Protein 3A5Z (pdb70)

Foldseek 3Di:
DPPLVAFLADPVLQVVLVVLVVVVVVLVVVVVAAEDDDDQKDLFAALAQPFDWDKDKDADDPRDDIGIITGYQDCPLVVQLVLLVPPAKHKYWDKHATPPWDDQATFRIFTKIKIKHFPAALVNVLQSVQVSLCVLLVADRAAEAELQVLCCVQQVDGLLDDDLVRLLVSCVVLPNNVVRVPDPDSVVSSCVCCLRRRLQVAAERHKYKYAFDALVPQLFFAQDPVDNGTTQKMWMDHNSHTWKIKGFGDLALVVNVVVSVVSQVVCVVVVHHGTDDDVSSSVSSVSPGGGMMMMMTGSLVSSCSSVVPRGSSHSGRHGPVSD/DFFLVVLDFQFWFADPHFIKTWHHWDWDADVPGAIKIWTWIQRLLQRDIDIDIDGRGDGTHGFAKDKDQWWWAQDPVAWTKTADPVVRDIATDGCQQDDPPVVQRDHTDTWIFIATPPHGRHIGGPPPDDDDDD/DDDDLLAFLADVVLQVVLVVLVVLVVVLVVVVVAAEDDDAQKALFAALQQPFDWDKDWADDDDDDDIGIITGYQDCVLVVLLVLLVPPAKHKYFDKHATPPDDDQEDARIATKIKIKHFPAALVNVVVSVQVSLCSQQVADRAAEDELQVLCCVWLNDGLLDDDLVVLVVSCVVVPNNVPRVVDDDSVVSVVVCCLVTRLVPPQERHKYKYFFQALVVQLQFAQDPVPSRTTQKMWIDHNSDTFKIKGFGDLALVVNVVVSVVSQVVCVVVVHHGTDDDVSSSVSSVSTRGGMMMMMGGSLVSSCSSVVNRGSSNSGRHGPVSD/DFFQVRADAQFWFDDPNFIKGWHDWDWDADVVGAIKIWTWIQRLLVSHIDIDIDGRGDGTHGWPKDKAKWFFAADDPAWTKTAHPPVRHIATAGCSQQPPVQLPHDHGWIWIFMDTPRHTRHIGTDQKDKWFFQDDDQCGWTATPSRDIERDHSNDGGGWIFMAGSVVRYTDGTD/DDDLLAFLADPVLLVVLVVLVVLVVVLCVVVVAAEDDDAQKDLFAALAQPFDWDKDWAADPPRHGIGIITGYQDCPLVVQLVLLVPRAKHWYWDKHATPPWDDQATFRIFTKIKIKHFPDALVNVVVSVQVSLCSLQVADRAAEEELQRQCCVFQVDGLLDDDLVRLLVSCVVLVNCVDSVVDDDSVVSSVVCCLSGGLQPPAERHKYKYAFDALVVQLFFDQDPPDNRTTQKMWIHHNSRTWKIKGFGDLALVVNVVVRVVSQVVCVVVVHHRTDDDVSSSVSSVSTRGGIMMMMTGSLVSSCSRVVHRGSSNNGRHGPVSD/DDFLVPLDAADWDDDPHFIKTWHDWDWDADVVGATKIWTWIARVVVRHIDIDMGGSGHD/DDDDDLLAFLADPVLQVVLVVLVVVVVVLCVVVVAAEDDDFQKDLFAALAQPFDWDKDWADDPPRIHIITGYQDCPLVVLLVQLVPDAKYWYFDKHATPPWDDQATFRIATKIKIKHFPDALVNVVVSVQVSLCVLQVADGAAEAEQQVLCCVQQNDGLLDADQVSLVVSCVVLVNCVPRVPDDDSVVSSVVCCLSGRLVPPAERHKYKYFFAALVPQRQADADPPDRRTTQKMWIHHNSDTWKIKGWGDLDLVVVVVVSVVSQVVQVVVVHHHTDDDVSSSVSSVSTRGTIMMMMGGSLVSSCSSVVNPGSSNNGRHGPVSD/DFFQQRQDAQFWFADPNFIKGWHDWDWDADDVGFTWIWTWIQRLLVRHIDIDIGGRGDGTHGWDKDKAKWFWAADDPAWTKTAHPVVRDIATAGCSACPPVQLQHDHGWIWIFIDTPNHGSHIGTDQKGKFFFADFDLCGWTQTPSRDIERDNSNDDGGWIFMAGSVVRYTDGTD

Sequence (1836 aa):
ETASWQPSASIPNLLKRAAIMAEIRRFFADRGVLEVETPCMSQATVTDIHLVPFETRFVGPGHSQGMNLWLMTSPEYHMKRLLVAGCGPVFQLCRSFRNEEMGRYHNPEFTMLEWYRPHYDMYRLMNEVDDLLQQVLDCPAAESLSYQQAFLRYLEIDPLSADKTQLREVAAKLDLSNVADTEEDRDTLLQLLFTFGVEPNIGKEKPTFVYHFPASQASLAQISTEDHRVAERFEVYYKGIELANGFHELTDAREQQQRFEQDNRKRAARGLPQHPIDQNLIEALKVGMPDCSGVALGVDRLVMLALGAETLAEVIAFSVDRATYYSNDFRAGLKIMLDGEPYAVEASEFVKPGKGQAFARVKLRRLLTGTRVEKTFKSTDSAEGADVVDMNLTYLYNDGEFWHFMNNETFEQLSADAKAIGDNAKWLLDQAECIVTLWNGQPISVTPPNFVELEIVSETASWQPSASIPNLLKRAAIMAEIRRFFADRGVLEVETPCMSQATVTDIHLVPFETRFVGPGHSQGMNLWLMTSPEYHMKRLLVAGCGPVFQLCRSFRNEEMGRYHNPEFTMLEWYRPHYDMYRLMNEVDDLLQQVLDCPAAESLSYQQAFLRYLEIDPLSADKTQLREVAAKLDLSNVADTEEDRDTLLQLLFTFGVEPNIGKEKPTFVYHFPASQASLAQISTEDHRVAERFEVYYKGIELANGFHELTDAREQQQRFEQDNRKRAARGLPQHPIDQNLIEALKVGMPDCSGVALGVDRLVMLALGAETLAEVIAFSVDRATYYSNDFRAGLKIMLDGEPYAVEASEFVKPGKGQAFARVKLRRLLTGTRVEKTFKSTDSAEGADVVDMNLTYLYNDGEFWHFMNNETFEQLSADAKAIGDNAKWLLDQAECIVTLWNGQPISVTPPNFVELEIVDTDPGKPATLSTGAVVKVPLFVQIGEVIKVDTRSGEYVSRVETASWQPSASIPNLLKRAAIMAEIRRFFADRGVLEVETPCMSQATVTDIHLVPFETRFVGPGHSQGMNLWLMTSPEYHMKRLLVAGCGPVFQLCRSFRNEEMGRYHNPEFTMLEWYRPHYDMYRLMNEVDDLLQQVLDCPAAESLSYQQAFLRYLEIDPLSADKTQLREVAAKLDLSNVADTEEDRDTLLQLLFTFGVEPNIGKEKPTFVYHFPASQASLAQISTEDHRVAERFEVYYKGIELANGFHELTDAREQQQRFEQDNRKRAARGLPQHPIDQNLIEALKVGMPDCSGVALGVDRLVMLALGAETLAEVIAFSVDRATYYSNDFRAGLKIMLDGEPYAVEASEFVKPGKGQAFARVKLRRLLTGTRVEKTFKSTDSMSETASWQPSASIPNLLKRAAIMAEIRRFFADRGVLEVETPCMSQATVTDIHLVPFETRFVGPGQGMNLWLMTSPEYHMKRLLVAGCGPVFQLCRSFRNEEMGRYHNPEFTMLEWYRPHYDMYRLMNEVDDLLQQVLDCPAAESLSYQQAFLRYLEIDPLSADKTQLREVAAKLDLSNVADTEEDRDTLLQLLFTFGVEPNIGKEKPTFVYHFPASQASLAQISTEDHRVAERFEVYYKGIELANGFHELTDAREQQQRFEQDNRKRAARGLPQHPIDQNLIEALKVGMPDCSGVALGVDRLVMLALGAETLAEVIAFSVDRATYYSNDFRAGLKIMLDGEPYAVEASEFVKPGKGQAFARVKLRRLLTGTRVEKTFKSTDSAEGADVVDMNLTYLYNDGEFWHFMNNETFEQLSADAKAIGDNAKWLLDQAECIVTLWNGQPISVTPPNFVELEIVDTDPGKPATLSTGAVVKVPLFVQIGEVIKVDTRSGEYVSRV

Structure (mmCIF, N/CA/C/O backbone):
data_3A5Z
#
_entry.id   3A5Z
#
_cell.length_a   105.930
_cell.length_b   102.960
_cell.length_c   119.940
_cell.angle_alpha   90.00
_cell.angle_beta   99.40
_cell.angle_gamma   90.00
#
_symmetry.space_group_name_H-M   'P 1 21 1'
#
loop_
_entity.id
_entity.type
_entity.pdbx_description
1 polymer 'Putative lysyl-tRNA synthetase'
2 polymer 'Elongation factor P'
3 non-polymer "5'-O-[(L-LYSYLAMINO)SULFONYL]ADENOSINE"
4 water water
#
loop_
_atom_site.group_PDB
_atom_site.id
_atom_site.type_symbol
_atom_site.label_atom_id
_atom_site.label_alt_id
_atom_site.label_comp_id
_atom_site.label_asym_id
_atom_site.label_entity_id
_atom_site.label_seq_id
_atom_site.pdbx_PDB_ins_code
_atom_site.Cartn_x
_atom_site.Cartn_y
_atom_site.Cartn_z
_atom_site.occupancy
_atom_site.B_iso_or_equiv
_atom_site.auth_seq_id
_atom_site.auth_comp_id
_atom_site.auth_asym_id
_atom_site.auth_atom_id
_atom_site.pdbx_PDB_model_num
ATOM 1 N N . GLU A 1 6 ? 69.068 32.586 -21.107 1.00 88.23 3 GLU A N 1
ATOM 2 C CA . GLU A 1 6 ? 68.955 33.666 -22.131 1.00 88.31 3 GLU A CA 1
ATOM 3 C C . GLU A 1 6 ? 68.937 35.073 -21.510 1.00 86.90 3 GLU A C 1
ATOM 4 O O . GLU A 1 6 ? 69.992 35.657 -21.245 1.00 87.44 3 GLU A O 1
ATOM 10 N N . THR A 1 7 ? 67.746 35.611 -21.254 1.00 84.22 4 THR A N 1
ATOM 11 C CA . THR A 1 7 ? 67.659 36.961 -20.713 1.00 81.16 4 THR A CA 1
ATOM 12 C C . THR A 1 7 ? 66.980 37.237 -19.365 1.00 78.36 4 THR A C 1
ATOM 13 O O . THR A 1 7 ? 66.946 38.392 -18.942 1.00 79.38 4 THR A O 1
ATOM 17 N N . ALA A 1 8 ? 66.435 36.230 -18.684 1.00 73.90 5 ALA A N 1
ATOM 18 C CA . ALA A 1 8 ? 65.825 36.506 -17.376 1.00 69.44 5 ALA A CA 1
ATOM 19 C C . ALA A 1 8 ? 66.895 37.288 -16.598 1.00 67.05 5 ALA A C 1
ATOM 20 O O . ALA A 1 8 ? 68.018 36.812 -16.429 1.00 65.92 5 ALA A O 1
ATOM 22 N N . SER A 1 9 ? 66.551 38.486 -16.134 1.00 64.30 6 SER A N 1
ATOM 23 C CA . SER A 1 9 ? 67.512 39.345 -15.438 1.00 61.74 6 SER A CA 1
ATOM 24 C C . SER A 1 9 ? 68.417 38.738 -14.364 1.00 58.95 6 SER A C 1
ATOM 25 O O . SER A 1 9 ? 69.548 39.186 -14.205 1.00 58.41 6 SER A O 1
ATOM 28 N N . TRP A 1 10 ? 67.946 37.733 -13.630 1.00 56.55 7 TRP A N 1
ATOM 29 C CA . TRP A 1 10 ? 68.781 37.135 -12.586 1.00 54.09 7 TRP A CA 1
ATOM 30 C C . TRP A 1 10 ? 69.996 36.418 -13.172 1.00 52.53 7 TRP A C 1
ATOM 31 O O . TRP A 1 10 ? 71.051 36.336 -12.544 1.00 51.68 7 TRP A O 1
ATOM 42 N N . GLN A 1 11 ? 69.837 35.885 -14.373 1.00 51.80 8 GLN A N 1
ATOM 43 C CA . GLN A 1 11 ? 70.925 35.184 -15.035 1.00 52.53 8 GLN A CA 1
ATOM 44 C C . GLN A 1 11 ? 72.100 36.097 -15.330 1.00 51.03 8 GLN A C 1
ATOM 45 O O . GLN A 1 11 ? 71.931 37.303 -15.537 1.00 52.04 8 GLN A O 1
ATOM 51 N N . PRO A 1 12 ? 73.316 35.533 -15.330 1.00 49.68 9 PRO A N 1
ATOM 52 C CA . PRO A 1 12 ? 74.572 36.248 -15.603 1.00 48.37 9 PRO A CA 1
ATOM 53 C C . PRO A 1 12 ? 74.581 36.679 -17.068 1.00 47.11 9 PRO A C 1
ATOM 54 O O . PRO A 1 12 ? 73.978 36.014 -17.918 1.00 46.03 9 PRO A O 1
ATOM 58 N N . SER A 1 13 ? 75.250 37.779 -17.382 1.00 44.63 10 SER A N 1
ATOM 59 C CA . SER A 1 13 ? 75.303 38.169 -18.774 1.00 43.92 10 SER A CA 1
ATOM 60 C C . SER A 1 13 ? 76.381 37.322 -19.478 1.00 43.60 10 SER A C 1
ATOM 61 O O . SER A 1 13 ? 76.325 37.113 -20.685 1.00 43.19 10 SER A O 1
ATOM 64 N N . ALA A 1 14 ? 77.348 36.816 -18.722 1.00 42.90 11 ALA A N 1
ATOM 65 C CA . ALA A 1 14 ? 78.380 35.972 -19.311 1.00 44.25 11 ALA A CA 1
ATOM 66 C C . ALA A 1 14 ? 78.042 34.496 -19.075 1.00 45.13 11 ALA A C 1
ATOM 67 O O . ALA A 1 14 ? 77.531 34.136 -18.014 1.00 46.43 11 ALA A O 1
ATOM 69 N N . SER A 1 15 ? 78.324 33.653 -20.070 1.00 45.51 12 SER A N 1
ATOM 70 C CA . SER A 1 15 ? 78.060 32.210 -19.990 1.00 44.70 12 SER A CA 1
ATOM 71 C C . SER A 1 15 ? 79.119 31.517 -19.140 1.00 43.52 12 SER A C 1
ATOM 72 O O . SER A 1 15 ? 80.278 31.938 -19.125 1.00 43.60 12 SER A O 1
ATOM 75 N N . ILE A 1 16 ? 78.731 30.447 -18.452 1.00 42.01 13 ILE A N 1
ATOM 76 C CA . ILE A 1 16 ? 79.685 29.719 -17.626 1.00 40.48 13 ILE A CA 1
ATOM 77 C C . ILE A 1 16 ? 80.934 29.392 -18.461 1.00 40.30 13 ILE A C 1
ATOM 78 O O . ILE A 1 16 ? 82.058 29.663 -18.050 1.00 39.83 13 ILE A O 1
ATOM 83 N N . PRO A 1 17 ? 80.747 28.819 -19.654 1.00 40.69 14 PRO A N 1
ATOM 84 C CA . PRO A 1 17 ? 81.899 28.489 -20.506 1.00 41.62 14 PRO A CA 1
ATOM 85 C C . PRO A 1 17 ? 82.801 29.702 -20.693 1.00 42.46 14 PRO A C 1
ATOM 86 O O . PRO A 1 17 ? 84.029 29.590 -20.646 1.00 43.01 14 PRO A O 1
ATOM 90 N N . ASN A 1 18 ? 82.187 30.862 -20.906 1.00 43.51 15 ASN A N 1
ATOM 91 C CA . ASN A 1 18 ? 82.954 32.091 -21.073 1.00 45.38 15 ASN A CA 1
ATOM 92 C C . ASN A 1 18 ? 83.692 32.466 -19.787 1.00 44.90 15 ASN A C 1
ATOM 93 O O . ASN A 1 18 ? 84.842 32.881 -19.849 1.00 44.63 15 ASN A O 1
ATOM 98 N N . LEU A 1 19 ? 83.043 32.310 -18.631 1.00 43.24 16 LEU A N 1
ATOM 99 C CA . LEU A 1 19 ? 83.690 32.642 -17.363 1.00 43.93 16 LEU A CA 1
ATOM 100 C C . LEU A 1 19 ? 84.886 31.722 -17.100 1.00 42.97 16 LEU A C 1
ATOM 101 O O . LEU A 1 19 ? 85.901 32.154 -16.564 1.00 41.79 16 LEU A O 1
ATOM 106 N N . LEU A 1 20 ? 84.761 30.457 -17.491 1.00 43.95 17 LEU A N 1
ATOM 107 C CA . LEU A 1 20 ? 85.822 29.476 -17.307 1.00 44.07 17 LEU A CA 1
ATOM 108 C C . LEU A 1 20 ? 87.063 29.886 -18.090 1.00 44.51 17 LEU A C 1
ATOM 109 O O . LEU A 1 20 ? 88.181 29.845 -17.578 1.00 44.29 17 LEU A O 1
ATOM 114 N N . LYS A 1 21 ? 86.863 30.284 -19.339 1.00 45.58 18 LYS A N 1
ATOM 115 C CA . LYS A 1 21 ? 87.980 30.712 -20.173 1.00 49.01 18 LYS A CA 1
ATOM 116 C C . LYS A 1 21 ? 88.578 32.054 -19.710 1.00 48.45 18 LYS A C 1
ATOM 117 O O . LYS A 1 21 ? 89.788 32.255 -19.777 1.00 49.81 18 LYS A O 1
ATOM 123 N N . ARG A 1 22 ? 87.726 32.959 -19.240 1.00 46.31 19 ARG A N 1
ATOM 124 C CA . ARG A 1 22 ? 88.167 34.260 -18.765 1.00 44.38 19 ARG A CA 1
ATOM 125 C C . ARG A 1 22 ? 89.178 34.077 -17.642 1.00 43.78 19 ARG A C 1
ATOM 126 O O . ARG A 1 22 ? 90.231 34.720 -17.622 1.00 43.26 19 ARG A O 1
ATOM 134 N N . ALA A 1 23 ? 88.844 33.201 -16.702 1.00 41.49 20 ALA A N 1
ATOM 135 C CA . ALA A 1 23 ? 89.717 32.925 -15.573 1.00 40.94 20 ALA A CA 1
ATOM 136 C C . ALA A 1 23 ? 91.059 32.418 -16.082 1.00 41.68 20 ALA A C 1
ATOM 137 O O . ALA A 1 23 ? 92.121 32.841 -15.628 1.00 43.46 20 ALA A O 1
ATOM 139 N N . ALA A 1 24 ? 90.998 31.504 -17.040 1.00 42.38 21 ALA A N 1
ATOM 140 C CA . ALA A 1 24 ? 92.193 30.919 -17.606 1.00 41.22 21 ALA A CA 1
ATOM 141 C C . ALA A 1 24 ? 93.061 32.005 -18.201 1.00 41.72 21 ALA A C 1
ATOM 142 O O . ALA A 1 24 ? 94.276 31.967 -18.080 1.00 44.61 21 ALA A O 1
ATOM 144 N N . ILE A 1 25 ? 92.444 32.979 -18.850 1.00 41.28 22 ILE A N 1
ATOM 145 C CA . ILE A 1 25 ? 93.213 34.077 -19.420 1.00 41.34 22 ILE A CA 1
ATOM 146 C C . ILE A 1 25 ? 93.801 34.970 -18.308 1.00 42.50 22 ILE A C 1
ATOM 147 O O . ILE A 1 25 ? 94.871 35.564 -18.477 1.00 41.81 22 ILE A O 1
ATOM 152 N N . MET A 1 26 ? 93.110 35.061 -17.173 1.00 41.78 23 MET A N 1
ATOM 153 C CA . MET A 1 26 ? 93.622 35.860 -16.079 1.00 42.88 23 MET A CA 1
ATOM 154 C C . MET A 1 26 ? 94.902 35.218 -15.577 1.00 43.05 23 MET A C 1
ATOM 155 O O . MET A 1 26 ? 95.909 35.907 -15.361 1.00 43.13 23 MET A O 1
ATOM 160 N N . ALA A 1 27 ? 94.866 33.896 -15.404 1.00 41.83 24 ALA A N 1
ATOM 161 C CA . ALA A 1 27 ? 96.030 33.160 -14.922 1.00 39.92 24 ALA A CA 1
ATOM 162 C C . ALA A 1 27 ? 97.147 33.258 -15.958 1.00 40.11 24 ALA A C 1
ATOM 163 O O . ALA A 1 27 ? 98.306 33.447 -15.613 1.00 42.08 24 ALA A O 1
ATOM 165 N N . GLU A 1 28 ? 96.794 33.140 -17.226 1.00 40.22 25 GLU A N 1
ATOM 166 C CA . GLU A 1 28 ? 97.772 33.241 -18.295 1.00 44.08 25 GLU A CA 1
ATOM 167 C C . GLU A 1 28 ? 98.466 34.604 -18.146 1.00 44.12 25 GLU A C 1
ATOM 168 O O . GLU A 1 28 ? 99.693 34.714 -18.269 1.00 42.49 25 GLU A O 1
ATOM 174 N N . ILE A 1 29 ? 97.681 35.640 -17.861 1.00 42.92 26 ILE A N 1
ATOM 175 C CA . ILE A 1 29 ? 98.248 36.970 -17.675 1.00 43.29 26 ILE A CA 1
ATOM 176 C C . ILE A 1 29 ? 99.154 37.082 -16.437 1.00 44.71 26 ILE A C 1
ATOM 177 O O . ILE A 1 29 ? 100.236 37.676 -16.519 1.00 45.33 26 ILE A O 1
ATOM 182 N N . ARG A 1 30 ? 98.741 36.518 -15.300 1.00 42.97 27 ARG A N 1
ATOM 183 C CA . ARG A 1 30 ? 99.577 36.600 -14.106 1.00 42.62 27 ARG A CA 1
ATOM 184 C C . ARG A 1 30 ? 100.909 35.903 -14.340 1.00 43.81 27 ARG A C 1
ATOM 185 O O . ARG A 1 30 ? 101.968 36.425 -13.997 1.00 46.04 27 ARG A O 1
ATOM 193 N N . ARG A 1 31 ? 100.841 34.727 -14.945 1.00 45.17 28 ARG A N 1
ATOM 194 C CA . ARG A 1 31 ? 102.014 33.910 -15.253 1.00 46.55 28 ARG A CA 1
ATOM 195 C C . ARG A 1 31 ? 103.007 34.715 -16.088 1.00 45.93 28 ARG A C 1
ATOM 196 O O . ARG A 1 31 ? 104.189 34.830 -15.752 1.00 45.44 28 ARG A O 1
ATOM 204 N N . PHE A 1 32 ? 102.505 35.270 -17.183 1.00 45.11 29 PHE A N 1
ATOM 205 C CA . PHE A 1 32 ? 103.309 36.075 -18.095 1.00 45.07 29 PHE A CA 1
ATOM 206 C C . PHE A 1 32 ? 104.169 37.098 -17.341 1.00 45.95 29 PHE A C 1
ATOM 207 O O . PHE A 1 32 ? 105.367 37.260 -17.637 1.00 45.59 29 PHE A O 1
ATOM 215 N N . PHE A 1 33 ? 103.564 37.774 -16.361 1.00 44.58 30 PHE A N 1
ATOM 216 C CA . PHE A 1 33 ? 104.282 38.768 -15.573 1.00 43.20 30 PHE A CA 1
ATOM 217 C C . PHE A 1 33 ? 105.168 38.109 -14.518 1.00 43.13 30 PHE A C 1
ATOM 218 O O . PHE A 1 33 ? 106.271 38.584 -14.245 1.00 42.32 30 PHE A O 1
ATOM 226 N N . ALA A 1 34 ? 104.696 37.009 -13.935 1.00 43.04 31 ALA A N 1
ATOM 227 C CA . ALA A 1 34 ? 105.488 36.301 -12.936 1.00 44.50 31 ALA A CA 1
ATOM 228 C C . ALA A 1 34 ? 106.803 35.855 -13.581 1.00 45.47 31 ALA A C 1
ATOM 229 O O . ALA A 1 34 ? 107.867 35.908 -12.965 1.00 45.34 31 ALA A O 1
ATOM 231 N N . ASP A 1 35 ? 106.726 35.423 -14.833 1.00 47.39 32 ASP A N 1
ATOM 232 C CA . ASP A 1 35 ? 107.921 34.997 -15.541 1.00 49.23 32 ASP A CA 1
ATOM 233 C C . ASP A 1 35 ? 108.874 36.148 -15.825 1.00 48.84 32 ASP A C 1
ATOM 234 O O . ASP A 1 35 ? 110.059 35.918 -16.055 1.00 49.92 32 ASP A O 1
ATOM 239 N N . ARG A 1 36 ? 108.361 37.376 -15.819 1.00 47.55 33 ARG A N 1
ATOM 240 C CA . ARG A 1 36 ? 109.188 38.549 -16.090 1.00 45.84 33 ARG A CA 1
ATOM 241 C C . ARG A 1 36 ? 109.566 39.299 -14.827 1.00 45.78 33 ARG A C 1
ATOM 242 O O . ARG A 1 36 ? 110.119 40.400 -14.883 1.00 44.96 33 ARG A O 1
ATOM 250 N N . GLY A 1 37 ? 109.262 38.695 -13.682 1.00 46.70 34 GLY A N 1
ATOM 251 C CA . GLY A 1 37 ? 109.568 39.324 -12.410 1.00 45.10 34 GLY A CA 1
ATOM 252 C C . GLY A 1 37 ? 108.874 40.659 -12.200 1.00 43.65 34 GLY A C 1
ATOM 253 O O . GLY A 1 37 ? 109.444 41.564 -11.596 1.00 43.90 34 GLY A O 1
ATOM 254 N N . VAL A 1 38 ? 107.654 40.800 -12.706 1.00 42.37 35 VAL A N 1
ATOM 255 C CA . VAL A 1 38 ? 106.910 42.039 -12.523 1.00 41.96 35 VAL A CA 1
ATOM 256 C C . VAL A 1 38 ? 105.945 41.799 -11.364 1.00 41.68 35 VAL A C 1
ATOM 257 O O . VAL A 1 38 ? 105.033 40.989 -11.463 1.00 42.11 35 VAL A O 1
ATOM 261 N N . LEU A 1 39 ? 106.180 42.498 -10.260 1.00 41.18 36 LEU A N 1
ATOM 262 C CA . LEU A 1 39 ? 105.389 42.371 -9.035 1.00 41.64 36 LEU A CA 1
ATOM 263 C C . LEU A 1 39 ? 103.934 42.803 -9.142 1.00 41.71 36 LEU A C 1
ATOM 264 O O . LEU A 1 39 ? 103.622 43.791 -9.818 1.00 42.21 36 LEU A O 1
ATOM 269 N N . GLU A 1 40 ? 103.042 42.088 -8.457 1.00 40.70 37 GLU A N 1
ATOM 270 C CA . GLU A 1 40 ? 101.629 42.469 -8.487 1.00 41.24 37 GLU A CA 1
ATOM 271 C C . GLU A 1 40 ? 101.278 43.282 -7.245 1.00 39.79 37 GLU A C 1
ATOM 272 O O . GLU A 1 40 ? 101.717 42.977 -6.141 1.00 41.34 37 GLU A O 1
ATOM 278 N N . VAL A 1 41 ? 100.489 44.329 -7.415 1.00 39.04 38 VAL A N 1
ATOM 279 C CA . VAL A 1 41 ? 100.132 45.143 -6.274 1.00 38.56 38 VAL A CA 1
ATOM 280 C C . VAL A 1 41 ? 98.663 45.467 -6.330 1.00 39.48 38 VAL A C 1
ATOM 281 O O . VAL A 1 41 ? 98.040 45.316 -7.374 1.00 40.72 38 VAL A O 1
ATOM 285 N N . GLU A 1 42 ? 98.114 45.915 -5.205 1.00 40.67 39 GLU A N 1
ATOM 286 C CA . GLU A 1 42 ? 96.702 46.262 -5.128 1.00 40.51 39 GLU A CA 1
ATOM 287 C C . GLU A 1 42 ? 96.564 47.655 -4.561 1.00 40.44 39 GLU A C 1
ATOM 288 O O . GLU A 1 42 ? 96.939 47.896 -3.417 1.00 43.03 39 GLU A O 1
ATOM 294 N N . THR A 1 43 ? 96.008 48.570 -5.340 1.00 40.73 40 THR A N 1
ATOM 295 C CA . THR A 1 43 ? 95.833 49.942 -4.869 1.00 40.23 40 THR A CA 1
ATOM 296 C C . THR A 1 43 ? 94.349 50.196 -4.594 1.00 41.52 40 THR A C 1
ATOM 297 O O . THR A 1 43 ? 93.484 49.456 -5.063 1.00 41.59 40 THR A O 1
ATOM 301 N N . PRO A 1 44 ? 94.033 51.246 -3.830 1.00 41.77 41 PRO A N 1
ATOM 302 C CA . PRO A 1 44 ? 92.636 51.559 -3.498 1.00 41.69 41 PRO A CA 1
ATOM 303 C C . PRO A 1 44 ? 91.675 51.849 -4.631 1.00 40.69 41 PRO A C 1
ATOM 304 O O . PRO A 1 44 ? 92.075 52.330 -5.680 1.00 39.44 41 PRO A O 1
ATOM 308 N N . CYS A 1 45 ? 90.399 51.542 -4.393 1.00 41.65 42 CYS A N 1
ATOM 309 C CA . CYS A 1 45 ? 89.310 51.801 -5.339 1.00 40.54 42 CYS A CA 1
ATOM 310 C C . CYS A 1 45 ? 88.747 53.192 -5.020 1.00 41.91 42 CYS A C 1
ATOM 311 O O . CYS A 1 45 ? 88.241 53.885 -5.898 1.00 42.53 42 CYS A O 1
ATOM 314 N N . MET A 1 46 ? 88.829 53.587 -3.747 1.00 42.00 43 MET A N 1
ATOM 315 C CA . MET A 1 46 ? 88.335 54.883 -3.300 1.00 41.78 43 MET A CA 1
ATOM 316 C C . MET A 1 46 ? 89.509 55.786 -2.943 1.00 43.29 43 MET A C 1
ATOM 317 O O . MET A 1 46 ? 90.574 55.305 -2.560 1.00 42.33 43 MET A O 1
ATOM 322 N N . SER A 1 47 ? 89.304 57.095 -3.070 1.00 44.09 44 SER A N 1
ATOM 323 C CA . SER A 1 47 ? 90.346 58.074 -2.786 1.00 44.33 44 SER A CA 1
ATOM 324 C C . SER A 1 47 ? 89.761 59.466 -2.549 1.00 45.42 44 SER A C 1
ATOM 325 O O . SER A 1 47 ? 88.639 59.765 -2.978 1.00 43.08 44 SER A O 1
ATOM 328 N N . GLN A 1 48 ? 90.528 60.308 -1.860 1.00 47.21 45 GLN A N 1
ATOM 329 C CA . GLN A 1 48 ? 90.114 61.681 -1.586 1.00 50.32 45 GLN A CA 1
ATOM 330 C C . GLN A 1 48 ? 90.399 62.515 -2.833 1.00 50.38 45 GLN A C 1
ATOM 331 O O . GLN A 1 48 ? 89.854 63.603 -2.998 1.00 52.18 45 GLN A O 1
ATOM 337 N N . ALA A 1 49 ? 91.258 62.007 -3.709 1.00 48.77 46 ALA A N 1
ATOM 338 C CA . ALA A 1 49 ? 91.595 62.731 -4.926 1.00 48.52 46 ALA A CA 1
ATOM 339 C C . ALA A 1 49 ? 90.971 62.041 -6.129 1.00 49.63 46 ALA A C 1
ATOM 340 O O . ALA A 1 49 ? 90.448 60.935 -6.016 1.00 49.96 46 ALA A O 1
ATOM 342 N N . THR A 1 50 ? 91.021 62.701 -7.279 1.00 49.93 47 THR A N 1
ATOM 343 C CA . THR A 1 50 ? 90.475 62.136 -8.503 1.00 50.71 47 THR A CA 1
ATOM 344 C C . THR A 1 50 ? 91.343 62.630 -9.652 1.00 50.15 47 THR A C 1
ATOM 345 O O . THR A 1 50 ? 92.416 63.176 -9.413 1.00 52.32 47 THR A O 1
ATOM 349 N N . VAL A 1 51 ? 90.904 62.438 -10.889 1.00 49.14 48 VAL A N 1
ATOM 350 C CA . VAL A 1 51 ? 91.695 62.896 -12.032 1.00 48.13 48 VAL A CA 1
ATOM 351 C C . VAL A 1 51 ? 91.085 64.114 -12.707 1.00 48.30 48 VAL A C 1
ATOM 352 O O . VAL A 1 51 ? 89.868 64.308 -12.682 1.00 48.56 48 VAL A O 1
ATOM 356 N N . THR A 1 52 ? 91.934 64.930 -13.319 1.00 48.13 49 THR A N 1
ATOM 357 C CA . THR A 1 52 ? 91.443 66.115 -13.995 1.00 49.16 49 THR A CA 1
ATOM 358 C C . THR A 1 52 ? 91.130 65.876 -15.464 1.00 51.35 49 THR A C 1
ATOM 359 O O . THR A 1 52 ? 90.478 66.711 -16.086 1.00 53.84 49 THR A O 1
ATOM 363 N N . ASP A 1 53 ? 91.570 64.744 -16.012 1.00 53.55 50 ASP A N 1
ATOM 364 C CA . ASP A 1 53 ? 91.319 64.438 -17.419 1.00 55.12 50 ASP A CA 1
ATOM 365 C C . ASP A 1 53 ? 89.932 64.943 -17.814 1.00 54.73 50 ASP A C 1
ATOM 366 O O . ASP A 1 53 ? 88.925 64.626 -17.176 1.00 54.90 50 ASP A O 1
ATOM 371 N N . ILE A 1 54 ? 89.898 65.727 -18.883 1.00 54.26 51 ILE A N 1
ATOM 372 C CA . ILE A 1 54 ? 88.685 66.361 -19.381 1.00 51.65 51 ILE A CA 1
ATOM 373 C C . ILE A 1 54 ? 87.468 65.526 -19.711 1.00 50.59 51 ILE A C 1
ATOM 374 O O . ILE A 1 54 ? 86.361 65.911 -19.362 1.00 52.58 51 ILE A O 1
ATOM 379 N N . HIS A 1 55 ? 87.643 64.396 -20.383 1.00 49.35 52 HIS A N 1
ATOM 380 C CA . HIS A 1 55 ? 86.486 63.600 -20.778 1.00 47.48 52 HIS A CA 1
ATOM 381 C C . HIS A 1 55 ? 86.009 62.525 -19.817 1.00 45.85 52 HIS A C 1
ATOM 382 O O . HIS A 1 55 ? 84.993 61.881 -20.059 1.00 46.44 52 HIS A O 1
ATOM 389 N N . LEU A 1 56 ? 86.725 62.328 -18.723 1.00 43.21 53 LEU A N 1
ATOM 390 C CA . LEU A 1 56 ? 86.303 61.341 -17.758 1.00 41.09 53 LEU A CA 1
ATOM 391 C C . LEU A 1 56 ? 85.429 61.986 -16.708 1.00 41.81 53 LEU A C 1
ATOM 392 O O . LEU A 1 56 ? 85.590 63.162 -16.377 1.00 44.42 53 LEU A O 1
ATOM 397 N N . VAL A 1 57 ? 84.473 61.227 -16.204 1.00 41.52 54 VAL A N 1
ATOM 398 C CA . VAL A 1 57 ? 83.599 61.711 -15.142 1.00 43.19 54 VAL A CA 1
ATOM 399 C C . VAL A 1 57 ? 83.496 60.548 -14.146 1.00 43.52 54 VAL A C 1
ATOM 400 O O . VAL A 1 57 ? 82.920 59.500 -14.429 1.00 43.93 54 VAL A O 1
ATOM 404 N N . PRO A 1 58 ? 84.120 60.711 -12.980 1.00 43.08 55 PRO A N 1
ATOM 405 C CA . PRO A 1 58 ? 84.118 59.679 -11.947 1.00 45.27 55 PRO A CA 1
ATOM 406 C C . PRO A 1 58 ? 82.872 59.539 -11.110 1.00 45.98 55 PRO A C 1
ATOM 407 O O . PRO A 1 58 ? 81.978 60.380 -11.153 1.00 47.69 55 PRO A O 1
ATOM 411 N N . PHE A 1 59 ? 82.822 58.437 -10.369 1.00 45.71 56 PHE A N 1
ATOM 412 C CA . PHE A 1 59 ? 81.713 58.161 -9.468 1.00 45.88 56 PHE A CA 1
ATOM 413 C C . PHE A 1 59 ? 82.113 58.789 -8.156 1.00 45.64 56 PHE A C 1
ATOM 414 O O . PHE A 1 59 ? 83.298 58.869 -7.837 1.00 46.53 56 PHE A O 1
ATOM 422 N N . GLU A 1 60 ? 81.123 59.226 -7.397 1.00 45.96 57 GLU A N 1
ATOM 423 C CA . GLU A 1 60 ? 81.382 59.809 -6.101 1.00 47.25 57 GLU A CA 1
ATOM 424 C C . GLU A 1 60 ? 80.577 59.024 -5.108 1.00 46.49 57 GLU A C 1
ATOM 425 O O . GLU A 1 60 ? 79.527 58.478 -5.439 1.00 45.21 57 GLU A O 1
ATOM 431 N N . THR A 1 61 ? 81.085 58.959 -3.888 1.00 47.48 58 THR A N 1
ATOM 432 C CA . THR A 1 61 ? 80.389 58.288 -2.807 1.00 48.61 58 THR A CA 1
ATOM 433 C C . THR A 1 61 ? 80.879 58.990 -1.546 1.00 50.05 58 THR A C 1
ATOM 434 O O . THR A 1 61 ? 81.877 59.723 -1.589 1.00 48.74 58 THR A O 1
ATOM 438 N N . ARG A 1 62 ? 80.168 58.811 -0.437 1.00 51.67 59 ARG A N 1
ATOM 439 C CA . ARG A 1 62 ? 80.590 59.448 0.794 1.00 52.91 59 ARG A CA 1
ATOM 440 C C . ARG A 1 62 ? 80.823 58.480 1.930 1.00 52.56 59 ARG A C 1
ATOM 441 O O . ARG A 1 62 ? 80.016 57.586 2.181 1.00 53.06 59 ARG A O 1
ATOM 449 N N . PHE A 1 63 ? 81.942 58.678 2.616 1.00 53.12 60 PHE A N 1
ATOM 450 C CA . PHE A 1 63 ? 82.304 57.869 3.762 1.00 53.14 60 PHE A CA 1
ATOM 451 C C . PHE A 1 63 ? 81.877 58.575 5.034 1.00 53.54 60 PHE A C 1
ATOM 452 O O . PHE A 1 63 ? 82.171 59.748 5.243 1.00 52.59 60 PHE A O 1
ATOM 460 N N . VAL A 1 64 ? 81.155 57.867 5.878 1.00 55.32 61 VAL A N 1
ATOM 461 C CA . VAL A 1 64 ? 80.755 58.439 7.142 1.00 59.48 61 VAL A CA 1
ATOM 462 C C . VAL A 1 64 ? 81.333 57.497 8.188 1.00 61.28 61 VAL A C 1
ATOM 463 O O . VAL A 1 64 ? 81.117 56.285 8.131 1.00 59.93 61 VAL A O 1
ATOM 467 N N . GLY A 1 65 ? 82.102 58.063 9.115 1.00 64.73 62 GLY A N 1
ATOM 468 C CA . GLY A 1 65 ? 82.746 57.279 10.159 1.00 69.58 62 GLY A CA 1
ATOM 469 C C . GLY A 1 65 ? 81.867 56.569 11.182 1.00 73.19 62 GLY A C 1
ATOM 470 O O . GLY A 1 65 ? 80.648 56.779 11.245 1.00 72.94 62 GLY A O 1
ATOM 471 N N . PRO A 1 66 ? 82.474 55.702 12.007 1.00 75.88 63 PRO A N 1
ATOM 472 C CA . PRO A 1 66 ? 81.742 54.957 13.035 1.00 78.85 63 PRO A CA 1
ATOM 473 C C . PRO A 1 66 ? 80.920 55.869 13.948 1.00 81.74 63 PRO A C 1
ATOM 474 O O . PRO A 1 66 ? 81.416 56.889 14.439 1.00 80.89 63 PRO A O 1
ATOM 478 N N . GLY A 1 67 ? 79.658 55.495 14.153 1.00 85.30 64 GLY A N 1
ATOM 479 C CA . GLY A 1 67 ? 78.775 56.262 15.013 1.00 89.65 64 GLY A CA 1
ATOM 480 C C . GLY A 1 67 ? 78.274 57.573 14.438 1.00 93.17 64 GLY A C 1
ATOM 481 O O . GLY A 1 67 ? 77.898 58.474 15.188 1.00 92.68 64 GLY A O 1
ATOM 482 N N . HIS A 1 68 ? 78.271 57.691 13.112 1.00 96.58 65 HIS A N 1
ATOM 483 C CA . HIS A 1 68 ? 77.793 58.910 12.465 1.00 99.74 65 HIS A CA 1
ATOM 484 C C . HIS A 1 68 ? 78.551 60.159 12.926 1.00 100.54 65 HIS A C 1
ATOM 485 O O . HIS A 1 68 ? 77.975 61.248 12.998 1.00 100.59 65 HIS A O 1
ATOM 492 N N . SER A 1 69 ? 79.839 60.004 13.224 1.00 101.12 66 SER A N 1
ATOM 493 C CA . SER A 1 69 ? 80.662 61.123 13.686 1.00 101.67 66 SER A CA 1
ATOM 494 C C . SER A 1 69 ? 81.009 62.133 12.590 1.00 101.07 66 SER A C 1
ATOM 495 O O . SER A 1 69 ? 80.387 63.195 12.492 1.00 101.50 66 SER A O 1
ATOM 498 N N . GLN A 1 70 ? 82.012 61.805 11.778 1.00 99.41 67 GLN A N 1
ATOM 499 C CA . GLN A 1 70 ? 82.444 62.685 10.693 1.00 97.61 67 GLN A CA 1
ATOM 500 C C . GLN A 1 70 ? 81.850 62.311 9.337 1.00 94.83 67 GLN A C 1
ATOM 501 O O . GLN A 1 70 ? 80.913 61.512 9.236 1.00 94.89 67 GLN A O 1
ATOM 507 N N . GLY A 1 71 ? 82.422 62.913 8.301 1.00 90.86 68 GLY A N 1
ATOM 508 C CA . GLY A 1 71 ? 82.001 62.668 6.937 1.00 85.80 68 GLY A CA 1
ATOM 509 C C . GLY A 1 71 ? 83.193 62.898 6.025 1.00 81.61 68 GLY A C 1
ATOM 510 O O . GLY A 1 71 ? 84.132 63.603 6.392 1.00 82.40 68 GLY A O 1
ATOM 511 N N . MET A 1 72 ? 83.170 62.310 4.836 1.00 76.78 69 MET A N 1
ATOM 512 C CA . MET A 1 72 ? 84.278 62.478 3.906 1.00 71.24 69 MET A CA 1
ATOM 513 C C . MET A 1 72 ? 83.891 61.991 2.519 1.00 67.83 69 MET A C 1
ATOM 514 O O . MET A 1 72 ? 83.489 60.847 2.355 1.00 67.40 69 MET A O 1
ATOM 519 N N . ASN A 1 73 ? 84.007 62.863 1.525 1.00 64.48 70 ASN A N 1
ATOM 520 C CA . ASN A 1 73 ? 83.667 62.492 0.159 1.00 61.80 70 ASN A CA 1
ATOM 521 C C . ASN A 1 73 ? 84.813 61.757 -0.507 1.00 57.71 70 ASN A C 1
ATOM 522 O O . ASN A 1 73 ? 85.975 62.102 -0.320 1.00 57.02 70 ASN A O 1
ATOM 527 N N . LEU A 1 74 ? 84.482 60.743 -1.292 1.00 53.75 71 LEU A N 1
ATOM 528 C CA . LEU A 1 74 ? 85.502 59.981 -1.992 1.00 51.25 71 LEU A CA 1
ATOM 529 C C . LEU A 1 74 ? 85.154 59.832 -3.465 1.00 48.20 71 LEU A C 1
ATOM 530 O O . LEU A 1 74 ? 84.005 60.011 -3.863 1.00 45.87 71 LEU A O 1
ATOM 535 N N . TRP A 1 75 ? 86.160 59.502 -4.268 1.00 47.48 72 TRP A N 1
ATOM 536 C CA . TRP A 1 75 ? 85.969 59.286 -5.705 1.00 46.39 72 TRP A CA 1
ATOM 537 C C . TRP A 1 75 ? 86.415 57.869 -6.039 1.00 42.26 72 TRP A C 1
ATOM 538 O O . TRP A 1 75 ? 87.362 57.371 -5.443 1.00 43.39 72 TRP A O 1
ATOM 549 N N . LEU A 1 76 ? 85.744 57.206 -6.969 1.00 39.82 73 LEU A N 1
ATOM 550 C CA . LEU A 1 76 ? 86.173 55.853 -7.336 1.00 38.56 73 LEU A CA 1
ATOM 551 C C . LEU A 1 76 ? 87.236 56.020 -8.417 1.00 38.12 73 LEU A C 1
ATOM 552 O O . LEU A 1 76 ? 87.084 56.819 -9.338 1.00 39.67 73 LEU A O 1
ATOM 557 N N . MET A 1 77 ? 88.324 55.279 -8.308 1.00 37.06 74 MET A N 1
ATOM 558 C CA . MET A 1 77 ? 89.398 55.407 -9.273 1.00 35.90 74 MET A CA 1
ATOM 559 C C . MET A 1 77 ? 88.998 55.107 -10.696 1.00 35.54 74 MET A C 1
ATOM 560 O O . MET A 1 77 ? 88.372 54.090 -10.985 1.00 35.52 74 MET A O 1
ATOM 565 N N . THR A 1 78 ? 89.356 56.015 -11.592 1.00 34.87 75 THR A N 1
ATOM 566 C CA . THR A 1 78 ? 89.058 55.825 -12.997 1.00 34.50 75 THR A CA 1
ATOM 567 C C . THR A 1 78 ? 90.132 54.897 -13.541 1.00 33.57 75 THR A C 1
ATOM 568 O O . THR A 1 78 ? 89.967 54.295 -14.592 1.00 33.18 75 THR A O 1
ATOM 572 N N . SER A 1 79 ? 91.227 54.787 -12.794 1.00 34.38 76 SER A N 1
ATOM 573 C CA . SER A 1 79 ? 92.364 53.955 -13.162 1.00 36.40 76 SER A CA 1
ATOM 574 C C . SER A 1 79 ? 93.311 53.888 -11.960 1.00 38.24 76 SER A C 1
ATOM 575 O O . SER A 1 79 ? 93.252 54.724 -11.074 1.00 39.73 76 SER A O 1
ATOM 578 N N . PRO A 1 80 ? 94.188 52.878 -11.901 1.00 39.94 77 PRO A N 1
ATOM 579 C CA . PRO A 1 80 ? 95.094 52.815 -10.743 1.00 39.15 77 PRO A CA 1
ATOM 580 C C . PRO A 1 80 ? 96.378 53.633 -10.873 1.00 39.54 77 PRO A C 1
ATOM 581 O O . PRO A 1 80 ? 97.193 53.658 -9.944 1.00 38.80 77 PRO A O 1
ATOM 585 N N . GLU A 1 81 ? 96.548 54.297 -12.016 1.00 38.76 78 GLU A N 1
ATOM 586 C CA . GLU A 1 81 ? 97.749 55.091 -12.312 1.00 38.84 78 GLU A CA 1
ATOM 587 C C . GLU A 1 81 ? 98.385 56.014 -11.255 1.00 39.50 78 GLU A C 1
ATOM 588 O O . GLU A 1 81 ? 99.603 55.948 -11.036 1.00 39.78 78 GLU A O 1
ATOM 594 N N . TYR A 1 82 ? 97.610 56.882 -10.606 1.00 36.93 79 TYR A N 1
ATOM 595 C CA . TYR A 1 82 ? 98.232 57.764 -9.623 1.00 35.68 79 TYR A CA 1
ATOM 596 C C . TYR A 1 82 ? 98.822 57.002 -8.462 1.00 36.84 79 TYR A C 1
ATOM 597 O O . TYR A 1 82 ? 99.942 57.281 -8.032 1.00 37.20 79 TYR A O 1
ATOM 606 N N . HIS A 1 83 ? 98.082 56.024 -7.953 1.00 37.48 80 HIS A N 1
ATOM 607 C CA . HIS A 1 83 ? 98.596 55.250 -6.837 1.00 37.29 80 HIS A CA 1
ATOM 608 C C . HIS A 1 83 ? 99.810 54.435 -7.215 1.00 35.43 80 HIS A C 1
ATOM 609 O O . HIS A 1 83 ? 100.748 54.308 -6.441 1.00 35.22 80 HIS A O 1
ATOM 616 N N . MET A 1 84 ? 99.811 53.898 -8.422 1.00 37.96 81 MET A N 1
ATOM 617 C CA . MET A 1 84 ? 100.948 53.096 -8.847 1.00 39.07 81 MET A CA 1
ATOM 618 C C . MET A 1 84 ? 102.171 53.957 -9.092 1.00 38.61 81 MET A C 1
ATOM 619 O O . MET A 1 84 ? 103.294 53.486 -8.918 1.00 37.66 81 MET A O 1
ATOM 624 N N . LYS A 1 85 ? 101.968 55.220 -9.471 1.00 38.65 82 LYS A N 1
ATOM 625 C CA . LYS A 1 85 ? 103.116 56.099 -9.664 1.00 39.03 82 LYS A CA 1
ATOM 626 C C . LYS A 1 85 ? 103.684 56.443 -8.293 1.00 38.72 82 LYS A C 1
ATOM 627 O O . LYS A 1 85 ? 104.902 56.559 -8.122 1.00 39.64 82 LYS A O 1
ATOM 633 N N . ARG A 1 86 ? 102.810 56.574 -7.303 1.00 36.30 83 ARG A N 1
ATOM 634 C CA . ARG A 1 86 ? 103.284 56.846 -5.960 1.00 34.76 83 ARG A CA 1
ATOM 635 C C . ARG A 1 86 ? 104.148 55.651 -5.556 1.00 36.87 83 ARG A C 1
ATOM 636 O O . ARG A 1 86 ? 105.225 55.820 -4.967 1.00 37.65 83 ARG A O 1
ATOM 644 N N . LEU A 1 87 ? 103.704 54.443 -5.903 1.00 35.25 84 LEU A N 1
ATOM 645 C CA . LEU A 1 87 ? 104.474 53.246 -5.572 1.00 34.51 84 LEU A CA 1
ATOM 646 C C . LEU A 1 87 ? 105.806 53.175 -6.308 1.00 35.38 84 LEU A C 1
ATOM 647 O O . LEU A 1 87 ? 106.813 52.797 -5.723 1.00 37.57 84 LEU A O 1
ATOM 652 N N . LEU A 1 88 ? 105.835 53.517 -7.591 1.00 36.47 85 LEU A N 1
ATOM 653 C CA . LEU A 1 88 ? 107.114 53.483 -8.290 1.00 37.74 85 LEU A CA 1
ATOM 654 C C . LEU A 1 88 ? 108.107 54.382 -7.540 1.00 38.39 85 LEU A C 1
ATOM 655 O O . LEU A 1 88 ? 109.273 54.026 -7.390 1.00 37.50 85 LEU A O 1
ATOM 660 N N . VAL A 1 89 ? 107.642 55.545 -7.074 1.00 37.82 86 VAL A N 1
ATOM 661 C CA . VAL A 1 89 ? 108.513 56.460 -6.343 1.00 40.23 86 VAL A CA 1
ATOM 662 C C . VAL A 1 89 ? 108.933 55.848 -5.016 1.00 43.45 86 VAL A C 1
ATOM 663 O O . VAL A 1 89 ? 110.056 56.064 -4.556 1.00 44.71 86 VAL A O 1
ATOM 667 N N . ALA A 1 90 ? 108.034 55.082 -4.403 1.00 45.10 87 ALA A N 1
ATOM 668 C CA . ALA A 1 90 ? 108.346 54.434 -3.147 1.00 46.17 87 ALA A CA 1
ATOM 669 C C . ALA A 1 90 ? 109.460 53.434 -3.395 1.00 48.41 87 ALA A C 1
ATOM 670 O O . ALA A 1 90 ? 110.171 53.058 -2.465 1.00 53.95 87 ALA A O 1
ATOM 672 N N . GLY A 1 91 ? 109.625 53.000 -4.640 1.00 47.09 88 GLY A N 1
ATOM 673 C CA . GLY A 1 91 ? 110.694 52.058 -4.945 1.00 46.46 88 GLY A CA 1
ATOM 674 C C . GLY A 1 91 ? 110.271 50.603 -5.074 1.00 47.38 88 GLY A C 1
ATOM 675 O O . GLY A 1 91 ? 110.987 49.699 -4.629 1.00 47.75 88 GLY A O 1
ATOM 676 N N . CYS A 1 92 ? 109.114 50.383 -5.697 1.00 45.67 89 CYS A N 1
ATOM 677 C CA . CYS A 1 92 ? 108.558 49.049 -5.893 1.00 46.10 89 CYS A CA 1
ATOM 678 C C . CYS A 1 92 ? 109.074 48.262 -7.084 1.00 43.60 89 CYS A C 1
ATOM 679 O O . CYS A 1 92 ? 108.815 47.064 -7.178 1.00 41.98 89 CYS A O 1
ATOM 682 N N . GLY A 1 93 ? 109.788 48.928 -7.988 1.00 42.92 90 GLY A N 1
ATOM 683 C CA . GLY A 1 93 ? 110.301 48.260 -9.169 1.00 41.08 90 GLY A CA 1
ATOM 684 C C . GLY A 1 93 ? 109.175 48.002 -10.154 1.00 42.86 90 GLY A C 1
ATOM 685 O O . GLY A 1 93 ? 108.059 48.506 -9.962 1.00 43.46 90 GLY A O 1
ATOM 686 N N . PRO A 1 94 ? 109.418 47.227 -11.227 1.00 42.16 91 PRO A N 1
ATOM 687 C CA . PRO A 1 94 ? 108.330 46.970 -12.181 1.00 41.38 91 PRO A CA 1
ATOM 688 C C . PRO A 1 94 ? 107.151 46.273 -11.487 1.00 40.22 91 PRO A C 1
ATOM 689 O O . PRO A 1 94 ? 107.328 45.281 -10.778 1.00 39.38 91 PRO A O 1
ATOM 693 N N . VAL A 1 95 ? 105.952 46.806 -11.691 1.00 39.26 92 VAL A N 1
ATOM 694 C CA . VAL A 1 95 ? 104.752 46.260 -11.069 1.00 37.65 92 VAL A CA 1
ATOM 695 C C . VAL A 1 95 ? 103.569 46.306 -12.025 1.00 36.61 92 VAL A C 1
ATOM 696 O O . VAL A 1 95 ? 103.545 47.122 -12.946 1.00 37.31 92 VAL A O 1
ATOM 700 N N . PHE A 1 96 ? 102.593 45.428 -11.805 1.00 35.96 93 PHE A N 1
ATOM 701 C CA . PHE A 1 96 ? 101.379 45.401 -12.622 1.00 36.12 93 PHE A CA 1
ATOM 702 C C . PHE A 1 96 ? 100.175 45.268 -11.694 1.00 35.92 93 PHE A C 1
ATOM 703 O O . PHE A 1 96 ? 100.326 45.064 -10.487 1.00 35.61 93 PHE A O 1
ATOM 711 N N . GLN A 1 97 ? 98.981 45.394 -12.252 1.00 34.25 94 GLN A N 1
ATOM 712 C CA . GLN A 1 97 ? 97.785 45.268 -11.447 1.00 35.73 94 GLN A CA 1
ATOM 713 C C . GLN A 1 97 ? 96.537 44.941 -12.242 1.00 36.85 94 GLN A C 1
ATOM 714 O O . GLN A 1 97 ? 96.286 45.506 -13.312 1.00 38.24 94 GLN A O 1
ATOM 720 N N . LEU A 1 98 ? 95.762 44.008 -11.706 1.00 36.63 95 LEU A N 1
ATOM 721 C CA . LEU A 1 98 ? 94.509 43.607 -12.314 1.00 39.19 95 LEU A CA 1
ATOM 722 C C . LEU A 1 98 ? 93.445 44.068 -11.325 1.00 41.19 95 LEU A C 1
ATOM 723 O O . LEU A 1 98 ? 93.151 43.379 -10.337 1.00 42.89 95 LEU A O 1
ATOM 728 N N . CYS A 1 99 ? 92.875 45.237 -11.586 1.00 40.26 96 CYS A N 1
ATOM 729 C CA . CYS A 1 99 ? 91.876 45.799 -10.691 1.00 40.30 96 CYS A CA 1
ATOM 730 C C . CYS A 1 99 ? 90.599 46.171 -11.404 1.00 39.31 96 CYS A C 1
ATOM 731 O O . CYS A 1 99 ? 90.505 46.104 -12.631 1.00 37.15 96 CYS A O 1
ATOM 734 N N . ARG A 1 100 ? 89.628 46.591 -10.602 1.00 39.11 97 ARG A N 1
ATOM 735 C CA . ARG A 1 100 ? 88.345 47.041 -11.098 1.00 39.33 97 ARG A CA 1
ATOM 736 C C . ARG A 1 100 ? 88.398 48.570 -11.098 1.00 40.16 97 ARG A C 1
ATOM 737 O O . ARG A 1 100 ? 88.769 49.193 -10.100 1.00 40.63 97 ARG A O 1
ATOM 745 N N . SER A 1 101 ? 88.044 49.165 -12.228 1.00 39.94 98 SER A N 1
ATOM 746 C CA . SER A 1 101 ? 88.035 50.608 -12.373 1.00 39.93 98 SER A CA 1
ATOM 747 C C . SER A 1 101 ? 86.626 51.071 -12.700 1.00 40.87 98 SER A C 1
ATOM 748 O O . SER A 1 101 ? 85.799 50.303 -13.199 1.00 41.03 98 SER A O 1
ATOM 751 N N . PHE A 1 102 ? 86.362 52.344 -12.449 1.00 38.96 99 PHE A N 1
ATOM 752 C CA . PHE A 1 102 ? 85.037 52.856 -12.673 1.00 37.62 99 PHE A CA 1
ATOM 753 C C . PHE A 1 102 ? 85.037 54.152 -13.456 1.00 38.01 99 PHE A C 1
ATOM 754 O O . PHE A 1 102 ? 85.879 55.031 -13.245 1.00 38.05 99 PHE A O 1
ATOM 762 N N . ARG A 1 103 ? 84.086 54.253 -14.371 1.00 36.00 100 ARG A N 1
ATOM 763 C CA . ARG A 1 103 ? 83.937 55.433 -15.179 1.00 36.67 100 ARG A CA 1
ATOM 764 C C . ARG A 1 103 ? 82.464 55.692 -15.396 1.00 36.41 100 ARG A C 1
ATOM 765 O O . ARG A 1 103 ? 81.776 54.886 -15.994 1.00 36.93 100 ARG A O 1
ATOM 773 N N . ASN A 1 104 ? 81.975 56.819 -14.891 1.00 38.29 101 ASN A N 1
ATOM 774 C CA . ASN A 1 104 ? 80.569 57.145 -15.052 1.00 40.83 101 ASN A CA 1
ATOM 775 C C . ASN A 1 104 ? 80.262 57.600 -16.485 1.00 41.99 101 ASN A C 1
ATOM 776 O O . ASN A 1 104 ? 81.174 57.887 -17.263 1.00 42.85 101 ASN A O 1
ATOM 781 N N . GLU A 1 105 ? 78.980 57.638 -16.836 1.00 44.64 102 GLU A N 1
ATOM 782 C CA . GLU A 1 105 ? 78.550 58.036 -18.173 1.00 46.47 102 GLU A CA 1
ATOM 783 C C . GLU A 1 105 ? 79.120 57.146 -19.252 1.00 48.53 102 GLU A C 1
ATOM 784 O O . GLU A 1 105 ? 79.086 57.491 -20.434 1.00 51.48 102 GLU A O 1
ATOM 790 N N . GLU A 1 106 ? 79.641 55.993 -18.858 1.00 50.16 103 GLU A N 1
ATOM 791 C CA . GLU A 1 106 ? 80.216 55.079 -19.833 1.00 49.80 103 GLU A CA 1
ATOM 792 C C . GLU A 1 106 ? 79.574 53.698 -19.837 1.00 49.38 103 GLU A C 1
ATOM 793 O O . GLU A 1 106 ? 79.787 52.897 -18.928 1.00 49.47 103 GLU A O 1
ATOM 799 N N . MET A 1 107 ? 78.774 53.444 -20.869 1.00 49.24 104 MET A N 1
ATOM 800 C CA . MET A 1 107 ? 78.092 52.165 -21.056 1.00 49.38 104 MET A CA 1
ATOM 801 C C . MET A 1 107 ? 77.739 51.966 -22.513 1.00 48.25 104 MET A C 1
ATOM 802 O O . MET A 1 107 ? 77.275 52.890 -23.181 1.00 48.31 104 MET A O 1
ATOM 807 N N . GLY A 1 108 ? 77.942 50.749 -22.995 1.00 46.41 105 GLY A N 1
ATOM 808 C CA . GLY A 1 108 ? 77.644 50.449 -24.378 1.00 42.66 105 GLY A CA 1
ATOM 809 C C . GLY A 1 108 ? 78.137 49.063 -24.724 1.00 43.22 105 GLY A C 1
ATOM 810 O O . GLY A 1 108 ? 78.500 48.279 -23.848 1.00 42.87 105 GLY A O 1
ATOM 811 N N . ARG A 1 109 ? 78.160 48.755 -26.010 1.00 43.16 106 ARG A N 1
ATOM 812 C CA . ARG A 1 109 ? 78.602 47.451 -26.453 1.00 43.22 106 ARG A CA 1
ATOM 813 C C . ARG A 1 109 ? 80.002 47.113 -25.941 1.00 42.09 106 ARG A C 1
ATOM 814 O O . ARG A 1 109 ? 80.266 45.975 -25.570 1.00 41.58 106 ARG A O 1
ATOM 822 N N . TYR A 1 110 ? 80.888 48.101 -25.898 1.00 41.53 107 TYR A N 1
ATOM 823 C CA . TYR A 1 110 ? 82.256 47.862 -25.449 1.00 42.85 107 TYR A CA 1
ATOM 824 C C . TYR A 1 110 ? 82.680 48.631 -24.195 1.00 41.90 107 TYR A C 1
ATOM 825 O O . TYR A 1 110 ? 83.875 48.697 -23.880 1.00 42.70 107 TYR A O 1
ATOM 834 N N . HIS A 1 111 ? 81.711 49.197 -23.483 1.00 40.28 108 HIS A N 1
ATOM 835 C CA . HIS A 1 111 ? 81.987 49.954 -22.265 1.00 40.83 108 HIS A CA 1
ATOM 836 C C . HIS A 1 111 ? 81.009 49.557 -21.181 1.00 40.50 108 HIS A C 1
ATOM 837 O O . HIS A 1 111 ? 79.852 49.306 -21.462 1.00 43.28 108 HIS A O 1
ATOM 844 N N . ASN A 1 112 ? 81.478 49.535 -19.941 1.00 40.67 109 ASN A N 1
ATOM 845 C CA . ASN A 1 112 ? 80.656 49.221 -18.780 1.00 39.33 109 ASN A CA 1
ATOM 846 C C . ASN A 1 112 ? 81.193 50.203 -17.734 1.00 38.67 109 ASN A C 1
ATOM 847 O O . ASN A 1 112 ? 82.391 50.485 -17.715 1.00 36.88 109 ASN A O 1
ATOM 852 N N . PRO A 1 113 ? 80.319 50.743 -16.865 1.00 38.37 110 PRO A N 1
ATOM 853 C CA . PRO A 1 113 ? 80.703 51.702 -15.821 1.00 36.58 110 PRO A CA 1
ATOM 854 C C . PRO A 1 113 ? 81.823 51.159 -14.977 1.00 39.04 110 PRO A C 1
ATOM 855 O O . PRO A 1 113 ? 82.592 51.917 -14.379 1.00 40.64 110 PRO A O 1
ATOM 859 N N . GLU A 1 114 ? 81.895 49.836 -14.886 1.00 38.79 111 GLU A N 1
ATOM 860 C CA . GLU A 1 114 ? 82.967 49.217 -14.135 1.00 39.71 111 GLU A CA 1
ATOM 861 C C . GLU A 1 114 ? 83.552 48.130 -15.003 1.00 40.89 111 GLU A C 1
ATOM 862 O O . GLU A 1 114 ? 82.829 47.310 -15.573 1.00 43.18 111 GLU A O 1
ATOM 868 N N . PHE A 1 115 ? 84.869 48.161 -15.142 1.00 41.22 112 PHE A N 1
ATOM 869 C CA . PHE A 1 115 ? 85.575 47.201 -15.973 1.00 40.56 112 PHE A CA 1
ATOM 870 C C . PHE A 1 115 ? 86.894 46.792 -15.320 1.00 41.70 112 PHE A C 1
ATOM 871 O O . PHE A 1 115 ? 87.360 47.416 -14.369 1.00 41.65 112 PHE A O 1
ATOM 879 N N . THR A 1 116 ? 87.494 45.733 -15.834 1.00 40.49 113 THR A N 1
ATOM 880 C CA . THR A 1 116 ? 88.738 45.251 -15.282 1.00 39.96 113 THR A CA 1
ATOM 881 C C . THR A 1 116 ? 89.882 45.805 -16.099 1.00 41.55 113 THR A C 1
ATOM 882 O O . THR A 1 116 ? 89.899 45.694 -17.322 1.00 41.96 113 THR A O 1
ATOM 886 N N . MET A 1 117 ? 90.833 46.417 -15.405 1.00 42.67 114 MET A N 1
ATOM 887 C CA . MET A 1 117 ? 91.981 47.023 -16.052 1.00 42.51 114 MET A CA 1
ATOM 888 C C . MET A 1 117 ? 93.246 46.276 -15.687 1.00 41.59 114 MET A C 1
ATOM 889 O O . MET A 1 117 ? 93.394 45.782 -14.567 1.00 42.33 114 MET A O 1
ATOM 894 N N . LEU A 1 118 ? 94.146 46.190 -16.658 1.00 40.00 115 LEU A N 1
ATOM 895 C CA . LEU A 1 118 ? 95.434 45.543 -16.489 1.00 39.85 115 LEU A CA 1
ATOM 896 C C . LEU A 1 118 ? 96.374 46.702 -16.751 1.00 39.60 115 LEU A C 1
ATOM 897 O O . LEU A 1 118 ? 96.412 47.230 -17.857 1.00 39.40 115 LEU A O 1
ATOM 902 N N . GLU A 1 119 ? 97.126 47.104 -15.738 1.00 37.93 116 GLU A N 1
ATOM 903 C CA . GLU A 1 119 ? 98.017 48.237 -15.892 1.00 37.81 116 GLU A CA 1
ATOM 904 C C . GLU A 1 119 ? 99.376 47.922 -15.285 1.00 37.83 116 GLU A C 1
ATOM 905 O O . GLU A 1 119 ? 99.460 47.391 -14.183 1.00 37.68 116 GLU A O 1
ATOM 911 N N . TRP A 1 120 ? 100.451 48.225 -16.000 1.00 38.29 117 TRP A N 1
ATOM 912 C CA . TRP A 1 120 ? 101.760 47.950 -15.430 1.00 38.97 117 TRP A CA 1
ATOM 913 C C . TRP A 1 120 ? 102.788 48.984 -15.823 1.00 37.35 117 TRP A C 1
ATOM 914 O O . TRP A 1 120 ? 102.638 49.685 -16.819 1.00 36.04 117 TRP A O 1
ATOM 925 N N . TYR A 1 121 ? 103.818 49.099 -14.999 1.00 37.08 118 TYR A N 1
ATOM 926 C CA . TYR A 1 121 ? 104.862 50.069 -15.239 1.00 38.04 118 TYR A CA 1
ATOM 927 C C . TYR A 1 121 ? 106.209 49.404 -15.313 1.00 38.78 118 TYR A C 1
ATOM 928 O O . TYR A 1 121 ? 106.492 48.461 -14.583 1.00 38.93 118 TYR A O 1
ATOM 937 N N . ARG A 1 122 ? 107.039 49.908 -16.210 1.00 41.17 119 ARG A N 1
ATOM 938 C CA . ARG A 1 122 ? 108.357 49.347 -16.422 1.00 44.66 119 ARG A CA 1
ATOM 939 C C . ARG A 1 122 ? 109.470 50.380 -16.310 1.00 46.11 119 ARG A C 1
ATOM 940 O O . ARG A 1 122 ? 109.724 51.147 -17.253 1.00 47.20 119 ARG A O 1
ATOM 948 N N . PRO A 1 123 ? 110.149 50.427 -15.153 1.00 45.70 120 PRO A N 1
ATOM 949 C CA . PRO A 1 123 ? 111.229 51.406 -15.037 1.00 45.72 120 PRO A CA 1
ATOM 950 C C . PRO A 1 123 ? 112.278 51.104 -16.101 1.00 46.89 120 PRO A C 1
ATOM 951 O O . PRO A 1 123 ? 112.545 49.939 -16.398 1.00 46.94 120 PRO A O 1
ATOM 955 N N . HIS A 1 124 ? 112.829 52.152 -16.703 1.00 48.19 121 HIS A N 1
ATOM 956 C CA . HIS A 1 124 ? 113.887 52.012 -17.702 1.00 50.40 121 HIS A CA 1
ATOM 957 C C . HIS A 1 124 ? 113.508 51.429 -19.060 1.00 48.32 121 HIS A C 1
ATOM 958 O O . HIS A 1 124 ? 114.383 51.049 -19.828 1.00 48.03 121 HIS A O 1
ATOM 965 N N . TYR A 1 125 ? 112.212 51.347 -19.352 1.00 47.19 122 TYR A N 1
ATOM 966 C CA . TYR A 1 125 ? 111.740 50.842 -20.649 1.00 44.90 122 TYR A CA 1
ATOM 967 C C . TYR A 1 125 ? 111.216 52.042 -21.407 1.00 45.94 122 TYR A C 1
ATOM 968 O O . TYR A 1 125 ? 110.385 52.783 -20.889 1.00 46.89 122 TYR A O 1
ATOM 977 N N . ASP A 1 126 ? 111.703 52.272 -22.616 1.00 46.06 123 ASP A N 1
ATOM 978 C CA . ASP A 1 126 ? 111.172 53.395 -23.350 1.00 46.26 123 ASP A CA 1
ATOM 979 C C . ASP A 1 126 ? 109.867 52.900 -23.958 1.00 46.69 123 ASP A C 1
ATOM 980 O O . ASP A 1 126 ? 109.510 51.728 -23.807 1.00 45.15 123 ASP A O 1
ATOM 985 N N . MET A 1 127 ? 109.147 53.804 -24.614 1.00 48.40 124 MET A N 1
ATOM 986 C CA . MET A 1 127 ? 107.867 53.489 -25.236 1.00 49.60 124 MET A CA 1
ATOM 987 C C . MET A 1 127 ? 107.957 52.240 -26.122 1.00 50.34 124 MET A C 1
ATOM 988 O O . MET A 1 127 ? 107.055 51.406 -26.110 1.00 53.15 124 MET A O 1
ATOM 993 N N . TYR A 1 128 ? 109.050 52.100 -26.870 1.00 49.20 125 TYR A N 1
ATOM 994 C CA . TYR A 1 128 ? 109.226 50.956 -27.756 1.00 48.95 125 TYR A CA 1
ATOM 995 C C . TYR A 1 128 ? 109.448 49.627 -27.045 1.00 49.25 125 TYR A C 1
ATOM 996 O O . TYR A 1 128 ? 108.869 48.610 -27.433 1.00 49.86 125 TYR A O 1
ATOM 1005 N N . ARG A 1 129 ? 110.287 49.604 -26.013 1.00 48.84 126 ARG A N 1
ATOM 1006 C CA . ARG A 1 129 ? 110.507 48.342 -25.323 1.00 47.01 126 ARG A CA 1
ATOM 1007 C C . ARG A 1 129 ? 109.219 47.899 -24.620 1.00 45.87 126 ARG A C 1
ATOM 1008 O O . ARG A 1 129 ? 108.938 46.705 -24.518 1.00 46.02 126 ARG A O 1
ATOM 1016 N N . LEU A 1 130 ? 108.433 48.859 -24.147 1.00 45.04 127 LEU A N 1
ATOM 1017 C CA . LEU A 1 130 ? 107.173 48.526 -23.503 1.00 45.58 127 LEU A CA 1
ATOM 1018 C C . LEU A 1 130 ? 106.226 47.955 -24.567 1.00 47.70 127 LEU A C 1
ATOM 1019 O O . LEU A 1 130 ? 105.675 46.857 -24.404 1.00 48.79 127 LEU A O 1
ATOM 1024 N N . MET A 1 131 ? 106.047 48.692 -25.662 1.00 48.56 128 MET A N 1
ATOM 1025 C CA . MET A 1 131 ? 105.180 48.229 -26.739 1.00 50.42 128 MET A CA 1
ATOM 1026 C C . MET A 1 131 ? 105.501 46.792 -27.123 1.00 50.71 128 MET A C 1
ATOM 1027 O O . MET A 1 131 ? 104.592 46.002 -27.353 1.00 52.85 128 MET A O 1
ATOM 1032 N N . ASN A 1 132 ? 106.786 46.452 -27.190 1.00 51.61 129 ASN A N 1
ATOM 1033 C CA . ASN A 1 132 ? 107.184 45.090 -27.540 1.00 53.24 129 ASN A CA 1
ATOM 1034 C C . ASN A 1 132 ? 106.695 44.084 -26.512 1.00 52.50 129 ASN A C 1
ATOM 1035 O O . ASN A 1 132 ? 106.392 42.940 -26.854 1.00 52.69 129 ASN A O 1
ATOM 1040 N N . GLU A 1 133 ? 106.615 44.507 -25.252 1.00 50.49 130 GLU A N 1
ATOM 1041 C CA . GLU A 1 133 ? 106.158 43.614 -24.202 1.00 49.45 130 GLU A CA 1
ATOM 1042 C C . GLU A 1 133 ? 104.669 43.383 -24.378 1.00 48.63 130 GLU A C 1
ATOM 1043 O O . GLU A 1 133 ? 104.173 42.271 -24.224 1.00 46.66 130 GLU A O 1
ATOM 1049 N N . VAL A 1 134 ? 103.959 44.450 -24.710 1.00 49.03 131 VAL A N 1
ATOM 1050 C CA . VAL A 1 134 ? 102.530 44.359 -24.914 1.00 49.97 131 VAL A CA 1
ATOM 1051 C C . VAL A 1 134 ? 102.297 43.383 -26.060 1.00 51.79 131 VAL A C 1
ATOM 1052 O O . VAL A 1 134 ? 101.529 42.430 -25.926 1.00 53.22 131 VAL A O 1
ATOM 1056 N N . ASP A 1 135 ? 102.983 43.606 -27.179 1.00 52.28 132 ASP A N 1
ATOM 1057 C CA . ASP A 1 135 ? 102.830 42.746 -28.348 1.00 54.07 132 ASP A CA 1
ATOM 1058 C C . ASP A 1 135 ? 103.001 41.280 -27.984 1.00 53.03 132 ASP A C 1
ATOM 1059 O O . ASP A 1 135 ? 102.260 40.424 -28.465 1.00 52.36 132 ASP A O 1
ATOM 1064 N N . ASP A 1 136 ? 103.991 40.995 -27.142 1.00 52.01 133 ASP A N 1
ATOM 1065 C CA . ASP A 1 136 ? 104.239 39.630 -26.711 1.00 50.96 133 ASP A CA 1
ATOM 1066 C C . ASP A 1 136 ? 103.057 39.120 -25.912 1.00 48.89 133 ASP A C 1
ATOM 1067 O O . ASP A 1 136 ? 102.773 37.937 -25.916 1.00 49.69 133 ASP A O 1
ATOM 1072 N N . LEU A 1 137 ? 102.367 40.011 -25.216 1.00 46.76 134 LEU A N 1
ATOM 1073 C CA . LEU A 1 137 ? 101.237 39.577 -24.429 1.00 45.81 134 LEU A CA 1
ATOM 1074 C C . LEU A 1 137 ? 100.036 39.321 -25.323 1.00 46.62 134 LEU A C 1
ATOM 1075 O O . LEU A 1 137 ? 99.276 38.384 -25.092 1.00 45.90 134 LEU A O 1
ATOM 1080 N N . LEU A 1 138 ? 99.859 40.153 -26.344 1.00 47.18 135 LEU A N 1
ATOM 1081 C CA . LEU A 1 138 ? 98.730 39.986 -27.248 1.00 47.54 135 LEU A CA 1
ATOM 1082 C C . LEU A 1 138 ? 98.952 38.741 -28.072 1.00 49.85 135 LEU A C 1
ATOM 1083 O O . LEU A 1 138 ? 98.004 38.055 -28.441 1.00 53.02 135 LEU A O 1
ATOM 1088 N N . GLN A 1 139 ? 100.211 38.438 -28.359 1.00 51.44 136 GLN A N 1
ATOM 1089 C CA . GLN A 1 139 ? 100.517 37.256 -29.144 1.00 51.07 136 GLN A CA 1
ATOM 1090 C C . GLN A 1 139 ? 100.182 36.001 -28.379 1.00 51.06 136 GLN A C 1
ATOM 1091 O O . GLN A 1 139 ? 99.613 35.068 -28.932 1.00 52.18 136 GLN A O 1
ATOM 1097 N N . GLN A 1 140 ? 100.512 35.978 -27.100 1.00 51.21 137 GLN A N 1
ATOM 1098 C CA . GLN A 1 140 ? 100.231 34.800 -26.311 1.00 53.04 137 GLN A CA 1
ATOM 1099 C C . GLN A 1 140 ? 98.759 34.598 -25.995 1.00 53.98 137 GLN A C 1
ATOM 1100 O O . GLN A 1 140 ? 98.275 33.469 -26.002 1.00 54.53 137 GLN A O 1
ATOM 1106 N N . VAL A 1 141 ? 98.046 35.684 -25.713 1.00 54.08 138 VAL A N 1
ATOM 1107 C CA . VAL A 1 141 ? 96.634 35.580 -25.384 1.00 53.38 138 VAL A CA 1
ATOM 1108 C C . VAL A 1 141 ? 95.745 35.500 -26.622 1.00 53.18 138 VAL A C 1
ATOM 1109 O O . VAL A 1 141 ? 94.842 34.667 -26.683 1.00 53.00 138 VAL A O 1
ATOM 1113 N N . LEU A 1 142 ? 95.991 36.360 -27.605 1.00 52.93 139 LEU A N 1
ATOM 1114 C CA . LEU A 1 142 ? 95.188 36.346 -28.829 1.00 52.25 139 LEU A CA 1
ATOM 1115 C C . LEU A 1 142 ? 95.688 35.281 -29.794 1.00 52.55 139 LEU A C 1
ATOM 1116 O O . LEU A 1 142 ? 94.994 34.895 -30.732 1.00 51.62 139 LEU A O 1
ATOM 1121 N N . ASP A 1 143 ? 96.902 34.808 -29.557 1.00 54.61 140 ASP A N 1
ATOM 1122 C CA . ASP A 1 143 ? 97.484 33.788 -30.402 1.00 56.43 140 ASP A CA 1
ATOM 1123 C C . ASP A 1 143 ? 97.538 34.323 -31.818 1.00 55.54 140 ASP A C 1
ATOM 1124 O O . ASP A 1 143 ? 97.185 33.631 -32.768 1.00 57.38 140 ASP A O 1
ATOM 1129 N N . CYS A 1 144 ? 97.979 35.561 -31.952 1.00 54.60 141 CYS A N 1
ATOM 1130 C CA . CYS A 1 144 ? 98.050 36.199 -33.252 1.00 56.15 141 CYS A CA 1
ATOM 1131 C C . CYS A 1 144 ? 99.486 36.549 -33.626 1.00 55.53 141 CYS A C 1
ATOM 1132 O O . CYS A 1 144 ? 100.407 36.348 -32.848 1.00 55.97 141 CYS A O 1
ATOM 1135 N N . PRO A 1 145 ? 99.693 37.065 -34.841 1.00 55.10 142 PRO A N 1
ATOM 1136 C CA . PRO A 1 145 ? 101.052 37.426 -35.256 1.00 56.22 142 PRO A CA 1
ATOM 1137 C C . PRO A 1 145 ? 101.542 38.715 -34.598 1.00 55.83 142 PRO A C 1
ATOM 1138 O O . PRO A 1 145 ? 100.761 39.444 -33.992 1.00 56.49 142 PRO A O 1
ATOM 1142 N N . ALA A 1 146 ? 102.838 38.987 -34.714 1.00 55.36 143 ALA A N 1
ATOM 1143 C CA . ALA A 1 146 ? 103.409 40.198 -34.140 1.00 54.92 143 ALA A CA 1
ATOM 1144 C C . ALA A 1 146 ? 102.671 41.386 -34.733 1.00 55.17 143 ALA A C 1
ATOM 1145 O O . ALA A 1 146 ? 102.531 41.493 -35.944 1.00 55.97 143 ALA A O 1
ATOM 1147 N N . ALA A 1 147 ? 102.193 42.276 -33.876 1.00 56.69 144 ALA A N 1
ATOM 1148 C CA . ALA A 1 147 ? 101.453 43.445 -34.335 1.00 57.83 144 ALA A CA 1
ATOM 1149 C C . ALA A 1 147 ? 102.278 44.308 -35.265 1.00 58.33 144 ALA A C 1
ATOM 1150 O O . ALA A 1 147 ? 103.490 44.143 -35.369 1.00 59.49 144 ALA A O 1
ATOM 1152 N N . GLU A 1 148 ? 101.608 45.227 -35.951 1.00 58.04 145 GLU A N 1
ATOM 1153 C CA . GLU A 1 148 ? 102.295 46.148 -36.837 1.00 57.40 145 GLU A CA 1
ATOM 1154 C C . GLU A 1 148 ? 102.404 47.456 -36.058 1.00 56.67 145 GLU A C 1
ATOM 1155 O O . GLU A 1 148 ? 101.653 47.686 -35.112 1.00 55.90 145 GLU A O 1
ATOM 1161 N N . SER A 1 149 ? 103.336 48.310 -36.452 1.00 56.26 146 SER A N 1
ATOM 1162 C CA . SER A 1 149 ? 103.521 49.570 -35.7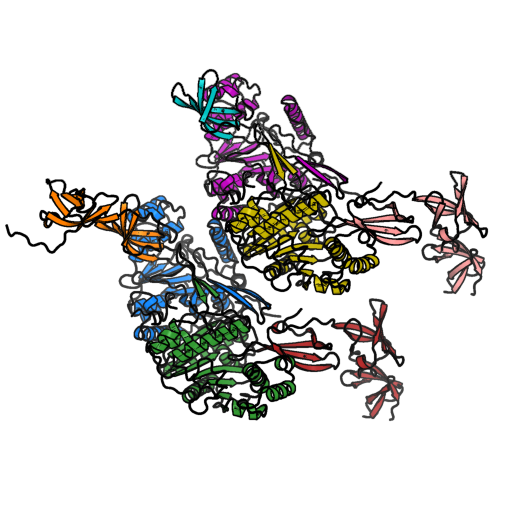63 1.00 56.08 146 SER A CA 1
ATOM 1163 C C . SER A 1 149 ? 103.485 50.712 -36.749 1.00 55.39 146 SER A C 1
ATOM 1164 O O . SER A 1 149 ? 104.252 50.754 -37.703 1.00 55.62 146 SER A O 1
ATOM 1167 N N . LEU A 1 150 ? 102.581 51.644 -36.500 1.00 54.66 147 LEU A N 1
ATOM 1168 C CA . LEU A 1 150 ? 102.399 52.803 -37.347 1.00 53.50 147 LEU A CA 1
ATOM 1169 C C . LEU A 1 150 ? 102.466 54.050 -36.474 1.00 54.46 147 LEU A C 1
ATOM 1170 O O . LEU A 1 150 ? 102.103 54.017 -35.294 1.00 55.72 147 LEU A O 1
ATOM 1175 N N . SER A 1 151 ? 102.942 55.147 -37.039 1.00 52.48 148 SER A N 1
ATOM 1176 C CA . SER A 1 151 ? 102.995 56.375 -36.281 1.00 51.23 148 SER A CA 1
ATOM 1177 C C . SER A 1 151 ? 101.654 57.039 -36.542 1.00 50.92 148 SER A C 1
ATOM 1178 O O . SER A 1 151 ? 101.014 56.781 -37.563 1.00 49.97 148 SER A O 1
ATOM 1181 N N . TYR A 1 152 ? 101.222 57.873 -35.608 1.00 50.26 149 TYR A N 1
ATOM 1182 C CA . TYR A 1 152 ? 99.962 58.571 -35.738 1.00 50.92 149 TYR A CA 1
ATOM 1183 C C . TYR A 1 152 ? 99.981 59.311 -37.074 1.00 52.39 149 TYR A C 1
ATOM 1184 O O . TYR A 1 152 ? 98.991 59.332 -37.813 1.00 52.09 149 TYR A O 1
ATOM 1193 N N . GLN A 1 153 ? 101.134 59.898 -37.377 1.00 54.07 150 GLN A N 1
ATOM 1194 C CA . GLN A 1 153 ? 101.342 60.661 -38.605 1.00 54.87 150 GLN A CA 1
ATOM 1195 C C . GLN A 1 153 ? 101.133 59.819 -39.860 1.00 54.56 150 GLN A C 1
ATOM 1196 O O . GLN A 1 153 ? 100.392 60.209 -40.757 1.00 52.76 150 GLN A O 1
ATOM 1202 N N . GLN A 1 154 ? 101.790 58.666 -39.923 1.00 55.26 151 GLN A N 1
ATOM 1203 C CA . GLN A 1 154 ? 101.665 57.810 -41.092 1.00 56.79 151 GLN A CA 1
ATOM 1204 C C . GLN A 1 154 ? 100.329 57.095 -41.185 1.00 56.41 151 GLN A C 1
ATOM 1205 O O . GLN A 1 154 ? 99.929 56.653 -42.259 1.00 56.84 151 GLN A O 1
ATOM 1211 N N . ALA A 1 155 ? 99.622 57.004 -40.066 1.00 56.33 152 ALA A N 1
ATOM 1212 C CA . ALA A 1 155 ? 98.318 56.358 -40.063 1.00 54.45 152 ALA A CA 1
ATOM 1213 C C . ALA A 1 155 ? 97.323 57.266 -40.781 1.00 53.51 152 ALA A C 1
ATOM 1214 O O . ALA A 1 155 ? 96.471 56.799 -41.525 1.00 53.64 152 ALA A O 1
ATOM 1216 N N . PHE A 1 156 ? 97.438 58.567 -40.546 1.00 52.77 153 PHE A N 1
ATOM 1217 C CA . PHE A 1 156 ? 96.560 59.537 -41.175 1.00 53.93 153 PHE A CA 1
ATOM 1218 C C . PHE A 1 156 ? 96.844 59.624 -42.675 1.00 55.90 153 PHE A C 1
ATOM 1219 O O . PHE A 1 156 ? 95.920 59.597 -43.498 1.00 55.08 153 PHE A O 1
ATOM 1227 N N . LEU A 1 157 ? 98.125 59.738 -43.024 1.00 56.77 154 LEU A N 1
ATOM 1228 C CA . LEU A 1 157 ? 98.523 59.830 -44.423 1.00 57.27 154 LEU A CA 1
ATOM 1229 C C . LEU A 1 157 ? 98.061 58.591 -45.178 1.00 57.77 154 LEU A C 1
ATOM 1230 O O . LEU A 1 157 ? 97.471 58.692 -46.258 1.00 56.79 154 LEU A O 1
ATOM 1235 N N . ARG A 1 158 ? 98.314 57.420 -44.605 1.00 57.28 155 ARG A N 1
ATOM 1236 C CA . ARG A 1 158 ? 97.918 56.201 -45.271 1.00 57.83 155 ARG A CA 1
ATOM 1237 C C . ARG A 1 158 ? 96.432 56.126 -45.545 1.00 59.24 155 ARG A C 1
ATOM 1238 O O . ARG A 1 158 ? 96.017 56.040 -46.699 1.00 60.86 155 ARG A O 1
ATOM 1246 N N . TYR A 1 159 ? 95.629 56.164 -44.485 1.00 58.98 156 TYR A N 1
ATOM 1247 C CA . TYR A 1 159 ? 94.186 56.030 -44.624 1.00 57.76 156 TYR A CA 1
ATOM 1248 C C . TYR A 1 159 ? 93.401 57.274 -44.961 1.00 57.90 156 TYR A C 1
ATOM 1249 O O . TYR A 1 159 ? 92.276 57.161 -45.437 1.00 58.60 156 TYR A O 1
ATOM 1258 N N . LEU A 1 160 ? 93.978 58.452 -44.735 1.00 57.66 157 LEU A N 1
ATOM 1259 C CA . LEU A 1 160 ? 93.272 59.696 -45.024 1.00 57.99 157 LEU A CA 1
ATOM 1260 C C . LEU A 1 160 ? 94.060 60.711 -45.843 1.00 59.92 157 LEU A C 1
ATOM 1261 O O . LEU A 1 160 ? 93.594 61.828 -46.057 1.00 59.41 157 LEU A O 1
ATOM 1266 N N . GLU A 1 161 ? 95.254 60.329 -46.287 1.00 62.14 158 GLU A N 1
ATOM 1267 C CA . GLU A 1 161 ? 96.095 61.196 -47.109 1.00 63.20 158 GLU A CA 1
ATOM 1268 C C . GLU A 1 161 ? 96.128 62.629 -46.614 1.00 63.21 158 GLU A C 1
ATOM 1269 O O . GLU A 1 161 ? 95.940 63.567 -47.376 1.00 62.75 158 GLU A O 1
ATOM 1275 N N . ILE A 1 162 ? 96.394 62.774 -45.323 1.00 65.22 159 ILE A N 1
ATOM 1276 C CA . ILE A 1 162 ? 96.452 64.066 -44.648 1.00 65.77 159 ILE A CA 1
ATOM 1277 C C . ILE A 1 162 ? 97.543 63.975 -43.577 1.00 65.43 159 ILE A C 1
ATOM 1278 O O . ILE A 1 162 ? 97.790 62.896 -43.034 1.00 64.31 159 ILE A O 1
ATOM 1283 N N . ASP A 1 163 ? 98.196 65.100 -43.285 1.00 65.07 160 ASP A N 1
ATOM 1284 C CA . ASP A 1 163 ? 99.246 65.135 -42.266 1.00 64.23 160 ASP A CA 1
ATOM 1285 C C . ASP A 1 163 ? 98.722 65.856 -41.033 1.00 62.83 160 ASP A C 1
ATOM 1286 O O . ASP A 1 163 ? 98.622 67.084 -41.002 1.00 59.90 160 ASP A O 1
ATOM 1291 N N . PRO A 1 164 ? 98.390 65.086 -39.988 1.00 62.83 161 PRO A N 1
ATOM 1292 C CA . PRO A 1 164 ? 97.865 65.591 -38.717 1.00 62.33 161 PRO A CA 1
ATOM 1293 C C . PRO A 1 164 ? 98.823 66.528 -37.987 1.00 61.99 161 PRO A C 1
ATOM 1294 O O . PRO A 1 164 ? 98.420 67.245 -37.077 1.00 62.41 161 PRO A O 1
ATOM 1298 N N . LEU A 1 165 ? 100.087 66.523 -38.396 1.00 62.86 162 LEU A N 1
ATOM 1299 C CA . LEU A 1 165 ? 101.104 67.374 -37.781 1.00 63.45 162 LEU A CA 1
ATOM 1300 C C . LEU A 1 165 ? 101.226 68.770 -38.394 1.00 64.85 162 LEU A C 1
ATOM 1301 O O . LEU A 1 165 ? 101.812 69.659 -37.779 1.00 65.52 162 LEU A O 1
ATOM 1306 N N . SER A 1 166 ? 100.676 68.967 -39.595 1.00 67.49 163 SER A N 1
ATOM 1307 C CA . SER A 1 166 ? 100.755 70.264 -40.284 1.00 67.62 163 SER A CA 1
ATOM 1308 C C . SER A 1 166 ? 99.436 70.768 -40.869 1.00 68.22 163 SER A C 1
ATOM 1309 O O . SER A 1 166 ? 99.139 71.956 -40.783 1.00 68.70 163 SER A O 1
ATOM 1312 N N . ALA A 1 167 ? 98.659 69.875 -41.476 1.00 69.12 164 ALA A N 1
ATOM 1313 C CA . ALA A 1 167 ? 97.378 70.251 -42.069 1.00 69.84 164 ALA A CA 1
ATOM 1314 C C . ALA A 1 167 ? 96.659 71.181 -41.107 1.00 71.24 164 ALA A C 1
ATOM 1315 O O . ALA A 1 167 ? 96.934 71.153 -39.909 1.00 72.24 164 ALA A O 1
ATOM 1317 N N . ASP A 1 168 ? 95.749 72.008 -41.614 1.00 71.54 165 ASP A N 1
ATOM 1318 C CA . ASP A 1 168 ? 95.029 72.921 -40.739 1.00 72.24 165 ASP A CA 1
ATOM 1319 C C . ASP A 1 168 ? 93.520 72.737 -40.817 1.00 71.66 165 ASP A C 1
ATOM 1320 O O . ASP A 1 168 ? 93.003 72.122 -41.749 1.00 71.11 165 ASP A O 1
ATOM 1325 N N . LYS A 1 169 ? 92.831 73.285 -39.821 1.00 70.88 166 LYS A N 1
ATOM 1326 C CA . LYS A 1 169 ? 91.385 73.188 -39.698 1.00 70.61 166 LYS A CA 1
ATOM 1327 C C . LYS A 1 169 ? 90.587 73.142 -40.994 1.00 70.81 166 LYS A C 1
ATOM 1328 O O . LYS A 1 169 ? 89.633 72.373 -41.111 1.00 70.08 166 LYS A O 1
ATOM 1334 N N . THR A 1 170 ? 90.966 73.951 -41.973 1.00 71.51 167 THR A N 1
ATOM 1335 C CA . THR A 1 170 ? 90.237 73.959 -43.231 1.00 71.00 167 THR A CA 1
ATOM 1336 C C . THR A 1 170 ? 90.505 72.683 -44.011 1.00 71.47 167 THR A C 1
ATOM 1337 O O . THR A 1 170 ? 89.572 71.987 -44.418 1.00 71.55 167 THR A O 1
ATOM 1341 N N . GLN A 1 171 ? 91.782 72.374 -44.211 1.00 71.80 168 GLN A N 1
ATOM 1342 C CA . GLN A 1 171 ? 92.164 71.184 -44.965 1.00 72.67 168 GLN A CA 1
ATOM 1343 C C . GLN A 1 171 ? 91.616 69.888 -44.377 1.00 72.46 168 GLN A C 1
ATOM 1344 O O . GLN A 1 171 ? 91.180 69.000 -45.116 1.00 72.02 168 GLN A O 1
ATOM 1350 N N . LEU A 1 172 ? 91.630 69.773 -43.053 1.00 71.80 169 LEU A N 1
ATOM 1351 C CA . LEU A 1 172 ? 91.144 68.548 -42.446 1.00 72.15 169 LEU A CA 1
ATOM 1352 C C . LEU A 1 172 ? 89.642 68.570 -42.159 1.00 71.54 169 LEU A C 1
ATOM 1353 O O . LEU A 1 172 ? 89.052 67.533 -41.877 1.00 71.58 169 LEU A O 1
ATOM 1358 N N . ARG A 1 173 ? 89.010 69.735 -42.246 1.00 71.63 170 ARG A N 1
ATOM 1359 C CA . ARG A 1 173 ? 87.563 69.777 -42.045 1.00 72.16 170 ARG A CA 1
ATOM 1360 C C . ARG A 1 173 ? 86.875 69.172 -43.271 1.00 72.26 170 ARG A C 1
ATOM 1361 O O . ARG A 1 173 ? 85.763 68.647 -43.171 1.00 73.03 170 ARG A O 1
ATOM 1369 N N . GLU A 1 174 ? 87.529 69.237 -44.429 1.00 71.78 171 GLU A N 1
ATOM 1370 C CA . GLU A 1 174 ? 86.922 68.681 -45.633 1.00 71.73 171 GLU A CA 1
ATOM 1371 C C . GLU A 1 174 ? 87.186 67.189 -45.770 1.00 69.98 171 GLU A C 1
ATOM 1372 O O . GLU A 1 174 ? 86.556 66.508 -46.582 1.00 69.91 171 GLU A O 1
ATOM 1378 N N . VAL A 1 175 ? 88.133 66.686 -44.985 1.00 67.83 172 VAL A N 1
ATOM 1379 C CA . VAL A 1 175 ? 88.418 65.266 -44.992 1.00 65.98 172 VAL A CA 1
ATOM 1380 C C . VAL A 1 175 ? 87.251 64.698 -44.184 1.00 65.99 172 VAL A C 1
ATOM 1381 O O . VAL A 1 175 ? 86.784 63.591 -44.424 1.00 65.53 172 VAL A O 1
ATOM 1385 N N . ALA A 1 176 ? 86.771 65.496 -43.234 1.00 66.35 173 ALA A N 1
ATOM 1386 C CA . ALA A 1 176 ? 85.648 65.114 -42.386 1.00 66.53 173 ALA A CA 1
ATOM 1387 C C . ALA A 1 176 ? 84.381 65.060 -43.222 1.00 66.94 173 ALA A C 1
ATOM 1388 O O . ALA A 1 176 ? 83.499 64.237 -42.982 1.00 67.83 173 ALA A O 1
ATOM 1390 N N . ALA A 1 177 ? 84.286 65.948 -44.203 1.00 66.80 174 ALA A N 1
ATOM 1391 C CA . ALA A 1 177 ? 83.119 65.967 -45.069 1.00 66.43 174 ALA A CA 1
ATOM 1392 C C . ALA A 1 177 ? 83.139 64.728 -45.956 1.00 66.84 174 ALA A C 1
ATOM 1393 O O . ALA A 1 177 ? 82.094 64.168 -46.264 1.00 67.93 174 ALA A O 1
ATOM 1395 N N . LYS A 1 178 ? 84.332 64.300 -46.361 1.00 66.64 175 LYS A N 1
ATOM 1396 C CA . LYS A 1 178 ? 84.471 63.120 -47.210 1.00 66.38 175 LYS A CA 1
ATOM 1397 C C . LYS A 1 178 ? 84.145 61.869 -46.400 1.00 64.48 175 LYS A C 1
ATOM 1398 O O . LYS A 1 178 ? 83.781 60.839 -46.941 1.00 62.40 175 LYS A O 1
ATOM 1404 N N . LEU A 1 179 ? 84.292 61.967 -45.089 1.00 65.78 176 LEU A N 1
ATOM 1405 C CA . LEU A 1 179 ? 83.997 60.847 -44.203 1.00 65.56 176 LEU A CA 1
ATOM 1406 C C . LEU A 1 179 ? 82.566 61.023 -43.713 1.00 66.39 176 LEU A C 1
ATOM 1407 O O . LEU A 1 179 ? 82.034 60.188 -42.981 1.00 66.50 176 LEU A O 1
ATOM 1412 N N . ASP A 1 180 ? 81.955 62.123 -44.145 1.00 67.08 177 ASP A N 1
ATOM 1413 C CA . ASP A 1 180 ? 80.587 62.472 -43.786 1.00 67.27 177 ASP A CA 1
ATOM 1414 C C . ASP A 1 180 ? 80.453 62.627 -42.283 1.00 66.20 177 ASP A C 1
ATOM 1415 O O . ASP A 1 180 ? 79.749 61.856 -41.625 1.00 65.92 177 ASP A O 1
ATOM 1420 N N . LEU A 1 181 ? 81.137 63.636 -41.752 1.00 64.42 178 LEU A N 1
ATOM 1421 C CA . LEU A 1 181 ? 81.128 63.931 -40.327 1.00 62.49 178 LEU A CA 1
ATOM 1422 C C . LEU A 1 181 ? 80.952 65.431 -40.143 1.00 63.08 178 LEU A C 1
ATOM 1423 O O . LEU A 1 181 ? 81.055 65.950 -39.029 1.00 64.19 178 LEU A O 1
ATOM 1428 N N . SER A 1 182 ? 80.683 66.122 -41.245 1.00 62.31 179 SER A N 1
ATOM 1429 C CA . SER A 1 182 ? 80.517 67.570 -41.227 1.00 61.82 179 SER A CA 1
ATOM 1430 C C . SER A 1 182 ? 79.665 68.053 -40.071 1.00 61.97 179 SER A C 1
ATOM 1431 O O . SER A 1 182 ? 80.010 69.030 -39.409 1.00 61.86 179 SER A O 1
ATOM 1434 N N . ASN A 1 183 ? 78.555 67.369 -39.823 1.00 62.91 180 ASN A N 1
ATOM 1435 C CA . ASN A 1 183 ? 77.656 67.762 -38.749 1.00 63.88 180 ASN A CA 1
ATOM 1436 C C . ASN A 1 183 ? 78.380 67.963 -37.413 1.00 65.30 180 ASN A C 1
ATOM 1437 O O . ASN A 1 183 ? 78.009 68.825 -36.616 1.00 65.02 180 ASN A O 1
ATOM 1442 N N . VAL A 1 184 ? 79.427 67.185 -37.174 1.00 66.50 181 VAL A N 1
ATOM 1443 C CA . VAL A 1 184 ? 80.168 67.308 -35.928 1.00 67.30 181 VAL A CA 1
ATOM 1444 C C . VAL A 1 184 ? 81.524 67.998 -36.106 1.00 68.92 181 VAL A C 1
ATOM 1445 O O . VAL A 1 184 ? 82.230 68.239 -35.132 1.00 70.10 181 VAL A O 1
ATOM 1449 N N . ALA A 1 185 ? 81.875 68.344 -37.342 1.00 70.05 182 ALA A N 1
ATOM 1450 C CA . ALA A 1 185 ? 83.160 68.991 -37.611 1.00 71.34 182 ALA A CA 1
ATOM 1451 C C . ALA A 1 185 ? 83.095 70.481 -37.988 1.00 72.45 182 ALA A C 1
ATOM 1452 O O . ALA A 1 185 ? 83.813 71.302 -37.410 1.00 71.83 182 ALA A O 1
ATOM 1454 N N . ASP A 1 186 ? 82.247 70.822 -38.957 1.00 73.46 183 ASP A N 1
ATOM 1455 C CA . ASP A 1 186 ? 82.088 72.203 -39.434 1.00 75.03 183 ASP A CA 1
ATOM 1456 C C . ASP A 1 186 ? 81.919 73.214 -38.313 1.00 75.81 183 ASP A C 1
ATOM 1457 O O . ASP A 1 186 ? 82.252 74.387 -38.469 1.00 75.64 183 ASP A O 1
ATOM 1462 N N . THR A 1 187 ? 81.391 72.740 -37.189 1.00 76.82 184 THR A N 1
ATOM 1463 C CA . THR A 1 187 ? 81.116 73.570 -36.018 1.00 78.43 184 THR A CA 1
ATOM 1464 C C . THR A 1 187 ? 82.147 73.394 -34.902 1.00 78.30 184 THR A C 1
ATOM 1465 O O . THR A 1 187 ? 81.991 73.939 -33.806 1.00 79.13 184 THR A O 1
ATOM 1469 N N . GLU A 1 188 ? 83.207 72.642 -35.183 1.00 76.73 185 GLU A N 1
ATOM 1470 C CA . GLU A 1 188 ? 84.237 72.368 -34.151 1.00 75.08 185 GLU A CA 1
ATOM 1471 C C . GLU A 1 188 ? 85.449 73.239 -34.446 1.00 74.85 185 GLU A C 1
ATOM 1472 O O . GLU A 1 188 ? 86.016 73.209 -35.552 1.00 75.35 185 GLU A O 1
ATOM 1478 N N . GLU A 1 189 ? 85.848 74.017 -33.439 1.00 73.93 186 GLU A N 1
ATOM 1479 C CA . GLU A 1 189 ? 86.974 74.946 -33.628 1.00 74.49 186 GLU A CA 1
ATOM 1480 C C . GLU A 1 189 ? 88.227 74.446 -32.859 1.00 73.81 186 GLU A C 1
ATOM 1481 O O . GLU A 1 189 ? 89.227 75.167 -32.751 1.00 74.34 186 GLU A O 1
ATOM 1487 N N . ASP A 1 190 ? 88.165 73.216 -32.338 1.00 73.79 187 ASP A N 1
ATOM 1488 C CA . ASP A 1 190 ? 89.295 72.642 -31.602 1.00 73.69 187 ASP A CA 1
ATOM 1489 C C . ASP A 1 190 ? 90.058 71.664 -32.504 1.00 72.34 187 ASP A C 1
ATOM 1490 O O . ASP A 1 190 ? 89.586 70.555 -32.792 1.00 72.16 187 ASP A O 1
ATOM 1495 N N . ARG A 1 191 ? 91.241 72.078 -32.944 1.00 70.77 188 ARG A N 1
ATOM 1496 C CA . ARG A 1 191 ? 92.061 71.253 -33.824 1.00 69.78 188 ARG A CA 1
ATOM 1497 C C . ARG A 1 191 ? 92.250 69.822 -33.324 1.00 69.18 188 ARG A C 1
ATOM 1498 O O . ARG A 1 191 ? 92.207 68.864 -34.097 1.00 70.10 188 ARG A O 1
ATOM 1506 N N . ASP A 1 192 ? 92.477 69.684 -32.028 1.00 69.08 189 ASP A N 1
ATOM 1507 C CA . ASP A 1 192 ? 92.683 68.381 -31.430 1.00 67.25 189 ASP A CA 1
ATOM 1508 C C . ASP A 1 192 ? 91.409 67.561 -31.530 1.00 65.70 189 ASP A C 1
ATOM 1509 O O . ASP A 1 192 ? 91.448 66.391 -31.899 1.00 67.12 189 ASP A O 1
ATOM 1514 N N . THR A 1 193 ? 90.276 68.173 -31.202 1.00 62.68 190 THR A N 1
ATOM 1515 C CA . THR A 1 193 ? 89.011 67.463 -31.279 1.00 59.97 190 THR A CA 1
ATOM 1516 C C . THR A 1 193 ? 88.745 67.045 -32.725 1.00 58.86 190 THR A C 1
ATOM 1517 O O . THR A 1 193 ? 88.134 66.008 -32.970 1.00 59.17 190 THR A O 1
ATOM 1521 N N . LEU A 1 194 ? 89.213 67.839 -33.683 1.00 57.82 191 LEU A N 1
ATOM 1522 C CA . LEU A 1 194 ? 89.035 67.489 -35.090 1.00 58.53 191 LEU A CA 1
ATOM 1523 C C . LEU A 1 194 ? 89.852 66.241 -35.406 1.00 57.56 191 LEU A C 1
ATOM 1524 O O . LEU A 1 194 ? 89.350 65.293 -36.016 1.00 57.61 191 LEU A O 1
ATOM 1529 N N . LEU A 1 195 ? 91.114 66.247 -34.987 1.00 55.99 192 LEU A N 1
ATOM 1530 C CA . LEU A 1 195 ? 91.998 65.113 -35.208 1.00 55.56 192 LEU A CA 1
ATOM 1531 C C . LEU A 1 195 ? 91.416 63.836 -34.610 1.00 55.95 192 LEU A C 1
ATOM 1532 O O . LEU A 1 195 ? 91.385 62.783 -35.265 1.00 55.36 192 LEU A O 1
ATOM 1537 N N . GLN A 1 196 ? 90.950 63.927 -33.367 1.00 55.56 193 GLN A N 1
ATOM 1538 C CA . GLN A 1 196 ? 90.374 62.768 -32.704 1.00 55.16 193 GLN A CA 1
ATOM 1539 C C . GLN A 1 196 ? 89.184 62.275 -33.503 1.00 54.55 193 GLN A C 1
ATOM 1540 O O . GLN A 1 196 ? 89.036 61.070 -33.730 1.00 53.97 193 GLN A O 1
ATOM 1546 N N . LEU A 1 197 ? 88.351 63.213 -33.950 1.00 53.50 194 LEU A N 1
ATOM 1547 C CA . LEU A 1 197 ? 87.172 62.877 -34.741 1.00 52.72 194 LEU A CA 1
ATOM 1548 C C . LEU A 1 197 ? 87.594 62.126 -36.004 1.00 52.62 194 LEU A C 1
ATOM 1549 O O . LEU A 1 197 ? 86.999 61.110 -36.360 1.00 53.39 194 LEU A O 1
ATOM 1554 N N . LEU A 1 198 ? 88.626 62.627 -36.676 1.00 50.84 195 LEU A N 1
ATOM 1555 C CA . LEU A 1 198 ? 89.104 61.991 -37.891 1.00 49.16 195 LEU A CA 1
ATOM 1556 C C . LEU A 1 198 ? 89.778 60.680 -37.603 1.00 48.58 195 LEU A C 1
ATOM 1557 O O . LEU A 1 198 ? 89.596 59.727 -38.344 1.00 48.63 195 LEU A O 1
ATOM 1562 N N . PHE A 1 199 ? 90.556 60.621 -36.524 1.00 50.08 196 PHE A N 1
ATOM 1563 C CA . PHE A 1 199 ? 91.264 59.385 -36.176 1.00 49.81 196 PHE A CA 1
ATOM 1564 C C . PHE A 1 199 ? 90.320 58.259 -35.778 1.00 51.04 196 PHE A C 1
ATOM 1565 O O . PHE A 1 199 ? 90.379 57.161 -36.333 1.00 50.65 196 PHE A O 1
ATOM 1573 N N . THR A 1 200 ? 89.453 58.532 -34.809 1.00 52.19 197 THR A N 1
ATOM 1574 C CA . THR A 1 200 ? 88.521 57.521 -34.343 1.00 52.74 197 THR A CA 1
ATOM 1575 C C . THR A 1 200 ? 87.562 57.064 -35.430 1.00 53.38 197 THR A C 1
ATOM 1576 O O . THR A 1 200 ? 87.093 55.928 -35.407 1.00 53.32 197 THR A O 1
ATOM 1580 N N . PHE A 1 201 ? 87.284 57.923 -36.401 1.00 54.33 198 PHE A N 1
ATOM 1581 C CA . PHE A 1 201 ? 86.365 57.519 -37.459 1.00 55.81 198 PHE A CA 1
ATOM 1582 C C . PHE A 1 201 ? 86.953 57.340 -38.855 1.00 56.50 198 PHE A C 1
ATOM 1583 O O . PHE A 1 201 ? 86.306 56.768 -39.737 1.00 56.56 198 PHE A O 1
ATOM 1591 N N . GLY A 1 202 ? 88.185 57.801 -39.049 1.00 56.04 199 GLY A N 1
ATOM 1592 C CA . GLY A 1 202 ? 88.823 57.649 -40.340 1.00 54.85 199 GLY A CA 1
ATOM 1593 C C . GLY A 1 202 ? 89.885 56.567 -40.331 1.00 54.78 199 GLY A C 1
ATOM 1594 O O . GLY A 1 202 ? 90.022 55.827 -41.297 1.00 55.56 199 GLY A O 1
A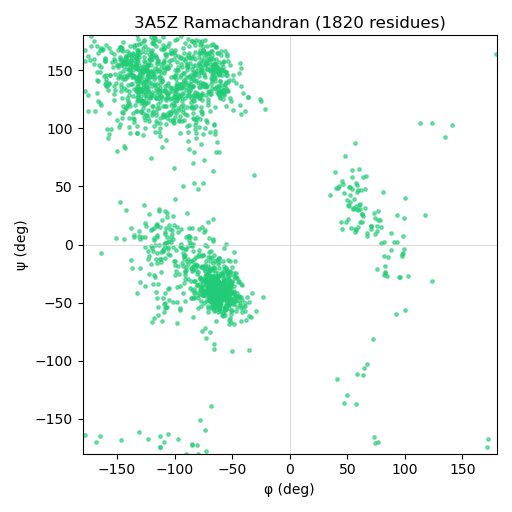TOM 1595 N N . VAL A 1 203 ? 90.630 56.463 -39.233 1.00 55.05 200 VAL A N 1
ATOM 1596 C CA . VAL A 1 203 ? 91.706 55.481 -39.111 1.00 55.14 200 VAL A CA 1
ATOM 1597 C C . VAL A 1 203 ? 91.387 54.224 -38.290 1.00 55.99 200 VAL A C 1
ATOM 1598 O O . VAL A 1 203 ? 91.634 53.108 -38.744 1.00 57.83 200 VAL A O 1
ATOM 1602 N N . GLU A 1 204 ? 90.848 54.398 -37.089 1.00 55.30 201 GLU A N 1
ATOM 1603 C CA . GLU A 1 204 ? 90.535 53.262 -36.226 1.00 55.77 201 GLU A CA 1
ATOM 1604 C C . GLU A 1 204 ? 89.766 52.111 -36.869 1.00 56.39 201 GLU A C 1
ATOM 1605 O O . GLU A 1 204 ? 90.129 50.950 -36.699 1.00 56.19 201 GLU A O 1
ATOM 1611 N N . PRO A 1 205 ? 88.685 52.408 -37.606 1.00 56.84 202 PRO A N 1
ATOM 1612 C CA . PRO A 1 205 ? 87.951 51.292 -38.209 1.00 58.03 202 PRO A CA 1
ATOM 1613 C C . PRO A 1 205 ? 88.632 50.524 -39.341 1.00 58.40 202 PRO A C 1
ATOM 1614 O O . PRO A 1 205 ? 88.195 49.431 -39.684 1.00 58.69 202 PRO A O 1
ATOM 1618 N N . ASN A 1 206 ? 89.704 51.076 -39.908 1.00 58.95 203 ASN A N 1
ATOM 1619 C CA . ASN A 1 206 ? 90.429 50.403 -40.989 1.00 58.02 203 ASN A CA 1
ATOM 1620 C C . ASN A 1 206 ? 91.741 49.810 -40.485 1.00 57.89 203 ASN A C 1
ATOM 1621 O O . ASN A 1 206 ? 92.515 49.231 -41.249 1.00 57.75 203 ASN A O 1
ATOM 1626 N N . ILE A 1 207 ? 91.975 49.947 -39.184 1.00 57.13 204 ILE A N 1
ATOM 1627 C CA . ILE A 1 207 ? 93.193 49.463 -38.550 1.00 55.15 204 ILE A CA 1
ATOM 1628 C C . ILE A 1 207 ? 93.069 48.076 -37.936 1.00 53.59 204 ILE A C 1
ATOM 1629 O O . ILE A 1 207 ? 91.977 47.622 -37.604 1.00 53.13 204 ILE A O 1
ATOM 1634 N N . GLY A 1 208 ? 94.211 47.409 -37.814 1.00 53.17 205 GLY A N 1
ATOM 1635 C CA . GLY A 1 208 ? 94.284 46.085 -37.226 1.00 53.41 205 GLY A CA 1
ATOM 1636 C C . GLY A 1 208 ? 93.250 45.070 -37.654 1.00 54.72 205 GLY A C 1
ATOM 1637 O O . GLY A 1 208 ? 92.573 44.471 -36.818 1.00 56.13 205 GLY A O 1
ATOM 1638 N N . LYS A 1 209 ? 93.134 44.842 -38.952 1.00 55.32 206 LYS A N 1
ATOM 1639 C CA . LYS A 1 209 ? 92.156 43.884 -39.431 1.00 56.79 206 LYS A CA 1
ATOM 1640 C C . LYS A 1 209 ? 92.630 42.441 -39.306 1.00 56.90 206 LYS A C 1
ATOM 1641 O O . LYS A 1 209 ? 91.897 41.570 -38.833 1.00 57.32 206 LYS A O 1
ATOM 1647 N N . GLU A 1 210 ? 93.866 42.191 -39.713 1.00 58.17 207 GLU A N 1
ATOM 1648 C CA . GLU A 1 210 ? 94.414 40.847 -39.657 1.00 59.92 207 GLU A CA 1
ATOM 1649 C C . GLU A 1 210 ? 95.165 40.558 -38.367 1.00 59.33 207 GLU A C 1
ATOM 1650 O O . GLU A 1 210 ? 95.031 39.482 -37.786 1.00 60.62 207 GLU A O 1
ATOM 1656 N N . LYS A 1 211 ? 95.953 41.527 -37.924 1.00 57.22 208 LYS A N 1
ATOM 1657 C CA . LYS A 1 211 ? 96.737 41.399 -36.711 1.00 55.15 208 LYS A CA 1
ATOM 1658 C C . LYS A 1 211 ? 96.581 42.711 -35.961 1.00 55.33 208 LYS A C 1
ATOM 1659 O O . LYS A 1 211 ? 96.135 43.698 -36.534 1.00 54.45 208 LYS A O 1
ATOM 1665 N N . PRO A 1 212 ? 96.953 42.749 -34.669 1.00 54.86 209 PRO A N 1
ATOM 1666 C CA . PRO A 1 212 ? 96.801 44.006 -33.934 1.00 53.52 209 PRO A CA 1
ATOM 1667 C C . PRO A 1 212 ? 97.706 45.112 -34.479 1.00 54.05 209 PRO A C 1
ATOM 1668 O O . PRO A 1 212 ? 98.734 44.824 -35.106 1.00 54.58 209 PRO A O 1
ATOM 1672 N N . THR A 1 213 ? 97.316 46.369 -34.251 1.00 51.27 210 THR A N 1
ATOM 1673 C CA . THR A 1 213 ? 98.099 47.498 -34.738 1.00 50.71 210 THR A CA 1
ATOM 1674 C C . THR A 1 213 ? 98.425 48.573 -33.697 1.00 50.74 210 THR A C 1
ATOM 1675 O O . THR A 1 213 ? 97.540 49.152 -33.062 1.00 48.96 210 THR A O 1
ATOM 1679 N N . PHE A 1 214 ? 99.719 48.836 -33.551 1.00 49.49 211 PHE A N 1
ATOM 1680 C CA . PHE A 1 214 ? 100.222 49.844 -32.632 1.00 47.77 211 PHE A CA 1
ATOM 1681 C C . PHE A 1 214 ? 100.315 51.196 -33.345 1.00 48.45 211 PHE A C 1
ATOM 1682 O O . PHE A 1 214 ? 100.785 51.276 -34.477 1.00 48.14 211 PHE A O 1
ATOM 1690 N N . VAL A 1 215 ? 99.867 52.257 -32.684 1.00 48.67 212 VAL A N 1
ATOM 1691 C CA . VAL A 1 215 ? 99.945 53.600 -33.258 1.00 49.04 212 VAL A CA 1
ATOM 1692 C C . VAL A 1 215 ? 100.594 54.488 -32.198 1.00 49.31 212 VAL A C 1
ATOM 1693 O O . VAL A 1 215 ? 100.023 54.699 -31.128 1.00 49.44 212 VAL A O 1
ATOM 1697 N N . TYR A 1 216 ? 101.791 54.989 -32.486 1.00 49.01 213 TYR A N 1
ATOM 1698 C CA . TYR A 1 216 ? 102.503 55.831 -31.537 1.00 49.25 213 TYR A CA 1
ATOM 1699 C C . TYR A 1 216 ? 102.665 57.286 -31.972 1.00 49.31 213 TYR A C 1
ATOM 1700 O O . TYR A 1 216 ? 102.143 57.709 -32.991 1.00 49.12 213 TYR A O 1
ATOM 1709 N N . HIS A 1 217 ? 103.403 58.050 -31.183 1.00 50.23 214 HIS A N 1
ATOM 1710 C CA . HIS A 1 217 ? 103.621 59.458 -31.464 1.00 50.87 214 HIS A CA 1
ATOM 1711 C C . HIS A 1 217 ? 102.339 60.254 -31.692 1.00 50.27 214 HIS A C 1
ATOM 1712 O O . HIS A 1 217 ? 102.234 60.986 -32.672 1.00 50.93 214 HIS A O 1
ATOM 1719 N N . PHE A 1 218 ? 101.363 60.119 -30.799 1.00 48.37 215 PHE A N 1
ATOM 1720 C CA . PHE A 1 218 ? 100.136 60.889 -30.945 1.00 47.91 215 PHE A CA 1
ATOM 1721 C C . PHE A 1 218 ? 100.530 62.346 -30.844 1.00 48.45 215 PHE A C 1
ATOM 1722 O O . PHE A 1 218 ? 101.625 62.671 -30.395 1.00 48.18 215 PHE A O 1
ATOM 1730 N N . PRO A 1 219 ? 99.646 63.250 -31.259 1.00 48.72 216 PRO A N 1
ATOM 1731 C CA . PRO A 1 219 ? 100.036 64.656 -31.157 1.00 50.59 216 PRO A CA 1
ATOM 1732 C C . PRO A 1 219 ? 100.327 65.076 -29.717 1.00 52.87 216 PRO A C 1
ATOM 1733 O O . PRO A 1 219 ? 99.732 64.561 -28.764 1.00 52.77 216 PRO A O 1
ATOM 1737 N N . ALA A 1 220 ? 101.255 66.017 -29.575 1.00 54.99 217 ALA A N 1
ATOM 1738 C CA . ALA A 1 220 ? 101.664 66.531 -28.269 1.00 55.36 217 ALA A CA 1
ATOM 1739 C C . ALA A 1 220 ? 100.476 67.007 -27.446 1.00 54.52 217 ALA A C 1
ATOM 1740 O O . ALA A 1 220 ? 100.458 66.888 -26.225 1.00 54.41 217 ALA A O 1
ATOM 1742 N N . SER A 1 221 ? 99.484 67.550 -28.131 1.00 54.66 218 SER A N 1
ATOM 1743 C CA . SER A 1 221 ? 98.302 68.067 -27.478 1.00 55.29 218 SER A CA 1
ATOM 1744 C C . SER A 1 221 ? 97.518 66.938 -26.815 1.00 55.41 218 SER A C 1
ATOM 1745 O O . SER A 1 221 ? 96.718 67.165 -25.901 1.00 55.18 218 SER A O 1
ATOM 1748 N N . GLN A 1 222 ? 97.764 65.717 -27.271 1.00 54.85 219 GLN A N 1
ATOM 1749 C CA . GLN A 1 222 ? 97.071 64.551 -26.740 1.00 54.73 219 GLN A CA 1
ATOM 1750 C C . GLN A 1 222 ? 97.989 63.714 -25.859 1.00 53.56 219 GLN A C 1
ATOM 1751 O O . GLN A 1 222 ? 97.761 62.525 -25.666 1.00 53.76 219 GLN A O 1
ATOM 1757 N N . ALA A 1 223 ? 99.024 64.342 -25.317 1.00 52.58 220 ALA A N 1
ATOM 1758 C CA . ALA A 1 223 ? 99.989 63.649 -24.478 1.00 49.95 220 ALA A CA 1
ATOM 1759 C C . ALA A 1 223 ? 99.409 63.051 -23.200 1.00 50.25 220 ALA A C 1
ATOM 1760 O O . ALA A 1 223 ? 99.815 61.963 -22.783 1.00 50.56 220 ALA A O 1
ATOM 1762 N N . SER A 1 224 ? 98.461 63.752 -22.582 1.00 48.84 221 SER A N 1
ATOM 1763 C CA . SER A 1 224 ? 97.855 63.284 -21.336 1.00 47.77 221 SER A CA 1
ATOM 1764 C C . SER A 1 224 ? 98.936 63.316 -20.251 1.00 47.31 221 SER A C 1
ATOM 1765 O O . SER A 1 224 ? 99.257 64.388 -19.738 1.00 49.85 221 SER A O 1
ATOM 1768 N N . LEU A 1 225 ? 99.498 62.168 -19.884 1.00 44.56 222 LEU A N 1
ATOM 1769 C CA . LEU A 1 225 ? 100.561 62.175 -18.880 1.00 42.84 222 LEU A CA 1
ATOM 1770 C C . LEU A 1 225 ? 101.888 61.702 -19.452 1.00 42.76 222 LEU A C 1
ATOM 1771 O O . LEU A 1 225 ? 102.817 61.385 -18.715 1.00 42.47 222 LEU A O 1
ATOM 1776 N N . ALA A 1 226 ? 101.983 61.674 -20.773 1.00 43.77 223 ALA A N 1
ATOM 1777 C CA . ALA A 1 226 ? 103.207 61.243 -21.422 1.00 44.39 223 ALA A CA 1
ATOM 1778 C C . ALA A 1 226 ? 104.188 62.390 -21.640 1.00 45.67 223 ALA A C 1
ATOM 1779 O O . ALA A 1 226 ? 103.842 63.573 -21.574 1.00 44.09 223 ALA A O 1
ATOM 1781 N N . GLN A 1 227 ? 105.429 62.023 -21.903 1.00 47.87 224 GLN A N 1
ATOM 1782 C CA . GLN A 1 227 ? 106.458 63.007 -22.173 1.00 50.77 224 GLN A CA 1
ATOM 1783 C C . GLN A 1 227 ? 106.286 63.469 -23.601 1.00 51.81 224 GLN A C 1
ATOM 1784 O O . GLN A 1 227 ? 105.747 62.742 -24.434 1.00 52.35 224 GLN A O 1
ATOM 1790 N N . ILE A 1 228 ? 106.761 64.672 -23.884 1.00 54.25 225 ILE A N 1
ATOM 1791 C CA . ILE A 1 228 ? 106.729 65.201 -25.236 1.00 55.41 225 ILE A CA 1
ATOM 1792 C C . ILE A 1 228 ? 108.040 64.703 -25.838 1.00 56.91 225 ILE A C 1
ATOM 1793 O O . ILE A 1 228 ? 109.053 64.617 -25.139 1.00 55.90 225 ILE A O 1
ATOM 1798 N N . SER A 1 229 ? 108.034 64.357 -27.117 1.00 59.41 226 SER A N 1
ATOM 1799 C CA . SER A 1 229 ? 109.264 63.892 -27.729 1.00 62.52 226 SER A CA 1
ATOM 1800 C C . SER A 1 229 ? 110.301 65.001 -27.726 1.00 64.31 226 SER A C 1
ATOM 1801 O O . SER A 1 229 ? 109.969 66.191 -27.793 1.00 63.99 226 SER A O 1
ATOM 1804 N N . THR A 1 230 ? 111.563 64.604 -27.639 1.00 66.82 227 THR A N 1
ATOM 1805 C CA . THR A 1 230 ? 112.660 65.562 -27.652 1.00 68.73 227 THR A CA 1
ATOM 1806 C C . THR A 1 230 ? 113.035 65.866 -29.100 1.00 69.53 227 THR A C 1
ATOM 1807 O O . THR A 1 230 ? 113.460 66.978 -29.415 1.00 69.60 227 THR A O 1
ATOM 1811 N N . GLU A 1 231 ? 112.861 64.874 -29.973 1.00 70.07 228 GLU A N 1
ATOM 1812 C CA . GLU A 1 231 ? 113.161 65.030 -31.395 1.00 71.76 228 GLU A CA 1
ATOM 1813 C C . GLU A 1 231 ? 112.143 65.987 -31.986 1.00 70.91 228 GLU A C 1
ATOM 1814 O O . GLU A 1 231 ? 112.434 67.153 -32.265 1.00 71.21 228 GLU A O 1
ATOM 1820 N N . ASP A 1 232 ? 110.936 65.467 -32.165 1.00 70.02 229 ASP A N 1
ATOM 1821 C CA . ASP A 1 232 ? 109.835 66.228 -32.727 1.00 68.68 229 ASP A CA 1
ATOM 1822 C C . ASP A 1 232 ? 108.895 66.712 -31.626 1.00 67.34 229 ASP A C 1
ATOM 1823 O O . ASP A 1 232 ? 108.106 65.936 -31.092 1.00 66.62 229 ASP A O 1
ATOM 1828 N N . HIS A 1 233 ? 108.972 67.996 -31.299 1.00 66.95 230 HIS A N 1
ATOM 1829 C CA . HIS A 1 233 ? 108.122 68.563 -30.258 1.00 66.98 230 HIS A CA 1
ATOM 1830 C C . HIS A 1 233 ? 106.648 68.568 -30.653 1.00 65.09 230 HIS A C 1
ATOM 1831 O O . HIS A 1 233 ? 105.809 69.066 -29.907 1.00 64.80 230 HIS A O 1
ATOM 1838 N N . ARG A 1 234 ? 106.336 68.010 -31.820 1.00 62.49 231 ARG A N 1
ATOM 1839 C CA . ARG A 1 234 ? 104.957 67.955 -32.303 1.00 60.37 231 ARG A CA 1
ATOM 1840 C C . ARG A 1 234 ? 104.244 66.676 -31.846 1.00 59.03 231 ARG A C 1
ATOM 1841 O O . ARG A 1 234 ? 103.013 66.618 -31.804 1.00 58.19 231 ARG A O 1
ATOM 1849 N N . VAL A 1 235 ? 105.017 65.652 -31.504 1.00 57.06 232 VAL A N 1
ATOM 1850 C CA . VAL A 1 235 ? 104.430 64.395 -31.060 1.00 56.20 232 VAL A CA 1
ATOM 1851 C C . VAL A 1 235 ? 104.777 64.055 -29.609 1.00 56.17 232 VAL A C 1
ATOM 1852 O O . VAL A 1 235 ? 105.728 64.602 -29.040 1.00 56.99 232 VAL A O 1
ATOM 1856 N N . ALA A 1 236 ? 103.992 63.157 -29.014 1.00 55.21 233 ALA A N 1
ATOM 1857 C CA . ALA A 1 236 ? 104.201 62.735 -27.633 1.00 53.06 233 ALA A CA 1
ATOM 1858 C C . ALA A 1 236 ? 104.589 61.274 -27.601 1.00 53.45 233 ALA A C 1
ATOM 1859 O O . ALA A 1 236 ? 104.325 60.535 -28.550 1.00 52.36 233 ALA A O 1
ATOM 1861 N N . GLU A 1 237 ? 105.225 60.864 -26.506 1.00 53.65 234 GLU A N 1
ATOM 1862 C CA . GLU A 1 237 ? 105.650 59.480 -26.341 1.00 53.79 234 GLU A CA 1
ATOM 1863 C C . GLU A 1 237 ? 104.454 58.619 -25.900 1.00 53.46 234 GLU A C 1
ATOM 1864 O O . GLU A 1 237 ? 104.552 57.832 -24.952 1.00 52.33 234 GLU A O 1
ATOM 1870 N N . ARG A 1 238 ? 103.332 58.777 -26.602 1.00 51.51 235 ARG A N 1
ATOM 1871 C CA . ARG A 1 238 ? 102.115 58.039 -26.295 1.00 49.48 235 ARG A CA 1
ATOM 1872 C C . ARG A 1 238 ? 101.762 57.048 -27.396 1.00 50.62 235 ARG A C 1
ATOM 1873 O O . ARG A 1 238 ? 101.978 57.322 -28.577 1.00 49.95 235 ARG A O 1
ATOM 1881 N N . PHE A 1 239 ? 101.205 55.906 -26.995 1.00 49.36 236 PHE A N 1
ATOM 1882 C CA . PHE A 1 239 ? 100.800 54.878 -27.934 1.00 47.31 236 PHE A CA 1
ATOM 1883 C C . PHE A 1 239 ? 99.540 54.154 -27.472 1.00 48.39 236 PHE A C 1
ATOM 1884 O O . PHE A 1 239 ? 99.204 54.138 -26.278 1.00 47.70 236 PHE A O 1
ATOM 1892 N N . GLU A 1 240 ? 98.837 53.581 -28.445 1.00 48.05 237 GLU A N 1
ATOM 1893 C CA . GLU A 1 240 ? 97.631 52.799 -28.207 1.00 47.23 237 GLU A CA 1
ATOM 1894 C C . GLU A 1 240 ? 97.747 51.633 -29.176 1.00 47.62 237 GLU A C 1
ATOM 1895 O O . GLU A 1 240 ? 98.493 51.719 -30.161 1.00 47.63 237 GLU A O 1
ATOM 1901 N N . VAL A 1 241 ? 97.037 50.546 -28.892 1.00 46.87 238 VAL A N 1
ATOM 1902 C CA . VAL A 1 241 ? 97.056 49.368 -29.751 1.00 47.14 238 VAL A CA 1
ATOM 1903 C C . VAL A 1 241 ? 95.617 48.946 -30.031 1.00 46.00 238 VAL A C 1
ATOM 1904 O O . VAL A 1 241 ? 94.786 48.886 -29.124 1.00 47.07 238 VAL A O 1
ATOM 1908 N N . TYR A 1 242 ? 95.318 48.666 -31.291 1.00 44.92 239 TYR A N 1
ATOM 1909 C CA . TYR A 1 242 ? 93.967 48.276 -31.672 1.00 43.67 239 TYR A CA 1
ATOM 1910 C C . TYR A 1 242 ? 93.955 46.932 -32.383 1.00 44.44 239 TYR A C 1
ATOM 1911 O O . TYR A 1 242 ? 94.945 46.527 -32.988 1.00 45.42 239 TYR A O 1
ATOM 1920 N N . TYR A 1 243 ? 92.828 46.237 -32.291 1.00 46.80 240 TYR A N 1
ATOM 1921 C CA . TYR A 1 243 ? 92.661 44.944 -32.941 1.00 48.97 240 TYR A CA 1
ATOM 1922 C C . TYR A 1 243 ? 91.189 44.712 -33.270 1.00 49.93 240 TYR A C 1
ATOM 1923 O O . TYR A 1 243 ? 90.313 44.927 -32.431 1.00 49.56 240 TYR A O 1
ATOM 1932 N N . LYS A 1 244 ? 90.932 44.285 -34.503 1.00 52.01 241 LYS A N 1
ATOM 1933 C CA . LYS A 1 244 ? 89.582 44.016 -34.978 1.00 52.90 241 LYS A CA 1
ATOM 1934 C C . LYS A 1 244 ? 88.651 45.171 -34.678 1.00 52.56 241 LYS A C 1
ATOM 1935 O O . LYS A 1 244 ? 87.491 44.963 -34.329 1.00 53.18 241 LYS A O 1
ATOM 1941 N N . GLY A 1 245 ? 89.161 46.391 -34.808 1.00 51.46 242 GLY A N 1
ATOM 1942 C CA . GLY A 1 245 ? 88.339 47.562 -34.556 1.00 51.12 242 GLY A CA 1
ATOM 1943 C C . GLY A 1 245 ? 88.069 47.866 -33.090 1.00 50.54 242 GLY A C 1
ATOM 1944 O O . GLY A 1 245 ? 87.224 48.701 -32.769 1.00 48.32 242 GLY A O 1
ATOM 1945 N N . ILE A 1 246 ? 88.793 47.189 -32.203 1.00 50.73 243 ILE A N 1
ATOM 1946 C CA . ILE A 1 246 ? 88.636 47.386 -30.772 1.00 49.56 243 ILE A CA 1
ATOM 1947 C C . ILE A 1 246 ? 89.900 48.010 -30.170 1.00 50.40 243 ILE A C 1
ATOM 1948 O O . ILE A 1 246 ? 91.020 47.549 -30.405 1.00 50.25 243 ILE A O 1
ATOM 1953 N N . GLU A 1 247 ? 89.707 49.071 -29.397 1.00 50.21 244 GLU A N 1
ATOM 1954 C CA . GLU A 1 247 ? 90.803 49.765 -28.735 1.00 49.91 244 GLU A CA 1
ATOM 1955 C C . GLU A 1 247 ? 91.197 48.905 -27.521 1.00 48.40 244 GLU A C 1
ATOM 1956 O O . GLU A 1 247 ? 90.384 48.696 -26.615 1.00 49.56 244 GLU A O 1
ATOM 1962 N N . LEU A 1 248 ? 92.433 48.410 -27.495 1.00 45.47 245 LEU A N 1
ATOM 1963 C CA . LEU A 1 248 ? 92.866 47.539 -26.402 1.00 44.83 245 LEU A CA 1
ATOM 1964 C C . LEU A 1 248 ? 93.663 48.128 -25.241 1.00 45.07 245 LEU A C 1
ATOM 1965 O O . LEU A 1 248 ? 93.504 47.705 -24.106 1.00 44.36 245 LEU A O 1
ATOM 1970 N N . ALA A 1 249 ? 94.537 49.084 -25.515 1.00 47.02 246 ALA A N 1
ATOM 1971 C CA . ALA A 1 249 ? 95.330 49.664 -24.449 1.00 46.72 246 ALA A CA 1
ATOM 1972 C C . ALA A 1 249 ? 95.914 51.016 -24.830 1.00 46.58 246 ALA A C 1
ATOM 1973 O O . ALA A 1 249 ? 96.062 51.339 -26.009 1.00 45.25 246 ALA A O 1
ATOM 1975 N N . ASN A 1 250 ? 96.250 51.791 -23.805 1.00 45.66 247 ASN A N 1
ATOM 1976 C CA . ASN A 1 250 ? 96.817 53.120 -23.959 1.00 45.09 247 ASN A CA 1
ATOM 1977 C C . ASN A 1 250 ? 98.033 53.197 -23.047 1.00 46.29 247 ASN A C 1
ATOM 1978 O O . ASN A 1 250 ? 97.943 52.885 -21.859 1.00 47.25 247 ASN A O 1
ATOM 1983 N N . GLY A 1 251 ? 99.176 53.584 -23.591 1.00 45.10 248 GLY A N 1
ATOM 1984 C CA . GLY A 1 251 ? 100.350 53.673 -22.751 1.00 44.71 248 GLY A CA 1
ATOM 1985 C C . GLY A 1 251 ? 101.308 54.769 -23.161 1.00 46.56 248 GLY A C 1
ATOM 1986 O O . GLY A 1 251 ? 101.162 55.390 -24.218 1.00 45.18 248 GLY A O 1
ATOM 1987 N N . PHE A 1 252 ? 102.288 55.035 -22.306 1.00 48.07 249 PHE A N 1
ATOM 1988 C CA . PHE A 1 252 ? 103.280 56.039 -22.629 1.00 48.80 249 PHE A CA 1
ATOM 1989 C C . PHE A 1 252 ? 104.525 56.088 -21.789 1.00 49.17 249 PHE A C 1
ATOM 1990 O O . PHE A 1 252 ? 104.614 55.457 -20.733 1.00 49.88 249 PHE A O 1
ATOM 1998 N N . HIS A 1 253 ? 105.514 56.806 -22.317 1.00 49.27 250 HIS A N 1
ATOM 1999 C CA . HIS A 1 253 ? 106.764 57.017 -21.614 1.00 48.91 250 HIS A CA 1
ATOM 2000 C C . HIS A 1 253 ? 106.303 58.074 -20.653 1.00 46.76 250 HIS A C 1
ATOM 2001 O O . HIS A 1 253 ? 106.028 59.197 -21.060 1.00 47.21 250 HIS A O 1
ATOM 2008 N N . GLU A 1 254 ? 106.182 57.697 -19.389 1.00 45.42 251 GLU A N 1
ATOM 2009 C CA . GLU A 1 254 ? 105.693 58.593 -18.354 1.00 45.26 251 GLU A CA 1
ATOM 2010 C C . GLU A 1 254 ? 106.415 59.924 -18.174 1.00 44.87 251 GLU A C 1
ATOM 2011 O O . GLU A 1 254 ? 107.645 60.001 -18.242 1.00 45.19 251 GLU A O 1
ATOM 2017 N N . LEU A 1 255 ? 105.632 60.975 -17.946 1.00 43.22 252 LEU A N 1
ATOM 2018 C CA . LEU A 1 255 ? 106.184 62.294 -17.698 1.00 43.90 252 LEU A CA 1
ATOM 2019 C C . LEU A 1 255 ? 106.674 62.277 -16.250 1.00 45.20 252 LEU A C 1
ATOM 2020 O O . LEU A 1 255 ? 105.929 61.896 -15.348 1.00 45.77 252 LEU A O 1
ATOM 2025 N N . THR A 1 256 ? 107.917 62.679 -16.017 1.00 45.85 253 THR A N 1
ATOM 2026 C CA . THR A 1 256 ? 108.432 62.686 -14.657 1.00 46.31 253 THR A CA 1
ATOM 2027 C C . THR A 1 256 ? 108.759 64.072 -14.112 1.00 47.13 253 THR A C 1
ATOM 2028 O O . THR A 1 256 ? 109.331 64.192 -13.031 1.00 49.35 253 THR A O 1
ATOM 2032 N N . ASP A 1 257 ? 108.392 65.119 -14.841 1.00 47.41 254 ASP A N 1
ATOM 2033 C CA . ASP A 1 257 ? 108.647 66.482 -14.370 1.00 48.14 254 ASP A CA 1
ATOM 2034 C C . ASP A 1 257 ? 107.438 66.992 -13.586 1.00 46.98 254 ASP A C 1
ATOM 2035 O O . ASP A 1 257 ? 106.408 67.303 -14.165 1.00 44.85 254 ASP A O 1
ATOM 2040 N N . ALA A 1 258 ? 107.573 67.083 -12.267 1.00 47.58 255 ALA A N 1
ATOM 2041 C CA . ALA A 1 258 ? 106.475 67.538 -11.423 1.00 48.19 255 ALA A CA 1
ATOM 2042 C C . ALA A 1 258 ? 105.874 68.846 -11.901 1.00 49.61 255 ALA A C 1
ATOM 2043 O O . ALA A 1 258 ? 104.663 68.998 -11.974 1.00 49.46 255 ALA A O 1
ATOM 2045 N N . ARG A 1 259 ? 106.748 69.789 -12.220 1.00 52.27 256 ARG A N 1
ATOM 2046 C CA . ARG A 1 259 ? 106.363 71.115 -12.678 1.00 54.59 256 ARG A CA 1
ATOM 2047 C C . ARG A 1 259 ? 105.375 71.039 -13.843 1.00 53.93 256 ARG A C 1
ATOM 2048 O O . ARG A 1 259 ? 104.223 71.484 -13.739 1.00 53.43 256 ARG A O 1
ATOM 2056 N N . GLU A 1 260 ? 105.835 70.468 -14.951 1.00 52.45 257 GLU A N 1
ATOM 2057 C CA . GLU A 1 260 ? 105.017 70.319 -16.151 1.00 51.91 257 GLU A CA 1
ATOM 2058 C C . GLU A 1 260 ? 103.742 69.518 -15.901 1.00 50.91 257 GLU A C 1
ATOM 2059 O O . GLU A 1 260 ? 102.684 69.845 -16.439 1.00 51.96 257 GLU A O 1
ATOM 2065 N N . GLN A 1 261 ? 103.840 68.468 -15.089 1.00 48.71 258 GLN A N 1
ATOM 2066 C CA . GLN A 1 261 ? 102.680 67.652 -14.806 1.00 46.10 258 GLN A CA 1
ATOM 2067 C C . GLN A 1 261 ? 101.644 68.470 -14.068 1.00 46.85 258 GLN A C 1
ATOM 2068 O O . GLN A 1 261 ? 100.446 68.341 -14.307 1.00 46.32 258 GLN A O 1
ATOM 2074 N N . GLN A 1 262 ? 102.094 69.319 -13.161 1.00 48.07 259 GLN A N 1
ATOM 2075 C CA . GLN A 1 262 ? 101.139 70.134 -12.437 1.00 49.85 259 GLN A CA 1
ATOM 2076 C C . GLN A 1 262 ? 100.481 71.159 -13.361 1.00 48.72 259 GLN A C 1
ATOM 2077 O O . GLN A 1 262 ? 99.297 71.442 -13.217 1.00 47.49 259 GLN A O 1
ATOM 2083 N N . GLN A 1 263 ? 101.231 71.705 -14.317 1.00 48.76 260 GLN A N 1
ATOM 2084 C CA . GLN A 1 263 ? 100.647 72.682 -15.242 1.00 49.44 260 GLN A CA 1
ATOM 2085 C C . GLN A 1 263 ? 99.522 72.076 -16.076 1.00 47.62 260 GLN A C 1
ATOM 2086 O O . GLN A 1 263 ? 98.456 72.690 -16.221 1.00 46.43 260 GLN A O 1
ATOM 2092 N N . ARG A 1 264 ? 99.753 70.875 -16.618 1.00 44.26 261 ARG A N 1
ATOM 2093 C CA . ARG A 1 264 ? 98.727 70.192 -17.401 1.00 42.05 261 ARG A CA 1
ATOM 2094 C C . ARG A 1 264 ? 97.446 69.980 -16.586 1.00 41.29 261 ARG A C 1
ATOM 2095 O O . ARG A 1 264 ? 96.343 70.175 -17.096 1.00 39.28 261 ARG A O 1
ATOM 2103 N N . PHE A 1 265 ? 97.580 69.570 -15.331 1.00 40.95 262 PHE A N 1
ATOM 2104 C CA . PHE A 1 265 ? 96.393 69.354 -14.516 1.00 45.15 262 PHE A CA 1
ATOM 2105 C C . PHE A 1 265 ? 95.659 70.670 -14.360 1.00 46.76 262 PHE A C 1
ATOM 2106 O O . PHE A 1 265 ? 94.422 70.705 -14.371 1.00 46.82 262 PHE A O 1
ATOM 2114 N N . GLU A 1 266 ? 96.426 71.755 -14.223 1.00 47.94 263 GLU A N 1
ATOM 2115 C CA . GLU A 1 266 ? 95.844 73.084 -14.082 1.00 47.41 263 GLU A CA 1
ATOM 2116 C C . GLU A 1 266 ? 95.124 73.442 -15.375 1.00 45.64 263 GLU A C 1
ATOM 2117 O O . GLU A 1 266 ? 94.038 74.015 -15.353 1.00 45.65 263 GLU A O 1
ATOM 2123 N N . GLN A 1 267 ? 95.712 73.087 -16.505 1.00 45.27 264 GLN A N 1
ATOM 2124 C CA . GLN A 1 267 ? 95.053 73.367 -17.766 1.00 48.23 264 GLN A CA 1
ATOM 2125 C C . GLN A 1 267 ? 93.756 72.560 -17.891 1.00 47.77 264 GLN A C 1
ATOM 2126 O O . GLN A 1 267 ? 92.742 73.089 -18.359 1.00 47.95 264 GLN A O 1
ATOM 2132 N N . ASP A 1 268 ? 93.786 71.288 -17.482 1.00 46.97 265 ASP A N 1
ATOM 2133 C CA . ASP A 1 268 ? 92.591 70.439 -17.539 1.00 46.90 265 ASP A CA 1
ATOM 2134 C C . ASP A 1 268 ? 91.450 71.111 -16.795 1.00 45.29 265 ASP A C 1
ATOM 2135 O O . ASP A 1 268 ? 90.302 71.041 -17.206 1.00 44.27 265 ASP A O 1
ATOM 2140 N N . ASN A 1 269 ? 91.760 71.732 -15.669 1.00 43.96 266 ASN A N 1
ATOM 2141 C CA . ASN A 1 269 ? 90.710 72.367 -14.908 1.00 45.10 266 ASN A CA 1
ATOM 2142 C C . ASN A 1 269 ? 90.185 73.627 -15.572 1.00 44.59 266 ASN A C 1
ATOM 2143 O O . ASN A 1 269 ? 89.005 73.952 -15.456 1.00 42.14 266 ASN A O 1
ATOM 2148 N N . ARG A 1 270 ? 91.056 74.328 -16.285 1.00 44.66 267 ARG A N 1
ATOM 2149 C CA . ARG A 1 270 ? 90.632 75.538 -16.965 1.00 45.90 267 ARG A CA 1
ATOM 2150 C C . ARG A 1 270 ? 89.719 75.145 -18.127 1.00 46.84 267 ARG A C 1
ATOM 2151 O O . ARG A 1 270 ? 88.701 75.799 -18.382 1.00 44.98 267 ARG A O 1
ATOM 2159 N N . LYS A 1 271 ? 90.075 74.064 -18.822 1.00 48.45 268 LYS A N 1
ATOM 2160 C CA . LYS A 1 271 ? 89.255 73.601 -19.940 1.00 48.23 268 LYS A CA 1
ATOM 2161 C C . LYS A 1 271 ? 87.899 73.106 -19.454 1.00 47.23 268 LYS A C 1
ATOM 2162 O O . LYS A 1 271 ? 86.877 73.402 -20.059 1.00 47.23 268 LYS A O 1
ATOM 2168 N N . ARG A 1 272 ? 87.878 72.377 -18.348 1.00 47.96 269 ARG A N 1
ATOM 2169 C CA . ARG A 1 272 ? 86.612 71.874 -17.823 1.00 51.08 269 ARG A CA 1
ATOM 2170 C C . ARG A 1 272 ? 85.642 73.012 -17.472 1.00 51.27 269 ARG A C 1
ATOM 2171 O O . ARG A 1 272 ? 84.493 73.014 -17.920 1.00 51.80 269 ARG A O 1
ATOM 2179 N N . ALA A 1 273 ? 86.112 73.978 -16.686 1.00 51.92 270 ALA A N 1
ATOM 2180 C CA . ALA A 1 273 ? 85.296 75.131 -16.289 1.00 52.06 270 ALA A CA 1
ATOM 2181 C C . ALA A 1 273 ? 84.780 75.877 -17.516 1.00 52.43 270 ALA A C 1
ATOM 2182 O O . ALA A 1 273 ? 83.601 76.228 -17.596 1.00 52.51 270 ALA A O 1
ATOM 2184 N N . ALA A 1 274 ? 85.667 76.121 -18.474 1.00 52.60 271 ALA A N 1
ATOM 2185 C CA . ALA A 1 274 ? 85.273 76.818 -19.692 1.00 54.16 271 ALA A CA 1
ATOM 2186 C C . ALA A 1 274 ? 84.143 76.080 -20.412 1.00 55.40 271 ALA A C 1
ATOM 2187 O O . ALA A 1 274 ? 83.496 76.646 -21.305 1.00 54.58 271 ALA A O 1
ATOM 2189 N N . ARG A 1 275 ? 83.902 74.828 -20.016 1.00 56.22 272 ARG A N 1
ATOM 2190 C CA . ARG A 1 275 ? 82.856 74.019 -20.646 1.00 58.38 272 ARG A CA 1
ATOM 2191 C C . ARG A 1 275 ? 81.660 73.745 -19.753 1.00 57.60 272 ARG A C 1
ATOM 2192 O O . ARG A 1 275 ? 80.672 73.159 -20.199 1.00 58.61 272 ARG A O 1
ATOM 2200 N N . GLY A 1 276 ? 81.747 74.158 -18.497 1.00 56.12 273 GLY A N 1
ATOM 2201 C CA . GLY A 1 276 ? 80.640 73.933 -17.589 1.00 56.73 273 GLY A CA 1
ATOM 2202 C C . GLY A 1 276 ? 80.780 72.648 -16.795 1.00 57.38 273 GLY A C 1
ATOM 2203 O O . GLY A 1 276 ? 79.892 72.292 -16.009 1.00 58.18 273 GLY A O 1
ATOM 2204 N N . LEU A 1 277 ? 81.887 71.940 -17.006 1.00 56.27 274 LEU A N 1
ATOM 2205 C CA . LEU A 1 277 ? 82.144 70.698 -16.281 1.00 53.97 274 LEU A CA 1
ATOM 2206 C C . LEU A 1 277 ? 82.729 71.055 -14.932 1.00 53.86 274 LEU A C 1
ATOM 2207 O O . LEU A 1 277 ? 83.426 72.057 -14.793 1.00 55.03 274 LEU A O 1
ATOM 2212 N N . PRO A 1 278 ? 82.436 70.254 -13.906 1.00 54.36 275 PRO A N 1
ATOM 2213 C CA . PRO A 1 278 ? 83.003 70.585 -12.600 1.00 54.08 275 PRO A CA 1
ATOM 2214 C C . PRO A 1 278 ? 84.527 70.419 -12.607 1.00 55.20 275 PRO A C 1
ATOM 2215 O O . PRO A 1 278 ? 85.078 69.635 -13.391 1.00 55.24 275 PRO A O 1
ATOM 2219 N N . GLN A 1 279 ? 85.197 71.174 -11.744 1.00 54.97 276 GLN A N 1
ATOM 2220 C CA . GLN A 1 279 ? 86.647 71.112 -11.618 1.00 54.53 276 GLN A CA 1
ATOM 2221 C C . GLN A 1 279 ? 87.001 70.156 -10.490 1.00 53.25 276 GLN A C 1
ATOM 2222 O O . GLN A 1 279 ? 86.299 70.090 -9.489 1.00 53.94 276 GLN A O 1
ATOM 2228 N N . HIS A 1 280 ? 88.087 69.411 -10.657 1.00 53.01 277 HIS A N 1
ATOM 2229 C CA . HIS A 1 280 ? 88.510 68.454 -9.645 1.00 52.43 277 HIS A CA 1
ATOM 2230 C C . HIS A 1 280 ? 89.861 68.825 -9.053 1.00 51.97 277 HIS A C 1
ATOM 2231 O O . HIS A 1 280 ? 90.809 69.128 -9.776 1.00 52.91 277 HIS A O 1
ATOM 2238 N N . PRO A 1 281 ? 89.964 68.808 -7.719 1.00 51.36 278 PRO A N 1
ATOM 2239 C CA . PRO A 1 281 ? 91.204 69.140 -7.018 1.00 49.59 278 PRO A CA 1
ATOM 2240 C C . PRO A 1 281 ? 92.360 68.285 -7.485 1.00 49.75 278 PRO A C 1
ATOM 2241 O O . PRO A 1 281 ? 92.228 67.072 -7.626 1.00 51.00 278 PRO A O 1
ATOM 2245 N N . ILE A 1 282 ? 93.496 68.921 -7.725 1.00 49.12 279 ILE A N 1
ATOM 2246 C CA . ILE A 1 282 ? 94.675 68.207 -8.171 1.00 49.45 279 ILE A CA 1
ATOM 2247 C C . ILE A 1 282 ? 95.210 67.313 -7.063 1.00 49.92 279 ILE A C 1
ATOM 2248 O O . ILE A 1 282 ? 95.395 67.778 -5.945 1.00 50.36 279 ILE A O 1
ATOM 2253 N N . ASP A 1 283 ? 95.455 66.041 -7.382 1.00 49.06 280 ASP A N 1
ATOM 2254 C CA . ASP A 1 283 ? 96.002 65.077 -6.428 1.00 47.38 280 ASP A CA 1
ATOM 2255 C C . ASP A 1 283 ? 97.428 65.487 -6.039 1.00 47.08 280 ASP A C 1
ATOM 2256 O O . ASP A 1 283 ? 98.385 65.270 -6.797 1.00 45.40 280 ASP A O 1
ATOM 2261 N N . GLN A 1 284 ? 97.550 66.052 -4.840 1.00 46.08 281 GLN A N 1
ATOM 2262 C CA . GLN A 1 284 ? 98.814 66.540 -4.290 1.00 46.28 281 GLN A CA 1
ATOM 2263 C C . GLN A 1 284 ? 99.800 65.418 -3.990 1.00 44.52 281 GLN A C 1
ATOM 2264 O O . GLN A 1 284 ? 101.020 65.621 -4.048 1.00 42.54 281 GLN A O 1
ATOM 2270 N N . ASN A 1 285 ? 99.269 64.240 -3.660 1.00 42.39 282 ASN A N 1
ATOM 2271 C CA . ASN A 1 285 ? 100.107 63.090 -3.372 1.00 40.67 282 ASN A CA 1
ATOM 2272 C C . ASN A 1 285 ? 100.922 62.690 -4.595 1.00 39.83 282 ASN A C 1
ATOM 2273 O O . ASN A 1 285 ? 102.131 62.447 -4.496 1.00 39.18 282 ASN A O 1
ATOM 2278 N N . LEU A 1 286 ? 100.265 62.633 -5.747 1.00 37.32 283 LEU A N 1
ATOM 2279 C CA . LEU A 1 286 ? 100.951 62.290 -6.975 1.00 38.31 283 LEU A CA 1
ATOM 2280 C C . LEU A 1 286 ? 102.016 63.348 -7.269 1.00 40.77 283 LEU A C 1
ATOM 2281 O O . LEU A 1 286 ? 103.148 63.011 -7.644 1.00 39.20 283 LEU A O 1
ATOM 2286 N N . ILE A 1 287 ? 101.639 64.621 -7.102 1.00 41.03 284 ILE A N 1
ATOM 2287 C CA . ILE A 1 287 ? 102.546 65.734 -7.346 1.00 41.88 284 ILE A CA 1
ATOM 2288 C C . ILE A 1 287 ? 103.740 65.629 -6.405 1.00 44.10 284 ILE A C 1
ATOM 2289 O O . ILE A 1 287 ? 104.906 65.614 -6.823 1.00 43.83 284 ILE A O 1
ATOM 2294 N N . GLU A 1 288 ? 103.434 65.564 -5.120 1.00 44.81 285 GLU A N 1
ATOM 2295 C CA . GLU A 1 288 ? 104.454 65.451 -4.101 1.00 46.43 285 GLU A CA 1
ATOM 2296 C C . GLU A 1 288 ? 105.409 64.282 -4.421 1.00 45.51 285 GLU A C 1
ATOM 2297 O O . GLU A 1 288 ? 106.633 64.424 -4.335 1.00 44.94 285 GLU A O 1
ATOM 2303 N N . ALA A 1 289 ? 104.859 63.128 -4.795 1.00 43.95 286 ALA A N 1
ATOM 2304 C CA . ALA A 1 289 ? 105.709 61.980 -5.121 1.00 43.37 286 ALA A CA 1
ATOM 2305 C C . ALA A 1 289 ? 106.583 62.293 -6.340 1.00 42.66 286 ALA A C 1
ATOM 2306 O O . ALA A 1 289 ? 107.751 61.906 -6.394 1.00 41.59 286 ALA A O 1
ATOM 2308 N N . LEU A 1 290 ? 106.020 62.989 -7.322 1.00 41.68 287 LEU A N 1
ATOM 2309 C CA . LEU A 1 290 ? 106.791 63.353 -8.507 1.00 42.92 287 LEU A CA 1
ATOM 2310 C C . LEU A 1 290 ? 107.956 64.283 -8.114 1.00 43.50 287 LEU A C 1
ATOM 2311 O O . LEU A 1 290 ? 109.045 64.211 -8.693 1.00 43.36 287 LEU A O 1
ATOM 2316 N N . LYS A 1 291 ? 107.720 65.157 -7.137 1.00 43.15 288 LYS A N 1
ATOM 2317 C CA . LYS A 1 291 ? 108.763 66.062 -6.667 1.00 43.53 288 LYS A CA 1
ATOM 2318 C C . LYS A 1 291 ? 109.914 65.251 -6.063 1.00 44.14 288 LYS A C 1
ATOM 2319 O O . LYS A 1 291 ? 111.074 65.603 -6.239 1.00 46.97 288 LYS A O 1
ATOM 2325 N N . VAL A 1 292 ? 109.602 64.164 -5.362 1.00 43.24 289 VAL A N 1
ATOM 2326 C CA . VAL A 1 292 ? 110.650 63.320 -4.783 1.00 41.92 289 VAL A CA 1
ATOM 2327 C C . VAL A 1 292 ? 111.464 62.679 -5.920 1.00 42.97 289 VAL A C 1
ATOM 2328 O O . VAL A 1 292 ? 112.672 62.466 -5.779 1.00 42.80 289 VAL A O 1
ATOM 2332 N N . GLY A 1 293 ? 110.800 62.371 -7.037 1.00 43.77 290 GLY A N 1
ATOM 2333 C CA . GLY A 1 293 ? 111.489 61.790 -8.185 1.00 45.11 290 GLY A CA 1
ATOM 2334 C C . GLY A 1 293 ? 111.152 60.356 -8.580 1.00 47.28 290 GLY A C 1
ATOM 2335 O O . GLY A 1 293 ? 111.604 59.402 -7.936 1.00 49.23 290 GLY A O 1
ATOM 2336 N N . MET A 1 294 ? 110.387 60.197 -9.658 1.00 46.50 291 MET A N 1
ATOM 2337 C CA . MET A 1 294 ? 109.987 58.880 -10.147 1.00 46.85 291 MET A CA 1
ATOM 2338 C C . MET A 1 294 ? 111.014 58.341 -11.150 1.00 47.02 291 MET A C 1
ATOM 2339 O O . MET A 1 294 ? 111.584 59.102 -11.921 1.00 49.29 291 MET A O 1
ATOM 2344 N N . PRO A 1 295 ? 111.269 57.021 -11.149 1.00 47.18 292 PRO A N 1
ATOM 2345 C CA . PRO A 1 295 ? 112.233 56.405 -12.071 1.00 47.53 292 PRO A CA 1
ATOM 2346 C C . PRO A 1 295 ? 111.797 56.623 -13.513 1.00 48.65 292 PRO A C 1
ATOM 2347 O O . PRO A 1 295 ? 110.609 56.667 -13.784 1.00 49.64 292 PRO A O 1
ATOM 2351 N N . ASP A 1 296 ? 112.739 56.761 -14.441 1.00 50.45 293 ASP A N 1
ATOM 2352 C CA . ASP A 1 296 ? 112.357 56.939 -15.838 1.00 50.34 293 ASP A CA 1
ATOM 2353 C C . ASP A 1 296 ? 111.593 55.676 -16.177 1.00 50.49 293 ASP A C 1
ATOM 2354 O O . ASP A 1 296 ? 112.104 54.575 -15.960 1.00 50.59 293 ASP A O 1
ATOM 2359 N N . CYS A 1 297 ? 110.380 55.805 -16.702 1.00 48.26 294 CYS A N 1
ATOM 2360 C CA . CYS A 1 297 ? 109.636 54.596 -17.018 1.00 48.41 294 CYS A CA 1
ATOM 2361 C C . CYS A 1 297 ? 108.498 54.744 -18.021 1.00 46.74 294 CYS A C 1
ATOM 2362 O O . CYS A 1 297 ? 108.122 55.843 -18.422 1.00 44.97 294 CYS A O 1
ATOM 2365 N N . SER A 1 298 ? 107.956 53.604 -18.425 1.00 45.94 295 SER A N 1
ATOM 2366 C CA . SER A 1 298 ? 106.856 53.583 -19.366 1.00 45.94 295 SER A CA 1
ATOM 2367 C C . SER A 1 298 ? 105.766 52.700 -18.806 1.00 45.00 295 SER A C 1
ATOM 2368 O O . SER A 1 298 ? 106.047 51.656 -18.231 1.00 46.10 295 SER A O 1
ATOM 2371 N N . GLY A 1 299 ? 104.523 53.125 -18.970 1.00 44.96 296 GLY A N 1
ATOM 2372 C CA . GLY A 1 299 ? 103.415 52.343 -18.459 1.00 46.39 296 GLY A CA 1
ATOM 2373 C C . GLY A 1 299 ? 102.338 52.141 -19.503 1.00 47.14 296 GLY A C 1
ATOM 2374 O O . GLY A 1 299 ? 102.372 52.729 -20.583 1.00 49.53 296 GLY A O 1
ATOM 2375 N N . VAL A 1 300 ? 101.364 51.309 -19.183 1.00 44.98 297 VAL A N 1
ATOM 2376 C CA . VAL A 1 300 ? 100.304 51.042 -20.121 1.00 43.19 297 VAL A CA 1
ATOM 2377 C C . VAL A 1 300 ? 99.104 50.450 -19.397 1.00 43.35 297 VAL A C 1
ATOM 2378 O O . VAL A 1 300 ? 99.252 49.709 -18.424 1.00 42.09 297 VAL A O 1
ATOM 2382 N N . ALA A 1 301 ? 97.918 50.803 -19.876 1.00 43.75 298 ALA A N 1
ATOM 2383 C CA . ALA A 1 301 ? 96.671 50.311 -19.314 1.00 44.67 298 ALA A CA 1
ATOM 2384 C C . ALA A 1 301 ? 95.918 49.595 -20.440 1.00 45.37 298 ALA A C 1
ATOM 2385 O O . ALA A 1 301 ? 95.709 50.158 -21.523 1.00 45.81 298 ALA A O 1
ATOM 2387 N N . LEU A 1 302 ? 95.534 48.348 -20.178 1.00 44.43 299 LEU A N 1
ATOM 2388 C CA . LEU A 1 302 ? 94.823 47.524 -21.148 1.00 41.82 299 LEU A CA 1
ATOM 2389 C C . LEU A 1 302 ? 93.468 47.085 -20.614 1.00 40.64 299 LEU A C 1
ATOM 2390 O O . LEU A 1 302 ? 93.340 46.740 -19.438 1.00 41.08 299 LEU A O 1
ATOM 2395 N N . GLY A 1 303 ? 92.460 47.115 -21.484 1.00 39.69 300 GLY A N 1
ATOM 2396 C CA . GLY A 1 303 ? 91.126 46.691 -21.101 1.00 39.15 300 GLY A CA 1
ATOM 2397 C C . GLY A 1 303 ? 90.988 45.176 -21.152 1.00 39.37 300 GLY A C 1
ATOM 2398 O O . GLY A 1 303 ? 90.734 44.594 -22.204 1.00 38.44 300 GLY A O 1
ATOM 2399 N N . VAL A 1 304 ? 91.160 44.534 -20.009 1.00 38.74 301 VAL A N 1
ATOM 2400 C CA . VAL A 1 304 ? 91.063 43.091 -19.928 1.00 40.93 301 VAL A CA 1
ATOM 2401 C C . VAL A 1 304 ? 89.753 42.564 -20.529 1.00 42.43 301 VAL A C 1
ATOM 2402 O O . VAL A 1 304 ? 89.767 41.684 -21.389 1.00 43.92 301 VAL A O 1
ATOM 2406 N N . ASP A 1 305 ? 88.625 43.103 -20.095 1.00 42.18 302 ASP A N 1
ATOM 2407 C CA . ASP A 1 305 ? 87.353 42.648 -20.626 1.00 42.89 302 ASP A CA 1
ATOM 2408 C C . ASP A 1 305 ? 87.424 42.591 -22.142 1.00 41.49 302 ASP A C 1
ATOM 2409 O O . ASP A 1 305 ? 86.996 41.614 -22.747 1.00 42.35 302 ASP A O 1
ATOM 2414 N N . ARG A 1 306 ? 87.990 43.617 -22.764 1.00 42.01 303 ARG A N 1
ATOM 2415 C CA . ARG A 1 306 ? 88.102 43.609 -24.221 1.00 42.95 303 ARG A CA 1
ATOM 2416 C C . ARG A 1 306 ? 89.071 42.552 -24.769 1.00 44.38 303 ARG A C 1
ATOM 2417 O O . ARG A 1 306 ? 88.838 42.003 -25.845 1.00 46.74 303 ARG A O 1
ATOM 2425 N N . LEU A 1 307 ? 90.147 42.261 -24.040 1.00 44.13 304 LEU A N 1
ATOM 2426 C CA . LEU A 1 307 ? 91.087 41.233 -24.470 1.00 44.29 304 LEU A CA 1
ATOM 2427 C C . LEU A 1 307 ? 90.346 39.887 -24.461 1.00 47.53 304 LEU A C 1
ATOM 2428 O O . LEU A 1 307 ? 90.349 39.151 -25.461 1.00 48.57 304 LEU A O 1
ATOM 2433 N N . VAL A 1 308 ? 89.710 39.570 -23.332 1.00 47.01 305 VAL A N 1
ATOM 2434 C CA . VAL A 1 308 ? 88.961 38.323 -23.203 1.00 45.64 305 VAL A CA 1
ATOM 2435 C C . VAL A 1 308 ? 87.905 38.210 -24.315 1.00 47.92 305 VAL A C 1
ATOM 2436 O O . VAL A 1 308 ? 87.751 37.156 -24.951 1.00 47.13 305 VAL A O 1
ATOM 2440 N N . MET A 1 309 ? 87.185 39.305 -24.543 1.00 48.69 306 MET A N 1
ATOM 2441 C CA . MET A 1 309 ? 86.149 39.350 -25.565 1.00 49.78 306 MET A CA 1
ATOM 2442 C C . MET A 1 309 ? 86.724 38.887 -26.902 1.00 50.93 306 MET A C 1
ATOM 2443 O O . MET A 1 309 ? 86.205 37.955 -27.512 1.00 51.09 306 MET A O 1
ATOM 2448 N N . LEU A 1 310 ? 87.807 39.518 -27.349 1.00 50.80 307 LEU A N 1
ATOM 2449 C CA . LEU A 1 310 ? 88.412 39.145 -28.620 1.00 52.37 307 LEU A CA 1
ATOM 2450 C C . LEU A 1 310 ? 88.983 37.732 -28.643 1.00 51.86 307 LEU A C 1
ATOM 2451 O O . LEU A 1 310 ? 88.989 37.075 -29.686 1.00 53.68 307 LEU A O 1
ATOM 2456 N N . ALA A 1 311 ? 89.451 37.260 -27.497 1.00 50.25 308 ALA A N 1
ATOM 2457 C CA . ALA A 1 311 ? 90.039 35.928 -27.412 1.00 48.67 308 ALA A CA 1
ATOM 2458 C C . ALA A 1 311 ? 89.005 34.813 -27.513 1.00 49.27 308 ALA A C 1
ATOM 2459 O O . ALA A 1 311 ? 89.315 33.717 -27.981 1.00 46.96 308 ALA A O 1
ATOM 2461 N N . LEU A 1 312 ? 87.782 35.096 -27.069 1.00 50.84 309 LEU A N 1
ATOM 2462 C CA . LEU A 1 312 ? 86.704 34.106 -27.111 1.00 51.03 309 LEU A CA 1
ATOM 2463 C C . LEU A 1 312 ? 85.755 34.414 -28.259 1.00 50.78 309 LEU A C 1
ATOM 2464 O O . LEU A 1 312 ? 84.745 33.742 -28.446 1.00 50.66 309 LEU A O 1
ATOM 2469 N N . GLY A 1 313 ? 86.080 35.450 -29.018 1.00 51.49 310 GLY A N 1
ATOM 2470 C CA . GLY A 1 313 ? 85.238 35.822 -30.132 1.00 50.57 310 GLY A CA 1
ATOM 2471 C C . GLY A 1 313 ? 83.821 36.190 -29.740 1.00 50.25 310 GLY A C 1
ATOM 2472 O O . GLY A 1 313 ? 82.882 35.915 -30.491 1.00 50.84 310 GLY A O 1
ATOM 2473 N N . ALA A 1 314 ? 83.649 36.800 -28.571 1.00 48.82 311 ALA A N 1
ATOM 2474 C CA . ALA A 1 314 ? 82.316 37.205 -28.147 1.00 48.30 311 ALA A CA 1
ATOM 2475 C C . ALA A 1 314 ? 81.997 38.451 -28.957 1.00 49.48 311 ALA A C 1
ATOM 2476 O O . ALA A 1 314 ? 82.896 39.054 -29.549 1.00 49.99 311 ALA A O 1
ATOM 2478 N N . GLU A 1 315 ? 80.729 38.842 -28.991 1.00 50.30 312 GLU A N 1
ATOM 2479 C CA . GLU A 1 315 ? 80.346 40.011 -29.768 1.00 50.61 312 GLU A CA 1
ATOM 2480 C C . GLU A 1 315 ? 80.207 41.276 -28.927 1.00 49.73 312 GLU A C 1
ATOM 2481 O O . GLU A 1 315 ? 80.313 42.386 -29.450 1.00 48.60 312 GLU A O 1
ATOM 2487 N N . THR A 1 316 ? 79.975 41.109 -27.627 1.00 48.36 313 THR A N 1
ATOM 2488 C CA . THR A 1 316 ? 79.808 42.251 -26.736 1.00 45.83 313 THR A CA 1
ATOM 2489 C C . THR A 1 316 ? 80.581 42.076 -25.432 1.00 47.48 313 THR A C 1
ATOM 2490 O O . THR A 1 316 ? 80.910 40.953 -25.033 1.00 46.36 313 THR A O 1
ATOM 2494 N N . LEU A 1 317 ? 80.853 43.192 -24.760 1.00 47.03 314 LEU A N 1
ATOM 2495 C CA . LEU A 1 317 ? 81.586 43.159 -23.504 1.00 46.68 314 LEU A CA 1
ATOM 2496 C C . LEU A 1 317 ? 80.743 42.475 -22.430 1.00 47.13 314 LEU A C 1
ATOM 2497 O O . LEU A 1 317 ? 81.265 41.752 -21.581 1.00 46.10 314 LEU A O 1
ATOM 2502 N N . ALA A 1 318 ? 79.435 42.694 -22.475 1.00 47.29 315 ALA A N 1
ATOM 2503 C CA . ALA A 1 318 ? 78.538 42.101 -21.490 1.00 48.32 315 ALA A CA 1
ATOM 2504 C C . ALA A 1 318 ? 78.610 40.569 -21.476 1.00 49.78 315 ALA A C 1
ATOM 2505 O O . ALA A 1 318 ? 78.280 39.936 -20.471 1.00 50.00 315 ALA A O 1
ATOM 2507 N N . GLU A 1 319 ? 79.048 39.982 -22.591 1.00 49.50 316 GLU A N 1
ATOM 2508 C CA . GLU A 1 319 ? 79.151 38.535 -22.707 1.00 48.87 316 GLU A CA 1
ATOM 2509 C C . GLU A 1 319 ? 80.306 37.929 -21.923 1.00 49.88 316 GLU A C 1
ATOM 2510 O O . GLU A 1 319 ? 80.255 36.745 -21.599 1.00 52.17 316 GLU A O 1
ATOM 2516 N N . VAL A 1 320 ? 81.343 38.716 -21.624 1.00 47.61 317 VAL A N 1
ATOM 2517 C CA . VAL A 1 320 ? 82.494 38.203 -20.872 1.00 44.72 317 VAL A CA 1
ATOM 2518 C C . VAL A 1 320 ? 82.560 38.748 -19.444 1.00 43.11 317 VAL A C 1
ATOM 2519 O O . VAL A 1 320 ? 83.549 38.580 -18.735 1.00 42.61 317 VAL A O 1
ATOM 2523 N N . ILE A 1 321 ? 81.489 39.405 -19.024 1.00 42.26 318 ILE A N 1
ATOM 2524 C CA . ILE A 1 321 ? 81.400 39.952 -17.672 1.00 40.21 318 ILE A CA 1
ATOM 2525 C C . ILE A 1 321 ? 80.270 39.244 -16.949 1.00 36.53 318 ILE A C 1
ATOM 2526 O O . ILE A 1 321 ? 79.160 39.211 -17.453 1.00 36.83 318 ILE A O 1
ATOM 2531 N N . ALA A 1 322 ? 80.552 38.674 -15.787 1.00 33.92 319 ALA A N 1
ATOM 2532 C CA . ALA A 1 322 ? 79.523 37.977 -15.019 1.00 35.18 319 ALA A CA 1
ATOM 2533 C C . ALA A 1 322 ? 78.206 38.745 -15.044 1.00 35.47 319 ALA A C 1
ATOM 2534 O O . ALA A 1 322 ? 77.190 38.213 -15.478 1.00 35.29 319 ALA A O 1
ATOM 2536 N N . PHE A 1 323 ? 78.214 39.996 -14.586 1.00 36.94 320 PHE A N 1
ATOM 2537 C CA . PHE A 1 323 ? 76.992 40.810 -14.603 1.00 37.78 320 PHE A CA 1
ATOM 2538 C C . PHE A 1 323 ? 77.265 42.247 -15.010 1.00 39.60 320 PHE A C 1
ATOM 2539 O O . PHE A 1 323 ? 77.853 42.997 -14.235 1.00 40.59 320 PHE A O 1
ATOM 2547 N N . SER A 1 324 ? 76.845 42.642 -16.211 1.00 41.03 321 SER A N 1
ATOM 2548 C CA . SER A 1 324 ? 77.055 44.022 -16.661 1.00 42.49 321 SER A CA 1
ATOM 2549 C C . SER A 1 324 ? 76.056 44.876 -15.887 1.00 43.03 321 SER A C 1
ATOM 2550 O O . SER A 1 324 ? 75.092 44.327 -15.354 1.00 41.47 321 SER A O 1
ATOM 2553 N N . VAL A 1 325 ? 76.270 46.194 -15.819 1.00 44.50 322 VAL A N 1
ATOM 2554 C CA . VAL A 1 325 ? 75.368 47.066 -15.049 1.00 47.92 322 VAL A CA 1
ATOM 2555 C C . VAL A 1 325 ? 73.898 46.788 -15.250 1.00 48.75 322 VAL A C 1
ATOM 2556 O O . VAL A 1 325 ? 73.131 46.771 -14.286 1.00 49.79 322 VAL A O 1
ATOM 2560 N N . ASP A 1 326 ? 73.519 46.608 -16.510 1.00 49.11 323 ASP A N 1
ATOM 2561 C CA . ASP A 1 326 ? 72.143 46.335 -16.901 1.00 51.73 323 ASP A CA 1
ATOM 2562 C C . ASP A 1 326 ? 71.473 45.421 -15.868 1.00 51.17 323 ASP A C 1
ATOM 2563 O O . ASP A 1 326 ? 70.342 45.675 -15.450 1.00 51.62 323 ASP A O 1
ATOM 2568 N N . ARG A 1 327 ? 72.179 44.367 -15.452 1.00 49.45 324 ARG A N 1
ATOM 2569 C CA . ARG A 1 327 ? 71.631 43.415 -14.488 1.00 48.15 324 ARG A CA 1
ATOM 2570 C C . ARG A 1 327 ? 72.473 43.174 -13.233 1.00 47.04 324 ARG A C 1
ATOM 2571 O O . ARG A 1 327 ? 72.246 42.200 -12.511 1.00 46.80 324 ARG A O 1
ATOM 2579 N N . ALA A 1 328 ? 73.425 44.060 -12.960 1.00 46.31 325 ALA A N 1
ATOM 2580 C CA . ALA A 1 328 ? 74.274 43.914 -11.783 1.00 46.78 325 ALA A CA 1
ATOM 2581 C C . ALA A 1 328 ? 73.480 44.189 -10.505 1.00 47.27 325 ALA A C 1
ATOM 2582 O O . ALA A 1 328 ? 72.426 44.848 -10.610 1.00 48.74 325 ALA A O 1
ATOM 2585 N N . THR B 2 6 ? 62.157 65.805 -30.392 1.00 104.28 3 THR B N 1
ATOM 2586 C CA . THR B 2 6 ? 63.642 65.621 -30.432 1.00 104.35 3 THR B CA 1
ATOM 2587 C C . THR B 2 6 ? 64.120 64.439 -29.580 1.00 103.66 3 THR B C 1
ATOM 2588 O O . THR B 2 6 ? 63.595 64.185 -28.496 1.00 103.02 3 THR B O 1
ATOM 2592 N N . TYR B 2 7 ? 65.111 63.711 -30.090 1.00 103.16 4 TYR B N 1
ATOM 2593 C CA . TYR B 2 7 ? 65.663 62.564 -29.381 1.00 102.76 4 TYR B CA 1
ATOM 2594 C C . TYR B 2 7 ? 67.151 62.770 -29.123 1.00 102.85 4 TYR B C 1
ATOM 2595 O O . TYR B 2 7 ? 67.821 63.497 -29.853 1.00 102.10 4 TYR B O 1
ATOM 2604 N N . TYR B 2 8 ? 67.664 62.122 -28.082 1.00 103.68 5 TYR B N 1
ATOM 2605 C CA . TYR B 2 8 ? 69.072 62.245 -27.721 1.00 104.62 5 TYR B CA 1
ATOM 2606 C C . TYR B 2 8 ? 69.926 61.080 -28.209 1.00 103.47 5 TYR B C 1
ATOM 2607 O O . TYR B 2 8 ? 69.578 59.917 -28.011 1.00 102.71 5 TYR B O 1
ATOM 2616 N N . SER B 2 9 ? 71.045 61.422 -28.846 1.00 102.86 6 SER B N 1
ATOM 2617 C CA . SER B 2 9 ? 71.989 60.456 -29.406 1.00 102.26 6 SER B CA 1
ATOM 2618 C C . SER B 2 9 ? 71.930 59.087 -28.765 1.00 101.41 6 SER B C 1
ATOM 2619 O O . SER B 2 9 ? 71.940 58.069 -29.450 1.00 101.35 6 SER B O 1
ATOM 2622 N N . ASN B 2 10 ? 71.871 59.056 -27.445 1.00 100.56 7 ASN B N 1
ATOM 2623 C CA . ASN B 2 10 ? 71.814 57.783 -26.765 1.00 100.59 7 ASN B CA 1
ATOM 2624 C C . ASN B 2 10 ? 70.390 57.447 -26.345 1.00 99.22 7 ASN B C 1
ATOM 2625 O O . ASN B 2 10 ? 70.049 57.394 -25.165 1.00 99.36 7 ASN B O 1
ATOM 2630 N N . ASP B 2 11 ? 69.574 57.241 -27.372 1.00 97.95 8 ASP B N 1
ATOM 2631 C CA . ASP B 2 11 ? 68.163 56.883 -27.285 1.00 96.61 8 ASP B CA 1
ATOM 2632 C C . ASP B 2 11 ? 67.839 56.377 -28.684 1.00 94.72 8 ASP B C 1
ATOM 2633 O O . ASP B 2 11 ? 66.755 55.856 -28.951 1.00 94.44 8 ASP B O 1
ATOM 2638 N N . PHE B 2 12 ? 68.812 56.549 -29.573 1.00 92.05 9 PHE B N 1
ATOM 2639 C CA . PHE B 2 12 ? 68.700 56.121 -30.952 1.00 89.43 9 PHE B CA 1
ATOM 2640 C C . PHE B 2 12 ? 68.570 54.610 -31.041 1.00 89.30 9 PHE B C 1
ATOM 2641 O O . PHE B 2 12 ? 69.540 53.905 -31.303 1.00 89.04 9 PHE B O 1
ATOM 2649 N N . ARG B 2 13 ? 67.366 54.114 -30.797 1.00 89.88 10 ARG B N 1
ATOM 2650 C CA . ARG B 2 13 ? 67.097 52.689 -30.890 1.00 90.18 10 ARG B CA 1
ATOM 2651 C C . ARG B 2 13 ? 66.645 52.495 -32.327 1.00 88.57 10 ARG B C 1
ATOM 2652 O O . ARG B 2 13 ? 66.208 53.449 -32.970 1.00 87.40 10 ARG B O 1
ATOM 2660 N N . ALA B 2 14 ? 66.761 51.278 -32.842 1.00 87.29 11 ALA B N 1
ATOM 2661 C CA . ALA B 2 14 ? 66.340 51.020 -34.214 1.00 86.26 11 ALA B CA 1
ATOM 2662 C C . ALA B 2 14 ? 64.864 51.393 -34.379 1.00 85.46 11 ALA B C 1
ATOM 2663 O O . ALA B 2 14 ? 64.098 51.380 -33.408 1.00 85.13 11 ALA B O 1
ATOM 2665 N N . GLY B 2 15 ? 64.478 51.745 -35.604 1.00 83.45 12 GLY B N 1
ATOM 2666 C CA . GLY B 2 15 ? 63.098 52.106 -35.876 1.00 80.71 12 GLY B CA 1
ATOM 2667 C C . GLY B 2 15 ? 62.762 53.569 -35.656 1.00 79.21 12 GLY B C 1
ATOM 2668 O O . GLY B 2 15 ? 61.647 53.999 -35.935 1.00 79.91 12 GLY B O 1
ATOM 2669 N N . LEU B 2 16 ? 63.715 54.345 -35.161 1.00 77.31 13 LEU B N 1
ATOM 2670 C CA . LEU B 2 16 ? 63.459 55.757 -34.917 1.00 76.96 13 LEU B CA 1
ATOM 2671 C C . LEU B 2 16 ? 63.581 56.555 -36.208 1.00 76.61 13 LEU B C 1
ATOM 2672 O O . LEU B 2 16 ? 64.563 56.421 -36.932 1.00 78.28 13 LEU B O 1
ATOM 2677 N N . LYS B 2 17 ? 62.584 57.383 -36.502 1.00 75.28 14 LYS B N 1
ATOM 2678 C CA . LYS B 2 17 ? 62.626 58.196 -37.711 1.00 74.14 14 LYS B CA 1
ATOM 2679 C C . LYS B 2 17 ? 63.063 59.587 -37.279 1.00 74.22 14 LYS B C 1
ATOM 2680 O O . LYS B 2 17 ? 62.452 60.181 -36.393 1.00 74.77 14 LYS B O 1
ATOM 2686 N N . ILE B 2 18 ? 64.119 60.111 -37.889 1.00 74.21 15 ILE B N 1
ATOM 2687 C CA . ILE B 2 18 ? 64.589 61.434 -37.512 1.00 75.42 15 ILE B CA 1
ATOM 2688 C C . ILE B 2 18 ? 64.946 62.294 -38.714 1.00 77.02 15 ILE B C 1
ATOM 2689 O O . ILE B 2 18 ? 65.312 61.784 -39.772 1.00 76.33 15 ILE B O 1
ATOM 2694 N N . MET B 2 19 ? 64.846 63.606 -38.527 1.00 79.29 16 MET B N 1
ATOM 2695 C CA . MET B 2 19 ? 65.141 64.585 -39.569 1.00 81.61 16 MET B CA 1
ATOM 2696 C C . MET B 2 19 ? 66.618 64.964 -39.522 1.00 81.77 16 MET B C 1
ATOM 2697 O O . MET B 2 19 ? 67.131 65.325 -38.466 1.00 82.22 16 MET B O 1
ATOM 2702 N N . LEU B 2 20 ? 67.301 64.886 -40.657 1.00 82.30 17 LEU B N 1
ATOM 2703 C CA . LEU B 2 20 ? 68.717 65.232 -40.699 1.00 84.28 17 LEU B CA 1
ATOM 2704 C C . LEU B 2 20 ? 69.107 66.026 -41.937 1.00 86.48 17 LEU B C 1
ATOM 2705 O O . LEU B 2 20 ? 68.979 65.544 -43.067 1.00 87.20 17 LEU B O 1
ATOM 2710 N N . ASP B 2 21 ? 69.598 67.242 -41.711 1.00 88.10 18 ASP B N 1
ATOM 2711 C CA . ASP B 2 21 ? 70.025 68.123 -42.790 1.00 88.60 18 ASP B CA 1
ATOM 2712 C C . ASP B 2 21 ? 68.939 68.244 -43.860 1.00 88.21 18 ASP B C 1
ATOM 2713 O O . ASP B 2 21 ? 69.231 68.365 -45.050 1.00 88.11 18 ASP B O 1
ATOM 2718 N N . GLY B 2 22 ? 67.684 68.196 -43.425 1.00 87.21 19 GLY B N 1
ATOM 2719 C CA . GLY B 2 22 ? 66.579 68.324 -44.354 1.00 85.90 19 GLY B CA 1
ATOM 2720 C C . GLY B 2 22 ? 65.911 67.049 -44.836 1.00 85.04 19 GLY B C 1
ATOM 2721 O O . GLY B 2 22 ? 64.891 67.117 -45.518 1.00 85.63 19 GLY B O 1
ATOM 2722 N N . GLU B 2 23 ? 66.455 65.886 -44.500 1.00 83.63 20 GLU B N 1
ATOM 2723 C CA . GLU B 2 23 ? 65.844 64.640 -44.957 1.00 81.54 20 GLU B CA 1
ATOM 2724 C C . GLU B 2 23 ? 65.405 63.726 -43.822 1.00 79.53 20 GLU B C 1
ATOM 2725 O O . GLU B 2 23 ? 65.820 63.900 -42.676 1.00 80.32 20 GLU B O 1
ATOM 2731 N N . PRO B 2 24 ? 64.538 62.744 -44.131 1.00 77.19 21 PRO B N 1
ATOM 2732 C CA . PRO B 2 24 ? 64.033 61.784 -43.146 1.00 74.32 21 PRO B CA 1
ATOM 2733 C C . PRO B 2 24 ? 64.889 60.523 -43.127 1.00 71.01 21 PRO B C 1
ATOM 2734 O O . PRO B 2 24 ? 65.255 60.005 -44.184 1.00 71.01 21 PRO B O 1
ATOM 2738 N N . TYR B 2 25 ? 65.212 60.038 -41.931 1.00 67.85 22 TYR B N 1
ATOM 2739 C CA . TYR B 2 25 ? 66.017 58.823 -41.790 1.00 63.96 22 TYR B CA 1
ATOM 2740 C C . TYR B 2 25 ? 65.404 57.852 -40.803 1.00 62.10 22 TYR B C 1
ATOM 2741 O O . TYR B 2 25 ? 64.618 58.228 -39.935 1.00 61.07 22 TYR B O 1
ATOM 2750 N N . ALA B 2 26 ? 65.775 56.591 -40.949 1.00 60.94 23 ALA B N 1
ATOM 2751 C CA . ALA B 2 26 ? 65.313 55.563 -40.037 1.00 62.02 23 ALA B CA 1
ATOM 2752 C C . ALA B 2 26 ? 66.584 55.054 -39.371 1.00 62.50 23 ALA B C 1
ATOM 2753 O O . ALA B 2 26 ? 67.604 54.882 -40.041 1.00 63.40 23 ALA B O 1
ATOM 2755 N N . VAL B 2 27 ? 66.537 54.836 -38.061 1.00 61.22 24 VAL B N 1
ATOM 2756 C CA . VAL B 2 27 ? 67.703 54.342 -37.350 1.00 61.51 24 VAL B CA 1
ATOM 2757 C C . VAL B 2 27 ? 67.767 52.827 -37.478 1.00 62.76 24 VAL B C 1
ATOM 2758 O O . VAL B 2 27 ? 66.806 52.129 -37.141 1.00 62.62 24 VAL B O 1
ATOM 2762 N N . GLU B 2 28 ? 68.891 52.321 -37.979 1.00 62.97 25 GLU B N 1
ATOM 2763 C CA . GLU B 2 28 ? 69.067 50.881 -38.126 1.00 64.19 25 GLU B CA 1
ATOM 2764 C C . GLU B 2 28 ? 69.715 50.324 -36.865 1.00 62.07 25 GLU B C 1
ATOM 2765 O O . GLU B 2 28 ? 69.264 49.332 -36.302 1.00 61.87 25 GLU B O 1
ATOM 2771 N N . ALA B 2 29 ? 70.782 50.979 -36.428 1.00 60.33 26 ALA B N 1
ATOM 2772 C CA . ALA B 2 29 ? 71.507 50.549 -35.241 1.00 58.48 26 ALA B CA 1
ATOM 2773 C C . ALA B 2 29 ? 72.359 51.692 -34.687 1.00 57.14 26 ALA B C 1
ATOM 2774 O O . ALA B 2 29 ? 72.672 52.651 -35.395 1.00 57.65 26 ALA B O 1
ATOM 2776 N N . SER B 2 30 ? 72.734 51.589 -33.419 1.00 55.38 27 SER B N 1
ATOM 2777 C CA . SER B 2 30 ? 73.553 52.622 -32.804 1.00 54.96 27 SER B CA 1
ATOM 2778 C C . SER B 2 30 ? 74.636 52.019 -31.915 1.00 53.59 27 SER B C 1
ATOM 2779 O O . SER B 2 30 ? 74.435 50.969 -31.304 1.00 54.45 27 SER B O 1
ATOM 2782 N N . GLU B 2 31 ? 75.786 52.680 -31.846 1.00 51.93 28 GLU B N 1
ATOM 2783 C CA . GLU B 2 31 ? 76.884 52.176 -31.029 1.00 50.70 28 GLU B CA 1
ATOM 2784 C C . GLU B 2 31 ? 77.556 53.296 -30.246 1.00 49.79 28 GLU B C 1
ATOM 2785 O O . GLU B 2 31 ? 77.664 54.430 -30.718 1.00 51.50 28 GLU B O 1
ATOM 2791 N N . PHE B 2 32 ? 78.010 52.970 -29.045 1.00 46.24 29 PHE B N 1
ATOM 2792 C CA . PHE B 2 32 ? 78.653 53.946 -28.186 1.00 42.69 29 PHE B CA 1
ATOM 2793 C C . PHE B 2 32 ? 80.159 53.931 -28.437 1.00 40.62 29 PHE B C 1
ATOM 2794 O O . PHE B 2 32 ? 80.791 52.893 -28.369 1.00 41.46 29 PHE B O 1
ATOM 2802 N N . VAL B 2 33 ? 80.725 55.092 -28.731 1.00 39.98 30 VAL B N 1
ATOM 2803 C CA . VAL B 2 33 ? 82.142 55.201 -29.018 1.00 38.95 30 VAL B CA 1
ATOM 2804 C C . VAL B 2 33 ? 82.740 56.292 -28.163 1.00 41.13 30 VAL B C 1
ATOM 2805 O O . VAL B 2 33 ? 82.209 57.393 -28.096 1.00 43.04 30 VAL B O 1
ATOM 2809 N N . LYS B 2 34 ? 83.856 55.985 -27.518 1.00 42.66 31 LYS B N 1
ATOM 2810 C CA . LYS B 2 34 ? 84.547 56.934 -26.662 1.00 44.24 31 LYS B CA 1
ATOM 2811 C C . LYS B 2 34 ? 85.975 56.421 -26.597 1.00 45.60 31 LYS B C 1
ATOM 2812 O O . LYS B 2 34 ? 86.308 55.581 -25.762 1.00 48.23 31 LYS B O 1
ATOM 2818 N N . PRO B 2 35 ? 86.835 56.904 -27.501 1.00 45.92 32 PRO B N 1
ATOM 2819 C CA . PRO B 2 35 ? 88.235 56.504 -27.578 1.00 46.86 32 PRO B CA 1
ATOM 2820 C C . PRO B 2 35 ? 89.069 57.071 -26.446 1.00 48.98 32 PRO B C 1
ATOM 2821 O O . PRO B 2 35 ? 88.651 58.007 -25.759 1.00 49.89 32 PRO B O 1
ATOM 2825 N N . GLY B 2 36 ? 90.257 56.505 -26.268 1.00 49.25 33 GLY B N 1
ATOM 2826 C CA . GLY B 2 36 ? 91.140 56.966 -25.221 1.00 50.38 33 GLY B CA 1
ATOM 2827 C C . GLY B 2 36 ? 91.348 58.465 -25.274 1.00 51.98 33 GLY B C 1
ATOM 2828 O O . GLY B 2 36 ? 91.705 59.019 -26.313 1.00 53.23 33 GLY B O 1
ATOM 2829 N N . LYS B 2 37 ? 91.101 59.122 -24.149 1.00 52.16 34 LYS B N 1
ATOM 2830 C CA . LYS B 2 37 ? 91.286 60.561 -24.041 1.00 51.90 34 LYS B CA 1
ATOM 2831 C C . LYS B 2 37 ? 90.379 61.380 -24.949 1.00 50.97 34 LYS B C 1
ATOM 2832 O O . LYS B 2 37 ? 90.711 62.511 -25.292 1.00 51.10 34 LYS B O 1
ATOM 2838 N N . GLY B 2 38 ? 89.237 60.822 -25.335 1.00 50.72 35 GLY B N 1
ATOM 2839 C CA . GLY B 2 38 ? 88.332 61.557 -26.204 1.00 50.18 35 GLY B CA 1
ATOM 2840 C C . GLY B 2 38 ? 86.915 61.636 -25.672 1.00 50.04 35 GLY B C 1
ATOM 2841 O O . GLY B 2 38 ? 86.568 60.954 -24.712 1.00 50.38 35 GLY B O 1
ATOM 2842 N N . GLN B 2 39 ? 86.084 62.465 -26.292 1.00 51.65 36 GLN B N 1
ATOM 2843 C CA . GLN B 2 39 ? 84.706 62.593 -25.841 1.00 52.84 36 GLN B CA 1
ATOM 2844 C C . GLN B 2 39 ? 83.864 61.404 -26.271 1.00 51.39 36 GLN B C 1
ATOM 2845 O O . GLN B 2 39 ? 84.334 60.523 -26.986 1.00 49.78 36 GLN B O 1
ATOM 2851 N N . ALA B 2 40 ? 82.617 61.384 -25.820 1.00 50.34 37 ALA B N 1
ATOM 2852 C CA . ALA B 2 40 ? 81.709 60.295 -26.130 1.00 49.30 37 ALA B CA 1
ATOM 2853 C C . ALA B 2 40 ? 80.882 60.548 -27.386 1.00 48.97 37 ALA B C 1
ATOM 2854 O O . ALA B 2 40 ? 80.442 61.672 -27.649 1.00 50.48 37 ALA B O 1
ATOM 2856 N N . PHE B 2 41 ? 80.672 59.492 -28.162 1.00 47.60 38 PHE B N 1
ATOM 2857 C CA . PHE B 2 41 ? 79.899 59.596 -29.384 1.00 47.36 38 PHE B CA 1
ATOM 2858 C C . PHE B 2 41 ? 78.847 58.521 -29.523 1.00 47.71 38 PHE B C 1
ATOM 2859 O O . PHE B 2 41 ? 78.720 57.597 -28.716 1.00 49.30 38 PHE B O 1
ATOM 2867 N N . ALA B 2 42 ? 78.106 58.656 -30.604 1.00 47.03 39 ALA B N 1
ATOM 2868 C CA . ALA B 2 42 ? 77.094 57.704 -30.986 1.00 46.14 39 ALA B CA 1
ATOM 2869 C C . ALA B 2 42 ? 77.432 57.486 -32.462 1.00 47.02 39 ALA B C 1
ATOM 2870 O O . ALA B 2 42 ? 77.557 58.444 -33.227 1.00 46.31 39 ALA B O 1
ATOM 2872 N N . ARG B 2 43 ? 77.644 56.235 -32.842 1.00 48.50 40 ARG B N 1
ATOM 2873 C CA . ARG B 2 43 ? 77.936 55.907 -34.224 1.00 50.90 40 ARG B CA 1
ATOM 2874 C C . ARG B 2 43 ? 76.642 55.262 -34.699 1.00 53.64 40 ARG B C 1
ATOM 2875 O O . ARG B 2 43 ? 76.308 54.145 -34.287 1.00 53.99 40 ARG B O 1
ATOM 2883 N N . VAL B 2 44 ? 75.908 55.967 -35.555 1.00 55.33 41 VAL B N 1
ATOM 2884 C CA . VAL B 2 44 ? 74.613 55.473 -36.017 1.00 56.41 41 VAL B CA 1
ATOM 2885 C C . VAL B 2 44 ? 74.499 55.061 -37.482 1.00 57.95 41 VAL B C 1
ATOM 2886 O O . VAL B 2 44 ? 74.853 55.821 -38.392 1.00 57.21 41 VAL B O 1
ATOM 2890 N N . LYS B 2 45 ? 73.998 53.848 -37.693 1.00 58.73 42 LYS B N 1
ATOM 2891 C CA . LYS B 2 45 ? 73.769 53.331 -39.031 1.00 60.56 42 LYS B CA 1
ATOM 2892 C C . LYS B 2 45 ? 72.327 53.719 -39.307 1.00 62.87 42 LYS B C 1
ATOM 2893 O O . LYS B 2 45 ? 71.417 53.316 -38.572 1.00 63.62 42 LYS B O 1
ATOM 2899 N N . LEU B 2 46 ? 72.120 54.510 -40.356 1.00 65.13 43 LEU B N 1
ATOM 2900 C CA . LEU B 2 46 ? 70.783 54.984 -40.708 1.00 67.53 43 LEU B CA 1
ATOM 2901 C C . LEU B 2 46 ? 70.298 54.588 -42.107 1.00 69.19 43 LEU B C 1
ATOM 2902 O O . LEU B 2 46 ? 71.081 54.194 -42.979 1.00 68.35 43 LEU B O 1
ATOM 2907 N N . ARG B 2 47 ? 68.989 54.687 -42.309 1.00 71.87 44 ARG B N 1
ATOM 2908 C CA . ARG B 2 47 ? 68.406 54.380 -43.606 1.00 74.52 44 ARG B CA 1
ATOM 2909 C C . ARG B 2 47 ? 67.952 55.680 -44.239 1.00 73.53 44 ARG B C 1
ATOM 2910 O O . ARG B 2 47 ? 67.002 56.300 -43.765 1.00 73.76 44 ARG B O 1
ATOM 2918 N N . ARG B 2 48 ? 68.644 56.101 -45.295 1.00 73.42 45 ARG B N 1
ATOM 2919 C CA . ARG B 2 48 ? 68.286 57.330 -45.991 1.00 72.99 45 ARG B CA 1
ATOM 2920 C C . ARG B 2 48 ? 67.052 57.000 -46.816 1.00 72.78 45 ARG B C 1
ATOM 2921 O O . ARG B 2 48 ? 67.152 56.489 -47.931 1.00 72.07 45 ARG B O 1
ATOM 2929 N N . LEU B 2 49 ? 65.888 57.287 -46.243 1.00 72.31 46 LEU B N 1
ATOM 2930 C CA . LEU B 2 49 ? 64.607 57.006 -46.874 1.00 72.34 46 LEU B CA 1
ATOM 2931 C C . LEU B 2 49 ? 64.439 57.513 -48.313 1.00 72.22 46 LEU B C 1
ATOM 2932 O O . LEU B 2 49 ? 64.173 56.725 -49.218 1.00 70.53 46 LEU B O 1
ATOM 2937 N N . LEU B 2 50 ? 64.610 58.813 -48.531 1.00 73.73 47 LEU B N 1
ATOM 2938 C CA . LEU B 2 50 ? 64.452 59.387 -49.868 1.00 75.78 47 LEU B CA 1
ATOM 2939 C C . LEU B 2 50 ? 65.305 58.771 -50.975 1.00 77.62 47 LEU B C 1
ATOM 2940 O O . LEU B 2 50 ? 65.234 59.219 -52.121 1.00 79.12 47 LEU B O 1
ATOM 2945 N N . THR B 2 51 ? 66.119 57.766 -50.645 1.00 78.26 48 THR B N 1
ATOM 2946 C CA . THR B 2 51 ? 66.955 57.101 -51.650 1.00 78.39 48 THR B CA 1
ATOM 2947 C C . THR B 2 51 ? 67.236 55.645 -51.282 1.00 78.90 48 THR B C 1
ATOM 2948 O O . THR B 2 51 ? 68.009 54.964 -51.956 1.00 79.49 48 THR B O 1
ATOM 2952 N N . GLY B 2 52 ? 66.613 55.176 -50.206 1.00 79.11 49 GLY B N 1
ATOM 2953 C CA . GLY B 2 52 ? 66.790 53.800 -49.773 1.00 78.59 49 GLY B CA 1
ATOM 2954 C C . GLY B 2 52 ? 68.201 53.302 -49.488 1.00 78.74 49 GLY B C 1
ATOM 2955 O O . GLY B 2 52 ? 68.393 52.099 -49.313 1.00 78.86 49 GLY B O 1
ATOM 2956 N N . THR B 2 53 ? 69.191 54.189 -49.431 1.00 78.46 50 THR B N 1
ATOM 2957 C CA . THR B 2 53 ? 70.560 53.750 -49.155 1.00 78.95 50 THR B CA 1
ATOM 2958 C C . THR B 2 53 ? 70.899 53.780 -47.669 1.00 78.81 50 THR B C 1
ATOM 2959 O O . THR B 2 53 ? 70.189 54.389 -46.867 1.00 78.65 50 THR B O 1
ATOM 2963 N N . ARG B 2 54 ? 71.986 53.110 -47.303 1.00 79.22 51 ARG B N 1
ATOM 2964 C CA . ARG B 2 54 ? 72.424 53.088 -45.911 1.00 79.62 51 ARG B CA 1
ATOM 2965 C C . ARG B 2 54 ? 73.601 54.029 -45.727 1.00 77.42 51 ARG B C 1
ATOM 2966 O O . ARG B 2 54 ? 74.529 54.051 -46.536 1.00 76.80 51 ARG B O 1
ATOM 2974 N N . VAL B 2 55 ? 73.543 54.816 -44.659 1.00 75.52 52 VAL B N 1
ATOM 2975 C CA . VAL B 2 55 ? 74.606 55.756 -44.340 1.00 73.48 52 VAL B CA 1
ATOM 2976 C C . VAL B 2 55 ? 74.958 55.608 -42.869 1.00 71.88 52 VAL B C 1
ATOM 2977 O O . VAL B 2 55 ? 74.204 55.025 -42.093 1.00 70.15 52 VAL B O 1
ATOM 2981 N N . GLU B 2 56 ? 76.117 56.131 -42.497 1.00 71.00 53 GLU B N 1
ATOM 2982 C CA . GLU B 2 56 ? 76.573 56.071 -41.121 1.00 69.47 53 GLU B CA 1
ATOM 2983 C C . GLU B 2 56 ? 76.849 57.481 -40.663 1.00 67.34 53 GLU B C 1
ATOM 2984 O O . GLU B 2 56 ? 77.460 58.266 -41.379 1.00 66.63 53 GLU B O 1
ATOM 2990 N N . LYS B 2 57 ? 76.397 57.811 -39.467 1.00 65.54 54 LYS B N 1
ATOM 2991 C CA . LYS B 2 57 ? 76.641 59.142 -38.956 1.00 64.22 54 LYS B CA 1
ATOM 2992 C C . LYS B 2 57 ? 77.169 59.144 -37.527 1.00 62.47 54 LYS B C 1
ATOM 2993 O O . LYS B 2 57 ? 76.910 58.225 -36.747 1.00 62.84 54 LYS B O 1
ATOM 2999 N N . THR B 2 58 ? 77.945 60.169 -37.203 1.00 60.09 55 THR B N 1
ATOM 3000 C CA . THR B 2 58 ? 78.512 60.311 -35.871 1.00 56.79 55 THR B CA 1
ATOM 3001 C C . THR B 2 58 ? 77.860 61.482 -35.154 1.00 54.96 55 THR B C 1
ATOM 3002 O O . THR B 2 58 ? 77.572 62.500 -35.762 1.00 54.15 55 THR B O 1
ATOM 3006 N N . PHE B 2 59 ? 77.608 61.322 -33.862 1.00 54.16 56 PHE B N 1
ATOM 3007 C CA . PHE B 2 59 ? 77.013 62.388 -33.073 1.00 53.53 56 PHE B CA 1
ATOM 3008 C C . PHE B 2 59 ? 77.696 62.453 -31.705 1.00 54.80 56 PHE B C 1
ATOM 3009 O O . PHE B 2 59 ? 78.215 61.448 -31.223 1.00 54.96 56 PHE B O 1
ATOM 3017 N N . LYS B 2 60 ? 77.713 63.634 -31.090 1.00 56.27 57 LYS B N 1
ATOM 3018 C CA . LYS B 2 60 ? 78.264 63.772 -29.747 1.00 57.53 57 LYS B CA 1
ATOM 3019 C C . LYS B 2 60 ? 77.198 63.090 -28.901 1.00 58.91 57 LYS B C 1
ATOM 3020 O O . LYS B 2 60 ? 76.031 63.036 -29.302 1.00 58.57 57 LYS B O 1
ATOM 3026 N N . SER B 2 61 ? 77.564 62.565 -27.741 1.00 59.37 58 SER B N 1
ATOM 3027 C CA . SER B 2 61 ? 76.551 61.923 -26.922 1.00 60.29 58 SER B CA 1
ATOM 3028 C C . SER B 2 61 ? 75.539 62.948 -26.449 1.00 60.48 58 SER B C 1
ATOM 3029 O O . SER B 2 61 ? 74.426 62.607 -26.069 1.00 60.19 58 SER B O 1
ATOM 3032 N N . THR B 2 62 ? 75.925 64.214 -26.500 1.00 62.28 59 THR B N 1
ATOM 3033 C CA . THR B 2 62 ? 75.047 65.285 -26.066 1.00 64.22 59 THR B CA 1
ATOM 3034 C C . THR B 2 62 ? 74.256 65.904 -27.208 1.00 65.72 59 THR B C 1
ATOM 3035 O O . THR B 2 62 ? 73.483 66.837 -26.998 1.00 66.41 59 THR B O 1
ATOM 3039 N N . ASP B 2 63 ? 74.457 65.403 -28.422 1.00 67.70 60 ASP B N 1
ATOM 3040 C CA . ASP B 2 63 ? 73.714 65.919 -29.565 1.00 69.10 60 ASP B CA 1
ATOM 3041 C C . ASP B 2 63 ? 72.320 65.318 -29.551 1.00 70.48 60 ASP B C 1
ATOM 3042 O O . ASP B 2 63 ? 72.053 64.351 -28.838 1.00 70.12 60 ASP B O 1
ATOM 3047 N N . SER B 2 64 ? 71.424 65.906 -30.330 1.00 72.76 61 SER B N 1
ATOM 3048 C CA . SER B 2 64 ? 70.059 65.410 -30.415 1.00 74.67 61 SER B CA 1
ATOM 3049 C C . SER B 2 64 ? 69.562 65.611 -31.837 1.00 75.77 61 SER B C 1
ATOM 3050 O O . SER B 2 64 ? 70.252 66.210 -32.662 1.00 75.23 61 SER B O 1
ATOM 3053 N N . ALA B 2 65 ? 68.373 65.103 -32.126 1.00 77.47 62 ALA B N 1
ATOM 3054 C CA . ALA B 2 65 ? 67.812 65.242 -33.457 1.00 80.20 62 ALA B CA 1
ATOM 3055 C C . ALA B 2 65 ? 66.304 65.429 -33.403 1.00 82.61 62 ALA B C 1
ATOM 3056 O O . ALA B 2 65 ? 65.658 65.081 -32.410 1.00 81.61 62 ALA B O 1
ATOM 3058 N N . GLU B 2 66 ? 65.759 65.975 -34.489 1.00 84.95 63 GLU B N 1
ATOM 3059 C CA . GLU B 2 66 ? 64.330 66.241 -34.616 1.00 86.48 63 GLU B CA 1
ATOM 3060 C C . GLU B 2 66 ? 63.585 65.013 -35.116 1.00 87.23 63 GLU B C 1
ATOM 3061 O O . GLU B 2 66 ? 63.940 64.447 -36.151 1.00 86.80 63 GLU B O 1
ATOM 3067 N N . GLY B 2 67 ? 62.552 64.600 -34.388 1.00 88.58 64 GLY B N 1
ATOM 3068 C CA . GLY B 2 67 ? 61.780 63.457 -34.834 1.00 90.04 64 GLY B CA 1
ATOM 3069 C C . GLY B 2 67 ? 61.188 63.854 -36.173 1.00 91.56 64 GLY B C 1
ATOM 3070 O O . GLY B 2 67 ? 60.875 65.025 -36.384 1.00 91.78 64 GLY B O 1
ATOM 3071 N N . ALA B 2 68 ? 61.048 62.905 -37.090 1.00 92.21 65 ALA B N 1
ATOM 3072 C CA . ALA B 2 68 ? 60.486 63.224 -38.393 1.00 93.38 65 ALA B CA 1
ATOM 3073 C C . ALA B 2 68 ? 59.126 62.561 -38.556 1.00 94.80 65 ALA B C 1
ATOM 3074 O O . ALA B 2 68 ? 58.833 61.563 -37.895 1.00 94.53 65 ALA B O 1
ATOM 3076 N N . ASP B 2 69 ? 58.289 63.131 -39.421 1.00 96.32 66 ASP B N 1
ATOM 3077 C CA . ASP B 2 69 ? 56.970 62.564 -39.674 1.00 97.63 66 ASP B CA 1
ATOM 3078 C C . ASP B 2 69 ? 57.096 61.532 -40.783 1.00 98.10 66 ASP B C 1
ATOM 3079 O O . ASP B 2 69 ? 57.205 61.880 -41.958 1.00 98.38 66 ASP B O 1
ATOM 3084 N N . VAL B 2 70 ? 57.086 60.262 -40.404 1.00 98.45 67 VAL B N 1
ATOM 3085 C CA . VAL B 2 70 ? 57.201 59.178 -41.364 1.00 98.96 67 VAL B CA 1
ATOM 3086 C C . VAL B 2 70 ? 56.396 57.993 -40.854 1.00 99.92 67 VAL B C 1
ATOM 3087 O O . VAL B 2 70 ? 56.820 57.292 -39.934 1.00 100.55 67 VAL B O 1
ATOM 3091 N N . VAL B 2 71 ? 55.227 57.777 -41.443 1.00 100.01 68 VAL B N 1
ATOM 3092 C CA . VAL B 2 71 ? 54.385 56.668 -41.028 1.00 100.29 68 VAL B CA 1
ATOM 3093 C C . VAL B 2 71 ? 54.067 55.752 -42.201 1.00 100.23 68 VAL B C 1
ATOM 3094 O O . VAL B 2 71 ? 54.326 56.089 -43.360 1.00 99.88 68 VAL B O 1
ATOM 3098 N N . ASP B 2 72 ? 53.520 54.583 -41.889 1.00 100.32 69 ASP B N 1
ATOM 3099 C CA . ASP B 2 72 ? 53.168 53.610 -42.910 1.00 100.55 69 ASP B CA 1
ATOM 3100 C C . ASP B 2 72 ? 51.667 53.357 -42.990 1.00 100.84 69 ASP B C 1
ATOM 3101 O O . ASP B 2 72 ? 51.088 52.683 -42.133 1.00 101.10 69 ASP B O 1
ATOM 3106 N N . MET B 2 73 ? 51.047 53.913 -44.027 1.00 100.45 70 MET B N 1
ATOM 3107 C CA . MET B 2 73 ? 49.621 53.745 -44.275 1.00 99.39 70 MET B CA 1
ATOM 3108 C C . MET B 2 73 ? 49.483 52.562 -45.231 1.00 98.30 70 MET B C 1
ATOM 3109 O O . MET B 2 73 ? 50.233 52.454 -46.200 1.00 97.81 70 MET B O 1
ATOM 3114 N N . ASN B 2 74 ? 48.546 51.664 -44.956 1.00 97.03 71 ASN B N 1
ATOM 3115 C CA . ASN B 2 74 ? 48.354 50.512 -45.829 1.00 96.28 71 ASN B CA 1
ATOM 3116 C C . ASN B 2 74 ? 47.296 50.801 -46.896 1.00 94.89 71 ASN B C 1
ATOM 3117 O O . ASN B 2 74 ? 46.365 50.017 -47.104 1.00 94.50 71 ASN B O 1
ATOM 3122 N N . LEU B 2 75 ? 47.475 51.935 -47.574 1.00 92.94 72 LEU B N 1
ATOM 3123 C CA . LEU B 2 75 ? 46.582 52.405 -48.634 1.00 90.82 72 LEU B CA 1
ATOM 3124 C C . LEU B 2 75 ? 46.461 51.415 -49.794 1.00 89.71 72 LEU B C 1
ATOM 3125 O O . LEU B 2 75 ? 47.357 50.604 -50.033 1.00 90.01 72 LEU B O 1
ATOM 3130 N N . THR B 2 76 ? 45.353 51.493 -50.524 1.00 88.02 73 THR B N 1
ATOM 3131 C CA . THR B 2 76 ? 45.134 50.595 -51.649 1.00 86.38 73 THR B CA 1
ATOM 3132 C C . THR B 2 76 ? 45.480 51.240 -52.993 1.00 84.32 73 THR B C 1
ATOM 3133 O O . THR B 2 76 ? 45.099 52.376 -53.274 1.00 83.14 73 THR B O 1
ATOM 3137 N N . TYR B 2 77 ? 46.219 50.496 -53.809 1.00 82.92 74 TYR B N 1
ATOM 3138 C CA . TYR B 2 77 ? 46.653 50.951 -55.125 1.00 82.33 74 TYR B CA 1
ATOM 3139 C C . TYR B 2 77 ? 45.497 51.023 -56.124 1.00 82.00 74 TYR B C 1
ATOM 3140 O O . TYR B 2 77 ? 44.717 50.076 -56.265 1.00 82.03 74 TYR B O 1
ATOM 3149 N N . LEU B 2 78 ? 45.399 52.155 -56.818 1.00 80.58 75 LEU B N 1
ATOM 3150 C CA . LEU B 2 78 ? 44.344 52.375 -57.797 1.00 78.59 75 LEU B CA 1
ATOM 3151 C C . LEU B 2 78 ? 44.808 52.093 -59.220 1.00 78.50 75 LEU B C 1
ATOM 3152 O O . LEU B 2 78 ? 44.352 51.139 -59.849 1.00 78.79 75 LEU B O 1
ATOM 3157 N N . TYR B 2 79 ? 45.722 52.922 -59.717 1.00 78.28 76 TYR B N 1
ATOM 3158 C CA . TYR B 2 79 ? 46.238 52.790 -61.079 1.00 77.73 76 TYR B CA 1
ATOM 3159 C C . TYR B 2 79 ? 47.303 53.859 -61.289 1.00 78.87 76 TYR B C 1
ATOM 3160 O O . TYR B 2 79 ? 47.411 54.800 -60.499 1.00 79.20 76 TYR B O 1
ATOM 3169 N N . ASN B 2 80 ? 48.071 53.737 -62.365 1.00 80.05 77 ASN B N 1
ATOM 3170 C CA . ASN B 2 80 ? 49.078 54.747 -62.659 1.00 81.47 77 ASN B CA 1
ATOM 3171 C C . ASN B 2 80 ? 48.917 55.215 -64.100 1.00 81.53 77 ASN B C 1
ATOM 3172 O O . ASN B 2 80 ? 48.521 54.437 -64.968 1.00 80.22 77 ASN B O 1
ATOM 3177 N N . ASP B 2 81 ? 49.198 56.492 -64.341 1.00 82.70 78 ASP B N 1
ATOM 3178 C CA . ASP B 2 81 ? 49.103 57.056 -65.683 1.00 84.27 78 ASP B CA 1
ATOM 3179 C C . ASP B 2 81 ? 50.497 57.125 -66.301 1.00 85.69 78 ASP B C 1
ATOM 3180 O O . ASP B 2 81 ? 50.842 58.091 -66.985 1.00 85.93 78 ASP B O 1
ATOM 3185 N N . GLY B 2 82 ? 51.291 56.088 -66.043 1.00 86.52 79 GLY B N 1
ATOM 3186 C CA . GLY B 2 82 ? 52.639 56.028 -66.569 1.00 87.44 79 GLY B CA 1
ATOM 3187 C C . GLY B 2 82 ? 53.600 56.937 -65.829 1.00 88.34 79 GLY B C 1
ATOM 3188 O O . GLY B 2 82 ? 54.814 56.731 -65.871 1.00 89.27 79 GLY B O 1
ATOM 3189 N N . GLU B 2 83 ? 53.064 57.943 -65.146 1.00 88.00 80 GLU B N 1
ATOM 3190 C CA . GLU B 2 83 ? 53.903 58.877 -64.409 1.00 88.33 80 GLU B CA 1
ATOM 3191 C C . GLU B 2 83 ? 53.668 58.801 -62.899 1.00 87.62 80 GLU B C 1
ATOM 3192 O O . GLU B 2 83 ? 54.621 58.760 -62.121 1.00 87.68 80 GLU B O 1
ATOM 3198 N N . PHE B 2 84 ? 52.401 58.786 -62.489 1.00 86.66 81 PHE B N 1
ATOM 3199 C CA . PHE B 2 84 ? 52.052 58.710 -61.069 1.00 84.18 81 PHE B CA 1
ATOM 3200 C C . PHE B 2 84 ? 51.267 57.449 -60.717 1.00 82.26 81 PHE B C 1
ATOM 3201 O O . PHE B 2 84 ? 50.479 56.954 -61.518 1.00 81.53 81 PHE B O 1
ATOM 3209 N N . TRP B 2 85 ? 51.495 56.941 -59.509 1.00 80.96 82 TRP B N 1
ATOM 3210 C CA . TRP B 2 85 ? 50.801 55.758 -59.006 1.00 79.20 82 TRP B CA 1
ATOM 3211 C C . TRP B 2 85 ? 49.819 56.237 -57.938 1.00 77.90 82 TRP B C 1
ATOM 3212 O O . TRP B 2 85 ? 50.202 56.893 -56.968 1.00 77.69 82 TRP B O 1
ATOM 3223 N N . HIS B 2 86 ? 48.549 55.905 -58.125 1.00 76.81 83 HIS B N 1
ATOM 3224 C CA . HIS B 2 86 ? 47.502 56.349 -57.216 1.00 76.91 83 HIS B CA 1
ATOM 3225 C C . HIS B 2 86 ? 47.090 55.368 -56.130 1.00 77.07 83 HIS B C 1
ATOM 3226 O O . HIS B 2 86 ? 46.934 54.174 -56.378 1.00 77.06 83 HIS B O 1
ATOM 3233 N N . PHE B 2 87 ? 46.915 55.895 -54.922 1.00 77.40 84 PHE B N 1
ATOM 3234 C CA . PHE B 2 87 ? 46.510 55.100 -53.771 1.00 78.08 84 PHE B CA 1
ATOM 3235 C C . PHE B 2 87 ? 45.387 55.817 -53.041 1.00 79.66 84 PHE B C 1
ATOM 3236 O O . PHE B 2 87 ? 45.264 57.039 -53.129 1.00 79.78 84 PHE B O 1
ATOM 3244 N N . MET B 2 88 ? 44.574 55.058 -52.315 1.00 82.29 85 MET B N 1
ATOM 3245 C CA . MET B 2 88 ? 43.461 55.644 -51.576 1.00 85.16 85 MET B CA 1
ATOM 3246 C C . MET B 2 88 ? 43.298 55.056 -50.179 1.00 86.00 85 MET B C 1
ATOM 3247 O O . MET B 2 88 ? 43.827 53.987 -49.871 1.00 85.06 85 MET B O 1
ATOM 3252 N N . ASN B 2 89 ? 42.559 55.774 -49.342 1.00 88.19 86 ASN B N 1
ATOM 3253 C CA . ASN B 2 89 ? 42.296 55.354 -47.973 1.00 90.73 86 ASN B CA 1
ATOM 3254 C C . ASN B 2 89 ? 40.821 54.963 -47.865 1.00 92.28 86 ASN B C 1
ATOM 3255 O O . ASN B 2 89 ? 39.943 55.822 -47.949 1.00 91.52 86 ASN B O 1
ATOM 3260 N N . ASN B 2 90 ? 40.552 53.673 -47.681 1.00 94.64 87 ASN B N 1
ATOM 3261 C CA . ASN B 2 90 ? 39.175 53.187 -47.570 1.00 97.52 87 ASN B CA 1
ATOM 3262 C C . ASN B 2 90 ? 38.432 53.792 -46.382 1.00 99.45 87 ASN B C 1
ATOM 3263 O O . ASN B 2 90 ? 37.214 53.651 -46.267 1.00 99.36 87 ASN B O 1
ATOM 3268 N N . GLU B 2 91 ? 39.166 54.460 -45.499 1.00 101.92 88 GLU B N 1
ATOM 3269 C CA . GLU B 2 91 ? 38.561 55.072 -44.325 1.00 104.39 88 GLU B CA 1
ATOM 3270 C C . GLU B 2 91 ? 38.512 56.586 -44.496 1.00 105.59 88 GLU B C 1
ATOM 3271 O O . GLU B 2 91 ? 37.452 57.203 -44.374 1.00 105.52 88 GLU B O 1
ATOM 3277 N N . THR B 2 92 ? 39.670 57.176 -44.782 1.00 106.68 89 THR B N 1
ATOM 3278 C CA . THR B 2 92 ? 39.774 58.620 -44.967 1.00 108.18 89 THR B CA 1
ATOM 3279 C C . THR B 2 92 ? 39.098 59.055 -46.261 1.00 108.37 89 THR B C 1
ATOM 3280 O O . THR B 2 92 ? 38.516 60.140 -46.329 1.00 108.29 89 THR B O 1
ATOM 3284 N N . PHE B 2 93 ? 39.182 58.197 -47.277 1.00 108.21 90 PHE B N 1
ATOM 3285 C CA . PHE B 2 93 ? 38.616 58.472 -48.597 1.00 107.88 90 PHE B CA 1
ATOM 3286 C C . PHE B 2 93 ? 39.594 59.340 -49.390 1.00 106.65 90 PHE B C 1
ATOM 3287 O O . PHE B 2 93 ? 39.321 59.725 -50.530 1.00 106.32 90 PHE B O 1
ATOM 3295 N N . GLU B 2 94 ? 40.740 59.635 -48.778 1.00 104.96 91 GLU B N 1
ATOM 3296 C CA . GLU B 2 94 ? 41.763 60.461 -49.411 1.00 103.01 91 GLU B CA 1
ATOM 3297 C C . GLU B 2 94 ? 42.648 59.669 -50.355 1.00 100.55 91 GLU B C 1
ATOM 3298 O O . GLU B 2 94 ? 42.815 58.456 -50.207 1.00 99.95 91 GLU B O 1
ATOM 3304 N N . GLN B 2 95 ? 43.215 60.372 -51.329 1.00 97.63 92 GLN B N 1
ATOM 3305 C CA . GLN B 2 95 ? 44.083 59.752 -52.317 1.00 94.57 92 GLN B CA 1
ATOM 3306 C C . GLN B 2 95 ? 45.445 60.436 -52.310 1.00 93.40 92 GLN B C 1
ATOM 3307 O O . GLN B 2 95 ? 45.568 61.604 -51.936 1.00 92.48 92 GLN B O 1
ATOM 3313 N N . LEU B 2 96 ? 46.466 59.699 -52.724 1.00 91.94 93 LEU B N 1
ATOM 3314 C CA . LEU B 2 96 ? 47.815 60.228 -52.769 1.00 90.68 93 LEU B CA 1
ATOM 3315 C C . LEU B 2 96 ? 48.498 59.712 -54.016 1.00 90.00 93 LEU B C 1
ATOM 3316 O O . LEU B 2 96 ? 48.183 58.631 -54.509 1.00 89.26 93 LEU B O 1
ATOM 3321 N N . SER B 2 97 ? 49.438 60.496 -54.521 1.00 90.18 94 SER B N 1
ATOM 3322 C CA . SER B 2 97 ? 50.167 60.134 -55.723 1.00 90.54 94 SER B CA 1
ATOM 3323 C C . SER B 2 97 ? 51.627 59.849 -55.412 1.00 90.35 94 SER B C 1
ATOM 3324 O O . SER B 2 97 ? 52.268 60.596 -54.678 1.00 90.63 94 SER B O 1
ATOM 3327 N N . ALA B 2 98 ? 52.149 58.765 -55.969 1.00 89.91 95 ALA B N 1
ATOM 3328 C CA . ALA B 2 98 ? 53.543 58.415 -55.759 1.00 90.20 95 ALA B CA 1
ATOM 3329 C C . ALA B 2 98 ? 54.231 58.511 -57.110 1.00 90.57 95 ALA B C 1
ATOM 3330 O O . ALA B 2 98 ? 53.756 57.944 -58.090 1.00 89.68 95 ALA B O 1
ATOM 3332 N N . ASP B 2 99 ? 55.336 59.244 -57.166 1.00 91.83 96 ASP B N 1
ATOM 3333 C CA . ASP B 2 99 ? 56.069 59.398 -58.413 1.00 93.31 96 ASP B CA 1
ATOM 3334 C C . ASP B 2 99 ? 56.908 58.151 -58.666 1.00 93.83 96 ASP B C 1
ATOM 3335 O O . ASP B 2 99 ? 56.967 57.253 -57.824 1.00 93.56 96 ASP B O 1
ATOM 3340 N N . ALA B 2 100 ? 57.558 58.102 -59.824 1.00 94.41 97 ALA B N 1
ATOM 3341 C CA . ALA B 2 100 ? 58.377 56.955 -60.204 1.00 95.06 97 ALA B CA 1
ATOM 3342 C C . ALA B 2 100 ? 59.503 56.633 -59.225 1.00 95.43 97 ALA B C 1
ATOM 3343 O O . ALA B 2 100 ? 59.877 55.472 -59.072 1.00 95.43 97 ALA B O 1
ATOM 3345 N N . LYS B 2 101 ? 60.047 57.649 -58.564 1.00 96.17 98 LYS B N 1
ATOM 3346 C CA . LYS B 2 101 ? 61.131 57.414 -57.617 1.00 97.42 98 LYS B CA 1
ATOM 3347 C C . LYS B 2 101 ? 60.606 56.860 -56.292 1.00 98.09 98 LYS B C 1
ATOM 3348 O O . LYS B 2 101 ? 61.312 56.132 -55.590 1.00 97.76 98 LYS B O 1
ATOM 3354 N N . ALA B 2 102 ? 59.365 57.203 -55.959 1.00 98.56 99 ALA B N 1
ATOM 3355 C CA . ALA B 2 102 ? 58.748 56.734 -54.724 1.00 99.02 99 ALA B CA 1
ATOM 3356 C C . ALA B 2 102 ? 58.352 55.262 -54.830 1.00 99.73 99 ALA B C 1
ATOM 3357 O O . ALA B 2 102 ? 58.680 54.462 -53.955 1.00 99.49 99 ALA B O 1
ATOM 3359 N N . ILE B 2 103 ? 57.639 54.904 -55.895 1.00 100.95 100 ILE B N 1
ATOM 3360 C CA . ILE B 2 103 ? 57.227 53.516 -56.088 1.00 102.41 100 ILE B CA 1
ATOM 3361 C C . ILE B 2 103 ? 58.450 52.699 -56.470 1.00 103.18 100 ILE B C 1
ATOM 3362 O O . ILE B 2 103 ? 58.503 51.488 -56.247 1.00 102.96 100 ILE B O 1
ATOM 3367 N N . GLY B 2 104 ? 59.432 53.388 -57.044 1.00 104.47 101 GLY B N 1
ATOM 3368 C CA . GLY B 2 104 ? 60.674 52.757 -57.452 1.00 106.21 101 GLY B CA 1
ATOM 3369 C C . GLY B 2 104 ? 60.573 51.455 -58.222 1.00 107.42 101 GLY B C 1
ATOM 3370 O O . GLY B 2 104 ? 59.761 51.311 -59.137 1.00 107.65 101 GLY B O 1
ATOM 3371 N N . ASP B 2 105 ? 61.417 50.502 -57.843 1.00 108.73 102 ASP B N 1
ATOM 3372 C CA . ASP B 2 105 ? 61.461 49.199 -58.491 1.00 110.27 102 ASP B CA 1
ATOM 3373 C C . ASP B 2 105 ? 60.397 48.258 -57.932 1.00 110.79 102 ASP B C 1
ATOM 3374 O O . ASP B 2 105 ? 60.700 47.136 -57.522 1.00 110.82 102 ASP B O 1
ATOM 3379 N N . ASN B 2 106 ? 59.150 48.718 -57.921 1.00 111.42 103 ASN B N 1
ATOM 3380 C CA . ASN B 2 106 ? 58.044 47.917 -57.406 1.00 111.79 103 ASN B CA 1
ATOM 3381 C C . ASN B 2 106 ? 56.854 47.858 -58.358 1.00 112.08 103 ASN B C 1
ATOM 3382 O O . ASN B 2 106 ? 56.023 46.955 -58.257 1.00 112.29 103 ASN B O 1
ATOM 3387 N N . ALA B 2 107 ? 56.769 48.818 -59.276 1.00 112.03 104 ALA B N 1
ATOM 3388 C CA . ALA B 2 107 ? 55.671 48.855 -60.238 1.00 112.43 104 ALA B CA 1
ATOM 3389 C C . ALA B 2 107 ? 55.473 47.484 -60.882 1.00 112.87 104 ALA B C 1
ATOM 3390 O O . ALA B 2 107 ? 54.380 47.158 -61.349 1.00 113.02 104 ALA B O 1
ATOM 3392 N N . LYS B 2 108 ? 56.540 46.689 -60.899 1.00 113.14 105 LYS B N 1
ATOM 3393 C CA . LYS B 2 108 ? 56.514 45.347 -61.473 1.00 113.39 105 LYS B CA 1
ATOM 3394 C C . LYS B 2 108 ? 55.448 44.463 -60.815 1.00 113.81 105 LYS B C 1
ATOM 3395 O O . LYS B 2 108 ? 54.830 43.625 -61.477 1.00 114.14 105 LYS B O 1
ATOM 3401 N N . TRP B 2 109 ? 55.235 44.652 -59.515 1.00 113.82 106 TRP B N 1
ATOM 3402 C CA . TRP B 2 109 ? 54.264 43.853 -58.775 1.00 113.51 106 TRP B CA 1
ATOM 3403 C C . TRP B 2 109 ? 52.996 44.592 -58.362 1.00 112.75 106 TRP B C 1
ATOM 3404 O O . TRP B 2 109 ? 52.099 43.999 -57.765 1.00 112.55 106 TRP B O 1
ATOM 3415 N N . LEU B 2 110 ? 52.920 45.882 -58.671 1.00 111.99 107 LEU B N 1
ATOM 3416 C CA . LEU B 2 110 ? 51.738 46.666 -58.324 1.00 111.37 107 LEU B CA 1
ATOM 3417 C C . LEU B 2 110 ? 50.588 46.370 -59.274 1.00 110.89 107 LEU B C 1
ATOM 3418 O O . LEU B 2 110 ? 50.396 47.070 -60.271 1.00 110.77 107 LEU B O 1
ATOM 3423 N N . LEU B 2 111 ? 49.823 45.331 -58.960 1.00 109.92 108 LEU B N 1
ATOM 3424 C CA . LEU B 2 111 ? 48.691 44.953 -59.789 1.00 108.81 108 LEU B CA 1
ATOM 3425 C C . LEU B 2 111 ? 47.477 45.793 -59.410 1.00 107.91 108 LEU B C 1
ATOM 3426 O O . LEU B 2 111 ? 47.195 46.002 -58.231 1.00 106.79 108 LEU B O 1
ATOM 3431 N N . ASP B 2 112 ? 46.766 46.276 -60.421 1.00 107.44 109 ASP B N 1
ATOM 3432 C CA . ASP B 2 112 ? 45.582 47.096 -60.204 1.00 106.77 109 ASP B CA 1
ATOM 3433 C C . ASP B 2 112 ? 44.706 46.545 -59.080 1.00 106.04 10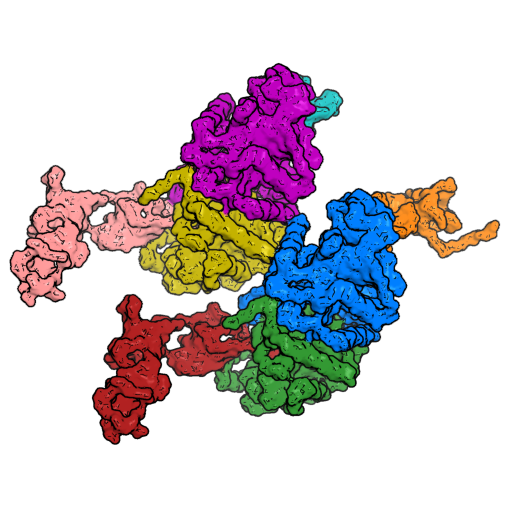9 ASP B C 1
ATOM 3434 O O . ASP B 2 112 ? 44.476 45.338 -58.984 1.00 104.99 109 ASP B O 1
ATOM 3439 N N . GLN B 2 113 ? 44.230 47.451 -58.231 1.00 105.73 110 GLN B N 1
ATOM 3440 C CA . GLN B 2 113 ? 43.368 47.108 -57.104 1.00 105.35 110 GLN B CA 1
ATOM 3441 C C . GLN B 2 113 ? 44.008 46.076 -56.179 1.00 105.23 110 GLN B C 1
ATOM 3442 O O . GLN B 2 113 ? 43.798 44.871 -56.333 1.00 105.64 110 GLN B O 1
ATOM 3448 N N . ALA B 2 114 ? 44.789 46.561 -55.219 1.00 104.25 111 ALA B N 1
ATOM 3449 C CA . ALA B 2 114 ? 45.466 45.705 -54.251 1.00 103.24 111 ALA B CA 1
ATOM 3450 C C . ALA B 2 114 ? 45.977 46.582 -53.119 1.00 102.53 111 ALA B C 1
ATOM 3451 O O . ALA B 2 114 ? 46.451 47.693 -53.355 1.00 102.84 111 ALA B O 1
ATOM 3453 N N . GLU B 2 115 ? 45.873 46.096 -51.888 1.00 101.37 112 GLU B N 1
ATOM 3454 C CA . GLU B 2 115 ? 46.340 46.873 -50.748 1.00 100.30 112 GLU B CA 1
ATOM 3455 C C . GLU B 2 115 ? 47.859 46.863 -50.673 1.00 98.35 112 GLU B C 1
ATOM 3456 O O . GLU B 2 115 ? 48.504 45.835 -50.888 1.00 97.55 112 GLU B O 1
ATOM 3462 N N . CYS B 2 116 ? 48.425 48.024 -50.373 1.00 96.21 113 CYS B N 1
ATOM 3463 C CA . CYS B 2 116 ? 49.866 48.161 -50.265 1.00 94.32 113 CYS B CA 1
ATOM 3464 C C . CYS B 2 116 ? 50.204 48.919 -49.001 1.00 93.01 113 CYS B C 1
ATOM 3465 O O . CYS B 2 116 ? 49.354 49.598 -48.429 1.00 92.76 113 CYS B O 1
ATOM 3468 N N . ILE B 2 117 ? 51.445 48.786 -48.555 1.00 91.80 114 ILE B N 1
ATOM 3469 C CA . ILE B 2 117 ? 51.892 49.502 -47.376 1.00 89.48 114 ILE B CA 1
ATOM 3470 C C . ILE B 2 117 ? 52.728 50.633 -47.952 1.00 88.51 114 ILE B C 1
ATOM 3471 O O . ILE B 2 117 ? 53.759 50.400 -48.584 1.00 88.02 114 ILE B O 1
ATOM 3476 N N . VAL B 2 118 ? 52.247 51.857 -47.764 1.00 87.43 115 VAL B N 1
ATOM 3477 C CA . VAL B 2 118 ? 52.917 53.046 -48.279 1.00 85.42 115 VAL B CA 1
ATOM 3478 C C . VAL B 2 118 ? 53.600 53.843 -47.169 1.00 84.38 115 VAL B C 1
ATOM 3479 O O . VAL B 2 118 ? 53.002 54.133 -46.133 1.00 83.80 115 VAL B O 1
ATOM 3483 N N . THR B 2 119 ? 54.863 54.186 -47.382 1.00 83.02 116 THR B N 1
ATOM 3484 C CA . THR B 2 119 ? 55.592 54.973 -46.402 1.00 82.18 116 THR B CA 1
ATOM 3485 C C . THR B 2 119 ? 55.490 56.411 -46.871 1.00 82.57 116 THR B C 1
ATOM 3486 O O . THR B 2 119 ? 55.984 56.756 -47.943 1.00 82.57 116 THR B O 1
ATOM 3490 N N . LEU B 2 120 ? 54.827 57.248 -46.087 1.00 83.06 117 LEU B N 1
ATOM 3491 C CA . LEU B 2 120 ? 54.706 58.642 -46.469 1.00 84.52 117 LEU B CA 1
ATOM 3492 C C . LEU B 2 120 ? 55.434 59.541 -45.494 1.00 84.54 117 LEU B C 1
ATOM 3493 O O . LEU B 2 120 ? 55.332 59.370 -44.281 1.00 84.88 117 LEU B O 1
ATOM 3498 N N . TRP B 2 121 ? 56.195 60.482 -46.040 1.00 84.82 118 TRP B N 1
ATOM 3499 C CA . TRP B 2 121 ? 56.927 61.445 -45.233 1.00 85.31 118 TRP B CA 1
ATOM 3500 C C . TRP B 2 121 ? 56.154 62.754 -45.314 1.00 86.24 118 TRP B C 1
ATOM 3501 O O . TRP B 2 121 ? 56.054 63.364 -46.381 1.00 85.93 118 TRP B O 1
ATOM 3512 N N . ASN B 2 122 ? 55.595 63.169 -44.183 1.00 87.50 119 ASN B N 1
ATOM 3513 C CA . ASN B 2 122 ? 54.810 64.392 -44.125 1.00 89.15 119 ASN B CA 1
ATOM 3514 C C . ASN B 2 122 ? 53.617 64.312 -45.075 1.00 90.16 119 ASN B C 1
ATOM 3515 O O . ASN B 2 122 ? 53.354 65.249 -45.830 1.00 90.06 119 ASN B O 1
ATOM 3520 N N . GLY B 2 123 ? 52.905 63.187 -45.036 1.00 91.16 120 GLY B N 1
ATOM 3521 C CA . GLY B 2 123 ? 51.744 63.009 -45.894 1.00 91.71 120 GLY B CA 1
ATOM 3522 C C . GLY B 2 123 ? 52.016 62.331 -47.227 1.00 92.38 120 GLY B C 1
ATOM 3523 O O . GLY B 2 123 ? 51.442 61.281 -47.520 1.00 92.33 120 GLY B O 1
ATOM 3524 N N . GLN B 2 124 ? 52.884 62.931 -48.041 1.00 92.65 121 GLN B N 1
ATOM 3525 C CA . GLN B 2 124 ? 53.220 62.382 -49.354 1.00 92.86 121 GLN B CA 1
ATOM 3526 C C . GLN B 2 124 ? 54.109 61.140 -49.306 1.00 91.53 121 GLN B C 1
ATOM 3527 O O . GLN B 2 124 ? 55.055 61.066 -48.523 1.00 92.91 121 GLN B O 1
ATOM 3533 N N . PRO B 2 125 ? 53.810 60.145 -50.152 1.00 89.81 122 PRO B N 1
ATOM 3534 C CA . PRO B 2 125 ? 54.575 58.897 -50.219 1.00 88.58 122 PRO B CA 1
ATOM 3535 C C . PRO B 2 125 ? 56.009 59.043 -50.739 1.00 87.01 122 PRO B C 1
ATOM 3536 O O . PRO B 2 125 ? 56.302 59.893 -51.583 1.00 86.18 122 PRO B O 1
ATOM 3540 N N . ILE B 2 126 ? 56.894 58.199 -50.217 1.00 85.46 123 ILE B N 1
ATOM 3541 C CA . ILE B 2 126 ? 58.306 58.197 -50.591 1.00 83.43 123 ILE B CA 1
ATOM 3542 C C . ILE B 2 126 ? 58.757 56.754 -50.741 1.00 82.41 123 ILE B C 1
ATOM 3543 O O . ILE B 2 126 ? 59.828 56.478 -51.270 1.00 81.92 123 ILE B O 1
ATOM 3548 N N . SER B 2 127 ? 57.923 55.840 -50.262 1.00 81.85 124 SER B N 1
ATOM 3549 C CA . SER B 2 127 ? 58.215 54.416 -50.313 1.00 82.19 124 SER B CA 1
ATOM 3550 C C . SER B 2 127 ? 56.941 53.596 -50.487 1.00 82.44 124 SER B C 1
ATOM 3551 O O . SER B 2 127 ? 55.920 53.875 -49.862 1.00 82.07 124 SER B O 1
ATOM 3554 N N . VAL B 2 128 ? 57.006 52.579 -51.337 1.00 83.70 125 VAL B N 1
ATOM 3555 C CA . VAL B 2 128 ? 55.854 51.724 -51.578 1.00 86.18 125 VAL B CA 1
ATOM 3556 C C . VAL B 2 128 ? 56.224 50.271 -51.318 1.00 88.33 125 VAL B C 1
ATOM 3557 O O . VAL B 2 128 ? 57.147 49.742 -51.935 1.00 88.66 125 VAL B O 1
ATOM 3561 N N . THR B 2 129 ? 55.504 49.627 -50.406 1.00 91.28 126 THR B N 1
ATOM 3562 C CA . THR B 2 129 ? 55.769 48.231 -50.082 1.00 95.46 126 THR B CA 1
ATOM 3563 C C . THR B 2 129 ? 54.624 47.326 -50.528 1.00 98.64 126 THR B C 1
ATOM 3564 O O . THR B 2 129 ? 53.598 47.228 -49.854 1.00 98.97 126 THR B O 1
ATOM 3568 N N . PRO B 2 130 ? 54.791 46.648 -51.675 1.00 101.58 127 PRO B N 1
ATOM 3569 C CA . PRO B 2 130 ? 53.778 45.746 -52.225 1.00 104.63 127 PRO B CA 1
ATOM 3570 C C . PRO B 2 130 ? 53.756 44.396 -51.518 1.00 108.18 127 PRO B C 1
ATOM 3571 O O . PRO B 2 130 ? 54.807 43.806 -51.268 1.00 109.17 127 PRO B O 1
ATOM 3575 N N . PRO B 2 131 ? 52.557 43.886 -51.188 1.00 111.31 128 PRO B N 1
ATOM 3576 C CA . PRO B 2 131 ? 52.482 42.588 -50.510 1.00 114.07 128 PRO B CA 1
ATOM 3577 C C . PRO B 2 131 ? 53.002 41.515 -51.462 1.00 116.76 128 PRO B C 1
ATOM 3578 O O . PRO B 2 131 ? 52.264 41.043 -52.326 1.00 117.71 128 PRO B O 1
ATOM 3582 N N . ASN B 2 132 ? 54.271 41.143 -51.311 1.00 119.45 129 ASN B N 1
ATOM 3583 C CA . ASN B 2 132 ? 54.882 40.144 -52.186 1.00 122.20 129 ASN B CA 1
ATOM 3584 C C . ASN B 2 132 ? 54.321 38.733 -52.052 1.00 123.60 129 ASN B C 1
ATOM 3585 O O . ASN B 2 132 ? 55.020 37.796 -51.661 1.00 123.62 129 ASN B O 1
ATOM 3590 N N . PHE B 2 133 ? 53.040 38.612 -52.387 1.00 125.35 130 PHE B N 1
ATOM 3591 C CA . PHE B 2 133 ? 52.301 37.355 -52.371 1.00 126.71 130 PHE B CA 1
ATOM 3592 C C . PHE B 2 133 ? 51.296 37.471 -53.511 1.00 127.55 130 PHE B C 1
ATOM 3593 O O . PHE B 2 133 ? 50.162 37.000 -53.412 1.00 128.01 130 PHE B O 1
ATOM 3601 N N . VAL B 2 134 ? 51.728 38.117 -54.592 1.00 128.11 131 VAL B N 1
ATOM 3602 C CA . VAL B 2 134 ? 50.881 38.331 -55.758 1.00 128.70 131 VAL B CA 1
ATOM 3603 C C . VAL B 2 134 ? 50.905 37.178 -56.749 1.00 129.41 131 VAL B C 1
ATOM 3604 O O . VAL B 2 134 ? 51.927 36.514 -56.935 1.00 129.40 131 VAL B O 1
ATOM 3608 N N . GLU B 2 135 ? 49.755 36.954 -57.375 1.00 130.00 132 GLU B N 1
ATOM 3609 C CA . GLU B 2 135 ? 49.591 35.918 -58.384 1.00 130.66 132 GLU B CA 1
ATOM 3610 C C . GLU B 2 135 ? 49.511 36.685 -59.698 1.00 130.66 132 GLU B C 1
ATOM 3611 O O . GLU B 2 135 ? 48.549 37.415 -59.936 1.00 130.67 132 GLU B O 1
ATOM 3617 N N . LEU B 2 136 ? 50.526 36.529 -60.542 1.00 130.62 133 LEU B N 1
ATOM 3618 C CA . LEU B 2 136 ? 50.570 37.253 -61.806 1.00 130.61 133 LEU B CA 1
ATOM 3619 C C . LEU B 2 136 ? 50.467 36.421 -63.081 1.00 130.79 133 LEU B C 1
ATOM 3620 O O . LEU B 2 136 ? 50.451 35.188 -63.052 1.00 130.83 133 LEU B O 1
ATOM 3625 N N . GLU B 2 137 ? 50.401 37.133 -64.200 1.00 130.91 134 GLU B N 1
ATOM 3626 C CA . GLU B 2 137 ? 50.292 36.543 -65.527 1.00 130.95 134 GLU B CA 1
ATOM 3627 C C . GLU B 2 137 ? 51.642 36.132 -66.108 1.00 131.35 134 GLU B C 1
ATOM 3628 O O . GLU B 2 137 ? 52.692 36.576 -65.644 1.00 131.30 134 GLU B O 1
ATOM 3634 N N . ILE B 2 138 ? 51.606 35.273 -67.122 1.00 131.90 135 ILE B N 1
ATOM 3635 C CA . ILE B 2 138 ? 52.825 34.819 -67.784 1.00 132.60 135 ILE B CA 1
ATOM 3636 C C . ILE B 2 138 ? 52.745 35.192 -69.262 1.00 133.35 135 ILE B C 1
ATOM 3637 O O . ILE B 2 138 ? 52.522 34.337 -70.119 1.00 133.81 135 ILE B O 1
ATOM 3642 N N . VAL B 2 139 ? 52.919 36.478 -69.552 1.00 133.92 136 VAL B N 1
ATOM 3643 C CA . VAL B 2 139 ? 52.860 36.960 -70.927 1.00 134.34 136 VAL B CA 1
ATOM 3644 C C . VAL B 2 139 ? 54.088 36.524 -71.718 1.00 134.27 136 VAL B C 1
ATOM 3645 O O . VAL B 2 139 ? 54.368 37.151 -72.764 1.00 134.40 136 VAL B O 1
ATOM 3649 N N . SER C 1 5 ? 105.888 61.067 14.845 1.00 64.44 2 SER C N 1
ATOM 3650 C CA . SER C 1 5 ? 106.163 61.422 13.421 1.00 65.08 2 SER C CA 1
ATOM 3651 C C . SER C 1 5 ? 105.684 60.337 12.454 1.00 64.64 2 SER C C 1
ATOM 3652 O O . SER C 1 5 ? 105.505 59.178 12.834 1.00 64.26 2 SER C O 1
ATOM 3655 N N . GLU C 1 6 ? 105.477 60.735 11.202 1.00 63.47 3 GLU C N 1
ATOM 3656 C CA . GLU C 1 6 ? 104.983 59.844 10.163 1.00 61.56 3 GLU C CA 1
ATOM 3657 C C . GLU C 1 6 ? 105.619 60.171 8.814 1.00 58.62 3 GLU C C 1
ATOM 3658 O O . GLU C 1 6 ? 106.014 61.308 8.570 1.00 58.54 3 GLU C O 1
ATOM 3664 N N . THR C 1 7 ? 105.727 59.170 7.944 1.00 55.20 4 THR C N 1
ATOM 3665 C CA . THR C 1 7 ? 106.308 59.381 6.627 1.00 51.34 4 THR C CA 1
ATOM 3666 C C . THR C 1 7 ? 105.348 60.263 5.837 1.00 50.28 4 THR C C 1
ATOM 3667 O O . THR C 1 7 ? 104.163 60.362 6.174 1.00 49.39 4 THR C O 1
ATOM 3671 N N . ALA C 1 8 ? 105.861 60.898 4.788 1.00 46.95 5 ALA C N 1
ATOM 3672 C CA . ALA C 1 8 ? 105.038 61.761 3.959 1.00 46.47 5 ALA C CA 1
ATOM 3673 C C . ALA C 1 8 ? 103.842 60.966 3.459 1.00 45.84 5 ALA C C 1
ATOM 3674 O O . ALA C 1 8 ? 103.934 59.754 3.231 1.00 45.58 5 ALA C O 1
ATOM 3676 N N . SER C 1 9 ? 102.726 61.661 3.281 1.00 43.75 6 SER C N 1
ATOM 3677 C CA . SER C 1 9 ? 101.492 61.049 2.834 1.00 42.83 6 SER C CA 1
ATOM 3678 C C . SER C 1 9 ? 101.526 60.391 1.449 1.00 41.96 6 SER C C 1
ATOM 3679 O O . SER C 1 9 ? 100.832 59.398 1.231 1.00 40.73 6 SER C O 1
ATOM 3682 N N . TRP C 1 10 ? 102.320 60.921 0.518 1.00 40.62 7 TRP C N 1
ATOM 3683 C CA . TRP C 1 10 ? 102.373 60.323 -0.815 1.00 39.08 7 TRP C CA 1
ATOM 3684 C C . TRP C 1 10 ? 102.770 58.854 -0.764 1.00 38.90 7 TRP C C 1
ATOM 3685 O O . TRP C 1 10 ? 102.343 58.067 -1.618 1.00 36.52 7 TRP C O 1
ATOM 3696 N N . GLN C 1 11 ? 103.568 58.503 0.245 1.00 36.65 8 GLN C N 1
ATOM 3697 C CA . GLN C 1 11 ? 104.050 57.137 0.458 1.00 38.34 8 GLN C CA 1
ATOM 3698 C C . GLN C 1 11 ? 102.970 56.096 0.833 1.00 38.15 8 GLN C C 1
ATOM 3699 O O . GLN C 1 11 ? 101.953 56.420 1.464 1.00 36.99 8 GLN C O 1
ATOM 3705 N N . PRO C 1 12 ? 103.199 54.821 0.468 1.00 38.13 9 PRO C N 1
ATOM 3706 C CA . PRO C 1 12 ? 102.249 53.746 0.781 1.00 38.71 9 PRO C CA 1
ATOM 3707 C C . PRO C 1 12 ? 102.284 53.533 2.289 1.00 38.98 9 PRO C C 1
ATOM 3708 O O . PRO C 1 12 ? 103.295 53.840 2.921 1.00 41.43 9 PRO C O 1
ATOM 3712 N N . SER C 1 13 ? 101.213 53.012 2.881 1.00 39.60 10 SER C N 1
ATOM 3713 C CA . SER C 1 13 ? 101.218 52.806 4.331 1.00 38.96 10 SER C CA 1
ATOM 3714 C C . SER C 1 13 ? 101.942 51.543 4.798 1.00 40.46 10 SER C C 1
ATOM 3715 O O . SER C 1 13 ? 102.432 51.486 5.926 1.00 43.25 10 SER C O 1
ATOM 3718 N N . ALA C 1 14 ? 102.022 50.535 3.939 1.00 41.44 11 ALA C N 1
ATOM 3719 C CA . ALA C 1 14 ? 102.722 49.300 4.291 1.00 40.71 11 ALA C CA 1
ATOM 3720 C C . ALA C 1 14 ? 104.117 49.314 3.671 1.00 39.36 11 ALA C C 1
ATOM 3721 O O . ALA C 1 14 ? 104.327 49.921 2.631 1.00 37.48 11 ALA C O 1
ATOM 3723 N N . SER C 1 15 ? 105.074 48.657 4.314 1.00 38.80 12 SER C N 1
ATOM 3724 C CA . SER C 1 15 ? 106.421 48.603 3.766 1.00 38.80 12 SER C CA 1
ATOM 3725 C C . SER C 1 15 ? 106.348 47.824 2.461 1.00 39.59 12 SER C C 1
ATOM 3726 O O . SER C 1 15 ? 105.453 47.007 2.269 1.00 40.24 12 SER C O 1
ATOM 3729 N N . ILE C 1 16 ? 107.300 48.068 1.570 1.00 40.66 13 ILE C N 1
ATOM 3730 C CA . ILE C 1 16 ? 107.333 47.381 0.288 1.00 40.11 13 ILE C CA 1
ATOM 3731 C C . ILE C 1 16 ? 107.528 45.890 0.521 1.00 38.72 13 ILE C C 1
ATOM 3732 O O . ILE C 1 16 ? 106.958 45.061 -0.190 1.00 39.83 13 ILE C O 1
ATOM 3737 N N . PRO C 1 17 ? 108.338 45.521 1.519 1.00 37.44 14 PRO C N 1
ATOM 3738 C CA . PRO C 1 17 ? 108.489 44.080 1.734 1.00 38.66 14 PRO C CA 1
ATOM 3739 C C . PRO C 1 17 ? 107.121 43.454 2.044 1.00 39.48 14 PRO C C 1
ATOM 3740 O O . PRO C 1 17 ? 106.796 42.378 1.531 1.00 41.69 14 PRO C O 1
ATOM 3744 N N . ASN C 1 18 ? 106.314 44.118 2.870 1.00 37.69 15 ASN C N 1
ATOM 3745 C CA . ASN C 1 18 ? 105.000 43.568 3.175 1.00 38.28 15 ASN C CA 1
ATOM 3746 C C . ASN C 1 18 ? 104.128 43.454 1.907 1.00 38.92 15 ASN C C 1
ATOM 3747 O O . ASN C 1 18 ? 103.352 42.504 1.746 1.00 36.91 15 ASN C O 1
ATOM 3752 N N . LEU C 1 19 ? 104.262 44.411 0.998 1.00 37.33 16 LEU C N 1
ATOM 3753 C CA . LEU C 1 19 ? 103.471 44.355 -0.212 1.00 39.24 16 LEU C CA 1
ATOM 3754 C C . LEU C 1 19 ? 103.881 43.157 -1.049 1.00 39.46 16 LEU C C 1
ATOM 3755 O O . LEU C 1 19 ? 103.041 42.509 -1.661 1.00 41.21 16 LEU C O 1
ATOM 3760 N N . LEU C 1 20 ? 105.174 42.862 -1.073 1.00 40.15 17 LEU C N 1
ATOM 3761 C CA . LEU C 1 20 ? 105.668 41.729 -1.838 1.00 40.91 17 LEU C CA 1
ATOM 3762 C C . LEU C 1 20 ? 105.137 40.442 -1.182 1.00 41.44 17 LEU C C 1
ATOM 3763 O O . LEU C 1 20 ? 104.595 39.563 -1.852 1.00 42.64 17 LEU C O 1
ATOM 3768 N N . LYS C 1 21 ? 105.271 40.338 0.130 1.00 41.68 18 LYS C N 1
ATOM 3769 C CA . LYS C 1 21 ? 104.764 39.166 0.819 1.00 42.44 18 LYS C CA 1
ATOM 3770 C C . LYS C 1 21 ? 103.247 39.042 0.665 1.00 42.53 18 LYS C C 1
ATOM 3771 O O . LYS C 1 21 ? 102.710 37.933 0.715 1.00 45.16 18 LYS C O 1
ATOM 3777 N N . ARG C 1 22 ? 102.547 40.157 0.479 1.00 40.11 19 ARG C N 1
ATOM 3778 C CA . ARG C 1 22 ? 101.099 40.074 0.318 1.00 40.14 19 ARG C CA 1
ATOM 3779 C C . ARG C 1 22 ? 100.837 39.405 -1.014 1.00 37.85 19 ARG C C 1
ATOM 3780 O O . ARG C 1 22 ? 100.042 38.486 -1.112 1.00 40.06 19 ARG C O 1
ATOM 3788 N N . ALA C 1 23 ? 101.526 39.869 -2.043 1.00 36.51 20 ALA C N 1
ATOM 3789 C CA . ALA C 1 23 ? 101.413 39.281 -3.377 1.00 35.22 20 ALA C CA 1
ATOM 3790 C C . ALA C 1 23 ? 101.730 37.761 -3.329 1.00 34.55 20 ALA C C 1
ATOM 3791 O O . ALA C 1 23 ? 101.037 36.955 -3.951 1.00 32.92 20 ALA C O 1
ATOM 3793 N N . ALA C 1 24 ? 102.775 37.368 -2.605 1.00 32.52 21 ALA C N 1
ATOM 3794 C CA . ALA C 1 24 ? 103.091 35.948 -2.516 1.00 33.91 21 ALA C CA 1
ATOM 3795 C C . ALA C 1 24 ? 101.935 35.213 -1.859 1.00 35.36 21 ALA C C 1
ATOM 3796 O O . ALA C 1 24 ? 101.600 34.096 -2.277 1.00 37.31 21 ALA C O 1
ATOM 3798 N N . ILE C 1 25 ? 101.329 35.825 -0.836 1.00 34.45 22 ILE C N 1
ATOM 3799 C CA . ILE C 1 25 ? 100.210 35.192 -0.143 1.00 35.62 22 ILE C CA 1
ATOM 3800 C C . ILE C 1 25 ? 99.016 35.095 -1.083 1.00 38.63 22 ILE C C 1
ATOM 3801 O O . ILE C 1 25 ? 98.318 34.083 -1.124 1.00 40.26 22 ILE C O 1
ATOM 3806 N N . MET C 1 26 ? 98.804 36.149 -1.859 1.00 39.16 23 MET C N 1
ATOM 3807 C CA . MET C 1 26 ? 97.711 36.199 -2.811 1.00 40.26 23 MET C CA 1
ATOM 3808 C C . MET C 1 26 ? 97.864 35.051 -3.828 1.00 41.62 23 MET C C 1
ATOM 3809 O O . MET C 1 26 ? 96.903 34.355 -4.153 1.00 42.36 23 MET C O 1
ATOM 3814 N N . ALA C 1 27 ? 99.084 34.846 -4.318 1.00 42.49 24 ALA C N 1
ATOM 3815 C CA . ALA C 1 27 ? 99.344 33.806 -5.301 1.00 41.41 24 ALA C CA 1
ATOM 3816 C C . ALA C 1 27 ? 99.170 32.460 -4.642 1.00 42.66 24 ALA C C 1
ATOM 3817 O O . ALA C 1 27 ? 98.717 31.509 -5.271 1.00 41.99 24 ALA C O 1
ATOM 3819 N N . GLU C 1 28 ? 99.528 32.390 -3.366 1.00 44.88 25 GLU C N 1
ATOM 3820 C CA . GLU C 1 28 ? 99.419 31.152 -2.612 1.00 47.46 25 GLU C CA 1
ATOM 3821 C C . GLU C 1 28 ? 97.956 30.728 -2.476 1.00 48.84 25 GLU C C 1
ATOM 3822 O O . GLU C 1 28 ? 97.631 29.543 -2.585 1.00 51.83 25 GLU C O 1
ATOM 3828 N N . ILE C 1 29 ? 97.069 31.688 -2.242 1.00 48.86 26 ILE C N 1
ATOM 3829 C CA . ILE C 1 29 ? 95.650 31.372 -2.127 1.00 48.92 26 ILE C CA 1
ATOM 3830 C C . ILE C 1 29 ? 95.090 30.913 -3.486 1.00 49.29 26 ILE C C 1
ATOM 3831 O O . ILE C 1 29 ? 94.410 29.888 -3.573 1.00 48.86 26 ILE C O 1
ATOM 3836 N N . ARG C 1 30 ? 95.381 31.656 -4.551 1.00 49.22 27 ARG C N 1
ATOM 3837 C CA . ARG C 1 30 ? 94.885 31.273 -5.875 1.00 47.70 27 ARG C CA 1
ATOM 3838 C C . ARG C 1 30 ? 95.334 29.876 -6.279 1.00 47.90 27 ARG C C 1
ATOM 3839 O O . ARG C 1 30 ? 94.560 29.128 -6.872 1.00 47.79 27 ARG C O 1
ATOM 3847 N N . ARG C 1 31 ? 96.581 29.537 -5.951 1.00 48.63 28 ARG C N 1
ATOM 3848 C CA . ARG C 1 31 ? 97.168 28.231 -6.264 1.00 49.78 28 ARG C CA 1
ATOM 3849 C C . ARG C 1 31 ? 96.347 27.159 -5.556 1.00 49.38 28 ARG C C 1
ATOM 3850 O O . ARG C 1 31 ? 95.963 26.151 -6.151 1.00 48.03 28 ARG C O 1
ATOM 3858 N N . PHE C 1 32 ? 96.084 27.408 -4.275 1.00 47.36 29 PHE C N 1
ATOM 3859 C CA . PHE C 1 32 ? 95.311 26.518 -3.430 1.00 44.46 29 PHE C CA 1
ATOM 3860 C C . PHE C 1 32 ? 93.976 26.126 -4.052 1.00 46.01 29 PHE C C 1
ATOM 3861 O O . PHE C 1 32 ? 93.612 24.951 -4.058 1.00 47.81 29 PHE C O 1
ATOM 3869 N N . PHE C 1 33 ? 93.238 27.100 -4.570 1.00 45.72 30 PHE C N 1
ATOM 3870 C CA . PHE C 1 33 ? 91.948 26.798 -5.169 1.00 46.42 30 PHE C CA 1
ATOM 3871 C C . PHE C 1 33 ? 92.122 26.280 -6.586 1.00 49.46 30 PHE C C 1
ATOM 3872 O O . PHE C 1 33 ? 91.363 25.419 -7.026 1.00 50.78 30 PHE C O 1
ATOM 3880 N N . ALA C 1 34 ? 93.120 26.793 -7.303 1.00 51.17 31 ALA C N 1
ATOM 3881 C CA . ALA C 1 34 ? 93.365 26.345 -8.676 1.00 52.74 31 ALA C CA 1
ATOM 3882 C C . ALA C 1 34 ? 93.688 24.850 -8.668 1.00 54.37 31 ALA C C 1
ATOM 3883 O O . ALA C 1 34 ? 93.359 24.118 -9.608 1.00 55.37 31 ALA C O 1
ATOM 3885 N N . ASP C 1 35 ? 94.325 24.404 -7.589 1.00 55.75 32 ASP C N 1
ATOM 3886 C CA . ASP C 1 35 ? 94.688 23.003 -7.437 1.00 56.17 32 ASP C CA 1
ATOM 3887 C C . ASP C 1 35 ? 93.472 22.127 -7.140 1.00 55.81 32 ASP C C 1
ATOM 3888 O O . ASP C 1 35 ? 93.478 20.933 -7.441 1.00 57.60 32 ASP C O 1
ATOM 3893 N N . ARG C 1 36 ? 92.428 22.717 -6.561 1.00 53.42 33 ARG C N 1
ATOM 3894 C CA . ARG C 1 36 ? 91.214 21.970 -6.247 1.00 50.15 33 ARG C CA 1
ATOM 3895 C C . ARG C 1 36 ? 90.144 22.229 -7.297 1.00 49.51 33 ARG C C 1
ATOM 3896 O O . ARG C 1 36 ? 88.961 21.964 -7.080 1.00 51.36 33 ARG C O 1
ATOM 3904 N N . GLY C 1 37 ? 90.563 22.758 -8.438 1.00 47.68 34 GLY C N 1
ATOM 3905 C CA . GLY C 1 37 ? 89.622 23.021 -9.508 1.00 45.46 34 GLY C CA 1
ATOM 3906 C C . GLY C 1 37 ? 88.509 24.002 -9.194 1.00 45.46 34 GLY C C 1
ATOM 3907 O O . GLY C 1 37 ? 87.484 24.008 -9.878 1.00 46.27 34 GLY C O 1
ATOM 3908 N N . VAL C 1 38 ? 88.676 24.832 -8.172 1.00 44.00 35 VAL C N 1
ATOM 3909 C CA . VAL C 1 38 ? 87.638 25.805 -7.878 1.00 43.35 35 VAL C CA 1
ATOM 3910 C C . VAL C 1 38 ? 87.852 26.997 -8.816 1.00 43.10 35 VAL C C 1
ATOM 3911 O O . VAL C 1 38 ? 88.952 27.549 -8.899 1.00 43.37 35 VAL C O 1
ATOM 3915 N N . LEU C 1 39 ? 86.793 27.365 -9.534 1.00 41.49 36 LEU C N 1
ATOM 3916 C CA . LEU C 1 39 ? 86.815 28.454 -10.507 1.00 42.01 36 LEU C CA 1
ATOM 3917 C C . LEU C 1 39 ? 86.834 29.871 -9.911 1.00 42.77 36 LEU C C 1
ATOM 3918 O O . LEU C 1 39 ? 86.123 30.158 -8.947 1.00 43.62 36 LEU C O 1
ATOM 3923 N N . GLU C 1 40 ? 87.657 30.750 -10.477 1.00 42.93 37 GLU C N 1
ATOM 3924 C CA . GLU C 1 40 ? 87.712 32.134 -10.001 1.00 43.49 37 GLU C CA 1
ATOM 3925 C C . GLU C 1 40 ? 86.757 33.006 -10.841 1.00 43.34 37 GLU C C 1
ATOM 3926 O O . GLU C 1 40 ? 86.753 32.969 -12.074 1.00 41.20 37 GLU C O 1
ATOM 3932 N N . VAL C 1 41 ? 85.922 33.767 -10.152 1.00 43.60 38 VAL C N 1
ATOM 3933 C CA . VAL C 1 41 ? 84.983 34.645 -10.811 1.00 44.11 38 VAL C CA 1
ATOM 3934 C C . VAL C 1 41 ? 85.107 36.056 -10.257 1.00 44.46 38 VAL C C 1
ATOM 3935 O O . VAL C 1 41 ? 85.440 36.259 -9.087 1.00 43.45 38 VAL C O 1
ATOM 3939 N N . GLU C 1 42 ? 84.844 37.031 -11.114 1.00 45.12 39 GLU C N 1
ATOM 3940 C CA . GLU C 1 42 ? 84.895 38.420 -10.711 1.00 44.53 39 GLU C CA 1
ATOM 3941 C C . GLU C 1 42 ? 83.477 38.928 -10.870 1.00 44.88 39 GLU C C 1
ATOM 3942 O O . GLU C 1 42 ? 82.961 39.030 -11.997 1.00 44.92 39 GLU C O 1
ATOM 3948 N N . THR C 1 43 ? 82.826 39.218 -9.751 1.00 42.93 40 THR C N 1
ATOM 3949 C CA . THR C 1 43 ? 81.472 39.732 -9.823 1.00 43.26 40 THR C CA 1
ATOM 3950 C C . THR C 1 43 ? 81.522 41.250 -9.636 1.00 43.05 40 THR C C 1
ATOM 3951 O O . THR C 1 43 ? 82.538 41.790 -9.209 1.00 43.00 40 THR C O 1
ATOM 3955 N N . PRO C 1 44 ? 80.432 41.961 -9.961 1.00 43.46 41 PRO C N 1
ATOM 3956 C CA . PRO C 1 44 ? 80.398 43.427 -9.824 1.00 44.63 41 PRO C CA 1
ATOM 3957 C C . PRO C 1 44 ? 80.581 44.066 -8.449 1.00 45.37 41 PRO C C 1
ATOM 3958 O O . PRO C 1 44 ? 80.214 43.487 -7.418 1.00 46.10 41 PRO C O 1
ATOM 3962 N N . CYS C 1 45 ? 81.158 45.271 -8.461 1.00 45.54 42 CYS C N 1
ATOM 3963 C CA . CYS C 1 45 ? 81.387 46.062 -7.248 1.00 46.42 42 CYS C CA 1
ATOM 3964 C C . CYS C 1 45 ? 80.182 46.961 -7.021 1.00 47.35 42 CYS C C 1
ATOM 3965 O O . CYS C 1 45 ? 79.907 47.365 -5.892 1.00 47.05 42 CYS C O 1
ATOM 3968 N N . MET C 1 46 ? 79.487 47.286 -8.108 1.00 47.71 43 MET C N 1
ATOM 3969 C CA . MET C 1 46 ? 78.316 48.153 -8.050 1.00 48.75 43 MET C CA 1
ATOM 3970 C C . MET C 1 46 ? 77.054 47.381 -8.355 1.00 49.19 43 MET C C 1
ATOM 3971 O O . MET C 1 46 ? 77.047 46.503 -9.210 1.00 48.59 43 MET C O 1
ATOM 3976 N N . SER C 1 47 ? 75.976 47.712 -7.663 1.00 49.78 44 SER C N 1
ATOM 3977 C CA . SER C 1 47 ? 74.730 47.001 -7.886 1.00 50.85 44 SER C CA 1
ATOM 3978 C C . SER C 1 47 ? 73.502 47.862 -7.662 1.00 51.14 44 SER C C 1
ATOM 3979 O O . SER C 1 47 ? 73.522 48.813 -6.879 1.00 51.01 44 SER C O 1
ATOM 3982 N N . GLN C 1 48 ? 72.430 47.496 -8.354 1.00 51.10 45 GLN C N 1
ATOM 3983 C CA . GLN C 1 48 ? 71.163 48.187 -8.254 1.00 52.01 45 GLN C CA 1
ATOM 3984 C C . GLN C 1 48 ? 70.526 47.936 -6.884 1.00 50.67 45 GLN C C 1
ATOM 3985 O O . GLN C 1 48 ? 69.698 48.720 -6.432 1.00 51.87 45 GLN C O 1
ATOM 3991 N N . ALA C 1 49 ? 70.912 46.850 -6.222 1.00 50.28 46 ALA C N 1
ATOM 3992 C CA . ALA C 1 49 ? 70.361 46.529 -4.904 1.00 50.18 46 ALA C CA 1
ATOM 3993 C C . ALA C 1 49 ? 71.462 46.306 -3.869 1.00 51.26 46 ALA C C 1
ATOM 3994 O O . ALA C 1 49 ? 72.618 46.059 -4.224 1.00 51.80 46 ALA C O 1
ATOM 3996 N N . THR C 1 50 ? 71.096 46.398 -2.593 1.00 50.70 47 THR C N 1
ATOM 3997 C CA . THR C 1 50 ? 72.040 46.208 -1.498 1.00 51.15 47 THR C CA 1
ATOM 3998 C C . THR C 1 50 ? 71.555 45.091 -0.571 1.00 50.79 47 THR C C 1
ATOM 3999 O O . THR C 1 50 ? 70.657 44.340 -0.925 1.00 50.52 47 THR C O 1
ATOM 4003 N N . VAL C 1 51 ? 72.154 44.971 0.607 1.00 50.94 48 VAL C N 1
ATOM 4004 C CA . VAL C 1 51 ? 71.739 43.936 1.550 1.00 51.32 48 VAL C CA 1
ATOM 4005 C C . VAL C 1 51 ? 70.834 44.553 2.593 1.00 51.86 48 VAL C C 1
ATOM 4006 O O . VAL C 1 51 ? 70.811 45.771 2.744 1.00 52.20 48 VAL C O 1
ATOM 4010 N N . THR C 1 52 ? 70.091 43.709 3.305 1.00 53.50 49 THR C N 1
ATOM 4011 C CA . THR C 1 52 ? 69.180 44.167 4.359 1.00 54.30 49 THR C CA 1
ATOM 4012 C C . THR C 1 52 ? 69.782 43.890 5.730 1.00 55.61 49 THR C C 1
ATOM 4013 O O . THR C 1 52 ? 69.255 44.341 6.752 1.00 54.65 49 THR C O 1
ATOM 4017 N N . ASP C 1 53 ? 70.889 43.150 5.741 1.00 57.44 50 ASP C N 1
ATOM 4018 C CA . ASP C 1 53 ? 71.579 42.827 6.983 1.00 59.54 50 ASP C CA 1
ATOM 4019 C C . ASP C 1 53 ? 71.592 44.100 7.833 1.00 59.45 50 ASP C C 1
ATOM 4020 O O . ASP C 1 53 ? 72.234 45.093 7.497 1.00 59.29 50 ASP C O 1
ATOM 4025 N N . ILE C 1 54 ? 70.857 44.049 8.933 1.00 59.49 51 ILE C N 1
ATOM 4026 C CA . ILE C 1 54 ? 70.684 45.169 9.848 1.00 58.36 51 ILE C CA 1
ATOM 4027 C C . ILE C 1 54 ? 71.870 46.082 10.170 1.00 57.20 51 ILE C C 1
ATOM 4028 O O . ILE C 1 54 ? 71.767 47.298 10.024 1.00 56.63 51 ILE C O 1
ATOM 4033 N N . HIS C 1 55 ? 72.995 45.518 10.592 1.00 56.60 52 HIS C N 1
ATOM 4034 C CA . HIS C 1 55 ? 74.137 46.354 10.979 1.00 56.01 52 HIS C CA 1
ATOM 4035 C C . HIS C 1 55 ? 75.153 46.792 9.927 1.00 53.92 52 HIS C C 1
ATOM 4036 O O . HIS C 1 55 ? 76.233 47.274 10.256 1.00 52.81 52 HIS C O 1
ATOM 4043 N N . LEU C 1 56 ? 74.794 46.643 8.660 1.00 52.29 53 LEU C N 1
ATOM 4044 C CA . LEU C 1 56 ? 75.662 47.052 7.573 1.00 50.02 53 LEU C CA 1
ATOM 4045 C C . LEU C 1 56 ? 75.155 48.352 6.959 1.00 48.62 53 LEU C C 1
ATOM 4046 O O . LEU C 1 56 ? 73.954 48.539 6.752 1.00 48.45 53 LEU C O 1
ATOM 4051 N N . VAL C 1 57 ? 76.068 49.272 6.705 1.00 46.05 54 VAL C N 1
ATOM 4052 C CA . VAL C 1 57 ? 75.691 50.516 6.070 1.00 45.22 54 VAL C CA 1
ATOM 4053 C C . VAL C 1 57 ? 76.595 50.575 4.846 1.00 44.95 54 VAL C C 1
ATOM 4054 O O . VAL C 1 57 ? 77.813 50.693 4.953 1.00 44.68 54 VAL C O 1
ATOM 4058 N N . PRO C 1 58 ? 75.993 50.447 3.658 1.00 44.78 55 PRO C N 1
ATOM 4059 C CA . PRO C 1 58 ? 76.666 50.458 2.362 1.00 45.72 55 PRO C CA 1
ATOM 4060 C C . PRO C 1 58 ? 76.956 51.815 1.749 1.00 46.83 55 PRO C C 1
ATOM 4061 O O . PRO C 1 58 ? 76.275 52.792 2.026 1.00 49.02 55 PRO C O 1
ATOM 4065 N N . PHE C 1 59 ? 77.986 51.867 0.914 1.00 47.58 56 PHE C N 1
ATOM 4066 C CA . PHE C 1 59 ? 78.315 53.096 0.222 1.00 46.80 56 PHE C CA 1
ATOM 4067 C C . PHE C 1 59 ? 77.315 53.201 -0.901 1.00 47.41 56 PHE C C 1
ATOM 4068 O O . PHE C 1 59 ? 76.790 52.188 -1.380 1.00 47.66 56 PHE C O 1
ATOM 4076 N N . GLU C 1 60 ? 77.057 54.427 -1.326 1.00 49.00 57 GLU C N 1
ATOM 4077 C CA . GLU C 1 60 ? 76.111 54.665 -2.396 1.00 49.81 57 GLU C CA 1
ATOM 4078 C C . GLU C 1 60 ? 76.714 55.568 -3.456 1.00 48.20 57 GLU C C 1
ATOM 4079 O O . GLU C 1 60 ? 77.525 56.436 -3.158 1.00 49.66 57 GLU C O 1
ATOM 4085 N N . THR C 1 61 ? 76.335 55.355 -4.703 1.00 46.35 58 THR C N 1
ATOM 4086 C CA . THR C 1 61 ? 76.840 56.188 -5.772 1.00 45.42 58 THR C CA 1
ATOM 4087 C C . THR C 1 61 ? 75.739 56.347 -6.804 1.00 45.81 58 THR C C 1
ATOM 4088 O O . THR C 1 61 ? 74.720 55.667 -6.745 1.00 47.72 58 THR C O 1
ATOM 4092 N N . ARG C 1 62 ? 75.946 57.252 -7.743 1.00 46.88 59 ARG C N 1
ATOM 4093 C CA . ARG C 1 62 ? 74.969 57.544 -8.775 1.00 46.42 59 ARG C CA 1
ATOM 4094 C C . ARG C 1 62 ? 75.555 57.298 -10.159 1.00 46.77 59 ARG C C 1
ATOM 4095 O O . ARG C 1 62 ? 76.635 57.792 -10.495 1.00 42.63 59 ARG C O 1
ATOM 4103 N N . PHE C 1 63 ? 74.829 56.530 -10.961 1.00 47.79 60 PHE C N 1
ATOM 4104 C CA . PHE C 1 63 ? 75.255 56.228 -12.315 1.00 49.07 60 PHE C CA 1
ATOM 4105 C C . PHE C 1 63 ? 74.457 57.062 -13.310 1.00 50.74 60 PHE C C 1
ATOM 4106 O O . PHE C 1 63 ? 73.230 56.988 -13.355 1.00 50.75 60 PHE C O 1
ATOM 4114 N N . VAL C 1 64 ? 75.152 57.872 -14.093 1.00 52.76 61 VAL C N 1
ATOM 4115 C CA . VAL C 1 64 ? 74.489 58.677 -15.108 1.00 54.98 61 VAL C CA 1
ATOM 4116 C C . VAL C 1 64 ? 74.935 58.130 -16.460 1.00 55.08 61 VAL C C 1
ATOM 4117 O O . VAL C 1 64 ? 76.133 57.981 -16.710 1.00 54.04 61 VAL C O 1
ATOM 4121 N N . GLY C 1 65 ? 73.969 57.816 -17.318 1.00 56.22 62 GLY C N 1
ATOM 4122 C CA . GLY C 1 65 ? 74.288 57.261 -18.621 1.00 58.63 62 GLY C CA 1
ATOM 4123 C C . GLY C 1 65 ? 74.819 58.254 -19.635 1.00 61.04 62 GLY C C 1
ATOM 4124 O O . GLY C 1 65 ? 74.804 59.458 -19.404 1.00 59.91 62 GLY C O 1
ATOM 4125 N N . PRO C 1 66 ? 75.300 57.767 -20.782 1.00 64.48 63 PRO C N 1
ATOM 4126 C CA . PRO C 1 66 ? 75.832 58.635 -21.832 1.00 68.56 63 PRO C CA 1
ATOM 4127 C C . PRO C 1 66 ? 74.763 59.653 -22.223 1.00 73.56 63 PRO C C 1
ATOM 4128 O O . PRO C 1 66 ? 73.580 59.298 -22.340 1.00 74.27 63 PRO C O 1
ATOM 4132 N N . GLY C 1 67 ? 75.177 60.907 -22.413 1.00 77.60 64 GLY C N 1
ATOM 4133 C CA . GLY C 1 67 ? 74.251 61.966 -22.790 1.00 83.14 64 GLY C CA 1
ATOM 4134 C C . GLY C 1 67 ? 73.087 62.204 -21.836 1.00 87.23 64 GLY C C 1
ATOM 4135 O O . GLY C 1 67 ? 73.255 62.219 -20.609 1.00 88.38 64 GLY C O 1
ATOM 4136 N N . HIS C 1 68 ? 71.900 62.408 -22.403 1.00 90.48 65 HIS C N 1
ATOM 4137 C CA . HIS C 1 68 ? 70.704 62.640 -21.601 1.00 94.14 65 HIS C CA 1
ATOM 4138 C C . HIS C 1 68 ? 70.146 61.284 -21.197 1.00 95.05 65 HIS C C 1
ATOM 4139 O O . HIS C 1 68 ? 69.692 60.509 -22.045 1.00 96.06 65 HIS C O 1
ATOM 4146 N N . SER C 1 69 ? 70.193 60.993 -19.902 1.00 95.26 66 SER C N 1
ATOM 4147 C CA . SER C 1 69 ? 69.689 59.723 -19.406 1.00 95.55 66 SER C CA 1
ATOM 4148 C C . SER C 1 69 ? 69.373 59.818 -17.925 1.00 95.24 66 SER C C 1
ATOM 4149 O O . SER C 1 69 ? 70.146 60.384 -17.151 1.00 95.44 66 SER C O 1
ATOM 4152 N N . GLN C 1 70 ? 68.229 59.261 -17.541 1.00 94.45 67 GLN C N 1
ATOM 4153 C CA . GLN C 1 70 ? 67.806 59.275 -16.150 1.00 93.26 67 GLN C CA 1
ATOM 4154 C C . GLN C 1 70 ? 68.862 58.600 -15.282 1.00 90.92 67 GLN C C 1
ATOM 4155 O O . GLN C 1 70 ? 69.350 57.511 -15.600 1.00 90.66 67 GLN C O 1
ATOM 4161 N N . GLY C 1 71 ? 69.218 59.256 -14.185 1.00 87.50 68 GLY C N 1
ATOM 4162 C CA . GLY C 1 71 ? 70.207 58.685 -13.296 1.00 82.79 68 GLY C CA 1
ATOM 4163 C C . GLY C 1 71 ? 69.671 57.424 -12.649 1.00 78.76 68 GLY C C 1
ATOM 4164 O O . GLY C 1 71 ? 68.458 57.204 -12.589 1.00 79.04 68 GLY C O 1
ATOM 4165 N N . MET C 1 72 ? 70.583 56.592 -12.166 1.00 74.15 69 MET C N 1
ATOM 4166 C CA . MET C 1 72 ? 70.220 55.346 -11.509 1.00 68.05 69 MET C CA 1
ATOM 4167 C C . MET C 1 72 ? 71.172 55.156 -10.333 1.00 63.99 69 MET C C 1
ATOM 4168 O O . MET C 1 72 ? 72.388 55.091 -10.514 1.00 61.67 69 MET C O 1
ATOM 4173 N N . ASN C 1 73 ? 70.619 55.107 -9.126 1.00 60.17 70 ASN C N 1
ATOM 4174 C CA . ASN C 1 73 ? 71.439 54.907 -7.942 1.00 56.81 70 ASN C CA 1
ATOM 4175 C C . ASN C 1 73 ? 72.009 53.490 -7.921 1.00 54.40 70 ASN C C 1
ATOM 4176 O O . ASN C 1 73 ? 71.391 52.542 -8.424 1.00 52.71 70 ASN C O 1
ATOM 4181 N N . LEU C 1 74 ? 73.195 53.356 -7.338 1.00 50.70 71 LEU C N 1
ATOM 4182 C CA . LEU C 1 74 ? 73.853 52.060 -7.224 1.00 48.83 71 LEU C CA 1
ATOM 4183 C C . LEU C 1 74 ? 74.500 51.953 -5.848 1.00 47.50 71 LEU C C 1
ATOM 4184 O O . LEU C 1 74 ? 74.881 52.963 -5.263 1.00 48.40 71 LEU C O 1
ATOM 4189 N N . TRP C 1 75 ? 74.621 50.737 -5.331 1.00 46.35 72 TRP C N 1
ATOM 4190 C CA . TRP C 1 75 ? 75.275 50.529 -4.042 1.00 47.18 72 TRP C CA 1
ATOM 4191 C C . TRP C 1 75 ? 76.559 49.747 -4.279 1.00 45.29 72 TRP C C 1
ATOM 4192 O O . TRP C 1 75 ? 76.645 48.948 -5.212 1.00 47.32 72 TRP C O 1
ATOM 4203 N N . LEU C 1 76 ? 77.565 49.970 -3.449 1.00 41.99 73 LEU C N 1
ATOM 4204 C CA . LEU C 1 76 ? 78.796 49.227 -3.618 1.00 40.93 73 LEU C CA 1
ATOM 4205 C C . LEU C 1 76 ? 78.614 47.942 -2.808 1.00 41.14 73 LEU C C 1
ATOM 4206 O O . LEU C 1 76 ? 78.088 47.961 -1.690 1.00 39.93 73 LEU C O 1
ATOM 4211 N N . MET C 1 77 ? 79.032 46.821 -3.378 1.00 42.13 74 MET C N 1
ATOM 4212 C CA . MET C 1 77 ? 78.874 45.527 -2.723 1.00 42.76 74 MET C CA 1
ATOM 4213 C C . MET C 1 77 ? 79.603 45.377 -1.404 1.00 41.98 74 MET C C 1
ATOM 4214 O O . MET C 1 77 ? 80.789 45.658 -1.309 1.00 43.20 74 MET C O 1
ATOM 4219 N N . THR C 1 78 ? 78.882 44.927 -0.383 1.00 39.66 75 THR C N 1
ATOM 4220 C CA . THR C 1 78 ? 79.484 44.716 0.918 1.00 39.03 75 THR C CA 1
ATOM 4221 C C . THR C 1 78 ? 80.113 43.329 0.923 1.00 39.30 75 THR C C 1
ATOM 4222 O O . THR C 1 78 ? 80.985 43.046 1.727 1.00 40.09 75 THR C O 1
ATOM 4226 N N . SER C 1 79 ? 79.654 42.480 0.008 1.00 40.18 76 SER C N 1
ATOM 4227 C CA . SER C 1 79 ? 80.125 41.103 -0.149 1.00 41.90 76 SER C CA 1
ATOM 4228 C C . SER C 1 79 ? 79.608 40.642 -1.500 1.00 42.91 76 SER C C 1
ATOM 4229 O O . SER C 1 79 ? 78.605 41.164 -1.962 1.00 45.82 76 SER C O 1
ATOM 4232 N N . PRO C 1 80 ? 80.274 39.670 -2.157 1.00 44.30 77 PRO C N 1
ATOM 4233 C CA . PRO C 1 80 ? 79.772 39.221 -3.471 1.00 43.91 77 PRO C CA 1
ATOM 4234 C C . PRO C 1 80 ? 78.739 38.091 -3.437 1.00 44.43 77 PRO C C 1
ATOM 4235 O O . PRO C 1 80 ? 78.353 37.583 -4.485 1.00 45.06 77 PRO C O 1
ATOM 4239 N N . GLU C 1 81 ? 78.284 37.716 -2.244 1.00 45.26 78 GLU C N 1
ATOM 4240 C CA . GLU C 1 81 ? 77.320 36.624 -2.071 1.00 46.58 78 GLU C CA 1
ATOM 4241 C C . GLU C 1 81 ? 76.101 36.582 -3.005 1.00 47.04 78 GLU C C 1
ATOM 4242 O O . GLU C 1 81 ? 75.831 35.564 -3.653 1.00 48.26 78 GLU C O 1
ATOM 4248 N N . TYR C 1 82 ? 75.349 37.671 -3.074 1.00 46.29 79 TYR C N 1
ATOM 4249 C CA . TYR C 1 82 ? 74.171 37.681 -3.930 1.00 44.51 79 TYR C CA 1
ATOM 4250 C C . TYR C 1 82 ? 74.480 37.382 -5.382 1.00 42.92 79 TYR C C 1
ATOM 4251 O O . TYR C 1 82 ? 73.685 36.734 -6.062 1.00 43.74 79 TYR C O 1
ATOM 4260 N N . HIS C 1 83 ? 75.631 37.838 -5.866 1.00 41.98 80 HIS C N 1
ATOM 4261 C CA . HIS C 1 83 ? 76.002 37.577 -7.259 1.00 41.07 80 HIS C CA 1
ATOM 4262 C C . HIS C 1 83 ? 76.511 36.154 -7.459 1.00 41.07 80 HIS C C 1
ATOM 4263 O O . HIS C 1 83 ? 76.205 35.508 -8.456 1.00 40.73 80 HIS C O 1
ATOM 4270 N N . MET C 1 84 ? 77.279 35.658 -6.500 1.00 41.14 81 MET C N 1
ATOM 4271 C CA . MET C 1 84 ? 77.802 34.312 -6.599 1.00 41.06 81 MET C CA 1
ATOM 4272 C C . MET C 1 84 ? 76.675 33.296 -6.467 1.00 41.32 81 MET C C 1
ATOM 4273 O O . MET C 1 84 ? 76.695 32.254 -7.121 1.00 42.19 81 MET C O 1
ATOM 4278 N N . LYS C 1 85 ? 75.673 33.597 -5.646 1.00 41.72 82 LYS C N 1
ATOM 4279 C CA . LYS C 1 85 ? 74.545 32.685 -5.528 1.00 41.67 82 LYS C CA 1
ATOM 4280 C C . LYS C 1 85 ? 73.787 32.645 -6.869 1.00 43.05 82 LYS C C 1
ATOM 4281 O O . LYS C 1 85 ? 73.358 31.578 -7.314 1.00 45.24 82 LYS C O 1
ATOM 4287 N N . ARG C 1 86 ? 73.638 33.796 -7.524 1.00 42.03 83 ARG C N 1
ATOM 4288 C CA . ARG C 1 86 ? 72.976 33.839 -8.833 1.00 41.86 83 ARG C CA 1
ATOM 4289 C C . ARG C 1 86 ? 73.823 33.036 -9.832 1.00 42.35 83 ARG C C 1
ATOM 4290 O O . ARG C 1 86 ? 73.300 32.395 -10.744 1.00 42.31 83 ARG C O 1
ATOM 4298 N N . LEU C 1 87 ? 75.139 33.070 -9.636 1.00 41.30 84 LEU C N 1
ATOM 4299 C CA . LEU C 1 87 ? 76.079 32.375 -10.500 1.00 40.27 84 LEU C CA 1
ATOM 4300 C C . LEU C 1 87 ? 75.972 30.870 -10.247 1.00 42.82 84 LEU C C 1
ATOM 4301 O O . LEU C 1 87 ? 76.081 30.056 -11.175 1.00 42.27 84 LEU C O 1
ATOM 4306 N N . LEU C 1 88 ? 75.759 30.509 -8.980 1.00 43.31 85 LEU C N 1
ATOM 4307 C CA . LEU C 1 88 ? 75.614 29.113 -8.574 1.00 42.68 85 LEU C CA 1
ATOM 4308 C C . LEU C 1 88 ? 74.400 28.528 -9.291 1.00 44.14 85 LEU C C 1
ATOM 4309 O O . LEU C 1 88 ? 74.456 27.443 -9.875 1.00 45.11 85 LEU C O 1
ATOM 4314 N N . VAL C 1 89 ? 73.298 29.270 -9.259 1.00 44.31 86 VAL C N 1
ATOM 4315 C CA . VAL C 1 89 ? 72.068 28.840 -9.910 1.00 42.56 86 VAL C CA 1
ATOM 4316 C C . VAL C 1 89 ? 72.274 28.692 -11.412 1.00 42.11 86 VAL C C 1
ATOM 4317 O O . VAL C 1 89 ? 71.686 27.824 -12.042 1.00 43.02 86 VAL C O 1
ATOM 4321 N N . ALA C 1 90 ? 73.100 29.554 -11.989 1.00 42.67 87 ALA C N 1
ATOM 4322 C CA . ALA C 1 90 ? 73.375 29.495 -13.417 1.00 42.18 87 ALA C CA 1
ATOM 4323 C C . ALA C 1 90 ? 74.276 28.310 -13.725 1.00 42.54 87 ALA C C 1
ATOM 4324 O O . ALA C 1 90 ? 74.640 28.095 -14.876 1.00 43.08 87 ALA C O 1
ATOM 4326 N N . GLY C 1 91 ? 74.656 27.564 -12.689 1.00 43.32 88 GLY C N 1
ATOM 4327 C CA . GLY C 1 91 ? 75.488 26.384 -12.872 1.00 43.41 88 GLY C CA 1
ATOM 4328 C C . GLY C 1 91 ? 76.989 26.546 -13.041 1.00 44.81 88 GLY C C 1
ATOM 4329 O O . GLY C 1 91 ? 77.596 25.901 -13.892 1.00 46.22 88 GLY C O 1
ATOM 4330 N N . CYS C 1 92 ? 77.608 27.376 -12.219 1.00 45.16 89 CYS C N 1
ATOM 4331 C CA . CYS C 1 92 ? 79.048 27.595 -12.317 1.00 44.80 89 CYS C CA 1
ATOM 4332 C C . CYS C 1 92 ? 79.864 26.540 -11.563 1.00 44.75 89 CYS C C 1
ATOM 4333 O O . CYS C 1 92 ? 81.064 26.381 -11.804 1.00 44.92 89 CYS C O 1
ATOM 4336 N N . GLY C 1 93 ? 79.225 25.830 -10.641 1.00 44.14 90 GLY C N 1
ATOM 4337 C CA . GLY C 1 93 ? 79.963 24.850 -9.865 1.00 44.72 90 GLY C CA 1
ATOM 4338 C C . GLY C 1 93 ? 80.807 25.542 -8.801 1.00 45.15 90 GLY C C 1
ATOM 4339 O O . GLY C 1 93 ? 80.648 26.736 -8.582 1.00 45.55 90 GLY C O 1
ATOM 4340 N N . PRO C 1 94 ? 81.712 24.828 -8.116 1.00 45.42 91 PRO C N 1
ATOM 4341 C CA . PRO C 1 94 ? 82.550 25.438 -7.080 1.00 45.47 91 PRO C CA 1
ATOM 4342 C C . PRO C 1 94 ? 83.342 26.638 -7.583 1.00 45.50 91 PRO C C 1
ATOM 4343 O O . PRO C 1 94 ? 84.164 26.514 -8.487 1.00 46.74 91 PRO C O 1
ATOM 4347 N N . VAL C 1 95 ? 83.096 27.795 -6.976 1.00 45.44 92 VAL C N 1
ATOM 4348 C CA . VAL C 1 95 ? 83.764 29.030 -7.363 1.00 42.08 92 VAL C CA 1
ATOM 4349 C C . VAL C 1 95 ? 84.275 29.819 -6.181 1.00 41.62 92 VAL C C 1
ATOM 4350 O O . VAL C 1 95 ? 83.790 29.673 -5.056 1.00 41.45 92 VAL C O 1
ATOM 4354 N N . PHE C 1 96 ? 85.280 30.646 -6.446 1.00 41.37 93 PHE C N 1
ATOM 4355 C CA . PHE C 1 96 ? 85.838 31.534 -5.427 1.00 40.97 93 PHE C CA 1
ATOM 4356 C C . PHE C 1 96 ? 86.145 32.905 -6.053 1.00 40.17 93 PHE C C 1
ATOM 4357 O O . PHE C 1 96 ? 86.211 33.056 -7.289 1.00 36.86 93 PHE C O 1
ATOM 4365 N N . GLN C 1 97 ? 86.318 33.905 -5.196 1.00 40.38 94 GLN C N 1
ATOM 4366 C CA . GLN C 1 97 ? 86.624 35.251 -5.674 1.00 41.07 94 GLN C CA 1
ATOM 4367 C C . GLN C 1 97 ? 87.449 36.038 -4.684 1.00 41.45 94 GLN C C 1
ATOM 4368 O O . GLN C 1 97 ? 87.219 35.969 -3.475 1.00 43.21 94 GLN C O 1
ATOM 4374 N N . LEU C 1 98 ? 88.424 36.769 -5.212 1.00 41.49 95 LEU C N 1
ATOM 4375 C CA . LEU C 1 98 ? 89.293 37.624 -4.415 1.00 43.13 95 LEU C CA 1
ATOM 4376 C C . LEU C 1 98 ? 88.907 39.028 -4.811 1.00 44.57 95 LEU C C 1
ATOM 4377 O O . LEU C 1 98 ? 89.541 39.632 -5.677 1.00 48.04 95 LEU C O 1
ATOM 4382 N N . CYS C 1 99 ? 87.865 39.550 -4.179 1.00 45.11 96 CYS C N 1
ATOM 4383 C CA . CYS C 1 99 ? 87.369 40.865 -4.533 1.00 45.74 96 CYS C CA 1
ATOM 4384 C C . CYS C 1 99 ? 87.595 41.966 -3.527 1.00 45.62 96 CYS C C 1
ATOM 4385 O O . CYS C 1 99 ? 88.016 41.737 -2.394 1.00 46.93 96 CYS C O 1
ATOM 4388 N N . ARG C 1 100 ? 87.289 43.176 -3.965 1.00 43.64 97 ARG C N 1
ATOM 4389 C CA . ARG C 1 100 ? 87.390 44.332 -3.110 1.00 43.87 97 ARG C CA 1
ATOM 4390 C C . ARG C 1 100 ? 85.960 44.571 -2.607 1.00 42.47 97 ARG C C 1
ATOM 4391 O O . ARG C 1 100 ? 85.020 44.639 -3.402 1.00 42.75 97 ARG C O 1
ATOM 4399 N N . SER C 1 101 ? 85.787 44.651 -1.294 1.00 41.57 98 SER C N 1
ATOM 4400 C CA . SER C 1 101 ? 84.460 44.882 -0.716 1.00 42.86 98 SER C CA 1
ATOM 4401 C C . SER C 1 101 ? 84.409 46.234 0.001 1.00 43.70 98 SER C C 1
ATOM 4402 O O . SER C 1 101 ? 85.441 46.748 0.458 1.00 43.97 98 SER C O 1
ATOM 4405 N N . PHE C 1 102 ? 83.205 46.795 0.113 1.00 41.45 99 PHE C N 1
ATOM 4406 C CA . PHE C 1 102 ? 83.037 48.097 0.726 1.00 40.62 99 PHE C CA 1
ATOM 4407 C C . PHE C 1 102 ? 81.973 48.164 1.811 1.00 41.83 99 PHE C C 1
ATOM 4408 O O . PHE C 1 102 ? 80.851 47.698 1.618 1.00 44.16 99 PHE C O 1
ATOM 4416 N N . ARG C 1 103 ? 82.323 48.765 2.943 1.00 40.91 100 ARG C N 1
ATOM 4417 C CA . ARG C 1 103 ? 81.390 48.920 4.060 1.00 42.10 100 ARG C CA 1
ATOM 4418 C C . ARG C 1 103 ? 81.572 50.268 4.762 1.00 42.26 100 ARG C C 1
ATOM 4419 O O . ARG C 1 103 ? 82.629 50.563 5.317 1.00 42.74 100 ARG C O 1
ATOM 4427 N N . ASN C 1 104 ? 80.529 51.086 4.729 1.00 43.59 101 ASN C N 1
ATOM 4428 C CA . ASN C 1 104 ? 80.572 52.398 5.353 1.00 45.09 101 ASN C CA 1
ATOM 4429 C C . ASN C 1 104 ? 80.532 52.294 6.872 1.00 46.55 101 ASN C C 1
ATOM 4430 O O . ASN C 1 104 ? 80.179 51.258 7.419 1.00 46.62 101 ASN C O 1
ATOM 4435 N N . GLU C 1 105 ? 80.897 53.380 7.544 1.00 47.74 102 GLU C N 1
ATOM 4436 C CA . GLU C 1 105 ? 80.885 53.443 9.002 1.00 49.48 102 GLU C CA 1
ATOM 4437 C C . GLU C 1 105 ? 81.722 52.394 9.727 1.00 49.38 102 GLU C C 1
ATOM 4438 O O . GLU C 1 105 ? 81.392 51.996 10.843 1.00 47.00 102 GLU C O 1
ATOM 4444 N N . GLU C 1 106 ? 82.807 51.960 9.093 1.00 50.17 103 GLU C N 1
ATOM 4445 C CA . GLU C 1 106 ? 83.700 50.971 9.685 1.00 51.77 103 GLU C CA 1
ATOM 4446 C C . GLU C 1 106 ? 85.155 51.403 9.486 1.00 54.59 103 GLU C C 1
ATOM 4447 O O . GLU C 1 106 ? 85.703 51.305 8.370 1.00 53.48 103 GLU C O 1
ATOM 4453 N N . MET C 1 107 ? 85.769 51.873 10.574 1.00 55.37 104 MET C N 1
ATOM 4454 C CA . MET C 1 107 ? 87.151 52.338 10.565 1.00 57.04 104 MET C CA 1
ATOM 4455 C C . MET C 1 107 ? 87.870 51.878 11.826 1.00 57.18 104 MET C C 1
ATOM 4456 O O . MET C 1 107 ? 87.382 52.087 12.943 1.00 57.65 104 MET C O 1
ATOM 4461 N N . GLY C 1 108 ? 89.033 51.256 11.655 1.00 55.39 105 GLY C N 1
ATOM 4462 C CA . GLY C 1 108 ? 89.770 50.801 12.816 1.00 53.56 105 GLY C CA 1
ATOM 4463 C C . GLY C 1 108 ? 90.980 49.933 12.543 1.00 53.44 105 GLY C C 1
ATOM 4464 O O . GLY C 1 108 ? 91.383 49.718 11.402 1.00 53.85 105 GLY C O 1
ATOM 4465 N N . ARG C 1 109 ? 91.557 49.431 13.625 1.00 52.35 106 ARG C N 1
ATOM 4466 C CA . ARG C 1 109 ? 92.729 48.580 13.586 1.00 52.35 106 ARG C CA 1
ATOM 4467 C C . ARG C 1 109 ? 92.481 47.376 12.674 1.00 52.35 106 ARG C C 1
ATOM 4468 O O . ARG C 1 109 ? 93.384 46.914 11.971 1.00 51.61 106 ARG C O 1
ATOM 4476 N N . TYR C 1 110 ? 91.249 46.875 12.682 1.00 51.73 107 TYR C N 1
ATOM 4477 C CA . TYR C 1 110 ? 90.901 45.702 11.887 1.00 51.02 107 TYR C CA 1
ATOM 4478 C C . TYR C 1 110 ? 89.816 45.921 10.839 1.00 49.57 107 TYR C C 1
ATOM 4479 O O . TYR C 1 110 ? 89.267 44.962 10.300 1.00 50.48 107 TYR C O 1
ATOM 4488 N N . HIS C 1 111 ? 89.484 47.170 10.553 1.00 46.72 108 HIS C N 1
ATOM 4489 C CA . HIS C 1 111 ? 88.473 47.426 9.535 1.00 45.72 108 HIS C CA 1
ATOM 4490 C C . HIS C 1 111 ? 88.900 48.552 8.616 1.00 43.51 108 HIS C C 1
ATOM 4491 O O . HIS C 1 111 ? 89.566 49.492 9.033 1.00 42.51 108 HIS C O 1
ATOM 4498 N N . ASN C 1 112 ? 88.515 48.445 7.354 1.00 43.21 109 ASN C N 1
ATOM 4499 C CA . ASN C 1 112 ? 88.821 49.484 6.393 1.00 42.71 109 ASN C CA 1
ATOM 4500 C C . ASN C 1 112 ? 87.583 49.640 5.532 1.00 42.91 109 ASN C C 1
ATOM 4501 O O . ASN C 1 112 ? 87.025 48.650 5.069 1.00 42.16 109 ASN C O 1
ATOM 4506 N N . PRO C 1 113 ? 87.121 50.885 5.321 1.00 43.26 110 PRO C N 1
ATOM 4507 C CA . PRO C 1 113 ? 85.924 51.052 4.495 1.00 42.74 110 PRO C CA 1
ATOM 4508 C C . PRO C 1 113 ? 85.951 50.139 3.279 1.00 43.08 110 PRO C C 1
ATOM 4509 O O . PRO C 1 113 ? 84.911 49.652 2.834 1.00 43.80 110 PRO C O 1
ATOM 4513 N N . GLU C 1 114 ? 87.142 49.910 2.735 1.00 42.57 111 GLU C N 1
ATOM 4514 C CA . GLU C 1 114 ? 87.270 49.010 1.601 1.00 41.47 111 GLU C CA 1
ATOM 4515 C C . GLU C 1 114 ? 88.305 47.969 1.991 1.00 40.29 111 GLU C C 1
ATOM 4516 O O . GLU C 1 114 ? 89.351 48.302 2.562 1.00 38.80 111 GLU C O 1
ATOM 4522 N N . PHE C 1 115 ? 88.002 46.705 1.716 1.00 38.75 112 PHE C N 1
ATOM 4523 C CA . PHE C 1 115 ? 88.922 45.628 2.060 1.00 38.78 112 PHE C CA 1
ATOM 4524 C C . PHE C 1 115 ? 88.800 44.474 1.074 1.00 39.17 112 PHE C C 1
ATOM 4525 O O . PHE C 1 115 ? 87.861 44.428 0.271 1.00 38.99 112 PHE C O 1
ATOM 4533 N N . THR C 1 116 ? 89.760 43.554 1.130 1.00 38.13 113 THR C N 1
ATOM 4534 C CA . THR C 1 116 ? 89.771 42.421 0.230 1.00 37.87 113 THR C CA 1
ATOM 4535 C C . THR C 1 116 ? 89.169 41.169 0.838 1.00 39.48 113 THR C C 1
ATOM 4536 O O . THR C 1 116 ? 89.524 40.750 1.944 1.00 39.75 113 THR C O 1
ATOM 4540 N N . MET C 1 117 ? 88.246 40.571 0.101 1.00 39.43 114 MET C N 1
ATOM 4541 C CA . MET C 1 117 ? 87.612 39.361 0.569 1.00 43.74 114 MET C CA 1
ATOM 4542 C C . MET C 1 117 ? 87.838 38.140 -0.273 1.00 43.80 114 MET C C 1
ATOM 4543 O O . MET C 1 117 ? 87.913 38.207 -1.505 1.00 43.72 114 MET C O 1
ATOM 4548 N N . LEU C 1 118 ? 87.943 37.018 0.424 1.00 43.40 115 LEU C N 1
ATOM 4549 C CA . LEU C 1 118 ? 88.091 35.735 -0.215 1.00 42.87 115 LEU C CA 1
ATOM 4550 C C . LEU C 1 118 ? 86.755 35.083 0.079 1.00 43.72 115 LEU C C 1
ATOM 4551 O O . LEU C 1 118 ? 86.443 34.804 1.239 1.00 44.65 115 LEU C O 1
ATOM 4556 N N . GLU C 1 119 ? 85.946 34.877 -0.950 1.00 43.45 116 GLU C N 1
ATOM 4557 C CA . GLU C 1 119 ? 84.669 34.221 -0.736 1.00 44.55 116 GLU C CA 1
ATOM 4558 C C . GLU C 1 119 ? 84.482 33.073 -1.714 1.00 44.28 116 GLU C C 1
ATOM 4559 O O . GLU C 1 119 ? 84.644 33.238 -2.928 1.00 42.98 116 GLU C O 1
ATOM 4565 N N . TRP C 1 120 ? 84.161 31.898 -1.184 1.00 43.82 117 TRP C N 1
ATOM 4566 C CA . TRP C 1 120 ? 83.941 30.759 -2.055 1.00 43.35 117 TRP C CA 1
ATOM 4567 C C . TRP C 1 120 ? 82.763 29.906 -1.628 1.00 43.43 117 TRP C C 1
ATOM 4568 O O . TRP C 1 120 ? 82.353 29.915 -0.455 1.00 40.88 117 TRP C O 1
ATOM 4579 N N . TYR C 1 121 ? 82.219 29.189 -2.613 1.00 43.60 118 TYR C N 1
ATOM 4580 C CA . TYR C 1 121 ? 81.059 28.341 -2.430 1.00 43.72 118 TYR C CA 1
ATOM 4581 C C . TYR C 1 121 ? 81.264 26.924 -2.906 1.00 45.44 118 TYR C C 1
ATOM 4582 O O . TYR C 1 121 ? 81.804 26.671 -3.997 1.00 47.48 118 TYR C O 1
ATOM 4591 N N . ARG C 1 122 ? 80.809 25.990 -2.083 1.00 45.84 119 ARG C N 1
ATOM 4592 C CA . ARG C 1 122 ? 80.951 24.583 -2.403 1.00 46.61 119 ARG C CA 1
ATOM 4593 C C . ARG C 1 122 ? 79.636 23.837 -2.551 1.00 46.46 119 ARG C C 1
ATOM 4594 O O . ARG C 1 122 ? 78.992 23.484 -1.567 1.00 47.14 119 ARG C O 1
ATOM 4602 N N . PRO C 1 123 ? 79.217 23.596 -3.798 1.00 47.14 120 PRO C N 1
ATOM 4603 C CA . PRO C 1 123 ? 77.966 22.872 -4.033 1.00 48.00 120 PRO C CA 1
ATOM 4604 C C . PRO C 1 123 ? 78.054 21.467 -3.422 1.00 49.68 120 PRO C C 1
ATOM 4605 O O . PRO C 1 123 ? 78.998 20.723 -3.711 1.00 51.81 120 PRO C O 1
ATOM 4609 N N . HIS C 1 124 ? 77.087 21.121 -2.571 1.00 50.50 121 HIS C N 1
ATOM 4610 C CA . HIS C 1 124 ? 77.003 19.797 -1.943 1.00 49.65 121 HIS C CA 1
ATOM 4611 C C . HIS C 1 124 ? 77.963 19.510 -0.799 1.00 48.43 121 HIS C C 1
ATOM 4612 O O . HIS C 1 124 ? 78.157 18.361 -0.411 1.00 46.62 121 HIS C O 1
ATOM 4619 N N . TYR C 1 125 ? 78.560 20.563 -0.263 1.00 49.09 122 TYR C N 1
ATOM 4620 C CA . TYR C 1 125 ? 79.445 20.435 0.881 1.00 50.56 122 TYR C CA 1
ATOM 4621 C C . TYR C 1 125 ? 78.564 20.831 2.054 1.00 51.42 122 TYR C C 1
ATOM 4622 O O . TYR C 1 125 ? 77.693 21.680 1.911 1.00 52.25 122 TYR C O 1
ATOM 4631 N N . ASP C 1 126 ? 78.748 20.207 3.204 1.00 52.22 123 ASP C N 1
ATOM 4632 C CA . ASP C 1 126 ? 77.960 20.610 4.354 1.00 53.26 123 ASP C CA 1
ATOM 4633 C C . ASP C 1 126 ? 78.868 21.551 5.153 1.00 51.94 123 ASP C C 1
ATOM 4634 O O . ASP C 1 126 ? 80.028 21.768 4.793 1.00 51.41 123 ASP C O 1
ATOM 4639 N N . MET C 1 127 ? 78.333 22.111 6.226 1.00 51.17 124 MET C N 1
ATOM 4640 C CA . MET C 1 127 ? 79.072 23.033 7.071 1.00 50.40 124 MET C CA 1
ATOM 4641 C C . MET C 1 127 ? 80.452 22.515 7.460 1.00 49.86 124 MET C C 1
ATOM 4642 O O . MET C 1 127 ? 81.456 23.202 7.300 1.00 47.98 124 MET C O 1
ATOM 4647 N N . TYR C 1 128 ? 80.495 21.292 7.969 1.00 51.40 125 TYR C N 1
ATOM 4648 C CA . TYR C 1 128 ? 81.748 20.694 8.408 1.00 52.28 125 TYR C CA 1
ATOM 4649 C C . TYR C 1 128 ? 82.764 20.464 7.309 1.00 52.46 125 TYR C C 1
ATOM 4650 O O . TYR C 1 128 ? 83.940 20.765 7.486 1.00 53.42 125 TYR C O 1
ATOM 4659 N N . ARG C 1 129 ? 82.323 19.948 6.169 1.00 52.75 126 ARG C N 1
ATOM 4660 C CA . ARG C 1 129 ? 83.260 19.710 5.089 1.00 52.58 126 ARG C CA 1
ATOM 4661 C C . ARG C 1 129 ? 83.869 21.031 4.597 1.00 53.63 126 ARG C C 1
ATOM 4662 O O . ARG C 1 129 ? 85.013 21.050 4.123 1.00 55.57 126 ARG C O 1
ATOM 4670 N N . LEU C 1 130 ? 83.125 22.134 4.712 1.00 51.70 127 LEU C N 1
ATOM 4671 C CA . LEU C 1 130 ? 83.657 23.430 4.285 1.00 49.02 127 LEU C CA 1
ATOM 4672 C C . LEU C 1 130 ? 84.670 23.937 5.305 1.00 48.23 127 LEU C C 1
ATOM 4673 O O . LEU C 1 130 ? 85.736 24.428 4.941 1.00 47.23 127 LEU C O 1
ATOM 4678 N N . MET C 1 131 ? 84.342 23.816 6.587 1.00 49.13 128 MET C N 1
ATOM 4679 C CA . MET C 1 131 ? 85.264 24.255 7.630 1.00 49.66 128 MET C CA 1
ATOM 4680 C C . MET C 1 131 ? 86.610 23.557 7.453 1.00 50.29 128 MET C C 1
ATOM 4681 O O . MET C 1 131 ? 87.655 24.179 7.579 1.00 52.33 128 MET C O 1
ATOM 4686 N N . ASN C 1 132 ? 86.584 22.265 7.149 1.00 51.44 129 ASN C N 1
ATOM 4687 C CA . ASN C 1 132 ? 87.819 21.516 6.963 1.00 52.01 129 ASN C CA 1
ATOM 4688 C C . ASN C 1 132 ? 88.666 22.136 5.863 1.00 50.85 129 ASN C C 1
ATOM 4689 O O . ASN C 1 132 ? 89.893 22.202 5.974 1.00 49.02 129 ASN C O 1
ATOM 4694 N N . GLU C 1 133 ? 88.008 22.598 4.805 1.00 49.67 130 GLU C N 1
ATOM 4695 C CA . GLU C 1 133 ? 88.717 23.229 3.705 1.00 49.80 130 GLU C CA 1
ATOM 4696 C C . GLU C 1 133 ? 89.297 24.561 4.186 1.00 51.02 130 GLU C C 1
ATOM 4697 O O . GLU C 1 133 ? 90.374 24.970 3.746 1.00 52.66 130 GLU C O 1
ATOM 4703 N N . VAL C 1 134 ? 88.592 25.232 5.095 1.00 50.06 131 VAL C N 1
ATOM 4704 C CA . VAL C 1 134 ? 89.068 26.506 5.630 1.00 49.13 131 VAL C CA 1
ATOM 4705 C C . VAL C 1 134 ? 90.299 26.220 6.471 1.00 51.30 131 VAL C C 1
ATOM 4706 O O . VAL C 1 134 ? 91.252 27.003 6.503 1.00 51.47 131 VAL C O 1
ATOM 4710 N N . ASP C 1 135 ? 90.269 25.076 7.143 1.00 53.62 132 ASP C N 1
ATOM 4711 C CA . ASP C 1 135 ? 91.366 24.648 8.002 1.00 55.81 132 ASP C CA 1
ATOM 4712 C C . ASP C 1 135 ? 92.601 24.422 7.131 1.00 54.56 132 ASP C C 1
ATOM 4713 O O . ASP C 1 135 ? 93.698 24.858 7.465 1.00 52.95 132 ASP C O 1
ATOM 4718 N N . ASP C 1 136 ? 92.414 23.745 6.006 1.00 54.21 133 ASP C N 1
ATOM 4719 C CA . ASP C 1 136 ? 93.524 23.482 5.103 1.00 55.01 133 ASP C CA 1
ATOM 4720 C C . ASP C 1 136 ? 94.159 24.781 4.642 1.00 54.51 133 ASP C C 1
ATOM 4721 O O . ASP C 1 136 ? 95.383 24.898 4.583 1.00 53.84 133 ASP C O 1
ATOM 4726 N N . LEU C 1 137 ? 93.319 25.759 4.313 1.00 53.87 134 LEU C N 1
ATOM 4727 C CA . LEU C 1 137 ? 93.807 27.049 3.855 1.00 51.52 134 LEU C CA 1
ATOM 4728 C C . LEU C 1 137 ? 94.618 27.733 4.943 1.00 50.63 134 LEU C C 1
ATOM 4729 O O . LEU C 1 137 ? 95.764 28.118 4.708 1.00 49.36 134 LEU C O 1
ATOM 4734 N N . LEU C 1 138 ? 94.037 27.874 6.134 1.00 50.03 135 LEU C N 1
ATOM 4735 C CA . LEU C 1 138 ? 94.735 28.536 7.230 1.00 51.04 135 LEU C CA 1
ATOM 4736 C C . LEU C 1 138 ? 96.090 27.900 7.520 1.00 53.87 135 LEU C C 1
ATOM 4737 O O . LEU C 1 138 ? 97.101 28.595 7.556 1.00 54.70 135 LEU C O 1
ATOM 4742 N N . GLN C 1 139 ? 96.117 26.582 7.713 1.00 55.87 136 GLN C N 1
ATOM 4743 C CA . GLN C 1 139 ? 97.366 25.875 7.989 1.00 57.85 136 GLN C CA 1
ATOM 4744 C C . GLN C 1 139 ? 98.362 26.185 6.882 1.00 57.50 136 GLN C C 1
ATOM 4745 O O . GLN C 1 139 ? 99.515 26.522 7.135 1.00 57.10 136 GLN C O 1
ATOM 4751 N N . GLN C 1 140 ? 97.882 26.066 5.653 1.00 57.02 137 GLN C N 1
ATOM 4752 C CA . GLN C 1 140 ? 98.654 26.330 4.452 1.00 58.00 137 GLN C CA 1
ATOM 4753 C C . GLN C 1 140 ? 99.369 27.684 4.503 1.00 59.41 137 GLN C C 1
ATOM 4754 O O . GLN C 1 140 ? 100.586 27.763 4.360 1.00 60.57 137 GLN C O 1
ATOM 4760 N N . VAL C 1 141 ? 98.597 28.746 4.715 1.00 58.54 138 VAL C N 1
ATOM 4761 C CA . VAL C 1 141 ? 99.121 30.105 4.722 1.00 58.47 138 VAL C CA 1
ATOM 4762 C C . VAL C 1 141 ? 99.766 30.594 6.019 1.00 59.52 138 VAL C C 1
ATOM 4763 O O . VAL C 1 141 ? 100.788 31.280 5.985 1.00 60.72 138 VAL C O 1
ATOM 4767 N N . LEU C 1 142 ? 99.171 30.253 7.155 1.00 58.26 139 LEU C N 1
ATOM 4768 C CA . LEU C 1 142 ? 99.690 30.670 8.452 1.00 56.77 139 LEU C CA 1
ATOM 4769 C C . LEU C 1 142 ? 100.693 29.685 9.030 1.00 57.65 139 LEU C C 1
ATOM 4770 O O . LEU C 1 142 ? 101.399 30.006 9.984 1.00 58.30 139 LEU C O 1
ATOM 4775 N N . ASP C 1 143 ? 100.742 28.481 8.466 1.00 58.17 140 ASP C N 1
ATOM 4776 C CA . ASP C 1 143 ? 101.644 27.447 8.956 1.00 57.65 140 ASP C CA 1
ATOM 4777 C C . ASP C 1 143 ? 101.425 27.233 10.459 1.00 57.27 140 ASP C C 1
ATOM 4778 O O . ASP C 1 143 ? 102.362 27.195 11.256 1.00 56.10 140 ASP C O 1
ATOM 4783 N N . CYS C 1 144 ? 100.162 27.101 10.830 1.00 56.07 141 CYS C N 1
ATOM 4784 C CA . CYS C 1 144 ? 99.777 26.877 12.207 1.00 56.88 141 CYS C CA 1
ATOM 4785 C C . CYS C 1 144 ? 99.266 25.430 12.290 1.00 57.69 141 CYS C C 1
ATOM 4786 O O . CYS C 1 144 ? 99.239 24.712 11.287 1.00 57.11 141 CYS C O 1
ATOM 4789 N N . PRO C 1 145 ? 98.868 24.973 13.482 1.00 58.05 142 PRO C N 1
ATOM 4790 C CA . PRO C 1 145 ? 98.379 23.592 13.542 1.00 59.54 142 PRO C CA 1
ATOM 4791 C C . PRO C 1 145 ? 96.895 23.541 13.160 1.00 60.33 142 PRO C C 1
ATOM 4792 O O . PRO C 1 145 ? 96.278 24.592 12.939 1.00 61.04 142 PRO C O 1
ATOM 4796 N N . ALA C 1 146 ? 96.332 22.333 13.078 1.00 58.17 143 ALA C N 1
ATOM 4797 C CA . ALA C 1 146 ? 94.914 22.162 12.749 1.00 56.95 143 ALA C CA 1
ATOM 4798 C C . ALA C 1 146 ? 94.044 22.836 13.822 1.00 56.72 143 ALA C C 1
ATOM 4799 O O . ALA C 1 146 ? 94.231 22.644 15.023 1.00 55.67 143 ALA C O 1
ATOM 4801 N N . ALA C 1 147 ? 93.085 23.626 13.373 1.00 57.68 144 ALA C N 1
ATOM 4802 C CA . ALA C 1 147 ? 92.219 24.356 14.278 1.00 59.29 144 ALA C CA 1
ATOM 4803 C C . ALA C 1 147 ? 91.419 23.483 15.227 1.00 60.02 144 ALA C C 1
ATOM 4804 O O . ALA C 1 147 ? 91.291 22.278 15.026 1.00 59.43 144 ALA C O 1
ATOM 4806 N N . GLU C 1 148 ? 90.899 24.110 16.278 1.00 60.24 145 GLU C N 1
ATOM 4807 C CA . GLU C 1 148 ? 90.045 23.417 17.221 1.00 61.84 145 GLU C CA 1
ATOM 4808 C C . GLU C 1 148 ? 88.670 23.906 16.820 1.00 62.19 145 GLU C C 1
ATOM 4809 O O . GLU C 1 148 ? 88.551 24.855 16.053 1.00 61.96 145 GLU C O 1
ATOM 4815 N N . SER C 1 149 ? 87.633 23.255 17.321 1.00 63.20 146 SER C N 1
ATOM 4816 C CA . SER C 1 149 ? 86.284 23.662 16.991 1.00 62.79 146 SER C CA 1
ATOM 4817 C C . SER C 1 149 ? 85.304 23.294 18.087 1.00 62.79 146 SER C C 1
ATOM 4818 O O . SER C 1 149 ? 85.265 22.162 18.573 1.00 62.86 146 SER C O 1
ATOM 4821 N N . LEU C 1 150 ? 84.523 24.282 18.485 1.00 62.03 147 LEU C N 1
ATOM 4822 C CA . LEU C 1 150 ? 83.526 24.090 19.503 1.00 62.53 147 LEU C CA 1
ATOM 4823 C C . LEU C 1 150 ? 82.246 24.723 19.016 1.00 62.80 147 LEU C C 1
ATOM 4824 O O . LEU C 1 150 ? 82.255 25.557 18.114 1.00 63.28 147 LEU C O 1
ATOM 4829 N N . SER C 1 151 ? 81.139 24.308 19.609 1.00 63.11 148 SER C N 1
ATOM 4830 C CA . SER C 1 151 ? 79.840 24.841 19.256 1.00 62.29 148 SER C CA 1
ATOM 4831 C C . SER C 1 151 ? 79.678 26.156 20.008 1.00 61.24 148 SER C C 1
ATOM 4832 O O . SER C 1 151 ? 80.370 26.394 21.000 1.00 59.27 148 SER C O 1
ATOM 4835 N N . TYR C 1 152 ? 78.779 27.007 19.523 1.00 60.84 149 TYR C N 1
ATOM 4836 C CA . TYR C 1 152 ? 78.509 28.297 20.150 1.00 61.79 149 TYR C CA 1
ATOM 4837 C C . TYR C 1 152 ? 78.157 28.057 21.615 1.00 62.94 149 TYR C C 1
ATOM 4838 O O . TYR C 1 152 ? 78.465 28.864 22.497 1.00 61.25 149 TYR C O 1
ATOM 4847 N N . GLN C 1 153 ? 77.509 26.922 21.853 1.00 64.34 150 GLN C N 1
ATOM 4848 C CA . GLN C 1 153 ? 77.060 26.545 23.181 1.00 65.67 150 GLN C CA 1
ATOM 4849 C C . GLN C 1 153 ? 78.170 26.152 24.126 1.00 66.00 150 GLN C C 1
ATOM 4850 O O . GLN C 1 153 ? 78.323 26.743 25.194 1.00 66.16 150 GLN C O 1
ATOM 4856 N N . GLN C 1 154 ? 78.938 25.140 23.742 1.00 66.88 151 GLN C N 1
ATOM 4857 C CA . GLN C 1 154 ? 80.010 24.678 24.601 1.00 68.01 151 GLN C CA 1
ATOM 4858 C C . GLN C 1 154 ? 81.109 25.710 24.719 1.00 68.46 151 GLN C C 1
ATOM 4859 O O . GLN C 1 154 ? 81.990 25.584 25.561 1.00 69.79 151 GLN C O 1
ATOM 4865 N N . ALA C 1 155 ? 81.053 26.731 23.871 1.00 69.25 152 ALA C N 1
ATOM 4866 C CA . ALA C 1 155 ? 82.038 27.806 23.908 1.00 68.92 152 ALA C CA 1
ATOM 4867 C C . ALA C 1 155 ? 81.592 28.793 24.979 1.00 68.20 152 ALA C C 1
ATOM 4868 O O . ALA C 1 155 ? 82.410 29.433 25.635 1.00 67.63 152 ALA C O 1
ATOM 4870 N N . PHE C 1 156 ? 80.281 28.903 25.153 1.00 68.65 153 PHE C N 1
ATOM 4871 C CA . PHE C 1 156 ? 79.713 29.804 26.144 1.00 70.81 153 PHE C CA 1
ATOM 4872 C C . PHE C 1 156 ? 79.865 29.222 27.552 1.00 72.23 153 PHE C C 1
ATOM 4873 O O . PHE C 1 156 ? 80.142 29.957 28.508 1.00 72.49 153 PHE C O 1
ATOM 4881 N N . LEU C 1 157 ? 79.688 27.909 27.691 1.00 72.49 154 LEU C N 1
ATOM 4882 C CA . LEU C 1 157 ? 79.841 27.299 29.009 1.00 72.62 154 LEU C CA 1
ATOM 4883 C C . LEU C 1 157 ? 81.296 27.440 29.448 1.00 72.82 154 LEU C C 1
ATOM 4884 O O . LEU C 1 157 ? 81.595 28.019 30.498 1.00 73.38 154 LEU C O 1
ATOM 4889 N N . ARG C 1 158 ? 82.195 26.925 28.616 1.00 71.98 155 ARG C N 1
ATOM 4890 C CA . ARG C 1 158 ? 83.622 26.941 28.898 1.00 70.98 155 ARG C CA 1
ATOM 4891 C C . ARG C 1 158 ? 84.237 28.286 29.264 1.00 71.04 155 ARG C C 1
ATOM 4892 O O . ARG C 1 158 ? 85.357 28.322 29.763 1.00 72.33 155 ARG C O 1
ATOM 4900 N N . TYR C 1 159 ? 83.535 29.391 29.030 1.00 70.36 156 TYR C N 1
ATOM 4901 C CA . TYR C 1 159 ? 84.105 30.693 29.367 1.00 69.56 156 TYR C CA 1
ATOM 4902 C C . TYR C 1 159 ? 83.209 31.614 30.190 1.00 70.76 156 TYR C C 1
ATOM 4903 O O . TYR C 1 159 ? 83.703 32.402 30.995 1.00 71.10 156 TYR C O 1
ATOM 4912 N N . LEU C 1 160 ? 81.900 31.531 29.989 1.00 71.25 157 LEU C N 1
ATOM 4913 C CA . LEU C 1 160 ? 80.976 32.375 30.732 1.00 72.10 157 LEU C CA 1
ATOM 4914 C C . LEU C 1 160 ? 80.044 31.521 31.572 1.00 74.02 157 LEU C C 1
ATOM 4915 O O . LEU C 1 160 ? 79.118 32.026 32.205 1.00 73.26 157 LEU C O 1
ATOM 4920 N N . GLU C 1 161 ? 80.307 30.217 31.565 1.00 76.48 158 GLU C N 1
ATOM 4921 C CA . GLU C 1 161 ? 79.522 29.251 32.322 1.00 78.13 158 GLU C CA 1
ATOM 4922 C C . GLU C 1 161 ? 78.037 29.576 32.283 1.00 78.88 158 GLU C C 1
ATOM 4923 O O . GLU C 1 161 ? 77.421 29.859 33.309 1.00 79.89 158 GLU C O 1
ATOM 4929 N N . ILE C 1 162 ? 77.477 29.542 31.080 1.00 79.55 159 ILE C N 1
ATOM 4930 C CA . ILE C 1 162 ? 76.060 29.807 30.856 1.00 80.54 159 ILE C CA 1
ATOM 4931 C C . ILE C 1 162 ? 75.670 29.113 29.552 1.00 80.94 159 ILE C C 1
ATOM 4932 O O . ILE C 1 162 ? 76.482 29.008 28.626 1.00 80.83 159 ILE C O 1
ATOM 4937 N N . ASP C 1 163 ? 74.438 28.621 29.487 1.00 80.67 160 ASP C N 1
ATOM 4938 C CA . ASP C 1 163 ? 73.959 27.955 28.287 1.00 80.75 160 ASP C CA 1
ATOM 4939 C C . ASP C 1 163 ? 73.199 28.994 27.475 1.00 81.00 160 ASP C C 1
ATOM 4940 O O . ASP C 1 163 ? 72.086 29.371 27.831 1.00 81.81 160 ASP C O 1
ATOM 4945 N N . PRO C 1 164 ? 73.797 29.470 26.369 1.00 80.98 161 PRO C N 1
ATOM 4946 C CA . PRO C 1 164 ? 73.176 30.477 25.502 1.00 79.98 161 PRO C CA 1
ATOM 4947 C C . PRO C 1 164 ? 71.796 30.094 24.966 1.00 79.27 161 PRO C C 1
ATOM 4948 O O . PRO C 1 164 ? 70.910 30.941 24.858 1.00 78.32 161 PRO C O 1
ATOM 4952 N N . LEU C 1 165 ? 71.621 28.816 24.646 1.00 79.04 162 LEU C N 1
ATOM 4953 C CA . LEU C 1 165 ? 70.361 28.312 24.105 1.00 79.11 162 LEU C CA 1
ATOM 4954 C C . LEU C 1 165 ? 69.191 28.339 25.085 1.00 79.52 162 LEU C C 1
ATOM 4955 O O . LEU C 1 165 ? 68.030 28.307 24.670 1.00 78.63 162 LEU C O 1
ATOM 4960 N N . SER C 1 166 ? 69.492 28.402 26.380 1.00 80.72 163 SER C N 1
ATOM 4961 C CA . SER C 1 166 ? 68.453 28.411 27.409 1.00 80.47 163 SER C CA 1
ATOM 4962 C C . SER C 1 166 ? 68.426 29.676 28.265 1.00 80.85 163 SER C C 1
ATOM 4963 O O . SER C 1 166 ? 67.438 30.409 28.246 1.00 81.91 163 SER C O 1
ATOM 4966 N N . ALA C 1 167 ? 69.506 29.917 29.010 1.00 80.79 164 ALA C N 1
ATOM 4967 C CA . ALA C 1 167 ? 69.634 31.082 29.892 1.00 80.34 164 ALA C CA 1
ATOM 4968 C C . ALA C 1 167 ? 68.709 32.231 29.510 1.00 80.83 164 ALA C C 1
ATOM 4969 O O . ALA C 1 167 ? 68.828 32.807 28.429 1.00 81.03 164 ALA C O 1
ATOM 4971 N N . ASP C 1 168 ? 67.785 32.567 30.401 1.00 81.36 165 ASP C N 1
ATOM 4972 C CA . ASP C 1 168 ? 66.848 33.642 30.126 1.00 81.64 165 ASP C CA 1
ATOM 4973 C C . ASP C 1 168 ? 67.561 34.982 30.048 1.00 80.80 165 ASP C C 1
ATOM 4974 O O . ASP C 1 168 ? 68.748 35.091 30.346 1.00 80.06 165 ASP C O 1
ATOM 4979 N N . LYS C 1 169 ? 66.810 36.001 29.653 1.00 80.78 166 LYS C N 1
ATOM 4980 C CA . LYS C 1 169 ? 67.324 37.350 29.484 1.00 81.12 166 LYS C CA 1
ATOM 4981 C C . LYS C 1 169 ? 67.889 37.990 30.751 1.00 80.96 166 LYS C C 1
ATOM 4982 O O . LYS C 1 169 ? 68.670 38.937 30.678 1.00 81.64 166 LYS C O 1
ATOM 4988 N N . THR C 1 170 ? 67.504 37.473 31.910 1.00 80.64 167 THR C N 1
ATOM 4989 C CA . THR C 1 170 ? 67.977 38.025 33.176 1.00 79.81 167 THR C CA 1
ATOM 4990 C C . THR C 1 170 ? 69.354 37.492 33.574 1.00 80.13 167 THR C C 1
ATOM 4991 O O . THR C 1 170 ? 70.231 38.253 33.988 1.00 79.95 167 THR C O 1
ATOM 4995 N N . GLN C 1 171 ? 69.533 36.182 33.451 1.00 80.63 168 GLN C N 1
ATOM 4996 C CA . GLN C 1 171 ? 70.798 35.541 33.788 1.00 81.80 168 GLN C CA 1
ATOM 4997 C C . GLN C 1 171 ? 71.844 36.106 32.840 1.00 81.59 168 GLN C C 1
ATOM 4998 O O . GLN C 1 171 ? 73.028 36.203 33.171 1.00 80.73 168 GLN C O 1
ATOM 5004 N N . LEU C 1 172 ? 71.378 36.474 31.650 1.00 81.33 169 LEU C N 1
ATOM 5005 C CA . LEU C 1 172 ? 72.232 37.033 30.613 1.00 80.44 169 LEU C CA 1
ATOM 5006 C C . LEU C 1 172 ? 72.881 38.338 31.066 1.00 79.51 169 LEU C C 1
ATOM 5007 O O . LEU C 1 172 ? 74.073 38.554 30.841 1.00 79.72 169 LEU C O 1
ATOM 5012 N N . ARG C 1 173 ? 72.107 39.205 31.710 1.00 78.01 170 ARG C N 1
ATOM 5013 C CA . ARG C 1 173 ? 72.652 40.472 32.167 1.00 77.67 170 ARG C CA 1
ATOM 5014 C C . ARG C 1 173 ? 73.556 40.334 33.384 1.00 78.09 170 ARG C C 1
ATOM 5015 O O . ARG C 1 173 ? 74.372 41.219 33.655 1.00 78.10 170 ARG C O 1
ATOM 5023 N N . GLU C 1 174 ? 73.419 39.240 34.124 1.00 78.43 171 GLU C N 1
ATOM 5024 C CA . GLU C 1 174 ? 74.267 39.045 35.291 1.00 79.73 171 GLU C CA 1
ATOM 5025 C C . GLU C 1 174 ? 75.686 38.764 34.827 1.00 78.60 171 GLU C C 1
ATOM 5026 O O . GLU C 1 174 ? 76.641 39.338 35.353 1.00 79.12 171 GLU C O 1
ATOM 5032 N N . VAL C 1 175 ? 75.829 37.889 33.837 1.00 77.68 172 VAL C N 1
ATOM 5033 C CA . VAL C 1 175 ? 77.151 37.577 33.314 1.00 76.87 172 VAL C CA 1
ATOM 5034 C C . VAL C 1 175 ? 77.724 38.838 32.668 1.00 76.54 172 VAL C C 1
ATOM 5035 O O . VAL C 1 175 ? 78.940 38.998 32.572 1.00 76.80 172 VAL C O 1
ATOM 5039 N N . ALA C 1 176 ? 76.835 39.734 32.243 1.00 76.32 173 ALA C N 1
ATOM 5040 C CA . ALA C 1 176 ? 77.230 40.995 31.620 1.00 76.94 173 ALA C CA 1
ATOM 5041 C C . ALA C 1 176 ? 77.838 41.910 32.678 1.00 77.98 173 ALA C C 1
ATOM 5042 O O . ALA C 1 176 ? 78.906 42.502 32.475 1.00 77.41 173 ALA C O 1
ATOM 5044 N N . ALA C 1 177 ? 77.143 42.019 33.808 1.00 79.57 174 ALA C N 1
ATOM 5045 C CA . ALA C 1 177 ? 77.603 42.837 34.922 1.00 80.33 174 ALA C CA 1
ATOM 5046 C C . ALA C 1 177 ? 78.930 42.275 35.436 1.00 80.72 174 ALA C C 1
ATOM 5047 O O . ALA C 1 177 ? 79.786 43.019 35.909 1.00 80.48 174 ALA C O 1
ATOM 5049 N N . LYS C 1 178 ? 79.098 40.960 35.326 1.00 81.68 175 LYS C N 1
ATOM 5050 C CA . LYS C 1 178 ? 80.320 40.299 35.773 1.00 83.26 175 LYS C CA 1
ATOM 5051 C C . LYS C 1 178 ? 81.576 40.833 35.093 1.00 83.12 175 LYS C C 1
ATOM 5052 O O . LYS C 1 178 ? 82.625 40.957 35.723 1.00 83.38 175 LYS C O 1
ATOM 5058 N N . LEU C 1 179 ? 81.482 41.130 33.803 1.00 83.16 176 LEU C N 1
ATOM 5059 C CA . LEU C 1 179 ? 82.640 41.637 33.089 1.00 82.55 176 LEU C CA 1
ATOM 5060 C C . LEU C 1 179 ? 82.520 43.118 32.789 1.00 81.86 176 LEU C C 1
ATOM 5061 O O . LEU C 1 179 ? 83.100 43.617 31.831 1.00 82.11 176 LEU C O 1
ATOM 5066 N N . ASP C 1 180 ? 81.770 43.817 33.632 1.00 81.60 177 ASP C N 1
ATOM 5067 C CA . ASP C 1 180 ? 81.577 45.257 33.503 1.00 81.97 177 ASP C CA 1
ATOM 5068 C C . ASP C 1 180 ? 81.208 45.682 32.085 1.00 81.42 177 ASP C C 1
ATOM 5069 O O . ASP C 1 180 ? 82.037 46.219 31.340 1.00 81.55 177 ASP C O 1
ATOM 5074 N N . LEU C 1 181 ? 79.952 45.431 31.728 1.00 79.57 178 LEU C N 1
ATOM 5075 C CA . LEU C 1 181 ? 79.411 45.775 30.419 1.00 77.79 178 LEU C CA 1
ATOM 5076 C C . LEU C 1 181 ? 77.968 46.213 30.589 1.00 77.39 178 LEU C C 1
ATOM 5077 O O . LEU C 1 181 ? 77.268 46.465 29.609 1.00 78.05 178 LEU C O 1
ATOM 5082 N N . SER C 1 182 ? 77.529 46.295 31.842 1.00 77.19 179 SER C N 1
ATOM 5083 C CA . SER C 1 182 ? 76.158 46.675 32.160 1.00 75.64 179 SER C CA 1
ATOM 5084 C C . SER C 1 182 ? 75.736 47.987 31.525 1.00 74.26 179 SER C C 1
ATOM 5085 O O . SER C 1 182 ? 74.551 48.199 31.291 1.00 74.30 179 SER C O 1
ATOM 5088 N N . ASN C 1 183 ? 76.695 48.858 31.227 1.00 73.32 180 ASN C N 1
ATOM 5089 C CA . ASN C 1 183 ? 76.360 50.139 30.618 1.00 73.69 180 ASN C CA 1
ATOM 5090 C C . ASN C 1 183 ? 75.625 49.985 29.284 1.00 74.24 180 ASN C C 1
ATOM 5091 O O . ASN C 1 183 ? 74.888 50.883 28.877 1.00 75.29 180 ASN C O 1
ATOM 5096 N N . VAL C 1 184 ? 75.814 48.854 28.608 1.00 74.24 181 VAL C N 1
ATOM 5097 C CA . VAL C 1 184 ? 75.128 48.614 27.340 1.00 75.02 181 VAL C CA 1
ATOM 5098 C C . VAL C 1 184 ? 74.096 47.490 27.469 1.00 76.42 181 VAL C C 1
ATOM 5099 O O . VAL C 1 184 ? 73.137 47.433 26.695 1.00 77.23 181 VAL C O 1
ATOM 5103 N N . ALA C 1 185 ? 74.280 46.612 28.454 1.00 77.28 182 ALA C N 1
ATOM 5104 C CA . ALA C 1 185 ? 73.375 45.479 28.657 1.00 79.27 182 ALA C CA 1
ATOM 5105 C C . ALA C 1 185 ? 72.057 45.778 29.380 1.00 80.66 182 ALA C C 1
ATOM 5106 O O . ALA C 1 185 ? 70.980 45.472 28.868 1.00 80.76 182 ALA C O 1
ATOM 5108 N N . ASP C 1 186 ? 72.142 46.368 30.567 1.00 82.27 183 ASP C N 1
ATOM 5109 C CA . ASP C 1 186 ? 70.960 46.686 31.371 1.00 84.01 183 ASP C CA 1
ATOM 5110 C C . ASP C 1 186 ? 69.738 47.263 30.624 1.00 84.76 183 ASP C C 1
ATOM 5111 O O . ASP C 1 186 ? 68.615 46.802 30.829 1.00 84.76 183 ASP C O 1
ATOM 5116 N N . THR C 1 187 ? 69.956 48.259 29.765 1.00 85.33 184 THR C N 1
ATOM 5117 C CA . THR C 1 187 ? 68.873 48.908 29.005 1.00 86.04 184 THR C CA 1
ATOM 5118 C C . THR C 1 187 ? 68.535 48.137 27.739 1.00 85.38 184 THR C C 1
ATOM 5119 O O . THR C 1 187 ? 67.577 48.441 27.019 1.00 86.15 184 THR C O 1
ATOM 5123 N N . GLU C 1 188 ? 69.334 47.109 27.504 1.00 82.99 185 GLU C N 1
ATOM 5124 C CA . GLU C 1 188 ? 69.212 46.268 26.301 1.00 80.80 185 GLU C CA 1
ATOM 5125 C C . GLU C 1 188 ? 68.069 45.251 26.385 1.00 79.79 185 GLU C C 1
ATOM 5126 O O . GLU C 1 188 ? 68.002 44.426 27.309 1.00 79.82 185 GLU C O 1
ATOM 5132 N N . GLU C 1 189 ? 67.203 45.289 25.379 1.00 78.75 186 GLU C N 1
ATOM 5133 C CA . GLU C 1 189 ? 66.046 44.387 25.414 1.00 79.98 186 GLU C CA 1
ATOM 5134 C C . GLU C 1 189 ? 66.010 43.231 24.407 1.00 79.70 186 GLU C C 1
ATOM 5135 O O . GLU C 1 189 ? 65.101 42.383 24.458 1.00 79.25 186 GLU C O 1
ATOM 5141 N N . ASP C 1 190 ? 66.983 43.206 23.496 1.00 80.15 187 ASP C N 1
ATOM 5142 C CA . ASP C 1 190 ? 67.061 42.167 22.481 1.00 79.17 187 ASP C CA 1
ATOM 5143 C C . ASP C 1 190 ? 67.971 41.032 22.925 1.00 77.06 187 ASP C C 1
ATOM 5144 O O . ASP C 1 190 ? 69.159 41.237 23.146 1.00 75.59 187 A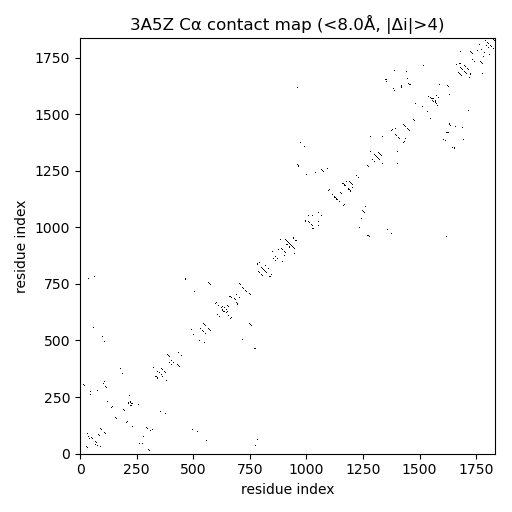SP C O 1
ATOM 5149 N N . ARG C 1 191 ? 67.403 39.834 23.030 1.00 76.34 188 ARG C N 1
ATOM 5150 C CA . ARG C 1 191 ? 68.137 38.647 23.461 1.00 76.00 188 ARG C CA 1
ATOM 5151 C C . ARG C 1 191 ? 69.373 38.302 22.637 1.00 75.74 188 ARG C C 1
ATOM 5152 O O . ARG C 1 191 ? 70.392 37.893 23.197 1.00 76.23 188 ARG C O 1
ATOM 5160 N N . ASP C 1 192 ? 69.287 38.435 21.317 1.00 74.91 189 ASP C N 1
ATOM 5161 C CA . ASP C 1 192 ? 70.437 38.133 20.472 1.00 74.00 189 ASP C CA 1
ATOM 5162 C C . ASP C 1 192 ? 71.484 39.234 20.598 1.00 72.75 189 ASP C C 1
ATOM 5163 O O . ASP C 1 192 ? 72.683 38.983 20.457 1.00 72.59 189 ASP C O 1
ATOM 5168 N N . THR C 1 193 ? 71.025 40.450 20.870 1.00 70.07 190 THR C N 1
ATOM 5169 C CA . THR C 1 193 ? 71.916 41.587 21.044 1.00 68.89 190 THR C CA 1
ATOM 5170 C C . THR C 1 193 ? 72.801 41.355 22.274 1.00 69.00 190 THR C C 1
ATOM 5171 O O . THR C 1 193 ? 74.020 41.553 22.220 1.00 69.00 190 THR C O 1
ATOM 5175 N N . LEU C 1 194 ? 72.187 40.934 23.381 1.00 68.37 191 LEU C N 1
ATOM 5176 C CA . LEU C 1 194 ? 72.934 40.656 24.611 1.00 67.34 191 LEU C CA 1
ATOM 5177 C C . LEU C 1 194 ? 73.867 39.476 24.342 1.00 65.74 191 LEU C C 1
ATOM 5178 O O . LEU C 1 194 ? 75.045 39.513 24.687 1.00 65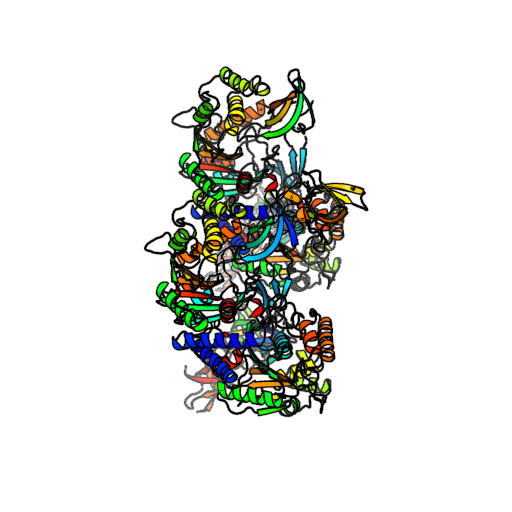.04 191 LEU C O 1
ATOM 5183 N N . LEU C 1 195 ? 73.323 38.440 23.709 1.00 64.65 192 LEU C N 1
ATOM 5184 C CA . LEU C 1 195 ? 74.076 37.244 23.352 1.00 64.38 192 LEU C CA 1
ATOM 5185 C C . LEU C 1 195 ? 75.305 37.599 22.510 1.00 64.34 192 LEU C C 1
ATOM 5186 O O . LEU C 1 195 ? 76.369 36.995 22.654 1.00 64.24 192 LEU C O 1
ATOM 5191 N N . GLN C 1 196 ? 75.162 38.571 21.620 1.00 62.84 193 GLN C N 1
ATOM 5192 C CA . GLN C 1 196 ? 76.295 38.972 20.808 1.00 63.36 193 GLN C CA 1
ATOM 5193 C C . GLN C 1 196 ? 77.255 39.789 21.675 1.00 63.99 193 GLN C C 1
ATOM 5194 O O . GLN C 1 196 ? 78.472 39.655 21.565 1.00 64.86 193 GLN C O 1
ATOM 5200 N N . LEU C 1 197 ? 76.701 40.628 22.545 1.00 64.30 194 LEU C N 1
ATOM 5201 C CA . LEU C 1 197 ? 77.515 41.454 23.425 1.00 63.91 194 LEU C CA 1
ATOM 5202 C C . LEU C 1 197 ? 78.419 40.557 24.250 1.00 64.74 194 LEU C C 1
ATOM 5203 O O . LEU C 1 197 ? 79.617 40.819 24.400 1.00 65.05 194 LEU C O 1
ATOM 5208 N N . LEU C 1 198 ? 77.827 39.494 24.784 1.00 64.74 195 LEU C N 1
ATOM 5209 C CA . LEU C 1 198 ? 78.550 38.537 25.607 1.00 65.19 195 LEU C CA 1
ATOM 5210 C C . LEU C 1 198 ? 79.579 37.767 24.798 1.00 64.32 195 LEU C C 1
ATOM 5211 O O . LEU C 1 198 ? 80.744 37.690 25.180 1.00 64.25 195 LEU C O 1
ATOM 5216 N N . PHE C 1 199 ? 79.147 37.202 23.677 1.00 62.86 196 PHE C N 1
ATOM 5217 C CA . PHE C 1 199 ? 80.042 36.431 22.831 1.00 61.45 196 PHE C CA 1
ATOM 5218 C C . PHE C 1 199 ? 81.315 37.155 22.395 1.00 61.54 196 PHE C C 1
ATOM 5219 O O . PHE C 1 199 ? 82.413 36.622 22.547 1.00 60.44 196 PHE C O 1
ATOM 5227 N N . THR C 1 200 ? 81.183 38.362 21.854 1.00 61.89 197 THR C N 1
ATOM 5228 C CA . THR C 1 200 ? 82.368 39.066 21.378 1.00 63.27 197 THR C CA 1
ATOM 5229 C C . THR C 1 200 ? 83.246 39.710 22.455 1.00 63.61 197 THR C C 1
ATOM 5230 O O . THR C 1 200 ? 84.422 39.993 22.215 1.00 64.22 197 THR C O 1
ATOM 5234 N N . PHE C 1 201 ? 82.698 39.931 23.644 1.00 63.87 198 PHE C N 1
ATOM 5235 C CA . PHE C 1 201 ? 83.497 40.508 24.721 1.00 63.34 198 PHE C CA 1
ATOM 5236 C C . PHE C 1 201 ? 83.692 39.510 25.851 1.00 63.27 198 PHE C C 1
ATOM 5237 O O . PHE C 1 201 ? 84.365 39.806 26.838 1.00 64.71 198 PHE C O 1
ATOM 5245 N N . GLY C 1 202 ? 83.113 38.322 25.687 1.00 62.31 199 GLY C N 1
ATOM 5246 C CA . GLY C 1 202 ? 83.221 37.288 26.695 1.00 60.99 199 GLY C CA 1
ATOM 5247 C C . GLY C 1 202 ? 83.820 35.985 26.205 1.00 60.58 199 GLY C C 1
ATOM 5248 O O . GLY C 1 202 ? 84.383 35.236 26.990 1.00 62.17 199 GLY C O 1
ATOM 5249 N N . VAL C 1 203 ? 83.715 35.698 24.917 1.00 60.67 200 VAL C N 1
ATOM 5250 C CA . VAL C 1 203 ? 84.267 34.452 24.393 1.00 60.30 200 VAL C CA 1
ATOM 5251 C C . VAL C 1 203 ? 85.399 34.661 23.392 1.00 60.68 200 VAL C C 1
ATOM 5252 O O . VAL C 1 203 ? 86.404 33.938 23.409 1.00 59.75 200 VAL C O 1
ATOM 5256 N N . GLU C 1 204 ? 85.224 35.648 22.519 1.00 60.31 201 GLU C N 1
ATOM 5257 C CA . GLU C 1 204 ? 86.217 35.951 21.498 1.00 61.23 201 GLU C CA 1
ATOM 5258 C C . GLU C 1 204 ? 87.580 36.308 22.069 1.00 59.97 201 GLU C C 1
ATOM 5259 O O . GLU C 1 204 ? 88.610 35.917 21.527 1.00 60.42 201 GLU C O 1
ATOM 5265 N N . PRO C 1 205 ? 87.610 37.066 23.168 1.00 59.32 202 PRO C N 1
ATOM 5266 C CA . PRO C 1 205 ? 88.924 37.411 23.714 1.00 58.59 202 PRO C CA 1
ATOM 5267 C C . PRO C 1 205 ? 89.655 36.242 24.376 1.00 58.09 202 PRO C C 1
ATOM 5268 O O . PRO C 1 205 ? 90.776 36.404 24.845 1.00 58.61 202 PRO C O 1
ATOM 5272 N N . ASN C 1 206 ? 89.039 35.066 24.415 1.00 58.29 203 ASN C N 1
ATOM 5273 C CA . ASN C 1 206 ? 89.690 33.922 25.057 1.00 59.29 203 ASN C CA 1
ATOM 5274 C C . ASN C 1 206 ? 89.947 32.722 24.160 1.00 59.55 203 ASN C C 1
ATOM 5275 O O . ASN C 1 206 ? 90.536 31.737 24.599 1.00 59.51 203 ASN C O 1
ATOM 5280 N N . ILE C 1 207 ? 89.512 32.807 22.909 1.00 59.20 204 ILE C N 1
ATOM 5281 C CA . ILE C 1 207 ? 89.673 31.706 21.984 1.00 57.05 204 ILE C CA 1
ATOM 5282 C C . ILE C 1 207 ? 90.778 31.924 20.959 1.00 56.69 204 ILE C C 1
ATOM 5283 O O . ILE C 1 207 ? 91.376 32.990 20.903 1.00 55.27 204 ILE C O 1
ATOM 5288 N N . GLY C 1 208 ? 91.061 30.887 20.174 1.00 57.35 205 GLY C N 1
ATOM 5289 C CA . GLY C 1 208 ? 92.086 30.961 19.142 1.00 59.30 205 GLY C CA 1
ATOM 5290 C C . GLY C 1 208 ? 93.454 31.483 19.543 1.00 60.83 205 GLY C C 1
ATOM 5291 O O . GLY C 1 208 ? 94.226 31.935 18.695 1.00 60.96 205 GLY C O 1
ATOM 5292 N N . LYS C 1 209 ? 93.762 31.407 20.830 1.00 61.93 206 LYS C N 1
ATOM 5293 C CA . LYS C 1 209 ? 95.038 31.881 21.365 1.00 63.90 206 LYS C CA 1
ATOM 5294 C C . LYS C 1 209 ? 96.259 31.134 20.817 1.00 64.53 206 LYS C C 1
ATOM 5295 O O . LYS C 1 209 ? 97.217 31.756 20.357 1.00 64.72 206 LYS C O 1
ATOM 5301 N N . GLU C 1 210 ? 96.226 29.806 20.860 1.00 66.16 207 GLU C N 1
ATOM 5302 C CA . GLU C 1 210 ? 97.355 29.005 20.381 1.00 67.61 207 GLU C CA 1
ATOM 5303 C C . GLU C 1 210 ? 97.224 28.506 18.940 1.00 66.03 207 GLU C C 1
ATOM 5304 O O . GLU C 1 210 ? 98.219 28.237 18.271 1.00 66.08 207 GLU C O 1
ATOM 5310 N N . LYS C 1 211 ? 95.990 28.383 18.470 1.00 64.18 208 LYS C N 1
ATOM 5311 C CA . LYS C 1 211 ? 95.723 27.929 17.116 1.00 61.90 208 LYS C CA 1
ATOM 5312 C C . LYS C 1 211 ? 94.308 28.351 16.743 1.00 59.64 208 LYS C C 1
ATOM 5313 O O . LYS C 1 211 ? 93.496 28.651 17.616 1.00 57.93 208 LYS C O 1
ATOM 5319 N N . PRO C 1 212 ? 93.996 28.391 15.437 1.00 58.03 209 PRO C N 1
ATOM 5320 C CA . PRO C 1 212 ? 92.656 28.792 15.002 1.00 57.28 209 PRO C CA 1
ATOM 5321 C C . PRO C 1 212 ? 91.532 28.065 15.742 1.00 56.68 209 PRO C C 1
ATOM 5322 O O . PRO C 1 212 ? 91.631 26.880 16.037 1.00 56.82 209 PRO C O 1
ATOM 5326 N N . THR C 1 213 ? 90.464 28.792 16.044 1.00 56.84 210 THR C N 1
ATOM 5327 C CA . THR C 1 213 ? 89.322 28.218 16.738 1.00 56.69 210 THR C CA 1
ATOM 5328 C C . THR C 1 213 ? 88.009 28.471 16.007 1.00 56.07 210 THR C C 1
ATOM 5329 O O . THR C 1 213 ? 87.549 29.609 15.899 1.00 57.46 210 THR C O 1
ATOM 5333 N N . PHE C 1 214 ? 87.413 27.403 15.501 1.00 53.93 211 PHE C N 1
ATOM 5334 C CA . PHE C 1 214 ? 86.137 27.502 14.809 1.00 53.60 211 PHE C CA 1
ATOM 5335 C C . PHE C 1 214 ? 85.021 27.498 15.859 1.00 54.67 211 PHE C C 1
ATOM 5336 O O . PHE C 1 214 ? 85.151 26.869 16.913 1.00 55.22 211 PHE C O 1
ATOM 5344 N N . VAL C 1 215 ? 83.940 28.220 15.581 1.00 55.05 212 VAL C N 1
ATOM 5345 C CA . VAL C 1 215 ? 82.784 28.239 16.472 1.00 54.75 212 VAL C CA 1
ATOM 5346 C C . VAL C 1 215 ? 81.572 28.098 15.567 1.00 55.77 212 VAL C C 1
ATOM 5347 O O . VAL C 1 215 ? 81.230 29.019 14.823 1.00 56.15 212 VAL C O 1
ATOM 5351 N N . TYR C 1 216 ? 80.945 26.925 15.614 1.00 56.83 213 TYR C N 1
ATOM 5352 C CA . TYR C 1 216 ? 79.777 26.647 14.790 1.00 57.70 213 TYR C CA 1
ATOM 5353 C C . TYR C 1 216 ? 78.469 26.537 15.584 1.00 57.53 213 TYR C C 1
ATOM 5354 O O . TYR C 1 216 ? 78.466 26.475 16.815 1.00 56.37 213 TYR C O 1
ATOM 5363 N N . HIS C 1 217 ? 77.361 26.520 14.850 1.00 57.75 214 HIS C N 1
ATOM 5364 C CA . HIS C 1 217 ? 76.024 26.414 15.422 1.00 57.22 214 HIS C CA 1
ATOM 5365 C C . HIS C 1 217 ? 75.601 27.617 16.253 1.00 57.02 214 HIS C C 1
ATOM 5366 O O . HIS C 1 217 ? 75.290 27.499 17.434 1.00 56.63 214 HIS C O 1
ATOM 5373 N N . PHE C 1 218 ? 75.595 28.785 15.622 1.00 57.46 215 PHE C N 1
ATOM 5374 C CA . PHE C 1 218 ? 75.170 30.003 16.292 1.00 56.30 215 PHE C CA 1
ATOM 5375 C C . PHE C 1 218 ? 73.669 29.882 16.494 1.00 56.51 215 PHE C C 1
ATOM 5376 O O . PHE C 1 218 ? 73.003 29.098 15.822 1.00 56.28 215 PHE C O 1
ATOM 5384 N N . PRO C 1 219 ? 73.112 30.651 17.429 1.00 57.23 216 PRO C N 1
ATOM 5385 C CA . PRO C 1 219 ? 71.666 30.577 17.652 1.00 57.68 216 PRO C CA 1
ATOM 5386 C C . PRO C 1 219 ? 70.928 30.699 16.321 1.00 57.97 216 PRO C C 1
ATOM 5387 O O . PRO C 1 219 ? 71.375 31.410 15.428 1.00 58.48 216 PRO C O 1
ATOM 5391 N N . ALA C 1 220 ? 69.805 30.007 16.186 1.00 58.44 217 ALA C N 1
ATOM 5392 C CA . ALA C 1 220 ? 69.023 30.076 14.957 1.00 58.80 217 ALA C CA 1
ATOM 5393 C C . ALA C 1 220 ? 68.686 31.530 14.598 1.00 59.21 217 ALA C C 1
ATOM 5394 O O . ALA C 1 220 ? 68.429 31.856 13.437 1.00 60.40 217 ALA C O 1
ATOM 5396 N N . SER C 1 221 ? 68.698 32.408 15.591 1.00 58.85 218 SER C N 1
ATOM 5397 C CA . SER C 1 221 ? 68.384 33.804 15.351 1.00 58.30 218 SER C CA 1
ATOM 5398 C C . SER C 1 221 ? 69.500 34.604 14.697 1.00 58.00 218 SER C C 1
ATOM 5399 O O . SER C 1 221 ? 69.263 35.671 14.148 1.00 58.44 218 SER C O 1
ATOM 5402 N N . GLN C 1 222 ? 70.721 34.106 14.764 1.00 58.12 219 GLN C N 1
ATOM 5403 C CA . GLN C 1 222 ? 71.827 34.819 14.144 1.00 59.53 219 GLN C CA 1
ATOM 5404 C C . GLN C 1 222 ? 72.261 34.048 12.899 1.00 58.95 219 GLN C C 1
ATOM 5405 O O . GLN C 1 222 ? 73.425 34.101 12.498 1.00 59.31 219 GLN C O 1
ATOM 5411 N N . ALA C 1 223 ? 71.307 33.342 12.296 1.00 56.96 220 ALA C N 1
ATOM 5412 C CA . ALA C 1 223 ? 71.553 32.520 11.121 1.00 56.16 220 ALA C CA 1
ATOM 5413 C C . ALA C 1 223 ? 71.923 33.304 9.868 1.00 55.79 220 ALA C C 1
ATOM 5414 O O . ALA C 1 223 ? 72.637 32.796 9.000 1.00 55.34 220 ALA C O 1
ATOM 5416 N N . SER C 1 224 ? 71.434 34.534 9.768 1.00 55.42 221 SER C N 1
ATOM 5417 C CA . SER C 1 224 ? 71.720 35.355 8.601 1.00 55.34 221 SER C CA 1
ATOM 5418 C C . SER C 1 224 ? 71.089 34.663 7.385 1.00 54.08 221 SER C C 1
ATOM 5419 O O . SER C 1 224 ? 69.865 34.603 7.285 1.00 53.33 221 SER C O 1
ATOM 5422 N N . LEU C 1 225 ? 71.908 34.153 6.465 1.00 53.58 222 LEU C N 1
ATOM 5423 C CA . LEU C 1 225 ? 71.385 33.442 5.291 1.00 54.07 222 LEU C CA 1
ATOM 5424 C C . LEU C 1 225 ? 71.764 31.965 5.329 1.00 55.21 222 LEU C C 1
ATOM 5425 O O . LEU C 1 225 ? 71.949 31.336 4.281 1.00 56.13 222 LEU C O 1
ATOM 5430 N N . ALA C 1 226 ? 71.882 31.422 6.538 1.00 55.22 223 ALA C N 1
ATOM 5431 C CA . ALA C 1 226 ? 72.244 30.025 6.742 1.00 54.89 223 ALA C CA 1
ATOM 5432 C C . ALA C 1 226 ? 71.028 29.211 7.149 1.00 56.16 223 ALA C C 1
ATOM 5433 O O . ALA C 1 226 ? 70.049 29.749 7.673 1.00 56.75 223 ALA C O 1
ATOM 5435 N N . GLN C 1 227 ? 71.099 27.906 6.924 1.00 57.08 224 GLN C N 1
ATOM 5436 C CA . GLN C 1 227 ? 70.000 27.023 7.287 1.00 58.30 224 GLN C CA 1
ATOM 5437 C C . GLN C 1 227 ? 69.886 26.840 8.788 1.00 57.55 224 GLN C C 1
ATOM 5438 O O . GLN C 1 227 ? 70.873 26.939 9.512 1.00 55.85 224 GLN C O 1
ATOM 5444 N N . ILE C 1 228 ? 68.669 26.587 9.250 1.00 58.55 225 ILE C N 1
ATOM 5445 C CA . ILE C 1 228 ? 68.446 26.327 10.660 1.00 60.34 225 ILE C CA 1
ATOM 5446 C C . ILE C 1 228 ? 68.667 24.828 10.747 1.00 61.55 225 ILE C C 1
ATOM 5447 O O . ILE C 1 228 ? 68.208 24.091 9.882 1.00 60.88 225 ILE C O 1
ATOM 5452 N N . SER C 1 229 ? 69.382 24.375 11.768 1.00 65.14 226 SER C N 1
ATOM 5453 C CA . SER C 1 229 ? 69.653 22.949 11.916 1.00 68.95 226 SER C CA 1
ATOM 5454 C C . SER C 1 229 ? 68.361 22.125 11.886 1.00 70.58 226 SER C C 1
ATOM 5455 O O . SER C 1 229 ? 67.332 22.530 12.443 1.00 70.92 226 SER C O 1
ATOM 5458 N N . THR C 1 230 ? 68.419 20.974 11.223 1.00 71.73 227 THR C N 1
ATOM 5459 C CA . THR C 1 230 ? 67.263 20.093 11.126 1.00 73.93 227 THR C CA 1
ATOM 5460 C C . THR C 1 230 ? 67.076 19.415 12.473 1.00 75.19 227 THR C C 1
ATOM 5461 O O . THR C 1 230 ? 65.959 19.291 12.969 1.00 75.44 227 THR C O 1
ATOM 5465 N N . GLU C 1 231 ? 68.188 18.975 13.052 1.00 76.21 228 GLU C N 1
ATOM 5466 C CA . GLU C 1 231 ? 68.186 18.313 14.348 1.00 77.49 228 GLU C CA 1
ATOM 5467 C C . GLU C 1 231 ? 67.753 19.334 15.400 1.00 77.30 228 GLU C C 1
ATOM 5468 O O . GLU C 1 231 ? 66.574 19.428 15.733 1.00 78.88 228 GLU C O 1
ATOM 5474 N N . ASP C 1 232 ? 68.702 20.110 15.912 1.00 76.56 229 ASP C N 1
ATOM 5475 C CA . ASP C 1 232 ? 68.391 21.122 16.912 1.00 75.42 229 ASP C CA 1
ATOM 5476 C C . ASP C 1 232 ? 68.030 22.430 16.207 1.00 75.93 229 ASP C C 1
ATOM 5477 O O . ASP C 1 232 ? 68.909 23.203 15.825 1.00 75.76 229 ASP C O 1
ATOM 5482 N N . HIS C 1 233 ? 66.735 22.676 16.035 1.00 76.37 230 HIS C N 1
ATOM 5483 C CA . HIS C 1 233 ? 66.282 23.895 15.375 1.00 76.79 230 HIS C CA 1
ATOM 5484 C C . HIS C 1 233 ? 66.486 25.164 16.210 1.00 73.97 230 HIS C C 1
ATOM 5485 O O . HIS C 1 233 ? 65.863 26.196 15.950 1.00 74.38 230 HIS C O 1
ATOM 5492 N N . ARG C 1 234 ? 67.368 25.088 17.203 1.00 70.33 231 ARG C N 1
ATOM 5493 C CA . ARG C 1 234 ? 67.669 26.236 18.053 1.00 67.40 231 ARG C CA 1
ATOM 5494 C C . ARG C 1 234 ? 68.959 26.889 17.575 1.00 65.88 231 ARG C C 1
ATOM 5495 O O . ARG C 1 234 ? 69.260 28.035 17.919 1.00 65.32 231 ARG C O 1
ATOM 5503 N N . VAL C 1 235 ? 69.727 26.136 16.794 1.00 63.46 232 VAL C N 1
ATOM 5504 C CA . VAL C 1 235 ? 70.978 26.625 16.245 1.00 60.62 232 VAL C CA 1
ATOM 5505 C C . VAL C 1 235 ? 70.869 26.684 14.734 1.00 60.54 232 VAL C C 1
ATOM 5506 O O . VAL C 1 235 ? 69.993 26.056 14.133 1.00 61.14 232 VAL C O 1
ATOM 5510 N N . ALA C 1 236 ? 71.761 27.454 14.123 1.00 59.66 233 ALA C N 1
ATOM 5511 C CA . ALA C 1 236 ? 71.783 27.599 12.681 1.00 56.20 233 ALA C CA 1
ATOM 5512 C C . ALA C 1 236 ? 73.081 27.007 12.156 1.00 54.62 233 ALA C C 1
ATOM 5513 O O . ALA C 1 236 ? 74.090 26.984 12.860 1.00 52.43 233 ALA C O 1
ATOM 5515 N N . GLU C 1 237 ? 73.045 26.513 10.923 1.00 54.76 234 GLU C N 1
ATOM 5516 C CA . GLU C 1 237 ? 74.227 25.932 10.300 1.00 55.38 234 GLU C CA 1
ATOM 5517 C C . GLU C 1 237 ? 75.178 27.054 9.890 1.00 54.23 234 GLU C C 1
ATOM 5518 O O . GLU C 1 237 ? 75.314 27.357 8.706 1.00 54.26 234 GLU C O 1
ATOM 5524 N N . ARG C 1 238 ? 75.829 27.663 10.876 1.00 52.70 235 ARG C N 1
ATOM 5525 C CA . ARG C 1 238 ? 76.765 28.752 10.632 1.00 52.03 235 ARG C CA 1
ATOM 5526 C C . ARG C 1 238 ? 77.966 28.689 11.574 1.00 53.02 235 ARG C C 1
ATOM 5527 O O . ARG C 1 238 ? 77.825 28.373 12.763 1.00 52.89 235 ARG C O 1
ATOM 5535 N N . PHE C 1 239 ? 79.140 29.024 11.038 1.00 53.39 236 PHE C N 1
ATOM 5536 C CA . PHE C 1 239 ? 80.382 29.011 11.806 1.00 53.23 236 PHE C CA 1
ATOM 5537 C C . PHE C 1 239 ? 81.252 30.234 11.495 1.00 54.09 236 PHE C C 1
ATOM 5538 O O . PHE C 1 239 ? 81.115 30.862 10.440 1.00 53.57 236 PHE C O 1
ATOM 5546 N N . GLU C 1 240 ? 82.149 30.550 12.427 1.00 53.90 237 GLU C N 1
ATOM 5547 C CA . GLU C 1 240 ? 83.099 31.654 12.293 1.00 54.13 237 GLU C CA 1
ATOM 5548 C C . GLU C 1 240 ? 84.429 31.122 12.824 1.00 54.56 237 GLU C C 1
ATOM 5549 O O . GLU C 1 240 ? 84.444 30.307 13.753 1.00 56.23 237 GLU C O 1
ATOM 5555 N N . VAL C 1 241 ? 85.545 31.563 12.253 1.00 52.03 238 VAL C N 1
ATOM 5556 C CA . VAL C 1 241 ? 86.830 31.079 12.732 1.00 50.16 238 VAL C CA 1
ATOM 5557 C C . VAL C 1 241 ? 87.650 32.243 13.228 1.00 48.96 238 VAL C C 1
ATOM 5558 O O . VAL C 1 241 ? 87.682 33.288 12.601 1.00 47.34 238 VAL C O 1
ATOM 5562 N N . TYR C 1 242 ? 88.300 32.055 14.372 1.00 50.32 239 TYR C N 1
ATOM 5563 C CA . TYR C 1 242 ? 89.099 33.106 14.999 1.00 50.90 239 TYR C CA 1
ATOM 5564 C C . TYR C 1 242 ? 90.530 32.667 15.286 1.00 52.48 239 TYR C C 1
ATOM 5565 O O . TYR C 1 242 ? 90.794 31.480 15.495 1.00 53.27 239 TYR C O 1
ATOM 5574 N N . TYR C 1 243 ? 91.451 33.626 15.302 1.00 52.79 240 TYR C N 1
ATOM 5575 C CA . TYR C 1 243 ? 92.844 33.325 15.610 1.00 53.69 240 TYR C CA 1
ATOM 5576 C C . TYR C 1 243 ? 93.579 34.568 16.093 1.00 53.65 240 TYR C C 1
ATOM 5577 O O . TYR C 1 243 ? 93.475 35.636 15.496 1.00 54.10 240 TYR C O 1
ATOM 5586 N N . LYS C 1 244 ? 94.315 34.419 17.188 1.00 53.95 241 LYS C N 1
ATOM 5587 C CA . LYS C 1 244 ? 95.076 35.516 17.766 1.00 54.98 241 LYS C CA 1
ATOM 5588 C C . LYS C 1 244 ? 94.181 36.721 18.055 1.00 53.99 241 LYS C C 1
ATOM 5589 O O . LYS C 1 244 ? 94.621 37.869 17.980 1.00 53.56 241 LYS C O 1
ATOM 5595 N N . GLY C 1 245 ? 92.921 36.448 18.381 1.00 52.76 242 GLY C N 1
ATOM 5596 C CA . GLY C 1 245 ? 91.986 37.513 18.694 1.00 52.37 242 GLY C CA 1
ATOM 5597 C C . GLY C 1 245 ? 91.399 38.228 17.491 1.00 53.14 242 GLY C C 1
ATOM 5598 O O . GLY C 1 245 ? 90.816 39.303 17.632 1.00 53.19 242 GLY C O 1
ATOM 5599 N N . ILE C 1 246 ? 91.543 37.632 16.312 1.00 52.78 243 ILE C N 1
ATOM 5600 C CA . ILE C 1 246 ? 91.028 38.218 15.077 1.00 52.52 243 ILE C CA 1
ATOM 5601 C C . ILE C 1 246 ? 89.980 37.321 14.411 1.00 52.34 243 ILE C C 1
ATOM 5602 O O . ILE C 1 246 ? 90.216 36.131 14.195 1.00 53.14 243 ILE C O 1
ATOM 5607 N N . GLU C 1 247 ? 88.829 37.898 14.084 1.00 50.56 244 GLU C N 1
ATOM 5608 C CA . GLU C 1 247 ? 87.774 37.171 13.389 1.00 48.52 244 GLU C CA 1
ATOM 5609 C C . GLU C 1 247 ? 88.236 37.102 11.923 1.00 48.41 244 GLU C C 1
ATOM 5610 O O . GLU C 1 247 ? 88.339 38.138 11.259 1.00 50.39 244 GLU C O 1
ATOM 5616 N N . LEU C 1 248 ? 88.509 35.897 11.422 1.00 47.09 245 LEU C N 1
ATOM 5617 C CA . LEU C 1 248 ? 88.989 35.705 10.048 1.00 45.90 245 LEU C CA 1
ATOM 5618 C C . LEU C 1 248 ? 87.969 35.382 8.968 1.00 45.50 245 LEU C C 1
ATOM 5619 O O . LEU C 1 248 ? 88.109 35.808 7.810 1.00 43.27 245 LEU C O 1
ATOM 5624 N N . ALA C 1 249 ? 86.955 34.610 9.331 1.00 45.27 246 ALA C N 1
ATOM 5625 C CA . ALA C 1 249 ? 85.963 34.225 8.347 1.00 44.27 246 ALA C CA 1
ATOM 5626 C C . ALA C 1 249 ? 84.601 33.936 8.937 1.00 43.87 246 ALA C C 1
ATOM 5627 O O . ALA C 1 249 ? 84.465 33.669 10.127 1.00 43.87 246 ALA C O 1
ATOM 5629 N N . ASN C 1 250 ? 83.599 33.996 8.070 1.00 42.91 247 ASN C N 1
ATOM 5630 C CA . ASN C 1 250 ? 82.222 33.739 8.428 1.00 43.87 247 ASN C CA 1
ATOM 5631 C C . ASN C 1 250 ? 81.626 32.934 7.272 1.00 45.75 247 ASN C C 1
ATOM 5632 O O . ASN C 1 250 ? 81.642 33.374 6.116 1.00 45.88 247 ASN C O 1
ATOM 5637 N N . GLY C 1 251 ? 81.124 31.743 7.579 1.00 46.01 248 GLY C N 1
ATOM 5638 C CA . GLY C 1 251 ? 80.545 30.922 6.536 1.00 48.68 248 GLY C CA 1
ATOM 5639 C C . GLY C 1 251 ? 79.351 30.121 7.003 1.00 49.42 248 GLY C C 1
ATOM 5640 O O . GLY C 1 251 ? 79.086 30.024 8.200 1.00 50.15 248 GLY C O 1
ATOM 5641 N N . PHE C 1 252 ? 78.601 29.561 6.065 1.00 49.25 249 PHE C N 1
ATOM 5642 C CA . PHE C 1 252 ? 77.474 28.748 6.463 1.00 51.15 249 PHE C CA 1
ATOM 5643 C C . PHE C 1 252 ? 76.873 27.845 5.410 1.00 52.13 249 PHE C C 1
ATOM 5644 O O . PHE C 1 252 ? 77.240 27.906 4.235 1.00 52.24 249 PHE C O 1
ATOM 5652 N N . HIS C 1 253 ? 75.997 26.953 5.870 1.00 52.72 250 HIS C N 1
ATOM 5653 C CA . HIS C 1 253 ? 75.295 26.039 4.991 1.00 52.97 250 HIS C CA 1
ATOM 5654 C C . HIS C 1 253 ? 74.173 26.930 4.470 1.00 51.98 250 HIS C C 1
ATOM 5655 O O . HIS C 1 253 ? 73.255 27.281 5.200 1.00 52.03 250 HIS C O 1
ATOM 5662 N N . GLU C 1 254 ? 74.277 27.307 3.202 1.00 51.78 251 GLU C N 1
ATOM 5663 C CA . GLU C 1 254 ? 73.338 28.221 2.554 1.00 53.10 251 GLU C CA 1
ATOM 5664 C C . GLU C 1 254 ? 71.838 27.894 2.510 1.00 52.85 251 GLU C C 1
ATOM 5665 O O . GLU C 1 254 ? 71.435 26.788 2.144 1.00 53.59 251 GLU C O 1
ATOM 5671 N N . LEU C 1 255 ? 71.020 28.882 2.871 1.00 51.77 252 LEU C N 1
ATOM 5672 C CA . LEU C 1 255 ? 69.571 28.733 2.856 1.00 52.95 252 LEU C CA 1
ATOM 5673 C C . LEU C 1 255 ? 69.145 28.692 1.401 1.00 55.02 252 LEU C C 1
ATOM 5674 O O . LEU C 1 255 ? 69.368 29.643 0.657 1.00 55.52 252 LEU C O 1
ATOM 5679 N N . THR C 1 256 ? 68.514 27.593 1.005 1.00 57.09 253 THR C N 1
ATOM 5680 C CA . THR C 1 256 ? 68.103 27.405 -0.375 1.00 57.41 253 THR C CA 1
ATOM 5681 C C . THR C 1 256 ? 66.647 27.762 -0.684 1.00 57.84 253 THR C C 1
ATOM 5682 O O . THR C 1 256 ? 66.287 27.981 -1.845 1.00 56.88 253 THR C O 1
ATOM 5686 N N . ASP C 1 257 ? 65.819 27.838 0.353 1.00 57.85 254 ASP C N 1
ATOM 5687 C CA . ASP C 1 257 ? 64.409 28.155 0.181 1.00 59.29 254 ASP C CA 1
ATOM 5688 C C . ASP C 1 257 ? 64.166 29.643 -0.087 1.00 58.83 254 ASP C C 1
ATOM 5689 O O . ASP C 1 257 ? 64.374 30.480 0.789 1.00 59.40 254 ASP C O 1
ATOM 5694 N N . ALA C 1 258 ? 63.712 29.959 -1.298 1.00 57.76 255 ALA C N 1
ATOM 5695 C CA . ALA C 1 258 ? 63.437 31.338 -1.693 1.00 58.45 255 ALA C CA 1
ATOM 5696 C C . ALA C 1 258 ? 62.335 31.971 -0.849 1.00 58.82 255 ALA C C 1
ATOM 5697 O O . ALA C 1 258 ? 62.416 33.134 -0.469 1.00 56.71 255 ALA C O 1
ATOM 5699 N N . ARG C 1 259 ? 61.298 31.194 -0.568 1.00 61.24 256 ARG C N 1
ATOM 5700 C CA . ARG C 1 259 ? 60.168 31.666 0.220 1.00 62.95 256 ARG C CA 1
ATOM 5701 C C . ARG C 1 259 ? 60.651 32.075 1.610 1.00 62.67 256 ARG C C 1
ATOM 5702 O O . ARG C 1 259 ? 60.317 33.149 2.109 1.00 62.10 256 ARG C O 1
ATOM 5710 N N . GLU C 1 260 ? 61.459 31.216 2.220 1.00 62.09 257 GLU C N 1
ATOM 5711 C CA . GLU C 1 260 ? 61.990 31.475 3.546 1.00 61.36 257 GLU C CA 1
ATOM 5712 C C . GLU C 1 260 ? 62.940 32.664 3.511 1.00 60.76 257 GLU C C 1
ATOM 5713 O O . GLU C 1 260 ? 62.860 33.557 4.351 1.00 60.36 257 GLU C O 1
ATOM 5719 N N . GLN C 1 261 ? 63.836 32.674 2.528 1.00 60.40 258 GLN C N 1
ATOM 5720 C CA . GLN C 1 261 ? 64.820 33.747 2.394 1.00 60.72 258 GLN C CA 1
ATOM 5721 C C . GLN C 1 261 ? 64.187 35.135 2.293 1.00 60.73 258 GLN C C 1
ATOM 5722 O O . GLN C 1 261 ? 64.661 36.086 2.912 1.00 60.31 258 GLN C O 1
ATOM 5728 N N . GLN C 1 262 ? 63.120 35.242 1.507 1.00 61.49 259 GLN C N 1
ATOM 5729 C CA . GLN C 1 262 ? 62.409 36.503 1.313 1.00 62.04 259 GLN C CA 1
ATOM 5730 C C . GLN C 1 262 ? 61.900 37.038 2.647 1.00 61.38 259 GLN C C 1
ATOM 5731 O O . GLN C 1 262 ? 62.185 38.179 3.028 1.00 61.47 259 GLN C O 1
ATOM 5737 N N . GLN C 1 263 ? 61.147 36.208 3.359 1.00 59.94 260 GLN C N 1
ATOM 5738 C CA . GLN C 1 263 ? 60.629 36.603 4.656 1.00 59.07 260 GLN C CA 1
ATOM 5739 C C . GLN C 1 263 ? 61.761 37.112 5.547 1.00 57.80 260 GLN C C 1
ATOM 5740 O O . GLN C 1 263 ? 61.628 38.158 6.185 1.00 58.14 260 GLN C O 1
ATOM 5746 N N . ARG C 1 264 ? 62.872 36.379 5.588 1.00 55.47 261 ARG C N 1
ATOM 5747 C CA . ARG C 1 264 ? 64.005 36.799 6.401 1.00 53.50 261 ARG C CA 1
ATOM 5748 C C . ARG C 1 264 ? 64.427 38.229 6.093 1.00 53.72 261 ARG C C 1
ATOM 5749 O O . ARG C 1 264 ? 64.789 38.974 7.000 1.00 53.78 261 ARG C O 1
ATOM 5757 N N . PHE C 1 265 ? 64.393 38.619 4.823 1.00 52.59 262 PHE C N 1
ATOM 5758 C CA . PHE C 1 265 ? 64.793 39.971 4.472 1.00 52.10 262 PHE C CA 1
ATOM 5759 C C . PHE C 1 265 ? 63.753 40.958 4.958 1.00 52.95 262 PHE C C 1
ATOM 5760 O O . PHE C 1 265 ? 64.086 42.033 5.475 1.00 52.63 262 PHE C O 1
ATOM 5768 N N . GLU C 1 266 ? 62.487 40.590 4.783 1.00 54.43 263 GLU C N 1
ATOM 5769 C CA . GLU C 1 266 ? 61.383 41.437 5.209 1.00 54.40 263 GLU C CA 1
ATOM 5770 C C . GLU C 1 266 ? 61.551 41.718 6.692 1.00 55.62 263 GLU C C 1
ATOM 5771 O O . GLU C 1 266 ? 61.327 42.843 7.159 1.00 55.08 263 GLU C O 1
ATOM 5777 N N . GLN C 1 267 ? 61.985 40.701 7.427 1.00 55.23 264 GLN C N 1
ATOM 5778 C CA . GLN C 1 267 ? 62.201 40.860 8.844 1.00 58.33 264 GLN C CA 1
ATOM 5779 C C . GLN C 1 267 ? 63.381 41.788 9.137 1.00 60.02 264 GLN C C 1
ATOM 5780 O O . GLN C 1 267 ? 63.417 42.435 10.182 1.00 61.78 264 GLN C O 1
ATOM 5786 N N . ASP C 1 268 ? 64.351 41.859 8.230 1.00 61.36 265 ASP C N 1
ATOM 5787 C CA . ASP C 1 268 ? 65.496 42.745 8.443 1.00 61.50 265 ASP C CA 1
ATOM 5788 C C . ASP C 1 268 ? 65.001 44.178 8.395 1.00 61.13 265 ASP C C 1
ATOM 5789 O O . ASP C 1 268 ? 65.287 44.975 9.284 1.00 58.19 265 ASP C O 1
ATOM 5794 N N . ASN C 1 269 ? 64.256 44.492 7.337 1.00 62.55 266 ASN C N 1
ATOM 5795 C CA . ASN C 1 269 ? 63.700 45.828 7.155 1.00 63.34 266 ASN C CA 1
ATOM 5796 C C . ASN C 1 269 ? 62.840 46.279 8.335 1.00 63.77 266 ASN C C 1
ATOM 5797 O O . ASN C 1 269 ? 62.909 47.439 8.748 1.00 63.88 266 ASN C O 1
ATOM 5802 N N . ARG C 1 270 ? 62.024 45.377 8.874 1.00 63.94 267 ARG C N 1
ATOM 5803 C CA . ARG C 1 270 ? 61.195 45.746 10.009 1.00 63.69 267 ARG C CA 1
ATOM 5804 C C . ARG C 1 270 ? 62.104 46.038 11.192 1.00 64.06 267 ARG C C 1
ATOM 5805 O O . ARG C 1 270 ? 61.987 47.091 11.827 1.00 65.27 267 ARG C O 1
ATOM 5813 N N . LYS C 1 271 ? 63.023 45.125 11.487 1.00 62.61 268 LYS C N 1
ATOM 5814 C CA . LYS C 1 271 ? 63.940 45.362 12.592 1.00 63.49 268 LYS C CA 1
ATOM 5815 C C . LYS C 1 271 ? 64.678 46.675 12.336 1.00 64.91 268 LYS C C 1
ATOM 5816 O O . LYS C 1 271 ? 65.044 47.390 13.274 1.00 65.96 268 LYS C O 1
ATOM 5822 N N . ARG C 1 272 ? 64.893 46.997 11.063 1.00 65.02 269 ARG C N 1
ATOM 5823 C CA . ARG C 1 272 ? 65.581 48.234 10.726 1.00 66.14 269 ARG C CA 1
ATOM 5824 C C . ARG C 1 272 ? 64.679 49.422 11.021 1.00 66.06 269 ARG C C 1
ATOM 5825 O O . ARG C 1 272 ? 65.064 50.341 11.752 1.00 65.34 269 ARG C O 1
ATOM 5833 N N . ALA C 1 273 ? 63.477 49.394 10.450 1.00 66.08 270 ALA C N 1
ATOM 5834 C CA . ALA C 1 273 ? 62.513 50.468 10.645 1.00 66.32 270 ALA C CA 1
ATOM 5835 C C . ALA C 1 273 ? 62.420 50.788 12.136 1.00 66.22 270 ALA C C 1
ATOM 5836 O O . ALA C 1 273 ? 62.480 51.953 12.535 1.00 66.06 270 ALA C O 1
ATOM 5838 N N . ALA C 1 274 ? 62.291 49.742 12.949 1.00 65.85 271 ALA C N 1
ATOM 5839 C CA . ALA C 1 274 ? 62.212 49.893 14.393 1.00 65.74 271 ALA C CA 1
ATOM 5840 C C . ALA C 1 274 ? 63.398 50.714 14.858 1.00 66.32 271 ALA C C 1
ATOM 5841 O O . ALA C 1 274 ? 63.231 51.820 15.361 1.00 68.15 271 ALA C O 1
ATOM 5843 N N . ARG C 1 275 ? 64.597 50.163 14.680 1.00 66.75 272 ARG C N 1
ATOM 5844 C CA . ARG C 1 275 ? 65.837 50.833 15.074 1.00 66.88 272 ARG C CA 1
ATOM 5845 C C . ARG C 1 275 ? 66.010 52.198 14.422 1.00 65.95 272 ARG C C 1
ATOM 5846 O O . ARG C 1 275 ? 66.987 52.897 14.694 1.00 66.32 272 ARG C O 1
ATOM 5854 N N . GLY C 1 276 ? 65.083 52.576 13.552 1.00 64.11 273 GLY C N 1
ATOM 5855 C CA . GLY C 1 276 ? 65.207 53.866 12.906 1.00 63.04 273 GLY C CA 1
ATOM 5856 C C . GLY C 1 276 ? 66.307 53.882 11.859 1.00 62.38 273 GLY C C 1
ATOM 5857 O O . GLY C 1 276 ? 66.901 54.926 11.567 1.00 61.03 273 GLY C O 1
ATOM 5858 N N . LEU C 1 277 ? 66.587 52.711 11.298 1.00 61.53 274 LEU C N 1
ATOM 5859 C CA . LEU C 1 277 ? 67.594 52.588 10.255 1.00 59.75 274 LEU C CA 1
ATOM 5860 C C . LEU C 1 277 ? 66.835 52.591 8.942 1.00 59.15 274 LEU C C 1
ATOM 5861 O O . LEU C 1 277 ? 65.682 52.166 8.887 1.00 60.69 274 LEU C O 1
ATOM 5866 N N . PRO C 1 278 ? 67.456 53.087 7.868 1.00 58.63 275 PRO C N 1
ATOM 5867 C CA . PRO C 1 278 ? 66.742 53.100 6.587 1.00 58.53 275 PRO C CA 1
ATOM 5868 C C . PRO C 1 278 ? 66.483 51.683 6.069 1.00 59.61 275 PRO C C 1
ATOM 5869 O O . PRO C 1 278 ? 67.288 50.774 6.299 1.00 61.57 275 PRO C O 1
ATOM 5873 N N . GLN C 1 279 ? 65.355 51.491 5.389 1.00 59.00 276 GLN C N 1
ATOM 5874 C CA . GLN C 1 279 ? 65.026 50.186 4.828 1.00 58.34 276 GLN C CA 1
ATOM 5875 C C . GLN C 1 279 ? 65.607 50.088 3.420 1.00 59.11 276 GLN C C 1
ATOM 5876 O O . GLN C 1 279 ? 65.839 51.102 2.756 1.00 60.28 276 GLN C O 1
ATOM 5882 N N . HIS C 1 280 ? 65.850 48.867 2.962 1.00 59.21 277 HIS C N 1
ATOM 5883 C CA . HIS C 1 280 ? 66.402 48.667 1.630 1.00 58.34 277 HIS C CA 1
ATOM 5884 C C . HIS C 1 280 ? 65.550 47.686 0.823 1.00 56.74 277 HIS C C 1
ATOM 5885 O O . HIS C 1 280 ? 65.051 46.692 1.353 1.00 57.60 277 HIS C O 1
ATOM 5892 N N . PRO C 1 281 ? 65.352 47.966 -0.469 1.00 54.62 278 PRO C N 1
ATOM 5893 C CA . PRO C 1 281 ? 64.551 47.050 -1.284 1.00 53.35 278 PRO C CA 1
ATOM 5894 C C . PRO C 1 281 ? 65.234 45.687 -1.418 1.00 53.24 278 PRO C C 1
ATOM 5895 O O . PRO C 1 281 ? 66.442 45.601 -1.655 1.00 53.43 278 PRO C O 1
ATOM 5899 N N . ILE C 1 282 ? 64.450 44.628 -1.252 1.00 52.93 279 ILE C N 1
ATOM 5900 C CA . ILE C 1 282 ? 64.936 43.260 -1.371 1.00 51.77 279 ILE C CA 1
ATOM 5901 C C . ILE C 1 282 ? 65.431 42.981 -2.793 1.00 51.37 279 ILE C C 1
ATOM 5902 O O . ILE C 1 282 ? 64.723 43.263 -3.758 1.00 51.47 279 ILE C O 1
ATOM 5907 N N . ASP C 1 283 ? 66.630 42.416 -2.923 1.00 50.85 280 ASP C N 1
ATOM 5908 C CA . ASP C 1 283 ? 67.187 42.100 -4.241 1.00 51.97 280 ASP C CA 1
ATOM 5909 C C . ASP C 1 283 ? 66.367 41.001 -4.947 1.00 51.27 280 ASP C C 1
ATOM 5910 O O . ASP C 1 283 ? 66.506 39.816 -4.643 1.00 51.21 280 ASP C O 1
ATOM 5915 N N . GLN C 1 284 ? 65.533 41.396 -5.901 1.00 51.11 281 GLN C N 1
ATOM 5916 C CA . GLN C 1 284 ? 64.698 40.444 -6.619 1.00 53.22 281 GLN C CA 1
ATOM 5917 C C . GLN C 1 284 ? 65.511 39.473 -7.469 1.00 54.47 281 GLN C C 1
ATOM 5918 O O . GLN C 1 284 ? 65.059 38.356 -7.746 1.00 52.67 281 GLN C O 1
ATOM 5924 N N . ASN C 1 285 ? 66.699 39.894 -7.901 1.00 54.13 282 ASN C N 1
ATOM 5925 C CA . ASN C 1 285 ? 67.534 39.007 -8.698 1.00 53.75 282 ASN C CA 1
ATOM 5926 C C . ASN C 1 285 ? 68.008 37.812 -7.879 1.00 53.62 282 ASN C C 1
ATOM 5927 O O . ASN C 1 285 ? 68.160 36.713 -8.412 1.00 53.76 282 ASN C O 1
ATOM 5932 N N . LEU C 1 286 ? 68.233 38.019 -6.586 1.00 52.27 283 LEU C N 1
ATOM 5933 C CA . LEU C 1 286 ? 68.643 36.917 -5.733 1.00 53.29 283 LEU C CA 1
ATOM 5934 C C . LEU C 1 286 ? 67.442 36.004 -5.516 1.00 53.06 283 LEU C C 1
ATOM 5935 O O . LEU C 1 286 ? 67.559 34.781 -5.585 1.00 52.02 283 LEU C O 1
ATOM 5940 N N . ILE C 1 287 ? 66.287 36.612 -5.250 1.00 52.48 284 ILE C N 1
ATOM 5941 C CA . ILE C 1 287 ? 65.074 35.845 -4.996 1.00 51.70 284 ILE C CA 1
ATOM 5942 C C . ILE C 1 287 ? 64.659 35.035 -6.212 1.00 51.87 284 ILE C C 1
ATOM 5943 O O . ILE C 1 287 ? 64.379 33.843 -6.098 1.00 52.78 284 ILE C O 1
ATOM 5948 N N . GLU C 1 288 ? 64.632 35.668 -7.378 1.00 52.83 285 GLU C N 1
ATOM 5949 C CA . GLU C 1 288 ? 64.263 34.948 -8.589 1.00 54.47 285 GLU C CA 1
ATOM 5950 C C . GLU C 1 288 ? 65.185 33.749 -8.807 1.00 53.72 285 GLU C C 1
ATOM 5951 O O . GLU C 1 288 ? 64.718 32.669 -9.167 1.00 54.57 285 GLU C O 1
ATOM 5957 N N . ALA C 1 289 ? 66.485 33.935 -8.581 1.00 52.08 286 ALA C N 1
ATOM 5958 C CA . ALA C 1 289 ? 67.450 32.847 -8.746 1.00 50.61 286 ALA C CA 1
ATOM 5959 C C . ALA C 1 289 ? 67.145 31.722 -7.763 1.00 49.91 286 ALA C C 1
ATOM 5960 O O . ALA C 1 289 ? 67.161 30.545 -8.129 1.00 48.66 286 ALA C O 1
ATOM 5962 N N . LEU C 1 290 ? 66.872 32.085 -6.515 1.00 48.80 287 LEU C N 1
ATOM 5963 C CA . LEU C 1 290 ? 66.537 31.089 -5.512 1.00 48.22 287 LEU C CA 1
ATOM 5964 C C . LEU C 1 290 ? 65.287 30.304 -5.954 1.00 48.41 287 LEU C C 1
ATOM 5965 O O . LEU C 1 290 ? 65.207 29.089 -5.752 1.00 49.03 287 LEU C O 1
ATOM 5970 N N . LYS C 1 291 ? 64.325 30.981 -6.579 1.00 47.54 288 LYS C N 1
ATOM 5971 C CA . LYS C 1 291 ? 63.109 30.301 -7.035 1.00 48.37 288 LYS C CA 1
ATOM 5972 C C . LYS C 1 291 ? 63.417 29.242 -8.090 1.00 47.97 288 LYS C C 1
ATOM 5973 O O . LYS C 1 291 ? 62.847 28.155 -8.069 1.00 47.00 288 LYS C O 1
ATOM 5979 N N . VAL C 1 292 ? 64.302 29.572 -9.028 1.00 48.03 289 VAL C N 1
ATOM 5980 C CA . VAL C 1 292 ? 64.676 28.640 -10.085 1.00 45.12 289 VAL C CA 1
ATOM 5981 C C . VAL C 1 292 ? 65.341 27.407 -9.494 1.00 46.60 289 VAL C C 1
ATOM 5982 O O . VAL C 1 292 ? 65.012 26.281 -9.868 1.00 47.33 289 VAL C O 1
ATOM 5986 N N . GLY C 1 293 ? 66.283 27.615 -8.579 1.00 45.50 290 GLY C N 1
ATOM 5987 C CA . GLY C 1 293 ? 66.930 26.477 -7.956 1.00 46.39 290 GLY C CA 1
ATOM 5988 C C . GLY C 1 293 ? 68.417 26.560 -7.691 1.00 46.74 290 GLY C C 1
ATOM 5989 O O . GLY C 1 293 ? 69.229 26.420 -8.605 1.00 46.24 290 GLY C O 1
ATOM 5990 N N . MET C 1 294 ? 68.775 26.794 -6.433 1.00 48.55 291 MET C N 1
ATOM 5991 C CA . MET C 1 294 ? 70.177 26.856 -6.045 1.00 50.54 291 MET C CA 1
ATOM 5992 C C . MET C 1 294 ? 70.516 25.507 -5.413 1.00 51.70 291 MET C C 1
ATOM 5993 O O . MET C 1 294 ? 69.898 25.104 -4.424 1.00 52.63 291 MET C O 1
ATOM 5998 N N . PRO C 1 295 ? 71.486 24.781 -5.989 1.00 51.63 292 PRO C N 1
ATOM 5999 C CA . PRO C 1 295 ? 71.850 23.481 -5.426 1.00 51.99 292 PRO C CA 1
ATOM 6000 C C . PRO C 1 295 ? 72.250 23.667 -3.981 1.00 52.58 292 PRO C C 1
ATOM 6001 O O . PRO C 1 295 ? 72.608 24.765 -3.576 1.00 52.46 292 PRO C O 1
ATOM 6005 N N . ASP C 1 296 ? 72.175 22.605 -3.194 1.00 53.86 293 ASP C N 1
ATOM 6006 C CA . ASP C 1 296 ? 72.558 22.717 -1.797 1.00 55.72 293 ASP C CA 1
ATOM 6007 C C . ASP C 1 296 ? 74.046 23.020 -1.765 1.00 54.66 293 ASP C C 1
ATOM 6008 O O . ASP C 1 296 ? 74.806 22.473 -2.564 1.00 55.48 293 ASP C O 1
ATOM 6013 N N . CYS C 1 297 ? 74.470 23.892 -0.862 1.00 51.84 294 CYS C N 1
ATOM 6014 C CA . CYS C 1 297 ? 75.889 24.209 -0.794 1.00 51.22 294 CYS C CA 1
ATOM 6015 C C . CYS C 1 297 ? 76.244 25.017 0.434 1.00 47.92 294 CYS C C 1
ATOM 6016 O O . CYS C 1 297 ? 75.380 25.433 1.200 1.00 47.78 294 CYS C O 1
ATOM 6019 N N . SER C 1 298 ? 77.535 25.243 0.604 1.00 45.17 295 SER C N 1
ATOM 6020 C CA . SER C 1 298 ? 78.016 26.021 1.722 1.00 44.46 295 SER C CA 1
ATOM 6021 C C . SER C 1 298 ? 79.025 27.034 1.213 1.00 44.67 295 SER C C 1
ATOM 6022 O O . SER C 1 298 ? 79.796 26.751 0.291 1.00 44.19 295 SER C O 1
ATOM 6025 N N . GLY C 1 299 ? 78.998 28.222 1.806 1.00 44.23 296 GLY C N 1
ATOM 6026 C CA . GLY C 1 299 ? 79.913 29.273 1.401 1.00 44.77 296 GLY C CA 1
ATOM 6027 C C . GLY C 1 299 ? 80.584 29.926 2.595 1.00 43.42 296 GLY C C 1
ATOM 6028 O O . GLY C 1 299 ? 80.096 29.824 3.717 1.00 43.83 296 GLY C O 1
ATOM 6029 N N . VAL C 1 300 ? 81.706 30.592 2.355 1.00 42.69 297 VAL C N 1
ATOM 6030 C CA . VAL C 1 300 ? 82.439 31.250 3.431 1.00 42.73 297 VAL C CA 1
ATOM 6031 C C . VAL C 1 300 ? 83.105 32.531 2.906 1.00 44.93 297 VAL C C 1
ATOM 6032 O O . VAL C 1 300 ? 83.543 32.585 1.743 1.00 45.93 297 VAL C O 1
ATOM 6036 N N . ALA C 1 301 ? 83.153 33.557 3.761 1.00 44.53 298 ALA C N 1
ATOM 6037 C CA . ALA C 1 301 ? 83.744 34.852 3.420 1.00 44.48 298 ALA C CA 1
ATOM 6038 C C . ALA C 1 301 ? 84.889 35.130 4.376 1.00 46.18 298 ALA C C 1
ATOM 6039 O O . ALA C 1 301 ? 84.668 35.362 5.565 1.00 46.60 298 ALA C O 1
ATOM 6041 N N . LEU C 1 302 ? 86.112 35.117 3.852 1.00 46.92 299 LEU C N 1
ATOM 6042 C CA . LEU C 1 302 ? 87.300 35.334 4.673 1.00 47.10 299 LEU C CA 1
ATOM 6043 C C . LEU C 1 302 ? 87.961 36.694 4.434 1.00 47.11 299 LEU C C 1
ATOM 6044 O O . LEU C 1 302 ? 88.160 37.103 3.287 1.00 49.10 299 LEU C O 1
ATOM 6049 N N . GLY C 1 303 ? 88.288 37.398 5.516 1.00 45.99 300 GLY C N 1
ATOM 6050 C CA . GLY C 1 303 ? 88.936 38.701 5.391 1.00 44.23 300 GLY C CA 1
ATOM 6051 C C . GLY C 1 303 ? 90.423 38.560 5.098 1.00 42.84 300 GLY C C 1
ATOM 6052 O O . GLY C 1 303 ? 91.214 38.316 6.008 1.00 41.49 300 GLY C O 1
ATOM 6053 N N . VAL C 1 304 ? 90.808 38.730 3.831 1.00 41.56 301 VAL C N 1
ATOM 6054 C CA . VAL C 1 304 ? 92.201 38.574 3.420 1.00 39.88 301 VAL C CA 1
ATOM 6055 C C . VAL C 1 304 ? 93.193 39.478 4.124 1.00 40.83 301 VAL C C 1
ATOM 6056 O O . VAL C 1 304 ? 94.270 39.039 4.517 1.00 41.32 301 VAL C O 1
ATOM 6060 N N . ASP C 1 305 ? 92.839 40.739 4.294 1.00 41.38 302 ASP C N 1
ATOM 6061 C CA . ASP C 1 305 ? 93.728 41.659 4.974 1.00 43.97 302 ASP C CA 1
ATOM 6062 C C . ASP C 1 305 ? 94.096 41.134 6.354 1.00 43.65 302 ASP C C 1
ATOM 6063 O O . ASP C 1 305 ? 95.267 41.097 6.728 1.00 43.87 302 ASP C O 1
ATOM 6068 N N . ARG C 1 306 ? 93.095 40.709 7.108 1.00 44.09 303 ARG C N 1
ATOM 6069 C CA . ARG C 1 306 ? 93.348 40.182 8.439 1.00 44.09 303 ARG C CA 1
ATOM 6070 C C . ARG C 1 306 ? 94.189 38.914 8.385 1.00 43.54 303 ARG C C 1
ATOM 6071 O O . ARG C 1 306 ? 94.989 38.662 9.272 1.00 45.01 303 ARG C O 1
ATOM 6079 N N . LEU C 1 307 ? 94.014 38.119 7.336 1.00 44.49 304 LEU C N 1
ATOM 6080 C CA . LEU C 1 307 ? 94.790 36.892 7.183 1.00 43.55 304 LEU C CA 1
ATOM 6081 C C . LEU C 1 307 ? 96.248 37.254 6.893 1.00 43.41 304 LEU C C 1
ATOM 6082 O O . LEU C 1 307 ? 97.168 36.672 7.466 1.00 43.63 304 LEU C O 1
ATOM 6087 N N . VAL C 1 308 ? 96.452 38.225 6.005 1.00 42.58 305 VAL C N 1
ATOM 6088 C CA . VAL C 1 308 ? 97.796 38.672 5.644 1.00 42.18 305 VAL C CA 1
ATOM 6089 C C . VAL C 1 308 ? 98.476 39.339 6.834 1.00 42.62 305 VAL C C 1
ATOM 6090 O O . VAL C 1 308 ? 99.688 39.227 7.026 1.00 41.16 305 VAL C O 1
ATOM 6094 N N . MET C 1 309 ? 97.676 40.042 7.620 1.00 43.15 306 MET C N 1
ATOM 6095 C CA . MET C 1 309 ? 98.157 40.723 8.799 1.00 46.13 306 MET C CA 1
ATOM 6096 C C . MET C 1 309 ? 98.742 39.683 9.754 1.00 45.99 306 MET C C 1
ATOM 6097 O O . MET C 1 309 ? 99.910 39.763 10.124 1.00 45.23 306 MET C O 1
ATOM 6102 N N . LEU C 1 310 ? 97.935 38.696 10.136 1.00 45.28 307 LEU C N 1
ATOM 6103 C CA . LEU C 1 310 ? 98.394 37.648 11.045 1.00 45.32 307 LEU C CA 1
ATOM 6104 C C . LEU C 1 310 ? 99.652 36.972 10.523 1.00 43.55 307 LEU C C 1
ATOM 6105 O O . LEU C 1 310 ? 100.618 36.788 11.251 1.00 41.82 307 LEU C O 1
ATOM 6110 N N . ALA C 1 311 ? 99.630 36.602 9.251 1.00 43.44 308 ALA C N 1
ATOM 6111 C CA . ALA C 1 311 ? 100.763 35.936 8.620 1.00 42.90 308 ALA C CA 1
ATOM 6112 C C . ALA C 1 311 ? 102.051 36.750 8.701 1.00 43.50 308 ALA C C 1
ATOM 6113 O O . ALA C 1 311 ? 103.130 36.201 8.926 1.00 43.42 308 ALA C O 1
ATOM 6115 N N . LEU C 1 312 ? 101.937 38.063 8.528 1.00 43.27 309 LEU C N 1
ATOM 6116 C CA . LEU C 1 312 ? 103.100 38.933 8.570 1.00 43.34 309 LEU C CA 1
ATOM 6117 C C . LEU C 1 312 ? 103.467 39.517 9.939 1.00 44.71 309 LEU C C 1
ATOM 6118 O O . LEU C 1 312 ? 104.530 40.126 10.096 1.00 44.13 309 LEU C O 1
ATOM 6123 N N . GLY C 1 313 ? 102.594 39.340 10.927 1.00 45.84 310 GLY C N 1
ATOM 6124 C CA . GLY C 1 313 ? 102.869 39.882 12.247 1.00 44.95 310 GLY C CA 1
ATOM 6125 C C . GLY C 1 313 ? 102.639 41.382 12.331 1.00 45.25 310 GLY C C 1
ATOM 6126 O O . GLY C 1 313 ? 103.179 42.063 13.205 1.00 45.77 310 GLY C O 1
ATOM 6127 N N . ALA C 1 314 ? 101.837 41.900 11.410 1.00 45.75 311 ALA C N 1
ATOM 6128 C CA . ALA C 1 314 ? 101.517 43.316 11.381 1.00 46.72 311 ALA C CA 1
ATOM 6129 C C . ALA C 1 314 ? 100.525 43.546 12.505 1.00 48.06 311 ALA C C 1
ATOM 6130 O O . ALA C 1 314 ? 99.854 42.608 12.935 1.00 49.19 311 ALA C O 1
ATOM 6132 N N . GLU C 1 315 ? 100.415 44.784 12.972 1.00 48.59 312 GLU C N 1
ATOM 6133 C CA . GLU C 1 315 ? 99.505 45.083 14.070 1.00 49.39 312 GLU C CA 1
ATOM 6134 C C . GLU C 1 315 ? 98.228 45.825 13.684 1.00 49.51 312 GLU C C 1
ATOM 6135 O O . GLU C 1 315 ? 97.335 45.987 14.512 1.00 50.19 312 GLU C O 1
ATOM 6141 N N . THR C 1 316 ? 98.138 46.272 12.434 1.00 48.96 313 THR C N 1
ATOM 6142 C CA . THR C 1 316 ? 96.955 46.983 11.955 1.00 48.45 313 THR C CA 1
ATOM 6143 C C . THR C 1 316 ? 96.750 46.708 10.474 1.00 48.66 313 THR C C 1
ATOM 6144 O O . THR C 1 316 ? 97.700 46.419 9.749 1.00 49.26 313 THR C O 1
ATOM 6148 N N . LEU C 1 317 ? 95.506 46.825 10.030 1.00 46.97 314 LEU C N 1
ATOM 6149 C CA . LEU C 1 317 ? 95.160 46.590 8.642 1.00 46.30 314 LEU C CA 1
ATOM 6150 C C . LEU C 1 317 ? 96.011 47.472 7.729 1.00 46.08 314 LEU C C 1
ATOM 6151 O O . LEU C 1 317 ? 96.493 47.036 6.681 1.00 46.07 314 LEU C O 1
ATOM 6156 N N . ALA C 1 318 ? 96.209 48.713 8.154 1.00 44.96 315 ALA C N 1
ATOM 6157 C CA . ALA C 1 318 ? 96.974 49.690 7.387 1.00 45.17 315 ALA C CA 1
ATOM 6158 C C . ALA C 1 318 ? 98.397 49.273 7.005 1.00 45.40 315 ALA C C 1
ATOM 6159 O O . ALA C 1 318 ? 98.967 49.803 6.053 1.00 43.26 315 ALA C O 1
ATOM 6161 N N . GLU C 1 319 ? 98.972 48.330 7.741 1.00 45.85 316 GLU C N 1
ATOM 6162 C CA . GLU C 1 319 ? 100.325 47.896 7.454 1.00 46.17 316 GLU C CA 1
ATOM 6163 C C . GLU C 1 319 ? 100.423 46.795 6.404 1.00 46.13 316 GLU C C 1
ATOM 6164 O O . GLU C 1 319 ? 101.520 46.338 6.088 1.00 46.58 316 GLU C O 1
ATOM 6170 N N . VAL C 1 320 ? 99.285 46.371 5.859 1.00 45.70 317 VAL C N 1
ATOM 6171 C CA . VAL C 1 320 ? 99.283 45.324 4.835 1.00 44.81 317 VAL C CA 1
ATOM 6172 C C . VAL C 1 320 ? 98.486 45.798 3.628 1.00 47.13 317 VAL C C 1
ATOM 6173 O O . VAL C 1 320 ? 98.233 45.033 2.685 1.00 48.74 317 VAL C O 1
ATOM 6177 N N . ILE C 1 321 ? 98.083 47.067 3.689 1.00 46.68 318 ILE C N 1
ATOM 6178 C CA . ILE C 1 321 ? 97.336 47.731 2.623 1.00 46.06 318 ILE C CA 1
ATOM 6179 C C . ILE C 1 321 ? 98.273 48.732 1.953 1.00 44.89 318 ILE C C 1
ATOM 6180 O O . ILE C 1 321 ? 99.013 49.436 2.634 1.00 46.76 318 ILE C O 1
ATOM 6185 N N . ALA C 1 322 ? 98.260 48.798 0.628 1.00 43.76 319 ALA C N 1
ATOM 6186 C CA . ALA C 1 322 ? 99.144 49.729 -0.066 1.00 43.34 319 ALA C CA 1
ATOM 6187 C C . ALA C 1 322 ? 98.894 51.141 0.443 1.00 42.67 319 ALA C C 1
ATOM 6188 O O . ALA C 1 322 ? 99.818 51.824 0.886 1.00 42.98 319 ALA C O 1
ATOM 6190 N N . PHE C 1 323 ? 97.646 51.584 0.393 1.00 41.35 320 PHE C N 1
ATOM 6191 C CA . PHE C 1 323 ? 97.334 52.923 0.869 1.00 41.68 320 PHE C CA 1
ATOM 6192 C C . PHE C 1 323 ? 96.107 52.921 1.758 1.00 43.60 320 PHE C C 1
ATOM 6193 O O . PHE C 1 323 ? 95.004 52.624 1.307 1.00 43.43 320 PHE C O 1
ATOM 6201 N N . SER C 1 324 ? 96.299 53.248 3.026 1.00 46.50 321 SER C N 1
ATOM 6202 C CA . SER C 1 324 ? 95.170 53.322 3.950 1.00 50.23 321 SER C CA 1
ATOM 6203 C C . SER C 1 324 ? 94.323 54.546 3.562 1.00 52.11 321 SER C C 1
ATOM 6204 O O . SER C 1 324 ? 94.777 55.403 2.805 1.00 51.54 321 SER C O 1
ATOM 6207 N N . VAL C 1 325 ? 93.100 54.621 4.075 1.00 53.80 322 VAL C N 1
ATOM 6208 C CA . VAL C 1 325 ? 92.193 55.724 3.756 1.00 53.99 322 VAL C CA 1
ATOM 6209 C C . VAL C 1 325 ? 92.794 57.124 3.845 1.00 53.95 322 VAL C C 1
ATOM 6210 O O . VAL C 1 325 ? 92.579 57.960 2.963 1.00 55.63 322 VAL C O 1
ATOM 6214 N N . ASP C 1 326 ? 93.550 57.388 4.896 1.00 52.85 323 ASP C N 1
ATOM 6215 C CA . ASP C 1 326 ? 94.141 58.703 5.058 1.00 52.66 323 ASP C CA 1
ATOM 6216 C C . ASP C 1 326 ? 95.170 59.058 3.991 1.00 50.19 323 ASP C C 1
ATOM 6217 O O . ASP C 1 326 ? 95.537 60.222 3.852 1.00 50.10 323 ASP C O 1
ATOM 6222 N N . ARG C 1 327 ? 95.628 58.065 3.227 1.00 47.63 324 ARG C N 1
ATOM 6223 C CA . ARG C 1 327 ? 96.620 58.295 2.169 1.00 43.55 324 ARG C CA 1
ATOM 6224 C C . ARG C 1 327 ? 96.032 58.004 0.796 1.00 42.40 324 ARG C C 1
ATOM 6225 O O . ARG C 1 327 ? 96.587 58.407 -0.233 1.00 39.92 324 ARG C O 1
ATOM 6233 N N . ALA C 1 328 ? 94.905 57.300 0.791 1.00 42.39 325 ALA C N 1
ATOM 6234 C CA . ALA C 1 328 ? 94.224 56.916 -0.444 1.00 43.44 325 ALA C CA 1
ATOM 6235 C C . ALA C 1 328 ? 93.870 58.116 -1.318 1.00 44.72 325 ALA C C 1
ATOM 6236 O O . ALA C 1 328 ? 94.491 58.243 -2.404 1.00 43.83 325 ALA C O 1
ATOM 6239 N N . THR D 2 6 ? 79.518 65.479 24.481 1.00 91.80 3 THR D N 1
ATOM 6240 C CA . THR D 2 6 ? 80.209 66.272 23.426 1.00 92.87 3 THR D CA 1
ATOM 6241 C C . THR D 2 6 ? 81.295 65.477 22.692 1.00 92.58 3 THR D C 1
ATOM 6242 O O . THR D 2 6 ? 82.050 66.043 21.895 1.00 92.05 3 THR D O 1
ATOM 6246 N N . TYR D 2 7 ? 81.372 64.173 22.967 1.00 92.04 4 TYR D N 1
ATOM 6247 C CA . TYR D 2 7 ? 82.346 63.291 22.315 1.00 91.50 4 TYR D CA 1
ATOM 6248 C C . TYR D 2 7 ? 81.731 61.929 22.013 1.00 91.24 4 TYR D C 1
ATOM 6249 O O . TYR D 2 7 ? 80.899 61.435 22.772 1.00 90.70 4 TYR D O 1
ATOM 6258 N N . TYR D 2 8 ? 82.152 61.325 20.904 1.00 91.99 5 TYR D N 1
ATOM 6259 C CA . TYR D 2 8 ? 81.644 60.017 20.496 1.00 92.68 5 TYR D CA 1
ATOM 6260 C C . TYR D 2 8 ? 82.617 58.881 20.772 1.00 91.62 5 TYR D C 1
ATOM 6261 O O . TYR D 2 8 ? 83.829 59.035 20.634 1.00 90.72 5 TYR D O 1
ATOM 6270 N N . SER D 2 9 ? 82.056 57.735 21.141 1.00 91.06 6 SER D N 1
ATOM 6271 C CA . SER D 2 9 ? 82.815 56.531 21.462 1.00 90.48 6 SER D CA 1
ATOM 6272 C C . SER D 2 9 ? 84.033 56.291 20.591 1.00 89.56 6 SER D C 1
ATOM 6273 O O . SER D 2 9 ? 85.167 56.310 21.069 1.00 89.25 6 SER D O 1
ATOM 6276 N N . ASN D 2 10 ? 83.797 56.051 19.309 1.00 88.71 7 ASN D N 1
ATOM 6277 C CA . ASN D 2 10 ? 84.897 55.784 18.400 1.00 88.17 7 ASN D CA 1
ATOM 6278 C C . ASN D 2 10 ? 85.750 57.017 18.121 1.00 87.49 7 ASN D C 1
ATOM 6279 O O . ASN D 2 10 ? 86.666 56.983 17.298 1.00 87.61 7 ASN D O 1
ATOM 6284 N N . ASP D 2 11 ? 85.448 58.106 18.817 1.00 86.27 8 ASP D N 1
ATOM 6285 C CA . ASP D 2 11 ? 86.223 59.323 18.664 1.00 85.67 8 ASP D CA 1
ATOM 6286 C C . ASP D 2 11 ? 87.069 59.542 19.921 1.00 84.85 8 ASP D C 1
ATOM 6287 O O . ASP D 2 11 ? 87.803 60.532 20.023 1.00 85.56 8 ASP D O 1
ATOM 6292 N N . PHE D 2 12 ? 86.965 58.607 20.872 1.00 82.19 9 PHE D N 1
ATOM 6293 C CA . PHE D 2 12 ? 87.738 58.672 22.111 1.00 78.68 9 PHE D CA 1
ATOM 6294 C C . PHE D 2 12 ? 89.202 58.514 21.746 1.00 77.57 9 PHE D C 1
ATOM 6295 O O . PHE D 2 12 ? 89.532 57.859 20.764 1.00 77.83 9 PHE D O 1
ATOM 6303 N N . ARG D 2 13 ? 90.082 59.105 22.537 1.00 76.49 10 ARG D N 1
ATOM 6304 C CA . ARG D 2 13 ? 91.507 59.014 22.261 1.00 76.40 10 ARG D CA 1
ATOM 6305 C C . ARG D 2 13 ? 92.324 59.316 23.508 1.00 74.60 10 ARG D C 1
ATOM 6306 O O . ARG D 2 13 ? 91.984 60.210 24.275 1.00 76.06 10 ARG D O 1
ATOM 6314 N N . ALA D 2 14 ? 93.400 58.562 23.703 1.00 71.65 11 ALA D N 1
ATOM 6315 C CA . ALA D 2 14 ? 94.260 58.726 24.865 1.00 70.23 11 ALA D CA 1
ATOM 6316 C C . ALA D 2 14 ? 94.393 60.182 25.283 1.00 69.86 11 ALA D C 1
ATOM 6317 O O . ALA D 2 14 ? 94.728 61.038 24.470 1.00 68.93 11 ALA D O 1
ATOM 6319 N N . GLY D 2 15 ? 94.116 60.461 26.554 1.00 68.84 12 GLY D N 1
ATOM 6320 C CA . GLY D 2 15 ? 94.228 61.823 27.041 1.00 68.30 12 GLY D CA 1
ATOM 6321 C C . GLY D 2 15 ? 92.899 62.528 27.202 1.00 68.18 12 GLY D C 1
ATOM 6322 O O . GLY D 2 15 ? 92.762 63.441 28.018 1.00 69.38 12 GLY D O 1
ATOM 6323 N N . LEU D 2 16 ? 91.911 62.109 26.423 1.00 66.91 13 LEU D N 1
ATOM 6324 C CA . LEU D 2 16 ? 90.588 62.713 26.496 1.00 65.73 13 LEU D CA 1
ATOM 6325 C C . LEU D 2 16 ? 90.009 62.519 27.897 1.00 64.84 13 LEU D C 1
ATOM 6326 O O . LEU D 2 16 ? 89.978 61.405 28.419 1.00 64.12 13 LEU D O 1
ATOM 6331 N N . LYS D 2 17 ? 89.556 63.609 28.500 1.00 64.19 14 LYS D N 1
ATOM 6332 C CA . LYS D 2 17 ? 88.985 63.556 29.837 1.00 64.48 14 LYS D CA 1
ATOM 6333 C C . LYS D 2 17 ? 87.472 63.543 29.745 1.00 63.75 14 LYS D C 1
ATOM 6334 O O . LYS D 2 17 ? 86.864 64.544 29.401 1.00 63.50 14 LYS D O 1
ATOM 6340 N N . ILE D 2 18 ? 86.869 62.406 30.070 1.00 65.02 15 ILE D N 1
ATOM 6341 C CA . ILE D 2 18 ? 85.418 62.254 29.992 1.00 66.44 15 ILE D CA 1
ATOM 6342 C C . ILE D 2 18 ? 84.753 61.926 31.333 1.00 67.57 15 ILE D C 1
ATOM 6343 O O . ILE D 2 18 ? 85.420 61.562 32.297 1.00 67.46 15 ILE D O 1
ATOM 6348 N N . MET D 2 19 ? 83.427 62.041 31.368 1.00 69.63 16 MET D N 1
ATOM 6349 C CA . MET D 2 19 ? 82.629 61.764 32.564 1.00 70.96 16 MET D CA 1
ATOM 6350 C C . MET D 2 19 ? 81.838 60.462 32.404 1.00 71.27 16 MET D C 1
ATOM 6351 O O . MET D 2 19 ? 81.197 60.246 31.376 1.00 70.59 16 MET D O 1
ATOM 6356 N N . LEU D 2 20 ? 81.875 59.608 33.423 1.00 71.39 17 LEU D N 1
ATOM 6357 C CA . LEU D 2 20 ? 81.132 58.348 33.401 1.00 73.88 17 LEU D CA 1
ATOM 6358 C C . LEU D 2 20 ? 80.512 58.075 34.768 1.00 75.88 17 LEU D C 1
ATOM 6359 O O . LEU D 2 20 ? 81.194 57.623 35.693 1.00 76.50 17 LEU D O 1
ATOM 6364 N N . ASP D 2 21 ? 79.212 58.344 34.883 1.00 77.68 18 ASP D N 1
ATOM 6365 C CA . ASP D 2 21 ? 78.481 58.163 36.136 1.00 79.14 18 ASP D CA 1
ATOM 6366 C C . ASP D 2 21 ? 79.030 59.057 37.243 1.00 79.35 18 ASP D C 1
ATOM 6367 O O . ASP D 2 21 ? 79.268 58.596 38.362 1.00 79.30 18 ASP D O 1
ATOM 6372 N N . GLY D 2 22 ? 79.243 60.331 36.924 1.00 79.24 19 GLY D N 1
ATOM 6373 C CA . GLY D 2 22 ? 79.739 61.270 37.915 1.00 79.43 19 GLY D CA 1
ATOM 6374 C C . GLY D 2 22 ? 81.238 61.296 38.157 1.00 79.74 19 GLY D C 1
ATOM 6375 O O . GLY D 2 22 ? 81.766 62.316 38.605 1.00 80.77 19 GLY D O 1
ATOM 6376 N N . GLU D 2 23 ? 81.928 60.193 37.873 1.00 78.89 20 GLU D N 1
ATOM 6377 C CA . GLU D 2 23 ? 83.373 60.134 38.086 1.00 77.71 20 GLU D CA 1
ATOM 6378 C C . GLU D 2 23 ? 84.143 60.484 36.816 1.00 75.88 20 GLU D C 1
ATOM 6379 O O . GLU D 2 23 ? 83.702 60.183 35.705 1.00 76.70 20 GLU D O 1
ATOM 6385 N N . PRO D 2 24 ? 85.304 61.140 36.964 1.00 73.35 21 PRO D N 1
ATOM 6386 C CA . PRO D 2 24 ? 86.130 61.521 35.814 1.00 71.70 21 PRO D CA 1
ATOM 6387 C C . PRO D 2 24 ? 87.065 60.386 35.380 1.00 69.93 21 PRO D C 1
ATOM 6388 O O . PRO D 2 24 ? 87.616 59.677 36.221 1.00 70.10 21 PRO D O 1
ATOM 6392 N N . TYR D 2 25 ? 87.235 60.212 34.072 1.00 67.06 22 TYR D N 1
ATOM 6393 C CA . TYR D 2 25 ? 88.122 59.173 33.552 1.00 64.85 22 TYR D CA 1
ATOM 6394 C C . TYR D 2 25 ? 89.013 59.739 32.463 1.00 63.54 22 TYR D C 1
ATOM 6395 O O . TYR D 2 25 ? 88.664 60.705 31.801 1.00 63.99 22 TYR D O 1
ATOM 6404 N N . ALA D 2 26 ? 90.166 59.121 32.272 1.00 63.21 23 ALA D N 1
ATOM 6405 C CA . ALA D 2 26 ? 91.089 59.554 31.240 1.00 62.53 23 ALA D CA 1
ATOM 6406 C C . ALA D 2 26 ? 91.289 58.365 30.309 1.00 63.01 23 ALA D C 1
ATOM 6407 O O . ALA D 2 26 ? 91.604 57.259 30.756 1.00 62.70 23 ALA D O 1
ATOM 6409 N N . VAL D 2 27 ? 91.078 58.592 29.018 1.00 63.90 24 VAL D N 1
ATOM 6410 C CA . VAL D 2 27 ? 91.221 57.536 28.024 1.00 64.25 24 VAL D CA 1
ATOM 6411 C C . VAL D 2 27 ? 92.679 57.190 27.765 1.00 64.53 24 VAL D C 1
ATOM 6412 O O . VAL D 2 27 ? 93.535 58.070 27.631 1.00 63.08 24 VAL D O 1
ATOM 6416 N N . GLU D 2 28 ? 92.942 55.892 27.693 1.00 65.71 25 GLU D N 1
ATOM 6417 C CA . GLU D 2 28 ? 94.283 55.388 27.454 1.00 68.21 25 GLU D CA 1
ATOM 6418 C C . GLU D 2 28 ? 94.349 54.814 26.044 1.00 68.49 25 GLU D C 1
ATOM 6419 O O . GLU D 2 28 ? 95.321 55.030 25.326 1.00 69.17 25 GLU D O 1
ATOM 6425 N N . ALA D 2 29 ? 93.300 54.089 25.660 1.00 68.39 26 ALA D N 1
ATOM 6426 C CA . ALA D 2 29 ? 93.211 53.462 24.344 1.00 66.93 26 ALA D CA 1
ATOM 6427 C C . ALA D 2 29 ? 91.762 53.141 23.971 1.00 66.53 26 ALA D C 1
ATOM 6428 O O . ALA D 2 29 ? 90.942 52.798 24.829 1.00 67.06 26 ALA D O 1
ATOM 6430 N N . SER D 2 30 ? 91.457 53.245 22.681 1.00 64.78 27 SER D N 1
ATOM 6431 C CA . SER D 2 30 ? 90.116 52.978 22.175 1.00 62.39 27 SER D CA 1
ATOM 6432 C C . SER D 2 30 ? 90.238 52.089 20.938 1.00 61.69 27 SER D C 1
ATOM 6433 O O . SER D 2 30 ? 91.057 52.357 20.059 1.00 62.16 27 SER D O 1
ATOM 6436 N N . GLU D 2 31 ? 89.426 51.037 20.861 1.00 60.16 28 GLU D N 1
ATOM 6437 C CA . GLU D 2 31 ? 89.495 50.104 19.737 1.00 58.29 28 GLU D CA 1
ATOM 6438 C C . GLU D 2 31 ? 88.138 49.821 19.086 1.00 56.39 28 GLU D C 1
ATOM 6439 O O . GLU D 2 31 ? 87.202 49.394 19.756 1.00 57.22 28 GLU D O 1
ATOM 6445 N N . PHE D 2 32 ? 88.030 50.039 17.781 1.00 52.61 29 PHE D N 1
ATOM 6446 C CA . PHE D 2 32 ? 86.776 49.789 17.085 1.00 49.89 29 PHE D CA 1
ATOM 6447 C C . PHE D 2 32 ? 86.509 48.288 16.986 1.00 50.00 29 PHE D C 1
ATOM 6448 O O . PHE D 2 32 ? 87.345 47.541 16.482 1.00 50.08 29 PHE D O 1
ATOM 6456 N N . VAL D 2 33 ? 85.349 47.842 17.463 1.00 49.78 30 VAL D N 1
ATOM 6457 C CA . VAL D 2 33 ? 85.007 46.421 17.391 1.00 48.34 30 VAL D CA 1
ATOM 6458 C C . VAL D 2 33 ? 83.631 46.245 16.761 1.00 50.24 30 VAL D C 1
ATOM 6459 O O . VAL D 2 33 ? 82.682 46.952 17.107 1.00 51.39 30 VAL D O 1
ATOM 6463 N N . LYS D 2 34 ? 83.527 45.306 15.825 1.00 49.91 31 LYS D N 1
ATOM 6464 C CA . LYS D 2 34 ? 82.264 45.029 15.153 1.00 49.91 31 LYS D CA 1
ATOM 6465 C C . LYS D 2 34 ? 82.353 43.631 14.578 1.00 51.06 31 LYS D C 1
ATOM 6466 O O . LYS D 2 34 ? 82.947 43.425 13.525 1.00 53.82 31 LYS D O 1
ATOM 6472 N N . PRO D 2 35 ? 81.765 42.649 15.272 1.00 51.57 32 PRO D N 1
ATOM 6473 C CA . PRO D 2 35 ? 81.764 41.242 14.866 1.00 52.23 32 PRO D CA 1
ATOM 6474 C C . PRO D 2 35 ? 80.766 40.935 13.760 1.00 53.60 32 PRO D C 1
ATOM 6475 O O . PRO D 2 35 ? 79.947 41.779 13.403 1.00 53.37 32 PRO D O 1
ATOM 6479 N N . GLY D 2 36 ? 80.840 39.717 13.232 1.00 55.28 33 GLY D N 1
ATOM 6480 C CA . GLY D 2 36 ? 79.929 39.302 12.180 1.00 57.25 33 GLY D CA 1
ATOM 6481 C C . GLY D 2 36 ? 78.482 39.432 12.620 1.00 58.81 33 GLY D C 1
ATOM 6482 O O . GLY D 2 36 ? 78.105 38.978 13.705 1.00 58.73 33 GLY D O 1
ATOM 6483 N N . LYS D 2 37 ? 77.678 40.068 11.774 1.00 59.06 34 LYS D N 1
ATOM 6484 C CA . LYS D 2 37 ? 76.263 40.290 12.041 1.00 60.04 34 LYS D CA 1
ATOM 6485 C C . LYS D 2 37 ? 76.002 41.040 13.357 1.00 60.31 34 LYS D C 1
ATOM 6486 O O . LYS D 2 37 ? 74.864 41.110 13.826 1.00 60.86 34 LYS D O 1
ATOM 6492 N N . GLY D 2 38 ? 77.044 41.620 13.943 1.00 59.53 35 GLY D N 1
ATOM 6493 C CA . GLY D 2 38 ? 76.857 42.342 15.191 1.00 59.11 35 GLY D CA 1
ATOM 6494 C C . GLY D 2 38 ? 76.978 43.836 15.000 1.00 59.15 35 GLY D C 1
ATOM 6495 O O . GLY D 2 38 ? 77.485 44.288 13.980 1.00 60.29 35 GLY D O 1
ATOM 6496 N N . GLN D 2 39 ? 76.511 44.615 15.969 1.00 59.78 36 GLN D N 1
ATOM 6497 C CA . GLN D 2 39 ? 76.601 46.066 15.855 1.00 58.77 36 GLN D CA 1
ATOM 6498 C C . GLN D 2 39 ? 78.021 46.558 16.155 1.00 56.99 36 GLN D C 1
ATOM 6499 O O . GLN D 2 39 ? 78.890 45.780 16.563 1.00 57.32 36 GLN D O 1
ATOM 6505 N N . ALA D 2 40 ? 78.259 47.847 15.948 1.00 53.92 37 ALA D N 1
ATOM 6506 C CA . ALA D 2 40 ? 79.578 48.409 16.182 1.00 52.40 37 ALA D CA 1
ATOM 6507 C C . ALA D 2 40 ? 79.772 48.934 17.602 1.00 52.63 37 ALA D C 1
ATOM 6508 O O . ALA D 2 40 ? 78.878 49.552 18.184 1.00 52.60 37 ALA D O 1
ATOM 6510 N N . PHE D 2 41 ? 80.960 48.687 18.141 1.00 52.41 38 PHE D N 1
ATOM 6511 C CA . PHE D 2 41 ? 81.307 49.116 19.482 1.00 52.40 38 PHE D CA 1
ATOM 6512 C C . PHE D 2 41 ? 82.636 49.861 19.509 1.00 52.88 38 PHE D C 1
ATOM 6513 O O . PHE D 2 41 ? 83.365 49.927 18.516 1.00 51.39 38 PHE D O 1
ATOM 6521 N N . ALA D 2 42 ? 82.937 50.390 20.692 1.00 54.41 39 ALA D N 1
ATOM 6522 C CA . ALA D 2 42 ? 84.172 51.109 20.984 1.00 54.91 39 ALA D CA 1
ATOM 6523 C C . ALA D 2 42 ? 84.687 50.536 22.304 1.00 55.55 39 ALA D C 1
ATOM 6524 O O . ALA D 2 42 ? 84.247 50.948 23.367 1.00 58.46 39 ALA D O 1
ATOM 6526 N N . ARG D 2 43 ? 85.597 49.572 22.231 1.00 55.90 40 ARG D N 1
ATOM 6527 C CA . ARG D 2 43 ? 86.167 48.939 23.419 1.00 56.55 40 ARG D CA 1
ATOM 6528 C C . ARG D 2 43 ? 87.299 49.831 23.890 1.00 56.84 40 ARG D C 1
ATOM 6529 O O . ARG D 2 43 ? 88.344 49.890 23.250 1.00 58.52 40 ARG D O 1
ATOM 6537 N N . VAL D 2 44 ? 87.115 50.519 25.009 1.00 55.86 41 VAL D N 1
ATOM 6538 C CA . VAL D 2 44 ? 88.158 51.432 25.457 1.00 55.32 41 VAL D CA 1
ATOM 6539 C C . VAL D 2 44 ? 88.731 51.249 26.876 1.00 57.11 41 VAL D C 1
ATOM 6540 O O . VAL D 2 44 ? 88.051 50.791 27.797 1.00 56.14 41 VAL D O 1
ATOM 6544 N N . LYS D 2 45 ? 90.008 51.598 27.018 1.00 58.18 42 LYS D N 1
ATOM 6545 C CA . LYS D 2 45 ? 90.728 51.500 28.284 1.00 58.74 42 LYS D CA 1
ATOM 6546 C C . LYS D 2 45 ? 90.797 52.880 28.925 1.00 59.54 42 LYS D C 1
ATOM 6547 O O . LYS D 2 45 ? 91.221 53.857 28.294 1.00 58.58 42 LYS D O 1
ATOM 6553 N N . LEU D 2 46 ? 90.383 52.954 30.185 1.00 60.31 43 LEU D N 1
ATOM 6554 C CA . LEU D 2 46 ? 90.376 54.221 30.898 1.00 60.45 43 LEU D CA 1
ATOM 6555 C C . LEU D 2 46 ? 91.030 54.132 32.265 1.00 61.62 43 LEU D C 1
ATOM 6556 O O . LEU D 2 46 ? 91.239 53.049 32.815 1.00 59.85 43 LEU D O 1
ATOM 6561 N N . ARG D 2 47 ? 91.356 55.293 32.811 1.00 63.66 44 ARG D N 1
ATOM 6562 C CA . ARG D 2 47 ? 91.931 55.346 34.136 1.00 65.99 44 ARG D CA 1
ATOM 6563 C C . ARG D 2 47 ? 90.920 56.038 35.032 1.00 65.12 44 ARG D C 1
ATOM 6564 O O . ARG D 2 47 ? 90.569 57.197 34.796 1.00 64.70 44 ARG D O 1
ATOM 6572 N N . ARG D 2 48 ? 90.431 55.317 36.037 1.00 64.99 45 ARG D N 1
ATOM 6573 C CA . ARG D 2 48 ? 89.473 55.882 36.983 1.00 65.93 45 ARG D CA 1
ATOM 6574 C C . ARG D 2 48 ? 90.286 56.899 37.783 1.00 64.52 45 ARG D C 1
ATOM 6575 O O . ARG D 2 48 ? 90.984 56.546 38.731 1.00 64.73 45 ARG D O 1
ATOM 6583 N N . LEU D 2 49 ? 90.195 58.160 37.376 1.00 63.26 46 LEU D N 1
ATOM 6584 C CA . LEU D 2 49 ? 90.963 59.226 37.988 1.00 62.62 46 LEU D CA 1
ATOM 6585 C C . LEU D 2 49 ? 90.799 59.427 39.481 1.00 64.49 46 LEU D C 1
ATOM 6586 O O . LEU D 2 49 ? 91.654 60.047 40.106 1.00 65.55 46 LEU D O 1
ATOM 6591 N N . LEU D 2 50 ? 89.725 58.910 40.069 1.00 65.77 47 LEU D N 1
ATOM 6592 C CA . LEU D 2 50 ? 89.551 59.060 41.516 1.00 66.79 47 LEU D CA 1
ATOM 6593 C C . LEU D 2 50 ? 90.267 57.963 42.309 1.00 67.85 47 LEU D C 1
ATOM 6594 O O . LEU D 2 50 ? 90.567 58.139 43.488 1.00 68.94 47 LEU D O 1
ATOM 6599 N N . THR D 2 51 ? 90.563 56.847 41.654 1.00 68.47 48 THR D N 1
ATOM 6600 C CA . THR D 2 51 ? 91.210 55.724 42.316 1.00 68.37 48 THR D CA 1
ATOM 6601 C C . THR D 2 51 ? 92.495 55.245 41.637 1.00 69.06 48 THR D C 1
ATOM 6602 O O . THR D 2 51 ? 92.936 54.124 41.881 1.00 68.31 48 THR D O 1
ATOM 6606 N N . GLY D 2 52 ? 93.093 56.083 40.790 1.00 70.00 49 GLY D N 1
ATOM 6607 C CA . GLY D 2 52 ? 94.316 55.696 40.098 1.00 69.54 49 GLY D CA 1
ATOM 6608 C C . GLY D 2 52 ? 94.273 54.290 39.519 1.00 70.50 49 GLY D C 1
ATOM 6609 O O . GLY D 2 52 ? 95.305 53.697 39.211 1.00 70.39 49 GLY D O 1
ATOM 6610 N N . THR D 2 53 ? 93.062 53.768 39.357 1.00 71.56 50 THR D N 1
ATOM 6611 C CA . THR D 2 53 ? 92.825 52.421 38.839 1.00 72.49 50 THR D CA 1
ATOM 6612 C C . THR D 2 53 ? 92.679 52.351 37.314 1.00 73.36 50 THR D C 1
ATOM 6613 O O . THR D 2 53 ? 92.421 53.361 36.656 1.00 73.40 50 THR D O 1
ATOM 6617 N N . ARG D 2 54 ? 92.867 51.150 36.767 1.00 73.85 51 ARG D N 1
ATOM 6618 C CA . ARG D 2 54 ? 92.718 50.897 35.337 1.00 74.10 51 ARG D CA 1
ATOM 6619 C C . ARG D 2 54 ? 91.315 50.322 35.180 1.00 73.60 51 ARG D C 1
ATOM 6620 O O . ARG D 2 54 ? 90.757 49.770 36.129 1.00 74.27 51 ARG D O 1
ATOM 6628 N N . VAL D 2 55 ? 90.741 50.441 33.990 1.00 72.50 52 VAL D N 1
ATOM 6629 C CA . VAL D 2 55 ? 89.403 49.918 33.771 1.00 69.97 52 VAL D CA 1
ATOM 6630 C C . VAL D 2 55 ? 89.104 49.827 32.283 1.00 69.52 52 VAL D C 1
ATOM 6631 O O . VAL D 2 55 ? 89.598 50.623 31.490 1.00 67.57 52 VAL D O 1
ATOM 6635 N N . GLU D 2 56 ? 88.294 48.841 31.918 1.00 70.42 53 GLU D N 1
ATOM 6636 C CA . GLU D 2 56 ? 87.920 48.611 30.531 1.00 71.65 53 GLU D CA 1
ATOM 6637 C C . GLU D 2 56 ? 86.413 48.458 30.353 1.00 71.88 53 GLU D C 1
ATOM 6638 O O . GLU D 2 56 ? 85.762 47.703 31.080 1.00 73.02 53 GLU D O 1
ATOM 6644 N N . LYS D 2 57 ? 85.858 49.166 29.377 1.00 70.74 54 LYS D N 1
ATOM 6645 C CA . LYS D 2 57 ? 84.432 49.067 29.113 1.00 70.16 54 LYS D CA 1
ATOM 6646 C C . LYS D 2 57 ? 84.062 49.216 27.638 1.00 68.54 54 LYS D C 1
ATOM 6647 O O . LYS D 2 57 ? 84.819 49.766 26.835 1.00 68.41 54 LYS D O 1
ATOM 6653 N N . THR D 2 58 ? 82.886 48.703 27.294 1.00 66.87 55 THR D N 1
ATOM 6654 C CA . THR D 2 58 ? 82.389 48.736 25.930 1.00 64.66 55 THR D CA 1
ATOM 6655 C C . THR D 2 58 ? 81.262 49.749 25.755 1.00 65.26 55 THR D C 1
ATOM 6656 O O . THR D 2 58 ? 80.373 49.852 26.601 1.00 64.81 55 THR D O 1
ATOM 6660 N N . PHE D 2 59 ? 81.314 50.496 24.654 1.00 65.34 56 PHE D N 1
ATOM 6661 C CA . PHE D 2 59 ? 80.287 51.481 24.320 1.00 65.50 56 PHE D CA 1
ATOM 6662 C C . PHE D 2 59 ? 79.734 51.151 22.936 1.00 65.46 56 PHE D C 1
ATOM 6663 O O . PHE D 2 59 ? 80.420 50.525 22.130 1.00 66.73 56 PHE D O 1
ATOM 6671 N N . LYS D 2 60 ? 78.497 51.550 22.657 1.00 65.18 57 LYS D N 1
ATOM 6672 C CA . LYS D 2 60 ? 77.942 51.326 21.327 1.00 63.94 57 LYS D CA 1
ATOM 6673 C C . LYS D 2 60 ? 78.640 52.424 20.543 1.00 63.97 57 LYS D C 1
ATOM 6674 O O . LYS D 2 60 ? 78.970 53.457 21.113 1.00 63.69 57 LYS D O 1
ATOM 6680 N N . SER D 2 61 ? 78.881 52.215 19.254 1.00 64.06 58 SER D N 1
ATOM 6681 C CA . SER D 2 61 ? 79.540 53.237 18.453 1.00 63.29 58 SER D CA 1
ATOM 6682 C C . SER D 2 61 ? 78.777 54.550 18.515 1.00 62.69 58 SER D C 1
ATOM 6683 O O . SER D 2 61 ? 79.353 55.626 18.359 1.00 61.47 58 SER D O 1
ATOM 6686 N N . THR D 2 62 ? 77.476 54.446 18.758 1.00 63.28 59 THR D N 1
ATOM 6687 C CA . THR D 2 62 ? 76.598 55.607 18.838 1.00 63.94 59 THR D CA 1
ATOM 6688 C C . THR D 2 62 ? 76.698 56.352 20.163 1.00 65.40 59 THR D C 1
ATOM 6689 O O . THR D 2 62 ? 76.469 57.563 20.211 1.00 66.40 59 THR D O 1
ATOM 6693 N N . ASP D 2 63 ? 77.040 55.627 21.229 1.00 66.13 60 ASP D N 1
ATOM 6694 C CA . ASP D 2 63 ? 77.166 56.207 22.568 1.00 66.90 60 ASP D CA 1
ATOM 6695 C C . ASP D 2 63 ? 78.131 57.370 22.627 1.00 66.70 60 ASP D C 1
ATOM 6696 O O . ASP D 2 63 ? 79.140 57.391 21.931 1.00 65.90 60 ASP D O 1
ATOM 6701 N N . SER D 2 64 ? 77.810 58.335 23.480 1.00 68.26 61 SER D N 1
ATOM 6702 C CA . SER D 2 64 ? 78.640 59.515 23.661 1.00 69.86 61 SER D CA 1
ATOM 6703 C C . SER D 2 64 ? 78.996 59.708 25.132 1.00 70.27 61 SER D C 1
ATOM 6704 O O . SER D 2 64 ? 78.410 59.087 26.022 1.00 69.40 61 SER D O 1
ATOM 6707 N N . ALA D 2 65 ? 79.970 60.570 25.379 1.00 71.82 62 ALA D N 1
ATOM 6708 C CA . ALA D 2 65 ? 80.406 60.845 26.736 1.00 74.21 62 ALA D CA 1
ATOM 6709 C C . ALA D 2 65 ? 80.624 62.338 26.870 1.00 76.00 62 ALA D C 1
ATOM 6710 O O . ALA D 2 65 ? 81.167 62.972 25.961 1.00 75.69 62 ALA D O 1
ATOM 6712 N N . GLU D 2 66 ? 80.196 62.900 27.996 1.00 78.45 63 GLU D N 1
ATOM 6713 C CA . GLU D 2 66 ? 80.361 64.331 28.224 1.00 81.18 63 GLU D CA 1
ATOM 6714 C C . GLU D 2 66 ? 81.780 64.633 28.679 1.00 80.56 63 GLU D C 1
ATOM 6715 O O . GLU D 2 66 ? 82.355 63.893 29.479 1.00 80.83 63 GLU D O 1
ATOM 6721 N N . GLY D 2 67 ? 82.347 65.716 28.159 1.00 79.78 64 GLY D N 1
ATOM 6722 C CA . GLY D 2 67 ? 83.695 66.080 28.546 1.00 78.86 64 GLY D CA 1
ATOM 6723 C C . GLY D 2 67 ? 83.815 66.190 30.056 1.00 78.76 64 GLY D C 1
ATOM 6724 O O . GLY D 2 67 ? 82.814 66.265 30.777 1.00 78.62 64 GLY D O 1
ATOM 6725 N N . ALA D 2 68 ? 85.047 66.185 30.544 1.00 77.56 65 ALA D N 1
ATOM 6726 C CA . ALA D 2 68 ? 85.294 66.303 31.969 1.00 76.13 65 ALA D CA 1
ATOM 6727 C C . ALA D 2 68 ? 86.388 67.340 32.163 1.00 75.63 65 ALA D C 1
ATOM 6728 O O . ALA D 2 68 ? 87.396 67.335 31.457 1.00 75.29 65 ALA D O 1
ATOM 6730 N N . ASP D 2 69 ? 86.178 68.244 33.110 1.00 75.72 66 ASP D N 1
ATOM 6731 C CA . ASP D 2 69 ? 87.163 69.278 33.383 1.00 74.97 66 ASP D CA 1
ATOM 6732 C C . ASP D 2 69 ? 88.251 68.709 34.276 1.00 73.31 66 ASP D C 1
ATOM 6733 O O . ASP D 2 69 ? 88.134 68.726 35.499 1.00 73.04 66 ASP D O 1
ATOM 6738 N N . VAL D 2 70 ? 89.300 68.192 33.644 1.00 71.79 67 VAL D N 1
ATOM 6739 C CA . VAL D 2 70 ? 90.434 67.596 34.339 1.00 70.37 67 VAL D CA 1
ATOM 6740 C C . VAL D 2 70 ? 91.724 68.148 33.734 1.00 71.89 67 VAL D C 1
ATOM 6741 O O . VAL D 2 70 ? 91.943 68.040 32.523 1.00 72.10 67 VAL D O 1
ATOM 6745 N N . VAL D 2 71 ? 92.571 68.747 34.568 1.00 71.75 68 VAL D N 1
ATOM 6746 C CA . VAL D 2 71 ? 93.834 69.306 34.093 1.00 72.87 68 VAL D CA 1
ATOM 6747 C C . VAL D 2 71 ? 94.916 69.219 35.170 1.00 73.82 68 VAL D C 1
ATOM 6748 O O . VAL D 2 71 ? 94.625 69.328 36.363 1.00 75.01 68 VAL D O 1
ATOM 6752 N N . ASP D 2 72 ? 96.160 69.000 34.761 1.00 73.78 69 ASP D N 1
ATOM 6753 C CA . ASP D 2 72 ? 97.245 68.946 35.727 1.00 74.93 69 ASP D CA 1
ATOM 6754 C C . ASP D 2 72 ? 97.687 70.382 35.966 1.00 75.90 69 ASP D C 1
ATOM 6755 O O . ASP D 2 72 ? 97.195 71.302 35.309 1.00 75.98 69 ASP D O 1
ATOM 6760 N N . MET D 2 73 ? 98.607 70.580 36.904 1.00 77.11 70 MET D N 1
ATOM 6761 C CA . MET D 2 73 ? 99.071 71.925 37.232 1.00 77.32 70 MET D CA 1
ATOM 6762 C C . MET D 2 73 ? 100.168 71.905 38.299 1.00 76.92 70 MET D C 1
ATOM 6763 O O . MET D 2 73 ? 100.038 71.230 39.324 1.00 77.86 70 MET D O 1
ATOM 6768 N N . ASN D 2 74 ? 101.251 72.638 38.049 1.00 75.96 71 ASN D N 1
ATOM 6769 C CA . ASN D 2 74 ? 102.357 72.704 38.998 1.00 74.23 71 ASN D CA 1
ATOM 6770 C C . ASN D 2 74 ? 102.024 73.650 40.143 1.00 73.18 71 ASN D C 1
ATOM 6771 O O . ASN D 2 74 ? 101.659 74.809 39.930 1.00 71.78 71 ASN D O 1
ATOM 6776 N N . LEU D 2 75 ? 102.150 73.138 41.361 1.00 72.28 72 LEU D N 1
ATOM 6777 C CA . LEU D 2 75 ? 101.883 73.906 42.569 1.00 70.73 72 LEU D CA 1
ATOM 6778 C C . LEU D 2 75 ? 102.984 73.563 43.562 1.00 70.36 72 LEU D C 1
ATOM 6779 O O . LEU D 2 75 ? 103.600 72.501 43.468 1.00 69.50 72 LEU D O 1
ATOM 6784 N N . THR D 2 76 ? 103.251 74.457 44.504 1.00 70.25 73 THR D N 1
ATOM 6785 C CA . THR D 2 76 ? 104.280 74.177 45.497 1.00 71.04 73 THR D CA 1
ATOM 6786 C C . THR D 2 76 ? 103.650 73.905 46.854 1.00 69.94 73 THR D C 1
ATOM 6787 O O . THR D 2 76 ? 102.953 74.758 47.399 1.00 70.92 73 THR D O 1
ATOM 6791 N N . TYR D 2 77 ? 103.881 72.709 47.387 1.00 68.58 74 TYR D N 1
ATOM 6792 C CA . TYR D 2 77 ? 103.339 72.341 48.693 1.00 67.84 74 TYR D CA 1
ATOM 6793 C C . TYR D 2 77 ? 103.888 73.262 49.780 1.00 66.65 74 TYR D C 1
ATOM 6794 O O . TYR D 2 77 ? 105.091 73.508 49.859 1.00 66.02 74 TYR D O 1
ATOM 6803 N N . LEU D 2 78 ? 103.000 73.771 50.621 1.00 65.90 75 LEU D N 1
ATOM 6804 C CA . LEU D 2 78 ? 103.421 74.659 51.685 1.00 65.46 75 LEU D CA 1
ATOM 6805 C C . LEU D 2 78 ? 103.327 74.001 53.051 1.00 66.28 75 LEU D C 1
ATOM 6806 O O . LEU D 2 78 ? 104.314 73.953 53.779 1.00 66.92 75 LEU D O 1
ATOM 6811 N N . TYR D 2 79 ? 102.155 73.481 53.404 1.00 66.53 76 TYR D N 1
ATOM 6812 C CA . TYR D 2 79 ? 102.009 72.846 54.708 1.00 66.95 76 TYR D CA 1
ATOM 6813 C C . TYR D 2 79 ? 100.724 72.043 54.867 1.00 67.18 76 TYR D C 1
ATOM 6814 O O . TYR D 2 79 ? 99.829 72.100 54.029 1.00 68.20 76 TYR D O 1
ATOM 6823 N N . ASN D 2 80 ? 100.650 71.307 55.971 1.00 67.17 77 ASN D N 1
ATOM 6824 C CA . ASN D 2 80 ? 99.509 70.461 56.312 1.00 66.42 77 ASN D CA 1
ATOM 6825 C C . ASN D 2 80 ? 98.998 70.908 57.684 1.00 64.96 77 ASN D C 1
ATOM 6826 O O . ASN D 2 80 ? 99.782 71.344 58.516 1.00 65.66 77 ASN D O 1
ATOM 6831 N N . ASP D 2 81 ? 97.698 70.807 57.934 1.00 63.98 78 ASP D N 1
ATOM 6832 C CA . ASP D 2 81 ? 97.176 71.219 59.234 1.00 63.87 78 ASP D CA 1
ATOM 6833 C C . ASP D 2 81 ? 96.054 70.340 59.780 1.00 63.47 78 ASP D C 1
ATOM 6834 O O . ASP D 2 81 ? 95.189 70.813 60.507 1.00 62.56 78 ASP D O 1
ATOM 6839 N N . GLY D 2 82 ? 96.073 69.060 59.424 1.00 64.70 79 GLY D N 1
ATOM 6840 C CA . GLY D 2 82 ? 95.058 68.142 59.913 1.00 66.42 79 GLY D CA 1
ATOM 6841 C C . GLY D 2 82 ? 93.748 68.142 59.147 1.00 66.94 79 GLY D C 1
ATOM 6842 O O . GLY D 2 82 ? 92.958 67.200 59.239 1.00 66.02 79 GLY D O 1
ATOM 6843 N N . GLU D 2 83 ? 93.514 69.201 58.388 1.00 67.70 80 GLU D N 1
ATOM 6844 C CA . GLU D 2 83 ? 92.291 69.312 57.612 1.00 69.55 80 GLU D CA 1
ATOM 6845 C C . GLU D 2 83 ? 92.603 69.296 56.110 1.00 68.72 80 GLU D C 1
ATOM 6846 O O . GLU D 2 83 ? 92.068 68.478 55.365 1.00 67.84 80 GLU D O 1
ATOM 6852 N N . PHE D 2 84 ? 93.494 70.185 55.682 1.00 68.78 81 PHE D N 1
ATOM 6853 C CA . PHE D 2 84 ? 93.872 70.286 54.277 1.00 69.12 81 PHE D CA 1
ATOM 6854 C C . PHE D 2 84 ? 95.389 70.373 54.078 1.00 67.88 81 PHE D C 1
ATOM 6855 O O . PHE D 2 84 ? 96.117 70.847 54.945 1.00 67.32 81 PHE D O 1
ATOM 6863 N N . TRP D 2 85 ? 95.856 69.901 52.928 1.00 66.99 82 TRP D N 1
ATOM 6864 C CA . TRP D 2 85 ? 97.266 70.004 52.569 1.00 65.68 82 TRP D CA 1
ATOM 6865 C C . TRP D 2 85 ? 97.262 71.250 51.698 1.00 67.33 82 TRP D C 1
ATOM 6866 O O . TRP D 2 85 ? 96.502 71.342 50.736 1.00 68.53 82 TRP D O 1
ATOM 6877 N N . HIS D 2 86 ? 98.102 72.215 52.027 1.00 68.20 83 HIS D N 1
ATOM 6878 C CA . HIS D 2 86 ? 98.104 73.460 51.283 1.00 69.26 83 HIS D CA 1
ATOM 6879 C C . HIS D 2 86 ? 99.178 73.650 50.218 1.00 70.09 83 HIS D C 1
ATOM 6880 O O . HIS D 2 86 ? 100.372 73.499 50.474 1.00 70.18 83 HIS D O 1
ATOM 6887 N N . PHE D 2 87 ? 98.726 73.976 49.010 1.00 70.94 84 PHE D N 1
ATOM 6888 C CA . PHE D 2 87 ? 99.619 74.217 47.884 1.00 71.48 84 PHE D CA 1
ATOM 6889 C C . PHE D 2 87 ? 99.394 75.635 47.387 1.00 74.52 84 PHE D C 1
ATOM 6890 O O . PHE D 2 87 ? 98.394 76.272 47.728 1.00 73.97 84 PHE D O 1
ATOM 6898 N N . MET D 2 88 ? 100.317 76.124 46.570 1.00 78.36 85 MET D N 1
ATOM 6899 C CA . MET D 2 88 ? 100.192 77.472 46.049 1.00 82.29 85 MET D CA 1
ATOM 6900 C C . MET D 2 88 ? 100.527 77.612 44.568 1.00 84.73 85 MET D C 1
ATOM 6901 O O . MET D 2 88 ? 101.483 77.014 44.067 1.00 83.73 85 MET D O 1
ATOM 6906 N N . ASN D 2 89 ? 99.703 78.404 43.885 1.00 88.53 86 ASN D N 1
ATOM 6907 C CA . ASN D 2 89 ? 99.854 78.704 42.466 1.00 92.10 86 ASN D CA 1
ATOM 6908 C C . ASN D 2 89 ? 100.991 79.712 42.357 1.00 93.11 86 ASN D C 1
ATOM 6909 O O . ASN D 2 89 ? 100.870 80.836 42.841 1.00 92.50 86 ASN D O 1
ATOM 6914 N N . ASN D 2 90 ? 102.094 79.321 41.734 1.00 95.30 87 ASN D N 1
ATOM 6915 C CA . ASN D 2 90 ? 103.217 80.238 41.585 1.00 97.95 87 ASN D CA 1
ATOM 6916 C C . ASN D 2 90 ? 102.889 81.377 40.621 1.00 100.10 87 ASN D C 1
ATOM 6917 O O . ASN D 2 90 ? 103.450 82.471 40.720 1.00 100.39 87 ASN D O 1
ATOM 6922 N N . GLU D 2 91 ? 101.976 81.121 39.692 1.00 101.93 88 GLU D N 1
ATOM 6923 C CA . GLU D 2 91 ? 101.590 82.130 38.715 1.00 103.72 88 GLU D CA 1
ATOM 6924 C C . GLU D 2 91 ? 100.509 83.083 39.249 1.00 103.78 88 GLU D C 1
ATOM 6925 O O . GLU D 2 91 ? 100.742 84.285 39.387 1.00 104.05 88 GLU D O 1
ATOM 6931 N N . THR D 2 92 ? 99.342 82.529 39.568 1.00 103.10 89 THR D N 1
ATOM 6932 C CA . THR D 2 92 ? 98.201 83.296 40.048 1.00 102.74 89 THR D CA 1
ATOM 6933 C C . THR D 2 92 ? 98.371 83.863 41.447 1.00 102.56 89 THR D C 1
ATOM 6934 O O . THR D 2 92 ? 97.700 84.827 41.802 1.00 102.71 89 THR D O 1
ATOM 6938 N N . PHE D 2 93 ? 99.257 83.265 42.238 1.00 102.31 90 PHE D N 1
ATOM 6939 C CA . PHE D 2 93 ? 99.476 83.704 43.615 1.00 102.34 90 PHE D CA 1
ATOM 6940 C C . PHE D 2 93 ? 98.368 83.171 44.537 1.00 101.24 90 PHE D C 1
ATOM 6941 O O . PHE D 2 93 ? 98.355 83.458 45.737 1.00 100.41 90 PHE D O 1
ATOM 6949 N N . GLU D 2 94 ? 97.442 82.400 43.967 1.00 99.77 91 GLU D N 1
ATOM 6950 C CA . GLU D 2 94 ? 96.335 81.812 44.725 1.00 98.58 91 GLU D CA 1
ATOM 6951 C C . GLU D 2 94 ? 96.691 80.409 45.213 1.00 96.32 91 GLU D C 1
ATOM 6952 O O . GLU D 2 94 ? 97.593 79.772 44.675 1.00 95.97 91 GLU D O 1
ATOM 6958 N N . GLN D 2 95 ? 95.982 79.928 46.230 1.00 93.00 92 GLN D N 1
ATOM 6959 C CA . GLN D 2 95 ? 96.248 78.594 46.756 1.00 89.27 92 GLN D CA 1
ATOM 6960 C C . GLN D 2 95 ? 95.064 77.647 46.680 1.00 85.78 92 GLN D C 1
ATOM 6961 O O . GLN D 2 95 ? 93.909 78.062 46.571 1.00 84.83 92 GLN D O 1
ATOM 6967 N N . LEU D 2 96 ? 95.376 76.361 46.731 1.00 81.88 93 LEU D N 1
ATOM 6968 C CA . LEU D 2 96 ? 94.368 75.323 46.690 1.00 78.62 93 LEU D CA 1
ATOM 6969 C C . LEU D 2 96 ? 94.605 74.434 47.894 1.00 75.65 93 LEU D C 1
ATOM 6970 O O . LEU D 2 96 ? 95.706 74.394 48.443 1.00 75.05 93 LEU D O 1
ATOM 6975 N N . SER D 2 97 ? 93.566 73.724 48.301 1.00 72.39 94 SER D N 1
ATOM 6976 C CA . SER D 2 97 ? 93.658 72.827 49.433 1.00 69.32 94 SER D CA 1
ATOM 6977 C C . SER D 2 97 ? 93.198 71.458 48.976 1.00 68.12 94 SER D C 1
ATOM 6978 O O . SER D 2 97 ? 92.157 71.335 48.338 1.00 69.18 94 SER D O 1
ATOM 6981 N N . ALA D 2 98 ? 93.981 70.433 49.288 1.00 65.81 95 ALA D N 1
ATOM 6982 C CA . ALA D 2 98 ? 93.635 69.072 48.915 1.00 64.22 95 ALA D CA 1
ATOM 6983 C C . ALA D 2 98 ? 93.409 68.265 50.187 1.00 63.71 95 ALA D C 1
ATOM 6984 O O . ALA D 2 98 ? 94.189 68.355 51.131 1.00 64.19 95 ALA D O 1
ATOM 6986 N N . ASP D 2 99 ? 92.335 67.489 50.222 1.00 63.14 96 ASP D N 1
ATOM 6987 C CA . ASP D 2 99 ? 92.047 66.677 51.389 1.00 63.53 96 ASP D CA 1
ATOM 6988 C C . ASP D 2 99 ? 92.905 65.419 51.347 1.00 63.16 96 ASP D C 1
ATOM 6989 O O . ASP D 2 99 ? 93.678 65.216 50.412 1.00 62.60 96 ASP D O 1
ATOM 6994 N N . ALA D 2 100 ? 92.752 64.570 52.354 1.00 62.65 97 ALA D N 1
ATOM 6995 C CA . ALA D 2 100 ? 93.551 63.357 52.458 1.00 63.14 97 ALA D CA 1
ATOM 6996 C C . ALA D 2 100 ? 93.300 62.321 51.378 1.00 63.25 97 ALA D C 1
ATOM 6997 O O . ALA D 2 100 ? 94.103 61.405 51.204 1.00 63.35 97 ALA D O 1
ATOM 6999 N N . LYS D 2 101 ? 92.186 62.452 50.666 1.00 63.94 98 LYS D N 1
ATOM 7000 C CA . LYS D 2 101 ? 91.855 61.514 49.596 1.00 64.38 98 LYS D CA 1
ATOM 7001 C C . LYS D 2 101 ? 92.729 61.840 48.390 1.00 64.01 98 LYS D C 1
ATOM 7002 O O . LYS D 2 101 ? 93.285 60.944 47.746 1.00 63.57 98 LYS D O 1
ATOM 7008 N N . ALA D 2 102 ? 92.852 63.136 48.113 1.00 62.65 99 ALA D N 1
ATOM 7009 C CA . ALA D 2 102 ? 93.654 63.634 47.006 1.00 63.13 99 ALA D CA 1
ATOM 7010 C C . ALA D 2 102 ? 95.140 63.360 47.240 1.00 63.91 99 ALA D C 1
ATOM 7011 O O . ALA D 2 102 ? 95.857 62.921 46.334 1.00 64.22 99 ALA D O 1
ATOM 7013 N N . ILE D 2 103 ? 95.602 63.636 48.455 1.00 63.20 100 ILE D N 1
ATOM 7014 C CA . ILE D 2 103 ? 96.993 63.408 48.809 1.00 62.18 100 ILE D CA 1
ATOM 7015 C C . ILE D 2 103 ? 97.282 61.924 48.678 1.00 62.31 100 ILE D C 1
ATOM 7016 O O . ILE D 2 103 ? 98.424 61.504 48.468 1.00 60.97 100 ILE D O 1
ATOM 7021 N N . GLY D 2 104 ? 96.226 61.130 48.789 1.00 62.86 101 GLY D N 1
ATOM 7022 C CA . GLY D 2 104 ? 96.380 59.696 48.681 1.00 64.52 101 GLY D CA 1
ATOM 7023 C C . GLY D 2 104 ? 97.501 59.198 49.567 1.00 65.35 101 GLY D C 1
ATOM 7024 O O . GLY D 2 104 ? 97.559 59.532 50.746 1.00 65.47 101 GLY D O 1
ATOM 7025 N N . ASP D 2 105 ? 98.409 58.418 48.992 1.00 67.15 102 ASP D N 1
ATOM 7026 C CA . ASP D 2 105 ? 99.519 57.856 49.746 1.00 67.06 102 ASP D CA 1
ATOM 7027 C C . ASP D 2 105 ? 100.851 58.591 49.547 1.00 65.13 102 ASP D C 1
ATOM 7028 O O . ASP D 2 105 ? 101.915 58.012 49.748 1.00 64.72 102 ASP D O 1
ATOM 7033 N N . ASN D 2 106 ? 100.798 59.862 49.166 1.00 63.06 103 ASN D N 1
ATOM 7034 C CA . ASN D 2 106 ? 102.023 60.628 48.965 1.00 61.82 103 ASN D CA 1
ATOM 7035 C C . ASN D 2 106 ? 102.288 61.654 50.064 1.00 60.83 103 ASN D C 1
ATOM 7036 O O . ASN D 2 106 ? 103.222 62.451 49.958 1.00 61.79 103 ASN D O 1
ATOM 7041 N N . ALA D 2 107 ? 101.476 61.641 51.116 1.00 59.44 104 ALA D N 1
ATOM 7042 C CA . ALA D 2 107 ? 101.646 62.592 52.216 1.00 57.04 104 ALA D CA 1
ATOM 7043 C C . ALA D 2 107 ? 103.043 62.513 52.798 1.00 55.60 104 ALA D C 1
ATOM 7044 O O . ALA D 2 107 ? 103.656 63.524 53.138 1.00 54.19 104 ALA D O 1
ATOM 7046 N N . LYS D 2 108 ? 103.545 61.294 52.903 1.00 55.56 105 LYS D N 1
ATOM 7047 C CA . LYS D 2 108 ? 104.859 61.076 53.466 1.00 55.84 105 LYS D CA 1
ATOM 7048 C C . LYS D 2 108 ? 106.026 61.481 52.580 1.00 56.03 105 LYS D C 1
ATOM 7049 O O . LYS D 2 108 ? 107.155 61.120 52.879 1.00 57.47 105 LYS D O 1
ATOM 7055 N N . TRP D 2 109 ? 105.777 62.218 51.499 1.00 55.29 106 TRP D N 1
ATOM 7056 C CA . TRP D 2 109 ? 106.865 62.641 50.611 1.00 53.98 106 TRP D CA 1
ATOM 7057 C C . TRP D 2 109 ? 106.860 64.153 50.407 1.00 55.77 106 TRP D C 1
ATOM 7058 O O . TRP D 2 109 ? 107.721 64.697 49.714 1.00 56.00 106 TRP D O 1
ATOM 7069 N N . LEU D 2 110 ? 105.885 64.827 51.007 1.00 56.86 107 LEU D N 1
ATOM 7070 C CA . LEU D 2 110 ? 105.754 66.273 50.875 1.00 58.45 107 LEU D CA 1
ATOM 7071 C C . LEU D 2 110 ? 106.605 67.066 51.854 1.00 60.67 107 LEU D C 1
ATOM 7072 O O . LEU D 2 110 ? 106.436 66.958 53.071 1.00 61.04 107 LEU D O 1
ATOM 7077 N N . LEU D 2 111 ? 107.512 67.872 51.310 1.00 62.57 108 LEU D N 1
ATOM 7078 C CA . LEU D 2 111 ? 108.390 68.713 52.115 1.00 63.30 108 LEU D CA 1
ATOM 7079 C C . LEU D 2 111 ? 108.214 70.165 51.712 1.00 64.13 108 LEU D C 1
ATOM 7080 O O . LEU D 2 111 ? 108.388 70.507 50.550 1.00 65.16 108 LEU D O 1
ATOM 7085 N N . ASP D 2 112 ? 107.864 71.011 52.672 1.00 65.46 109 ASP D N 1
ATOM 7086 C CA . ASP D 2 112 ? 107.689 72.438 52.428 1.00 66.03 109 ASP D CA 1
ATOM 7087 C C . ASP D 2 112 ? 108.525 72.915 51.238 1.00 65.88 109 ASP D C 1
ATOM 7088 O O . ASP D 2 112 ? 109.736 72.698 51.203 1.00 66.30 109 ASP D O 1
ATOM 7093 N N . GLN D 2 113 ? 107.868 73.538 50.261 1.00 65.24 110 GLN D N 1
ATOM 7094 C CA . GLN D 2 113 ? 108.529 74.077 49.067 1.00 64.99 110 GLN D CA 1
ATOM 7095 C C . GLN D 2 113 ? 108.667 73.157 47.845 1.00 65.36 110 GLN D C 1
ATOM 7096 O O . GLN D 2 113 ? 109.239 73.563 46.833 1.00 66.22 110 GLN D O 1
ATOM 7102 N N . ALA D 2 114 ? 108.140 71.938 47.917 1.00 64.78 111 ALA D N 1
ATOM 7103 C CA . ALA D 2 114 ? 108.256 71.003 46.799 1.00 65.02 111 ALA D CA 1
ATOM 7104 C C . ALA D 2 114 ? 107.319 71.311 45.640 1.00 66.74 111 ALA D C 1
ATOM 7105 O O . ALA D 2 114 ? 106.156 71.653 45.839 1.00 66.50 111 ALA D O 1
ATOM 7107 N N . GLU D 2 115 ? 107.837 71.185 44.423 1.00 68.72 112 GLU D N 1
ATOM 7108 C CA . GLU D 2 115 ? 107.040 71.426 43.230 1.00 70.23 112 GLU D CA 1
ATOM 7109 C C . GLU D 2 115 ? 106.244 70.144 43.057 1.00 68.91 112 GLU D C 1
ATOM 7110 O O . GLU D 2 115 ? 106.813 69.054 43.079 1.00 67.88 112 GLU D O 1
ATOM 7116 N N . CYS D 2 116 ? 104.930 70.266 42.902 1.00 68.62 113 CYS D N 1
ATOM 7117 C CA . CYS D 2 116 ? 104.078 69.087 42.759 1.00 68.81 113 CYS D CA 1
ATOM 7118 C C . CYS D 2 116 ? 103.106 69.163 41.595 1.00 67.96 113 CYS D C 1
ATOM 7119 O O . CYS D 2 116 ? 102.608 70.236 41.260 1.00 68.80 113 CYS D O 1
ATOM 7122 N N . ILE D 2 117 ? 102.838 68.017 40.978 1.00 66.91 114 ILE D N 1
ATOM 7123 C CA . ILE D 2 117 ? 101.891 67.974 39.876 1.00 65.93 114 ILE D CA 1
ATOM 7124 C C . ILE D 2 117 ? 100.540 67.628 40.481 1.00 64.43 114 ILE D C 1
ATOM 7125 O O . ILE D 2 117 ? 100.286 66.489 40.888 1.00 63.17 114 ILE D O 1
ATOM 7130 N N . VAL D 2 118 ? 99.682 68.636 40.541 1.00 63.36 115 VAL D N 1
ATOM 7131 C CA . VAL D 2 118 ? 98.358 68.483 41.107 1.00 62.93 115 VAL D CA 1
ATOM 7132 C C . VAL D 2 118 ? 97.279 68.342 40.028 1.00 62.47 115 VAL D C 1
ATOM 7133 O O . VAL D 2 118 ? 97.061 69.259 39.238 1.00 62.24 115 VAL D O 1
ATOM 7137 N N . THR D 2 119 ? 96.615 67.188 39.996 1.00 62.28 116 THR D N 1
ATOM 7138 C CA . THR D 2 119 ? 95.538 66.938 39.038 1.00 62.66 116 THR D CA 1
ATOM 7139 C C . THR D 2 119 ? 94.251 67.542 39.592 1.00 63.26 116 THR D C 1
ATOM 7140 O O . THR D 2 119 ? 93.757 67.124 40.645 1.00 61.91 116 THR D O 1
ATOM 7144 N N . LEU D 2 120 ? 93.707 68.516 38.870 1.00 64.54 117 LEU D N 1
ATOM 7145 C CA . LEU D 2 120 ? 92.490 69.195 39.301 1.00 66.37 117 LEU D CA 1
ATOM 7146 C C . LEU D 2 120 ? 91.241 68.787 38.512 1.00 66.82 117 LEU D C 1
ATOM 7147 O O . LEU D 2 120 ? 91.288 68.613 37.291 1.00 66.70 117 LEU D O 1
ATOM 7152 N N . TRP D 2 121 ? 90.130 68.627 39.226 1.00 66.97 118 TRP D N 1
ATOM 7153 C CA . TRP D 2 121 ? 88.856 68.277 38.611 1.00 67.47 118 TRP D CA 1
ATOM 7154 C C . TRP D 2 121 ? 87.820 69.296 39.060 1.00 69.59 118 TRP D C 1
ATOM 7155 O O . TRP D 2 121 ? 87.407 69.310 40.222 1.00 70.06 118 TRP D O 1
ATOM 7166 N N . ASN D 2 122 ? 87.399 70.143 38.127 1.00 71.49 119 ASN D N 1
ATOM 7167 C CA . ASN D 2 122 ? 86.431 71.195 38.418 1.00 72.48 119 ASN D CA 1
ATOM 7168 C C . ASN D 2 122 ? 87.065 72.181 39.397 1.00 73.07 119 ASN D C 1
ATOM 7169 O O . ASN D 2 122 ? 86.381 72.786 40.220 1.00 73.38 119 ASN D O 1
ATOM 7174 N N . GLY D 2 123 ? 88.383 72.331 39.296 1.00 74.35 120 GLY D N 1
ATOM 7175 C CA . GLY D 2 123 ? 89.104 73.247 40.168 1.00 76.19 120 GLY D CA 1
ATOM 7176 C C . GLY D 2 123 ? 89.787 72.544 41.329 1.00 76.91 120 GLY D C 1
ATOM 7177 O O . GLY D 2 123 ? 91.001 72.660 41.526 1.00 76.22 120 GLY D O 1
ATOM 7178 N N . GLN D 2 124 ? 88.995 71.811 42.103 1.00 77.07 121 GLN D N 1
ATOM 7179 C CA . GLN D 2 124 ? 89.503 71.073 43.246 1.00 76.75 121 GLN D CA 1
ATOM 7180 C C . GLN D 2 124 ? 90.511 70.003 42.808 1.00 75.08 121 GLN D C 1
ATOM 7181 O O . GLN D 2 124 ? 90.467 69.522 41.675 1.00 76.11 121 GLN D O 1
ATOM 7187 N N . PRO D 2 125 ? 91.449 69.638 43.699 1.00 72.40 122 PRO D N 1
ATOM 7188 C CA . PRO D 2 125 ? 92.460 68.620 43.401 1.00 69.56 122 PRO D CA 1
ATOM 7189 C C . PRO D 2 125 ? 91.951 67.213 43.716 1.00 66.61 122 PRO D C 1
ATOM 7190 O O . PRO D 2 125 ? 91.223 67.013 44.684 1.00 65.64 122 PRO D O 1
ATOM 7194 N N . ILE D 2 126 ? 92.342 66.244 42.895 1.00 63.90 123 ILE D N 1
ATOM 7195 C CA . ILE D 2 126 ? 91.912 64.864 43.085 1.00 60.94 123 ILE D CA 1
ATOM 7196 C C . ILE D 2 126 ? 93.082 63.901 43.245 1.00 59.24 123 ILE D C 1
ATOM 7197 O O . ILE D 2 126 ? 92.890 62.736 43.585 1.00 57.89 123 ILE D O 1
ATOM 7202 N N . SER D 2 127 ? 94.291 64.388 42.985 1.00 58.26 124 SER D N 1
ATOM 7203 C CA . SER D 2 127 ? 95.493 63.574 43.127 1.00 58.09 124 SER D CA 1
ATOM 7204 C C . SER D 2 127 ? 96.717 64.473 43.151 1.00 57.29 124 SER D C 1
ATOM 7205 O O . SER D 2 127 ? 96.705 65.572 42.604 1.00 56.88 124 SER D O 1
ATOM 7208 N N . VAL D 2 128 ? 97.770 64.009 43.807 1.00 57.47 125 VAL D N 1
ATOM 7209 C CA . VAL D 2 128 ? 98.990 64.791 43.902 1.00 58.44 125 VAL D CA 1
ATOM 7210 C C . VAL D 2 128 ? 100.206 63.948 43.576 1.00 59.97 125 VAL D C 1
ATOM 7211 O O . VAL D 2 128 ? 100.316 62.806 44.014 1.00 60.82 125 VAL D O 1
ATOM 7215 N N . THR D 2 129 ? 101.115 64.516 42.797 1.00 60.55 126 THR D N 1
ATOM 7216 C CA . THR D 2 129 ? 102.336 63.818 42.432 1.00 61.02 126 THR D CA 1
ATOM 7217 C C . THR D 2 129 ? 103.504 64.631 42.967 1.00 60.97 126 THR D C 1
ATOM 7218 O O . THR D 2 129 ? 103.678 65.800 42.615 1.00 61.67 126 THR D O 1
ATOM 7222 N N . PRO D 2 130 ? 104.309 64.030 43.851 1.00 60.49 127 PRO D N 1
ATOM 7223 C CA . PRO D 2 130 ? 105.461 64.727 44.424 1.00 60.29 127 PRO D CA 1
ATOM 7224 C C . PRO D 2 130 ? 106.646 64.633 43.467 1.00 60.11 127 PRO D C 1
ATOM 7225 O O . PRO D 2 130 ? 106.574 63.957 42.441 1.00 60.15 127 PRO D O 1
ATOM 7229 N N . PRO D 2 131 ? 107.749 65.319 43.785 1.00 59.83 128 PRO D N 1
ATOM 7230 C CA . PRO D 2 131 ? 108.912 65.249 42.900 1.00 59.58 128 PRO D CA 1
ATOM 7231 C C . PRO D 2 131 ? 109.425 63.807 42.836 1.00 59.89 128 PRO D C 1
ATOM 7232 O O . PRO D 2 131 ? 109.281 63.048 43.791 1.00 60.81 128 PRO D O 1
ATOM 7236 N N . ASN D 2 132 ? 110.015 63.429 41.709 1.00 60.17 129 ASN D N 1
ATOM 7237 C CA . ASN D 2 132 ? 110.529 62.075 41.542 1.00 60.62 129 ASN D CA 1
ATOM 7238 C C . ASN D 2 132 ? 111.532 61.707 42.618 1.00 59.23 129 ASN D C 1
ATOM 7239 O O . ASN D 2 132 ? 111.606 60.553 43.044 1.00 59.60 129 ASN D O 1
ATOM 7244 N N . PHE D 2 133 ? 112.308 62.698 43.041 1.00 58.53 130 PHE D N 1
ATOM 7245 C CA . PHE D 2 133 ? 113.317 62.517 44.074 1.00 57.00 130 PHE D CA 1
ATOM 7246 C C . PHE D 2 133 ? 113.200 63.608 45.129 1.00 56.90 130 PHE D C 1
ATOM 7247 O O . PHE D 2 133 ? 113.120 64.794 44.805 1.00 56.79 130 PHE D O 1
ATOM 7255 N N . VAL D 2 134 ? 113.181 63.209 46.394 1.00 56.56 131 VAL D N 1
ATOM 7256 C CA . VAL D 2 134 ? 113.118 64.181 47.477 1.00 55.81 131 VAL D CA 1
ATOM 7257 C C . VAL D 2 134 ? 114.329 63.967 48.372 1.00 56.53 131 VAL D C 1
ATOM 7258 O O . VAL D 2 134 ? 114.907 62.877 48.393 1.00 54.67 131 VAL D O 1
ATOM 7262 N N . GLU D 2 135 ? 114.713 65.021 49.089 1.00 58.85 132 GLU D N 1
ATOM 7263 C CA . GLU D 2 135 ? 115.853 64.990 50.004 1.00 60.36 132 GLU D CA 1
ATOM 7264 C C . GLU D 2 135 ? 115.321 65.227 51.416 1.00 59.93 132 GLU D C 1
ATOM 7265 O O . GLU D 2 135 ? 114.952 66.349 51.775 1.00 59.62 132 GLU D O 1
ATOM 7271 N N . LEU D 2 136 ? 115.285 64.156 52.204 1.00 59.65 133 LEU D N 1
ATOM 7272 C CA . LEU D 2 136 ? 114.762 64.194 53.568 1.00 57.63 133 LEU D CA 1
ATOM 7273 C C . LEU D 2 136 ? 115.762 63.743 54.613 1.00 56.41 133 LEU D C 1
ATOM 7274 O O . LEU D 2 136 ? 116.581 62.859 54.372 1.00 54.32 133 LEU D O 1
ATOM 7279 N N . GLU D 2 137 ? 115.666 64.340 55.791 1.00 57.66 134 GLU D N 1
ATOM 7280 C CA . GLU D 2 137 ? 116.569 63.995 56.879 1.00 59.14 134 GLU D CA 1
ATOM 7281 C C . GLU D 2 137 ? 116.084 62.779 57.660 1.00 57.43 134 GLU D C 1
ATOM 7282 O O . GLU D 2 137 ? 114.885 62.520 57.739 1.00 56.09 134 GLU D O 1
ATOM 7288 N N . ILE D 2 138 ? 117.025 62.029 58.224 1.00 57.34 135 ILE D N 1
ATOM 7289 C CA . ILE D 2 138 ? 116.686 60.859 59.026 1.00 58.63 135 ILE D CA 1
ATOM 7290 C C . ILE D 2 138 ? 116.544 61.298 60.477 1.00 60.49 135 ILE D C 1
ATOM 7291 O O . ILE D 2 138 ? 117.528 61.679 61.101 1.00 61.30 135 ILE D O 1
ATOM 7296 N N . VAL D 2 139 ? 115.327 61.255 61.013 1.00 63.19 136 VAL D N 1
ATOM 7297 C CA . VAL D 2 139 ? 115.102 61.673 62.398 1.00 65.47 136 VAL D CA 1
ATOM 7298 C C . VAL D 2 139 ? 115.151 60.525 63.404 1.00 67.64 136 VAL D C 1
ATOM 7299 O O . VAL D 2 139 ? 115.020 60.753 64.606 1.00 69.26 136 VAL D O 1
ATOM 7303 N N . ASP D 2 140 ? 115.324 59.295 62.921 1.00 68.91 137 ASP D N 1
ATOM 7304 C CA . ASP D 2 140 ? 115.424 58.148 63.818 1.00 69.94 137 ASP D CA 1
ATOM 7305 C C . ASP D 2 140 ? 115.726 56.833 63.130 1.00 70.77 137 ASP D C 1
ATOM 7306 O O . ASP D 2 140 ? 115.056 56.438 62.190 1.00 71.34 137 ASP D O 1
ATOM 7311 N N . THR D 2 141 ? 116.752 56.154 63.632 1.00 72.81 138 THR D N 1
ATOM 7312 C CA . THR D 2 141 ? 117.201 54.871 63.123 1.00 74.12 138 THR D CA 1
ATOM 7313 C C . THR D 2 141 ? 118.351 54.415 64.009 1.00 75.67 138 THR D C 1
ATOM 7314 O O . THR D 2 141 ? 118.985 55.227 64.681 1.00 75.57 138 THR D O 1
ATOM 7318 N N . ASP D 2 142 ? 118.628 53.119 64.031 1.00 77.77 139 ASP D N 1
ATOM 7319 C CA . ASP D 2 142 ? 119.677 52.584 64.880 1.00 80.51 139 ASP D CA 1
ATOM 7320 C C . ASP D 2 142 ? 120.804 51.997 64.036 1.00 81.26 139 ASP D C 1
ATOM 7321 O O . ASP D 2 142 ? 120.581 51.621 62.890 1.00 82.50 139 ASP D O 1
ATOM 7326 N N . PRO D 2 143 ? 122.020 51.904 64.610 1.00 81.67 140 PRO D N 1
ATOM 7327 C CA . PRO D 2 143 ? 123.235 51.373 63.954 1.00 80.97 140 PRO D CA 1
ATOM 7328 C C . PRO D 2 143 ? 122.982 50.288 62.910 1.00 80.73 140 PRO D C 1
ATOM 7329 O O . PRO D 2 143 ? 122.884 49.087 63.238 1.00 80.10 140 PRO D O 1
ATOM 7333 N N . GLY D 2 154 ? 119.355 46.127 54.651 1.00 68.13 151 GLY D N 1
ATOM 7334 C CA . GLY D 2 154 ? 119.730 47.223 55.529 1.00 67.42 151 GLY D CA 1
ATOM 7335 C C . GLY D 2 154 ? 118.882 47.348 56.781 1.00 66.79 151 GLY D C 1
ATOM 7336 O O . GLY D 2 154 ? 118.539 46.343 57.416 1.00 65.86 151 GLY D O 1
ATOM 7337 N N . LYS D 2 155 ? 118.539 48.578 57.146 1.00 65.44 152 LYS D N 1
ATOM 7338 C CA . LYS D 2 155 ? 117.734 48.823 58.331 1.00 62.44 152 LYS D CA 1
ATOM 7339 C C . LYS D 2 155 ? 116.679 49.894 58.125 1.00 61.22 152 LYS D C 1
ATOM 7340 O O . LYS D 2 155 ? 116.838 50.813 57.314 1.00 61.30 152 LYS D O 1
ATOM 7346 N N . PRO D 2 156 ? 115.558 49.780 58.841 1.00 60.02 153 PRO D N 1
ATOM 7347 C CA . PRO D 2 156 ? 114.472 50.755 58.730 1.00 57.85 153 PRO D CA 1
ATOM 7348 C C . PRO D 2 156 ? 114.925 52.105 59.281 1.00 56.98 153 PRO D C 1
ATOM 7349 O O . PRO D 2 156 ? 115.644 52.180 60.277 1.00 57.39 153 PRO D O 1
ATOM 7353 N N . ALA D 2 157 ? 114.488 53.164 58.619 1.00 56.25 154 ALA D N 1
ATOM 7354 C CA . ALA D 2 157 ? 114.846 54.516 59.016 1.00 54.63 154 ALA D CA 1
ATOM 7355 C C . ALA D 2 157 ? 113.611 55.396 58.934 1.00 54.20 154 ALA D C 1
ATOM 7356 O O . ALA D 2 157 ? 112.774 55.233 58.042 1.00 55.34 154 ALA D O 1
ATOM 7358 N N . THR D 2 158 ? 113.496 56.338 59.858 1.00 52.03 155 THR D N 1
ATOM 7359 C CA . THR D 2 158 ? 112.345 57.214 59.863 1.00 51.18 155 THR D CA 1
ATOM 7360 C C . THR D 2 158 ? 112.741 58.600 59.377 1.00 51.02 155 THR D C 1
ATOM 7361 O O . THR D 2 158 ? 113.713 59.178 59.849 1.00 51.89 155 THR D O 1
ATOM 7365 N N . LEU D 2 159 ? 111.987 59.129 58.422 1.00 51.48 156 LEU D N 1
ATOM 7366 C CA . LEU D 2 159 ? 112.303 60.437 57.852 1.00 53.74 156 LEU D CA 1
ATOM 7367 C C . LEU D 2 159 ? 111.590 61.592 58.551 1.00 53.69 156 LEU D C 1
ATOM 7368 O O . LEU D 2 159 ? 110.691 61.374 59.347 1.00 55.26 156 LEU D O 1
ATOM 7373 N N . SER D 2 160 ? 111.981 62.824 58.256 1.00 53.31 157 SER D N 1
ATOM 7374 C CA . SER D 2 160 ? 111.349 63.951 58.919 1.00 54.96 157 SER D CA 1
ATOM 7375 C C . SER D 2 160 ? 109.869 64.025 58.614 1.00 55.74 157 SER D C 1
ATOM 7376 O O . SER D 2 160 ? 109.123 64.704 59.317 1.00 57.87 157 SER D O 1
ATOM 7379 N N . THR D 2 161 ? 109.453 63.312 57.574 1.00 55.93 158 THR D N 1
ATOM 7380 C CA . THR D 2 161 ? 108.059 63.296 57.129 1.00 55.50 158 THR D CA 1
ATOM 7381 C C . THR D 2 161 ? 107.274 62.165 57.758 1.00 55.63 158 THR D C 1
ATOM 7382 O O . THR D 2 161 ? 106.065 62.067 57.579 1.00 57.23 158 THR D O 1
ATOM 7386 N N . GLY D 2 162 ? 107.962 61.289 58.469 1.00 55.57 159 GLY D N 1
ATOM 7387 C CA . GLY D 2 162 ? 107.276 60.174 59.091 1.00 55.69 159 GLY D CA 1
ATOM 7388 C C . GLY D 2 162 ? 107.401 58.934 58.235 1.00 55.99 159 GLY D C 1
ATOM 7389 O O . GLY D 2 162 ? 107.052 57.833 58.653 1.00 54.97 159 GLY D O 1
ATOM 7390 N N . ALA D 2 163 ? 107.910 59.118 57.023 1.00 56.34 160 ALA D N 1
ATOM 7391 C CA . ALA D 2 163 ? 108.087 58.003 56.110 1.00 56.65 160 ALA D CA 1
ATOM 7392 C C . ALA D 2 163 ? 109.180 57.064 56.603 1.00 56.18 160 ALA D C 1
ATOM 7393 O O . ALA D 2 163 ? 110.222 57.507 57.077 1.00 57.44 160 ALA D O 1
ATOM 7395 N N . VAL D 2 164 ? 108.929 55.766 56.491 1.00 55.13 161 VAL D N 1
ATOM 7396 C CA . VAL D 2 164 ? 109.894 54.764 56.905 1.00 55.21 161 VAL D CA 1
ATOM 7397 C C . VAL D 2 164 ? 110.499 54.115 55.662 1.00 56.25 161 VAL D C 1
ATOM 7398 O O . VAL D 2 164 ? 109.802 53.498 54.852 1.00 55.23 161 VAL D O 1
ATOM 7402 N N . VAL D 2 165 ? 111.812 54.250 55.535 1.00 56.94 162 VAL D N 1
ATOM 7403 C CA . VAL D 2 165 ? 112.533 53.733 54.390 1.00 57.99 162 VAL D CA 1
ATOM 7404 C C . VAL D 2 165 ? 113.703 52.862 54.809 1.00 58.56 162 VAL D C 1
ATOM 7405 O O . VAL D 2 165 ? 114.243 53.030 55.895 1.00 58.91 162 VAL D O 1
ATOM 7409 N N . LYS D 2 166 ? 114.090 51.926 53.951 1.00 59.05 163 LYS D N 1
ATOM 7410 C CA . LYS D 2 166 ? 115.228 51.074 54.247 1.00 61.48 163 LYS D CA 1
ATOM 7411 C C . LYS D 2 166 ? 116.488 51.765 53.752 1.00 61.55 163 LYS D C 1
ATOM 7412 O O . LYS D 2 166 ? 116.561 52.213 52.607 1.00 61.96 163 LYS D O 1
ATOM 7418 N N . VAL D 2 167 ? 117.478 51.860 54.625 1.00 61.27 164 VAL D N 1
ATOM 7419 C CA . VAL D 2 167 ? 118.737 52.490 54.268 1.00 61.33 164 VAL D CA 1
ATOM 7420 C C . VAL D 2 167 ? 119.889 51.599 54.694 1.00 61.15 164 VAL D C 1
ATOM 7421 O O . VAL D 2 167 ? 119.702 50.631 55.436 1.00 61.60 164 VAL D O 1
ATOM 7425 N N . PRO D 2 168 ? 121.100 51.901 54.210 1.00 61.20 165 PRO D N 1
ATOM 7426 C CA . PRO D 2 168 ? 122.275 51.101 54.571 1.00 60.68 165 PRO D CA 1
ATOM 7427 C C . PRO D 2 168 ? 122.545 51.191 56.082 1.00 59.75 165 PRO D C 1
ATOM 7428 O O . PRO D 2 168 ? 122.193 52.180 56.724 1.00 58.91 165 PRO D O 1
ATOM 7432 N N . LEU D 2 169 ? 123.166 50.162 56.648 1.00 59.35 166 LEU D N 1
ATOM 7433 C CA . LEU D 2 169 ? 123.450 50.148 58.080 1.00 59.89 166 LEU D CA 1
ATOM 7434 C C . LEU D 2 169 ? 124.353 51.282 58.554 1.00 60.14 166 LEU D C 1
ATOM 7435 O O . LEU D 2 169 ? 124.268 51.691 59.709 1.00 62.10 166 LEU D O 1
ATOM 7440 N N . PHE D 2 170 ? 125.200 51.804 57.673 1.00 59.82 167 PHE D N 1
ATOM 7441 C CA . PHE D 2 170 ? 126.112 52.876 58.063 1.00 61.07 167 PHE D CA 1
ATOM 7442 C C . PHE D 2 170 ? 125.522 54.282 57.987 1.00 62.56 167 PHE D C 1
ATOM 7443 O O . PHE D 2 170 ? 126.260 55.270 58.034 1.00 65.44 167 PHE D O 1
ATOM 7451 N N . VAL D 2 171 ? 124.204 54.386 57.863 1.00 62.78 168 VAL D N 1
ATOM 7452 C CA . VAL D 2 171 ? 123.566 55.697 57.804 1.00 63.08 168 VAL D CA 1
ATOM 7453 C C . VAL D 2 171 ? 122.963 55.973 59.170 1.00 62.94 168 VAL D C 1
ATOM 7454 O O . VAL D 2 171 ? 122.285 55.117 59.736 1.00 63.69 168 VAL D O 1
ATOM 7458 N N . GLN D 2 172 ? 123.208 57.164 59.703 1.00 62.56 169 GLN D N 1
ATOM 7459 C CA . GLN D 2 172 ? 122.704 57.501 61.028 1.00 63.12 169 GLN D CA 1
ATOM 7460 C C . GLN D 2 172 ? 121.760 58.680 61.021 1.00 63.65 169 GLN D C 1
ATOM 7461 O O . GLN D 2 172 ? 121.573 59.337 59.996 1.00 64.21 169 GLN D O 1
ATOM 7467 N N . ILE D 2 173 ? 121.172 58.945 62.184 1.00 63.34 170 ILE D N 1
ATOM 7468 C CA . ILE D 2 173 ? 120.252 60.060 62.344 1.00 62.90 170 ILE D CA 1
ATOM 7469 C C . ILE D 2 173 ? 120.986 61.333 61.965 1.00 62.84 170 ILE D C 1
ATOM 7470 O O . ILE D 2 173 ? 122.214 61.365 61.991 1.00 63.78 170 ILE D O 1
ATOM 7475 N N . GLY D 2 174 ? 120.239 62.370 61.599 1.00 62.20 171 GLY D N 1
ATOM 7476 C CA . GLY D 2 174 ? 120.858 63.631 61.235 1.00 61.88 171 GLY D CA 1
ATOM 7477 C C . GLY D 2 174 ? 121.310 63.706 59.790 1.00 62.33 171 GLY D C 1
ATOM 7478 O O . GLY D 2 174 ? 121.393 64.801 59.221 1.00 62.18 171 GLY D O 1
ATOM 7479 N N . GLU D 2 175 ? 121.618 62.555 59.193 1.00 61.51 172 GLU D N 1
ATOM 7480 C CA . GLU D 2 175 ? 122.040 62.522 57.796 1.00 62.47 172 GLU D CA 1
ATOM 7481 C C . GLU D 2 175 ? 120.840 62.653 56.860 1.00 62.15 172 GLU D C 1
ATOM 7482 O O . GLU D 2 175 ? 119.773 62.091 57.115 1.00 63.36 172 GLU D O 1
ATOM 7488 N N . VAL D 2 176 ? 121.019 63.409 55.784 1.00 60.20 173 VAL D N 1
ATOM 7489 C CA . VAL D 2 176 ? 119.965 63.612 54.800 1.00 58.12 173 VAL D CA 1
ATOM 7490 C C . VAL D 2 176 ? 120.197 62.667 53.622 1.00 58.05 173 VAL D C 1
ATOM 7491 O O . VAL D 2 176 ? 121.332 62.475 53.181 1.00 58.19 173 VAL D O 1
ATOM 7495 N N . ILE D 2 177 ? 119.121 62.059 53.136 1.00 57.06 174 ILE D N 1
ATOM 7496 C CA . ILE D 2 177 ? 119.210 61.135 52.016 1.00 55.56 174 ILE D CA 1
ATOM 7497 C C . ILE D 2 177 ? 118.196 61.499 50.946 1.00 56.60 174 ILE D C 1
ATOM 7498 O O . ILE D 2 177 ? 117.270 62.284 51.173 1.00 56.34 174 ILE D O 1
ATOM 7503 N N . LYS D 2 178 ? 118.383 60.915 49.771 1.00 56.81 175 LYS D N 1
ATOM 7504 C CA . LYS D 2 178 ? 117.492 61.158 48.658 1.00 55.69 175 LYS D CA 1
ATOM 7505 C C . LYS D 2 178 ? 116.740 59.862 48.422 1.00 54.68 175 LYS D C 1
ATOM 7506 O O . LYS D 2 178 ? 117.334 58.783 48.405 1.00 52.77 175 LYS D O 1
ATOM 7512 N N . VAL D 2 179 ? 115.425 59.960 48.282 1.00 54.87 176 VAL D N 1
ATOM 7513 C CA . VAL D 2 179 ? 114.625 58.775 48.029 1.00 54.61 176 VAL D CA 1
ATOM 7514 C C . VAL D 2 179 ? 113.834 58.976 46.743 1.00 54.65 176 VAL D C 1
ATOM 7515 O O . VAL D 2 179 ? 113.562 60.100 46.320 1.00 53.57 176 VAL D O 1
ATOM 7519 N N . ASP D 2 180 ? 113.488 57.864 46.116 1.00 55.90 177 ASP D N 1
ATOM 7520 C CA . ASP D 2 180 ? 112.713 57.878 44.892 1.00 56.15 177 ASP D CA 1
ATOM 7521 C C . ASP D 2 180 ? 111.277 57.692 45.358 1.00 55.90 177 ASP D C 1
ATOM 7522 O O . ASP D 2 180 ? 110.909 56.624 45.851 1.00 54.83 177 ASP D O 1
ATOM 7527 N N . THR D 2 181 ? 110.477 58.746 45.223 1.00 55.77 178 THR D N 1
ATOM 7528 C CA . THR D 2 181 ? 109.084 58.707 45.653 1.00 56.75 178 THR D CA 1
ATOM 7529 C C . THR D 2 181 ? 108.197 57.746 44.869 1.00 57.05 178 THR D C 1
ATOM 7530 O O . THR D 2 181 ? 107.053 57.511 45.257 1.00 58.00 178 THR D O 1
ATOM 7534 N N . ARG D 2 182 ? 108.710 57.189 43.775 1.00 57.21 179 ARG D N 1
ATOM 7535 C CA . ARG D 2 182 ? 107.921 56.250 42.976 1.00 58.54 179 ARG D CA 1
ATOM 7536 C C . ARG D 2 182 ? 108.027 54.825 43.534 1.00 59.08 179 ARG D C 1
ATOM 7537 O O . ARG D 2 182 ? 107.045 54.078 43.562 1.00 58.71 179 ARG D O 1
ATOM 7545 N N . SER D 2 183 ? 109.224 54.453 43.978 1.00 59.00 180 SER D N 1
ATOM 7546 C CA . SER D 2 183 ? 109.446 53.126 44.538 1.00 58.34 180 SER D CA 1
ATOM 7547 C C . SER D 2 183 ? 109.684 53.199 46.046 1.00 56.96 180 SER D C 1
ATOM 7548 O O . SER D 2 183 ? 109.821 52.174 46.702 1.00 56.53 180 SER D O 1
ATOM 7551 N N . GLY D 2 184 ? 109.730 54.417 46.582 1.00 56.43 181 GLY D N 1
ATOM 7552 C CA . GLY D 2 184 ? 109.955 54.611 48.003 1.00 57.09 181 GLY D CA 1
ATOM 7553 C C . GLY D 2 184 ? 111.266 54.032 48.507 1.00 58.70 181 GLY D C 1
ATOM 7554 O O . GLY D 2 184 ? 111.379 53.638 49.667 1.00 58.32 181 GLY D O 1
ATOM 7555 N N . GLU D 2 185 ? 112.268 53.993 47.638 1.00 60.39 182 GLU D N 1
ATOM 7556 C CA . GLU D 2 185 ? 113.562 53.445 48.007 1.00 61.56 182 GLU D CA 1
ATOM 7557 C C . GLU D 2 185 ? 114.637 54.503 48.215 1.00 60.92 182 GLU D C 1
ATOM 7558 O O . GLU D 2 185 ? 114.591 55.585 47.636 1.00 59.43 182 GLU D O 1
ATOM 7564 N N . TYR D 2 186 ? 115.600 54.168 49.065 1.00 61.19 183 TYR D N 1
ATOM 7565 C CA . TYR D 2 186 ? 116.736 55.032 49.355 1.00 61.20 183 TYR D CA 1
ATOM 7566 C C . TYR D 2 186 ? 117.554 55.076 48.075 1.00 60.92 183 TYR D C 1
ATOM 7567 O O . TYR D 2 186 ? 117.826 54.037 47.484 1.00 61.04 183 TYR D O 1
ATOM 7576 N N . VAL D 2 187 ? 117.947 56.262 47.636 1.00 61.04 184 VAL D N 1
ATOM 7577 C CA . VAL D 2 187 ? 118.741 56.357 46.416 1.00 61.40 184 VAL D CA 1
ATOM 7578 C C . VAL D 2 187 ? 120.202 56.642 46.714 1.00 61.94 184 VAL D C 1
ATOM 7579 O O . VAL D 2 187 ? 121.089 55.984 46.170 1.00 61.11 184 VAL D O 1
ATOM 7583 N N . SER D 2 188 ? 120.443 57.621 47.582 1.00 62.74 185 SER D N 1
ATOM 7584 C CA . SER D 2 188 ? 121.799 57.992 47.967 1.00 62.30 185 SER D CA 1
ATOM 7585 C C . SER D 2 188 ? 121.787 59.019 49.102 1.00 63.09 185 SER D C 1
ATOM 7586 O O . SER D 2 188 ? 120.725 59.442 49.569 1.00 62.33 185 SER D O 1
ATOM 7589 N N . ARG D 2 189 ? 122.978 59.417 49.541 1.00 63.51 186 ARG D N 1
ATOM 7590 C CA . ARG D 2 189 ? 123.106 60.408 50.601 1.00 64.06 186 ARG D CA 1
ATOM 7591 C C . ARG D 2 189 ? 123.289 61.784 49.970 1.00 64.00 186 ARG D C 1
ATOM 7592 O O . ARG D 2 189 ? 123.667 61.893 48.799 1.00 63.75 186 ARG D O 1
ATOM 7600 N N . VAL D 2 190 ? 123.025 62.826 50.753 1.00 64.11 187 VAL D N 1
ATOM 7601 C CA . VAL D 2 190 ? 123.126 64.204 50.282 1.00 64.61 187 VAL D CA 1
ATOM 7602 C C . VAL D 2 190 ? 124.105 65.046 51.107 1.00 66.35 187 VAL D C 1
ATOM 7603 O O . VAL D 2 190 ? 123.649 65.692 52.080 1.00 67.41 187 VAL D O 1
ATOM 7607 N N . GLU E 1 6 ? 58.249 85.740 -22.300 1.00 105.06 3 GLU E N 1
ATOM 7608 C CA . GLU E 1 6 ? 59.314 85.707 -21.258 1.00 105.62 3 GLU E CA 1
ATOM 7609 C C . GLU E 1 6 ? 59.037 84.657 -20.185 1.00 104.74 3 GLU E C 1
ATOM 7610 O O . GLU E 1 6 ? 57.918 84.157 -20.062 1.00 105.41 3 GLU E O 1
ATOM 7616 N N . THR E 1 7 ? 60.068 84.321 -19.415 1.00 103.09 4 THR E N 1
ATOM 7617 C CA . THR E 1 7 ? 59.948 83.337 -18.346 1.00 101.39 4 THR E CA 1
ATOM 7618 C C . THR E 1 7 ? 59.520 84.006 -17.038 1.00 99.76 4 THR E C 1
ATOM 7619 O O . THR E 1 7 ? 59.797 85.185 -16.822 1.00 99.47 4 THR E O 1
ATOM 7623 N N . ALA E 1 8 ? 58.846 83.247 -16.176 1.00 97.41 5 ALA E N 1
ATOM 7624 C CA . ALA E 1 8 ? 58.367 83.751 -14.888 1.00 94.90 5 ALA E CA 1
ATOM 7625 C C . ALA E 1 8 ? 59.391 84.659 -14.211 1.00 93.15 5 ALA E C 1
ATOM 7626 O O . ALA E 1 8 ? 60.560 84.298 -14.077 1.00 93.52 5 ALA E O 1
ATOM 7628 N N . SER E 1 9 ? 58.939 85.829 -13.769 1.00 90.48 6 SER E N 1
ATOM 7629 C CA . SER E 1 9 ? 59.813 86.813 -13.133 1.00 87.53 6 SER E CA 1
ATOM 7630 C C . SER E 1 9 ? 60.740 86.292 -12.034 1.00 85.20 6 SER E C 1
ATOM 7631 O O . SER E 1 9 ? 61.896 86.705 -11.962 1.00 86.09 6 SER E O 1
ATOM 7634 N N . TRP E 1 10 ? 60.256 85.394 -11.180 1.00 81.45 7 TRP E N 1
ATOM 7635 C CA . TRP E 1 10 ? 61.103 84.892 -10.105 1.00 77.53 7 TRP E CA 1
ATOM 7636 C C . TRP E 1 10 ? 62.367 84.248 -10.647 1.00 76.30 7 TRP E C 1
ATOM 7637 O O . TRP E 1 10 ? 63.402 84.250 -9.984 1.00 77.74 7 TRP E O 1
ATOM 7648 N N . GLN E 1 11 ? 62.285 83.695 -11.850 1.00 73.45 8 GLN E N 1
ATOM 7649 C CA . GLN E 1 11 ? 63.438 83.042 -12.450 1.00 70.75 8 GLN E CA 1
ATOM 7650 C C . GLN E 1 11 ? 64.565 84.001 -12.735 1.00 67.36 8 GLN E C 1
ATOM 7651 O O . GLN E 1 11 ? 64.351 85.200 -12.885 1.00 66.82 8 GLN E O 1
ATOM 7657 N N . PRO E 1 12 ? 65.793 83.478 -12.811 1.00 64.81 9 PRO E N 1
ATOM 7658 C CA . PRO E 1 12 ? 66.951 84.324 -13.104 1.00 63.40 9 PRO E CA 1
ATOM 7659 C C . PRO E 1 12 ? 66.946 84.591 -14.604 1.00 61.32 9 PRO E C 1
ATOM 7660 O O . PRO E 1 12 ? 66.497 83.748 -15.380 1.00 60.31 9 PRO E O 1
ATOM 7664 N N . SER E 1 13 ? 67.429 85.763 -15.007 1.00 60.30 10 SER E N 1
ATOM 7665 C CA . SER E 1 13 ? 67.464 86.125 -16.415 1.00 59.36 10 SER E CA 1
ATOM 7666 C C . SER E 1 13 ? 68.622 85.464 -17.152 1.00 58.04 10 SER E C 1
ATOM 7667 O O . SER E 1 13 ? 68.708 85.533 -18.377 1.00 57.68 10 SER E O 1
ATOM 7670 N N . ALA E 1 14 ? 69.508 84.813 -16.413 1.00 56.95 11 ALA E N 1
ATOM 7671 C CA . ALA E 1 14 ? 70.632 84.143 -17.045 1.00 58.51 11 ALA E CA 1
ATOM 7672 C C . ALA E 1 14 ? 70.512 82.628 -16.893 1.00 59.27 11 ALA E C 1
ATOM 7673 O O . ALA E 1 14 ? 70.081 82.132 -15.850 1.00 59.88 11 ALA E O 1
ATOM 7675 N N . SER E 1 15 ? 70.883 81.898 -17.942 1.00 59.62 12 SER E N 1
ATOM 7676 C CA . SER E 1 15 ? 70.827 80.443 -17.906 1.00 59.70 12 SER E CA 1
ATOM 7677 C C . SER E 1 15 ? 71.889 79.956 -16.934 1.00 60.47 12 SER E C 1
ATOM 7678 O O . SER E 1 15 ? 72.906 80.616 -16.739 1.00 60.79 12 SER E O 1
ATOM 7681 N N . ILE E 1 16 ? 71.653 78.801 -16.325 1.00 61.26 13 ILE E N 1
ATOM 7682 C CA . ILE E 1 16 ? 72.609 78.235 -15.386 1.00 61.24 13 ILE E CA 1
ATOM 7683 C C . ILE E 1 16 ? 73.922 77.983 -16.123 1.00 60.90 13 ILE E C 1
ATOM 7684 O O . ILE E 1 16 ? 75.006 78.226 -15.595 1.00 60.43 13 ILE E O 1
ATOM 7689 N N . PRO E 1 17 ? 73.840 77.487 -17.361 1.00 61.52 14 PRO E N 1
ATOM 7690 C CA . PRO E 1 17 ? 75.076 77.235 -18.108 1.00 62.07 14 PRO E CA 1
ATOM 7691 C C . PRO E 1 17 ? 75.914 78.496 -18.282 1.00 61.33 14 PRO E C 1
ATOM 7692 O O . PRO E 1 17 ? 77.140 78.433 -18.308 1.00 62.27 14 PRO E O 1
ATOM 7696 N N . ASN E 1 18 ? 75.248 79.641 -18.396 1.00 60.52 15 ASN E N 1
ATOM 7697 C CA . ASN E 1 18 ? 75.948 80.907 -18.561 1.00 58.88 15 ASN E CA 1
ATOM 7698 C C . ASN E 1 18 ? 76.606 81.414 -17.281 1.00 58.34 15 ASN E C 1
ATOM 7699 O O . ASN E 1 18 ? 77.729 81.911 -17.326 1.00 59.18 15 ASN E O 1
ATOM 7704 N N . LEU E 1 19 ? 75.921 81.290 -16.144 1.00 57.45 16 LEU E N 1
ATOM 7705 C CA . LEU E 1 19 ? 76.485 81.729 -14.867 1.00 56.89 16 LEU E CA 1
ATOM 7706 C C . LEU E 1 19 ? 77.733 80.910 -14.581 1.00 56.67 16 LEU E C 1
ATOM 7707 O O . LEU E 1 19 ? 78.712 81.399 -14.016 1.00 56.67 16 LEU E O 1
ATOM 7712 N N . LEU E 1 20 ? 77.660 79.648 -14.982 1.00 56.33 17 LEU E N 1
ATOM 7713 C CA . LEU E 1 20 ? 78.720 78.669 -14.825 1.00 55.86 17 LEU E CA 1
ATOM 7714 C C . LEU E 1 20 ? 79.962 79.101 -15.609 1.00 54.75 17 LEU E C 1
ATOM 7715 O O . LEU E 1 20 ? 81.072 79.117 -15.084 1.00 53.71 17 LEU E O 1
ATOM 7720 N N . LYS E 1 21 ? 79.769 79.445 -16.874 1.00 54.57 18 LYS E N 1
ATOM 7721 C CA . LYS E 1 21 ? 80.878 79.886 -17.706 1.00 55.82 18 LYS E CA 1
ATOM 7722 C C . LYS E 1 21 ? 81.328 81.291 -17.286 1.00 55.22 18 LYS E C 1
ATOM 7723 O O . LYS E 1 21 ? 82.507 81.646 -17.399 1.00 54.04 18 LYS E O 1
ATOM 7729 N N . ARG E 1 22 ? 80.385 82.089 -16.794 1.00 53.33 19 ARG E N 1
ATOM 7730 C CA . ARG E 1 22 ? 80.713 83.434 -16.356 1.00 51.04 19 ARG E CA 1
ATOM 7731 C C . ARG E 1 22 ? 81.784 83.288 -15.284 1.00 50.56 19 ARG E C 1
ATOM 7732 O O . ARG E 1 22 ? 82.912 83.768 -15.439 1.00 50.56 19 ARG E O 1
ATOM 7740 N N . ALA E 1 23 ? 81.429 82.604 -14.203 1.00 48.40 20 ALA E N 1
ATOM 7741 C CA . ALA E 1 23 ? 82.365 82.380 -13.114 1.00 47.49 20 ALA E CA 1
ATOM 7742 C C . ALA E 1 23 ? 83.717 81.893 -13.664 1.00 46.40 20 ALA E C 1
ATOM 7743 O O . ALA E 1 23 ? 84.770 82.148 -13.073 1.00 45.52 20 ALA E O 1
ATOM 7745 N N . ALA E 1 24 ? 83.683 81.209 -14.804 1.00 45.37 21 ALA E N 1
ATOM 7746 C CA . ALA E 1 24 ? 84.904 80.695 -15.406 1.00 45.97 21 ALA E CA 1
ATOM 7747 C C . ALA E 1 24 ? 85.741 81.851 -15.935 1.00 46.47 21 ALA E C 1
ATOM 7748 O O . ALA E 1 24 ? 86.958 81.905 -15.723 1.00 46.46 21 ALA E O 1
ATOM 7750 N N . ILE E 1 25 ? 85.082 82.774 -16.623 1.00 45.77 22 ILE E N 1
ATOM 7751 C CA . ILE E 1 25 ? 85.753 83.945 -17.171 1.00 45.27 22 ILE E CA 1
ATOM 7752 C C . ILE E 1 25 ? 86.279 84.837 -16.040 1.00 45.71 22 ILE E C 1
ATOM 7753 O O . ILE E 1 25 ? 87.394 85.343 -16.115 1.00 46.28 22 ILE E O 1
ATOM 7758 N N . MET E 1 26 ? 85.479 85.018 -14.992 1.00 45.94 23 MET E N 1
ATOM 7759 C CA . MET E 1 26 ? 85.890 85.822 -13.847 1.00 46.24 23 MET E CA 1
ATOM 7760 C C . MET E 1 26 ? 87.197 85.286 -13.267 1.00 46.51 23 MET E C 1
ATOM 7761 O O . MET E 1 26 ? 88.103 86.055 -12.949 1.00 47.06 23 MET E O 1
ATOM 7766 N N . ALA E 1 27 ? 87.297 83.969 -13.122 1.00 45.25 24 ALA E N 1
ATOM 7767 C CA . ALA E 1 27 ? 88.516 83.385 -12.584 1.00 44.90 24 ALA E CA 1
ATOM 7768 C C . ALA E 1 27 ? 89.642 83.542 -13.611 1.00 44.38 24 ALA E C 1
ATOM 7769 O O . ALA E 1 27 ? 90.804 83.748 -13.258 1.00 44.97 24 ALA E O 1
ATOM 7771 N N . GLU E 1 28 ? 89.291 83.453 -14.881 1.00 42.83 25 GLU E N 1
ATOM 7772 C CA . GLU E 1 28 ? 90.269 83.596 -15.942 1.00 44.42 25 GLU E CA 1
ATOM 7773 C C . GLU E 1 28 ? 90.908 84.987 -15.809 1.00 45.71 25 GLU E C 1
ATOM 7774 O O . GLU E 1 28 ? 92.127 85.153 -16.000 1.00 45.10 25 GLU E O 1
ATOM 7780 N N . ILE E 1 29 ? 90.082 85.980 -15.465 1.00 43.44 26 ILE E N 1
ATOM 7781 C CA . ILE E 1 29 ? 90.553 87.352 -15.299 1.00 41.66 26 ILE E CA 1
ATOM 7782 C C . ILE E 1 29 ? 91.453 87.498 -14.067 1.00 42.39 26 ILE E C 1
ATOM 7783 O O . ILE E 1 29 ? 92.534 88.095 -14.144 1.00 41.22 26 ILE E O 1
ATOM 7788 N N . ARG E 1 30 ? 91.002 86.972 -12.931 1.00 40.75 27 ARG E N 1
ATOM 7789 C CA . ARG E 1 30 ? 91.804 87.038 -11.720 1.00 40.94 27 ARG E CA 1
ATOM 7790 C C . ARG E 1 30 ? 93.172 86.389 -11.977 1.00 42.74 27 ARG E C 1
ATOM 7791 O O . ARG E 1 30 ? 94.213 86.939 -11.617 1.00 43.73 27 ARG E O 1
ATOM 7799 N N . ARG E 1 31 ? 93.174 85.225 -12.615 1.00 44.25 28 ARG E N 1
ATOM 7800 C CA . ARG E 1 31 ? 94.428 84.542 -12.900 1.00 44.69 28 ARG E CA 1
ATOM 7801 C C . ARG E 1 31 ? 95.342 85.436 -13.739 1.00 43.56 28 ARG E C 1
ATOM 7802 O O . ARG E 1 31 ? 96.538 85.508 -13.508 1.00 45.01 28 ARG E O 1
ATOM 7810 N N . PHE E 1 32 ? 94.764 86.118 -14.715 1.00 44.44 29 PHE E N 1
ATOM 7811 C CA . PHE E 1 32 ? 95.513 87.012 -15.597 1.00 43.81 29 PHE E CA 1
ATOM 7812 C C . PHE E 1 32 ? 96.299 88.067 -14.820 1.00 44.80 29 PHE E C 1
ATOM 7813 O O . PHE E 1 32 ? 97.458 88.348 -15.148 1.00 45.75 29 PHE E O 1
ATOM 7821 N N . PHE E 1 33 ? 95.677 88.644 -13.789 1.00 43.60 30 PHE E N 1
ATOM 7822 C CA . PHE E 1 33 ? 96.344 89.663 -12.989 1.00 42.68 30 PHE E CA 1
ATOM 7823 C C . PHE E 1 33 ? 97.287 89.062 -11.950 1.00 43.80 30 PHE E C 1
ATOM 7824 O O . PHE E 1 33 ? 98.349 89.619 -11.666 1.00 45.35 30 PHE E O 1
ATOM 7832 N N . ALA E 1 34 ? 96.914 87.916 -11.395 1.00 44.67 31 ALA E N 1
ATOM 7833 C CA . ALA E 1 34 ? 97.760 87.245 -10.414 1.00 44.92 31 ALA E CA 1
ATOM 7834 C C . ALA E 1 34 ? 99.121 86.974 -11.043 1.00 45.72 31 ALA E C 1
ATOM 7835 O O . ALA E 1 34 ? 100.160 87.146 -10.403 1.00 44.97 31 ALA E O 1
ATOM 7837 N N . ASP E 1 35 ? 99.099 86.547 -12.302 1.00 45.85 32 ASP E N 1
ATOM 7838 C CA . ASP E 1 35 ? 100.316 86.250 -13.046 1.00 48.01 32 ASP E CA 1
ATOM 7839 C C . ASP E 1 35 ? 101.141 87.507 -13.344 1.00 48.14 32 ASP E C 1
ATOM 7840 O O . ASP E 1 35 ? 102.365 87.434 -13.474 1.00 48.21 32 ASP E O 1
ATOM 7845 N N . ARG E 1 36 ? 100.471 88.652 -13.458 1.00 45.74 33 ARG E N 1
ATOM 7846 C CA . ARG E 1 36 ? 101.152 89.902 -13.764 1.00 42.65 33 ARG E CA 1
ATOM 7847 C C . ARG E 1 36 ? 101.455 90.740 -12.531 1.00 41.67 33 ARG E C 1
ATOM 7848 O O . ARG E 1 36 ? 101.840 91.907 -12.636 1.00 40.89 33 ARG E O 1
ATOM 7856 N N . GLY E 1 37 ? 101.276 90.137 -11.361 1.00 41.88 34 GLY E N 1
ATOM 7857 C CA . GLY E 1 37 ? 101.560 90.819 -10.108 1.00 41.19 34 GLY E CA 1
ATOM 7858 C C . GLY E 1 37 ? 100.724 92.049 -9.801 1.00 41.77 34 GLY E C 1
ATOM 7859 O O . GLY E 1 37 ? 101.168 92.939 -9.075 1.00 44.46 34 GLY E O 1
ATOM 7860 N N . VAL E 1 38 ? 99.521 92.110 -10.354 1.00 38.96 35 VAL E N 1
ATOM 7861 C CA . VAL E 1 38 ? 98.625 93.227 -10.118 1.00 38.18 35 VAL E CA 1
ATOM 7862 C C . VAL E 1 38 ? 97.715 92.819 -8.948 1.00 38.43 35 VAL E C 1
ATOM 7863 O O . VAL E 1 38 ? 97.037 91.797 -9.005 1.00 40.62 35 VAL E O 1
ATOM 7867 N N . LEU E 1 39 ? 97.711 93.627 -7.898 1.00 36.73 36 LEU E N 1
ATOM 7868 C CA . LEU E 1 39 ? 96.950 93.381 -6.677 1.00 37.88 36 LEU E CA 1
ATOM 7869 C C . LEU E 1 39 ? 95.437 93.650 -6.723 1.00 38.42 36 LEU E C 1
ATOM 7870 O O . LEU E 1 39 ? 95.000 94.716 -7.151 1.00 38.99 36 LEU E O 1
ATOM 7875 N N . GLU E 1 40 ? 94.634 92.689 -6.276 1.00 38.77 37 GLU E N 1
ATOM 7876 C CA . GLU E 1 40 ? 93.188 92.899 -6.243 1.00 40.93 37 GLU E CA 1
ATOM 7877 C C . GLU E 1 40 ? 92.862 93.741 -5.022 1.00 39.95 37 GLU E C 1
ATOM 7878 O O . GLU E 1 40 ? 93.347 93.497 -3.925 1.00 42.12 37 GLU E O 1
ATOM 7884 N N . VAL E 1 41 ? 92.011 94.725 -5.224 1.00 40.11 38 VAL E N 1
ATOM 7885 C CA . VAL E 1 41 ? 91.646 95.645 -4.173 1.00 39.93 38 VAL E CA 1
ATOM 7886 C C . VAL E 1 41 ? 90.128 95.758 -4.159 1.00 39.45 38 VAL E C 1
ATOM 7887 O O . VAL E 1 41 ? 89.501 95.586 -5.188 1.00 41.69 38 VAL E O 1
ATOM 7891 N N . GLU E 1 42 ? 89.536 96.031 -3.003 1.00 40.14 39 GLU E N 1
ATOM 7892 C CA . GLU E 1 42 ? 88.085 96.199 -2.917 1.00 39.79 39 GLU E CA 1
ATOM 7893 C C . GLU E 1 42 ? 87.793 97.579 -2.334 1.00 41.35 39 GLU E C 1
ATOM 7894 O O . GLU E 1 42 ? 88.142 97.850 -1.176 1.00 41.04 39 GLU E O 1
ATOM 7900 N N . THR E 1 43 ? 87.163 98.455 -3.110 1.00 38.75 40 THR E N 1
ATOM 7901 C CA . THR E 1 43 ? 86.835 99.765 -2.572 1.00 38.29 40 THR E CA 1
ATOM 7902 C C . THR E 1 43 ? 85.322 99.897 -2.361 1.00 38.93 40 THR E C 1
ATOM 7903 O O . THR E 1 43 ? 84.553 99.055 -2.824 1.00 40.01 40 THR E O 1
ATOM 7907 N N . PRO E 1 44 ? 84.878 100.945 -1.647 1.00 38.31 41 PRO E N 1
ATOM 7908 C CA . PRO E 1 44 ? 83.465 101.188 -1.345 1.00 40.27 41 PRO E CA 1
ATOM 7909 C C . PRO E 1 44 ? 82.478 101.434 -2.476 1.00 41.61 41 PRO E C 1
ATOM 7910 O O . PRO E 1 44 ? 82.826 101.984 -3.512 1.00 43.43 41 PRO E O 1
ATOM 7914 N N . CYS E 1 45 ? 81.236 101.012 -2.262 1.00 41.15 42 CYS E N 1
ATOM 7915 C CA . CYS E 1 45 ? 80.178 101.199 -3.244 1.00 42.45 42 CYS E CA 1
ATOM 7916 C C . CYS E 1 45 ? 79.441 102.482 -2.933 1.00 43.76 42 CYS E C 1
ATOM 7917 O O . CYS E 1 45 ? 78.693 102.991 -3.766 1.00 45.04 42 CYS E O 1
ATOM 7920 N N . MET E 1 46 ? 79.645 102.990 -1.720 1.00 44.13 43 MET E N 1
ATOM 7921 C CA . MET E 1 46 ? 78.995 104.209 -1.268 1.00 45.90 43 MET E CA 1
ATOM 7922 C C . MET E 1 46 ? 80.038 105.242 -0.852 1.00 47.29 43 MET E C 1
ATOM 7923 O O . MET E 1 46 ? 81.028 104.908 -0.195 1.00 48.32 43 MET E O 1
ATOM 7928 N N . SER E 1 47 ? 79.797 106.498 -1.213 1.00 47.61 44 SER E N 1
ATOM 7929 C CA . SER E 1 47 ? 80.710 107.581 -0.889 1.00 46.68 44 SER E CA 1
ATOM 7930 C C . SER E 1 47 ? 79.993 108.883 -0.534 1.00 46.27 44 SER E C 1
ATOM 7931 O O . SER E 1 47 ? 78.830 109.093 -0.889 1.00 44.43 44 SER E O 1
ATOM 7934 N N . GLN E 1 48 ? 80.701 109.751 0.177 1.00 47.68 45 GLN E N 1
ATOM 7935 C CA . GLN E 1 48 ? 80.156 111.043 0.583 1.00 50.51 45 GLN E CA 1
ATOM 7936 C C . GLN E 1 48 ? 80.168 111.979 -0.622 1.00 49.41 45 GLN E C 1
ATOM 7937 O O . GLN E 1 48 ? 79.489 113.001 -0.633 1.00 51.02 45 GLN E O 1
ATOM 7943 N N . ALA E 1 49 ? 80.972 111.632 -1.623 1.00 47.49 46 ALA E N 1
ATOM 7944 C CA . ALA E 1 49 ? 81.102 112.440 -2.823 1.00 45.05 46 ALA E CA 1
ATOM 7945 C C . ALA E 1 49 ? 80.717 111.623 -4.036 1.00 45.28 46 ALA E C 1
ATOM 7946 O O . ALA E 1 49 ? 80.719 110.395 -3.988 1.00 44.11 46 ALA E O 1
ATOM 7948 N N . THR E 1 50 ? 80.387 112.308 -5.124 1.00 45.21 47 THR E N 1
ATOM 7949 C CA . THR E 1 50 ? 80.008 111.640 -6.356 1.00 46.02 47 THR E CA 1
ATOM 7950 C C . THR E 1 50 ? 80.799 112.249 -7.515 1.00 45.55 47 THR E C 1
ATOM 7951 O O . THR E 1 50 ? 81.822 112.876 -7.281 1.00 46.82 47 THR E O 1
ATOM 7955 N N . VAL E 1 51 ? 80.373 112.075 -8.760 1.00 45.32 48 VAL E N 1
ATOM 7956 C CA . VAL E 1 51 ? 81.166 112.648 -9.850 1.00 44.85 48 VAL E CA 1
ATOM 7957 C C . VAL E 1 51 ? 80.528 113.852 -10.504 1.00 47.23 48 VAL E C 1
ATOM 7958 O O . VAL E 1 51 ? 79.334 114.111 -10.323 1.00 48.32 48 VAL E O 1
ATOM 7962 N N . THR E 1 52 ? 81.331 114.600 -11.255 1.00 47.08 49 THR E N 1
ATOM 7963 C CA . THR E 1 52 ? 80.824 115.777 -11.943 1.00 47.55 49 THR E CA 1
ATOM 7964 C C . THR E 1 52 ? 80.550 115.493 -13.420 1.00 48.59 49 THR E C 1
ATOM 7965 O O . THR E 1 52 ? 79.865 116.272 -14.082 1.00 48.71 49 THR E O 1
ATOM 7969 N N . ASP E 1 53 ? 81.068 114.375 -13.928 1.00 49.26 50 ASP E N 1
ATOM 7970 C CA . ASP E 1 53 ? 80.878 114.007 -15.333 1.00 49.31 50 ASP E CA 1
ATOM 7971 C C . ASP E 1 53 ? 79.479 114.344 -15.790 1.00 48.08 50 ASP E C 1
ATOM 7972 O O . ASP E 1 53 ? 78.500 113.762 -15.335 1.00 49.79 50 ASP E O 1
ATOM 7977 N N . ILE E 1 54 ? 79.400 115.276 -16.719 1.00 47.80 51 ILE E N 1
ATOM 7978 C CA . ILE E 1 54 ? 78.130 115.754 -17.229 1.00 48.62 51 ILE E CA 1
ATOM 7979 C C . ILE E 1 54 ? 77.046 114.720 -17.530 1.00 48.65 51 ILE E C 1
ATOM 7980 O O . ILE E 1 54 ? 75.935 114.833 -17.037 1.00 50.69 51 ILE E O 1
ATOM 7985 N N . HIS E 1 55 ? 77.359 113.695 -18.307 1.00 49.60 52 HIS E N 1
ATOM 7986 C CA . HIS E 1 55 ? 76.333 112.740 -18.695 1.00 48.42 52 HIS E CA 1
ATOM 7987 C C . HIS E 1 55 ? 76.056 111.573 -17.782 1.00 46.14 52 HIS E C 1
ATOM 7988 O O . HIS E 1 55 ? 75.293 110.675 -18.121 1.00 46.18 52 HIS E O 1
ATOM 7995 N N . LEU E 1 56 ? 76.669 111.584 -16.615 1.00 43.83 53 LEU E N 1
ATOM 7996 C CA . LEU E 1 56 ? 76.433 110.520 -15.669 1.00 42.11 53 LEU E CA 1
ATOM 7997 C C . LEU E 1 56 ? 75.451 111.010 -14.613 1.00 42.24 53 LEU E C 1
ATOM 7998 O O . LEU E 1 56 ? 75.444 112.187 -14.247 1.00 42.95 53 LEU E O 1
ATOM 8003 N N . VAL E 1 57 ? 74.590 110.117 -14.151 1.00 41.87 54 VAL E N 1
ATOM 8004 C CA . VAL E 1 57 ? 73.645 110.465 -13.103 1.00 42.03 54 VAL E CA 1
ATOM 8005 C C . VAL E 1 57 ? 73.735 109.336 -12.084 1.00 42.45 54 VAL E C 1
ATOM 8006 O O . VAL E 1 57 ? 73.430 108.185 -12.375 1.00 44.44 54 VAL E O 1
ATOM 8010 N N . PRO E 1 58 ? 74.203 109.652 -10.874 1.00 42.38 55 PRO E N 1
ATOM 8011 C CA . PRO E 1 58 ? 74.354 108.662 -9.810 1.00 43.40 55 PRO E CA 1
ATOM 8012 C C . PRO E 1 58 ? 73.140 108.410 -8.945 1.00 43.79 55 PRO E C 1
ATOM 8013 O O . PRO E 1 58 ? 72.226 109.226 -8.880 1.00 44.93 55 PRO E O 1
ATOM 8017 N N . PHE E 1 59 ? 73.152 107.259 -8.282 1.00 43.23 56 PHE E N 1
ATOM 8018 C CA . PHE E 1 59 ? 72.092 106.901 -7.372 1.00 44.18 56 PHE E CA 1
ATOM 8019 C C . PHE E 1 59 ? 72.412 107.620 -6.081 1.00 46.89 56 PHE E C 1
ATOM 8020 O O . PHE E 1 59 ? 73.572 107.858 -5.751 1.00 46.29 56 PHE E O 1
ATOM 8028 N N . GLU E 1 60 ? 71.369 107.970 -5.350 1.00 50.40 57 GLU E N 1
ATOM 8029 C CA . GLU E 1 60 ? 71.538 108.647 -4.087 1.00 51.83 57 GLU E CA 1
ATOM 8030 C C . GLU E 1 60 ? 70.820 107.814 -3.044 1.00 51.29 57 GLU E C 1
ATOM 8031 O O . GLU E 1 60 ? 69.804 107.187 -3.331 1.00 51.16 57 GLU E O 1
ATOM 8037 N N . THR E 1 61 ? 71.368 107.777 -1.840 1.00 52.15 58 THR E N 1
ATOM 8038 C CA . THR E 1 61 ? 70.746 107.036 -0.762 1.00 53.50 58 THR E CA 1
ATOM 8039 C C . THR E 1 61 ? 71.081 107.837 0.473 1.00 54.62 58 THR E C 1
ATOM 8040 O O . THR E 1 61 ? 71.888 108.765 0.405 1.00 54.38 58 THR E O 1
ATOM 8044 N N . ARG E 1 62 ? 70.463 107.499 1.596 1.00 56.56 59 ARG E N 1
ATOM 8045 C CA . ARG E 1 62 ? 70.715 108.242 2.812 1.00 58.37 59 ARG E CA 1
ATOM 8046 C C . ARG E 1 62 ? 71.084 107.350 3.972 1.00 58.90 59 ARG E C 1
ATOM 8047 O O . ARG E 1 62 ? 70.343 106.441 4.331 1.00 59.80 59 ARG E O 1
ATOM 8055 N N . PHE E 1 63 ? 72.241 107.621 4.557 1.00 60.06 60 PHE E N 1
ATOM 8056 C CA . PHE E 1 63 ? 72.731 106.859 5.693 1.00 60.61 60 PHE E CA 1
ATOM 8057 C C . PHE E 1 63 ? 72.361 107.564 6.983 1.00 61.37 60 PHE E C 1
ATOM 8058 O O . PHE E 1 63 ? 72.623 108.754 7.153 1.00 60.83 60 PHE E O 1
ATOM 8066 N N . VAL E 1 64 ? 71.735 106.836 7.891 1.00 62.85 61 VAL E N 1
ATOM 8067 C CA . VAL E 1 64 ? 71.378 107.432 9.155 1.00 65.89 61 VAL E CA 1
ATOM 8068 C C . VAL E 1 64 ? 72.131 106.647 10.216 1.00 68.00 61 VAL E C 1
ATOM 8069 O O . VAL E 1 64 ? 72.237 105.422 10.137 1.00 66.48 61 VAL E O 1
ATOM 8073 N N . GLY E 1 65 ? 72.680 107.370 11.188 1.00 71.25 62 GLY E N 1
ATOM 8074 C CA . GLY E 1 65 ? 73.429 106.736 12.255 1.00 74.64 62 GLY E CA 1
ATOM 8075 C C . GLY E 1 65 ? 72.569 105.911 13.188 1.00 77.75 62 GLY E C 1
ATOM 8076 O O . GLY E 1 65 ? 71.336 105.948 13.112 1.00 77.30 62 GLY E O 1
ATOM 8077 N N . PRO E 1 66 ? 73.198 105.156 14.098 1.00 80.43 63 PRO E N 1
ATOM 8078 C CA . PRO E 1 66 ? 72.474 104.312 15.054 1.00 82.44 63 PRO E CA 1
ATOM 8079 C C . PRO E 1 66 ? 71.512 105.124 15.912 1.00 84.69 63 PRO E C 1
ATOM 8080 O O . PRO E 1 66 ? 71.746 106.305 16.179 1.00 85.18 63 PRO E O 1
ATOM 8084 N N . GLY E 1 67 ? 70.426 104.494 16.340 1.00 86.98 64 GLY E N 1
ATOM 8085 C CA . GLY E 1 67 ? 69.467 105.189 17.179 1.00 90.76 64 GLY E CA 1
ATOM 8086 C C . GLY E 1 67 ? 68.656 106.256 16.470 1.00 93.48 64 GLY E C 1
ATOM 8087 O O . GLY E 1 67 ? 68.039 107.106 17.120 1.00 92.68 64 GLY E O 1
ATOM 8088 N N . HIS E 1 68 ? 68.666 106.219 15.139 1.00 96.42 65 HIS E N 1
ATOM 8089 C CA . HIS E 1 68 ? 67.908 107.171 14.331 1.00 98.36 65 HIS E CA 1
ATOM 8090 C C . HIS E 1 68 ? 68.384 108.611 14.545 1.00 98.47 65 HIS E C 1
ATOM 8091 O O . HIS E 1 68 ? 67.616 109.554 14.355 1.00 98.49 65 HIS E O 1
ATOM 8098 N N . SER E 1 69 ? 69.649 108.772 14.929 1.00 98.62 66 SER E N 1
ATOM 8099 C CA . SER E 1 69 ? 70.237 110.091 15.185 1.00 99.04 66 SER E CA 1
ATOM 8100 C C . SER E 1 69 ? 70.020 111.110 14.050 1.00 98.96 66 SER E C 1
ATOM 8101 O O . SER E 1 69 ? 69.022 111.837 14.048 1.00 98.96 66 SER E O 1
ATOM 8104 N N . GLN E 1 70 ? 70.958 111.181 13.106 1.00 98.09 67 GLN E N 1
ATOM 8105 C CA . GLN E 1 70 ? 70.836 112.097 11.965 1.00 96.76 67 GLN E CA 1
ATOM 8106 C C . GLN E 1 70 ? 71.403 111.439 10.707 1.00 94.87 67 GLN E C 1
ATOM 8107 O O . GLN E 1 70 ? 72.235 110.523 10.788 1.00 95.11 67 GLN E O 1
ATOM 8113 N N . GLY E 1 71 ? 70.956 111.917 9.548 1.00 91.26 68 GLY E N 1
ATOM 8114 C CA . GLY E 1 71 ? 71.403 111.352 8.286 1.00 86.44 68 GLY E CA 1
ATOM 8115 C C . GLY E 1 71 ? 72.699 111.871 7.689 1.00 82.32 68 GLY E C 1
ATOM 8116 O O . GLY E 1 71 ? 73.451 112.622 8.315 1.00 82.18 68 GLY E O 1
ATOM 8117 N N . MET E 1 72 ? 72.946 111.443 6.456 1.00 78.19 69 MET E N 1
ATOM 8118 C CA . MET E 1 72 ? 74.130 111.812 5.689 1.00 74.10 69 MET E CA 1
ATOM 8119 C C . MET E 1 72 ? 73.923 111.202 4.309 1.00 70.49 69 MET E C 1
ATOM 8120 O O . MET E 1 72 ? 73.866 109.986 4.175 1.00 70.45 69 MET E O 1
ATOM 8125 N N . ASN E 1 73 ? 73.792 112.035 3.285 1.00 66.25 70 ASN E N 1
ATOM 8126 C CA . ASN E 1 73 ? 73.585 111.527 1.933 1.00 60.62 70 ASN E CA 1
ATOM 8127 C C . ASN E 1 73 ? 74.801 110.790 1.390 1.00 56.93 70 ASN E C 1
ATOM 8128 O O . ASN E 1 73 ? 75.940 111.197 1.609 1.00 55.10 70 ASN E O 1
ATOM 8133 N N . LEU E 1 74 ? 74.548 109.702 0.676 1.00 53.49 71 LEU E N 1
ATOM 8134 C CA . LEU E 1 74 ? 75.611 108.918 0.073 1.00 49.86 71 LEU E CA 1
ATOM 8135 C C . LEU E 1 74 ? 75.222 108.690 -1.377 1.00 48.53 71 LEU E C 1
ATOM 8136 O O . LEU E 1 74 ? 74.047 108.743 -1.731 1.00 45.28 71 LEU E O 1
ATOM 8141 N N . TRP E 1 75 ? 76.220 108.475 -2.223 1.00 47.89 72 TRP E N 1
ATOM 8142 C CA . TRP E 1 75 ? 75.962 108.216 -3.630 1.00 46.56 72 TRP E CA 1
ATOM 8143 C C . TRP E 1 75 ? 76.599 106.884 -3.945 1.00 45.03 72 TRP E C 1
ATOM 8144 O O . TRP E 1 75 ? 77.626 106.523 -3.367 1.00 45.29 72 TRP E O 1
ATOM 8155 N N . LEU E 1 76 ? 75.991 106.128 -4.836 1.00 43.24 73 LEU E N 1
ATOM 8156 C CA . LEU E 1 76 ? 76.597 104.871 -5.174 1.00 43.87 73 LEU E CA 1
ATOM 8157 C C . LEU E 1 76 ? 77.659 105.224 -6.203 1.00 44.49 73 LEU E C 1
ATOM 8158 O O . LEU E 1 76 ? 77.500 106.167 -6.981 1.00 42.14 73 LEU E O 1
ATOM 8163 N N . MET E 1 77 ? 78.767 104.496 -6.173 1.00 45.03 74 MET E N 1
ATOM 8164 C CA . MET E 1 77 ? 79.858 104.752 -7.092 1.00 44.67 74 MET E CA 1
ATOM 8165 C C . MET E 1 77 ? 79.514 104.361 -8.519 1.00 42.78 74 MET E C 1
ATOM 8166 O O . MET E 1 77 ? 79.000 103.281 -8.780 1.00 43.17 74 MET E O 1
ATOM 8171 N N . THR E 1 78 ? 79.792 105.274 -9.436 1.00 41.50 75 THR E N 1
ATOM 8172 C CA . THR E 1 78 ? 79.549 105.063 -10.851 1.00 40.95 75 THR E CA 1
ATOM 8173 C C . THR E 1 78 ? 80.765 104.341 -11.434 1.00 38.85 75 THR E C 1
ATOM 8174 O O . THR E 1 78 ? 80.728 103.836 -12.544 1.00 38.50 75 THR E O 1
ATOM 8178 N N . SER E 1 79 ? 81.847 104.322 -10.662 1.00 39.18 76 SER E N 1
ATOM 8179 C CA . SER E 1 79 ? 83.105 103.678 -11.038 1.00 38.43 76 SER E CA 1
ATOM 8180 C C . SER E 1 79 ? 83.986 103.671 -9.799 1.00 36.40 76 SER E C 1
ATOM 8181 O O . SER E 1 79 ? 83.782 104.463 -8.897 1.00 36.65 76 SER E O 1
ATOM 8184 N N . PRO E 1 80 ? 84.946 102.743 -9.713 1.00 36.01 77 PRO E N 1
ATOM 8185 C CA . PRO E 1 80 ? 85.811 102.729 -8.526 1.00 35.13 77 PRO E CA 1
ATOM 8186 C C . PRO E 1 80 ? 87.000 103.673 -8.622 1.00 33.49 77 PRO E C 1
ATOM 8187 O O . PRO E 1 80 ? 87.771 103.787 -7.682 1.00 33.73 77 PRO E O 1
ATOM 8191 N N . GLU E 1 81 ? 87.138 104.361 -9.748 1.00 34.39 78 GLU E N 1
ATOM 8192 C CA . GLU E 1 81 ? 88.273 105.261 -9.971 1.00 37.28 78 GLU E CA 1
ATOM 8193 C C . GLU E 1 81 ? 88.823 106.146 -8.834 1.00 39.33 78 GLU E C 1
ATOM 8194 O O . GLU E 1 81 ? 90.012 106.054 -8.510 1.00 39.78 78 GLU E O 1
ATOM 8200 N N . TYR E 1 82 ? 88.004 106.998 -8.223 1.00 38.35 79 TYR E N 1
ATOM 8201 C CA . TYR E 1 82 ? 88.540 107.875 -7.171 1.00 39.23 79 TYR E CA 1
ATOM 8202 C C . TYR E 1 82 ? 89.234 107.165 -6.016 1.00 39.35 79 TYR E C 1
ATOM 8203 O O . TYR E 1 82 ? 90.313 107.582 -5.580 1.00 38.14 79 TYR E O 1
ATOM 8212 N N . HIS E 1 83 ? 88.618 106.099 -5.513 1.00 38.25 80 HIS E N 1
ATOM 8213 C CA . HIS E 1 83 ? 89.218 105.359 -4.425 1.00 37.96 80 HIS E CA 1
ATOM 8214 C C . HIS E 1 83 ? 90.480 104.643 -4.900 1.00 37.96 80 HIS E C 1
ATOM 8215 O O . HIS E 1 83 ? 91.478 104.570 -4.178 1.00 40.57 80 HIS E O 1
ATOM 8222 N N . MET E 1 84 ? 90.463 104.121 -6.117 1.00 34.89 81 MET E N 1
ATOM 8223 C CA . MET E 1 84 ? 91.653 103.451 -6.585 1.00 34.25 81 MET E CA 1
ATOM 8224 C C . MET E 1 84 ? 92.807 104.424 -6.751 1.00 32.79 81 MET E C 1
ATOM 8225 O O . MET E 1 84 ? 93.965 104.051 -6.537 1.00 31.97 81 MET E O 1
ATOM 8230 N N . LYS E 1 85 ? 92.499 105.675 -7.094 1.00 32.02 82 LYS E N 1
ATOM 8231 C CA . LYS E 1 85 ? 93.544 106.691 -7.231 1.00 32.49 82 LYS E CA 1
ATOM 8232 C C . LYS E 1 85 ? 94.071 107.092 -5.856 1.00 32.20 82 LYS E C 1
ATOM 8233 O O . LYS E 1 85 ? 95.258 107.370 -5.693 1.00 32.33 82 LYS E O 1
ATOM 8239 N N . ARG E 1 86 ? 93.201 107.109 -4.855 1.00 32.61 83 ARG E N 1
ATOM 8240 C CA . ARG E 1 86 ? 93.670 107.423 -3.519 1.00 31.79 83 ARG E CA 1
ATOM 8241 C C . ARG E 1 86 ? 94.631 106.300 -3.119 1.00 33.85 83 ARG E C 1
ATOM 8242 O O . ARG E 1 86 ? 95.651 106.543 -2.454 1.00 34.97 83 ARG E O 1
ATOM 8250 N N . LEU E 1 87 ? 94.324 105.072 -3.541 1.00 31.61 84 LEU E N 1
ATOM 8251 C CA . LEU E 1 87 ? 95.198 103.958 -3.221 1.00 31.45 84 LEU E CA 1
ATOM 8252 C C . LEU E 1 87 ? 96.547 104.057 -3.948 1.00 33.41 84 LEU E C 1
ATOM 8253 O O . LEU E 1 87 ? 97.581 103.748 -3.350 1.00 33.55 84 LEU E O 1
ATOM 8258 N N . LEU E 1 88 ? 96.559 104.476 -5.218 1.00 34.35 85 LEU E N 1
ATOM 8259 C CA . LEU E 1 88 ? 97.837 104.603 -5.941 1.00 35.71 85 LEU E CA 1
ATOM 8260 C C . LEU E 1 88 ? 98.752 105.592 -5.209 1.00 35.85 85 LEU E C 1
ATOM 8261 O O . LEU E 1 88 ? 99.959 105.395 -5.103 1.00 36.35 85 LEU E O 1
ATOM 8266 N N . VAL E 1 89 ? 98.171 106.669 -4.710 1.00 36.36 86 VAL E N 1
ATOM 8267 C CA . VAL E 1 89 ? 98.966 107.647 -4.003 1.00 39.76 86 VAL E CA 1
ATOM 8268 C C . VAL E 1 89 ? 99.434 107.067 -2.676 1.00 42.04 86 VAL E C 1
ATOM 8269 O O . VAL E 1 89 ? 100.521 107.391 -2.202 1.00 43.55 86 VAL E O 1
ATOM 8273 N N . ALA E 1 90 ? 98.620 106.208 -2.077 1.00 43.09 87 ALA E N 1
ATOM 8274 C CA . ALA E 1 90 ? 99.005 105.606 -0.815 1.00 44.14 87 ALA E CA 1
ATOM 8275 C C . ALA E 1 90 ? 100.276 104.775 -1.018 1.00 45.96 87 ALA E C 1
ATOM 8276 O O . ALA E 1 90 ? 101.129 104.715 -0.128 1.00 49.78 87 ALA E O 1
ATOM 8278 N N . GLY E 1 91 ? 100.410 104.151 -2.188 1.00 44.63 88 GLY E N 1
ATOM 8279 C CA . GLY E 1 91 ? 101.584 103.338 -2.478 1.00 42.83 88 GLY E CA 1
ATOM 8280 C C . GLY E 1 91 ? 101.284 101.866 -2.720 1.00 42.77 88 GLY E C 1
ATOM 8281 O O . GLY E 1 91 ? 102.143 100.998 -2.543 1.00 42.77 88 GLY E O 1
ATOM 8282 N N . CYS E 1 92 ? 100.062 101.577 -3.152 1.00 41.62 89 CYS E N 1
ATOM 8283 C CA . CYS E 1 92 ? 99.658 100.205 -3.383 1.00 41.13 89 CYS E CA 1
ATOM 8284 C C . CYS E 1 92 ? 100.228 99.573 -4.666 1.00 37.89 89 CYS E C 1
ATOM 8285 O O . CYS E 1 92 ? 100.105 98.366 -4.867 1.00 37.40 89 CYS E O 1
ATOM 8288 N N . GLY E 1 93 ? 100.866 100.360 -5.522 1.00 35.10 90 GLY E N 1
ATOM 8289 C CA . GLY E 1 93 ? 101.413 99.797 -6.749 1.00 35.52 90 GLY E CA 1
ATOM 8290 C C . GLY E 1 93 ? 100.309 99.459 -7.739 1.00 35.77 90 GLY E C 1
ATOM 8291 O O . GLY E 1 93 ? 99.185 99.915 -7.562 1.00 37.93 90 GLY E O 1
ATOM 8292 N N . PRO E 1 94 ? 100.582 98.677 -8.795 1.00 33.90 91 PRO E N 1
ATOM 8293 C CA . PRO E 1 94 ? 99.530 98.333 -9.762 1.00 33.40 91 PRO E CA 1
ATOM 8294 C C . PRO E 1 94 ? 98.391 97.567 -9.099 1.00 33.41 91 PRO E C 1
ATOM 8295 O O . PRO E 1 94 ? 98.640 96.661 -8.322 1.00 36.06 91 PRO E O 1
ATOM 8299 N N . VAL E 1 95 ? 97.147 97.911 -9.413 1.00 32.73 92 VAL E N 1
ATOM 8300 C CA . VAL E 1 95 ? 95.994 97.231 -8.808 1.00 30.96 92 VAL E CA 1
ATOM 8301 C C . VAL E 1 95 ? 94.794 97.126 -9.751 1.00 30.69 92 VAL E C 1
ATOM 8302 O O . VAL E 1 95 ? 94.645 97.921 -10.669 1.00 31.55 92 VAL E O 1
ATOM 8306 N N . PHE E 1 96 ? 93.948 96.129 -9.529 1.00 30.17 93 PHE E N 1
ATOM 8307 C CA . PHE E 1 96 ? 92.744 95.969 -10.330 1.00 32.54 93 PHE E CA 1
ATOM 8308 C C . PHE E 1 96 ? 91.606 95.668 -9.366 1.00 34.71 93 PHE E C 1
ATOM 8309 O O . PHE E 1 96 ? 91.833 95.427 -8.168 1.00 32.86 93 PHE E O 1
ATOM 8317 N N . GLN E 1 97 ? 90.384 95.685 -9.886 1.00 36.29 94 GLN E N 1
ATOM 8318 C CA . GLN E 1 97 ? 89.213 95.427 -9.067 1.00 37.11 94 GLN E CA 1
ATOM 8319 C C . GLN E 1 97 ? 88.031 95.026 -9.919 1.00 38.74 94 GLN E C 1
ATOM 8320 O O . GLN E 1 97 ? 87.778 95.602 -10.989 1.00 39.43 94 GLN E O 1
ATOM 8326 N N . LEU E 1 98 ? 87.311 94.030 -9.425 1.00 38.80 95 LEU E N 1
ATOM 8327 C CA . LEU E 1 98 ? 86.126 93.524 -10.078 1.00 40.36 95 LEU E CA 1
ATOM 8328 C C . LEU E 1 98 ? 85.020 93.911 -9.126 1.00 41.21 95 LEU E C 1
ATOM 8329 O O . LEU E 1 98 ? 84.717 93.182 -8.181 1.00 42.70 95 LEU E O 1
ATOM 8334 N N . CYS E 1 99 ? 84.420 95.067 -9.369 1.00 42.29 96 CYS E N 1
ATOM 8335 C CA . CYS E 1 99 ? 83.364 95.562 -8.492 1.00 42.64 96 CYS E CA 1
ATOM 8336 C C . CYS E 1 99 ? 82.023 95.757 -9.169 1.00 42.35 96 CYS E C 1
ATOM 8337 O O . CYS E 1 99 ? 81.883 95.642 -10.385 1.00 42.60 96 CYS E O 1
ATOM 8340 N N . ARG E 1 100 ? 81.033 96.073 -8.350 1.00 40.86 97 ARG E N 1
ATOM 8341 C CA . ARG E 1 100 ? 79.708 96.333 -8.846 1.00 41.10 97 ARG E CA 1
ATOM 8342 C C . ARG E 1 100 ? 79.608 97.871 -8.909 1.00 40.94 97 ARG E C 1
ATOM 8343 O O . ARG E 1 100 ? 79.847 98.552 -7.917 1.00 40.32 97 ARG E O 1
ATOM 8351 N N . SER E 1 101 ? 79.296 98.406 -10.083 1.00 41.05 98 SER E N 1
ATOM 8352 C CA . SER E 1 101 ? 79.170 99.849 -10.265 1.00 41.85 98 SER E CA 1
ATOM 8353 C C . SER E 1 101 ? 77.702 100.181 -10.455 1.00 41.31 98 SER E C 1
ATOM 8354 O O . SER E 1 101 ? 76.931 99.326 -10.868 1.00 41.28 98 SER E O 1
ATOM 8357 N N . PHE E 1 102 ? 77.326 101.427 -10.178 1.00 40.51 99 PHE E N 1
ATOM 8358 C CA . PHE E 1 102 ? 75.939 101.851 -10.301 1.00 39.72 99 PHE E CA 1
ATOM 8359 C C . PHE E 1 102 ? 75.778 103.160 -11.074 1.00 40.92 99 PHE E C 1
ATOM 8360 O O . PHE E 1 102 ? 76.468 104.147 -10.795 1.00 40.99 99 PHE E O 1
ATOM 8368 N N . ARG E 1 103 ? 74.857 103.158 -12.038 1.00 39.44 100 ARG E N 1
ATOM 8369 C CA . ARG E 1 103 ? 74.572 104.338 -12.846 1.00 40.34 100 ARG E CA 1
ATOM 8370 C C . ARG E 1 103 ? 73.074 104.462 -13.095 1.00 43.09 100 ARG E C 1
ATOM 8371 O O . ARG E 1 103 ? 72.435 103.540 -13.600 1.00 45.06 100 ARG E O 1
ATOM 8379 N N . ASN E 1 104 ? 72.508 105.599 -12.720 1.00 44.01 101 ASN E N 1
ATOM 8380 C CA . ASN E 1 104 ? 71.088 105.803 -12.908 1.00 47.55 101 ASN E CA 1
ATOM 8381 C C . ASN E 1 104 ? 70.762 106.150 -14.359 1.00 49.29 101 ASN E C 1
ATOM 8382 O O . ASN E 1 104 ? 71.647 106.492 -15.141 1.00 50.55 101 ASN E O 1
ATOM 8387 N N . GLU E 1 105 ? 69.486 106.054 -14.710 1.00 50.97 102 GLU E N 1
ATOM 8388 C CA . GLU E 1 105 ? 69.012 106.378 -16.055 1.00 52.06 102 GLU E CA 1
ATOM 8389 C C . GLU E 1 105 ? 69.732 105.625 -17.167 1.00 52.46 102 GLU E C 1
ATOM 8390 O O . GLU E 1 105 ? 69.872 106.135 -18.280 1.00 54.43 102 GLU E O 1
ATOM 8396 N N . GLU E 1 106 ? 70.193 104.415 -16.875 1.00 52.80 103 GLU E N 1
ATOM 8397 C CA . GLU E 1 106 ? 70.878 103.624 -17.886 1.00 53.69 103 GLU E CA 1
ATOM 8398 C C . GLU E 1 106 ? 70.369 102.182 -17.944 1.00 55.77 103 GLU E C 1
ATOM 8399 O O . GLU E 1 106 ? 70.801 101.319 -17.172 1.00 57.33 103 GLU E O 1
ATOM 8405 N N . MET E 1 107 ? 69.441 101.930 -18.865 1.00 57.15 104 MET E N 1
ATOM 8406 C CA . MET E 1 107 ? 68.866 100.599 -19.046 1.00 58.09 104 MET E CA 1
ATOM 8407 C C . MET E 1 107 ? 68.572 100.308 -20.513 1.00 57.75 104 MET E C 1
ATOM 8408 O O . MET E 1 107 ? 67.783 101.006 -21.151 1.00 58.22 104 MET E O 1
ATOM 8413 N N . GLY E 1 108 ? 69.213 99.268 -21.039 1.00 56.01 105 GLY E N 1
ATOM 8414 C CA . GLY E 1 108 ? 69.023 98.904 -22.427 1.00 54.80 105 GLY E CA 1
ATOM 8415 C C . GLY E 1 108 ? 69.535 97.509 -22.723 1.00 54.98 105 GLY E C 1
ATOM 8416 O O . GLY E 1 108 ? 69.781 96.712 -21.823 1.00 55.11 105 GLY E O 1
ATOM 8417 N N . ARG E 1 109 ? 69.688 97.199 -23.999 1.00 54.91 106 ARG E N 1
ATOM 8418 C CA . ARG E 1 109 ? 70.179 95.891 -24.381 1.00 55.23 106 ARG E CA 1
ATOM 8419 C C . ARG E 1 109 ? 71.583 95.664 -23.824 1.00 53.28 106 ARG E C 1
ATOM 8420 O O . ARG E 1 109 ? 71.933 94.538 -23.457 1.00 52.01 106 ARG E O 1
ATOM 8428 N N . TYR E 1 110 ? 72.373 96.735 -23.750 1.00 51.20 107 TYR E N 1
ATOM 8429 C CA . TYR E 1 110 ? 73.754 96.640 -23.271 1.00 50.85 107 TYR E CA 1
ATOM 8430 C C . TYR E 1 110 ? 74.039 97.381 -21.967 1.00 50.32 107 TYR E C 1
ATOM 8431 O O . TYR E 1 110 ? 75.193 97.470 -21.535 1.00 50.03 107 TYR E O 1
ATOM 8440 N N . HIS E 1 111 ? 72.996 97.914 -21.344 1.00 47.96 108 HIS E N 1
ATOM 8441 C CA . HIS E 1 111 ? 73.163 98.643 -20.098 1.00 47.97 108 HIS E CA 1
ATOM 8442 C C . HIS E 1 111 ? 72.266 98.091 -19.009 1.00 47.99 108 HIS E C 1
ATOM 8443 O O . HIS E 1 111 ? 71.186 97.589 -19.277 1.00 48.82 108 HIS E O 1
ATOM 8450 N N . ASN E 1 112 ? 72.738 98.190 -17.776 1.00 48.63 109 ASN E N 1
ATOM 8451 C CA . ASN E 1 112 ? 71.989 97.759 -16.612 1.00 46.87 109 ASN E CA 1
ATOM 8452 C C . ASN E 1 112 ? 72.372 98.787 -15.554 1.00 46.86 109 ASN E C 1
ATOM 8453 O O . ASN E 1 112 ? 73.495 99.270 -15.548 1.00 44.45 109 ASN E O 1
ATOM 8458 N N . PRO E 1 113 ? 71.430 99.152 -14.668 1.00 48.17 110 PRO E N 1
ATOM 8459 C CA . PRO E 1 113 ? 71.597 100.121 -13.578 1.00 47.90 110 PRO E CA 1
ATOM 8460 C C . PRO E 1 113 ? 72.813 99.833 -12.711 1.00 47.80 110 PRO E C 1
ATOM 8461 O O . PRO E 1 113 ? 73.441 100.760 -12.175 1.00 48.36 110 PRO E O 1
ATOM 8465 N N . GLU E 1 114 ? 73.111 98.543 -12.556 1.00 46.42 111 GLU E N 1
ATOM 8466 C CA . GLU E 1 114 ? 74.266 98.080 -11.794 1.00 45.78 111 GLU E CA 1
ATOM 8467 C C . GLU E 1 114 ? 74.984 97.028 -12.635 1.00 45.87 111 GLU E C 1
ATOM 8468 O O . GLU E 1 114 ? 74.371 96.076 -13.118 1.00 48.36 111 GLU E O 1
ATOM 8474 N N . PHE E 1 115 ? 76.281 97.210 -12.838 1.00 44.38 112 PHE E N 1
ATOM 8475 C CA . PHE E 1 115 ? 77.047 96.265 -13.637 1.00 42.12 112 PHE E CA 1
ATOM 8476 C C . PHE E 1 115 ? 78.401 95.998 -13.009 1.00 42.47 112 PHE E C 1
ATOM 8477 O O . PHE E 1 115 ? 78.809 96.665 -12.061 1.00 44.51 112 PHE E O 1
ATOM 8485 N N . THR E 1 116 ? 79.095 95.016 -13.557 1.00 40.86 113 THR E N 1
ATOM 8486 C CA . THR E 1 116 ? 80.399 94.630 -13.075 1.00 40.66 113 THR E CA 1
ATOM 8487 C C . THR E 1 116 ? 81.490 95.355 -13.861 1.00 40.32 113 THR E C 1
ATOM 8488 O O . THR E 1 116 ? 81.531 95.320 -15.095 1.00 39.06 113 THR E O 1
ATOM 8492 N N . MET E 1 117 ? 82.373 96.024 -13.134 1.00 39.87 114 MET E N 1
ATOM 8493 C CA . MET E 1 117 ? 83.450 96.755 -13.766 1.00 40.36 114 MET E CA 1
ATOM 8494 C C . MET E 1 117 ? 84.792 96.120 -13.451 1.00 39.30 114 MET E C 1
ATOM 8495 O O . MET E 1 117 ? 85.037 95.693 -12.318 1.00 39.01 114 MET E O 1
ATOM 8500 N N . LEU E 1 118 ? 85.639 96.035 -14.475 1.00 37.74 115 LEU E N 1
ATOM 8501 C CA . LEU E 1 118 ? 86.991 95.513 -14.328 1.00 37.61 115 LEU E CA 1
ATOM 8502 C C . LEU E 1 118 ? 87.758 96.799 -14.536 1.00 38.73 115 LEU E C 1
ATOM 8503 O O . LEU E 1 118 ? 87.656 97.426 -15.585 1.00 40.71 115 LEU E O 1
ATOM 8508 N N . GLU E 1 119 ? 88.516 97.221 -13.543 1.00 38.52 116 GLU E N 1
ATOM 8509 C CA . GLU E 1 119 ? 89.230 98.469 -13.694 1.00 36.42 116 GLU E CA 1
ATOM 8510 C C . GLU E 1 119 ? 90.585 98.304 -13.070 1.00 36.28 116 GLU E C 1
ATOM 8511 O O . GLU E 1 119 ? 90.675 97.885 -11.923 1.00 37.70 116 GLU E O 1
ATOM 8517 N N . TRP E 1 120 ? 91.648 98.583 -13.819 1.00 34.79 117 TRP E N 1
ATOM 8518 C CA . TRP E 1 120 ? 92.965 98.472 -13.221 1.00 33.73 117 TRP E CA 1
ATOM 8519 C C . TRP E 1 120 ? 93.861 99.656 -13.553 1.00 34.84 117 TRP E C 1
ATOM 8520 O O . TRP E 1 120 ? 93.570 100.432 -14.461 1.00 33.74 117 TRP E O 1
ATOM 8531 N N . TYR E 1 121 ? 94.928 99.814 -12.776 1.00 35.30 118 TYR E N 1
ATOM 8532 C CA . TYR E 1 121 ? 95.865 100.907 -12.964 1.00 36.20 118 TYR E CA 1
ATOM 8533 C C . TYR E 1 121 ? 97.275 100.396 -13.003 1.00 37.03 118 TYR E C 1
ATOM 8534 O O . TYR E 1 121 ? 97.629 99.475 -12.278 1.00 37.89 118 TYR E O 1
ATOM 8543 N N . ARG E 1 122 ? 98.085 101.019 -13.848 1.00 37.99 119 ARG E N 1
ATOM 8544 C CA . ARG E 1 122 ? 99.465 100.604 -14.034 1.00 39.33 119 ARG E CA 1
ATOM 8545 C C . ARG E 1 122 ? 100.511 101.698 -13.888 1.00 41.10 119 ARG E C 1
ATOM 8546 O O . ARG E 1 122 ? 100.806 102.425 -14.845 1.00 42.32 119 ARG E O 1
ATOM 8554 N N . PRO E 1 123 ? 101.077 101.849 -12.689 1.00 40.47 120 PRO E N 1
ATOM 8555 C CA . PRO E 1 123 ? 102.095 102.891 -12.564 1.00 40.44 120 PRO E CA 1
ATOM 8556 C C . PRO E 1 123 ? 103.146 102.693 -13.659 1.00 41.37 120 PRO E C 1
ATOM 8557 O O . PRO E 1 123 ? 103.472 101.564 -14.007 1.00 40.81 120 PRO E O 1
ATOM 8561 N N . HIS E 1 124 ? 103.631 103.802 -14.212 1.00 42.99 121 HIS E N 1
ATOM 8562 C CA . HIS E 1 124 ? 104.670 103.840 -15.251 1.00 45.03 121 HIS E CA 1
ATOM 8563 C C . HIS E 1 124 ? 104.427 103.207 -16.623 1.00 43.29 121 HIS E C 1
ATOM 8564 O O . HIS E 1 124 ? 105.375 102.926 -17.352 1.00 44.51 121 HIS E O 1
ATOM 8571 N N . TYR E 1 125 ? 103.165 102.997 -16.973 1.00 38.92 122 TYR E N 1
ATOM 8572 C CA . TYR E 1 125 ? 102.791 102.471 -18.277 1.00 37.65 122 TYR E CA 1
ATOM 8573 C C . TYR E 1 125 ? 102.219 103.660 -19.033 1.00 39.79 122 TYR E C 1
ATOM 8574 O O . TYR E 1 125 ? 101.362 104.370 -18.511 1.00 40.37 122 TYR E O 1
ATOM 8583 N N . ASP E 1 126 ? 102.672 103.921 -20.247 1.00 40.11 123 ASP E N 1
ATOM 8584 C CA . ASP E 1 126 ? 102.042 105.018 -20.937 1.00 40.59 123 ASP E CA 1
ATOM 8585 C C . ASP E 1 126 ? 100.736 104.456 -21.506 1.00 41.25 123 ASP E C 1
ATOM 8586 O O . ASP E 1 126 ? 100.359 103.324 -21.226 1.00 39.66 123 ASP E O 1
ATOM 8591 N N . MET E 1 127 ? 100.048 105.247 -22.310 1.00 43.29 124 MET E N 1
ATOM 8592 C CA . MET E 1 127 ? 98.784 104.826 -22.894 1.00 44.68 124 MET E CA 1
ATOM 8593 C C . MET E 1 127 ? 98.934 103.562 -23.743 1.00 44.39 124 MET E C 1
ATOM 8594 O O . MET E 1 127 ? 98.049 102.706 -23.745 1.00 45.81 124 MET E O 1
ATOM 8599 N N . TYR E 1 128 ? 100.058 103.432 -24.444 1.00 44.36 125 TYR E N 1
ATOM 8600 C CA . TYR E 1 128 ? 100.283 102.277 -25.321 1.00 43.47 125 TYR E CA 1
ATOM 8601 C C . TYR E 1 128 ? 100.589 100.960 -24.622 1.00 42.95 125 TYR E C 1
ATOM 8602 O O . TYR E 1 128 ? 100.120 99.910 -25.053 1.00 45.27 125 TYR E O 1
ATOM 8611 N N . ARG E 1 129 ? 101.381 100.996 -23.560 1.00 42.85 126 ARG E N 1
ATOM 8612 C CA . ARG E 1 129 ? 101.674 99.767 -22.834 1.00 42.67 126 ARG E CA 1
ATOM 8613 C C . ARG E 1 129 ? 100.354 99.235 -22.281 1.00 42.68 126 ARG E C 1
ATOM 8614 O O . ARG E 1 129 ? 100.046 98.057 -22.411 1.00 44.47 126 ARG E O 1
ATOM 8622 N N . LEU E 1 130 ? 99.567 100.110 -21.670 1.00 40.37 127 LEU E N 1
ATOM 8623 C CA . LEU E 1 130 ? 98.300 99.673 -21.128 1.00 40.85 127 LEU E CA 1
ATOM 8624 C C . LEU E 1 130 ? 97.451 98.993 -22.194 1.00 41.51 127 LEU E C 1
ATOM 8625 O O . LEU E 1 130 ? 97.043 97.855 -22.006 1.00 42.87 127 LEU E O 1
ATOM 8630 N N . MET E 1 131 ? 97.194 99.685 -23.308 1.00 42.10 128 MET E N 1
ATOM 8631 C CA . MET E 1 131 ? 96.378 99.126 -24.394 1.00 43.66 128 MET E CA 1
ATOM 8632 C C . MET E 1 131 ? 96.822 97.716 -24.770 1.00 44.28 128 MET E C 1
ATOM 8633 O O . MET E 1 131 ? 95.994 96.862 -25.092 1.00 43.65 128 MET E O 1
ATOM 8638 N N . ASN E 1 132 ? 98.126 97.470 -24.716 1.00 45.03 129 ASN E N 1
ATOM 8639 C CA . ASN E 1 132 ? 98.642 96.153 -25.047 1.00 46.37 129 ASN E CA 1
ATOM 8640 C C . ASN E 1 132 ? 98.207 95.145 -24.038 1.00 44.68 129 ASN E C 1
ATOM 8641 O O . ASN E 1 132 ? 97.815 94.037 -24.385 1.00 44.39 129 ASN E O 1
ATOM 8646 N N . GLU E 1 133 ? 98.300 95.531 -22.774 1.00 44.52 130 GLU E N 1
ATOM 8647 C CA . GLU E 1 133 ? 97.904 94.651 -21.691 1.00 44.49 130 GLU E CA 1
ATOM 8648 C C . GLU E 1 133 ? 96.441 94.305 -21.925 1.00 44.39 130 GLU E C 1
ATOM 8649 O O . GLU E 1 133 ? 96.050 93.133 -21.843 1.00 45.06 130 GLU E O 1
ATOM 8655 N N . VAL E 1 134 ? 95.649 95.328 -22.242 1.00 41.83 131 VAL E N 1
ATOM 8656 C CA . VAL E 1 134 ? 94.229 95.155 -22.524 1.00 41.71 131 VAL E CA 1
ATOM 8657 C C . VAL E 1 134 ? 93.997 94.219 -23.718 1.00 43.89 131 VAL E C 1
ATOM 8658 O O . VAL E 1 134 ? 93.058 93.422 -23.720 1.00 41.95 131 VAL E O 1
ATOM 8662 N N . ASP E 1 135 ? 94.852 94.337 -24.735 1.00 46.14 132 ASP E N 1
ATOM 8663 C CA . ASP E 1 135 ? 94.777 93.505 -25.932 1.00 46.72 132 ASP E CA 1
ATOM 8664 C C . ASP E 1 135 ? 94.964 92.048 -25.506 1.00 46.94 132 ASP E C 1
ATOM 8665 O O . ASP E 1 135 ? 94.203 91.171 -25.899 1.00 46.02 132 ASP E O 1
ATOM 8670 N N . ASP E 1 136 ? 95.985 91.807 -24.688 1.00 46.45 133 ASP E N 1
ATOM 8671 C CA . ASP E 1 136 ? 96.282 90.477 -24.197 1.00 46.08 133 ASP E CA 1
ATOM 8672 C C . ASP E 1 136 ? 95.099 89.861 -23.481 1.00 48.21 133 ASP E C 1
ATOM 8673 O O . ASP E 1 136 ? 94.763 88.699 -23.721 1.00 51.74 133 ASP E O 1
ATOM 8678 N N . LEU E 1 137 ? 94.469 90.621 -22.594 1.00 47.05 134 LEU E N 1
ATOM 8679 C CA . LEU E 1 137 ? 93.336 90.089 -21.863 1.00 45.50 134 LEU E CA 1
ATOM 8680 C C . LEU E 1 137 ? 92.233 89.724 -22.834 1.00 44.64 134 LEU E C 1
ATOM 8681 O O . LEU E 1 137 ? 91.647 88.660 -22.726 1.00 45.28 134 LEU E O 1
ATOM 8686 N N . LEU E 1 138 ? 91.937 90.600 -23.782 1.00 43.83 135 LEU E N 1
ATOM 8687 C CA . LEU E 1 138 ? 90.886 90.279 -24.741 1.00 46.79 135 LEU E CA 1
ATOM 8688 C C . LEU E 1 138 ? 91.218 88.952 -25.442 1.00 49.61 135 LEU E C 1
ATOM 8689 O O . LEU E 1 138 ? 90.411 88.013 -25.416 1.00 49.02 135 LEU E O 1
ATOM 8694 N N . GLN E 1 139 ? 92.411 88.870 -26.035 1.00 51.81 136 GLN E N 1
ATOM 8695 C CA . GLN E 1 139 ? 92.867 87.655 -26.713 1.00 52.43 136 GLN E CA 1
ATOM 8696 C C . GLN E 1 139 ? 92.701 86.450 -25.796 1.00 53.64 136 GLN E C 1
ATOM 8697 O O . GLN E 1 139 ? 92.175 85.411 -26.188 1.00 54.05 136 GLN E O 1
ATOM 8703 N N . GLN E 1 140 ? 93.154 86.600 -24.564 1.00 55.77 137 GLN E N 1
ATOM 8704 C CA . GLN E 1 140 ? 93.055 85.540 -23.579 1.00 57.47 137 GLN E CA 1
ATOM 8705 C C . GLN E 1 140 ? 91.626 85.067 -23.376 1.00 58.62 137 GLN E C 1
ATOM 8706 O O . GLN E 1 140 ? 91.328 83.884 -23.529 1.00 60.86 137 GLN E O 1
ATOM 8712 N N . VAL E 1 141 ? 90.743 85.999 -23.029 1.00 58.55 138 VAL E N 1
ATOM 8713 C CA . VAL E 1 141 ? 89.344 85.681 -22.765 1.00 57.48 138 VAL E CA 1
ATOM 8714 C C . VAL E 1 141 ? 88.505 85.406 -24.005 1.00 58.06 138 VAL E C 1
ATOM 8715 O O . VAL E 1 141 ? 87.707 84.473 -24.010 1.00 58.31 138 VAL E O 1
ATOM 8719 N N . LEU E 1 142 ? 88.692 86.203 -25.053 1.00 58.27 139 LEU E N 1
ATOM 8720 C CA . LEU E 1 142 ? 87.917 86.048 -26.286 1.00 58.17 139 LEU E CA 1
ATOM 8721 C C . LEU E 1 142 ? 88.493 85.161 -27.385 1.00 59.65 139 LEU E C 1
ATOM 8722 O O . LEU E 1 142 ? 87.798 84.866 -28.361 1.00 60.27 139 LEU E O 1
ATOM 8727 N N . ASP E 1 143 ? 89.747 84.744 -27.253 1.00 60.59 140 ASP E N 1
ATOM 8728 C CA . ASP E 1 143 ? 90.361 83.900 -28.277 1.00 62.24 140 ASP E CA 1
ATOM 8729 C C . ASP E 1 143 ? 90.211 84.530 -29.663 1.00 61.73 140 ASP E C 1
ATOM 8730 O O . ASP E 1 143 ? 90.007 83.840 -30.667 1.00 61.75 140 ASP E O 1
ATOM 8735 N N . CYS E 1 144 ? 90.314 85.852 -29.700 1.00 60.03 141 CYS E N 1
ATOM 8736 C CA . CYS E 1 144 ? 90.209 86.610 -30.937 1.00 58.89 141 CYS E CA 1
ATOM 8737 C C . CYS E 1 144 ? 91.615 87.005 -31.367 1.00 57.36 141 CYS E C 1
ATOM 8738 O O . CYS E 1 144 ? 92.557 86.901 -30.589 1.00 56.77 141 CYS E O 1
ATOM 8741 N N . PRO E 1 145 ? 91.783 87.440 -32.621 1.00 56.69 142 PRO E N 1
ATOM 8742 C CA . PRO E 1 145 ? 93.131 87.833 -33.045 1.00 56.44 142 PRO E CA 1
ATOM 8743 C C . PRO E 1 145 ? 93.539 89.157 -32.378 1.00 56.67 142 PRO E C 1
ATOM 8744 O O . PRO E 1 145 ? 92.718 89.812 -31.726 1.00 55.88 142 PRO E O 1
ATOM 8748 N N . ALA E 1 146 ? 94.802 89.544 -32.527 1.00 55.30 143 ALA E N 1
ATOM 8749 C CA . ALA E 1 146 ? 95.266 90.785 -31.923 1.00 54.29 143 ALA E CA 1
ATOM 8750 C C . ALA E 1 146 ? 94.458 91.920 -32.516 1.00 53.56 143 ALA E C 1
ATOM 8751 O O . ALA E 1 146 ? 94.169 91.923 -33.706 1.00 53.49 143 ALA E O 1
ATOM 8753 N N . ALA E 1 147 ? 94.106 92.887 -31.678 1.00 54.40 144 ALA E N 1
ATOM 8754 C CA . ALA E 1 147 ? 93.296 94.024 -32.096 1.00 54.68 144 ALA E CA 1
ATOM 8755 C C . ALA E 1 147 ? 93.992 95.028 -32.989 1.00 54.01 144 ALA E C 1
ATOM 8756 O O . ALA E 1 147 ? 95.217 95.146 -32.977 1.00 55.16 144 ALA E O 1
ATOM 8758 N N . GLU E 1 148 ? 93.189 95.757 -33.759 1.00 51.97 145 GLU E N 1
ATOM 8759 C CA . GLU E 1 148 ? 93.698 96.794 -34.635 1.00 51.23 145 GLU E CA 1
ATOM 8760 C C . GLU E 1 148 ? 93.574 98.073 -33.816 1.00 51.45 145 GLU E C 1
ATOM 8761 O O . GLU E 1 148 ? 92.827 98.122 -32.841 1.00 52.48 145 GLU E O 1
ATOM 8767 N N . SER E 1 149 ? 94.293 99.113 -34.203 1.00 50.83 146 SER E N 1
ATOM 8768 C CA . SER E 1 149 ? 94.202 100.367 -33.478 1.00 49.16 146 SER E CA 1
ATOM 8769 C C . SER E 1 149 ? 94.265 101.544 -34.443 1.00 48.54 146 SER E C 1
ATOM 8770 O O . SER E 1 149 ? 95.106 101.586 -35.337 1.00 48.38 146 SER E O 1
ATOM 8773 N N . LEU E 1 150 ? 93.349 102.488 -34.263 1.00 48.68 147 LEU E N 1
ATOM 8774 C CA . LEU E 1 150 ? 93.263 103.670 -35.108 1.00 48.02 147 LEU E CA 1
ATOM 8775 C C . LEU E 1 150 ? 93.205 104.907 -34.249 1.00 47.68 147 LEU E C 1
ATOM 8776 O O . LEU E 1 150 ? 92.698 104.874 -33.127 1.00 48.40 147 LEU E O 1
ATOM 8781 N N . SER E 1 151 ? 93.723 106.009 -34.765 1.00 46.65 148 SER E N 1
ATOM 8782 C CA . SER E 1 151 ? 93.634 107.231 -34.007 1.00 45.07 148 SER E CA 1
ATOM 8783 C C . SER E 1 151 ? 92.203 107.655 -34.279 1.00 44.69 148 SER E C 1
ATOM 8784 O O . SER E 1 151 ? 91.577 107.180 -35.226 1.00 45.06 148 SER E O 1
ATOM 8787 N N . TYR E 1 152 ? 91.681 108.526 -33.432 1.00 43.98 149 TYR E N 1
ATOM 8788 C CA . TYR E 1 152 ? 90.329 109.035 -33.572 1.00 42.87 149 TYR E CA 1
ATOM 8789 C C . TYR E 1 152 ? 90.273 109.699 -34.952 1.00 43.81 149 TYR E C 1
ATOM 8790 O O . TYR E 1 152 ? 89.348 109.466 -35.735 1.00 42.69 149 TYR E O 1
ATOM 8799 N N . GLN E 1 153 ? 91.289 110.510 -35.247 1.00 45.50 150 GLN E N 1
ATOM 8800 C CA . GLN E 1 153 ? 91.390 111.208 -36.531 1.00 46.60 150 GLN E CA 1
ATOM 8801 C C . GLN E 1 153 ? 91.443 110.233 -37.721 1.00 47.24 150 GLN E C 1
ATOM 8802 O O . GLN E 1 153 ? 90.851 110.491 -38.763 1.00 46.49 150 GLN E O 1
ATOM 8808 N N . GLN E 1 154 ? 92.145 109.115 -37.558 1.00 47.77 151 GLN E N 1
ATOM 8809 C CA . GLN E 1 154 ? 92.233 108.100 -38.606 1.00 48.50 151 GLN E CA 1
ATOM 8810 C C . GLN E 1 154 ? 90.857 107.497 -38.886 1.00 47.66 151 GLN E C 1
ATOM 8811 O O . GLN E 1 154 ? 90.470 107.312 -40.038 1.00 46.86 151 GLN E O 1
ATOM 8817 N N . ALA E 1 155 ? 90.127 107.182 -37.819 1.00 48.56 152 ALA E N 1
ATOM 8818 C CA . ALA E 1 155 ? 88.804 106.569 -37.935 1.00 49.91 152 ALA E CA 1
ATOM 8819 C C . ALA E 1 155 ? 87.788 107.449 -38.662 1.00 50.33 152 ALA E C 1
ATOM 8820 O O . ALA E 1 155 ? 87.083 106.983 -39.550 1.00 51.06 152 ALA E O 1
ATOM 8822 N N . PHE E 1 156 ? 87.704 108.713 -38.270 1.00 51.16 153 PHE E N 1
ATOM 8823 C CA . PHE E 1 156 ? 86.789 109.644 -38.905 1.00 52.71 153 PHE E CA 1
ATOM 8824 C C . PHE E 1 156 ? 87.139 109.734 -40.383 1.00 55.17 153 PHE E C 1
ATOM 8825 O O . PHE E 1 156 ? 86.274 109.616 -41.262 1.00 57.22 153 PHE E O 1
ATOM 8833 N N . LEU E 1 157 ? 88.422 109.950 -40.643 1.00 55.19 154 LEU E N 1
ATOM 8834 C CA . LEU E 1 157 ? 88.928 110.065 -41.995 1.00 54.40 154 LEU E CA 1
ATOM 8835 C C . LEU E 1 157 ? 88.594 108.811 -42.789 1.00 54.78 154 LEU E C 1
ATOM 8836 O O . LEU E 1 157 ? 88.143 108.890 -43.929 1.00 54.41 154 LEU E O 1
ATOM 8841 N N . ARG E 1 158 ? 88.788 107.647 -42.185 1.00 54.73 155 ARG E N 1
ATOM 8842 C CA . ARG E 1 158 ? 88.505 106.427 -42.909 1.00 55.07 155 ARG E CA 1
ATOM 8843 C C . ARG E 1 158 ? 87.042 106.259 -43.221 1.00 56.09 155 ARG E C 1
ATOM 8844 O O . ARG E 1 158 ? 86.682 106.010 -44.366 1.00 56.84 155 ARG E O 1
ATOM 8852 N N . TYR E 1 159 ? 86.191 106.412 -42.214 1.00 56.14 156 TYR E N 1
ATOM 8853 C CA . TYR E 1 159 ? 84.768 106.196 -42.418 1.00 55.92 156 TYR E CA 1
ATOM 8854 C C . TYR E 1 159 ? 83.863 107.364 -42.783 1.00 56.22 156 TYR E C 1
ATOM 8855 O O . TYR E 1 159 ? 82.767 107.147 -43.286 1.00 57.10 156 TYR E O 1
ATOM 8864 N N . LEU E 1 160 ? 84.293 108.596 -42.553 1.00 55.94 157 LEU E N 1
ATOM 8865 C CA . LEU E 1 160 ? 83.437 109.722 -42.892 1.00 56.35 157 LEU E CA 1
ATOM 8866 C C . LEU E 1 160 ? 84.194 110.772 -43.689 1.00 57.27 157 LEU E C 1
ATOM 8867 O O . LEU E 1 160 ? 83.720 111.887 -43.886 1.00 57.82 157 LEU E O 1
ATOM 8872 N N . GLU E 1 161 ? 85.385 110.403 -44.136 1.00 57.75 158 GLU E N 1
ATOM 8873 C CA . GLU E 1 161 ? 86.221 111.283 -44.937 1.00 57.84 158 GLU E CA 1
ATOM 8874 C C . GLU E 1 161 ? 86.257 112.733 -44.468 1.00 57.92 158 GLU E C 1
ATOM 8875 O O . GLU E 1 161 ? 86.087 113.654 -45.270 1.00 58.77 158 GLU E O 1
ATOM 8881 N N . ILE E 1 162 ? 86.488 112.938 -43.177 1.00 57.57 159 ILE E N 1
ATOM 8882 C CA . ILE E 1 162 ? 86.569 114.288 -42.629 1.00 57.13 159 ILE E CA 1
ATOM 8883 C C . ILE E 1 162 ? 87.469 114.277 -41.384 1.00 56.67 159 ILE E C 1
ATOM 8884 O O . ILE E 1 162 ? 87.381 113.370 -40.561 1.00 57.01 159 ILE E O 1
ATOM 8889 N N . ASP E 1 163 ? 88.355 115.264 -41.269 1.00 56.81 160 ASP E N 1
ATOM 8890 C CA . ASP E 1 163 ? 89.275 115.356 -40.132 1.00 57.90 160 ASP E CA 1
ATOM 8891 C C . ASP E 1 163 ? 88.599 115.991 -38.913 1.00 58.68 160 ASP E C 1
ATOM 8892 O O . ASP E 1 163 ? 88.395 117.205 -38.863 1.00 58.60 160 ASP E O 1
ATOM 8897 N N . PRO E 1 164 ? 88.264 115.170 -37.899 1.00 60.01 161 PRO E N 1
ATOM 8898 C CA . PRO E 1 164 ? 87.600 115.625 -36.668 1.00 60.94 161 PRO E CA 1
ATOM 8899 C C . PRO E 1 164 ? 88.401 116.632 -35.851 1.00 62.38 161 PRO E C 1
ATOM 8900 O O . PRO E 1 164 ? 87.870 117.255 -34.927 1.00 62.32 161 PRO E O 1
ATOM 8904 N N . LEU E 1 165 ? 89.675 116.799 -36.199 1.00 62.74 162 LEU E N 1
ATOM 8905 C CA . LEU E 1 165 ? 90.534 117.721 -35.475 1.00 63.02 162 LEU E CA 1
ATOM 8906 C C . LEU E 1 165 ? 90.546 119.132 -36.063 1.00 63.63 162 LEU E C 1
ATOM 8907 O O . LEU E 1 165 ? 90.856 120.104 -35.369 1.00 62.13 162 LEU E O 1
ATOM 8912 N N . SER E 1 166 ? 90.204 119.234 -37.343 1.00 65.30 163 SER E N 1
ATOM 8913 C CA . SER E 1 166 ? 90.177 120.516 -38.043 1.00 66.65 163 SER E CA 1
ATOM 8914 C C . SER E 1 166 ? 89.008 120.529 -39.017 1.00 68.18 163 SER E C 1
ATOM 8915 O O . SER E 1 166 ? 89.169 120.241 -40.210 1.00 70.06 163 SER E O 1
ATOM 8918 N N . ALA E 1 167 ? 87.829 120.854 -38.509 1.00 67.49 164 ALA E N 1
ATOM 8919 C CA . ALA E 1 167 ? 86.649 120.888 -39.349 1.00 67.88 164 ALA E CA 1
ATOM 8920 C C . ALA E 1 167 ? 85.559 121.641 -38.612 1.00 69.63 164 ALA E C 1
ATOM 8921 O O . ALA E 1 167 ? 85.181 121.260 -37.502 1.00 69.85 164 ALA E O 1
ATOM 8923 N N . ASP E 1 168 ? 85.066 122.714 -39.227 1.00 70.90 165 ASP E N 1
ATOM 8924 C CA . ASP E 1 168 ? 84.014 123.532 -38.627 1.00 71.68 165 ASP E CA 1
ATOM 8925 C C . ASP E 1 168 ? 82.703 122.768 -38.439 1.00 70.71 165 ASP E C 1
ATOM 8926 O O . ASP E 1 168 ? 82.531 121.656 -38.941 1.00 70.04 165 ASP E O 1
ATOM 8931 N N . LYS E 1 169 ? 81.776 123.385 -37.718 1.00 70.34 166 LYS E N 1
ATOM 8932 C CA . LYS E 1 169 ? 80.487 122.772 -37.449 1.00 70.70 166 LYS E CA 1
ATOM 8933 C C . LYS E 1 169 ? 79.645 122.629 -38.717 1.00 71.29 166 LYS E C 1
ATOM 8934 O O . LYS E 1 169 ? 78.739 121.793 -38.783 1.00 71.31 166 LYS E O 1
ATOM 8940 N N . THR E 1 170 ? 79.945 123.438 -39.728 1.00 71.31 167 THR E N 1
ATOM 8941 C CA . THR E 1 170 ? 79.207 123.368 -40.985 1.00 70.86 167 THR E CA 1
ATOM 8942 C C . THR E 1 170 ? 79.583 122.107 -41.770 1.00 69.37 167 THR E C 1
ATOM 8943 O O . THR E 1 170 ? 78.712 121.437 -42.316 1.00 69.08 167 THR E O 1
ATOM 8947 N N . GLN E 1 171 ? 80.873 121.778 -41.821 1.00 69.26 168 GLN E N 1
ATOM 8948 C CA . GLN E 1 171 ? 81.335 120.583 -42.538 1.00 69.32 168 GLN E CA 1
ATOM 8949 C C . GLN E 1 171 ? 80.912 119.352 -41.756 1.00 68.29 168 GLN E C 1
ATOM 8950 O O . GLN E 1 171 ? 80.640 118.292 -42.324 1.00 68.44 168 GLN E O 1
ATOM 8956 N N . LEU E 1 172 ? 80.869 119.502 -40.438 1.00 66.25 169 LEU E N 1
ATOM 8957 C CA . LEU E 1 172 ? 80.475 118.414 -39.561 1.00 63.88 169 LEU E CA 1
ATOM 8958 C C . LEU E 1 172 ? 78.975 118.156 -39.660 1.00 63.62 169 LEU E C 1
ATOM 8959 O O . LEU E 1 172 ? 78.541 117.004 -39.676 1.00 64.09 169 LEU E O 1
ATOM 8964 N N . ARG E 1 173 ? 78.178 119.218 -39.735 1.00 64.09 170 ARG E N 1
ATOM 8965 C CA . ARG E 1 173 ? 76.734 119.046 -39.845 1.00 65.37 170 ARG E CA 1
ATOM 8966 C C . ARG E 1 173 ? 76.313 118.481 -41.203 1.00 65.54 170 ARG E C 1
ATOM 8967 O O . ARG E 1 173 ? 75.276 117.828 -41.317 1.00 64.81 170 ARG E O 1
ATOM 8975 N N . GLU E 1 174 ? 77.126 118.713 -42.230 1.00 67.26 171 GLU E N 1
ATOM 8976 C CA . GLU E 1 174 ? 76.829 118.183 -43.558 1.00 68.23 171 GLU E CA 1
ATOM 8977 C C . GLU E 1 174 ? 76.918 116.679 -43.435 1.00 67.21 171 GLU E C 1
ATOM 8978 O O . GLU E 1 174 ? 75.994 115.949 -43.800 1.00 67.94 171 GLU E O 1
ATOM 8984 N N . VAL E 1 175 ? 78.057 116.229 -42.917 1.00 65.26 172 VAL E N 1
ATOM 8985 C CA . VAL E 1 175 ? 78.304 114.815 -42.725 1.00 64.18 172 VAL E CA 1
ATOM 8986 C C . VAL E 1 175 ? 77.136 114.228 -41.944 1.00 64.70 172 VAL E C 1
ATOM 8987 O O . VAL E 1 175 ? 76.644 113.142 -42.253 1.00 64.28 172 VAL E O 1
ATOM 8991 N N . ALA E 1 176 ? 76.688 114.960 -40.933 1.00 64.44 173 ALA E N 1
ATOM 8992 C CA . ALA E 1 176 ? 75.574 114.501 -40.124 1.00 65.81 173 ALA E CA 1
ATOM 8993 C C . ALA E 1 176 ? 74.361 114.261 -41.021 1.00 66.36 173 ALA E C 1
ATOM 8994 O O . ALA E 1 176 ? 73.674 113.232 -40.913 1.00 66.39 173 ALA E O 1
ATOM 8996 N N . ALA E 1 177 ? 74.111 115.217 -41.911 1.00 65.71 174 ALA E N 1
ATOM 8997 C CA . ALA E 1 177 ? 72.988 115.134 -42.832 1.00 65.12 174 ALA E CA 1
ATOM 8998 C C . ALA E 1 177 ? 73.025 113.843 -43.629 1.00 64.79 174 ALA E C 1
ATOM 8999 O O . ALA E 1 177 ? 72.003 113.183 -43.793 1.00 64.36 174 ALA E O 1
ATOM 9001 N N . LYS E 1 178 ? 74.205 113.478 -44.121 1.00 64.59 175 LYS E N 1
ATOM 9002 C CA . LYS E 1 178 ? 74.325 112.262 -44.910 1.00 64.99 175 LYS E CA 1
ATOM 9003 C C . LYS E 1 178 ? 74.067 111.015 -44.090 1.00 63.38 175 LYS E C 1
ATOM 9004 O O . LYS E 1 178 ? 73.623 109.997 -44.621 1.00 62.20 175 LYS E O 1
ATOM 9010 N N . LEU E 1 179 ? 74.345 111.091 -42.793 1.00 62.84 176 LEU E N 1
ATOM 9011 C CA . LEU E 1 179 ? 74.107 109.956 -41.909 1.00 61.94 176 LEU E CA 1
ATOM 9012 C C . LEU E 1 179 ? 72.673 110.062 -41.429 1.00 62.38 176 LEU E C 1
ATOM 9013 O O . LEU E 1 179 ? 72.216 109.262 -40.614 1.00 62.09 176 LEU E O 1
ATOM 9018 N N . ASP E 1 180 ? 71.973 111.065 -41.958 1.00 62.70 177 ASP E N 1
ATOM 9019 C CA . ASP E 1 180 ? 70.580 111.328 -41.621 1.00 62.92 177 ASP E CA 1
ATOM 9020 C C . ASP E 1 180 ? 70.428 111.565 -40.124 1.00 62.87 177 ASP E C 1
ATOM 9021 O O . ASP E 1 180 ? 69.595 110.952 -39.462 1.00 63.78 177 ASP E O 1
ATOM 9026 N N . LEU E 1 181 ? 71.243 112.466 -39.592 1.00 62.00 178 LEU E N 1
ATOM 9027 C CA . LEU E 1 181 ? 71.208 112.763 -38.172 1.00 61.80 178 LEU E CA 1
ATOM 9028 C C . LEU E 1 181 ? 70.930 114.240 -37.952 1.00 62.43 178 LEU E C 1
ATOM 9029 O O . LEU E 1 181 ? 71.305 114.802 -36.924 1.00 63.39 178 LEU E O 1
ATOM 9034 N N . SER E 1 182 ? 70.262 114.864 -38.915 1.00 62.97 179 SER E N 1
ATOM 9035 C CA . SER E 1 182 ? 69.961 116.287 -38.832 1.00 63.70 179 SER E CA 1
ATOM 9036 C C . SER E 1 182 ? 69.073 116.719 -37.667 1.00 64.13 179 SER E C 1
ATOM 9037 O O . SER E 1 182 ? 69.259 117.808 -37.109 1.00 62.01 179 SER E O 1
ATOM 9040 N N . ASN E 1 183 ? 68.115 115.879 -37.289 1.00 65.21 180 ASN E N 1
ATOM 9041 C CA . ASN E 1 183 ? 67.223 116.248 -36.203 1.00 67.78 180 ASN E CA 1
ATOM 9042 C C . ASN E 1 183 ? 67.996 116.565 -34.933 1.00 68.53 180 ASN E C 1
ATOM 9043 O O . ASN E 1 183 ? 67.497 117.264 -34.054 1.00 69.04 180 ASN E O 1
ATOM 9048 N N . VAL E 1 184 ? 69.222 116.064 -34.842 1.00 69.19 181 VAL E N 1
ATOM 9049 C CA . VAL E 1 184 ? 70.045 116.337 -33.677 1.00 69.87 181 VAL E CA 1
ATOM 9050 C C . VAL E 1 184 ? 71.181 117.308 -34.015 1.00 70.77 181 VAL E C 1
ATOM 9051 O O . VAL E 1 184 ? 71.331 118.351 -33.372 1.00 71.90 181 VAL E O 1
ATOM 9055 N N . ALA E 1 185 ? 71.962 116.977 -35.038 1.00 70.87 182 ALA E N 1
ATOM 9056 C CA . ALA E 1 185 ? 73.089 117.808 -35.450 1.00 72.15 182 ALA E CA 1
ATOM 9057 C C . ALA E 1 185 ? 72.729 119.278 -35.654 1.00 74.22 182 ALA E C 1
ATOM 9058 O O . ALA E 1 185 ? 73.203 120.161 -34.928 1.00 73.38 182 ALA E O 1
ATOM 9060 N N . ASP E 1 186 ? 71.901 119.528 -36.663 1.00 76.90 183 ASP E N 1
ATOM 9061 C CA . ASP E 1 186 ? 71.452 120.873 -37.025 1.00 79.68 183 ASP E CA 1
ATOM 9062 C C . ASP E 1 186 ? 71.286 121.842 -35.841 1.00 80.72 183 ASP E C 1
ATOM 9063 O O . ASP E 1 186 ? 71.966 122.868 -35.762 1.00 81.11 183 ASP E O 1
ATOM 9068 N N . THR E 1 187 ? 70.375 121.521 -34.928 1.00 80.89 184 THR E N 1
ATOM 9069 C CA . THR E 1 187 ? 70.135 122.362 -33.762 1.00 81.33 184 THR E CA 1
ATOM 9070 C C . THR E 1 187 ? 71.396 122.457 -32.919 1.00 80.99 184 THR E C 1
ATOM 9071 O O . THR E 1 187 ? 71.808 123.534 -32.490 1.00 81.30 184 THR E O 1
ATOM 9075 N N . GLU E 1 188 ? 71.996 121.295 -32.691 1.00 79.02 185 GLU E N 1
ATOM 9076 C CA . GLU E 1 188 ? 73.219 121.151 -31.879 1.00 76.78 185 GLU E CA 1
ATOM 9077 C C . GLU E 1 188 ? 74.254 122.207 -32.281 1.00 76.05 185 GLU E C 1
ATOM 9078 O O . GLU E 1 188 ? 74.440 122.493 -33.469 1.00 76.07 185 GLU E O 1
ATOM 9084 N N . GLU E 1 189 ? 74.921 122.785 -31.271 1.00 75.57 186 GLU E N 1
ATOM 9085 C CA . GLU E 1 189 ? 75.885 123.881 -31.526 1.00 75.71 186 GLU E CA 1
ATOM 9086 C C . GLU E 1 189 ? 77.210 123.730 -30.755 1.00 74.95 186 GLU E C 1
ATOM 9087 O O . GLU E 1 189 ? 78.086 124.609 -30.790 1.00 74.59 186 GLU E O 1
ATOM 9093 N N . ASP E 1 190 ? 77.335 122.583 -30.087 1.00 75.05 187 ASP E N 1
ATOM 9094 C CA . ASP E 1 190 ? 78.516 122.231 -29.318 1.00 74.10 187 ASP E CA 1
ATOM 9095 C C . ASP E 1 190 ? 79.370 121.279 -30.178 1.00 72.80 187 ASP E C 1
ATOM 9096 O O . ASP E 1 190 ? 78.949 120.157 -30.487 1.00 73.59 187 ASP E O 1
ATOM 9101 N N . ARG E 1 191 ? 80.560 121.727 -30.566 1.00 70.49 188 ARG E N 1
ATOM 9102 C CA . ARG E 1 191 ? 81.459 120.925 -31.394 1.00 69.44 188 ARG E CA 1
ATOM 9103 C C . ARG E 1 191 ? 81.638 119.472 -30.941 1.00 67.83 188 ARG E C 1
ATOM 9104 O O . ARG E 1 191 ? 81.413 118.540 -31.706 1.00 68.57 188 ARG E O 1
ATOM 9112 N N . ASP E 1 192 ? 82.070 119.277 -29.705 1.00 65.84 189 ASP E N 1
ATOM 9113 C CA . ASP E 1 192 ? 82.271 117.931 -29.189 1.00 65.06 189 ASP E CA 1
ATOM 9114 C C . ASP E 1 192 ? 81.009 117.081 -29.257 1.00 63.87 189 ASP E C 1
ATOM 9115 O O . ASP E 1 192 ? 81.082 115.880 -29.536 1.00 64.44 189 ASP E O 1
ATOM 9120 N N . THR E 1 193 ? 79.857 117.694 -28.983 1.00 60.81 190 THR E N 1
ATOM 9121 C CA . THR E 1 193 ? 78.591 116.966 -29.016 1.00 57.46 190 THR E CA 1
ATOM 9122 C C . THR E 1 193 ? 78.351 116.482 -30.443 1.00 55.99 190 THR E C 1
ATOM 9123 O O . THR E 1 193 ? 77.845 115.382 -30.673 1.00 56.74 190 THR E O 1
ATOM 9127 N N . LEU E 1 194 ? 78.739 117.315 -31.397 1.00 53.82 191 LEU E N 1
ATOM 9128 C CA . LEU E 1 194 ? 78.598 117.007 -32.804 1.00 52.77 191 LEU E CA 1
ATOM 9129 C C . LEU E 1 194 ? 79.528 115.844 -33.168 1.00 52.24 191 LEU E C 1
ATOM 9130 O O . LEU E 1 194 ? 79.111 114.864 -33.800 1.00 51.24 191 LEU E O 1
ATOM 9135 N N . LEU E 1 195 ? 80.790 115.948 -32.759 1.00 51.28 192 LEU E N 1
ATOM 9136 C CA . LEU E 1 195 ? 81.763 114.902 -33.043 1.00 50.82 192 LEU E CA 1
ATOM 9137 C C . LEU E 1 195 ? 81.376 113.565 -32.413 1.00 51.31 192 LEU E C 1
ATOM 9138 O O . LEU E 1 195 ? 81.534 112.510 -33.038 1.00 51.27 192 LEU E O 1
ATOM 9143 N N . GLN E 1 196 ? 80.871 113.605 -31.182 1.00 50.57 193 GLN E N 1
ATOM 9144 C CA . GLN E 1 196 ? 80.471 112.379 -30.493 1.00 49.51 193 GLN E CA 1
ATOM 9145 C C . GLN E 1 196 ? 79.308 111.761 -31.234 1.00 47.50 193 GLN E C 1
ATOM 9146 O O . GLN E 1 196 ? 79.199 110.540 -31.343 1.00 46.35 193 GLN E O 1
ATOM 9152 N N . LEU E 1 197 ? 78.442 112.624 -31.751 1.00 46.29 194 LEU E N 1
ATOM 9153 C CA . LEU E 1 197 ? 77.280 112.182 -32.496 1.00 46.66 194 LEU E CA 1
ATOM 9154 C C . LEU E 1 197 ? 77.770 111.448 -33.732 1.00 46.55 194 LEU E C 1
ATOM 9155 O O . LEU E 1 197 ? 77.354 110.319 -34.013 1.00 47.40 194 LEU E O 1
ATOM 9160 N N . LEU E 1 198 ? 78.665 112.092 -34.472 1.00 45.95 195 LEU E N 1
ATOM 9161 C CA . LEU E 1 198 ? 79.207 111.481 -35.674 1.00 45.79 195 LEU E CA 1
ATOM 9162 C C . LEU E 1 198 ? 79.946 110.204 -35.335 1.00 47.01 195 LEU E C 1
ATOM 9163 O O . LEU E 1 198 ? 79.789 109.192 -36.013 1.00 47.20 195 LEU E O 1
ATOM 9168 N N . PHE E 1 199 ? 80.743 110.246 -34.270 1.00 47.98 196 PHE E N 1
ATOM 9169 C CA . PHE E 1 199 ? 81.502 109.073 -33.876 1.00 48.04 196 PHE E CA 1
ATOM 9170 C C . PHE E 1 199 ? 80.632 107.857 -33.546 1.00 48.22 196 PHE E C 1
ATOM 9171 O O . PHE E 1 199 ? 80.887 106.767 -34.046 1.00 48.42 196 PHE E O 1
ATOM 9179 N N . THR E 1 200 ? 79.602 108.044 -32.724 1.00 48.16 197 THR E N 1
ATOM 9180 C CA . THR E 1 200 ? 78.726 106.937 -32.317 1.00 49.10 197 THR E CA 1
ATOM 9181 C C . THR E 1 200 ? 77.819 106.314 -33.385 1.00 48.83 197 THR E C 1
ATOM 9182 O O . THR E 1 200 ? 77.484 105.136 -33.294 1.00 47.49 197 THR E O 1
ATOM 9186 N N . PHE E 1 201 ? 77.414 107.083 -34.392 1.00 50.29 198 PHE E N 1
ATOM 9187 C CA . PHE E 1 201 ? 76.560 106.524 -35.438 1.00 51.52 198 PHE E CA 1
ATOM 9188 C C . PHE E 1 201 ? 77.215 106.531 -36.823 1.00 52.42 198 PHE E C 1
ATOM 9189 O O . PHE E 1 201 ? 76.622 106.076 -37.816 1.00 54.33 198 PHE E O 1
ATOM 9197 N N . GLY E 1 202 ? 78.441 107.034 -36.891 1.00 51.08 199 GLY E N 1
ATOM 9198 C CA . GLY E 1 202 ? 79.137 107.074 -38.158 1.00 50.41 199 GLY E CA 1
ATOM 9199 C C . GLY E 1 202 ? 80.341 106.165 -38.140 1.00 51.20 199 GLY E C 1
ATOM 9200 O O . GLY E 1 202 ? 80.676 105.554 -39.150 1.00 52.02 199 GLY E O 1
ATOM 9201 N N . VAL E 1 203 ? 80.979 106.052 -36.979 1.00 52.09 200 VAL E N 1
ATOM 9202 C CA . VAL E 1 203 ? 82.180 105.231 -36.840 1.00 51.44 200 VAL E CA 1
ATOM 9203 C C . VAL E 1 203 ? 82.024 103.930 -36.040 1.00 52.40 200 VAL E C 1
ATOM 9204 O O . VAL E 1 203 ? 82.303 102.849 -36.558 1.00 55.13 200 VAL E O 1
ATOM 9208 N N . GLU E 1 204 ? 81.593 104.017 -34.786 1.00 53.16 201 GLU E N 1
ATOM 9209 C CA . GLU E 1 204 ? 81.444 102.813 -33.966 1.00 53.83 201 GLU E CA 1
ATOM 9210 C C . GLU E 1 204 ? 80.814 101.667 -34.748 1.00 53.92 201 GLU E C 1
ATOM 9211 O O . GLU E 1 204 ? 81.385 100.588 -34.849 1.00 53.71 201 GLU E O 1
ATOM 9217 N N . PRO E 1 205 ? 79.644 101.904 -35.349 1.00 54.11 202 PRO E N 1
ATOM 9218 C CA . PRO E 1 205 ? 78.932 100.885 -36.127 1.00 54.34 202 PRO E CA 1
ATOM 9219 C C . PRO E 1 205 ? 79.770 100.100 -37.129 1.00 54.42 202 PRO E C 1
ATOM 9220 O O . PRO E 1 205 ? 79.458 98.952 -37.424 1.00 55.72 202 PRO E O 1
ATOM 9224 N N . ASN E 1 206 ? 80.834 100.702 -37.646 1.00 54.37 203 ASN E N 1
ATOM 9225 C CA . ASN E 1 206 ? 81.663 100.025 -38.642 1.00 54.43 203 ASN E CA 1
ATOM 9226 C C . ASN E 1 206 ? 83.035 99.507 -38.201 1.00 53.91 203 ASN E C 1
ATOM 9227 O O . ASN E 1 206 ? 83.771 98.962 -39.017 1.00 55.46 203 ASN E O 1
ATOM 9232 N N . ILE E 1 207 ? 83.394 99.661 -36.929 1.00 52.25 204 ILE E N 1
ATOM 9233 C CA . ILE E 1 207 ? 84.702 99.189 -36.482 1.00 49.37 204 ILE E CA 1
ATOM 9234 C C . ILE E 1 207 ? 84.637 97.891 -35.707 1.00 48.63 204 ILE E C 1
ATOM 9235 O O . ILE E 1 207 ? 83.572 97.470 -35.278 1.00 48.85 204 ILE E O 1
ATOM 9240 N N . GLY E 1 208 ? 85.792 97.254 -35.557 1.00 49.32 205 GLY E N 1
ATOM 9241 C CA . GLY E 1 208 ? 85.895 95.996 -34.833 1.00 51.21 205 GLY E CA 1
ATOM 9242 C C . GLY E 1 208 ? 84.967 94.845 -35.201 1.00 52.50 205 GLY E C 1
ATOM 9243 O O . GLY E 1 208 ? 84.365 94.237 -34.310 1.00 52.58 205 GLY E O 1
ATOM 9244 N N . LYS E 1 209 ? 84.862 94.518 -36.487 1.00 52.75 206 LYS E N 1
ATOM 9245 C CA . LYS E 1 209 ? 83.982 93.430 -36.909 1.00 54.70 206 LYS E CA 1
ATOM 9246 C C . LYS E 1 209 ? 84.644 92.052 -36.874 1.00 55.32 206 LYS E C 1
ATOM 9247 O O . LYS E 1 209 ? 84.010 91.060 -36.529 1.00 56.51 206 LYS E O 1
ATOM 9253 N N . GLU E 1 210 ? 85.920 91.992 -37.232 1.00 57.32 207 GLU E N 1
ATOM 9254 C CA . GLU E 1 210 ? 86.654 90.728 -37.244 1.00 59.08 207 GLU E CA 1
ATOM 9255 C C . GLU E 1 210 ? 87.522 90.563 -36.004 1.00 57.16 207 GLU E C 1
ATOM 9256 O O . GLU E 1 210 ? 87.824 89.447 -35.578 1.00 58.38 207 GLU E O 1
ATOM 9262 N N . LYS E 1 211 ? 87.921 91.692 -35.433 1.00 54.42 208 LYS E N 1
ATOM 9263 C CA . LYS E 1 211 ? 88.794 91.715 -34.271 1.00 51.28 208 LYS E CA 1
ATOM 9264 C C . LYS E 1 211 ? 88.570 93.013 -33.502 1.00 50.14 208 LYS E C 1
ATOM 9265 O O . LYS E 1 211 ? 88.105 94.006 -34.060 1.00 50.29 208 LYS E O 1
ATOM 9271 N N . PRO E 1 212 ? 88.906 93.024 -32.211 1.00 48.45 209 PRO E N 1
ATOM 9272 C CA . PRO E 1 212 ? 88.722 94.242 -31.429 1.00 48.14 209 PRO E CA 1
ATOM 9273 C C . PRO E 1 212 ? 89.447 95.400 -32.101 1.00 48.48 209 PRO E C 1
ATOM 9274 O O . PRO E 1 212 ? 90.482 95.206 -32.746 1.00 48.55 209 PRO E O 1
ATOM 9278 N N . THR E 1 213 ? 88.896 96.600 -31.943 1.00 47.21 210 THR E N 1
ATOM 9279 C CA . THR E 1 213 ? 89.482 97.796 -32.522 1.00 46.18 210 THR E CA 1
ATOM 9280 C C . THR E 1 213 ? 89.682 98.879 -31.460 1.00 46.54 210 THR E C 1
ATOM 9281 O O . THR E 1 213 ? 88.730 99.302 -30.801 1.00 45.60 210 THR E O 1
ATOM 9285 N N . PHE E 1 214 ? 90.929 99.315 -31.300 1.00 45.52 211 PHE E N 1
ATOM 9286 C CA . PHE E 1 214 ? 91.269 100.367 -30.351 1.00 43.37 211 PHE E CA 1
ATOM 9287 C C . PHE E 1 214 ? 91.237 101.719 -31.063 1.00 44.24 211 PHE E C 1
ATOM 9288 O O . PHE E 1 214 ? 91.832 101.881 -32.127 1.00 44.17 211 PHE E O 1
ATOM 9296 N N . VAL E 1 215 ? 90.540 102.687 -30.479 1.00 43.13 212 VAL E N 1
ATOM 9297 C CA . VAL E 1 215 ? 90.505 104.031 -31.034 1.00 41.47 212 VAL E CA 1
ATOM 9298 C C . VAL E 1 215 ? 91.194 104.886 -29.966 1.00 41.93 212 VAL E C 1
ATOM 9299 O O . VAL E 1 215 ? 90.731 104.954 -28.822 1.00 40.47 212 VAL E O 1
ATOM 9303 N N . TYR E 1 216 ? 92.320 105.504 -30.318 1.00 42.87 213 TYR E N 1
ATOM 9304 C CA . TYR E 1 216 ? 93.042 106.337 -29.355 1.00 42.90 213 TYR E CA 1
ATOM 9305 C C . TYR E 1 216 ? 93.155 107.785 -29.805 1.00 43.94 213 TYR E C 1
ATOM 9306 O O . TYR E 1 216 ? 92.744 108.141 -30.907 1.00 43.31 213 TYR E O 1
ATOM 9315 N N . HIS E 1 217 ? 93.724 108.620 -28.942 1.00 45.53 214 HIS E N 1
ATOM 9316 C CA . HIS E 1 217 ? 93.868 110.049 -29.217 1.00 44.51 214 HIS E CA 1
ATOM 9317 C C . HIS E 1 217 ? 92.540 110.749 -29.489 1.00 43.89 214 HIS E C 1
ATOM 9318 O O . HIS E 1 217 ? 92.378 111.400 -30.517 1.00 42.77 214 HIS E O 1
ATOM 9325 N N . PHE E 1 218 ? 91.585 110.596 -28.578 1.00 41.14 215 PHE E N 1
ATOM 9326 C CA . PHE E 1 218 ? 90.309 111.279 -28.717 1.00 40.86 215 PHE E CA 1
ATOM 9327 C C . PHE E 1 218 ? 90.614 112.772 -28.634 1.00 40.61 215 PHE E C 1
ATOM 9328 O O . PHE E 1 218 ? 91.720 113.167 -28.282 1.00 41.27 215 PHE E O 1
ATOM 9336 N N . PRO E 1 219 ? 89.634 113.625 -28.947 1.00 41.85 216 PRO E N 1
ATOM 9337 C CA . PRO E 1 219 ? 89.903 115.064 -28.867 1.00 42.09 216 PRO E CA 1
ATOM 9338 C C . PRO E 1 219 ? 90.127 115.552 -27.426 1.00 44.18 216 PRO E C 1
ATOM 9339 O O . PRO E 1 219 ? 89.507 115.065 -26.479 1.00 43.69 216 PRO E O 1
ATOM 9343 N N . ALA E 1 220 ? 91.010 116.535 -27.283 1.00 46.19 217 ALA E N 1
ATOM 9344 C CA . ALA E 1 220 ? 91.353 117.115 -25.991 1.00 46.17 217 ALA E CA 1
ATOM 9345 C C . ALA E 1 220 ? 90.133 117.407 -25.135 1.00 47.21 217 ALA E C 1
ATOM 9346 O O . ALA E 1 220 ? 90.134 117.166 -23.924 1.00 49.34 217 ALA E O 1
ATOM 9348 N N . SER E 1 221 ? 89.091 117.933 -25.758 1.00 46.07 218 SER E N 1
ATOM 9349 C CA . SER E 1 221 ? 87.888 118.260 -25.022 1.00 46.80 218 SER E CA 1
ATOM 9350 C C . SER E 1 221 ? 87.109 117.032 -24.549 1.00 46.58 218 SER E C 1
ATOM 9351 O O . SER E 1 221 ? 86.139 117.159 -23.812 1.00 47.31 218 SER E O 1
ATOM 9354 N N . GLN E 1 222 ? 87.536 115.844 -24.965 1.00 46.19 219 GLN E N 1
ATOM 9355 C CA . GLN E 1 222 ? 86.889 114.606 -24.527 1.00 44.75 219 GLN E CA 1
ATOM 9356 C C . GLN E 1 222 ? 87.886 113.831 -23.669 1.00 44.47 219 GLN E C 1
ATOM 9357 O O . GLN E 1 222 ? 87.846 112.600 -23.613 1.00 45.56 219 GLN E O 1
ATOM 9363 N N . ALA E 1 223 ? 88.775 114.558 -23.002 1.00 41.46 220 ALA E N 1
ATOM 9364 C CA . ALA E 1 223 ? 89.806 113.951 -22.180 1.00 40.85 220 ALA E CA 1
ATOM 9365 C C . ALA E 1 223 ? 89.303 113.320 -20.888 1.00 42.27 220 ALA E C 1
ATOM 9366 O O . ALA E 1 223 ? 89.917 112.389 -20.365 1.00 39.95 220 ALA E O 1
ATOM 9368 N N . SER E 1 224 ? 88.181 113.819 -20.376 1.00 44.11 221 SER E N 1
ATOM 9369 C CA . SER E 1 224 ? 87.630 113.304 -19.130 1.00 43.39 221 SER E CA 1
ATOM 9370 C C . SER E 1 224 ? 88.742 113.503 -18.094 1.00 42.76 221 SER E C 1
ATOM 9371 O O . SER E 1 224 ? 89.047 114.650 -17.754 1.00 42.68 221 SER E O 1
ATOM 9374 N N . LEU E 1 225 ? 89.350 112.427 -17.587 1.00 40.68 222 LEU E N 1
ATOM 9375 C CA . LEU E 1 225 ? 90.451 112.609 -16.630 1.00 41.19 222 LEU E CA 1
ATOM 9376 C C . LEU E 1 225 ? 91.797 112.203 -17.220 1.00 40.53 222 LEU E C 1
ATOM 9377 O O . LEU E 1 225 ? 92.741 111.920 -16.495 1.00 40.27 222 LEU E O 1
ATOM 9382 N N . ALA E 1 226 ? 91.886 112.175 -18.543 1.00 40.61 223 ALA E N 1
ATOM 9383 C CA . ALA E 1 226 ? 93.139 111.832 -19.193 1.00 40.28 223 ALA E CA 1
ATOM 9384 C C . ALA E 1 226 ? 93.991 113.080 -19.374 1.00 41.63 223 ALA E C 1
ATOM 9385 O O . ALA E 1 226 ? 93.514 114.214 -19.329 1.00 41.27 223 ALA E O 1
ATOM 9387 N N . GLN E 1 227 ? 95.267 112.834 -19.585 1.00 43.18 224 GLN E N 1
ATOM 9388 C CA . GLN E 1 227 ? 96.266 113.854 -19.785 1.00 44.28 224 GLN E CA 1
ATOM 9389 C C . GLN E 1 227 ? 96.082 114.376 -21.201 1.00 45.70 224 GLN E C 1
ATOM 9390 O O . GLN E 1 227 ? 95.527 113.670 -22.047 1.00 45.31 224 GLN E O 1
ATOM 9396 N N . ILE E 1 228 ? 96.505 115.613 -21.458 1.00 48.03 225 ILE E N 1
ATOM 9397 C CA . ILE E 1 228 ? 96.431 116.177 -22.808 1.00 49.83 225 ILE E CA 1
ATOM 9398 C C . ILE E 1 228 ? 97.790 115.834 -23.411 1.00 52.40 225 ILE E C 1
ATOM 9399 O O . ILE E 1 228 ? 98.805 115.889 -22.712 1.00 53.98 225 ILE E O 1
ATOM 9404 N N . SER E 1 229 ? 97.821 115.454 -24.684 1.00 54.15 226 SER E N 1
ATOM 9405 C CA . SER E 1 229 ? 99.088 115.100 -25.313 1.00 56.70 226 SER E CA 1
ATOM 9406 C C . SER E 1 229 ? 100.034 116.282 -25.415 1.00 59.46 226 SER E C 1
ATOM 9407 O O . SER E 1 229 ? 99.642 117.377 -25.823 1.00 60.22 226 SER E O 1
ATOM 9410 N N . THR E 1 230 ? 101.290 116.054 -25.056 1.00 62.56 227 THR E N 1
ATOM 9411 C CA . THR E 1 230 ? 102.284 117.114 -25.106 1.00 66.54 227 THR E CA 1
ATOM 9412 C C . THR E 1 230 ? 102.812 117.339 -26.520 1.00 67.96 227 THR E C 1
ATOM 9413 O O . THR E 1 230 ? 103.525 118.310 -26.767 1.00 69.90 227 THR E O 1
ATOM 9417 N N . GLU E 1 231 ? 102.471 116.453 -27.448 1.00 67.98 228 GLU E N 1
ATOM 9418 C CA . GLU E 1 231 ? 102.943 116.616 -28.814 1.00 68.98 228 GLU E CA 1
ATOM 9419 C C . GLU E 1 231 ? 101.902 117.337 -29.653 1.00 67.70 228 GLU E C 1
ATOM 9420 O O . GLU E 1 231 ? 102.196 118.359 -30.265 1.00 68.27 228 GLU E O 1
ATOM 9426 N N . ASP E 1 232 ? 100.685 116.803 -29.676 1.00 65.77 229 ASP E N 1
ATOM 9427 C CA . ASP E 1 232 ? 99.595 117.413 -30.426 1.00 64.09 229 ASP E CA 1
ATOM 9428 C C . ASP E 1 232 ? 98.497 117.835 -29.444 1.00 63.20 229 ASP E C 1
ATOM 9429 O O . ASP E 1 232 ? 97.661 117.028 -29.052 1.00 63.95 229 ASP E O 1
ATOM 9434 N N . HIS E 1 233 ? 98.503 119.099 -29.047 1.00 62.24 230 HIS E N 1
ATOM 9435 C CA . HIS E 1 233 ? 97.514 119.603 -28.100 1.00 63.09 230 HIS E CA 1
ATOM 9436 C C . HIS E 1 233 ? 96.055 119.360 -28.485 1.00 60.52 230 HIS E C 1
ATOM 9437 O O . HIS E 1 233 ? 95.167 119.537 -27.649 1.00 59.68 230 HIS E O 1
ATOM 9444 N N . ARG E 1 234 ? 95.797 118.970 -29.733 1.00 57.91 231 ARG E N 1
ATOM 9445 C CA . ARG E 1 234 ? 94.417 118.717 -30.174 1.00 55.66 231 ARG E CA 1
ATOM 9446 C C . ARG E 1 234 ? 93.838 117.416 -29.613 1.00 53.82 231 ARG E C 1
ATOM 9447 O O . ARG E 1 234 ? 92.623 117.216 -29.627 1.00 52.42 231 ARG E O 1
ATOM 9455 N N . VAL E 1 235 ? 94.701 116.528 -29.125 1.00 51.79 232 VAL E N 1
ATOM 9456 C CA . VAL E 1 235 ? 94.228 115.246 -28.606 1.00 49.63 232 VAL E CA 1
ATOM 9457 C C . VAL E 1 235 ? 94.536 114.944 -27.154 1.00 48.39 232 VAL E C 1
ATOM 9458 O O . VAL E 1 235 ? 95.421 115.544 -26.541 1.00 47.67 232 VAL E O 1
ATOM 9462 N N . ALA E 1 236 ? 93.783 113.992 -26.621 1.00 48.18 233 ALA E N 1
ATOM 9463 C CA . ALA E 1 236 ? 93.938 113.552 -25.243 1.00 49.00 233 ALA E CA 1
ATOM 9464 C C . ALA E 1 236 ? 94.540 112.148 -25.219 1.00 48.73 233 ALA E C 1
ATOM 9465 O O . ALA E 1 236 ? 94.292 111.333 -26.108 1.00 49.50 233 ALA E O 1
ATOM 9467 N N . GLU E 1 237 ? 95.333 111.861 -24.196 1.00 49.05 234 GLU E N 1
ATOM 9468 C CA . GLU E 1 237 ? 95.947 110.551 -24.084 1.00 49.88 234 GLU E CA 1
ATOM 9469 C C . GLU E 1 237 ? 94.894 109.535 -23.633 1.00 49.12 234 GLU E C 1
ATOM 9470 O O . GLU E 1 237 ? 95.099 108.799 -22.663 1.00 49.40 234 GLU E O 1
ATOM 9476 N N . ARG E 1 238 ? 93.773 109.495 -24.356 1.00 47.62 235 ARG E N 1
ATOM 9477 C CA . ARG E 1 238 ? 92.660 108.593 -24.047 1.00 46.09 235 ARG E CA 1
ATOM 9478 C C . ARG E 1 238 ? 92.376 107.579 -25.160 1.00 46.12 235 ARG E C 1
ATOM 9479 O O . ARG E 1 238 ? 92.629 107.844 -26.335 1.00 45.89 235 ARG E O 1
ATOM 9487 N N . PHE E 1 239 ? 91.843 106.420 -24.780 1.00 45.80 236 PHE E N 1
ATOM 9488 C CA . PHE E 1 239 ? 91.510 105.372 -25.742 1.00 45.20 236 PHE E CA 1
ATOM 9489 C C . PHE E 1 239 ? 90.329 104.509 -25.296 1.00 44.42 236 PHE E C 1
ATOM 9490 O O . PHE E 1 239 ? 90.051 104.389 -24.106 1.00 43.66 236 PHE E O 1
ATOM 9498 N N . GLU E 1 240 ? 89.639 103.925 -26.272 1.00 45.46 237 GLU E N 1
ATOM 9499 C CA . GLU E 1 240 ? 88.508 103.023 -26.032 1.00 45.95 237 GLU E CA 1
ATOM 9500 C C . GLU E 1 240 ? 88.673 101.831 -26.964 1.00 45.32 237 GLU E C 1
ATOM 9501 O O . GLU E 1 240 ? 89.259 101.952 -28.045 1.00 44.47 237 GLU E O 1
ATOM 9507 N N . VAL E 1 241 ? 88.182 100.674 -26.542 1.00 45.40 238 VAL E N 1
ATOM 9508 C CA . VAL E 1 241 ? 88.276 99.482 -27.370 1.00 45.29 238 VAL E CA 1
ATOM 9509 C C . VAL E 1 241 ? 86.864 98.961 -27.678 1.00 45.79 238 VAL E C 1
ATOM 9510 O O . VAL E 1 241 ? 86.024 98.836 -26.776 1.00 44.89 238 VAL E O 1
ATOM 9514 N N . TYR E 1 242 ? 86.610 98.690 -28.962 1.00 46.59 239 TYR E N 1
ATOM 9515 C CA . TYR E 1 242 ? 85.308 98.210 -29.444 1.00 47.37 239 TYR E CA 1
ATOM 9516 C C . TYR E 1 242 ? 85.400 96.847 -30.122 1.00 48.75 239 TYR E C 1
ATOM 9517 O O . TYR E 1 242 ? 86.414 96.527 -30.745 1.00 49.59 239 TYR E O 1
ATOM 9526 N N . TYR E 1 243 ? 84.332 96.058 -30.024 1.00 49.73 240 TYR E N 1
ATOM 9527 C CA . TYR E 1 243 ? 84.306 94.742 -30.649 1.00 51.62 240 TYR E CA 1
ATOM 9528 C C . TYR E 1 243 ? 82.901 94.307 -31.003 1.00 52.87 240 TYR E C 1
ATOM 9529 O O . TYR E 1 243 ? 82.022 94.263 -30.146 1.00 55.22 240 TYR E O 1
ATOM 9538 N N . LYS E 1 244 ? 82.700 93.980 -32.273 1.00 53.90 241 LYS E N 1
ATOM 9539 C CA . LYS E 1 244 ? 81.401 93.543 -32.781 1.00 54.97 241 LYS E CA 1
ATOM 9540 C C . LYS E 1 244 ? 80.281 94.518 -32.426 1.00 54.10 241 LYS E C 1
ATOM 9541 O O . LYS E 1 244 ? 79.184 94.117 -32.046 1.00 53.16 241 LYS E O 1
ATOM 9547 N N . GLY E 1 245 ? 80.576 95.808 -32.570 1.00 53.97 242 GLY E N 1
ATOM 9548 C CA . GLY E 1 245 ? 79.599 96.842 -32.295 1.00 52.07 242 GLY E CA 1
ATOM 9549 C C . GLY E 1 245 ? 79.470 97.189 -30.831 1.00 52.40 242 GLY E C 1
ATOM 9550 O O . GLY E 1 245 ? 78.818 98.169 -30.484 1.00 53.12 242 GLY E O 1
ATOM 9551 N N . ILE E 1 246 ? 80.084 96.393 -29.964 1.00 51.50 243 ILE E N 1
ATOM 9552 C CA . ILE E 1 246 ? 80.002 96.656 -28.540 1.00 50.47 243 ILE E CA 1
ATOM 9553 C C . ILE E 1 246 ? 81.212 97.423 -28.001 1.00 49.15 243 ILE E C 1
ATOM 9554 O O . ILE E 1 246 ? 82.361 97.115 -28.330 1.00 48.68 243 ILE E O 1
ATOM 9559 N N . GLU E 1 247 ? 80.933 98.431 -27.177 1.00 47.32 244 GLU E N 1
ATOM 9560 C CA . GLU E 1 247 ? 81.966 99.236 -26.542 1.00 45.53 244 GLU E CA 1
ATOM 9561 C C . GLU E 1 247 ? 82.377 98.501 -25.266 1.00 43.84 244 GLU E C 1
ATOM 9562 O O . GLU E 1 247 ? 81.559 98.311 -24.365 1.00 41.70 244 GLU E O 1
ATOM 9568 N N . LEU E 1 248 ? 83.644 98.101 -25.193 1.00 43.29 245 LEU E N 1
ATOM 9569 C CA . LEU E 1 248 ? 84.148 97.344 -24.046 1.00 44.35 245 LEU E CA 1
ATOM 9570 C C . LEU E 1 248 ? 84.886 98.096 -22.949 1.00 44.02 245 LEU E C 1
ATOM 9571 O O . LEU E 1 248 ? 84.594 97.917 -21.762 1.00 44.38 245 LEU E O 1
ATOM 9576 N N . ALA E 1 249 ? 85.859 98.915 -23.329 1.00 42.41 246 ALA E N 1
ATOM 9577 C CA . ALA E 1 249 ? 86.633 99.616 -22.323 1.00 41.13 246 ALA E CA 1
ATOM 9578 C C . ALA E 1 249 ? 87.004 101.030 -22.695 1.00 40.22 246 ALA E C 1
ATOM 9579 O O . ALA E 1 249 ? 86.970 101.413 -23.865 1.00 37.10 246 ALA E O 1
ATOM 9581 N N . ASN E 1 250 ? 87.374 101.783 -21.663 1.00 40.55 247 ASN E N 1
ATOM 9582 C CA . ASN E 1 250 ? 87.774 103.174 -21.774 1.00 41.12 247 ASN E CA 1
ATOM 9583 C C . ASN E 1 250 ? 88.950 103.408 -20.832 1.00 42.19 247 ASN E C 1
ATOM 9584 O O . ASN E 1 250 ? 88.840 103.194 -19.628 1.00 44.03 247 ASN E O 1
ATOM 9589 N N . GLY E 1 251 ? 90.081 103.843 -21.367 1.00 41.53 248 GLY E N 1
ATOM 9590 C CA . GLY E 1 251 ? 91.219 104.051 -20.504 1.00 41.64 248 GLY E CA 1
ATOM 9591 C C . GLY E 1 251 ? 92.103 105.201 -20.921 1.00 42.59 248 GLY E C 1
ATOM 9592 O O . GLY E 1 251 ? 91.963 105.741 -22.016 1.00 41.45 248 GLY E O 1
ATOM 9593 N N . PHE E 1 252 ? 93.010 105.593 -20.033 1.00 43.25 249 PHE E N 1
ATOM 9594 C CA . PHE E 1 252 ? 93.916 106.675 -20.357 1.00 43.15 249 PHE E CA 1
ATOM 9595 C C . PHE E 1 252 ? 95.146 106.874 -19.492 1.00 43.53 249 PHE E C 1
ATOM 9596 O O . PHE E 1 252 ? 95.305 106.262 -18.428 1.00 43.34 249 PHE E O 1
ATOM 9604 N N . HIS E 1 253 ? 96.050 107.701 -20.009 1.00 42.62 250 HIS E N 1
ATOM 9605 C CA . HIS E 1 253 ? 97.260 108.043 -19.295 1.00 41.42 250 HIS E CA 1
ATOM 9606 C C . HIS E 1 253 ? 96.656 109.089 -18.384 1.00 40.14 250 HIS E C 1
ATOM 9607 O O . HIS E 1 253 ? 96.255 110.148 -18.845 1.00 38.25 250 HIS E O 1
ATOM 9614 N N . GLU E 1 254 ? 96.552 108.754 -17.104 1.00 39.52 251 GLU E N 1
ATOM 9615 C CA . GLU E 1 254 ? 95.927 109.608 -16.107 1.00 40.84 251 GLU E CA 1
ATOM 9616 C C . GLU E 1 254 ? 96.516 110.993 -15.902 1.00 42.29 251 GLU E C 1
ATOM 9617 O O . GLU E 1 254 ? 97.728 111.204 -16.008 1.00 43.30 251 GLU E O 1
ATOM 9623 N N . LEU E 1 255 ? 95.632 111.935 -15.597 1.00 42.17 252 LEU E N 1
ATOM 9624 C CA . LEU E 1 255 ? 96.030 113.303 -15.320 1.00 43.81 252 LEU E CA 1
ATOM 9625 C C . LEU E 1 255 ? 96.518 113.327 -13.878 1.00 43.67 252 LEU E C 1
ATOM 9626 O O . LEU E 1 255 ? 95.815 112.859 -12.986 1.00 43.09 252 LEU E O 1
ATOM 9631 N N . THR E 1 256 ? 97.709 113.867 -13.641 1.00 45.69 253 THR E N 1
ATOM 9632 C CA . THR E 1 256 ? 98.231 113.935 -12.270 1.00 46.98 253 THR E CA 1
ATOM 9633 C C . THR E 1 256 ? 98.349 115.354 -11.703 1.00 47.09 253 THR E C 1
ATOM 9634 O O . THR E 1 256 ? 99.013 115.547 -10.694 1.00 49.95 253 THR E O 1
ATOM 9638 N N . ASP E 1 257 ? 97.707 116.335 -12.339 1.00 45.84 254 ASP E N 1
ATOM 9639 C CA . ASP E 1 257 ? 97.758 117.721 -11.874 1.00 43.57 254 ASP E CA 1
ATOM 9640 C C . ASP E 1 257 ? 96.483 118.104 -11.115 1.00 42.69 254 ASP E C 1
ATOM 9641 O O . ASP E 1 257 ? 95.425 118.334 -11.703 1.00 41.46 254 ASP E O 1
ATOM 9646 N N . ALA E 1 258 ? 96.592 118.186 -9.798 1.00 41.63 255 ALA E N 1
ATOM 9647 C CA . ALA E 1 258 ? 95.447 118.527 -8.972 1.00 40.97 255 ALA E CA 1
ATOM 9648 C C . ALA E 1 258 ? 94.778 119.827 -9.395 1.00 40.82 255 ALA E C 1
ATOM 9649 O O . ALA E 1 258 ? 93.561 119.947 -9.300 1.00 40.69 255 ALA E O 1
ATOM 9651 N N . ARG E 1 259 ? 95.557 120.806 -9.843 1.00 40.98 256 ARG E N 1
ATOM 9652 C CA . ARG E 1 259 ? 94.958 122.064 -10.264 1.00 43.95 256 ARG E CA 1
ATOM 9653 C C . ARG E 1 259 ? 94.145 121.838 -11.548 1.00 43.73 256 ARG E C 1
ATOM 9654 O O . ARG E 1 259 ? 92.949 122.145 -11.603 1.00 44.39 256 ARG E O 1
ATOM 9662 N N . GLU E 1 260 ? 94.776 121.286 -12.579 1.00 41.98 257 GLU E N 1
ATOM 9663 C CA . GLU E 1 260 ? 94.038 121.062 -13.804 1.00 41.28 257 GLU E CA 1
ATOM 9664 C C . GLU E 1 260 ? 92.828 120.182 -13.565 1.00 38.08 257 GLU E C 1
ATOM 9665 O O . GLU E 1 260 ? 91.759 120.427 -14.114 1.00 37.06 257 GLU E O 1
ATOM 9671 N N . GLN E 1 261 ? 92.992 119.149 -12.755 1.00 37.27 258 GLN E N 1
ATOM 9672 C CA . GLN E 1 261 ? 91.881 118.264 -12.479 1.00 39.77 258 GLN E CA 1
ATOM 9673 C C . GLN E 1 261 ? 90.709 119.037 -11.868 1.00 40.77 258 GLN E C 1
ATOM 9674 O O . GLN E 1 261 ? 89.564 118.830 -12.256 1.00 40.80 258 GLN E O 1
ATOM 9680 N N . GLN E 1 262 ? 90.994 119.933 -10.924 1.00 41.91 259 GLN E N 1
ATOM 9681 C CA . GLN E 1 262 ? 89.940 120.729 -10.290 1.00 43.05 259 GLN E CA 1
ATOM 9682 C C . GLN E 1 262 ? 89.288 121.681 -11.280 1.00 42.86 259 GLN E C 1
ATOM 9683 O O . GLN E 1 262 ? 88.090 121.961 -11.197 1.00 43.79 259 GLN E O 1
ATOM 9689 N N . GLN E 1 263 ? 90.065 122.184 -12.224 1.00 42.71 260 GLN E N 1
ATOM 9690 C CA . GLN E 1 263 ? 89.496 123.080 -13.210 1.00 43.52 260 GLN E CA 1
ATOM 9691 C C . GLN E 1 263 ? 88.425 122.329 -13.995 1.00 43.79 260 GLN E C 1
ATOM 9692 O O . GLN E 1 263 ? 87.266 122.747 -14.051 1.00 44.19 260 GLN E O 1
ATOM 9698 N N . ARG E 1 264 ? 88.811 121.197 -14.577 1.00 44.63 261 ARG E N 1
ATOM 9699 C CA . ARG E 1 264 ? 87.892 120.378 -15.360 1.00 41.41 261 ARG E CA 1
ATOM 9700 C C . ARG E 1 264 ? 86.607 120.044 -14.592 1.00 40.43 261 ARG E C 1
ATOM 9701 O O . ARG E 1 264 ? 85.494 120.097 -15.142 1.00 38.38 261 ARG E O 1
ATOM 9709 N N . PHE E 1 265 ? 86.760 119.706 -13.321 1.00 39.36 262 PHE E N 1
ATOM 9710 C CA . PHE E 1 265 ? 85.603 119.364 -12.519 1.00 41.22 262 PHE E CA 1
ATOM 9711 C C . PHE E 1 265 ? 84.664 120.549 -12.358 1.00 41.41 262 PHE E C 1
ATOM 9712 O O . PHE E 1 265 ? 83.452 120.388 -12.373 1.00 41.30 262 PHE E O 1
ATOM 9720 N N . GLU E 1 266 ? 85.206 121.748 -12.208 1.00 41.26 263 GLU E N 1
ATOM 9721 C CA . GLU E 1 266 ? 84.320 122.883 -12.049 1.00 43.24 263 GLU E CA 1
ATOM 9722 C C . GLU E 1 266 ? 83.652 123.202 -13.379 1.00 44.13 263 GLU E C 1
ATOM 9723 O O . GLU E 1 266 ? 82.500 123.650 -13.406 1.00 43.45 263 GLU E O 1
ATOM 9729 N N . GLN E 1 267 ? 84.361 122.953 -14.482 1.00 44.95 264 GLN E N 1
ATOM 9730 C CA . GLN E 1 267 ? 83.775 123.167 -15.800 1.00 45.18 264 GLN E CA 1
ATOM 9731 C C . GLN E 1 267 ? 82.599 122.205 -15.983 1.00 44.88 264 GLN E C 1
ATOM 9732 O O . GLN E 1 267 ? 81.585 122.577 -16.566 1.00 44.07 264 GLN E O 1
ATOM 9738 N N . ASP E 1 268 ? 82.742 120.970 -15.489 1.00 44.79 265 ASP E N 1
ATOM 9739 C CA . ASP E 1 268 ? 81.655 119.986 -15.555 1.00 45.23 265 ASP E CA 1
ATOM 9740 C C . ASP E 1 268 ? 80.472 120.594 -14.818 1.00 43.97 265 ASP E C 1
ATOM 9741 O O . ASP E 1 268 ? 79.347 120.553 -15.296 1.00 44.30 265 ASP E O 1
ATOM 9746 N N . ASN E 1 269 ? 80.735 121.145 -13.637 1.00 42.44 266 ASN E N 1
ATOM 9747 C CA . ASN E 1 269 ? 79.681 121.748 -12.845 1.00 44.85 266 ASN E CA 1
ATOM 9748 C C . ASN E 1 269 ? 79.055 122.957 -13.508 1.00 45.69 266 ASN E C 1
ATOM 9749 O O . ASN E 1 269 ? 77.893 123.268 -13.265 1.00 45.51 266 ASN E O 1
ATOM 9754 N N . ARG E 1 270 ? 79.824 123.650 -14.335 1.00 46.87 267 ARG E N 1
ATOM 9755 C CA . ARG E 1 270 ? 79.286 124.818 -15.007 1.00 47.77 267 ARG E CA 1
ATOM 9756 C C . ARG E 1 270 ? 78.434 124.400 -16.187 1.00 47.60 267 ARG E C 1
ATOM 9757 O O . ARG E 1 270 ? 77.427 125.038 -16.493 1.00 47.73 267 ARG E O 1
ATOM 9765 N N . LYS E 1 271 ? 78.821 123.312 -16.840 1.00 49.25 268 LYS E N 1
ATOM 9766 C CA . LYS E 1 271 ? 78.054 122.825 -17.975 1.00 48.66 268 LYS E CA 1
ATOM 9767 C C . LYS E 1 271 ? 76.778 122.134 -17.493 1.00 47.95 268 LYS E C 1
ATOM 9768 O O . LYS E 1 271 ? 75.743 122.200 -18.158 1.00 47.44 268 LYS E O 1
ATOM 9774 N N . ARG E 1 272 ? 76.836 121.477 -16.338 1.00 46.59 269 ARG E N 1
ATOM 9775 C CA . ARG E 1 272 ? 75.635 120.832 -15.806 1.00 46.98 269 ARG E CA 1
ATOM 9776 C C . ARG E 1 272 ? 74.635 121.955 -15.526 1.00 45.66 269 ARG E C 1
ATOM 9777 O O . ARG E 1 272 ? 73.465 121.889 -15.911 1.00 44.18 269 ARG E O 1
ATOM 9785 N N . ALA E 1 273 ? 75.132 122.999 -14.870 1.00 45.45 270 ALA E N 1
ATOM 9786 C CA . ALA E 1 273 ? 74.324 124.147 -14.509 1.00 45.85 270 ALA E CA 1
ATOM 9787 C C . ALA E 1 273 ? 73.626 124.746 -15.729 1.00 46.96 270 ALA E C 1
ATOM 9788 O O . ALA E 1 273 ? 72.431 125.053 -15.675 1.00 48.62 270 ALA E O 1
ATOM 9790 N N . ALA E 1 274 ? 74.363 124.897 -16.828 1.00 46.88 271 ALA E N 1
ATOM 9791 C CA . ALA E 1 274 ? 73.801 125.464 -18.045 1.00 47.73 271 ALA E CA 1
ATOM 9792 C C . ALA E 1 274 ? 72.664 124.598 -18.593 1.00 49.64 271 ALA E C 1
ATOM 9793 O O . ALA E 1 274 ? 71.684 125.115 -19.125 1.00 52.36 271 ALA E O 1
ATOM 9795 N N . ARG E 1 275 ? 72.787 123.283 -18.447 1.00 49.71 272 ARG E N 1
ATOM 9796 C CA . ARG E 1 275 ? 71.773 122.363 -18.933 1.00 49.48 272 ARG E CA 1
ATOM 9797 C C . ARG E 1 275 ? 70.772 121.990 -17.849 1.00 50.40 272 ARG E C 1
ATOM 9798 O O . ARG E 1 275 ? 70.019 121.027 -17.999 1.00 52.10 272 ARG E O 1
ATOM 9806 N N . GLY E 1 276 ? 70.775 122.729 -16.746 1.00 49.27 273 GLY E N 1
ATOM 9807 C CA . GLY E 1 276 ? 69.830 122.449 -15.683 1.00 49.39 273 GLY E CA 1
ATOM 9808 C C . GLY E 1 276 ? 70.047 121.180 -14.882 1.00 49.82 273 GLY E C 1
ATOM 9809 O O . GLY E 1 276 ? 69.146 120.725 -14.168 1.00 49.47 273 GLY E O 1
ATOM 9810 N N . LEU E 1 277 ? 71.237 120.604 -14.986 1.00 48.77 274 LEU E N 1
ATOM 9811 C CA . LEU E 1 277 ? 71.548 119.384 -14.252 1.00 48.58 274 LEU E CA 1
ATOM 9812 C C . LEU E 1 277 ? 72.122 119.755 -12.888 1.00 49.11 274 LEU E C 1
ATOM 9813 O O . LEU E 1 277 ? 72.694 120.832 -12.725 1.00 50.96 274 LEU E O 1
ATOM 9818 N N . PRO E 1 278 ? 71.966 118.880 -11.882 1.00 49.35 275 PRO E N 1
ATOM 9819 C CA . PRO E 1 278 ? 72.506 119.207 -10.558 1.00 50.35 275 PRO E CA 1
ATOM 9820 C C . PRO E 1 278 ? 74.018 119.426 -10.578 1.00 51.87 275 PRO E C 1
ATOM 9821 O O . PRO E 1 278 ? 74.727 118.841 -11.398 1.00 53.94 275 PRO E O 1
ATOM 9825 N N . GLN E 1 279 ? 74.495 120.280 -9.677 1.00 52.78 276 GLN E N 1
ATOM 9826 C CA . GLN E 1 279 ? 75.920 120.555 -9.520 1.00 51.69 276 GLN E CA 1
ATOM 9827 C C . GLN E 1 279 ? 76.349 119.700 -8.340 1.00 49.27 276 GLN E C 1
ATOM 9828 O O . GLN E 1 279 ? 75.659 119.652 -7.324 1.00 49.28 276 GLN E O 1
ATOM 9834 N N . HIS E 1 280 ? 77.473 119.007 -8.480 1.00 47.65 277 HIS E N 1
ATOM 9835 C CA . HIS E 1 280 ? 77.971 118.140 -7.415 1.00 44.44 277 HIS E CA 1
ATOM 9836 C C . HIS E 1 280 ? 79.304 118.667 -6.863 1.00 42.21 277 HIS E C 1
ATOM 9837 O O . HIS E 1 280 ? 80.199 119.033 -7.623 1.00 39.75 277 HIS E O 1
ATOM 9844 N N . PRO E 1 281 ? 79.446 118.734 -5.530 1.00 41.16 278 PRO E N 1
ATOM 9845 C CA . PRO E 1 281 ? 80.716 119.233 -4.999 1.00 42.61 278 PRO E CA 1
ATOM 9846 C C . PRO E 1 281 ? 81.809 118.222 -5.294 1.00 43.66 278 PRO E C 1
ATOM 9847 O O . PRO E 1 281 ? 81.555 117.010 -5.250 1.00 43.22 278 PRO E O 1
ATOM 9851 N N . ILE E 1 282 ? 83.009 118.716 -5.606 1.00 43.94 279 ILE E N 1
ATOM 9852 C CA . ILE E 1 282 ? 84.144 117.847 -5.924 1.00 44.95 279 ILE E CA 1
ATOM 9853 C C . ILE E 1 282 ? 84.516 116.948 -4.748 1.00 46.30 279 ILE E C 1
ATOM 9854 O O . ILE E 1 282 ? 84.376 117.343 -3.593 1.00 48.49 279 ILE E O 1
ATOM 9859 N N . ASP E 1 283 ? 84.985 115.740 -5.055 1.00 46.54 280 ASP E N 1
ATOM 9860 C CA . ASP E 1 283 ? 85.414 114.769 -4.040 1.00 46.46 280 ASP E CA 1
ATOM 9861 C C . ASP E 1 283 ? 86.737 115.286 -3.454 1.00 46.13 280 ASP E C 1
ATOM 9862 O O . ASP E 1 283 ? 87.784 115.203 -4.108 1.00 43.75 280 ASP E O 1
ATOM 9867 N N . GLN E 1 284 ? 86.693 115.812 -2.231 1.00 45.29 281 GLN E N 1
ATOM 9868 C CA . GLN E 1 284 ? 87.891 116.359 -1.604 1.00 45.85 281 GLN E CA 1
ATOM 9869 C C . GLN E 1 284 ? 89.032 115.344 -1.420 1.00 45.08 281 GLN E C 1
ATOM 9870 O O . GLN E 1 284 ? 90.218 115.666 -1.632 1.00 42.44 281 GLN E O 1
ATOM 9876 N N . ASN E 1 285 ? 88.672 114.120 -1.040 1.00 43.10 282 ASN E N 1
ATOM 9877 C CA . ASN E 1 285 ? 89.660 113.078 -0.835 1.00 43.37 282 ASN E CA 1
ATOM 9878 C C . ASN E 1 285 ? 90.484 112.814 -2.091 1.00 42.79 282 ASN E C 1
ATOM 9879 O O . ASN E 1 285 ? 91.704 112.661 -2.025 1.00 43.98 282 ASN E O 1
ATOM 9884 N N . LEU E 1 286 ? 89.830 112.766 -3.239 1.00 41.07 283 LEU E N 1
ATOM 9885 C CA . LEU E 1 286 ? 90.571 112.549 -4.466 1.00 40.97 283 LEU E CA 1
ATOM 9886 C C . LEU E 1 286 ? 91.549 113.723 -4.639 1.00 41.37 283 LEU E C 1
ATOM 9887 O O . LEU E 1 286 ? 92.750 113.532 -4.880 1.00 39.31 283 LEU E O 1
ATOM 9892 N N . ILE E 1 287 ? 91.019 114.936 -4.488 1.00 41.50 284 ILE E N 1
ATOM 9893 C CA . ILE E 1 287 ? 91.807 116.152 -4.632 1.00 40.80 284 ILE E CA 1
ATOM 9894 C C . ILE E 1 287 ? 93.008 116.149 -3.710 1.00 40.20 284 ILE E C 1
ATOM 9895 O O . ILE E 1 287 ? 94.137 116.304 -4.164 1.00 38.15 284 ILE E O 1
ATOM 9900 N N . GLU E 1 288 ? 92.777 115.952 -2.418 1.00 40.98 285 GLU E N 1
ATOM 9901 C CA . GLU E 1 288 ? 93.891 115.937 -1.481 1.00 42.78 285 GLU E CA 1
ATOM 9902 C C . GLU E 1 288 ? 94.953 114.937 -1.902 1.00 42.60 285 GLU E C 1
ATOM 9903 O O . GLU E 1 288 ? 96.149 115.242 -1.870 1.00 42.80 285 GLU E O 1
ATOM 9909 N N . ALA E 1 289 ? 94.518 113.744 -2.304 1.00 41.13 286 ALA E N 1
ATOM 9910 C CA . ALA E 1 289 ? 95.460 112.720 -2.734 1.00 40.06 286 ALA E CA 1
ATOM 9911 C C . ALA E 1 289 ? 96.250 113.243 -3.935 1.00 39.15 286 ALA E C 1
ATOM 9912 O O . ALA E 1 289 ? 97.479 113.157 -3.972 1.00 38.93 286 ALA E O 1
ATOM 9914 N N . LEU E 1 290 ? 95.547 113.801 -4.911 1.00 38.90 287 LEU E N 1
ATOM 9915 C CA . LEU E 1 290 ? 96.223 114.341 -6.082 1.00 39.50 287 LEU E CA 1
ATOM 9916 C C . LEU E 1 290 ? 97.264 115.375 -5.664 1.00 40.29 287 LEU E C 1
ATOM 9917 O O . LEU E 1 290 ? 98.330 115.484 -6.282 1.00 39.71 287 LEU E O 1
ATOM 9922 N N . LYS E 1 291 ? 96.968 116.120 -4.603 1.00 40.42 288 LYS E N 1
ATOM 9923 C CA . LYS E 1 291 ? 97.912 117.119 -4.116 1.00 41.75 288 LYS E CA 1
ATOM 9924 C C . LYS E 1 291 ? 99.175 116.459 -3.559 1.00 41.24 288 LYS E C 1
ATOM 9925 O O . LYS E 1 291 ? 100.274 116.961 -3.770 1.00 41.42 288 LYS E O 1
ATOM 9931 N N . VAL E 1 292 ? 99.032 115.340 -2.850 1.00 39.48 289 VAL E N 1
ATOM 9932 C CA . VAL E 1 292 ? 100.214 114.657 -2.317 1.00 38.57 289 VAL E CA 1
ATOM 9933 C C . VAL E 1 292 ? 101.098 114.173 -3.467 1.00 38.77 289 VAL E C 1
ATOM 9934 O O . VAL E 1 292 ? 102.320 114.239 -3.389 1.00 37.86 289 VAL E O 1
ATOM 9938 N N . GLY E 1 293 ? 100.474 113.689 -4.536 1.00 39.59 290 GLY E N 1
ATOM 9939 C CA . GLY E 1 293 ? 101.240 113.230 -5.674 1.00 38.36 290 GLY E CA 1
ATOM 9940 C C . GLY E 1 293 ? 100.976 111.799 -6.093 1.00 39.57 290 GLY E C 1
ATOM 9941 O O . GLY E 1 293 ? 101.429 110.852 -5.445 1.00 38.50 290 GLY E O 1
ATOM 9942 N N . MET E 1 294 ? 100.245 111.640 -7.189 1.00 38.84 291 MET E N 1
ATOM 9943 C CA . MET E 1 294 ? 99.947 110.320 -7.703 1.00 39.95 291 MET E CA 1
ATOM 9944 C C . MET E 1 294 ? 101.043 109.981 -8.688 1.00 41.24 291 MET E C 1
ATOM 9945 O O . MET E 1 294 ? 101.475 110.834 -9.461 1.00 40.92 291 MET E O 1
ATOM 9950 N N . PRO E 1 295 ? 101.523 108.729 -8.669 1.00 41.07 292 PRO E N 1
ATOM 9951 C CA . PRO E 1 295 ? 102.579 108.344 -9.599 1.00 40.07 292 PRO E CA 1
ATOM 9952 C C . PRO E 1 295 ? 102.061 108.378 -11.021 1.00 39.71 292 PRO E C 1
ATOM 9953 O O . PRO E 1 295 ? 100.871 108.243 -11.251 1.00 39.23 292 PRO E O 1
ATOM 9957 N N . ASP E 1 296 ? 102.962 108.582 -11.969 1.00 40.78 293 ASP E N 1
ATOM 9958 C CA . ASP E 1 296 ? 102.591 108.591 -13.360 1.00 41.60 293 ASP E CA 1
ATOM 9959 C C . ASP E 1 296 ? 101.995 107.221 -13.639 1.00 42.33 293 ASP E C 1
ATOM 9960 O O . ASP E 1 296 ? 102.548 106.204 -13.204 1.00 43.29 293 ASP E O 1
ATOM 9965 N N . CYS E 1 297 ? 100.890 107.177 -14.376 1.00 41.27 294 CYS E N 1
ATOM 9966 C CA . CYS E 1 297 ? 100.259 105.897 -14.656 1.00 40.66 294 CYS E CA 1
ATOM 9967 C C . CYS E 1 297 ? 99.117 105.977 -15.649 1.00 37.71 294 CYS E C 1
ATOM 9968 O O . CYS E 1 297 ? 98.654 107.058 -16.006 1.00 37.49 294 CYS E O 1
ATOM 9971 N N . SER E 1 298 ? 98.653 104.806 -16.070 1.00 36.15 295 SER E N 1
ATOM 9972 C CA . SER E 1 298 ? 97.534 104.702 -16.994 1.00 35.19 295 SER E CA 1
ATOM 9973 C C . SER E 1 298 ? 96.514 103.755 -16.398 1.00 36.89 295 SER E C 1
ATOM 9974 O O . SER E 1 298 ? 96.851 102.843 -15.648 1.00 38.09 295 SER E O 1
ATOM 9977 N N . GLY E 1 299 ? 95.255 103.974 -16.725 1.00 38.75 296 GLY E N 1
ATOM 9978 C CA . GLY E 1 299 ? 94.225 103.113 -16.193 1.00 38.43 296 GLY E CA 1
ATOM 9979 C C . GLY E 1 299 ? 93.159 102.870 -17.230 1.00 38.10 296 GLY E C 1
ATOM 9980 O O . GLY E 1 299 ? 93.031 103.619 -18.207 1.00 38.74 296 GLY E O 1
ATOM 9981 N N . VAL E 1 300 ? 92.399 101.805 -17.018 1.00 37.00 297 VAL E N 1
ATOM 9982 C CA . VAL E 1 300 ? 91.327 101.452 -17.921 1.00 35.06 297 VAL E CA 1
ATOM 9983 C C . VAL E 1 300 ? 90.197 100.811 -17.137 1.00 36.12 297 VAL E C 1
ATOM 9984 O O . VAL E 1 300 ? 90.417 100.266 -16.046 1.00 33.80 297 VAL E O 1
ATOM 9988 N N . ALA E 1 301 ? 88.992 100.898 -17.695 1.00 36.37 298 ALA E N 1
ATOM 9989 C CA . ALA E 1 301 ? 87.813 100.306 -17.090 1.00 38.29 298 ALA E CA 1
ATOM 9990 C C . ALA E 1 301 ? 87.083 99.582 -18.200 1.00 39.88 298 ALA E C 1
ATOM 9991 O O . ALA E 1 301 ? 86.905 100.146 -19.285 1.00 41.33 298 ALA E O 1
ATOM 9993 N N . LEU E 1 302 ? 86.682 98.333 -17.953 1.00 39.20 299 LEU E N 1
ATOM 9994 C CA . LEU E 1 302 ? 85.960 97.572 -18.962 1.00 39.31 299 LEU E CA 1
ATOM 9995 C C . LEU E 1 302 ? 84.736 96.865 -18.392 1.00 40.16 299 LEU E C 1
ATOM 9996 O O . LEU E 1 302 ? 84.777 96.340 -17.284 1.00 41.70 299 LEU E O 1
ATOM 10001 N N . GLY E 1 303 ? 83.648 96.860 -19.164 1.00 39.71 300 GLY E N 1
ATOM 10002 C CA . GLY E 1 303 ? 82.423 96.235 -18.713 1.00 40.60 300 GLY E CA 1
ATOM 10003 C C . GLY E 1 303 ? 82.498 94.722 -18.749 1.00 42.25 300 GLY E C 1
ATOM 10004 O O . GLY E 1 303 ? 82.339 94.106 -19.808 1.00 42.62 300 GLY E O 1
ATOM 10005 N N . VAL E 1 304 ? 82.743 94.118 -17.595 1.00 41.67 301 VAL E N 1
ATOM 10006 C CA . VAL E 1 304 ? 82.840 92.672 -17.518 1.00 42.90 301 VAL E CA 1
ATOM 10007 C C . VAL E 1 304 ? 81.603 92.045 -18.149 1.00 43.32 301 VAL E C 1
ATOM 10008 O O . VAL E 1 304 ? 81.708 91.122 -18.958 1.00 45.50 301 VAL E O 1
ATOM 10012 N N . ASP E 1 305 ? 80.432 92.560 -17.803 1.00 42.26 302 ASP E N 1
ATOM 10013 C CA . ASP E 1 305 ? 79.202 92.023 -18.352 1.00 43.01 302 ASP E CA 1
ATOM 10014 C C . ASP E 1 305 ? 79.239 91.974 -19.884 1.00 43.04 302 ASP E C 1
ATOM 10015 O O . ASP E 1 305 ? 78.965 90.931 -20.478 1.00 44.05 302 ASP E O 1
ATOM 10020 N N . ARG E 1 306 ? 79.597 93.081 -20.529 1.00 42.41 303 ARG E N 1
ATOM 10021 C CA . ARG E 1 306 ? 79.662 93.097 -21.989 1.00 40.77 303 ARG E CA 1
ATOM 10022 C C . ARG E 1 306 ? 80.698 92.122 -22.528 1.00 39.76 303 ARG E C 1
ATOM 10023 O O . ARG E 1 306 ? 80.564 91.644 -23.649 1.00 40.97 303 ARG E O 1
ATOM 10031 N N . LEU E 1 307 ? 81.730 91.834 -21.738 1.00 39.52 304 LEU E N 1
ATOM 10032 C CA . LEU E 1 307 ? 82.781 90.906 -22.149 1.00 40.30 304 LEU E CA 1
ATOM 10033 C C . LEU E 1 307 ? 82.258 89.472 -22.063 1.00 42.88 304 LEU E C 1
ATOM 10034 O O . LEU E 1 307 ? 82.504 88.652 -22.951 1.00 44.29 304 LEU E O 1
ATOM 10039 N N . VAL E 1 308 ? 81.544 89.174 -20.979 1.00 43.75 305 VAL E N 1
ATOM 10040 C CA . VAL E 1 308 ? 80.955 87.857 -20.781 1.00 43.50 305 VAL E CA 1
ATOM 10041 C C . VAL E 1 308 ? 79.937 87.661 -21.905 1.00 43.82 305 VAL E C 1
ATOM 10042 O O . VAL E 1 308 ? 79.831 86.584 -22.485 1.00 41.77 305 VAL E O 1
ATOM 10046 N N . MET E 1 309 ? 79.203 88.724 -22.214 1.00 44.46 306 MET E N 1
ATOM 10047 C CA . MET E 1 309 ? 78.206 88.674 -23.269 1.00 46.87 306 MET E CA 1
ATOM 10048 C C . MET E 1 309 ? 78.876 88.219 -24.561 1.00 47.24 306 MET E C 1
ATOM 10049 O O . MET E 1 309 ? 78.531 87.181 -25.098 1.00 48.53 306 MET E O 1
ATOM 10054 N N . LEU E 1 310 ? 79.848 88.977 -25.049 1.00 48.00 307 LEU E N 1
ATOM 10055 C CA . LEU E 1 310 ? 80.549 88.593 -26.270 1.00 48.55 307 LEU E CA 1
ATOM 10056 C C . LEU E 1 310 ? 81.089 87.168 -26.216 1.00 49.24 307 LEU E C 1
ATOM 10057 O O . LEU E 1 310 ? 80.842 86.379 -27.114 1.00 52.09 307 LEU E O 1
ATOM 10062 N N . ALA E 1 311 ? 81.823 86.834 -25.165 1.00 48.38 308 ALA E N 1
ATOM 10063 C CA . ALA E 1 311 ? 82.402 85.499 -25.052 1.00 49.52 308 ALA E CA 1
ATOM 10064 C C . ALA E 1 311 ? 81.425 84.330 -25.209 1.00 50.30 308 ALA E C 1
ATOM 10065 O O . ALA E 1 311 ? 81.770 83.308 -25.807 1.00 50.89 308 ALA E O 1
ATOM 10067 N N . LEU E 1 312 ? 80.214 84.467 -24.678 1.00 50.19 309 LEU E N 1
ATOM 10068 C CA . LEU E 1 312 ? 79.229 83.396 -24.781 1.00 49.52 309 LEU E CA 1
ATOM 10069 C C . LEU E 1 312 ? 78.258 83.652 -25.932 1.00 50.66 309 LEU E C 1
ATOM 10070 O O . LEU E 1 312 ? 77.201 83.034 -26.017 1.00 51.84 309 LEU E O 1
ATOM 10075 N N . GLY E 1 313 ? 78.619 84.572 -26.814 1.00 51.29 310 GLY E N 1
ATOM 10076 C CA . GLY E 1 313 ? 77.763 84.892 -27.939 1.00 52.23 310 GLY E CA 1
ATOM 10077 C C . GLY E 1 313 ? 76.320 85.206 -27.585 1.00 53.43 310 GLY E C 1
ATOM 10078 O O . GLY E 1 313 ? 75.427 84.896 -28.369 1.00 55.30 310 GLY E O 1
ATOM 10079 N N . ALA E 1 314 ? 76.079 85.819 -26.426 1.00 53.87 311 ALA E N 1
ATOM 10080 C CA . ALA E 1 314 ? 74.719 86.165 -26.004 1.00 54.97 311 ALA E CA 1
ATOM 10081 C C . ALA E 1 314 ? 74.246 87.443 -26.690 1.00 56.25 311 ALA E C 1
ATOM 10082 O O . ALA E 1 314 ? 75.059 88.299 -27.039 1.00 57.79 311 ALA E O 1
ATOM 10084 N N . GLU E 1 315 ? 72.933 87.575 -26.875 1.00 56.31 312 GLU E N 1
ATOM 10085 C CA . GLU E 1 315 ? 72.361 88.741 -27.554 1.00 57.10 312 GLU E CA 1
ATOM 10086 C C . GLU E 1 315 ? 72.169 89.972 -26.678 1.00 55.39 312 GLU E C 1
ATOM 10087 O O . GLU E 1 315 ? 72.234 91.097 -27.164 1.00 53.78 312 GLU E O 1
ATOM 10093 N N . THR E 1 316 ? 71.904 89.764 -25.394 1.00 54.62 313 THR E N 1
ATOM 10094 C CA . THR E 1 316 ? 71.668 90.885 -24.502 1.00 53.81 313 THR E CA 1
ATOM 10095 C C . THR E 1 316 ? 72.442 90.789 -23.196 1.00 55.06 313 THR E C 1
ATOM 10096 O O . THR E 1 316 ? 72.921 89.722 -22.810 1.00 55.83 313 THR E O 1
ATOM 10100 N N . LEU E 1 317 ? 72.547 91.918 -22.511 1.00 53.76 314 LEU E N 1
ATOM 10101 C CA . LEU E 1 317 ? 73.275 91.976 -21.266 1.00 54.69 314 LEU E CA 1
ATOM 10102 C C . LEU E 1 317 ? 72.602 91.159 -20.162 1.00 55.41 314 LEU E C 1
ATOM 10103 O O . LEU E 1 317 ? 73.269 90.629 -19.271 1.00 55.51 314 LEU E O 1
ATOM 10108 N N . ALA E 1 318 ? 71.281 91.046 -20.223 1.00 55.47 315 ALA E N 1
ATOM 10109 C CA . ALA E 1 318 ? 70.546 90.319 -19.194 1.00 55.35 315 ALA E CA 1
ATOM 10110 C C . ALA E 1 318 ? 70.760 88.807 -19.220 1.00 55.91 315 ALA E C 1
ATOM 10111 O O . ALA E 1 318 ? 70.532 88.127 -18.222 1.00 54.29 315 ALA E O 1
ATOM 10113 N N . GLU E 1 319 ? 71.215 88.288 -20.356 1.00 58.43 316 GLU E N 1
ATOM 10114 C CA . GLU E 1 319 ? 71.444 86.851 -20.515 1.00 59.82 316 GLU E CA 1
ATOM 10115 C C . GLU E 1 319 ? 72.673 86.325 -19.762 1.00 60.35 316 GLU E C 1
ATOM 10116 O O . GLU E 1 319 ? 72.830 85.110 -19.590 1.00 62.11 316 GLU E O 1
ATOM 10122 N N . VAL E 1 320 ? 73.534 87.236 -19.308 1.00 58.61 317 VAL E N 1
ATOM 10123 C CA . VAL E 1 320 ? 74.742 86.862 -18.571 1.00 55.56 317 VAL E CA 1
ATOM 10124 C C . VAL E 1 320 ? 74.733 87.423 -17.140 1.00 53.95 317 VAL E C 1
ATOM 10125 O O . VAL E 1 320 ? 75.702 87.276 -16.394 1.00 52.41 317 VAL E O 1
ATOM 10129 N N . ILE E 1 321 ? 73.630 88.065 -16.774 1.00 52.37 318 ILE E N 1
ATOM 10130 C CA . ILE E 1 321 ? 73.465 88.649 -15.452 1.00 51.68 318 ILE E CA 1
ATOM 10131 C C . ILE E 1 321 ? 72.386 87.884 -14.718 1.00 51.72 318 ILE E C 1
ATOM 10132 O O . ILE E 1 321 ? 71.270 87.786 -15.196 1.00 52.54 318 ILE E O 1
ATOM 10137 N N . ALA E 1 322 ? 72.724 87.353 -13.553 1.00 52.55 319 ALA E N 1
ATOM 10138 C CA . ALA E 1 322 ? 71.783 86.574 -12.765 1.00 52.69 319 ALA E CA 1
ATOM 10139 C C . ALA E 1 322 ? 70.395 87.194 -12.672 1.00 52.16 319 ALA E C 1
ATOM 10140 O O . ALA E 1 322 ? 69.402 86.501 -12.835 1.00 53.91 319 ALA E O 1
ATOM 10142 N N . PHE E 1 323 ? 70.311 88.489 -12.414 1.00 52.08 320 PHE E N 1
ATOM 10143 C CA . PHE E 1 323 ? 69.003 89.131 -12.295 1.00 52.81 320 PHE E CA 1
ATOM 10144 C C . PHE E 1 323 ? 69.045 90.574 -12.757 1.00 52.42 320 PHE E C 1
ATOM 10145 O O . PHE E 1 323 ? 69.490 91.438 -12.014 1.00 51.49 320 PHE E O 1
ATOM 10153 N N . SER E 1 324 ? 68.587 90.846 -13.972 1.00 54.11 321 SER E N 1
ATOM 10154 C CA . SER E 1 324 ? 68.585 92.222 -14.455 1.00 57.27 321 SER E CA 1
ATOM 10155 C C . SER E 1 324 ? 67.573 93.016 -13.630 1.00 58.18 321 SER E C 1
ATOM 10156 O O . SER E 1 324 ? 66.724 92.431 -12.962 1.00 58.67 321 SER E O 1
ATOM 10159 N N . VAL E 1 325 ? 67.667 94.340 -13.667 1.00 59.80 322 VAL E N 1
ATOM 10160 C CA . VAL E 1 325 ? 66.756 95.189 -12.900 1.00 63.40 322 VAL E CA 1
ATOM 10161 C C . VAL E 1 325 ? 65.287 94.775 -12.919 1.00 65.51 322 VAL E C 1
ATOM 10162 O O . VAL E 1 325 ? 64.627 94.773 -11.878 1.00 66.35 322 VAL E O 1
ATOM 10166 N N . ASP E 1 326 ? 64.778 94.445 -14.104 1.00 67.83 323 ASP E N 1
ATOM 10167 C CA . ASP E 1 326 ? 63.383 94.041 -14.266 1.00 70.34 323 ASP E CA 1
ATOM 10168 C C . ASP E 1 326 ? 62.938 92.995 -13.254 1.00 69.51 323 ASP E C 1
ATOM 10169 O O . ASP E 1 326 ? 61.893 93.144 -12.619 1.00 68.95 323 ASP E O 1
ATOM 10174 N N . ARG E 1 327 ? 63.732 91.944 -13.095 1.00 68.90 324 ARG E N 1
ATOM 10175 C CA . ARG E 1 327 ? 63.389 90.886 -12.154 1.00 69.63 324 ARG E CA 1
ATOM 10176 C C . ARG E 1 327 ? 64.255 90.874 -10.897 1.00 68.98 324 ARG E C 1
ATOM 10177 O O . ARG E 1 327 ? 64.247 89.902 -10.135 1.00 68.57 324 ARG E O 1
ATOM 10185 N N . ALA E 1 328 ? 64.979 91.964 -10.672 1.00 68.24 325 ALA E N 1
ATOM 10186 C CA . ALA E 1 328 ? 65.853 92.072 -9.509 1.00 68.14 325 ALA E CA 1
ATOM 10187 C C . ALA E 1 328 ? 65.088 92.407 -8.228 1.00 68.22 325 ALA E C 1
ATOM 10188 O O . ALA E 1 328 ? 65.228 91.646 -7.251 1.00 67.96 325 ALA E O 1
ATOM 10191 N N . THR F 2 6 ? 52.406 113.832 -27.211 1.00 138.62 3 THR F N 1
ATOM 10192 C CA . THR F 2 6 ? 53.832 113.557 -27.548 1.00 138.63 3 THR F CA 1
ATOM 10193 C C . THR F 2 6 ? 54.358 112.343 -26.786 1.00 138.06 3 THR F C 1
ATOM 10194 O O . THR F 2 6 ? 53.746 111.893 -25.813 1.00 137.84 3 THR F O 1
ATOM 10198 N N . TYR F 2 7 ? 55.490 111.811 -27.242 1.00 137.24 4 TYR F N 1
ATOM 10199 C CA . TYR F 2 7 ? 56.109 110.654 -26.605 1.00 136.21 4 TYR F CA 1
ATOM 10200 C C . TYR F 2 7 ? 57.604 110.853 -26.380 1.00 135.28 4 TYR F C 1
ATOM 10201 O O . TYR F 2 7 ? 58.240 111.675 -27.037 1.00 134.85 4 TYR F O 1
ATOM 10210 N N . TYR F 2 8 ? 58.152 110.093 -25.438 1.00 134.50 5 TYR F N 1
ATOM 10211 C CA . TYR F 2 8 ? 59.572 110.164 -25.108 1.00 133.49 5 TYR F CA 1
ATOM 10212 C C . TYR F 2 8 ? 60.250 108.864 -25.528 1.00 132.15 5 TYR F C 1
ATOM 10213 O O . TYR F 2 8 ? 59.616 107.812 -25.559 1.00 131.94 5 TYR F O 1
ATOM 10222 N N . SER F 2 9 ? 61.536 108.943 -25.852 1.00 130.63 6 SER F N 1
ATOM 10223 C CA . SER F 2 9 ? 62.300 107.785 -26.302 1.00 129.31 6 SER F CA 1
ATOM 10224 C C . SER F 2 9 ? 62.172 106.505 -25.467 1.00 129.11 6 SER F C 1
ATOM 10225 O O . SER F 2 9 ? 62.692 105.459 -25.856 1.00 128.61 6 SER F O 1
ATOM 10228 N N . ASN F 2 10 ? 61.487 106.583 -24.327 1.00 129.13 7 ASN F N 1
ATOM 10229 C CA . ASN F 2 10 ? 61.289 105.410 -23.472 1.00 128.80 7 ASN F CA 1
ATOM 10230 C C . ASN F 2 10 ? 59.874 104.876 -23.682 1.00 128.11 7 ASN F C 1
ATOM 10231 O O . ASN F 2 10 ? 59.383 104.044 -22.917 1.00 127.73 7 ASN F O 1
ATOM 10236 N N . ASP F 2 11 ? 59.228 105.378 -24.730 1.00 127.47 8 ASP F N 1
ATOM 10237 C CA . ASP F 2 11 ? 57.870 104.985 -25.088 1.00 126.49 8 ASP F CA 1
ATOM 10238 C C . ASP F 2 11 ? 57.904 104.404 -26.500 1.00 124.79 8 ASP F C 1
ATOM 10239 O O . ASP F 2 11 ? 56.967 103.729 -26.931 1.00 124.86 8 ASP F O 1
ATOM 10244 N N . PHE F 2 12 ? 58.994 104.685 -27.211 1.00 122.21 9 PHE F N 1
ATOM 10245 C CA . PHE F 2 12 ? 59.179 104.209 -28.575 1.00 120.17 9 PHE F CA 1
ATOM 10246 C C . PHE F 2 12 ? 59.190 102.684 -28.634 1.00 120.74 9 PHE F C 1
ATOM 10247 O O . PHE F 2 12 ? 60.246 102.052 -28.706 1.00 120.62 9 PHE F O 1
ATOM 10255 N N . ARG F 2 13 ? 57.989 102.114 -28.597 1.00 121.68 10 ARG F N 1
ATOM 10256 C CA . ARG F 2 13 ? 57.763 100.672 -28.653 1.00 121.88 10 ARG F CA 1
ATOM 10257 C C . ARG F 2 13 ? 57.161 100.343 -30.021 1.00 121.19 10 ARG F C 1
ATOM 10258 O O . ARG F 2 13 ? 56.467 101.170 -30.616 1.00 120.84 10 ARG F O 1
ATOM 10266 N N . ALA F 2 14 ? 57.430 99.138 -30.514 1.00 120.44 11 ALA F N 1
ATOM 10267 C CA . ALA F 2 14 ? 56.917 98.704 -31.811 1.00 119.96 11 ALA F CA 1
ATOM 10268 C C . ALA F 2 14 ? 55.413 98.949 -31.958 1.00 119.40 11 ALA F C 1
ATOM 10269 O O . ALA F 2 14 ? 54.604 98.365 -31.236 1.00 119.62 11 ALA F O 1
ATOM 10271 N N . GLY F 2 15 ? 55.047 99.817 -32.898 1.00 118.58 12 GLY F N 1
ATOM 10272 C CA . GLY F 2 15 ? 53.645 100.111 -33.126 1.00 117.19 12 GLY F CA 1
ATOM 10273 C C . GLY F 2 15 ? 53.303 101.582 -33.003 1.00 116.31 12 GLY F C 1
ATOM 10274 O O . GLY F 2 15 ? 52.403 102.075 -33.680 1.00 116.64 12 GLY F O 1
ATOM 10275 N N . LEU F 2 16 ? 54.020 102.287 -32.139 1.00 115.48 13 LEU F N 1
ATOM 10276 C CA . LEU F 2 16 ? 53.777 103.707 -31.925 1.00 114.78 13 LEU F CA 1
ATOM 10277 C C . LEU F 2 16 ? 53.824 104.495 -33.236 1.00 113.69 13 LEU F C 1
ATOM 10278 O O . LEU F 2 16 ? 54.736 104.313 -34.045 1.00 113.84 13 LEU F O 1
ATOM 10283 N N . LYS F 2 17 ? 52.827 105.352 -33.447 1.00 112.15 14 LYS F N 1
ATOM 10284 C CA . LYS F 2 17 ? 52.768 106.188 -34.647 1.00 111.13 14 LYS F CA 1
ATOM 10285 C C . LYS F 2 17 ? 53.162 107.589 -34.180 1.00 110.90 14 LYS F C 1
ATOM 10286 O O . LYS F 2 17 ? 52.634 108.078 -33.181 1.00 111.10 14 LYS F O 1
ATOM 10292 N N . ILE F 2 18 ? 54.078 108.238 -34.889 1.00 110.40 15 ILE F N 1
ATOM 10293 C CA . ILE F 2 18 ? 54.511 109.569 -34.484 1.00 110.63 15 ILE F CA 1
ATOM 10294 C C . ILE F 2 18 ? 54.812 110.478 -35.658 1.00 110.70 15 ILE F C 1
ATOM 10295 O O . ILE F 2 18 ? 55.081 110.015 -36.766 1.00 110.18 15 ILE F O 1
ATOM 10300 N N . MET F 2 19 ? 54.769 111.780 -35.402 1.00 111.57 16 MET F N 1
ATOM 10301 C CA . MET F 2 19 ? 55.047 112.774 -36.429 1.00 113.30 16 MET F CA 1
ATOM 10302 C C . MET F 2 19 ? 56.539 113.065 -36.431 1.00 113.60 16 MET F C 1
ATOM 10303 O O . MET F 2 19 ? 57.212 112.899 -35.417 1.00 113.52 16 MET F O 1
ATOM 10308 N N . LEU F 2 20 ? 57.052 113.492 -37.575 1.00 114.40 17 LEU F N 1
ATOM 10309 C CA . LEU F 2 20 ? 58.462 113.821 -37.704 1.00 115.43 17 LEU F CA 1
ATOM 10310 C C . LEU F 2 20 ? 58.662 114.786 -38.859 1.00 116.31 17 LEU F C 1
ATOM 10311 O O . LEU F 2 20 ? 58.456 114.439 -40.024 1.00 116.61 17 LEU F O 1
ATOM 10316 N N . ASP F 2 21 ? 59.060 116.004 -38.510 1.00 117.20 18 ASP F N 1
ATOM 10317 C CA . ASP F 2 21 ? 59.300 117.080 -39.465 1.00 118.17 18 ASP F CA 1
ATOM 10318 C C . ASP F 2 21 ? 58.359 117.073 -40.673 1.00 118.40 18 ASP F C 1
ATOM 10319 O O . ASP F 2 21 ? 58.786 117.286 -41.811 1.00 118.49 18 ASP F O 1
ATOM 10324 N N . GLY F 2 22 ? 57.077 116.824 -40.419 1.00 118.16 19 GLY F N 1
ATOM 10325 C CA . GLY F 2 22 ? 56.101 116.829 -41.492 1.00 117.55 19 GLY F CA 1
ATOM 10326 C C . GLY F 2 22 ? 55.778 115.508 -42.163 1.00 117.05 19 GLY F C 1
ATOM 10327 O O . GLY F 2 22 ? 55.361 115.497 -43.320 1.00 117.04 19 GLY F O 1
ATOM 10328 N N . GLU F 2 23 ? 55.962 114.397 -41.457 1.00 116.41 20 GLU F N 1
ATOM 10329 C CA . GLU F 2 23 ? 55.657 113.091 -42.032 1.00 115.58 20 GLU F CA 1
ATOM 10330 C C . GLU F 2 23 ? 55.315 112.060 -40.964 1.00 114.53 20 GLU F C 1
ATOM 10331 O O . GLU F 2 23 ? 55.772 112.152 -39.824 1.00 114.49 20 GLU F O 1
ATOM 10337 N N . PRO F 2 24 ? 54.502 111.056 -41.328 1.00 113.47 21 PRO F N 1
ATOM 10338 C CA . PRO F 2 24 ? 54.072 109.980 -40.430 1.00 112.41 21 PRO F CA 1
ATOM 10339 C C . PRO F 2 24 ? 55.020 108.781 -40.464 1.00 110.93 21 PRO F C 1
ATOM 10340 O O . PRO F 2 24 ? 55.404 108.314 -41.540 1.00 111.11 21 PRO F O 1
ATOM 10344 N N . TYR F 2 25 ? 55.392 108.285 -39.287 1.00 108.37 22 TYR F N 1
ATOM 10345 C CA . TYR F 2 25 ? 56.282 107.137 -39.204 1.00 105.27 22 TYR F CA 1
ATOM 10346 C C . TYR F 2 25 ? 55.768 106.100 -38.214 1.00 103.75 22 TYR F C 1
ATOM 10347 O O . TYR F 2 25 ? 55.044 106.423 -37.271 1.00 102.99 22 TYR F O 1
ATOM 10356 N N . ALA F 2 26 ? 56.157 104.851 -38.444 1.00 102.63 23 ALA F N 1
ATOM 10357 C CA . ALA F 2 26 ? 55.771 103.731 -37.593 1.00 101.56 23 ALA F CA 1
ATOM 10358 C C . ALA F 2 26 ? 57.026 103.171 -36.917 1.00 100.58 23 ALA F C 1
ATOM 10359 O O . ALA F 2 26 ? 57.968 102.739 -37.589 1.00 99.69 23 ALA F O 1
ATOM 10361 N N . VAL F 2 27 ? 57.028 103.183 -35.587 1.00 98.66 24 VAL F N 1
ATOM 10362 C CA . VAL F 2 27 ? 58.164 102.708 -34.810 1.00 97.32 24 VAL F CA 1
ATOM 10363 C C . VAL F 2 27 ? 58.330 101.192 -34.824 1.00 96.31 24 VAL F C 1
ATOM 10364 O O . VAL F 2 27 ? 57.569 100.469 -34.191 1.00 95.92 24 VAL F O 1
ATOM 10368 N N . GLU F 2 28 ? 59.334 100.711 -35.548 1.00 95.95 25 GLU F N 1
ATOM 10369 C CA . GLU F 2 28 ? 59.586 99.277 -35.613 1.00 95.14 25 GLU F CA 1
ATOM 10370 C C . GLU F 2 28 ? 60.260 98.841 -34.316 1.00 93.46 25 GLU F C 1
ATOM 10371 O O . GLU F 2 28 ? 59.627 98.226 -33.460 1.00 93.66 25 GLU F O 1
ATOM 10377 N N . ALA F 2 29 ? 61.541 99.176 -34.170 1.00 91.00 26 ALA F N 1
ATOM 10378 C CA . ALA F 2 29 ? 62.305 98.823 -32.976 1.00 87.63 26 ALA F CA 1
ATOM 10379 C C . ALA F 2 29 ? 63.084 100.026 -32.428 1.00 85.27 26 ALA F C 1
ATOM 10380 O O . ALA F 2 29 ? 63.237 101.043 -33.109 1.00 85.08 26 ALA F O 1
ATOM 10382 N N . SER F 2 30 ? 63.579 99.903 -31.199 1.00 81.85 27 SER F N 1
ATOM 10383 C CA . SER F 2 30 ? 64.326 100.988 -30.563 1.00 77.54 27 SER F CA 1
ATOM 10384 C C . SER F 2 30 ? 65.416 100.455 -29.642 1.00 74.06 27 SER F C 1
ATOM 10385 O O . SER F 2 30 ? 65.185 99.527 -28.875 1.00 73.85 27 SER F O 1
ATOM 10388 N N . GLU F 2 31 ? 66.604 101.045 -29.715 1.00 70.33 28 GLU F N 1
ATOM 10389 C CA . GLU F 2 31 ? 67.705 100.605 -28.869 1.00 66.53 28 GLU F CA 1
ATOM 10390 C C . GLU F 2 31 ? 68.295 101.772 -28.079 1.00 62.16 28 GLU F C 1
ATOM 10391 O O . GLU F 2 31 ? 68.436 102.878 -28.601 1.00 62.13 28 GLU F O 1
ATOM 10397 N N . PHE F 2 32 ? 68.623 101.519 -26.815 1.00 57.20 29 PHE F N 1
ATOM 10398 C CA . PHE F 2 32 ? 69.215 102.534 -25.952 1.00 52.31 29 PHE F CA 1
ATOM 10399 C C . PHE F 2 32 ? 70.707 102.574 -26.232 1.00 51.25 29 PHE F C 1
ATOM 10400 O O . PHE F 2 32 ? 71.384 101.536 -26.218 1.00 50.64 29 PHE F O 1
ATOM 10408 N N . VAL F 2 33 ? 71.210 103.778 -26.490 1.00 49.42 30 VAL F N 1
ATOM 10409 C CA . VAL F 2 33 ? 72.617 103.985 -26.803 1.00 48.30 30 VAL F CA 1
ATOM 10410 C C . VAL F 2 33 ? 73.196 105.095 -25.934 1.00 49.40 30 VAL F C 1
ATOM 10411 O O . VAL F 2 33 ? 72.588 106.157 -25.782 1.00 48.97 30 VAL F O 1
ATOM 10415 N N . LYS F 2 34 ? 74.371 104.838 -25.367 1.00 48.59 31 LYS F N 1
ATOM 10416 C CA . LYS F 2 34 ? 75.041 105.814 -24.531 1.00 49.52 31 LYS F CA 1
ATOM 10417 C C . LYS F 2 34 ? 76.528 105.498 -24.499 1.00 50.69 31 LYS F C 1
ATOM 10418 O O . LYS F 2 34 ? 76.980 104.668 -23.712 1.00 51.17 31 LYS F O 1
ATOM 10424 N N . PRO F 2 35 ? 77.311 106.153 -25.372 1.00 52.08 32 PRO F N 1
ATOM 10425 C CA . PRO F 2 35 ? 78.756 105.928 -25.434 1.00 52.36 32 PRO F CA 1
ATOM 10426 C C . PRO F 2 35 ? 79.461 106.505 -24.221 1.00 53.05 32 PRO F C 1
ATOM 10427 O O . PRO F 2 35 ? 78.906 107.343 -23.511 1.00 53.47 32 PRO F O 1
ATOM 10431 N N . GLY F 2 36 ? 80.684 106.049 -23.985 1.00 54.36 33 GLY F N 1
ATOM 10432 C CA . GLY F 2 36 ? 81.437 106.553 -22.854 1.00 56.13 33 GLY F CA 1
ATOM 10433 C C . GLY F 2 36 ? 81.638 108.054 -22.957 1.00 56.81 33 GLY F C 1
ATOM 10434 O O . GLY F 2 36 ? 81.999 108.573 -24.024 1.00 57.13 33 GLY F O 1
ATOM 10435 N N . LYS F 2 37 ? 81.385 108.752 -21.854 1.00 55.75 34 LYS F N 1
ATOM 10436 C CA . LYS F 2 37 ? 81.553 110.200 -21.797 1.00 56.43 34 LYS F CA 1
ATOM 10437 C C . LYS F 2 37 ? 80.545 110.910 -22.693 1.00 56.30 34 LYS F C 1
ATOM 10438 O O . LYS F 2 37 ? 80.640 112.120 -22.909 1.00 56.37 34 LYS F O 1
ATOM 10444 N N . GLY F 2 38 ? 79.576 110.158 -23.203 1.00 56.08 35 GLY F N 1
ATOM 10445 C CA . GLY F 2 38 ? 78.585 110.748 -24.080 1.00 56.23 35 GLY F CA 1
ATOM 10446 C C . GLY F 2 38 ? 77.161 110.835 -23.562 1.00 56.45 35 GLY F C 1
ATOM 10447 O O . GLY F 2 38 ? 76.797 110.241 -22.559 1.00 56.74 35 GLY F O 1
ATOM 10448 N N . GLN F 2 39 ? 76.350 111.594 -24.281 1.00 58.67 36 GLN F N 1
ATOM 10449 C CA . GLN F 2 39 ? 74.951 111.801 -23.954 1.00 58.78 36 GLN F CA 1
ATOM 10450 C C . GLN F 2 39 ? 74.158 110.529 -24.247 1.00 56.51 36 GLN F C 1
ATOM 10451 O O . GLN F 2 39 ? 74.595 109.682 -25.025 1.00 54.61 36 GLN F O 1
ATOM 10457 N N . ALA F 2 40 ? 72.998 110.392 -23.614 1.00 54.78 37 ALA F N 1
ATOM 10458 C CA . ALA F 2 40 ? 72.153 109.221 -23.822 1.00 53.32 37 ALA F CA 1
ATOM 10459 C C . ALA F 2 40 ? 71.280 109.398 -25.076 1.00 53.39 37 ALA F C 1
ATOM 10460 O O . ALA F 2 40 ? 70.708 110.470 -25.303 1.00 53.37 37 ALA F O 1
ATOM 10462 N N . PHE F 2 41 ? 71.187 108.348 -25.887 1.00 52.91 38 PHE F N 1
ATOM 10463 C CA . PHE F 2 41 ? 70.394 108.398 -27.110 1.00 53.14 38 PHE F CA 1
ATOM 10464 C C . PHE F 2 41 ? 69.387 107.271 -27.205 1.00 53.59 38 PHE F C 1
ATOM 10465 O O . PHE F 2 41 ? 69.321 106.375 -26.370 1.00 53.54 38 PHE F O 1
ATOM 10473 N N . ALA F 2 42 ? 68.600 107.344 -28.266 1.00 56.19 39 ALA F N 1
ATOM 10474 C CA . ALA F 2 42 ? 67.613 106.333 -28.604 1.00 57.47 39 ALA F CA 1
ATOM 10475 C C . ALA F 2 42 ? 67.849 106.146 -30.099 1.00 57.61 39 ALA F C 1
ATOM 10476 O O . ALA F 2 42 ? 67.775 107.108 -30.866 1.00 55.64 39 ALA F O 1
ATOM 10478 N N . ARG F 2 43 ? 68.197 104.926 -30.494 1.00 59.18 40 ARG F N 1
ATOM 10479 C CA . ARG F 2 43 ? 68.434 104.618 -31.898 1.00 61.63 40 ARG F CA 1
ATOM 10480 C C . ARG F 2 43 ? 67.201 103.861 -32.361 1.00 64.23 40 ARG F C 1
ATOM 10481 O O . ARG F 2 43 ? 67.006 102.692 -32.007 1.00 64.94 40 ARG F O 1
ATOM 10489 N N . VAL F 2 44 ? 66.368 104.521 -33.155 1.00 66.05 41 VAL F N 1
ATOM 10490 C CA . VAL F 2 44 ? 65.133 103.893 -33.580 1.00 70.18 41 VAL F CA 1
ATOM 10491 C C . VAL F 2 44 ? 64.930 103.612 -35.056 1.00 72.69 41 VAL F C 1
ATOM 10492 O O . VAL F 2 44 ? 65.043 104.496 -35.904 1.00 72.38 41 VAL F O 1
ATOM 10496 N N . LYS F 2 45 ? 64.624 102.354 -35.344 1.00 76.63 42 LYS F N 1
ATOM 10497 C CA . LYS F 2 45 ? 64.342 101.926 -36.699 1.00 81.64 42 LYS F CA 1
ATOM 10498 C C . LYS F 2 45 ? 62.867 102.275 -36.899 1.00 85.11 42 LYS F C 1
ATOM 10499 O O . LYS F 2 45 ? 62.006 101.851 -36.125 1.00 85.81 42 LYS F O 1
ATOM 10505 N N . LEU F 2 46 ? 62.582 103.068 -37.925 1.00 88.42 43 LEU F N 1
ATOM 10506 C CA . LEU F 2 46 ? 61.216 103.487 -38.208 1.00 90.71 43 LEU F CA 1
ATOM 10507 C C . LEU F 2 46 ? 60.752 103.051 -39.596 1.00 93.28 43 LEU F C 1
ATOM 10508 O O . LEU F 2 46 ? 61.502 102.434 -40.357 1.00 92.96 43 LEU F O 1
ATOM 10513 N N . ARG F 2 47 ? 59.502 103.372 -39.911 1.00 96.92 44 ARG F N 1
ATOM 10514 C CA . ARG F 2 47 ? 58.932 103.053 -41.213 1.00 100.16 44 ARG F CA 1
ATOM 10515 C C . ARG F 2 47 ? 58.231 104.286 -41.758 1.00 100.76 44 ARG F C 1
ATOM 10516 O O . ARG F 2 47 ? 57.131 104.618 -41.325 1.00 101.12 44 ARG F O 1
ATOM 10524 N N . ARG F 2 48 ? 58.883 104.972 -42.691 1.00 101.64 45 ARG F N 1
ATOM 10525 C CA . ARG F 2 48 ? 58.323 106.169 -43.306 1.00 102.64 45 ARG F CA 1
ATOM 10526 C C . ARG F 2 48 ? 57.058 105.719 -44.040 1.00 103.57 45 ARG F C 1
ATOM 10527 O O . ARG F 2 48 ? 57.105 105.375 -45.222 1.00 104.53 45 ARG F O 1
ATOM 10535 N N . LEU F 2 49 ? 55.937 105.715 -43.320 1.00 103.57 46 LEU F N 1
ATOM 10536 C CA . LEU F 2 49 ? 54.644 105.280 -43.845 1.00 102.83 46 LEU F CA 1
ATOM 10537 C C . LEU F 2 49 ? 54.305 105.699 -45.272 1.00 103.36 46 LEU F C 1
ATOM 10538 O O . LEU F 2 49 ? 53.975 104.847 -46.100 1.00 103.16 46 LEU F O 1
ATOM 10543 N N . LEU F 2 50 ? 54.374 106.996 -45.566 1.00 103.65 47 LEU F N 1
ATOM 10544 C CA . LEU F 2 50 ? 54.065 107.468 -46.913 1.00 104.12 47 LEU F CA 1
ATOM 10545 C C . LEU F 2 50 ? 54.678 106.546 -47.965 1.00 105.00 47 LEU F C 1
ATOM 10546 O O . LEU F 2 50 ? 53.961 105.873 -48.706 1.00 105.83 47 LEU F O 1
ATOM 10551 N N . THR F 2 51 ? 56.008 106.511 -48.011 1.00 105.12 48 THR F N 1
ATOM 10552 C CA . THR F 2 51 ? 56.732 105.691 -48.976 1.00 104.70 48 THR F CA 1
ATOM 10553 C C . THR F 2 51 ? 56.844 104.234 -48.540 1.00 104.29 48 THR F C 1
ATOM 10554 O O . THR F 2 51 ? 57.252 103.375 -49.322 1.00 104.99 48 THR F O 1
ATOM 10558 N N . GLY F 2 52 ? 56.486 103.963 -47.289 1.00 103.73 49 GLY F N 1
ATOM 10559 C CA . GLY F 2 52 ? 56.553 102.609 -46.772 1.00 103.06 49 GLY F CA 1
ATOM 10560 C C . GLY F 2 52 ? 57.957 102.045 -46.632 1.00 102.65 49 GLY F C 1
ATOM 10561 O O . GLY F 2 52 ? 58.117 100.860 -46.340 1.00 102.79 49 GLY F O 1
ATOM 10562 N N . THR F 2 53 ? 58.978 102.874 -46.839 1.00 101.70 50 THR F N 1
ATOM 10563 C CA . THR F 2 53 ? 60.362 102.411 -46.722 1.00 100.77 50 THR F CA 1
ATOM 10564 C C . THR F 2 53 ? 60.841 102.465 -45.270 1.00 99.90 50 THR F C 1
ATOM 10565 O O . THR F 2 53 ? 60.253 103.166 -44.439 1.00 99.41 50 THR F O 1
ATOM 10569 N N . ARG F 2 54 ? 61.898 101.709 -44.969 1.00 98.19 51 ARG F N 1
ATOM 10570 C CA . ARG F 2 54 ? 62.468 101.676 -43.624 1.00 95.95 51 ARG F CA 1
ATOM 10571 C C . ARG F 2 54 ? 63.586 102.697 -43.492 1.00 93.09 51 ARG F C 1
ATOM 10572 O O . ARG F 2 54 ? 64.420 102.841 -44.385 1.00 92.42 51 ARG F O 1
ATOM 10580 N N . VAL F 2 55 ? 63.597 103.402 -42.366 1.00 90.14 52 VAL F N 1
ATOM 10581 C CA . VAL F 2 55 ? 64.609 104.412 -42.091 1.00 86.91 52 VAL F CA 1
ATOM 10582 C C . VAL F 2 55 ? 65.069 104.293 -40.642 1.00 84.58 52 VAL F C 1
ATOM 10583 O O . VAL F 2 55 ? 64.392 103.677 -39.822 1.00 84.13 52 VAL F O 1
ATOM 10587 N N . GLU F 2 56 ? 66.225 104.871 -40.336 1.00 81.69 53 GLU F N 1
ATOM 10588 C CA . GLU F 2 56 ? 66.762 104.831 -38.985 1.00 78.71 53 GLU F CA 1
ATOM 10589 C C . GLU F 2 56 ? 67.106 106.229 -38.520 1.00 76.37 53 GLU F C 1
ATOM 10590 O O . GLU F 2 56 ? 67.879 106.935 -39.168 1.00 76.42 53 GLU F O 1
ATOM 10596 N N . LYS F 2 57 ? 66.532 106.629 -37.391 1.00 73.62 54 LYS F N 1
ATOM 10597 C CA . LYS F 2 57 ? 66.795 107.950 -36.853 1.00 71.83 54 LYS F CA 1
ATOM 10598 C C . LYS F 2 57 ? 67.355 107.900 -35.439 1.00 69.80 54 LYS F C 1
ATOM 10599 O O . LYS F 2 57 ? 67.222 106.898 -34.740 1.00 68.83 54 LYS F O 1
ATOM 10605 N N . THR F 2 58 ? 68.004 108.987 -35.037 1.00 67.38 55 THR F N 1
ATOM 10606 C CA . THR F 2 58 ? 68.586 109.086 -33.709 1.00 64.40 55 THR F CA 1
ATOM 10607 C C . THR F 2 58 ? 67.890 110.171 -32.908 1.00 62.75 55 THR F C 1
ATOM 10608 O O . THR F 2 58 ? 67.585 111.244 -33.421 1.00 61.77 55 THR F O 1
ATOM 10612 N N . PHE F 2 59 ? 67.633 109.885 -31.643 1.00 61.84 56 PHE F N 1
ATOM 10613 C CA . PHE F 2 59 ? 66.988 110.860 -30.782 1.00 61.92 56 PHE F CA 1
ATOM 10614 C C . PHE F 2 59 ? 67.734 110.948 -29.461 1.00 62.68 56 PHE F C 1
ATOM 10615 O O . PHE F 2 59 ? 68.397 109.994 -29.049 1.00 62.62 56 PHE F O 1
ATOM 10623 N N . LYS F 2 60 ? 67.647 112.105 -28.816 1.00 63.92 57 LYS F N 1
ATOM 10624 C CA . LYS F 2 60 ? 68.240 112.270 -27.503 1.00 65.86 57 LYS F CA 1
ATOM 10625 C C . LYS F 2 60 ? 67.226 111.517 -26.653 1.00 67.06 57 LYS F C 1
ATOM 10626 O O . LYS F 2 60 ? 66.049 111.455 -27.014 1.00 67.65 57 LYS F O 1
ATOM 10632 N N . SER F 2 61 ? 67.650 110.916 -25.550 1.00 68.70 58 SER F N 1
ATOM 10633 C CA . SER F 2 61 ? 66.685 110.208 -24.719 1.00 69.74 58 SER F CA 1
ATOM 10634 C C . SER F 2 61 ? 65.743 111.219 -24.082 1.00 70.24 58 SER F C 1
ATOM 10635 O O . SER F 2 61 ? 64.765 110.855 -23.434 1.00 68.58 58 SER F O 1
ATOM 10638 N N . THR F 2 62 ? 66.053 112.494 -24.300 1.00 71.61 59 THR F N 1
ATOM 10639 C CA . THR F 2 62 ? 65.275 113.607 -23.779 1.00 72.91 59 THR F CA 1
ATOM 10640 C C . THR F 2 62 ? 64.433 114.285 -24.868 1.00 74.95 59 THR F C 1
ATOM 10641 O O . THR F 2 62 ? 63.954 115.412 -24.686 1.00 74.27 59 THR F O 1
ATOM 10645 N N . ASP F 2 63 ? 64.251 113.599 -25.995 1.00 76.69 60 ASP F N 1
ATOM 10646 C CA . ASP F 2 63 ? 63.471 114.151 -27.099 1.00 78.63 60 ASP F CA 1
ATOM 10647 C C . ASP F 2 63 ? 61.999 113.765 -27.058 1.00 80.20 60 ASP F C 1
ATOM 10648 O O . ASP F 2 63 ? 61.635 112.680 -26.601 1.00 79.38 60 ASP F O 1
ATOM 10653 N N . SER F 2 64 ? 61.175 114.694 -27.549 1.00 82.84 61 SER F N 1
ATOM 10654 C CA . SER F 2 64 ? 59.725 114.549 -27.620 1.00 84.97 61 SER F CA 1
ATOM 10655 C C . SER F 2 64 ? 59.319 113.772 -28.870 1.00 85.33 61 SER F C 1
ATOM 10656 O O . SER F 2 64 ? 58.711 114.378 -29.779 1.00 85.41 61 SER F O 1
ATOM 10659 N N . MET G 1 4 ? 93.684 110.584 19.933 1.00 89.35 1 MET G N 1
ATOM 10660 C CA . MET G 1 4 ? 94.729 110.128 18.967 1.00 88.81 1 MET G CA 1
ATOM 10661 C C . MET G 1 4 ? 94.746 110.944 17.675 1.00 86.46 1 MET G C 1
ATOM 10662 O O . MET G 1 4 ? 93.724 111.484 17.252 1.00 85.57 1 MET G O 1
ATOM 10667 N N . SER G 1 5 ? 95.921 111.038 17.060 1.00 83.57 2 SER G N 1
ATOM 10668 C CA . SER G 1 5 ? 96.056 111.745 15.793 1.00 80.63 2 SER G CA 1
ATOM 10669 C C . SER G 1 5 ? 95.663 110.735 14.732 1.00 78.06 2 SER G C 1
ATOM 10670 O O . SER G 1 5 ? 95.973 109.549 14.854 1.00 78.49 2 SER G O 1
ATOM 10673 N N . GLU G 1 6 ? 94.979 111.199 13.697 1.00 74.54 3 GLU G N 1
ATOM 10674 C CA . GLU G 1 6 ? 94.573 110.325 12.606 1.00 69.59 3 GLU G CA 1
ATOM 10675 C C . GLU G 1 6 ? 95.204 110.810 11.302 1.00 65.17 3 GLU G C 1
ATOM 10676 O O . GLU G 1 6 ? 95.394 112.014 11.109 1.00 64.54 3 GLU G O 1
ATOM 10682 N N . THR G 1 7 ? 95.554 109.877 10.420 1.00 59.91 4 THR G N 1
ATOM 10683 C CA . THR G 1 7 ? 96.138 110.243 9.134 1.00 55.68 4 THR G CA 1
ATOM 10684 C C . THR G 1 7 ? 95.105 111.041 8.339 1.00 53.87 4 THR G C 1
ATOM 10685 O O . THR G 1 7 ? 93.918 111.044 8.670 1.00 53.96 4 THR G O 1
ATOM 10689 N N . ALA G 1 8 ? 95.557 111.715 7.290 1.00 49.73 5 ALA G N 1
ATOM 10690 C CA . ALA G 1 8 ? 94.659 112.502 6.468 1.00 46.94 5 ALA G CA 1
ATOM 10691 C C . ALA G 1 8 ? 93.545 111.613 5.928 1.00 45.85 5 ALA G C 1
ATOM 10692 O O . ALA G 1 8 ? 93.749 110.432 5.704 1.00 46.74 5 ALA G O 1
ATOM 10694 N N . SER G 1 9 ? 92.367 112.183 5.716 1.00 45.09 6 SER G N 1
ATOM 10695 C CA . SER G 1 9 ? 91.225 111.424 5.209 1.00 45.27 6 SER G CA 1
ATOM 10696 C C . SER G 1 9 ? 91.417 110.755 3.853 1.00 43.37 6 SER G C 1
ATOM 10697 O O . SER G 1 9 ? 90.863 109.688 3.604 1.00 41.28 6 SER G O 1
ATOM 10700 N N . TRP G 1 10 ? 92.183 111.375 2.965 1.00 41.46 7 TRP G N 1
ATOM 10701 C CA . TRP G 1 10 ? 92.356 110.787 1.651 1.00 41.04 7 TRP G CA 1
ATOM 10702 C C . TRP G 1 10 ? 92.961 109.381 1.728 1.00 40.07 7 TRP G C 1
ATOM 10703 O O . TRP G 1 10 ? 92.731 108.544 0.854 1.00 39.84 7 TRP G O 1
ATOM 10714 N N . GLN G 1 11 ? 93.705 109.117 2.790 1.00 38.20 8 GLN G N 1
ATOM 10715 C CA . GLN G 1 11 ? 94.334 107.816 2.971 1.00 40.37 8 GLN G CA 1
ATOM 10716 C C . GLN G 1 11 ? 93.346 106.709 3.328 1.00 38.51 8 GLN G C 1
ATOM 10717 O O . GLN G 1 11 ? 92.296 106.958 3.940 1.00 37.60 8 GLN G O 1
ATOM 10723 N N . PRO G 1 12 ? 93.673 105.465 2.942 1.00 37.64 9 PRO G N 1
ATOM 10724 C CA . PRO G 1 12 ? 92.855 104.275 3.206 1.00 38.50 9 PRO G CA 1
ATOM 10725 C C . PRO G 1 12 ? 92.799 104.051 4.712 1.00 39.79 9 PRO G C 1
ATOM 10726 O O . PRO G 1 12 ? 93.764 104.339 5.425 1.00 39.51 9 PRO G O 1
ATOM 10730 N N . SER G 1 13 ? 91.685 103.551 5.223 1.00 41.09 10 SER G N 1
ATOM 10731 C CA . SER G 1 13 ? 91.619 103.344 6.667 1.00 42.67 10 SER G CA 1
ATOM 10732 C C . SER G 1 13 ? 92.361 102.072 7.125 1.00 43.03 10 SER G C 1
ATOM 10733 O O . SER G 1 13 ? 92.488 101.820 8.314 1.00 45.01 10 SER G O 1
ATOM 10736 N N . ALA G 1 14 ? 92.864 101.296 6.168 1.00 43.56 11 ALA G N 1
ATOM 10737 C CA . ALA G 1 14 ? 93.619 100.070 6.438 1.00 42.05 11 ALA G CA 1
ATOM 10738 C C . ALA G 1 14 ? 95.004 100.192 5.801 1.00 41.08 11 ALA G C 1
ATOM 10739 O O . ALA G 1 14 ? 95.155 100.779 4.742 1.00 41.76 11 ALA G O 1
ATOM 10741 N N . SER G 1 15 ? 96.016 99.635 6.443 1.00 39.28 12 SER G N 1
ATOM 10742 C CA . SER G 1 15 ? 97.363 99.694 5.893 1.00 38.34 12 SER G CA 1
ATOM 10743 C C . SER G 1 15 ? 97.429 98.875 4.596 1.00 37.67 12 SER G C 1
ATOM 10744 O O . SER G 1 15 ? 96.633 97.959 4.396 1.00 37.95 12 SER G O 1
ATOM 10747 N N . ILE G 1 16 ? 98.377 99.203 3.721 1.00 37.34 13 ILE G N 1
ATOM 10748 C CA . ILE G 1 16 ? 98.527 98.466 2.471 1.00 37.34 13 ILE G CA 1
ATOM 10749 C C . ILE G 1 16 ? 98.830 97.002 2.786 1.00 37.41 13 ILE G C 1
ATOM 10750 O O . ILE G 1 16 ? 98.314 96.099 2.125 1.00 39.76 13 ILE G O 1
ATOM 10755 N N . PRO G 1 17 ? 99.662 96.741 3.805 1.00 34.92 14 PRO G N 1
ATOM 10756 C CA . PRO G 1 17 ? 99.947 95.338 4.113 1.00 35.09 14 PRO G CA 1
ATOM 10757 C C . PRO G 1 17 ? 98.657 94.567 4.407 1.00 36.53 14 PRO G C 1
ATOM 10758 O O . PRO G 1 17 ? 98.505 93.416 4.005 1.00 35.54 14 PRO G O 1
ATOM 10762 N N . ASN G 1 18 ? 97.730 95.198 5.120 1.00 38.18 15 ASN G N 1
ATOM 10763 C CA . ASN G 1 18 ? 96.484 94.519 5.439 1.00 39.55 15 ASN G CA 1
ATOM 10764 C C . ASN G 1 18 ? 95.607 94.343 4.193 1.00 40.44 15 ASN G C 1
ATOM 10765 O O . ASN G 1 18 ? 94.860 93.372 4.082 1.00 40.50 15 ASN G O 1
ATOM 10770 N N . LEU G 1 19 ? 95.691 95.267 3.247 1.00 40.37 16 LEU G N 1
ATOM 10771 C CA . LEU G 1 19 ? 94.893 95.120 2.034 1.00 39.68 16 LEU G CA 1
ATOM 10772 C C . LEU G 1 19 ? 95.452 93.952 1.244 1.00 38.66 16 LEU G C 1
ATOM 10773 O O . LEU G 1 19 ? 94.713 93.148 0.698 1.00 37.60 16 LEU G O 1
ATOM 10778 N N . LEU G 1 20 ? 96.772 93.857 1.215 1.00 38.13 17 LEU G N 1
ATOM 10779 C CA . LEU G 1 20 ? 97.443 92.793 0.495 1.00 40.20 17 LEU G CA 1
ATOM 10780 C C . LEU G 1 20 ? 97.149 91.424 1.134 1.00 41.93 17 LEU G C 1
ATOM 10781 O O . LEU G 1 20 ? 96.918 90.432 0.437 1.00 42.26 17 LEU G O 1
ATOM 10786 N N . LYS G 1 21 ? 97.156 91.375 2.459 1.00 42.62 18 LYS G N 1
ATOM 10787 C CA . LYS G 1 21 ? 96.889 90.138 3.167 1.00 42.25 18 LYS G CA 1
ATOM 10788 C C . LYS G 1 21 ? 95.414 89.776 3.026 1.00 43.22 18 LYS G C 1
ATOM 10789 O O . LYS G 1 21 ? 95.064 88.605 2.891 1.00 44.32 18 LYS G O 1
ATOM 10795 N N . ARG G 1 22 ? 94.544 90.779 3.044 1.00 42.16 19 ARG G N 1
ATOM 10796 C CA . ARG G 1 22 ? 93.114 90.523 2.891 1.00 40.67 19 ARG G CA 1
ATOM 10797 C C . ARG G 1 22 ? 92.855 89.892 1.517 1.00 40.67 19 ARG G C 1
ATOM 10798 O O . ARG G 1 22 ? 91.992 89.026 1.367 1.00 40.86 19 ARG G O 1
ATOM 10806 N N . ALA G 1 23 ? 93.612 90.319 0.515 1.00 39.06 20 ALA G N 1
ATOM 10807 C CA . ALA G 1 23 ? 93.433 89.787 -0.830 1.00 39.24 20 ALA G CA 1
ATOM 10808 C C . ALA G 1 23 ? 93.820 88.318 -0.863 1.00 40.08 20 ALA G C 1
ATOM 10809 O O . ALA G 1 23 ? 93.255 87.534 -1.624 1.00 40.48 20 ALA G O 1
ATOM 10811 N N . ALA G 1 24 ? 94.779 87.940 -0.033 1.00 39.66 21 ALA G N 1
ATOM 10812 C CA . ALA G 1 24 ? 95.201 86.545 -0.001 1.00 40.65 21 ALA G CA 1
ATOM 10813 C C . ALA G 1 24 ? 94.067 85.700 0.574 1.00 40.66 21 ALA G C 1
ATOM 10814 O O . ALA G 1 24 ? 93.768 84.616 0.076 1.00 41.34 21 ALA G O 1
ATOM 10816 N N . ILE G 1 25 ? 93.430 86.207 1.622 1.00 40.43 22 ILE G N 1
ATOM 10817 C CA . ILE G 1 25 ? 92.341 85.484 2.250 1.00 41.12 22 ILE G CA 1
ATOM 10818 C C . ILE G 1 25 ? 91.199 85.246 1.275 1.00 43.15 22 ILE G C 1
ATOM 10819 O O . ILE G 1 25 ? 90.635 84.158 1.241 1.00 43.92 22 ILE G O 1
ATOM 10824 N N . MET G 1 26 ? 90.868 86.249 0.468 1.00 45.41 23 MET G N 1
ATOM 10825 C CA . MET G 1 26 ? 89.788 86.097 -0.505 1.00 47.05 23 MET G CA 1
ATOM 10826 C C . MET G 1 26 ? 90.133 84.991 -1.492 1.00 47.45 23 MET G C 1
ATOM 10827 O O . MET G 1 26 ? 89.312 84.116 -1.752 1.00 48.55 23 MET G O 1
ATOM 10832 N N . ALA G 1 27 ? 91.342 85.030 -2.047 1.00 47.16 24 ALA G N 1
ATOM 10833 C CA . ALA G 1 27 ? 91.772 84.009 -2.996 1.00 47.74 24 ALA G CA 1
ATOM 10834 C C . ALA G 1 27 ? 91.713 82.649 -2.287 1.00 49.76 24 ALA G C 1
ATOM 10835 O O . ALA G 1 27 ? 91.318 81.645 -2.867 1.00 49.57 24 ALA G O 1
ATOM 10837 N N . GLU G 1 28 ? 92.103 82.632 -1.020 1.00 52.55 25 GLU G N 1
ATOM 10838 C CA . GLU G 1 28 ? 92.071 81.412 -0.222 1.00 55.49 25 GLU G CA 1
ATOM 10839 C C . GLU G 1 28 ? 90.621 80.914 -0.125 1.00 55.35 25 GLU G C 1
ATOM 10840 O O . GLU G 1 28 ? 90.324 79.761 -0.427 1.00 56.96 25 GLU G O 1
ATOM 10846 N N . ILE G 1 29 ? 89.722 81.792 0.301 1.00 53.74 26 ILE G N 1
ATOM 10847 C CA . ILE G 1 29 ? 88.318 81.442 0.417 1.00 52.21 26 ILE G CA 1
ATOM 10848 C C . ILE G 1 29 ? 87.799 80.880 -0.898 1.00 52.96 26 ILE G C 1
ATOM 10849 O O . ILE G 1 29 ? 87.057 79.897 -0.917 1.00 55.20 26 ILE G O 1
ATOM 10854 N N . ARG G 1 30 ? 88.184 81.506 -2.001 1.00 53.43 27 ARG G N 1
ATOM 10855 C CA . ARG G 1 30 ? 87.731 81.047 -3.306 1.00 53.65 27 ARG G CA 1
ATOM 10856 C C . ARG G 1 30 ? 88.319 79.691 -3.644 1.00 55.06 27 ARG G C 1
ATOM 10857 O O . ARG G 1 30 ? 87.725 78.916 -4.386 1.00 55.49 27 ARG G O 1
ATOM 10865 N N . ARG G 1 31 ? 89.486 79.401 -3.089 1.00 57.79 28 ARG G N 1
ATOM 10866 C CA . ARG G 1 31 ? 90.132 78.125 -3.340 1.00 61.30 28 ARG G CA 1
ATOM 10867 C C . ARG G 1 31 ? 89.424 77.038 -2.525 1.00 62.42 28 ARG G C 1
ATOM 10868 O O . ARG G 1 31 ? 89.263 75.903 -2.989 1.00 61.94 28 ARG G O 1
ATOM 10876 N N . PHE G 1 32 ? 88.993 77.412 -1.321 1.00 62.36 29 PHE G N 1
ATOM 10877 C CA . PHE G 1 32 ? 88.286 76.520 -0.411 1.00 63.50 29 PHE G CA 1
ATOM 10878 C C . PHE G 1 32 ? 86.983 76.025 -1.027 1.00 64.91 29 PHE G C 1
ATOM 10879 O O . PHE G 1 32 ? 86.599 74.872 -0.833 1.00 64.68 29 PHE G O 1
ATOM 10887 N N . PHE G 1 33 ? 86.300 76.899 -1.761 1.00 65.15 30 PHE G N 1
ATOM 10888 C CA . PHE G 1 33 ? 85.038 76.536 -2.396 1.00 64.79 30 PHE G CA 1
ATOM 10889 C C . PHE G 1 33 ? 85.238 75.976 -3.794 1.00 65.49 30 PHE G C 1
ATOM 10890 O O . PHE G 1 33 ? 84.353 75.309 -4.326 1.00 66.12 30 PHE G O 1
ATOM 10898 N N . ALA G 1 34 ? 86.391 76.251 -4.394 1.00 66.28 31 ALA G N 1
ATOM 10899 C CA . ALA G 1 34 ? 86.669 75.763 -5.742 1.00 68.48 31 ALA G CA 1
ATOM 10900 C C . ALA G 1 34 ? 86.958 74.267 -5.693 1.00 70.52 31 ALA G C 1
ATOM 10901 O O . ALA G 1 34 ? 86.665 73.520 -6.637 1.00 71.29 31 ALA G O 1
ATOM 10903 N N . ASP G 1 35 ? 87.542 73.844 -4.579 1.00 71.52 32 ASP G N 1
ATOM 10904 C CA . ASP G 1 35 ? 87.876 72.449 -4.368 1.00 72.29 32 ASP G CA 1
ATOM 10905 C C . ASP G 1 35 ? 86.623 71.616 -4.142 1.00 71.50 32 ASP G C 1
ATOM 10906 O O . ASP G 1 35 ? 86.522 70.486 -4.622 1.00 73.16 32 ASP G O 1
ATOM 10911 N N . ARG G 1 36 ? 85.666 72.185 -3.420 1.00 68.75 33 ARG G N 1
ATOM 10912 C CA . ARG G 1 36 ? 84.425 71.495 -3.124 1.00 65.43 33 ARG G CA 1
ATOM 10913 C C . ARG G 1 36 ? 83.368 71.734 -4.188 1.00 64.49 33 ARG G C 1
ATOM 10914 O O . ARG G 1 36 ? 82.178 71.680 -3.918 1.00 64.81 33 ARG G O 1
ATOM 10922 N N . GLY G 1 37 ? 83.812 71.999 -5.405 1.00 64.30 34 GLY G N 1
ATOM 10923 C CA . GLY G 1 37 ? 82.881 72.217 -6.496 1.00 64.37 34 GLY G CA 1
ATOM 10924 C C . GLY G 1 37 ? 81.736 73.186 -6.255 1.00 64.41 34 GLY G C 1
ATOM 10925 O O . GLY G 1 37 ? 80.737 73.148 -6.976 1.00 64.87 34 GLY G O 1
ATOM 10926 N N . VAL G 1 38 ? 81.855 74.054 -5.255 1.00 64.45 35 VAL G N 1
ATOM 10927 C CA . VAL G 1 38 ? 80.797 75.029 -4.995 1.00 64.06 35 VAL G CA 1
ATOM 10928 C C . VAL G 1 38 ? 80.973 76.219 -5.953 1.00 63.97 35 VAL G C 1
ATOM 10929 O O . VAL G 1 38 ? 82.002 76.893 -5.923 1.00 65.81 35 VAL G O 1
ATOM 10933 N N . LEU G 1 39 ? 79.976 76.467 -6.801 1.00 61.88 36 LEU G N 1
ATOM 10934 C CA . LEU G 1 39 ? 80.032 77.559 -7.779 1.00 61.20 36 LEU G CA 1
ATOM 10935 C C . LEU G 1 39 ? 79.841 78.965 -7.200 1.00 59.89 36 LEU G C 1
ATOM 10936 O O . LEU G 1 39 ? 79.085 79.160 -6.251 1.00 60.34 36 LEU G O 1
ATOM 10941 N N . GLU G 1 40 ? 80.524 79.943 -7.792 1.00 58.05 37 GLU G N 1
ATOM 10942 C CA . GLU G 1 40 ? 80.411 81.336 -7.359 1.00 55.19 37 GLU G CA 1
ATOM 10943 C C . GLU G 1 40 ? 79.428 82.076 -8.274 1.00 53.21 37 GLU G C 1
ATOM 10944 O O . GLU G 1 40 ? 79.472 81.943 -9.507 1.00 53.10 37 GLU G O 1
ATOM 10950 N N . VAL G 1 41 ? 78.538 82.850 -7.674 1.00 50.23 38 VAL G N 1
ATOM 10951 C CA . VAL G 1 41 ? 77.578 83.603 -8.456 1.00 50.98 38 VAL G CA 1
ATOM 10952 C C . VAL G 1 41 ? 77.517 85.040 -7.968 1.00 50.40 38 VAL G C 1
ATOM 10953 O O . VAL G 1 41 ? 78.033 85.366 -6.900 1.00 50.57 38 VAL G O 1
ATOM 10957 N N . GLU G 1 42 ? 76.882 85.895 -8.761 1.00 50.38 39 GLU G N 1
ATOM 10958 C CA . GLU G 1 42 ? 76.746 87.302 -8.421 1.00 49.76 39 GLU G CA 1
ATOM 10959 C C . GLU G 1 42 ? 75.276 87.749 -8.532 1.00 49.39 39 GLU G C 1
ATOM 10960 O O . GLU G 1 42 ? 74.685 87.745 -9.617 1.00 49.50 39 GLU G O 1
ATOM 10966 N N . THR G 1 43 ? 74.676 88.122 -7.414 1.00 47.70 40 THR G N 1
ATOM 10967 C CA . THR G 1 43 ? 73.303 88.580 -7.461 1.00 49.44 40 THR G CA 1
ATOM 10968 C C . THR G 1 43 ? 73.325 90.110 -7.332 1.00 50.78 40 THR G C 1
ATOM 10969 O O . THR G 1 43 ? 74.335 90.691 -6.943 1.00 50.72 40 THR G O 1
ATOM 10973 N N . PRO G 1 44 ? 72.213 90.784 -7.664 1.00 51.41 41 PRO G N 1
ATOM 10974 C CA . PRO G 1 44 ? 72.162 92.246 -7.578 1.00 51.41 41 PRO G CA 1
ATOM 10975 C C . PRO G 1 44 ? 72.306 92.846 -6.194 1.00 52.14 41 PRO G C 1
ATOM 10976 O O . PRO G 1 44 ? 72.073 92.180 -5.187 1.00 52.18 41 PRO G O 1
ATOM 10980 N N . CYS G 1 45 ? 72.684 94.122 -6.159 1.00 53.58 42 CYS G N 1
ATOM 10981 C CA . CYS G 1 45 ? 72.833 94.843 -4.901 1.00 53.54 42 CYS G CA 1
ATOM 10982 C C . CYS G 1 45 ? 71.577 95.689 -4.697 1.00 54.61 42 CYS G C 1
ATOM 10983 O O . CYS G 1 45 ? 71.333 96.193 -3.600 1.00 55.81 42 CYS G O 1
ATOM 10986 N N . MET G 1 46 ? 70.790 95.846 -5.761 1.00 54.59 43 MET G N 1
ATOM 10987 C CA . MET G 1 46 ? 69.543 96.617 -5.704 1.00 55.22 43 MET G CA 1
ATOM 10988 C C . MET G 1 46 ? 68.392 95.705 -6.105 1.00 54.89 43 MET G C 1
ATOM 10989 O O . MET G 1 46 ? 68.578 94.798 -6.908 1.00 54.50 43 MET G O 1
ATOM 10994 N N . SER G 1 47 ? 67.208 95.958 -5.557 1.00 55.74 44 SER G N 1
ATOM 10995 C CA . SER G 1 47 ? 66.031 95.149 -5.859 1.00 57.13 44 SER G CA 1
ATOM 10996 C C . SER G 1 47 ? 64.747 95.936 -5.640 1.00 58.50 44 SER G C 1
ATOM 10997 O O . SER G 1 47 ? 64.763 96.994 -5.010 1.00 58.47 44 SER G O 1
ATOM 11000 N N . GLN G 1 48 ? 63.634 95.418 -6.152 1.00 59.72 45 GLN G N 1
ATOM 11001 C CA . GLN G 1 48 ? 62.346 96.087 -5.987 1.00 62.64 45 GLN G CA 1
ATOM 11002 C C . GLN G 1 48 ? 61.762 95.760 -4.614 1.00 63.52 45 GLN G C 1
ATOM 11003 O O . GLN G 1 48 ? 60.909 96.490 -4.099 1.00 63.83 45 GLN G O 1
ATOM 11009 N N . ALA G 1 49 ? 62.222 94.658 -4.028 1.00 62.78 46 ALA G N 1
ATOM 11010 C CA . ALA G 1 49 ? 61.740 94.241 -2.721 1.00 63.60 46 ALA G CA 1
ATOM 11011 C C . ALA G 1 49 ? 62.883 94.096 -1.716 1.00 64.22 46 ALA G C 1
ATOM 11012 O O . ALA G 1 49 ? 63.972 93.628 -2.056 1.00 64.74 46 ALA G O 1
ATOM 11014 N N . THR G 1 50 ? 62.627 94.503 -0.478 1.00 63.19 47 THR G N 1
ATOM 11015 C CA . THR G 1 50 ? 63.617 94.406 0.586 1.00 62.37 47 THR G CA 1
ATOM 11016 C C . THR G 1 50 ? 63.213 93.249 1.505 1.00 61.89 47 THR G C 1
ATOM 11017 O O . THR G 1 50 ? 62.434 92.392 1.098 1.00 61.78 47 THR G O 1
ATOM 11021 N N . VAL G 1 51 ? 63.762 93.197 2.717 1.00 62.08 48 VAL G N 1
ATOM 11022 C CA . VAL G 1 51 ? 63.420 92.141 3.669 1.00 61.66 48 VAL G CA 1
ATOM 11023 C C . VAL G 1 51 ? 62.399 92.664 4.663 1.00 62.00 48 VAL G C 1
ATOM 11024 O O . VAL G 1 51 ? 62.041 93.831 4.636 1.00 61.20 48 VAL G O 1
ATOM 11028 N N . THR G 1 52 ? 61.934 91.791 5.545 1.00 64.57 49 THR G N 1
ATOM 11029 C CA . THR G 1 52 ? 60.946 92.170 6.547 1.00 66.03 49 THR G CA 1
ATOM 11030 C C . THR G 1 52 ? 61.491 91.991 7.954 1.00 68.32 49 THR G C 1
ATOM 11031 O O . THR G 1 52 ? 60.832 92.362 8.927 1.00 68.52 49 THR G O 1
ATOM 11035 N N . ASP G 1 53 ? 62.695 91.420 8.045 1.00 70.06 50 ASP G N 1
ATOM 11036 C CA . ASP G 1 53 ? 63.365 91.178 9.319 1.00 70.86 50 ASP G CA 1
ATOM 11037 C C . ASP G 1 53 ? 63.192 92.406 10.203 1.00 70.74 50 ASP G C 1
ATOM 11038 O O . ASP G 1 53 ? 63.614 93.509 9.858 1.00 70.24 50 ASP G O 1
ATOM 11043 N N . ILE G 1 54 ? 62.560 92.189 11.348 1.00 71.03 51 ILE G N 1
ATOM 11044 C CA . ILE G 1 54 ? 62.254 93.232 12.321 1.00 71.06 51 ILE G CA 1
ATOM 11045 C C . ILE G 1 54 ? 63.264 94.364 12.516 1.00 70.40 51 ILE G C 1
ATOM 11046 O O . ILE G 1 54 ? 62.950 95.527 12.270 1.00 70.15 51 ILE G O 1
ATOM 11051 N N . HIS G 1 55 ? 64.478 94.031 12.942 1.00 69.82 52 HIS G N 1
ATOM 11052 C CA . HIS G 1 55 ? 65.466 95.066 13.230 1.00 68.71 52 HIS G CA 1
ATOM 11053 C C . HIS G 1 55 ? 66.392 95.579 12.132 1.00 66.66 52 HIS G C 1
ATOM 11054 O O . HIS G 1 55 ? 67.201 96.471 12.377 1.00 65.57 52 HIS G O 1
ATOM 11061 N N . LEU G 1 56 ? 66.281 95.032 10.929 1.00 64.50 53 LEU G N 1
ATOM 11062 C CA . LEU G 1 56 ? 67.108 95.501 9.828 1.00 62.47 53 LEU G CA 1
ATOM 11063 C C . LEU G 1 56 ? 66.455 96.708 9.176 1.00 62.11 53 LEU G C 1
ATOM 11064 O O . LEU G 1 56 ? 65.245 96.729 8.952 1.00 63.57 53 LEU G O 1
ATOM 11069 N N . VAL G 1 57 ? 67.255 97.725 8.899 1.00 59.92 54 VAL G N 1
ATOM 11070 C CA . VAL G 1 57 ? 66.764 98.915 8.228 1.00 58.54 54 VAL G CA 1
ATOM 11071 C C . VAL G 1 57 ? 67.672 99.098 6.997 1.00 58.37 54 VAL G C 1
ATOM 11072 O O . VAL G 1 57 ? 68.847 99.459 7.098 1.00 58.52 54 VAL G O 1
ATOM 11076 N N . PRO G 1 58 ? 67.125 98.804 5.810 1.00 57.39 55 PRO G N 1
ATOM 11077 C CA . PRO G 1 58 ? 67.812 98.893 4.522 1.00 56.48 55 PRO G CA 1
ATOM 11078 C C . PRO G 1 58 ? 67.994 100.274 3.934 1.00 55.12 55 PRO G C 1
ATOM 11079 O O . PRO G 1 58 ? 67.277 101.210 4.284 1.00 55.84 55 PRO G O 1
ATOM 11083 N N . PHE G 1 59 ? 68.963 100.380 3.027 1.00 53.85 56 PHE G N 1
ATOM 11084 C CA . PHE G 1 59 ? 69.237 101.626 2.323 1.00 53.39 56 PHE G CA 1
ATOM 11085 C C . PHE G 1 59 ? 68.229 101.702 1.188 1.00 54.50 56 PHE G C 1
ATOM 11086 O O . PHE G 1 59 ? 67.842 100.676 0.638 1.00 54.71 56 PHE G O 1
ATOM 11094 N N . GLU G 1 60 ? 67.806 102.905 0.826 1.00 56.65 57 GLU G N 1
ATOM 11095 C CA . GLU G 1 60 ? 66.834 103.050 -0.249 1.00 58.66 57 GLU G CA 1
ATOM 11096 C C . GLU G 1 60 ? 67.240 104.057 -1.308 1.00 58.61 57 GLU G C 1
ATOM 11097 O O . GLU G 1 60 ? 67.667 105.167 -1.003 1.00 58.59 57 GLU G O 1
ATOM 11103 N N . THR G 1 61 ? 67.105 103.659 -2.565 1.00 58.52 58 THR G N 1
ATOM 11104 C CA . THR G 1 61 ? 67.454 104.545 -3.655 1.00 60.19 58 THR G CA 1
ATOM 11105 C C . THR G 1 61 ? 66.340 104.517 -4.687 1.00 61.29 58 THR G C 1
ATOM 11106 O O . THR G 1 61 ? 65.424 103.704 -4.590 1.00 61.93 58 THR G O 1
ATOM 11110 N N . ARG G 1 62 ? 66.419 105.402 -5.673 1.00 62.15 59 ARG G N 1
ATOM 11111 C CA . ARG G 1 62 ? 65.396 105.472 -6.701 1.00 63.79 59 ARG G CA 1
ATOM 11112 C C . ARG G 1 62 ? 65.945 105.303 -8.118 1.00 64.29 59 ARG G C 1
ATOM 11113 O O . ARG G 1 62 ? 66.930 105.943 -8.503 1.00 64.30 59 ARG G O 1
ATOM 11121 N N . PHE G 1 63 ? 65.292 104.445 -8.897 1.00 63.23 60 PHE G N 1
ATOM 11122 C CA . PHE G 1 63 ? 65.710 104.197 -10.269 1.00 62.57 60 PHE G CA 1
ATOM 11123 C C . PHE G 1 63 ? 64.856 104.929 -11.292 1.00 61.39 60 PHE G C 1
ATOM 11124 O O . PHE G 1 63 ? 63.712 104.557 -11.543 1.00 61.34 60 PHE G O 1
ATOM 11132 N N . VAL G 1 64 ? 65.421 105.968 -11.883 1.00 59.86 61 VAL G N 1
ATOM 11133 C CA . VAL G 1 64 ? 64.724 106.712 -12.911 1.00 59.62 61 VAL G CA 1
ATOM 11134 C C . VAL G 1 64 ? 65.406 106.323 -14.209 1.00 60.88 61 VAL G C 1
ATOM 11135 O O . VAL G 1 64 ? 66.615 106.400 -14.318 1.00 59.21 61 VAL G O 1
ATOM 11139 N N . GLY G 1 65 ? 64.621 105.872 -15.180 1.00 64.20 62 GLY G N 1
ATOM 11140 C CA . GLY G 1 65 ? 65.211 105.496 -16.451 1.00 69.06 62 GLY G CA 1
ATOM 11141 C C . GLY G 1 65 ? 65.337 106.753 -17.284 1.00 72.45 62 GLY G C 1
ATOM 11142 O O . GLY G 1 65 ? 65.100 107.845 -16.762 1.00 73.00 62 GLY G O 1
ATOM 11143 N N . PRO G 1 66 ? 65.721 106.648 -18.563 1.00 75.27 63 PRO G N 1
ATOM 11144 C CA . PRO G 1 66 ? 65.842 107.862 -19.391 1.00 76.85 63 PRO G CA 1
ATOM 11145 C C . PRO G 1 66 ? 64.447 108.502 -19.489 1.00 78.59 63 PRO G C 1
ATOM 11146 O O . PRO G 1 66 ? 63.457 107.807 -19.754 1.00 78.79 63 PRO G O 1
ATOM 11150 N N . GLY G 1 67 ? 64.391 109.814 -19.317 1.00 79.79 64 GLY G N 1
ATOM 11151 C CA . GLY G 1 67 ? 63.111 110.518 -19.350 1.00 80.76 64 GLY G CA 1
ATOM 11152 C C . GLY G 1 67 ? 62.285 110.241 -18.107 1.00 81.86 64 GLY G C 1
ATOM 11153 O O . GLY G 1 67 ? 62.385 110.971 -17.122 1.00 82.12 64 GLY G O 1
ATOM 11154 N N . GLN G 1 70 ? 59.806 107.773 -16.237 1.00 91.78 67 GLN G N 1
ATOM 11155 C CA . GLN G 1 70 ? 59.390 107.771 -14.839 1.00 91.33 67 GLN G CA 1
ATOM 11156 C C . GLN G 1 70 ? 60.247 106.856 -13.955 1.00 90.25 67 GLN G C 1
ATOM 11157 O O . GLN G 1 70 ? 60.801 105.854 -14.425 1.00 90.14 67 GLN G O 1
ATOM 11163 N N . GLY G 1 71 ? 60.323 107.200 -12.669 1.00 88.38 68 GLY G N 1
ATOM 11164 C CA . GLY G 1 71 ? 61.117 106.428 -11.725 1.00 85.46 68 GLY G CA 1
ATOM 11165 C C . GLY G 1 71 ? 60.410 105.345 -10.929 1.00 82.83 68 GLY G C 1
ATOM 11166 O O . GLY G 1 71 ? 59.205 105.137 -11.062 1.00 83.48 68 GLY G O 1
ATOM 11167 N N . MET G 1 72 ? 61.186 104.661 -10.091 1.00 79.50 69 MET G N 1
ATOM 11168 C CA . MET G 1 72 ? 60.693 103.577 -9.244 1.00 75.50 69 MET G CA 1
ATOM 11169 C C . MET G 1 72 ? 61.670 103.369 -8.077 1.00 73.50 69 MET G C 1
ATOM 11170 O O . MET G 1 72 ? 62.881 103.492 -8.250 1.00 72.61 69 MET G O 1
ATOM 11175 N N . ASN G 1 73 ? 61.153 103.071 -6.886 1.00 71.25 70 ASN G N 1
ATOM 11176 C CA . ASN G 1 73 ? 62.018 102.861 -5.720 1.00 67.56 70 ASN G CA 1
ATOM 11177 C C . ASN G 1 73 ? 62.846 101.580 -5.798 1.00 64.90 70 ASN G C 1
ATOM 11178 O O . ASN G 1 73 ? 62.511 100.641 -6.517 1.00 64.40 70 ASN G O 1
ATOM 11183 N N . LEU G 1 74 ? 63.930 101.553 -5.034 1.00 61.95 71 LEU G N 1
ATOM 11184 C CA . LEU G 1 74 ? 64.833 100.414 -5.008 1.00 57.73 71 LEU G CA 1
ATOM 11185 C C . LEU G 1 74 ? 65.504 100.342 -3.643 1.00 56.38 71 LEU G C 1
ATOM 11186 O O . LEU G 1 74 ? 65.764 101.372 -3.007 1.00 55.56 71 LEU G O 1
ATOM 11191 N N . TRP G 1 75 ? 65.780 99.123 -3.197 1.00 55.35 72 TRP G N 1
ATOM 11192 C CA . TRP G 1 75 ? 66.429 98.909 -1.914 1.00 54.31 72 TRP G CA 1
ATOM 11193 C C . TRP G 1 75 ? 67.737 98.188 -2.166 1.00 52.36 72 TRP G C 1
ATOM 11194 O O . TRP G 1 75 ? 67.833 97.370 -3.078 1.00 50.90 72 TRP G O 1
ATOM 11205 N N . LEU G 1 76 ? 68.749 98.507 -1.366 1.00 50.87 73 LEU G N 1
ATOM 11206 C CA . LEU G 1 76 ? 70.041 97.860 -1.492 1.00 49.66 73 LEU G CA 1
ATOM 11207 C C . LEU G 1 76 ? 69.936 96.578 -0.676 1.00 49.94 73 LEU G C 1
ATOM 11208 O O . LEU G 1 76 ? 69.274 96.553 0.352 1.00 50.14 73 LEU G O 1
ATOM 11213 N N . MET G 1 77 ? 70.570 95.510 -1.142 1.00 51.09 74 MET G N 1
ATOM 11214 C CA . MET G 1 77 ? 70.500 94.227 -0.452 1.00 52.70 74 MET G CA 1
ATOM 11215 C C . MET G 1 77 ? 71.223 94.167 0.878 1.00 53.34 74 MET G C 1
ATOM 11216 O O . MET G 1 77 ? 72.389 94.540 0.985 1.00 55.55 74 MET G O 1
ATOM 11221 N N . THR G 1 78 ? 70.511 93.691 1.893 1.00 52.54 75 THR G N 1
ATOM 11222 C CA . THR G 1 78 ? 71.063 93.534 3.223 1.00 50.19 75 THR G CA 1
ATOM 11223 C C . THR G 1 78 ? 71.763 92.189 3.209 1.00 49.79 75 THR G C 1
ATOM 11224 O O . THR G 1 78 ? 72.673 91.936 3.995 1.00 51.34 75 THR G O 1
ATOM 11228 N N . SER G 1 79 ? 71.333 91.332 2.293 1.00 48.53 76 SER G N 1
ATOM 11229 C CA . SER G 1 79 ? 71.905 90.004 2.141 1.00 49.87 76 SER G CA 1
ATOM 11230 C C . SER G 1 79 ? 71.408 89.414 0.835 1.00 50.56 76 SER G C 1
ATOM 11231 O O . SER G 1 79 ? 70.253 89.605 0.465 1.00 52.64 76 SER G O 1
ATOM 11234 N N . PRO G 1 80 ? 72.272 88.682 0.120 1.00 50.46 77 PRO G N 1
ATOM 11235 C CA . PRO G 1 80 ? 71.922 88.061 -1.164 1.00 52.35 77 PRO G CA 1
ATOM 11236 C C . PRO G 1 80 ? 71.051 86.803 -1.034 1.00 55.55 77 PRO G C 1
ATOM 11237 O O . PRO G 1 80 ? 70.915 86.034 -1.990 1.00 56.05 77 PRO G O 1
ATOM 11241 N N . GLU G 1 81 ? 70.466 86.605 0.147 1.00 58.53 78 GLU G N 1
ATOM 11242 C CA . GLU G 1 81 ? 69.642 85.426 0.440 1.00 60.05 78 GLU G CA 1
ATOM 11243 C C . GLU G 1 81 ? 68.502 85.134 -0.539 1.00 58.96 78 GLU G C 1
ATOM 11244 O O . GLU G 1 81 ? 68.533 84.135 -1.261 1.00 57.02 78 GLU G O 1
ATOM 11250 N N . TYR G 1 82 ? 67.492 85.996 -0.561 1.00 58.76 79 TYR G N 1
ATOM 11251 C CA . TYR G 1 82 ? 66.357 85.790 -1.462 1.00 59.25 79 TYR G CA 1
ATOM 11252 C C . TYR G 1 82 ? 66.799 85.436 -2.890 1.00 59.09 79 TYR G C 1
ATOM 11253 O O . TYR G 1 82 ? 66.300 84.468 -3.478 1.00 59.84 79 TYR G O 1
ATOM 11262 N N . HIS G 1 83 ? 67.738 86.208 -3.437 1.00 57.84 80 HIS G N 1
ATOM 11263 C CA . HIS G 1 83 ? 68.228 85.968 -4.794 1.00 56.67 80 HIS G CA 1
ATOM 11264 C C . HIS G 1 83 ? 68.898 84.608 -4.932 1.00 55.65 80 HIS G C 1
ATOM 11265 O O . HIS G 1 83 ? 68.735 83.925 -5.941 1.00 54.12 80 HIS G O 1
ATOM 11272 N N . MET G 1 84 ? 69.655 84.213 -3.921 1.00 56.17 81 MET G N 1
ATOM 11273 C CA . MET G 1 84 ? 70.310 82.920 -3.974 1.00 58.91 81 MET G CA 1
ATOM 11274 C C . MET G 1 84 ? 69.294 81.796 -3.758 1.00 60.34 81 MET G C 1
ATOM 11275 O O . MET G 1 84 ? 69.482 80.686 -4.262 1.00 60.55 81 MET G O 1
ATOM 11280 N N . LYS G 1 85 ? 68.219 82.075 -3.019 1.00 61.26 82 LYS G N 1
ATOM 11281 C CA . LYS G 1 85 ? 67.181 81.066 -2.816 1.00 61.05 82 LYS G CA 1
ATOM 11282 C C . LYS G 1 85 ? 66.574 80.874 -4.209 1.00 60.90 82 LYS G C 1
ATOM 11283 O O . LYS G 1 85 ? 66.501 79.754 -4.730 1.00 61.75 82 LYS G O 1
ATOM 11289 N N . ARG G 1 86 ? 66.158 81.984 -4.814 1.00 59.09 83 ARG G N 1
ATOM 11290 C CA . ARG G 1 86 ? 65.573 81.949 -6.144 1.00 57.98 83 ARG G CA 1
ATOM 11291 C C . ARG G 1 86 ? 66.471 81.200 -7.109 1.00 58.13 83 ARG G C 1
ATOM 11292 O O . ARG G 1 86 ? 65.997 80.350 -7.852 1.00 60.14 83 ARG G O 1
ATOM 11300 N N . LEU G 1 87 ? 67.766 81.499 -7.103 1.00 58.13 84 LEU G N 1
ATOM 11301 C CA . LEU G 1 87 ? 68.686 80.819 -8.013 1.00 58.89 84 LEU G CA 1
ATOM 11302 C C . LEU G 1 87 ? 68.682 79.312 -7.780 1.00 60.84 84 LEU G C 1
ATOM 11303 O O . LEU G 1 87 ? 68.817 78.525 -8.723 1.00 61.42 84 LEU G O 1
ATOM 11308 N N . LEU G 1 88 ? 68.539 78.920 -6.516 1.00 62.02 85 LEU G N 1
ATOM 11309 C CA . LEU G 1 88 ? 68.523 77.514 -6.129 1.00 62.74 85 LEU G CA 1
ATOM 11310 C C . LEU G 1 88 ? 67.289 76.837 -6.734 1.00 64.17 85 LEU G C 1
ATOM 11311 O O . LEU G 1 88 ? 67.392 75.795 -7.392 1.00 64.06 85 LEU G O 1
ATOM 11316 N N . VAL G 1 89 ? 66.124 77.440 -6.509 1.00 64.42 86 VAL G N 1
ATOM 11317 C CA . VAL G 1 89 ? 64.877 76.926 -7.057 1.00 63.42 86 VAL G CA 1
ATOM 11318 C C . VAL G 1 89 ? 65.083 76.783 -8.560 1.00 63.20 86 VAL G C 1
ATOM 11319 O O . VAL G 1 89 ? 64.667 75.801 -9.163 1.00 64.37 86 VAL G O 1
ATOM 11323 N N . ALA G 1 90 ? 65.746 77.768 -9.152 1.00 62.50 87 ALA G N 1
ATOM 11324 C CA . ALA G 1 90 ? 66.026 77.761 -10.581 1.00 62.46 87 ALA G CA 1
ATOM 11325 C C . ALA G 1 90 ? 66.903 76.573 -10.963 1.00 62.95 87 ALA G C 1
ATOM 11326 O O . ALA G 1 90 ? 67.084 76.282 -12.139 1.00 62.51 87 ALA G O 1
ATOM 11328 N N . GLY G 1 91 ? 67.469 75.905 -9.966 1.00 64.47 88 GLY G N 1
ATOM 11329 C CA . GLY G 1 91 ? 68.287 74.741 -10.241 1.00 68.21 88 GLY G CA 1
ATOM 11330 C C . GLY G 1 91 ? 69.800 74.855 -10.263 1.00 71.09 88 GLY G C 1
ATOM 11331 O O . GLY G 1 91 ? 70.466 74.024 -10.888 1.00 71.27 88 GLY G O 1
ATOM 11332 N N . CYS G 1 92 ? 70.369 75.857 -9.601 1.00 73.34 89 CYS G N 1
ATOM 11333 C CA . CYS G 1 92 ? 71.826 75.965 -9.602 1.00 75.63 89 CYS G CA 1
ATOM 11334 C C . CYS G 1 92 ? 72.320 74.959 -8.582 1.00 75.72 89 CYS G C 1
ATOM 11335 O O . CYS G 1 92 ? 71.572 74.574 -7.679 1.00 77.28 89 CYS G O 1
ATOM 11338 N N . GLY G 1 93 ? 73.564 74.519 -8.720 1.00 74.92 90 GLY G N 1
ATOM 11339 C CA . GLY G 1 93 ? 74.089 73.551 -7.770 1.00 73.31 90 GLY G CA 1
ATOM 11340 C C . GLY G 1 93 ? 74.471 74.236 -6.476 1.00 72.07 90 GLY G C 1
ATOM 11341 O O . GLY G 1 93 ? 73.858 75.239 -6.109 1.00 72.79 90 GLY G O 1
ATOM 11342 N N . PRO G 1 94 ? 75.455 73.707 -5.736 1.00 70.41 91 PRO G N 1
ATOM 11343 C CA . PRO G 1 94 ? 75.836 74.378 -4.492 1.00 67.65 91 PRO G CA 1
ATOM 11344 C C . PRO G 1 94 ? 76.575 75.648 -4.926 1.00 65.78 91 PRO G C 1
ATOM 11345 O O . PRO G 1 94 ? 77.406 75.606 -5.843 1.00 64.14 91 PRO G O 1
ATOM 11349 N N . VAL G 1 95 ? 76.264 76.772 -4.284 1.00 63.36 92 VAL G N 1
ATOM 11350 C CA . VAL G 1 95 ? 76.869 78.042 -4.660 1.00 59.59 92 VAL G CA 1
ATOM 11351 C C . VAL G 1 95 ? 77.217 78.991 -3.529 1.00 59.20 92 VAL G C 1
ATOM 11352 O O . VAL G 1 95 ? 76.619 78.953 -2.446 1.00 59.51 92 VAL G O 1
ATOM 11356 N N . PHE G 1 96 ? 78.188 79.857 -3.808 1.00 57.00 93 PHE G N 1
ATOM 11357 C CA . PHE G 1 96 ? 78.621 80.866 -2.859 1.00 55.65 93 PHE G CA 1
ATOM 11358 C C . PHE G 1 96 ? 78.833 82.189 -3.583 1.00 55.40 93 PHE G C 1
ATOM 11359 O O . PHE G 1 96 ? 79.019 82.235 -4.795 1.00 54.40 93 PHE G O 1
ATOM 11367 N N . GLN G 1 97 ? 78.798 83.269 -2.822 1.00 55.40 94 GLN G N 1
ATOM 11368 C CA . GLN G 1 97 ? 79.004 84.590 -3.369 1.00 53.78 94 GLN G CA 1
ATOM 11369 C C . GLN G 1 97 ? 79.760 85.441 -2.365 1.00 53.29 94 GLN G C 1
ATOM 11370 O O . GLN G 1 97 ? 79.464 85.413 -1.164 1.00 51.66 94 GLN G O 1
ATOM 11376 N N . LEU G 1 98 ? 80.769 86.154 -2.859 1.00 51.96 95 LEU G N 1
ATOM 11377 C CA . LEU G 1 98 ? 81.549 87.075 -2.037 1.00 51.16 95 LEU G CA 1
ATOM 11378 C C . LEU G 1 98 ? 81.074 88.444 -2.520 1.00 50.91 95 LEU G C 1
ATOM 11379 O O . LEU G 1 98 ? 81.620 89.029 -3.464 1.00 50.96 95 LEU G O 1
ATOM 11384 N N . CYS G 1 99 ? 80.027 88.938 -1.874 1.00 49.73 96 CYS G N 1
ATOM 11385 C CA . CYS G 1 99 ? 79.439 90.201 -2.260 1.00 49.70 96 CYS G CA 1
ATOM 11386 C C . CYS G 1 99 ? 79.488 91.278 -1.184 1.00 48.56 96 CYS G C 1
ATOM 11387 O O . CYS G 1 99 ? 79.876 91.030 -0.040 1.00 48.06 96 CYS G O 1
ATOM 11390 N N . ARG G 1 100 ? 79.084 92.480 -1.583 1.00 46.69 97 ARG G N 1
ATOM 11391 C CA . ARG G 1 100 ? 79.020 93.632 -0.702 1.00 45.58 97 ARG G CA 1
ATOM 11392 C C . ARG G 1 100 ? 77.564 93.712 -0.261 1.00 46.52 97 ARG G C 1
ATOM 11393 O O . ARG G 1 100 ? 76.656 93.539 -1.084 1.00 46.77 97 ARG G O 1
ATOM 11401 N N . SER G 1 101 ? 77.336 93.949 1.028 1.00 46.47 98 SER G N 1
ATOM 11402 C CA . SER G 1 101 ? 75.976 94.055 1.543 1.00 47.35 98 SER G CA 1
ATOM 11403 C C . SER G 1 101 ? 75.779 95.384 2.259 1.00 48.74 98 SER G C 1
ATOM 11404 O 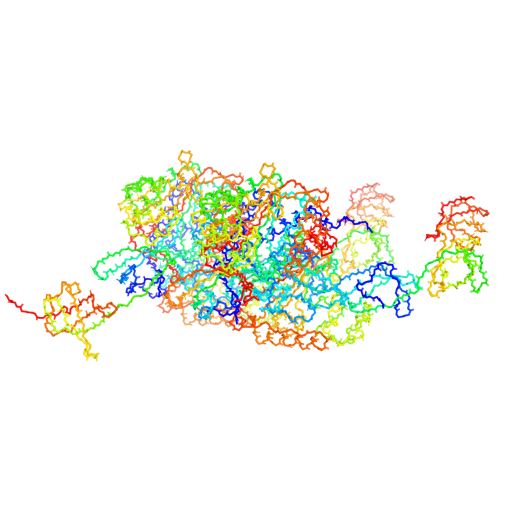O . SER G 1 101 ? 76.739 95.969 2.780 1.00 49.43 98 SER G O 1
ATOM 11407 N N . PHE G 1 102 ? 74.537 95.860 2.285 1.00 47.75 99 PHE G N 1
ATOM 11408 C CA . PHE G 1 102 ? 74.250 97.137 2.907 1.00 48.05 99 PHE G CA 1
ATOM 11409 C C . PHE G 1 102 ? 73.181 97.109 3.990 1.00 48.81 99 PHE G C 1
ATOM 11410 O O . PHE G 1 102 ? 72.128 96.508 3.818 1.00 49.07 99 PHE G O 1
ATOM 11418 N N . ARG G 1 103 ? 73.468 97.796 5.094 1.00 49.79 100 ARG G N 1
ATOM 11419 C CA . ARG G 1 103 ? 72.568 97.900 6.230 1.00 49.45 100 ARG G CA 1
ATOM 11420 C C . ARG G 1 103 ? 72.694 99.262 6.890 1.00 50.30 100 ARG G C 1
ATOM 11421 O O . ARG G 1 103 ? 73.736 99.592 7.450 1.00 49.23 100 ARG G O 1
ATOM 11429 N N . ASN G 1 104 ? 71.632 100.059 6.833 1.00 52.68 101 ASN G N 1
ATOM 11430 C CA . ASN G 1 104 ? 71.673 101.382 7.444 1.00 54.88 101 ASN G CA 1
ATOM 11431 C C . ASN G 1 104 ? 71.562 101.308 8.967 1.00 56.38 101 ASN G C 1
ATOM 11432 O O . ASN G 1 104 ? 71.225 100.265 9.528 1.00 56.78 101 ASN G O 1
ATOM 11437 N N . GLU G 1 105 ? 71.848 102.419 9.634 1.00 58.28 102 GLU G N 1
ATOM 11438 C CA . GLU G 1 105 ? 71.796 102.474 11.093 1.00 61.74 102 GLU G CA 1
ATOM 11439 C C . GLU G 1 105 ? 72.683 101.418 11.752 1.00 63.06 102 GLU G C 1
ATOM 11440 O O . GLU G 1 105 ? 72.316 100.821 12.770 1.00 63.68 102 GLU G O 1
ATOM 11446 N N . GLU G 1 106 ? 73.854 101.202 11.160 1.00 63.41 103 GLU G N 1
ATOM 11447 C CA . GLU G 1 106 ? 74.816 100.236 11.666 1.00 63.01 103 GLU G CA 1
ATOM 11448 C C . GLU G 1 106 ? 76.257 100.692 11.444 1.00 63.17 103 GLU G C 1
ATOM 11449 O O . GLU G 1 106 ? 76.750 100.703 10.314 1.00 62.72 103 GLU G O 1
ATOM 11455 N N . MET G 1 107 ? 76.926 101.057 12.533 1.00 63.08 104 MET G N 1
ATOM 11456 C CA . MET G 1 107 ? 78.306 101.505 12.471 1.00 63.87 104 MET G CA 1
ATOM 11457 C C . MET G 1 107 ? 78.940 101.482 13.857 1.00 63.39 104 MET G C 1
ATOM 11458 O O . MET G 1 107 ? 78.472 102.155 14.780 1.00 63.33 104 MET G O 1
ATOM 11463 N N . GLY G 1 108 ? 80.010 100.702 13.985 1.00 62.78 105 GLY G N 1
ATOM 11464 C CA . GLY G 1 108 ? 80.728 100.575 15.243 1.00 62.50 105 GLY G CA 1
ATOM 11465 C C . GLY G 1 108 ? 82.035 99.860 14.969 1.00 62.03 105 GLY G C 1
ATOM 11466 O O . GLY G 1 108 ? 82.378 99.643 13.812 1.00 62.09 105 GLY G O 1
ATOM 11467 N N . ARG G 1 109 ? 82.768 99.460 15.998 1.00 60.55 106 ARG G N 1
ATOM 11468 C CA . ARG G 1 109 ? 84.028 98.804 15.722 1.00 59.71 106 ARG G CA 1
ATOM 11469 C C . ARG G 1 109 ? 83.886 97.491 14.968 1.00 58.47 106 ARG G C 1
ATOM 11470 O O . ARG G 1 109 ? 84.860 96.968 14.432 1.00 59.81 106 ARG G O 1
ATOM 11478 N N . TYR G 1 110 ? 82.677 96.959 14.894 1.00 57.05 107 TYR G N 1
ATOM 11479 C CA . TYR G 1 110 ? 82.489 95.706 14.180 1.00 55.89 107 TYR G CA 1
ATOM 11480 C C . TYR G 1 110 ? 81.419 95.819 13.100 1.00 54.86 107 TYR G C 1
ATOM 11481 O O . TYR G 1 110 ? 81.045 94.831 12.459 1.00 53.64 107 TYR G O 1
ATOM 11490 N N . HIS G 1 111 ? 80.943 97.040 12.888 1.00 53.38 108 HIS G N 1
ATOM 11491 C CA . HIS G 1 111 ? 79.911 97.288 11.893 1.00 53.15 108 HIS G CA 1
ATOM 11492 C C . HIS G 1 111 ? 80.245 98.429 10.946 1.00 51.15 108 HIS G C 1
ATOM 11493 O O . HIS G 1 111 ? 80.832 99.434 11.335 1.00 51.51 108 HIS G O 1
ATOM 11500 N N . ASN G 1 112 ? 79.843 98.261 9.694 1.00 49.91 109 ASN G N 1
ATOM 11501 C CA . ASN G 1 112 ? 80.038 99.277 8.677 1.00 48.32 109 ASN G CA 1
ATOM 11502 C C . ASN G 1 112 ? 78.754 99.270 7.851 1.00 47.32 109 ASN G C 1
ATOM 11503 O O . ASN G 1 112 ? 78.212 98.213 7.548 1.00 46.97 109 ASN G O 1
ATOM 11508 N N . PRO G 1 113 ? 78.229 100.450 7.507 1.00 47.20 110 PRO G N 1
ATOM 11509 C CA . PRO G 1 113 ? 76.999 100.499 6.713 1.00 45.18 110 PRO G CA 1
ATOM 11510 C C . PRO G 1 113 ? 77.025 99.539 5.526 1.00 44.38 110 PRO G C 1
ATOM 11511 O O . PRO G 1 113 ? 75.985 99.055 5.073 1.00 42.58 110 PRO G O 1
ATOM 11515 N N . GLU G 1 114 ? 78.217 99.276 5.010 1.00 44.38 111 GLU G N 1
ATOM 11516 C CA . GLU G 1 114 ? 78.355 98.325 3.917 1.00 44.16 111 GLU G CA 1
ATOM 11517 C C . GLU G 1 114 ? 79.513 97.440 4.319 1.00 43.06 111 GLU G C 1
ATOM 11518 O O . GLU G 1 114 ? 80.456 97.908 4.950 1.00 40.24 111 GLU G O 1
ATOM 11524 N N . PHE G 1 115 ? 79.423 96.159 3.981 1.00 43.59 112 PHE G N 1
ATOM 11525 C CA . PHE G 1 115 ? 80.457 95.198 4.336 1.00 43.87 112 PHE G CA 1
ATOM 11526 C C . PHE G 1 115 ? 80.381 94.023 3.384 1.00 43.70 112 PHE G C 1
ATOM 11527 O O . PHE G 1 115 ? 79.426 93.894 2.632 1.00 45.96 112 PHE G O 1
ATOM 11535 N N . THR G 1 116 ? 81.391 93.165 3.427 1.00 44.97 113 THR G N 1
ATOM 11536 C CA . THR G 1 116 ? 81.458 92.000 2.556 1.00 45.62 113 THR G CA 1
ATOM 11537 C C . THR G 1 116 ? 80.884 90.784 3.258 1.00 47.19 113 THR G C 1
ATOM 11538 O O . THR G 1 116 ? 81.149 90.555 4.434 1.00 47.63 113 THR G O 1
ATOM 11542 N N . MET G 1 117 ? 80.109 90.002 2.516 1.00 48.02 114 MET G N 1
ATOM 11543 C CA . MET G 1 117 ? 79.470 88.819 3.056 1.00 48.19 114 MET G CA 1
ATOM 11544 C C . MET G 1 117 ? 79.822 87.584 2.247 1.00 48.89 114 MET G C 1
ATOM 11545 O O . MET G 1 117 ? 79.917 87.628 1.018 1.00 49.03 114 MET G O 1
ATOM 11550 N N . LEU G 1 118 ? 80.039 86.482 2.951 1.00 49.07 115 LEU G N 1
ATOM 11551 C CA . LEU G 1 118 ? 80.315 85.215 2.303 1.00 48.84 115 LEU G CA 1
ATOM 11552 C C . LEU G 1 118 ? 79.065 84.413 2.650 1.00 50.88 115 LEU G C 1
ATOM 11553 O O . LEU G 1 118 ? 78.848 84.059 3.812 1.00 49.97 115 LEU G O 1
ATOM 11558 N N . GLU G 1 119 ? 78.221 84.173 1.656 1.00 52.72 116 GLU G N 1
ATOM 11559 C CA . GLU G 1 119 ? 77.006 83.411 1.870 1.00 54.63 116 GLU G CA 1
ATOM 11560 C C . GLU G 1 119 ? 77.005 82.272 0.872 1.00 55.89 116 GLU G C 1
ATOM 11561 O O . GLU G 1 119 ? 77.230 82.489 -0.315 1.00 56.40 116 GLU G O 1
ATOM 11567 N N . TRP G 1 120 ? 76.792 81.050 1.341 1.00 57.96 117 TRP G N 1
ATOM 11568 C CA . TRP G 1 120 ? 76.748 79.935 0.405 1.00 60.03 117 TRP G CA 1
ATOM 11569 C C . TRP G 1 120 ? 75.648 78.955 0.750 1.00 61.76 117 TRP G C 1
ATOM 11570 O O . TRP G 1 120 ? 75.202 78.883 1.899 1.00 62.22 117 TRP G O 1
ATOM 11581 N N . TYR G 1 121 ? 75.186 78.226 -0.258 1.00 63.22 118 TYR G N 1
ATOM 11582 C CA . TYR G 1 121 ? 74.119 77.264 -0.053 1.00 64.06 118 TYR G CA 1
ATOM 11583 C C . TYR G 1 121 ? 74.469 75.860 -0.516 1.00 66.49 118 TYR G C 1
ATOM 11584 O O . TYR G 1 121 ? 74.887 75.646 -1.661 1.00 65.22 118 TYR G O 1
ATOM 11593 N N . ARG G 1 122 ? 74.299 74.914 0.408 1.00 69.35 119 ARG G N 1
ATOM 11594 C CA . ARG G 1 122 ? 74.572 73.503 0.173 1.00 72.42 119 ARG G CA 1
ATOM 11595 C C . ARG G 1 122 ? 73.273 72.697 0.130 1.00 75.95 119 ARG G C 1
ATOM 11596 O O . ARG G 1 122 ? 72.597 72.529 1.154 1.00 76.36 119 ARG G O 1
ATOM 11604 N N . PRO G 1 123 ? 72.894 72.206 -1.064 1.00 79.08 120 PRO G N 1
ATOM 11605 C CA . PRO G 1 123 ? 71.665 71.416 -1.195 1.00 81.44 120 PRO G CA 1
ATOM 11606 C C . PRO G 1 123 ? 71.887 70.021 -0.607 1.00 83.45 120 PRO G C 1
ATOM 11607 O O . PRO G 1 123 ? 72.936 69.411 -0.839 1.00 83.59 120 PRO G O 1
ATOM 11611 N N . HIS G 1 124 ? 70.908 69.528 0.150 1.00 84.92 121 HIS G N 1
ATOM 11612 C CA . HIS G 1 124 ? 70.980 68.200 0.768 1.00 85.47 121 HIS G CA 1
ATOM 11613 C C . HIS G 1 124 ? 71.882 68.180 2.001 1.00 85.01 121 HIS G C 1
ATOM 11614 O O . HIS G 1 124 ? 72.488 67.158 2.320 1.00 86.31 121 HIS G O 1
ATOM 11621 N N . TYR G 1 125 ? 71.976 69.311 2.689 1.00 83.78 122 TYR G N 1
ATOM 11622 C CA . TYR G 1 125 ? 72.808 69.415 3.882 1.00 82.32 122 TYR G CA 1
ATOM 11623 C C . TYR G 1 125 ? 71.955 69.865 5.065 1.00 82.72 122 TYR G C 1
ATOM 11624 O O . TYR G 1 125 ? 71.186 70.818 4.953 1.00 82.69 122 TYR G O 1
ATOM 11633 N N . ASP G 1 126 ? 72.089 69.176 6.192 1.00 83.67 123 ASP G N 1
ATOM 11634 C CA . ASP G 1 126 ? 71.361 69.540 7.403 1.00 85.19 123 ASP G CA 1
ATOM 11635 C C . ASP G 1 126 ? 72.232 70.567 8.117 1.00 85.11 123 ASP G C 1
ATOM 11636 O O . ASP G 1 126 ? 73.413 70.699 7.800 1.00 85.26 123 ASP G O 1
ATOM 11641 N N . MET G 1 127 ? 71.676 71.291 9.081 1.00 84.85 124 MET G N 1
ATOM 11642 C CA . MET G 1 127 ? 72.475 72.300 9.764 1.00 84.86 124 MET G CA 1
ATOM 11643 C C . MET G 1 127 ? 73.618 71.729 10.596 1.00 85.20 124 MET G C 1
ATOM 11644 O O . MET G 1 127 ? 74.107 72.378 11.521 1.00 85.76 124 MET G O 1
ATOM 11649 N N . TYR G 1 128 ? 74.038 70.510 10.274 1.00 85.25 125 TYR G N 1
ATOM 11650 C CA . TYR G 1 128 ? 75.155 69.888 10.974 1.00 85.11 125 TYR G CA 1
ATOM 11651 C C . TYR G 1 128 ? 76.257 69.615 9.949 1.00 84.26 125 TYR G C 1
ATOM 11652 O O . TYR G 1 128 ? 77.445 69.699 10.269 1.00 84.78 125 TYR G O 1
ATOM 11661 N N . ARG G 1 129 ? 75.859 69.297 8.716 1.00 81.82 126 ARG G N 1
ATOM 11662 C CA . ARG G 1 129 ? 76.822 69.046 7.645 1.00 80.17 126 ARG G CA 1
ATOM 11663 C C . ARG G 1 129 ? 77.492 70.380 7.323 1.00 80.32 126 ARG G C 1
ATOM 11664 O O . ARG G 1 129 ? 78.721 70.487 7.264 1.00 80.05 126 ARG G O 1
ATOM 11672 N N . LEU G 1 130 ? 76.656 71.396 7.128 1.00 80.27 127 LEU G N 1
ATOM 11673 C CA . LEU G 1 130 ? 77.112 72.747 6.818 1.00 80.03 127 LEU G CA 1
ATOM 11674 C C . LEU G 1 130 ? 77.953 73.276 7.974 1.00 80.19 127 LEU G C 1
ATOM 11675 O O . LEU G 1 130 ? 79.119 73.632 7.801 1.00 81.30 127 LEU G O 1
ATOM 11680 N N . MET G 1 131 ? 77.344 73.317 9.153 1.00 79.68 128 MET G N 1
ATOM 11681 C CA . MET G 1 131 ? 78.000 73.790 10.360 1.00 79.22 128 MET G CA 1
ATOM 11682 C C . MET G 1 131 ? 79.408 73.199 10.440 1.00 78.83 128 MET G C 1
ATOM 11683 O O . MET G 1 131 ? 80.334 73.820 10.960 1.00 79.35 128 MET G O 1
ATOM 11688 N N . ASN G 1 132 ? 79.568 71.998 9.904 1.00 78.05 129 ASN G N 1
ATOM 11689 C CA . ASN G 1 132 ? 80.864 71.341 9.912 1.00 76.98 129 ASN G CA 1
ATOM 11690 C C . ASN G 1 132 ? 81.820 72.052 8.959 1.00 74.84 129 ASN G C 1
ATOM 11691 O O . ASN G 1 132 ? 82.964 72.326 9.310 1.00 74.13 129 ASN G O 1
ATOM 11696 N N . GLU G 1 133 ? 81.345 72.346 7.752 1.00 72.76 130 GLU G N 1
ATOM 11697 C CA . GLU G 1 133 ? 82.163 73.026 6.754 1.00 70.26 130 GLU G CA 1
ATOM 11698 C C . GLU G 1 133 ? 82.616 74.405 7.225 1.00 68.86 130 GLU G C 1
ATOM 11699 O O . GLU G 1 133 ? 83.767 74.791 7.024 1.00 67.00 130 GLU G O 1
ATOM 11705 N N . VAL G 1 134 ? 81.699 75.145 7.838 1.00 67.85 131 VAL G N 1
ATOM 11706 C CA . VAL G 1 134 ? 82.002 76.466 8.357 1.00 67.54 131 VAL G CA 1
ATOM 11707 C C . VAL G 1 134 ? 83.202 76.288 9.268 1.00 69.01 131 VAL G C 1
ATOM 11708 O O . VAL G 1 134 ? 84.191 77.015 9.178 1.00 68.50 131 VAL G O 1
ATOM 11712 N N . ASP G 1 135 ? 83.099 75.284 10.132 1.00 71.09 132 ASP G N 1
ATOM 11713 C CA . ASP G 1 135 ? 84.135 74.957 11.101 1.00 72.10 132 ASP G CA 1
ATOM 11714 C C . ASP G 1 135 ? 85.509 74.718 10.478 1.00 72.39 132 ASP G C 1
ATOM 11715 O O . ASP G 1 135 ? 86.513 75.159 11.031 1.00 72.60 132 ASP G O 1
ATOM 11720 N N . ASP G 1 136 ? 85.577 74.028 9.343 1.00 72.72 133 ASP G N 1
ATOM 11721 C CA . ASP G 1 136 ? 86.887 73.805 8.741 1.00 74.70 133 ASP G CA 1
ATOM 11722 C C . ASP G 1 136 ? 87.349 75.021 7.943 1.00 73.58 133 ASP G C 1
ATOM 11723 O O . ASP G 1 136 ? 88.541 75.158 7.647 1.00 73.21 133 ASP G O 1
ATOM 11728 N N . LEU G 1 137 ? 86.410 75.904 7.600 1.00 71.48 134 LEU G N 1
ATOM 11729 C CA . LEU G 1 137 ? 86.764 77.124 6.887 1.00 68.45 134 LEU G CA 1
ATOM 11730 C C . LEU G 1 137 ? 87.520 77.961 7.901 1.00 68.37 134 LEU G C 1
ATOM 11731 O O . LEU G 1 137 ? 88.560 78.541 7.594 1.00 68.22 134 LEU G O 1
ATOM 11736 N N . LEU G 1 138 ? 86.993 78.011 9.119 1.00 67.53 135 LEU G N 1
ATOM 11737 C CA . LEU G 1 138 ? 87.629 78.772 10.177 1.00 68.72 135 LEU G CA 1
ATOM 11738 C C . LEU G 1 138 ? 89.022 78.245 10.504 1.00 71.01 135 LEU G C 1
ATOM 11739 O O . LEU G 1 138 ? 89.905 79.011 10.890 1.00 71.77 135 LEU G O 1
ATOM 11744 N N . GLN G 1 139 ? 89.222 76.938 10.349 1.00 73.09 136 GLN G N 1
ATOM 11745 C CA . GLN G 1 139 ? 90.514 76.331 10.656 1.00 74.45 136 GLN G CA 1
ATOM 11746 C C . GLN G 1 139 ? 91.569 76.554 9.581 1.00 74.05 136 GLN G C 1
ATOM 11747 O O . GLN G 1 139 ? 92.759 76.599 9.880 1.00 75.31 136 GLN G O 1
ATOM 11753 N N . GLN G 1 140 ? 91.149 76.687 8.331 1.00 73.48 137 GLN G N 1
ATOM 11754 C CA . GLN G 1 140 ? 92.121 76.917 7.270 1.00 73.88 137 GLN G CA 1
ATOM 11755 C C . GLN G 1 140 ? 92.478 78.402 7.173 1.00 74.15 137 GLN G C 1
ATOM 11756 O O . GLN G 1 140 ? 93.631 78.765 6.946 1.00 73.93 137 GLN G O 1
ATOM 11762 N N . VAL G 1 141 ? 91.483 79.259 7.354 1.00 73.32 138 VAL G N 1
ATOM 11763 C CA . VAL G 1 141 ? 91.708 80.686 7.262 1.00 72.25 138 VAL G CA 1
ATOM 11764 C C . VAL G 1 141 ? 92.244 81.273 8.560 1.00 72.43 138 VAL G C 1
ATOM 11765 O O . VAL G 1 141 ? 93.146 82.108 8.529 1.00 72.39 138 VAL G O 1
ATOM 11769 N N . LEU G 1 142 ? 91.712 80.839 9.698 1.00 72.45 139 LEU G N 1
ATOM 11770 C CA . LEU G 1 142 ? 92.186 81.349 10.986 1.00 73.13 139 LEU G CA 1
ATOM 11771 C C . LEU G 1 142 ? 93.244 80.468 11.646 1.00 74.74 139 LEU G C 1
ATOM 11772 O O . LEU G 1 142 ? 93.732 80.802 12.724 1.00 74.25 139 LEU G O 1
ATOM 11777 N N . ASP G 1 143 ? 93.588 79.353 10.995 1.00 77.34 140 ASP G N 1
ATOM 11778 C CA . ASP G 1 143 ? 94.570 78.386 11.507 1.00 79.27 140 ASP G CA 1
ATOM 11779 C C . ASP G 1 143 ? 94.439 78.159 13.017 1.00 79.85 140 ASP G C 1
ATOM 11780 O O . ASP G 1 143 ? 95.426 78.191 13.756 1.00 79.24 140 ASP G O 1
ATOM 11785 N N . CYS G 1 144 ? 93.205 77.927 13.460 1.00 80.00 141 CYS G N 1
ATOM 11786 C CA . CYS G 1 144 ? 92.905 77.684 14.867 1.00 80.20 141 CYS G CA 1
ATOM 11787 C C . CYS G 1 144 ? 92.340 76.261 15.022 1.00 80.90 141 CYS G C 1
ATOM 11788 O O . CYS G 1 144 ? 92.186 75.536 14.031 1.00 80.65 141 CYS G O 1
ATOM 11791 N N . PRO G 1 145 ? 92.042 75.838 16.266 1.00 80.94 142 PRO G N 1
ATOM 11792 C CA . PRO G 1 145 ? 91.497 74.492 16.499 1.00 80.96 142 PRO G CA 1
ATOM 11793 C C . PRO G 1 145 ? 90.036 74.353 16.054 1.00 80.52 142 PRO G C 1
ATOM 11794 O O . PRO G 1 145 ? 89.457 75.296 15.520 1.00 81.00 142 PRO G O 1
ATOM 11798 N N . ALA G 1 146 ? 89.452 73.175 16.270 1.00 80.15 143 ALA G N 1
ATOM 11799 C CA . ALA G 1 146 ? 88.055 72.931 15.913 1.00 79.29 143 ALA G CA 1
ATOM 11800 C C . ALA G 1 146 ? 87.160 73.651 16.910 1.00 79.02 143 ALA G C 1
ATOM 11801 O O . ALA G 1 146 ? 87.552 73.885 18.052 1.00 79.15 143 ALA G O 1
ATOM 11803 N N . ALA G 1 147 ? 85.952 73.993 16.483 1.00 79.17 144 ALA G N 1
ATOM 11804 C CA . ALA G 1 147 ? 85.028 74.723 17.340 1.00 79.95 144 ALA G CA 1
ATOM 11805 C C . ALA G 1 147 ? 84.199 73.875 18.297 1.00 80.70 144 ALA G C 1
ATOM 11806 O O . ALA G 1 147 ? 83.856 72.731 18.006 1.00 79.19 144 ALA G O 1
ATOM 11808 N N . GLU G 1 148 ? 83.879 74.459 19.447 1.00 82.55 145 GLU G N 1
ATOM 11809 C CA . GLU G 1 148 ? 83.050 73.786 20.433 1.00 84.26 145 GLU G CA 1
ATOM 11810 C C . GLU G 1 148 ? 81.599 74.028 20.017 1.00 84.51 145 GLU G C 1
ATOM 11811 O O . GLU G 1 148 ? 81.201 75.165 19.758 1.00 84.32 145 GLU G O 1
ATOM 11817 N N . SER G 1 149 ? 80.815 72.961 19.929 1.00 85.42 146 SER G N 1
ATOM 11818 C CA . SER G 1 149 ? 79.412 73.087 19.560 1.00 85.60 146 SER G CA 1
ATOM 11819 C C . SER G 1 149 ? 78.591 73.144 20.853 1.00 86.41 146 SER G C 1
ATOM 11820 O O . SER G 1 149 ? 78.820 72.360 21.775 1.00 87.20 146 SER G O 1
ATOM 11823 N N . LEU G 1 150 ? 77.639 74.068 20.922 1.00 86.70 147 LEU G N 1
ATOM 11824 C CA . LEU G 1 150 ? 76.825 74.228 22.123 1.00 87.13 147 LEU G CA 1
ATOM 11825 C C . LEU G 1 150 ? 75.417 74.746 21.833 1.00 87.07 147 LEU G C 1
ATOM 11826 O O . LEU G 1 150 ? 75.243 75.925 21.533 1.00 88.14 147 LEU G O 1
ATOM 11831 N N . SER G 1 151 ? 74.409 73.890 21.945 1.00 86.55 148 SER G N 1
ATOM 11832 C CA . SER G 1 151 ? 73.042 74.334 21.686 1.00 86.10 148 SER G CA 1
ATOM 11833 C C . SER G 1 151 ? 72.712 75.593 22.503 1.00 85.23 148 SER G C 1
ATOM 11834 O O . SER G 1 151 ? 73.301 75.847 23.551 1.00 83.05 148 SER G O 1
ATOM 11837 N N . TYR G 1 152 ? 71.766 76.376 21.999 1.00 85.90 149 TYR G N 1
ATOM 11838 C CA . TYR G 1 152 ? 71.338 77.612 22.640 1.00 86.66 149 TYR G CA 1
ATOM 11839 C C . TYR G 1 152 ? 70.939 77.357 24.087 1.00 88.64 149 TYR G C 1
ATOM 11840 O O . TYR G 1 152 ? 71.190 78.178 24.975 1.00 87.97 149 TYR G O 1
ATOM 11849 N N . GLN G 1 153 ? 70.317 76.202 24.306 1.00 91.50 150 GLN G N 1
ATOM 11850 C CA . GLN G 1 153 ? 69.826 75.786 25.619 1.00 93.33 150 GLN G CA 1
ATOM 11851 C C . GLN G 1 153 ? 70.917 75.571 26.674 1.00 93.96 150 GLN G C 1
ATOM 11852 O O . GLN G 1 153 ? 70.978 76.300 27.670 1.00 93.97 150 GLN G O 1
ATOM 11858 N N . GLN G 1 154 ? 71.767 74.568 26.460 1.00 93.86 151 GLN G N 1
ATOM 11859 C CA . GLN G 1 154 ? 72.834 74.261 27.407 1.00 94.74 151 GLN G CA 1
ATOM 11860 C C . GLN G 1 154 ? 73.775 75.431 27.625 1.00 94.90 151 GLN G C 1
ATOM 11861 O O . GLN G 1 154 ? 74.216 75.684 28.751 1.00 95.01 151 GLN G O 1
ATOM 11867 N N . ALA G 1 155 ? 74.081 76.140 26.542 1.00 95.01 152 ALA G N 1
ATOM 11868 C CA . ALA G 1 155 ? 74.964 77.296 26.611 1.00 94.51 152 ALA G CA 1
ATOM 11869 C C . ALA G 1 155 ? 74.381 78.325 27.575 1.00 94.20 152 ALA G C 1
ATOM 11870 O O . ALA G 1 155 ? 75.110 78.979 28.322 1.00 94.00 152 ALA G O 1
ATOM 11872 N N . PHE G 1 156 ? 73.060 78.458 27.564 1.00 93.92 153 PHE G N 1
ATOM 11873 C CA . PHE G 1 156 ? 72.388 79.405 28.444 1.00 94.05 153 PHE G CA 1
ATOM 11874 C C . PHE G 1 156 ? 72.563 78.987 29.906 1.00 94.81 153 PHE G C 1
ATOM 11875 O O . PHE G 1 156 ? 73.083 79.752 30.725 1.00 94.99 153 PHE G O 1
ATOM 11883 N N . LEU G 1 157 ? 72.139 77.764 30.220 1.00 95.05 154 LEU G N 1
ATOM 11884 C CA . LEU G 1 157 ? 72.235 77.221 31.577 1.00 94.96 154 LEU G CA 1
ATOM 11885 C C . LEU G 1 157 ? 73.645 77.320 32.145 1.00 94.62 154 LEU G C 1
ATOM 11886 O O . LEU G 1 157 ? 73.831 77.592 33.333 1.00 93.26 154 LEU G O 1
ATOM 11891 N N . ARG G 1 158 ? 74.637 77.096 31.292 1.00 94.45 155 ARG G N 1
ATOM 11892 C CA . ARG G 1 158 ? 76.017 77.140 31.736 1.00 95.25 155 ARG G CA 1
ATOM 11893 C C . ARG G 1 158 ? 76.517 78.517 32.150 1.00 95.55 155 ARG G C 1
ATOM 11894 O O . ARG G 1 158 ? 77.281 78.628 33.102 1.00 96.11 155 ARG G O 1
ATOM 11902 N N . TYR G 1 159 ? 76.092 79.566 31.458 1.00 95.83 156 TYR G N 1
ATOM 11903 C CA . TYR G 1 159 ? 76.571 80.900 31.803 1.00 96.38 156 TYR G CA 1
ATOM 11904 C C . TYR G 1 159 ? 75.565 81.787 32.526 1.00 97.53 156 TYR G C 1
ATOM 11905 O O . TYR G 1 159 ? 75.892 82.903 32.932 1.00 97.29 156 TYR G O 1
ATOM 11914 N N . LEU G 1 160 ? 74.344 81.299 32.701 1.00 99.51 157 LEU G N 1
ATOM 11915 C CA . LEU G 1 160 ? 73.328 82.086 33.392 1.00 102.19 157 LEU G CA 1
ATOM 11916 C C . LEU G 1 160 ? 72.511 81.248 34.370 1.00 104.06 157 LEU G C 1
ATOM 11917 O O . LEU G 1 160 ? 71.884 81.787 35.288 1.00 103.82 157 LEU G O 1
ATOM 11922 N N . GLU G 1 161 ? 72.533 79.930 34.170 1.00 106.16 158 GLU G N 1
ATOM 11923 C CA . GLU G 1 161 ? 71.797 78.994 35.018 1.00 107.69 158 GLU G CA 1
ATOM 11924 C C . GLU G 1 161 ? 70.295 79.233 34.900 1.00 108.51 158 GLU G C 1
ATOM 11925 O O . GLU G 1 161 ? 69.610 79.499 35.890 1.00 108.58 158 GLU G O 1
ATOM 11931 N N . ILE G 1 162 ? 69.800 79.137 33.670 1.00 108.84 159 ILE G N 1
ATOM 11932 C CA . ILE G 1 162 ? 68.390 79.333 33.362 1.00 108.89 159 ILE G CA 1
ATOM 11933 C C . ILE G 1 162 ? 68.111 78.587 32.069 1.00 108.64 159 ILE G C 1
ATOM 11934 O O . ILE G 1 162 ? 68.974 78.504 31.199 1.00 108.43 159 ILE G O 1
ATOM 11939 N N . ASP G 1 163 ? 66.914 78.029 31.947 1.00 108.86 160 ASP G N 1
ATOM 11940 C CA . ASP G 1 163 ? 66.552 77.314 30.734 1.00 109.46 160 ASP G CA 1
ATOM 11941 C C . ASP G 1 163 ? 65.783 78.277 29.837 1.00 109.81 160 ASP G C 1
ATOM 11942 O O . ASP G 1 163 ? 64.626 78.606 30.112 1.00 110.61 160 ASP G O 1
ATOM 11947 N N . PRO G 1 164 ? 66.419 78.740 28.745 1.00 109.47 161 PRO G N 1
ATOM 11948 C CA . PRO G 1 164 ? 65.801 79.677 27.798 1.00 108.74 161 PRO G CA 1
ATOM 11949 C C . PRO G 1 164 ? 64.462 79.191 27.245 1.00 107.85 161 PRO G C 1
ATOM 11950 O O . PRO G 1 164 ? 63.625 79.991 26.822 1.00 107.30 161 PRO G O 1
ATOM 11954 N N . LEU G 1 165 ? 64.268 77.877 27.263 1.00 106.55 162 LEU G N 1
ATOM 11955 C CA . LEU G 1 165 ? 63.044 77.268 26.766 1.00 105.22 162 LEU G CA 1
ATOM 11956 C C . LEU G 1 165 ? 61.978 77.124 27.848 1.00 104.81 162 LEU G C 1
ATOM 11957 O O . LEU G 1 165 ? 60.860 76.706 27.553 1.00 105.11 162 LEU G O 1
ATOM 11962 N N . SER G 1 166 ? 62.311 77.476 29.091 1.00 103.91 163 SER G N 1
ATOM 11963 C CA . SER G 1 166 ? 61.361 77.336 30.195 1.00 102.72 163 SER G CA 1
ATOM 11964 C C . SER G 1 166 ? 60.981 78.614 30.941 1.00 102.70 163 SER G C 1
ATOM 11965 O O . SER G 1 166 ? 59.827 79.041 30.896 1.00 102.19 163 SER G O 1
ATOM 11968 N N . ALA G 1 167 ? 61.948 79.205 31.640 1.00 102.96 164 ALA G N 1
ATOM 11969 C CA . ALA G 1 167 ? 61.731 80.422 32.428 1.00 103.59 164 ALA G CA 1
ATOM 11970 C C . ALA G 1 167 ? 60.876 81.479 31.732 1.00 104.05 164 ALA G C 1
ATOM 11971 O O . ALA G 1 167 ? 60.860 81.567 30.505 1.00 103.87 164 ALA G O 1
ATOM 11973 N N . ASP G 1 168 ? 60.174 82.286 32.525 1.00 104.87 165 ASP G N 1
ATOM 11974 C CA . ASP G 1 168 ? 59.307 83.329 31.978 1.00 105.87 165 ASP G CA 1
ATOM 11975 C C . ASP G 1 168 ? 59.789 84.743 32.266 1.00 105.25 165 ASP G C 1
ATOM 11976 O O . ASP G 1 168 ? 60.937 84.955 32.649 1.00 104.32 165 ASP G O 1
ATOM 11981 N N . LYS G 1 169 ? 58.886 85.700 32.076 1.00 105.29 166 LYS G N 1
ATOM 11982 C CA . LYS G 1 169 ? 59.158 87.119 32.280 1.00 106.14 166 LYS G CA 1
ATOM 11983 C C . LYS G 1 169 ? 60.107 87.420 33.435 1.00 107.27 166 LYS G C 1
ATOM 11984 O O . LYS G 1 169 ? 61.324 87.478 33.253 1.00 107.75 166 LYS G O 1
ATOM 11990 N N . THR G 1 170 ? 59.533 87.628 34.619 1.00 108.27 167 THR G N 1
ATOM 11991 C CA . THR G 1 170 ? 60.305 87.941 35.822 1.00 108.45 167 THR G CA 1
ATOM 11992 C C . THR G 1 170 ? 61.415 86.919 36.008 1.00 108.34 167 THR G C 1
ATOM 11993 O O . THR G 1 170 ? 62.518 87.256 36.435 1.00 108.44 167 THR G O 1
ATOM 11997 N N . GLN G 1 171 ? 61.102 85.667 35.691 1.00 108.32 168 GLN G N 1
ATOM 11998 C CA . GLN G 1 171 ? 62.060 84.578 35.785 1.00 108.43 168 GLN G CA 1
ATOM 11999 C C . GLN G 1 171 ? 63.373 85.054 35.174 1.00 108.22 168 GLN G C 1
ATOM 12000 O O . GLN G 1 171 ? 64.448 84.890 35.756 1.00 108.73 168 GLN G O 1
ATOM 12006 N N . LEU G 1 172 ? 63.261 85.657 33.994 1.00 107.46 169 LEU G N 1
ATOM 12007 C CA . LEU G 1 172 ? 64.403 86.179 33.258 1.00 106.31 169 LEU G CA 1
ATOM 12008 C C . LEU G 1 172 ? 64.912 87.496 33.821 1.00 105.87 169 LEU G C 1
ATOM 12009 O O . LEU G 1 172 ? 66.098 87.621 34.119 1.00 106.33 169 LEU G O 1
ATOM 12014 N N . ARG G 1 173 ? 64.019 88.473 33.971 1.00 104.95 170 ARG G N 1
ATOM 12015 C CA . ARG G 1 173 ? 64.405 89.784 34.491 1.00 104.61 170 ARG G CA 1
ATOM 12016 C C . ARG G 1 173 ? 65.260 89.717 35.747 1.00 104.59 170 ARG G C 1
ATOM 12017 O O . ARG G 1 173 ? 65.860 90.719 36.143 1.00 104.57 170 ARG G O 1
ATOM 12025 N N . GLU G 1 174 ? 65.303 88.545 36.377 1.00 104.85 171 GLU G N 1
ATOM 12026 C CA . GLU G 1 174 ? 66.101 88.356 37.583 1.00 104.80 171 GLU G CA 1
ATOM 12027 C C . GLU G 1 174 ? 67.548 88.157 37.149 1.00 104.05 171 GLU G C 1
ATOM 12028 O O . GLU G 1 174 ? 68.474 88.715 37.749 1.00 103.97 171 GLU G O 1
ATOM 12034 N N . VAL G 1 175 ? 67.730 87.356 36.101 1.00 102.59 172 VAL G N 1
ATOM 12035 C CA . VAL G 1 175 ? 69.054 87.092 35.554 1.00 100.91 172 VAL G CA 1
ATOM 12036 C C . VAL G 1 175 ? 69.548 88.392 34.935 1.00 99.91 172 VAL G C 1
ATOM 12037 O O . VAL G 1 175 ? 70.749 88.638 34.851 1.00 100.19 172 VAL G O 1
ATOM 12041 N N . ALA G 1 176 ? 68.606 89.223 34.507 1.00 98.57 173 ALA G N 1
ATOM 12042 C CA . ALA G 1 176 ? 68.936 90.507 33.909 1.00 98.43 173 ALA G CA 1
ATOM 12043 C C . ALA G 1 176 ? 69.314 91.458 35.026 1.00 98.34 173 ALA G C 1
ATOM 12044 O O . ALA G 1 176 ? 70.340 92.135 34.967 1.00 98.30 173 ALA G O 1
ATOM 12046 N N . ALA G 1 177 ? 68.467 91.498 36.048 1.00 98.66 174 ALA G N 1
ATOM 12047 C CA . ALA G 1 177 ? 68.682 92.357 37.201 1.00 98.26 174 ALA G CA 1
ATOM 12048 C C . ALA G 1 177 ? 70.086 92.175 37.770 1.00 97.76 174 ALA G C 1
ATOM 12049 O O . ALA G 1 177 ? 70.697 93.133 38.249 1.00 96.84 174 ALA G O 1
ATOM 12051 N N . LYS G 1 178 ? 70.605 90.953 37.715 1.00 97.34 175 LYS G N 1
ATOM 12052 C CA . LYS G 1 178 ? 71.935 90.713 38.247 1.00 97.82 175 LYS G CA 1
ATOM 12053 C C . LYS G 1 178 ? 73.012 91.210 37.280 1.00 97.79 175 LYS G C 1
ATOM 12054 O O . LYS G 1 178 ? 74.013 91.788 37.705 1.00 98.26 175 LYS G O 1
ATOM 12060 N N . LEU G 1 179 ? 72.805 90.998 35.983 1.00 97.03 176 LEU G N 1
ATOM 12061 C CA . LEU G 1 179 ? 73.766 91.456 34.981 1.00 95.43 176 LEU G CA 1
ATOM 12062 C C . LEU G 1 179 ? 73.643 92.967 34.828 1.00 95.45 176 LEU G C 1
ATOM 12063 O O . LEU G 1 179 ? 74.214 93.557 33.916 1.00 95.56 176 LEU G O 1
ATOM 12068 N N . ASP G 1 180 ? 72.896 93.585 35.738 1.00 96.32 177 ASP G N 1
ATOM 12069 C CA . ASP G 1 180 ? 72.666 95.027 35.722 1.00 97.00 177 ASP G CA 1
ATOM 12070 C C . ASP G 1 180 ? 72.120 95.438 34.361 1.00 97.31 177 ASP G C 1
ATOM 12071 O O . ASP G 1 180 ? 72.767 96.180 33.620 1.00 98.37 177 ASP G O 1
ATOM 12076 N N . LEU G 1 181 ? 70.930 94.944 34.035 1.00 96.99 178 LEU G N 1
ATOM 12077 C CA . LEU G 1 181 ? 70.288 95.259 32.764 1.00 96.64 178 LEU G CA 1
ATOM 12078 C C . LEU G 1 181 ? 68.851 95.698 33.013 1.00 97.46 178 LEU G C 1
ATOM 12079 O O . LEU G 1 181 ? 68.072 95.889 32.085 1.00 97.78 178 LEU G O 1
ATOM 12084 N N . SER G 1 182 ? 68.515 95.864 34.284 1.00 99.10 179 SER G N 1
ATOM 12085 C CA . SER G 1 182 ? 67.177 96.268 34.683 1.00 100.38 179 SER G CA 1
ATOM 12086 C C . SER G 1 182 ? 66.686 97.520 33.961 1.00 100.83 179 SER G C 1
ATOM 12087 O O . SER G 1 182 ? 65.483 97.746 33.860 1.00 101.74 179 SER G O 1
ATOM 12090 N N . ASN G 1 183 ? 67.607 98.332 33.453 1.00 101.15 180 ASN G N 1
ATOM 12091 C CA . ASN G 1 183 ? 67.213 99.555 32.755 1.00 102.07 180 ASN G CA 1
ATOM 12092 C C . ASN G 1 183 ? 66.583 99.256 31.400 1.00 101.67 180 ASN G C 1
ATOM 12093 O O . ASN G 1 183 ? 65.894 100.098 30.826 1.00 100.65 180 ASN G O 1
ATOM 12098 N N . VAL G 1 184 ? 66.831 98.052 30.894 1.00 101.89 181 VAL G N 1
ATOM 12099 C CA . VAL G 1 184 ? 66.297 97.634 29.602 1.00 102.35 181 VAL G CA 1
ATOM 12100 C C . VAL G 1 184 ? 65.346 96.443 29.727 1.00 101.96 181 VAL G C 1
ATOM 12101 O O . VAL G 1 184 ? 64.439 96.279 28.911 1.00 102.81 181 VAL G O 1
ATOM 12105 N N . ALA G 1 185 ? 65.544 95.620 30.751 1.00 101.06 182 ALA G N 1
ATOM 12106 C CA . ALA G 1 185 ? 64.692 94.456 30.949 1.00 100.95 182 ALA G CA 1
ATOM 12107 C C . ALA G 1 185 ? 63.410 94.791 31.711 1.00 100.96 182 ALA G C 1
ATOM 12108 O O . ALA G 1 185 ? 62.320 94.375 31.317 1.00 101.42 182 ALA G O 1
ATOM 12110 N N . ASP G 1 186 ? 63.547 95.553 32.793 1.00 100.50 183 ASP G N 1
ATOM 12111 C CA . ASP G 1 186 ? 62.411 95.934 33.627 1.00 100.12 183 ASP G CA 1
ATOM 12112 C C . ASP G 1 186 ? 61.276 96.637 32.901 1.00 100.30 183 ASP G C 1
ATOM 12113 O O . ASP G 1 186 ? 60.154 96.668 33.398 1.00 100.67 183 ASP G O 1
ATOM 12118 N N . THR G 1 187 ? 61.569 97.203 31.734 1.00 100.83 184 THR G N 1
ATOM 12119 C CA . THR G 1 187 ? 60.552 97.893 30.937 1.00 100.99 184 THR G CA 1
ATOM 12120 C C . THR G 1 187 ? 60.176 97.107 29.678 1.00 99.55 184 THR G C 1
ATOM 12121 O O . THR G 1 187 ? 59.173 97.420 29.012 1.00 99.65 184 THR G O 1
ATOM 12125 N N . GLU G 1 188 ? 60.960 96.076 29.360 1.00 96.93 185 GLU G N 1
ATOM 12126 C CA . GLU G 1 188 ? 60.695 95.292 28.136 1.00 95.44 185 GLU G CA 1
ATOM 12127 C C . GLU G 1 188 ? 59.603 94.307 28.451 1.00 94.97 185 GLU G C 1
ATOM 12128 O O . GLU G 1 188 ? 59.565 93.728 29.545 1.00 95.58 185 GLU G O 1
ATOM 12134 N N . GLU G 1 189 ? 58.696 94.093 27.488 1.00 94.13 186 GLU G N 1
ATOM 12135 C CA . GLU G 1 189 ? 57.608 93.147 27.839 1.00 94.36 186 GLU G CA 1
ATOM 12136 C C . GLU G 1 189 ? 57.545 91.989 26.857 1.00 95.12 186 GLU G C 1
ATOM 12137 O O . GLU G 1 189 ? 56.872 90.977 27.090 1.00 95.82 186 GLU G O 1
ATOM 12143 N N . ASP G 1 190 ? 58.268 92.136 25.737 1.00 96.35 187 ASP G N 1
ATOM 12144 C CA . ASP G 1 190 ? 58.351 91.096 24.719 1.00 97.04 187 ASP G CA 1
ATOM 12145 C C . ASP G 1 190 ? 59.346 90.071 25.250 1.00 96.43 187 ASP G C 1
ATOM 12146 O O . ASP G 1 190 ? 60.457 90.428 25.632 1.00 95.84 187 ASP G O 1
ATOM 12151 N N . ARG G 1 191 ? 58.957 88.802 25.280 1.00 97.09 188 ARG G N 1
ATOM 12152 C CA . ARG G 1 191 ? 59.843 87.758 25.786 1.00 98.68 188 ARG G CA 1
ATOM 12153 C C . ARG G 1 191 ? 61.095 87.516 24.944 1.00 98.26 188 ARG G C 1
ATOM 12154 O O . ARG G 1 191 ? 62.216 87.547 25.462 1.00 98.20 188 ARG G O 1
ATOM 12162 N N . ASP G 1 192 ? 60.899 87.252 23.657 1.00 98.40 189 ASP G N 1
ATOM 12163 C CA . ASP G 1 192 ? 62.016 86.981 22.772 1.00 97.62 189 ASP G CA 1
ATOM 12164 C C . ASP G 1 192 ? 63.111 88.037 22.869 1.00 96.49 189 ASP G C 1
ATOM 12165 O O . ASP G 1 192 ? 64.290 87.727 22.705 1.00 96.10 189 ASP G O 1
ATOM 12170 N N . THR G 1 193 ? 62.724 89.280 23.139 1.00 95.00 190 THR G N 1
ATOM 12171 C CA . THR G 1 193 ? 63.698 90.357 23.274 1.00 93.75 190 THR G CA 1
ATOM 12172 C C . THR G 1 193 ? 64.506 90.129 24.541 1.00 92.83 190 THR G C 1
ATOM 12173 O O . THR G 1 193 ? 65.726 90.270 24.541 1.00 93.01 190 THR G O 1
ATOM 12177 N N . LEU G 1 194 ? 63.813 89.784 25.623 1.00 91.96 191 LEU G N 1
ATOM 12178 C CA . LEU G 1 194 ? 64.464 89.520 26.901 1.00 89.88 191 LEU G CA 1
ATOM 12179 C C . LEU G 1 194 ? 65.436 88.369 26.734 1.00 88.49 191 LEU G C 1
ATOM 12180 O O . LEU G 1 194 ? 66.566 88.420 27.215 1.00 87.76 191 LEU G O 1
ATOM 12185 N N . LEU G 1 195 ? 64.987 87.336 26.033 1.00 87.66 192 LEU G N 1
ATOM 12186 C CA . LEU G 1 195 ? 65.805 86.159 25.796 1.00 88.30 192 LEU G CA 1
ATOM 12187 C C . LEU G 1 195 ? 67.066 86.475 24.986 1.00 88.95 192 LEU G C 1
ATOM 12188 O O . LEU G 1 195 ? 68.082 85.786 25.115 1.00 89.14 192 LEU G O 1
ATOM 12193 N N . GLN G 1 196 ? 67.001 87.515 24.156 1.00 88.44 193 GLN G N 1
ATOM 12194 C CA . GLN G 1 196 ? 68.154 87.917 23.354 1.00 87.39 193 GLN G CA 1
ATOM 12195 C C . GLN G 1 196 ? 69.053 88.849 24.159 1.00 86.18 193 GLN G C 1
ATOM 12196 O O . GLN G 1 196 ? 70.271 88.686 24.180 1.00 86.35 193 GLN G O 1
ATOM 12202 N N . LEU G 1 197 ? 68.442 89.824 24.822 1.00 85.05 194 LEU G N 1
ATOM 12203 C CA . LEU G 1 197 ? 69.179 90.771 25.648 1.00 84.33 194 LEU G CA 1
ATOM 12204 C C . LEU G 1 197 ? 70.098 89.989 26.575 1.00 84.16 194 LEU G C 1
ATOM 12205 O O . LEU G 1 197 ? 71.176 90.457 26.935 1.00 84.11 194 LEU G O 1
ATOM 12210 N N . LEU G 1 198 ? 69.659 88.791 26.950 1.00 83.39 195 LEU G N 1
ATOM 12211 C CA . LEU G 1 198 ? 70.424 87.930 27.841 1.00 82.40 195 LEU G CA 1
ATOM 12212 C C . LEU G 1 198 ? 71.555 87.201 27.147 1.00 81.73 195 LEU G C 1
ATOM 12213 O O . LEU G 1 198 ? 72.643 87.090 27.699 1.00 82.39 195 LEU G O 1
ATOM 12218 N N . PHE G 1 199 ? 71.293 86.702 25.942 1.00 81.35 196 PHE G N 1
ATOM 12219 C CA . PHE G 1 199 ? 72.296 85.965 25.171 1.00 80.92 196 PHE G CA 1
ATOM 12220 C C . PHE G 1 199 ? 73.478 86.837 24.751 1.00 80.94 196 PHE G C 1
ATOM 12221 O O . PHE G 1 199 ? 74.627 86.393 24.777 1.00 81.08 196 PHE G O 1
ATOM 12229 N N . THR G 1 200 ? 73.193 88.079 24.374 1.00 80.22 197 THR G N 1
ATOM 12230 C CA . THR G 1 200 ? 74.230 88.996 23.921 1.00 80.42 197 THR G CA 1
ATOM 12231 C C . THR G 1 200 ? 75.170 89.522 25.003 1.00 80.95 197 THR G C 1
ATOM 12232 O O . THR G 1 200 ? 76.368 89.666 24.767 1.00 81.94 197 THR G O 1
ATOM 12236 N N . PHE G 1 201 ? 74.643 89.813 26.185 1.00 81.16 198 PHE G N 1
ATOM 12237 C CA . PHE G 1 201 ? 75.491 90.337 27.250 1.00 81.38 198 PHE G CA 1
ATOM 12238 C C . PHE G 1 201 ? 75.734 89.354 28.395 1.00 81.22 198 PHE G C 1
ATOM 12239 O O . PHE G 1 201 ? 76.441 89.672 29.356 1.00 81.39 198 PHE G O 1
ATOM 12247 N N . GLY G 1 202 ? 75.165 88.158 28.286 1.00 80.05 199 GLY G N 1
ATOM 12248 C CA . GLY G 1 202 ? 75.350 87.168 29.330 1.00 79.73 199 GLY G CA 1
ATOM 12249 C C . GLY G 1 202 ? 76.063 85.916 28.858 1.00 79.72 199 GLY G C 1
ATOM 12250 O O . GLY G 1 202 ? 76.705 85.222 29.644 1.00 80.39 199 GLY G O 1
ATOM 12251 N N . VAL G 1 203 ? 75.957 85.621 27.569 1.00 79.05 200 VAL G N 1
ATOM 12252 C CA . VAL G 1 203 ? 76.596 84.437 27.017 1.00 78.33 200 VAL G CA 1
ATOM 12253 C C . VAL G 1 203 ? 77.742 84.824 26.094 1.00 78.90 200 VAL G C 1
ATOM 12254 O O . VAL G 1 203 ? 78.904 84.541 26.386 1.00 79.11 200 VAL G O 1
ATOM 12258 N N . GLU G 1 204 ? 77.398 85.476 24.985 1.00 78.86 201 GLU G N 1
ATOM 12259 C CA . GLU G 1 204 ? 78.368 85.920 23.982 1.00 77.70 201 GLU G CA 1
ATOM 12260 C C . GLU G 1 204 ? 79.718 86.370 24.534 1.00 75.76 201 GLU G C 1
ATOM 12261 O O . GLU G 1 204 ? 80.764 85.937 24.053 1.00 74.79 201 GLU G O 1
ATOM 12267 N N . PRO G 1 205 ? 79.710 87.247 25.550 1.00 74.61 202 PRO G N 1
ATOM 12268 C CA . PRO G 1 205 ? 80.947 87.750 26.153 1.00 74.80 202 PRO G CA 1
ATOM 12269 C C . PRO G 1 205 ? 81.779 86.717 26.911 1.00 75.53 202 PRO G C 1
ATOM 12270 O O . PRO G 1 205 ? 82.788 87.070 27.515 1.00 75.91 202 PRO G O 1
ATOM 12274 N N . ASN G 1 206 ? 81.376 85.450 26.877 1.00 76.96 203 ASN G N 1
ATOM 12275 C CA . ASN G 1 206 ? 82.108 84.409 27.602 1.00 78.79 203 ASN G CA 1
ATOM 12276 C C . ASN G 1 206 ? 82.513 83.242 26.718 1.00 79.54 203 ASN G C 1
ATOM 12277 O O . ASN G 1 206 ? 83.574 82.643 26.899 1.00 79.87 203 ASN G O 1
ATOM 12282 N N . ILE G 1 207 ? 81.647 82.916 25.768 1.00 80.02 204 ILE G N 1
ATOM 12283 C CA . ILE G 1 207 ? 81.881 81.805 24.861 1.00 79.96 204 ILE G CA 1
ATOM 12284 C C . ILE G 1 207 ? 82.997 82.057 23.859 1.00 80.25 204 ILE G C 1
ATOM 12285 O O . ILE G 1 207 ? 83.437 83.192 23.665 1.00 79.60 204 ILE G O 1
ATOM 12290 N N . GLY G 1 208 ? 83.454 80.974 23.238 1.00 80.80 205 GLY G N 1
ATOM 12291 C CA . GLY G 1 208 ? 84.511 81.048 22.244 1.00 81.19 205 GLY G CA 1
ATOM 12292 C C . GLY G 1 208 ? 85.715 81.893 22.596 1.00 81.24 205 GLY G C 1
ATOM 12293 O O . GLY G 1 208 ? 86.102 82.753 21.814 1.00 81.66 205 GLY G O 1
ATOM 12294 N N . LYS G 1 209 ? 86.317 81.651 23.757 1.00 82.03 206 LYS G N 1
ATOM 12295 C CA . LYS G 1 209 ? 87.488 82.420 24.169 1.00 81.71 206 LYS G CA 1
ATOM 12296 C C . LYS G 1 209 ? 88.805 81.821 23.684 1.00 80.56 206 LYS G C 1
ATOM 12297 O O . LYS G 1 209 ? 89.771 82.548 23.451 1.00 79.41 206 LYS G O 1
ATOM 12303 N N . GLU G 1 210 ? 88.842 80.502 23.527 1.00 80.53 207 GLU G N 1
ATOM 12304 C CA . GLU G 1 210 ? 90.052 79.823 23.065 1.00 80.61 207 GLU G CA 1
ATOM 12305 C C . GLU G 1 210 ? 89.869 79.245 21.673 1.00 79.78 207 GLU G C 1
ATOM 12306 O O . GLU G 1 210 ? 90.837 78.870 21.014 1.00 78.17 207 GLU G O 1
ATOM 12312 N N . LYS G 1 211 ? 88.622 79.162 21.230 1.00 80.02 208 LYS G N 1
ATOM 12313 C CA . LYS G 1 211 ? 88.337 78.620 19.912 1.00 80.36 208 LYS G CA 1
ATOM 12314 C C . LYS G 1 211 ? 86.932 78.984 19.453 1.00 80.79 208 LYS G C 1
ATOM 12315 O O . LYS G 1 211 ? 86.115 79.480 20.235 1.00 80.10 208 LYS G O 1
ATOM 12321 N N . PRO G 1 212 ? 86.640 78.768 18.162 1.00 81.60 209 PRO G N 1
ATOM 12322 C CA . PRO G 1 212 ? 85.311 79.087 17.640 1.00 81.96 209 PRO G CA 1
ATOM 12323 C C . PRO G 1 212 ? 84.237 78.360 18.448 1.00 82.43 209 PRO G C 1
ATOM 12324 O O . PRO G 1 212 ? 84.395 77.195 18.806 1.00 82.97 209 PRO G O 1
ATOM 12328 N N . THR G 1 213 ? 83.147 79.055 18.739 1.00 82.41 210 THR G N 1
ATOM 12329 C CA . THR G 1 213 ? 82.061 78.469 19.502 1.00 82.04 210 THR G CA 1
ATOM 12330 C C . THR G 1 213 ? 80.731 78.543 18.763 1.00 82.18 210 THR G C 1
ATOM 12331 O O . THR G 1 213 ? 80.177 79.624 18.559 1.00 82.75 210 THR G O 1
ATOM 12335 N N . PHE G 1 214 ? 80.230 77.383 18.355 1.00 81.82 211 PHE G N 1
ATOM 12336 C CA . PHE G 1 214 ? 78.952 77.301 17.664 1.00 80.77 211 PHE G CA 1
ATOM 12337 C C . PHE G 1 214 ? 77.825 77.291 18.691 1.00 81.08 211 PHE G C 1
ATOM 12338 O O . PHE G 1 214 ? 77.979 76.761 19.789 1.00 81.55 211 PHE G O 1
ATOM 12346 N N . VAL G 1 215 ? 76.703 77.902 18.338 1.00 81.64 212 VAL G N 1
ATOM 12347 C CA . VAL G 1 215 ? 75.528 77.935 19.201 1.00 82.48 212 VAL G CA 1
ATOM 12348 C C . VAL G 1 215 ? 74.360 77.639 18.283 1.00 84.22 212 VAL G C 1
ATOM 12349 O O . VAL G 1 215 ? 74.049 78.439 17.402 1.00 84.49 212 VAL G O 1
ATOM 12353 N N . TYR G 1 216 ? 73.720 76.489 18.480 1.00 86.29 213 TYR G N 1
ATOM 12354 C CA . TYR G 1 216 ? 72.602 76.095 17.631 1.00 87.57 213 TYR G CA 1
ATOM 12355 C C . TYR G 1 216 ? 71.261 75.931 18.339 1.00 86.60 213 TYR G C 1
ATOM 12356 O O . TYR G 1 216 ? 71.152 76.127 19.547 1.00 86.01 213 TYR G O 1
ATOM 12365 N N . HIS G 1 217 ? 70.241 75.582 17.560 1.00 86.28 214 HIS G N 1
ATOM 12366 C CA . HIS G 1 217 ? 68.892 75.383 18.074 1.00 85.56 214 HIS G CA 1
ATOM 12367 C C . HIS G 1 217 ? 68.368 76.580 18.861 1.00 84.40 214 HIS G C 1
ATOM 12368 O O . HIS G 1 217 ? 68.017 76.467 20.034 1.00 83.64 214 HIS G O 1
ATOM 12375 N N . PHE G 1 218 ? 68.327 77.731 18.201 1.00 83.80 215 PHE G N 1
ATOM 12376 C CA . PHE G 1 218 ? 67.827 78.959 18.812 1.00 83.14 215 PHE G CA 1
ATOM 12377 C C . PHE G 1 218 ? 66.326 78.810 19.053 1.00 83.22 215 PHE G C 1
ATOM 12378 O O . PHE G 1 218 ? 65.697 77.884 18.539 1.00 83.03 215 PHE G O 1
ATOM 12386 N N . PRO G 1 219 ? 65.735 79.714 19.847 1.00 83.40 216 PRO G N 1
ATOM 12387 C CA . PRO G 1 219 ? 64.296 79.635 20.108 1.00 83.64 216 PRO G CA 1
ATOM 12388 C C . PRO G 1 219 ? 63.543 79.689 18.778 1.00 83.93 216 PRO G C 1
ATOM 12389 O O . PRO G 1 219 ? 63.860 80.500 17.908 1.00 84.30 216 PRO G O 1
ATOM 12393 N N . ALA G 1 220 ? 62.553 78.820 18.622 1.00 83.81 217 ALA G N 1
ATOM 12394 C CA . ALA G 1 220 ? 61.772 78.776 17.400 1.00 83.11 217 ALA G CA 1
ATOM 12395 C C . ALA G 1 220 ? 61.235 80.153 17.042 1.00 83.28 217 ALA G C 1
ATOM 12396 O O . ALA G 1 220 ? 60.933 80.423 15.878 1.00 84.25 217 ALA G O 1
ATOM 12398 N N . SER G 1 221 ? 61.119 81.025 18.039 1.00 82.58 218 SER G N 1
ATOM 12399 C CA . SER G 1 221 ? 60.601 82.368 17.812 1.00 83.03 218 SER G CA 1
ATOM 12400 C C . SER G 1 221 ? 61.649 83.271 17.170 1.00 83.27 218 SER G C 1
ATOM 12401 O O . SER G 1 221 ? 61.347 84.389 16.744 1.00 82.30 218 SER G O 1
ATOM 12404 N N . GLN G 1 222 ? 62.882 82.776 17.108 1.00 83.75 219 GLN G N 1
ATOM 12405 C CA . GLN G 1 222 ? 63.993 83.513 16.515 1.00 83.89 219 GLN G CA 1
ATOM 12406 C C . GLN G 1 222 ? 64.462 82.749 15.281 1.00 84.03 219 GLN G C 1
ATOM 12407 O O . GLN G 1 222 ? 65.567 82.964 14.785 1.00 86.00 219 GLN G O 1
ATOM 12413 N N . ALA G 1 223 ? 63.609 81.856 14.793 1.00 83.14 220 ALA G N 1
ATOM 12414 C CA . ALA G 1 223 ? 63.908 81.025 13.631 1.00 82.78 220 ALA G CA 1
ATOM 12415 C C . ALA G 1 223 ? 64.345 81.771 12.363 1.00 82.40 220 ALA G C 1
ATOM 12416 O O . ALA G 1 223 ? 65.099 81.229 11.549 1.00 82.98 220 ALA G O 1
ATOM 12418 N N . SER G 1 224 ? 63.873 83.002 12.191 1.00 81.24 221 SER G N 1
ATOM 12419 C CA . SER G 1 224 ? 64.209 83.792 11.007 1.00 80.27 221 SER G CA 1
ATOM 12420 C C . SER G 1 224 ? 63.623 83.101 9.768 1.00 79.73 221 SER G C 1
ATOM 12421 O O . SER G 1 224 ? 62.409 83.138 9.545 1.00 79.11 221 SER G O 1
ATOM 12424 N N . LEU G 1 225 ? 64.482 82.480 8.963 1.00 79.49 222 LEU G N 1
ATOM 12425 C CA . LEU G 1 225 ? 64.032 81.769 7.767 1.00 78.98 222 LEU G CA 1
ATOM 12426 C C . LEU G 1 225 ? 64.569 80.347 7.799 1.00 79.07 222 LEU G C 1
ATOM 12427 O O . LEU G 1 225 ? 64.895 79.753 6.767 1.00 78.05 222 LEU G O 1
ATOM 12432 N N . ALA G 1 226 ? 64.654 79.809 9.009 1.00 79.84 223 ALA G N 1
ATOM 12433 C CA . ALA G 1 226 ? 65.135 78.455 9.223 1.00 81.54 223 ALA G CA 1
ATOM 12434 C C . ALA G 1 226 ? 63.955 77.539 9.528 1.00 81.98 223 ALA G C 1
ATOM 12435 O O . ALA G 1 226 ? 62.918 77.992 10.020 1.00 80.82 223 ALA G O 1
ATOM 12437 N N . GLN G 1 227 ? 64.113 76.254 9.231 1.00 83.12 224 GLN G N 1
ATOM 12438 C CA . GLN G 1 227 ? 63.058 75.286 9.505 1.00 85.10 224 GLN G CA 1
ATOM 12439 C C . GLN G 1 227 ? 62.895 75.104 11.008 1.00 86.55 224 GLN G C 1
ATOM 12440 O O . GLN G 1 227 ? 63.745 75.521 11.801 1.00 85.97 224 GLN G O 1
ATOM 12446 N N . ILE G 1 228 ? 61.793 74.476 11.395 1.00 88.15 225 ILE G N 1
ATOM 12447 C CA . ILE G 1 228 ? 61.547 74.197 12.797 1.00 90.09 225 ILE G CA 1
ATOM 12448 C C . ILE G 1 228 ? 62.000 72.751 13.011 1.00 92.29 225 ILE G C 1
ATOM 12449 O O . ILE G 1 228 ? 61.950 71.937 12.084 1.00 91.78 225 ILE G O 1
ATOM 12454 N N . SER G 1 229 ? 62.464 72.429 14.214 1.00 94.97 226 SER G N 1
ATOM 12455 C CA . SER G 1 229 ? 62.925 71.072 14.481 1.00 97.92 226 SER G CA 1
ATOM 12456 C C . SER G 1 229 ? 61.760 70.109 14.654 1.00 99.45 226 SER G C 1
ATOM 12457 O O . SER G 1 229 ? 60.843 70.360 15.440 1.00 99.33 226 SER G O 1
ATOM 12460 N N . THR G 1 230 ? 61.807 69.008 13.910 1.00 101.45 227 THR G N 1
ATOM 12461 C CA . THR G 1 230 ? 60.769 67.986 13.974 1.00 102.96 227 THR G CA 1
ATOM 12462 C C . THR G 1 230 ? 60.700 67.434 15.396 1.00 104.23 227 THR G C 1
ATOM 12463 O O . THR G 1 230 ? 59.616 67.184 15.926 1.00 105.34 227 THR G O 1
ATOM 12467 N N . GLU G 1 231 ? 61.867 67.253 16.007 1.00 104.14 228 GLU G N 1
ATOM 12468 C CA . GLU G 1 231 ? 61.954 66.739 17.365 1.00 104.35 228 GLU G CA 1
ATOM 12469 C C . GLU G 1 231 ? 61.341 67.731 18.349 1.00 103.75 228 GLU G C 1
ATOM 12470 O O . GLU G 1 231 ? 60.146 67.663 18.637 1.00 104.12 228 GLU G O 1
ATOM 12476 N N . ASP G 1 232 ? 62.150 68.650 18.865 1.00 102.79 229 ASP G N 1
ATOM 12477 C CA . ASP G 1 232 ? 61.644 69.652 19.799 1.00 101.90 229 ASP G CA 1
ATOM 12478 C C . ASP G 1 232 ? 61.170 70.868 19.002 1.00 102.63 229 ASP G C 1
ATOM 12479 O O . ASP G 1 232 ? 61.972 71.586 18.405 1.00 102.66 229 ASP G O 1
ATOM 12484 N N . HIS G 1 233 ? 59.859 71.087 18.997 1.00 103.45 230 HIS G N 1
ATOM 12485 C CA . HIS G 1 233 ? 59.254 72.200 18.270 1.00 103.57 230 HIS G CA 1
ATOM 12486 C C . HIS G 1 233 ? 59.367 73.549 18.985 1.00 101.40 230 HIS G C 1
ATOM 12487 O O . HIS G 1 233 ? 58.707 74.521 18.608 1.00 100.17 230 HIS G O 1
ATOM 12494 N N . ARG G 1 234 ? 60.209 73.604 20.014 1.00 99.45 231 ARG G N 1
ATOM 12495 C CA . ARG G 1 234 ? 60.414 74.837 20.772 1.00 97.90 231 ARG G CA 1
ATOM 12496 C C . ARG G 1 234 ? 61.682 75.529 20.297 1.00 96.85 231 ARG G C 1
ATOM 12497 O O . ARG G 1 234 ? 62.012 76.628 20.752 1.00 96.49 231 ARG G O 1
ATOM 12505 N N . VAL G 1 235 ? 62.394 74.871 19.385 1.00 95.18 232 VAL G N 1
ATOM 12506 C CA . VAL G 1 235 ? 63.635 75.410 18.845 1.00 92.44 232 VAL G CA 1
ATOM 12507 C C . VAL G 1 235 ? 63.635 75.477 17.323 1.00 91.17 232 VAL G C 1
ATOM 12508 O O . VAL G 1 235 ? 62.909 74.748 16.644 1.00 90.00 232 VAL G O 1
ATOM 12512 N N . ALA G 1 236 ? 64.471 76.363 16.799 1.00 90.20 233 ALA G N 1
ATOM 12513 C CA . ALA G 1 236 ? 64.598 76.537 15.366 1.00 89.03 233 ALA G CA 1
ATOM 12514 C C . ALA G 1 236 ? 65.916 75.931 14.888 1.00 88.63 233 ALA G C 1
ATOM 12515 O O . ALA G 1 236 ? 66.880 75.824 15.653 1.00 87.33 233 ALA G O 1
ATOM 12517 N N . GLU G 1 237 ? 65.939 75.522 13.622 1.00 88.66 234 GLU G N 1
ATOM 12518 C CA . GLU G 1 237 ? 67.128 74.939 13.006 1.00 88.43 234 GLU G CA 1
ATOM 12519 C C . GLU G 1 237 ? 68.032 76.072 12.513 1.00 86.95 234 GLU G C 1
ATOM 12520 O O . GLU G 1 237 ? 68.184 76.294 11.312 1.00 85.96 234 GLU G O 1
ATOM 12526 N N . ARG G 1 238 ? 68.632 76.780 13.459 1.00 84.82 235 ARG G N 1
ATOM 12527 C CA . ARG G 1 238 ? 69.496 77.900 13.148 1.00 83.81 235 ARG G CA 1
ATOM 12528 C C . ARG G 1 238 ? 70.754 77.809 13.994 1.00 84.52 235 ARG G C 1
ATOM 12529 O O . ARG G 1 238 ? 70.737 77.229 15.082 1.00 85.20 235 ARG G O 1
ATOM 12537 N N . PHE G 1 239 ? 71.851 78.370 13.491 1.00 84.26 236 PHE G N 1
ATOM 12538 C CA . PHE G 1 239 ? 73.114 78.352 14.225 1.00 82.49 236 PHE G CA 1
ATOM 12539 C C . PHE G 1 239 ? 73.940 79.598 13.940 1.00 81.38 236 PHE G C 1
ATOM 12540 O O . PHE G 1 239 ? 73.710 80.302 12.953 1.00 81.72 236 PHE G O 1
ATOM 12548 N N . GLU G 1 240 ? 74.900 79.860 14.820 1.00 78.98 237 GLU G N 1
ATOM 12549 C CA . GLU G 1 240 ? 75.797 80.995 14.676 1.00 76.44 237 GLU G CA 1
ATOM 12550 C C . GLU G 1 240 ? 77.156 80.639 15.249 1.00 74.69 237 GLU G C 1
ATOM 12551 O O . GLU G 1 240 ? 77.246 79.853 16.193 1.00 74.59 237 GLU G O 1
ATOM 12557 N N . VAL G 1 241 ? 78.215 81.198 14.666 1.00 72.36 238 VAL G N 1
ATOM 12558 C CA . VAL G 1 241 ? 79.560 80.930 15.162 1.00 69.86 238 VAL G CA 1
ATOM 12559 C C . VAL G 1 241 ? 80.065 82.154 15.901 1.00 68.93 238 VAL G C 1
ATOM 12560 O O . VAL G 1 241 ? 79.645 83.271 15.618 1.00 67.85 238 VAL G O 1
ATOM 12564 N N . TYR G 1 242 ? 80.953 81.936 16.863 1.00 68.72 239 TYR G N 1
ATOM 12565 C CA . TYR G 1 242 ? 81.516 83.034 17.644 1.00 69.12 239 TYR G CA 1
ATOM 12566 C C . TYR G 1 242 ? 82.976 82.757 17.995 1.00 68.65 239 TYR G C 1
ATOM 12567 O O . TYR G 1 242 ? 83.355 81.621 18.269 1.00 69.33 239 TYR G O 1
ATOM 12576 N N . TYR G 1 243 ? 83.800 83.795 17.983 1.00 68.42 240 TYR G N 1
ATOM 12577 C CA . TYR G 1 243 ? 85.203 83.621 18.315 1.00 67.79 240 TYR G CA 1
ATOM 12578 C C . TYR G 1 243 ? 85.784 84.935 18.784 1.00 67.37 240 TYR G C 1
ATOM 12579 O O . TYR G 1 243 ? 85.479 85.992 18.242 1.00 66.01 240 TYR G O 1
ATOM 12588 N N . LYS G 1 244 ? 86.602 84.859 19.823 1.00 68.15 241 LYS G N 1
ATOM 12589 C CA . LYS G 1 244 ? 87.239 86.037 20.388 1.00 69.80 241 LYS G CA 1
ATOM 12590 C C . LYS G 1 244 ? 86.244 87.146 20.740 1.00 68.95 241 LYS G C 1
ATOM 12591 O O . LYS G 1 244 ? 86.637 88.288 20.974 1.00 68.96 241 LYS G O 1
ATOM 12597 N N . GLY G 1 245 ? 84.959 86.818 20.771 1.00 68.43 242 GLY G N 1
ATOM 12598 C CA . GLY G 1 245 ? 83.964 87.823 21.105 1.00 66.70 242 GLY G CA 1
ATOM 12599 C C . GLY G 1 245 ? 83.293 88.441 19.892 1.00 65.32 242 GLY G C 1
ATOM 12600 O O . GLY G 1 245 ? 82.525 89.397 20.016 1.00 63.69 242 GLY G O 1
ATOM 12601 N N . ILE G 1 246 ? 83.574 87.889 18.716 1.00 64.15 243 ILE G N 1
ATOM 12602 C CA . ILE G 1 246 ? 82.992 88.399 17.486 1.00 63.28 243 ILE G CA 1
ATOM 12603 C C . ILE G 1 246 ? 82.043 87.398 16.824 1.00 63.94 243 ILE G C 1
ATOM 12604 O O . ILE G 1 246 ? 82.408 86.246 16.562 1.00 64.20 243 ILE G O 1
ATOM 12609 N N . GLU G 1 247 ? 80.823 87.847 16.556 1.00 63.84 244 GLU G N 1
ATOM 12610 C CA . GLU G 1 247 ? 79.828 87.029 15.876 1.00 63.80 244 GLU G CA 1
ATOM 12611 C C . GLU G 1 247 ? 80.336 86.921 14.426 1.00 63.72 244 GLU G C 1
ATOM 12612 O O . GLU G 1 247 ? 80.550 87.938 13.763 1.00 63.06 244 GLU G O 1
ATOM 12618 N N . LEU G 1 248 ? 80.535 85.697 13.942 1.00 64.32 245 LEU G N 1
ATOM 12619 C CA . LEU G 1 248 ? 81.042 85.476 12.589 1.00 64.94 245 LEU G CA 1
ATOM 12620 C C . LEU G 1 248 ? 80.055 84.984 11.526 1.00 65.94 245 LEU G C 1
ATOM 12621 O O . LEU G 1 248 ? 80.140 85.396 10.362 1.00 66.45 245 LEU G O 1
ATOM 12626 N N . ALA G 1 249 ? 79.143 84.089 11.900 1.00 66.19 246 ALA G N 1
ATOM 12627 C CA . ALA G 1 249 ? 78.184 83.559 10.930 1.00 66.50 246 ALA G CA 1
ATOM 12628 C C . ALA G 1 249 ? 76.818 83.223 11.525 1.00 67.07 246 ALA G C 1
ATOM 12629 O O . ALA G 1 249 ? 76.674 83.033 12.734 1.00 66.85 246 ALA G O 1
ATOM 12631 N N . ASN G 1 250 ? 75.819 83.156 10.654 1.00 67.35 247 ASN G N 1
ATOM 12632 C CA . ASN G 1 250 ? 74.459 82.855 11.061 1.00 67.94 247 ASN G CA 1
ATOM 12633 C C . ASN G 1 250 ? 73.805 82.019 9.984 1.00 69.60 247 ASN G C 1
ATOM 12634 O O . ASN G 1 250 ? 73.132 82.546 9.104 1.00 70.65 247 ASN G O 1
ATOM 12639 N N . GLY G 1 251 ? 74.016 80.711 10.046 1.00 71.59 248 GLY G N 1
ATOM 12640 C CA . GLY G 1 251 ? 73.424 79.833 9.057 1.00 73.05 248 GLY G CA 1
ATOM 12641 C C . GLY G 1 251 ? 72.261 79.040 9.619 1.00 73.96 248 GLY G C 1
ATOM 12642 O O . GLY G 1 251 ? 72.004 79.059 10.826 1.00 73.41 248 GLY G O 1
ATOM 12643 N N . PHE G 1 252 ? 71.545 78.347 8.741 1.00 74.54 249 PHE G N 1
ATOM 12644 C CA . PHE G 1 252 ? 70.423 77.535 9.170 1.00 75.23 249 PHE G CA 1
ATOM 12645 C C . PHE G 1 252 ? 69.783 76.677 8.091 1.00 76.71 249 PHE G C 1
ATOM 12646 O O . PHE G 1 252 ? 69.950 76.942 6.898 1.00 76.81 249 PHE G O 1
ATOM 12654 N N . HIS G 1 253 ? 69.080 75.625 8.520 1.00 78.99 250 HIS G N 1
ATOM 12655 C CA . HIS G 1 253 ? 68.395 74.723 7.592 1.00 80.30 250 HIS G CA 1
ATOM 12656 C C . HIS G 1 253 ? 67.252 75.545 7.012 1.00 80.09 250 HIS G C 1
ATOM 12657 O O . HIS G 1 253 ? 66.333 75.953 7.729 1.00 79.66 250 HIS G O 1
ATOM 12664 N N . GLU G 1 254 ? 67.328 75.796 5.712 1.00 79.99 251 GLU G N 1
ATOM 12665 C CA . GLU G 1 254 ? 66.333 76.609 5.030 1.00 80.18 251 GLU G CA 1
ATOM 12666 C C . GLU G 1 254 ? 64.922 76.048 5.021 1.00 79.32 251 GLU G C 1
ATOM 12667 O O . GLU G 1 254 ? 64.708 74.857 4.798 1.00 77.98 251 GLU G O 1
ATOM 12673 N N . LEU G 1 255 ? 63.968 76.935 5.273 1.00 79.83 252 LEU G N 1
ATOM 12674 C CA . LEU G 1 255 ? 62.562 76.580 5.263 1.00 81.46 252 LEU G CA 1
ATOM 12675 C C . LEU G 1 255 ? 62.175 76.446 3.794 1.00 82.48 252 LEU G C 1
ATOM 12676 O O . LEU G 1 255 ? 62.594 77.247 2.957 1.00 82.82 252 LEU G O 1
ATOM 12681 N N . THR G 1 256 ? 61.379 75.429 3.483 1.00 83.98 253 THR G N 1
ATOM 12682 C CA . THR G 1 256 ? 60.968 75.180 2.108 1.00 84.27 253 THR G CA 1
ATOM 12683 C C . THR G 1 256 ? 59.476 75.405 1.877 1.00 84.66 253 THR G C 1
ATOM 12684 O O . THR G 1 256 ? 59.022 75.466 0.735 1.00 84.39 253 THR G O 1
ATOM 12688 N N . ASP G 1 257 ? 58.721 75.545 2.963 1.00 84.89 254 ASP G N 1
ATOM 12689 C CA . ASP G 1 257 ? 57.281 75.752 2.867 1.00 84.57 254 ASP G CA 1
ATOM 12690 C C . ASP G 1 257 ? 56.909 77.207 2.620 1.00 83.62 254 ASP G C 1
ATOM 12691 O O . ASP G 1 257 ? 57.013 78.053 3.514 1.00 83.56 254 ASP G O 1
ATOM 12696 N N . ALA G 1 258 ? 56.455 77.484 1.402 1.00 82.02 255 ALA G N 1
ATOM 12697 C CA . ALA G 1 258 ? 56.052 78.828 1.023 1.00 81.17 255 ALA G CA 1
ATOM 12698 C C . ALA G 1 258 ? 55.120 79.436 2.067 1.00 81.71 255 ALA G C 1
ATOM 12699 O O . ALA G 1 258 ? 55.500 80.364 2.773 1.00 81.90 255 ALA G O 1
ATOM 12701 N N . ARG G 1 259 ? 53.908 78.898 2.174 1.00 82.57 256 ARG G N 1
ATOM 12702 C CA . ARG G 1 259 ? 52.924 79.413 3.122 1.00 82.54 256 ARG G CA 1
ATOM 12703 C C . ARG G 1 259 ? 53.503 79.842 4.462 1.00 81.51 256 ARG G C 1
ATOM 12704 O O . ARG G 1 259 ? 53.230 80.944 4.935 1.00 80.71 256 ARG G O 1
ATOM 12712 N N . GLU G 1 260 ? 54.292 78.973 5.083 1.00 80.17 257 GLU G N 1
ATOM 12713 C CA . GLU G 1 260 ? 54.873 79.309 6.375 1.00 79.21 257 GLU G CA 1
ATOM 12714 C C . GLU G 1 260 ? 55.743 80.545 6.211 1.00 78.92 257 GLU G C 1
ATOM 12715 O O . GLU G 1 260 ? 55.661 81.493 6.996 1.00 77.79 257 GLU G O 1
ATOM 12721 N N . GLN G 1 261 ? 56.578 80.528 5.177 1.00 78.47 258 GLN G N 1
ATOM 12722 C CA . GLN G 1 261 ? 57.451 81.655 4.897 1.00 77.27 258 GLN G CA 1
ATOM 12723 C C . GLN G 1 261 ? 56.565 82.883 4.737 1.00 76.90 258 GLN G C 1
ATOM 12724 O O . GLN G 1 261 ? 56.706 83.875 5.454 1.00 77.45 258 GLN G O 1
ATOM 12730 N N . GLN G 1 262 ? 55.631 82.784 3.800 1.00 76.77 259 GLN G N 1
ATOM 12731 C CA . GLN G 1 262 ? 54.706 83.862 3.495 1.00 76.72 259 GLN G CA 1
ATOM 12732 C C . GLN G 1 262 ? 53.989 84.407 4.733 1.00 76.30 259 GLN G C 1
ATOM 12733 O O . GLN G 1 262 ? 53.589 85.564 4.750 1.00 75.33 259 GLN G O 1
ATOM 12739 N N . GLN G 1 263 ? 53.837 83.593 5.775 1.00 77.70 260 GLN G N 1
ATOM 12740 C CA . GLN G 1 263 ? 53.155 84.074 6.976 1.00 79.12 260 GLN G CA 1
ATOM 12741 C C . GLN G 1 263 ? 54.074 84.688 8.022 1.00 78.28 260 GLN G C 1
ATOM 12742 O O . GLN G 1 263 ? 53.623 85.485 8.849 1.00 77.99 260 GLN G O 1
ATOM 12748 N N . ARG G 1 264 ? 55.354 84.324 8.006 1.00 77.51 261 ARG G N 1
ATOM 12749 C CA . ARG G 1 264 ? 56.282 84.925 8.960 1.00 76.67 261 ARG G CA 1
ATOM 12750 C C . ARG G 1 264 ? 56.492 86.371 8.524 1.00 75.81 261 ARG G C 1
ATOM 12751 O O . ARG G 1 264 ? 56.498 87.278 9.351 1.00 75.89 261 ARG G O 1
ATOM 12759 N N . PHE G 1 265 ? 56.652 86.590 7.222 1.00 74.44 262 PHE G N 1
ATOM 12760 C CA . PHE G 1 265 ? 56.836 87.944 6.726 1.00 74.15 262 PHE G CA 1
ATOM 12761 C C . PHE G 1 265 ? 55.630 88.779 7.142 1.00 75.04 262 PHE G C 1
ATOM 12762 O O . PHE G 1 265 ? 55.780 89.909 7.612 1.00 74.72 262 PHE G O 1
ATOM 12770 N N . GLU G 1 266 ? 54.432 88.220 6.972 1.00 76.65 263 GLU G N 1
ATOM 12771 C CA . GLU G 1 266 ? 53.201 88.918 7.352 1.00 77.32 263 GLU G CA 1
ATOM 12772 C C . GLU G 1 266 ? 53.271 89.216 8.848 1.00 77.16 263 GLU G C 1
ATOM 12773 O O . GLU G 1 266 ? 52.846 90.282 9.306 1.00 76.02 263 GLU G O 1
ATOM 12779 N N . GLN G 1 267 ? 53.814 88.264 9.603 1.00 77.46 264 GLN G N 1
ATOM 12780 C CA . GLN G 1 267 ? 53.975 88.427 11.041 1.00 79.61 264 GLN G CA 1
ATOM 12781 C C . GLN G 1 267 ? 54.980 89.546 11.322 1.00 79.93 264 GLN G C 1
ATOM 12782 O O . GLN G 1 267 ? 54.736 90.413 12.167 1.00 79.41 264 GLN G O 1
ATOM 12788 N N . ASP G 1 268 ? 56.109 89.511 10.609 1.00 79.94 265 ASP G N 1
ATOM 12789 C CA . ASP G 1 268 ? 57.161 90.515 10.751 1.00 79.19 265 ASP G CA 1
ATOM 12790 C C . ASP G 1 268 ? 56.583 91.908 10.635 1.00 78.66 265 ASP G C 1
ATOM 12791 O O . ASP G 1 268 ? 56.688 92.712 11.559 1.00 78.59 265 ASP G O 1
ATOM 12796 N N . ASN G 1 269 ? 55.975 92.195 9.491 1.00 78.67 266 ASN G N 1
ATOM 12797 C CA . ASN G 1 269 ? 55.376 93.500 9.279 1.00 79.79 266 ASN G CA 1
ATOM 12798 C C . ASN G 1 269 ? 54.370 93.837 10.364 1.00 79.45 266 ASN G C 1
ATOM 12799 O O . ASN G 1 269 ? 54.187 95.003 10.707 1.00 79.38 266 ASN G O 1
ATOM 12804 N N . ARG G 1 270 ? 53.719 92.815 10.907 1.00 79.67 267 ARG G N 1
ATOM 12805 C CA . ARG G 1 270 ? 52.740 93.029 11.968 1.00 79.37 267 ARG G CA 1
ATOM 12806 C C . ARG G 1 270 ? 53.483 93.636 13.165 1.00 80.02 267 ARG G C 1
ATOM 12807 O O . ARG G 1 270 ? 53.108 94.697 13.668 1.00 80.58 267 ARG G O 1
ATOM 12815 N N . LYS G 1 271 ? 54.557 92.976 13.595 1.00 79.92 268 LYS G N 1
ATOM 12816 C CA . LYS G 1 271 ? 55.351 93.463 14.721 1.00 79.27 268 LYS G CA 1
ATOM 12817 C C . LYS G 1 271 ? 55.983 94.824 14.446 1.00 78.96 268 LYS G C 1
ATOM 12818 O O . LYS G 1 271 ? 56.087 95.657 15.346 1.00 79.68 268 LYS G O 1
ATOM 12824 N N . ARG G 1 272 ? 56.412 95.050 13.209 1.00 77.88 269 ARG G N 1
ATOM 12825 C CA . ARG G 1 272 ? 57.040 96.320 12.864 1.00 77.08 269 ARG G CA 1
ATOM 12826 C C . ARG G 1 272 ? 56.115 97.501 13.146 1.00 76.61 269 ARG G C 1
ATOM 12827 O O . ARG G 1 272 ? 56.456 98.382 13.930 1.00 75.93 269 ARG G O 1
ATOM 12835 N N . ALA G 1 273 ? 54.944 97.513 12.512 1.00 77.02 270 ALA G N 1
ATOM 12836 C CA . ALA G 1 273 ? 53.977 98.598 12.695 1.00 77.00 270 ALA G CA 1
ATOM 12837 C C . ALA G 1 273 ? 53.640 98.801 14.170 1.00 77.12 270 ALA G C 1
ATOM 12838 O O . ALA G 1 273 ? 53.446 99.933 14.627 1.00 75.72 270 ALA G O 1
ATOM 12840 N N . ALA G 1 274 ? 53.569 97.699 14.910 1.00 77.44 271 ALA G N 1
ATOM 12841 C CA . ALA G 1 274 ? 53.275 97.766 16.333 1.00 78.64 271 ALA G CA 1
ATOM 12842 C C . ALA G 1 274 ? 54.377 98.572 17.022 1.00 80.07 271 ALA G C 1
ATOM 12843 O O . ALA G 1 274 ? 54.102 99.404 17.891 1.00 79.99 271 ALA G O 1
ATOM 12845 N N . ARG G 1 275 ? 55.623 98.330 16.611 1.00 81.15 272 ARG G N 1
ATOM 12846 C CA . ARG G 1 275 ? 56.787 99.013 17.178 1.00 80.90 272 ARG G CA 1
ATOM 12847 C C . ARG G 1 275 ? 57.033 100.397 16.577 1.00 79.81 272 ARG G C 1
ATOM 12848 O O . ARG G 1 275 ? 58.034 101.042 16.890 1.00 78.79 272 ARG G O 1
ATOM 12856 N N . GLY G 1 276 ? 56.123 100.845 15.717 1.00 79.48 273 GLY G N 1
ATOM 12857 C CA . GLY G 1 276 ? 56.270 102.146 15.087 1.00 79.81 273 GLY G CA 1
ATOM 12858 C C . GLY G 1 276 ? 57.126 102.088 13.833 1.00 80.02 273 GLY G C 1
ATOM 12859 O O . GLY G 1 276 ? 57.206 103.046 13.062 1.00 79.78 273 GLY G O 1
ATOM 12860 N N . LEU G 1 277 ? 57.775 100.950 13.628 1.00 79.08 274 LEU G N 1
ATOM 12861 C CA . LEU G 1 277 ? 58.626 100.762 12.468 1.00 77.85 274 LEU G CA 1
ATOM 12862 C C . LEU G 1 277 ? 57.801 100.696 11.190 1.00 78.06 274 LEU G C 1
ATOM 12863 O O . LEU G 1 277 ? 56.644 100.273 11.201 1.00 79.31 274 LEU G O 1
ATOM 12868 N N . PRO G 1 278 ? 58.377 101.136 10.067 1.00 77.46 275 PRO G N 1
ATOM 12869 C CA . PRO G 1 278 ? 57.600 101.069 8.830 1.00 76.71 275 PRO G CA 1
ATOM 12870 C C . PRO G 1 278 ? 57.479 99.624 8.364 1.00 76.35 275 PRO G C 1
ATOM 12871 O O . PRO G 1 278 ? 58.300 98.774 8.734 1.00 75.48 275 PRO G O 1
ATOM 12875 N N . GLN G 1 279 ? 56.444 99.351 7.571 1.00 75.47 276 GLN G N 1
ATOM 12876 C CA . GLN G 1 279 ? 56.204 98.013 7.029 1.00 73.85 276 GLN G CA 1
ATOM 12877 C C . GLN G 1 279 ? 56.759 97.912 5.616 1.00 71.97 276 GLN G C 1
ATOM 12878 O O . GLN G 1 279 ? 56.836 98.909 4.901 1.00 71.39 276 GLN G O 1
ATOM 12884 N N . HIS G 1 280 ? 57.133 96.704 5.214 1.00 70.97 277 HIS G N 1
ATOM 12885 C CA . HIS G 1 280 ? 57.696 96.480 3.886 1.00 70.60 277 HIS G CA 1
ATOM 12886 C C . HIS G 1 280 ? 56.958 95.419 3.091 1.00 69.21 277 HIS G C 1
ATOM 12887 O O . HIS G 1 280 ? 56.740 94.307 3.573 1.00 68.60 277 HIS G O 1
ATOM 12894 N N . PRO G 1 281 ? 56.568 95.750 1.853 1.00 67.63 278 PRO G N 1
ATOM 12895 C CA . PRO G 1 281 ? 55.859 94.801 0.992 1.00 66.88 278 PRO G CA 1
ATOM 12896 C C . PRO G 1 281 ? 56.689 93.527 0.782 1.00 67.10 278 PRO G C 1
ATOM 12897 O O . PRO G 1 281 ? 57.887 93.596 0.495 1.00 67.18 278 PRO G O 1
ATOM 12901 N N . ILE G 1 282 ? 56.050 92.370 0.932 1.00 67.03 279 ILE G N 1
ATOM 12902 C CA . ILE G 1 282 ? 56.723 91.088 0.758 1.00 66.99 279 ILE G CA 1
ATOM 12903 C C . ILE G 1 282 ? 57.261 90.917 -0.657 1.00 67.98 279 ILE G C 1
ATOM 12904 O O . ILE G 1 282 ? 56.687 91.422 -1.619 1.00 67.11 279 ILE G O 1
ATOM 12909 N N . ASP G 1 283 ? 58.370 90.195 -0.768 1.00 69.52 280 ASP G N 1
ATOM 12910 C CA . ASP G 1 283 ? 59.006 89.933 -2.048 1.00 70.28 280 ASP G CA 1
ATOM 12911 C C . ASP G 1 283 ? 58.316 88.759 -2.732 1.00 70.64 280 ASP G C 1
ATOM 12912 O O . ASP G 1 283 ? 58.592 87.597 -2.427 1.00 69.60 280 ASP G O 1
ATOM 12917 N N . GLN G 1 284 ? 57.422 89.071 -3.664 1.00 72.01 281 GLN G N 1
ATOM 12918 C CA . GLN G 1 284 ? 56.689 88.045 -4.395 1.00 73.97 281 GLN G CA 1
ATOM 12919 C C . GLN G 1 284 ? 57.631 87.051 -5.090 1.00 73.72 281 GLN G C 1
ATOM 12920 O O . GLN G 1 284 ? 57.421 85.839 -5.010 1.00 75.25 281 GLN G O 1
ATOM 12926 N N . ASN G 1 285 ? 58.662 87.558 -5.765 1.00 71.25 282 ASN G N 1
ATOM 12927 C CA . ASN G 1 285 ? 59.613 86.693 -6.457 1.00 69.19 282 ASN G CA 1
ATOM 12928 C C . ASN G 1 285 ? 60.193 85.599 -5.566 1.00 68.16 282 ASN G C 1
ATOM 12929 O O . ASN G 1 285 ? 60.436 84.484 -6.028 1.00 66.93 282 ASN G O 1
ATOM 12934 N N . LEU G 1 286 ? 60.427 85.907 -4.294 1.00 67.64 283 LEU G N 1
ATOM 12935 C CA . LEU G 1 286 ? 60.958 84.894 -3.387 1.00 68.06 283 LEU G CA 1
ATOM 12936 C C . LEU G 1 286 ? 59.841 83.907 -3.089 1.00 69.04 283 LEU G C 1
ATOM 12937 O O . LEU G 1 286 ? 60.035 82.691 -3.169 1.00 69.28 283 LEU G O 1
ATOM 12942 N N . ILE G 1 287 ? 58.673 84.443 -2.743 1.00 69.23 284 ILE G N 1
ATOM 12943 C CA . ILE G 1 287 ? 57.513 83.617 -2.444 1.00 69.49 284 ILE G CA 1
ATOM 12944 C C . ILE G 1 287 ? 57.188 82.686 -3.612 1.00 69.90 284 ILE G C 1
ATOM 12945 O O . ILE G 1 287 ? 57.108 81.467 -3.444 1.00 68.85 284 ILE G O 1
ATOM 12950 N N . GLU G 1 288 ? 57.016 83.268 -4.795 1.00 70.62 285 GLU G N 1
ATOM 12951 C CA . GLU G 1 288 ? 56.696 82.497 -5.989 1.00 72.55 285 GLU G CA 1
ATOM 12952 C C . GLU G 1 288 ? 57.727 81.403 -6.250 1.00 73.30 285 GLU G C 1
ATOM 12953 O O . GLU G 1 288 ? 57.378 80.281 -6.613 1.00 74.11 285 GLU G O 1
ATOM 12959 N N . ALA G 1 289 ? 59.001 81.736 -6.070 1.00 74.41 286 ALA G N 1
ATOM 12960 C CA . ALA G 1 289 ? 60.077 80.776 -6.286 1.00 74.61 286 ALA G CA 1
ATOM 12961 C C . ALA G 1 289 ? 59.910 79.578 -5.352 1.00 74.95 286 ALA G C 1
ATOM 12962 O O . ALA G 1 289 ? 60.073 78.427 -5.758 1.00 74.65 286 ALA G O 1
ATOM 12964 N N . LEU G 1 290 ? 59.583 79.856 -4.097 1.00 75.42 287 LEU G N 1
ATOM 12965 C CA . LEU G 1 290 ? 59.393 78.796 -3.119 1.00 76.20 287 LEU G CA 1
ATOM 12966 C C . LEU G 1 290 ? 58.262 77.865 -3.557 1.00 76.57 287 LEU G C 1
ATOM 12967 O O . LEU G 1 290 ? 58.406 76.638 -3.521 1.00 76.50 287 LEU G O 1
ATOM 12972 N N . LYS G 1 291 ? 57.146 78.455 -3.983 1.00 76.14 288 LYS G N 1
ATOM 12973 C CA . LYS G 1 291 ? 55.996 77.680 -4.436 1.00 75.50 288 LYS G CA 1
ATOM 12974 C C . LYS G 1 291 ? 56.382 76.711 -5.548 1.00 74.86 288 LYS G C 1
ATOM 12975 O O . LYS G 1 291 ? 55.858 75.604 -5.617 1.00 75.04 288 LYS G O 1
ATOM 12981 N N . VAL G 1 292 ? 57.295 77.117 -6.421 1.00 74.61 289 VAL G N 1
ATOM 12982 C CA . VAL G 1 292 ? 57.709 76.224 -7.494 1.00 74.76 289 VAL G CA 1
ATOM 12983 C C . VAL G 1 292 ? 58.432 75.009 -6.895 1.00 76.71 289 VAL G C 1
ATOM 12984 O O . VAL G 1 292 ? 58.228 73.877 -7.344 1.00 78.13 289 VAL G O 1
ATOM 12988 N N . GLY G 1 293 ? 59.263 75.235 -5.878 1.00 76.96 290 GLY G N 1
ATOM 12989 C CA . GLY G 1 293 ? 59.956 74.122 -5.253 1.00 76.16 290 GLY G CA 1
ATOM 12990 C C . GLY G 1 293 ? 61.435 74.295 -4.978 1.00 76.34 290 GLY G C 1
ATOM 12991 O O . GLY G 1 293 ? 62.266 74.011 -5.839 1.00 76.35 290 GLY G O 1
ATOM 12992 N N . MET G 1 294 ? 61.770 74.753 -3.774 1.00 76.58 291 MET G N 1
ATOM 12993 C CA . MET G 1 294 ? 63.170 74.936 -3.388 1.00 77.10 291 MET G CA 1
ATOM 12994 C C . MET G 1 294 ? 63.728 73.692 -2.685 1.00 77.49 291 MET G C 1
ATOM 12995 O O . MET G 1 294 ? 63.306 73.358 -1.579 1.00 77.56 291 MET G O 1
ATOM 13000 N N . PRO G 1 295 ? 64.696 73.002 -3.313 1.00 77.85 292 PRO G N 1
ATOM 13001 C CA . PRO G 1 295 ? 65.301 71.799 -2.732 1.00 78.82 292 PRO G CA 1
ATOM 13002 C C . PRO G 1 295 ? 65.872 71.971 -1.323 1.00 79.92 292 PRO G C 1
ATOM 13003 O O . PRO G 1 295 ? 66.387 73.031 -0.974 1.00 79.94 292 PRO G O 1
ATOM 13007 N N . ASP G 1 296 ? 65.770 70.907 -0.527 1.00 81.31 293 ASP G N 1
ATOM 13008 C CA . ASP G 1 296 ? 66.262 70.877 0.851 1.00 82.10 293 ASP G CA 1
ATOM 13009 C C . ASP G 1 296 ? 67.735 71.279 0.895 1.00 81.96 293 ASP G C 1
ATOM 13010 O O . ASP G 1 296 ? 68.550 70.770 0.119 1.00 81.65 293 ASP G O 1
ATOM 13015 N N . CYS G 1 297 ? 68.072 72.189 1.807 1.00 81.20 294 CYS G N 1
ATOM 13016 C CA . CYS G 1 297 ? 69.447 72.666 1.924 1.00 81.11 294 CYS G CA 1
ATOM 13017 C C . CYS G 1 297 ? 69.636 73.608 3.109 1.00 80.10 294 CYS G C 1
ATOM 13018 O O . CYS G 1 297 ? 68.672 74.156 3.646 1.00 79.84 294 CYS G O 1
ATOM 13021 N N . SER G 1 298 ? 70.891 73.795 3.504 1.00 78.60 295 SER G N 1
ATOM 13022 C CA . SER G 1 298 ? 71.222 74.699 4.599 1.00 77.01 295 SER G CA 1
ATOM 13023 C C . SER G 1 298 ? 72.105 75.818 4.048 1.00 75.81 295 SER G C 1
ATOM 13024 O O . SER G 1 298 ? 72.950 75.586 3.173 1.00 75.21 295 SER G O 1
ATOM 13027 N N . GLY G 1 299 ? 71.898 77.029 4.558 1.00 73.87 296 GLY G N 1
ATOM 13028 C CA . GLY G 1 299 ? 72.671 78.168 4.098 1.00 71.17 296 GLY G CA 1
ATOM 13029 C C . GLY G 1 299 ? 73.223 79.005 5.232 1.00 68.72 296 GLY G C 1
ATOM 13030 O O . GLY G 1 299 ? 72.570 79.193 6.257 1.00 67.75 296 GLY G O 1
ATOM 13031 N N . VAL G 1 300 ? 74.434 79.515 5.049 1.00 66.81 297 VAL G N 1
ATOM 13032 C CA . VAL G 1 300 ? 75.050 80.329 6.081 1.00 64.65 297 VAL G CA 1
ATOM 13033 C C . VAL G 1 300 ? 75.581 81.647 5.526 1.00 63.72 297 VAL G C 1
ATOM 13034 O O . VAL G 1 300 ? 75.983 81.735 4.363 1.00 62.63 297 VAL G O 1
ATOM 13038 N N . ALA G 1 301 ? 75.548 82.670 6.375 1.00 62.42 298 ALA G N 1
ATOM 13039 C CA . ALA G 1 301 ? 76.024 84.001 6.031 1.00 60.32 298 ALA G CA 1
ATOM 13040 C C . ALA G 1 301 ? 77.168 84.364 6.981 1.00 59.71 298 ALA G C 1
ATOM 13041 O O . ALA G 1 301 ? 76.952 84.526 8.183 1.00 58.78 298 ALA G O 1
ATOM 13043 N N . LEU G 1 302 ? 78.379 84.488 6.434 1.00 59.26 299 LEU G N 1
ATOM 13044 C CA . LEU G 1 302 ? 79.570 84.824 7.223 1.00 58.38 299 LEU G CA 1
ATOM 13045 C C . LEU G 1 302 ? 80.142 86.235 6.943 1.00 58.10 299 LEU G C 1
ATOM 13046 O O . LEU G 1 302 ? 80.168 86.696 5.797 1.00 57.98 299 LEU G O 1
ATOM 13051 N N . GLY G 1 303 ? 80.595 86.914 7.996 1.00 57.18 300 GLY G N 1
ATOM 13052 C CA . GLY G 1 303 ? 81.151 88.252 7.841 1.00 54.77 300 GLY G CA 1
ATOM 13053 C C . GLY G 1 303 ? 82.647 88.289 7.552 1.00 53.73 300 GLY G C 1
ATOM 13054 O O . GLY G 1 303 ? 83.466 88.388 8.469 1.00 53.01 300 GLY G O 1
ATOM 13055 N N . VAL G 1 304 ? 83.003 88.238 6.271 1.00 52.92 301 VAL G N 1
ATOM 13056 C CA . VAL G 1 304 ? 84.398 88.245 5.837 1.00 51.81 301 VAL G CA 1
ATOM 13057 C C . VAL G 1 304 ? 85.242 89.339 6.472 1.00 52.04 301 VAL G C 1
ATOM 13058 O O . VAL G 1 304 ? 86.384 89.106 6.849 1.00 52.90 301 VAL G O 1
ATOM 13062 N N . ASP G 1 305 ? 84.700 90.540 6.592 1.00 52.20 302 ASP G N 1
ATOM 13063 C CA . ASP G 1 305 ? 85.475 91.611 7.201 1.00 52.27 302 ASP G CA 1
ATOM 13064 C C . ASP G 1 305 ? 85.824 91.252 8.634 1.00 50.97 302 ASP G C 1
ATOM 13065 O O . ASP G 1 305 ? 86.899 91.593 9.121 1.00 51.58 302 ASP G O 1
ATOM 13070 N N . ARG G 1 306 ? 84.925 90.548 9.310 1.00 50.08 303 ARG G N 1
ATOM 13071 C CA . ARG G 1 306 ? 85.189 90.160 10.689 1.00 49.07 303 ARG G CA 1
ATOM 13072 C C . ARG G 1 306 ? 86.174 89.006 10.717 1.00 48.59 303 ARG G C 1
ATOM 13073 O O . ARG G 1 306 ? 87.027 88.933 11.594 1.00 48.74 303 ARG G O 1
ATOM 13081 N N . LEU G 1 307 ? 86.061 88.115 9.739 1.00 48.72 304 LEU G N 1
ATOM 13082 C CA . LEU G 1 307 ? 86.960 86.976 9.637 1.00 48.31 304 LEU G CA 1
ATOM 13083 C C . LEU G 1 307 ? 88.375 87.508 9.435 1.00 48.83 304 LEU G C 1
ATOM 13084 O O . LEU G 1 307 ? 89.305 87.127 10.139 1.00 48.85 304 LEU G O 1
ATOM 13089 N N . VAL G 1 308 ? 88.519 88.405 8.463 1.00 49.22 305 VAL G N 1
ATOM 13090 C CA . VAL G 1 308 ? 89.800 89.017 8.143 1.00 47.58 305 VAL G CA 1
ATOM 13091 C C . VAL G 1 308 ? 90.341 89.807 9.331 1.00 46.83 305 VAL G C 1
ATOM 13092 O O . VAL G 1 308 ? 91.543 89.804 9.598 1.00 45.54 305 VAL G O 1
ATOM 13096 N N . MET G 1 309 ? 89.450 90.483 10.041 1.00 47.00 306 MET G N 1
ATOM 13097 C CA . MET G 1 309 ? 89.857 91.270 11.194 1.00 49.90 306 MET G CA 1
ATOM 13098 C C . MET G 1 309 ? 90.555 90.367 12.216 1.00 51.81 306 MET G C 1
ATOM 13099 O O . MET G 1 309 ? 91.595 90.730 12.768 1.00 53.57 306 MET G O 1
ATOM 13104 N N . LEU G 1 310 ? 89.993 89.182 12.451 1.00 51.97 307 LEU G N 1
ATOM 13105 C CA . LEU G 1 310 ? 90.582 88.220 13.384 1.00 51.46 307 LEU G CA 1
ATOM 13106 C C . LEU G 1 310 ? 91.919 87.683 12.871 1.00 51.08 307 LEU G C 1
ATOM 13107 O O . LEU G 1 310 ? 92.920 87.702 13.582 1.00 51.98 307 LEU G O 1
ATOM 13112 N N . ALA G 1 311 ? 91.929 87.207 11.630 1.00 49.37 308 ALA G N 1
ATOM 13113 C CA . ALA G 1 311 ? 93.126 86.647 11.019 1.00 46.98 308 ALA G CA 1
ATOM 13114 C C . ALA G 1 311 ? 94.337 87.557 11.073 1.00 48.03 308 ALA G C 1
ATOM 13115 O O . ALA G 1 311 ? 95.459 87.086 11.189 1.00 49.65 308 ALA G O 1
ATOM 13117 N N . LEU G 1 312 ? 94.123 88.863 10.992 1.00 48.01 309 LEU G N 1
ATOM 13118 C CA . LEU G 1 312 ? 95.246 89.787 10.991 1.00 47.10 309 LEU G CA 1
ATOM 13119 C C . LEU G 1 312 ? 95.498 90.478 12.318 1.00 47.69 309 LEU G C 1
ATOM 13120 O O . LEU G 1 312 ? 96.450 91.248 12.452 1.00 46.43 309 LEU G O 1
ATOM 13125 N N . GLY G 1 313 ? 94.648 90.204 13.299 1.00 47.94 310 GLY G N 1
ATOM 13126 C CA . GLY G 1 313 ? 94.816 90.825 14.597 1.00 47.37 310 GLY G CA 1
ATOM 13127 C C . GLY G 1 313 ? 94.327 92.260 14.630 1.00 48.88 310 GLY G C 1
ATOM 13128 O O . GLY G 1 313 ? 94.725 93.044 15.498 1.00 50.59 310 GLY G O 1
ATOM 13129 N N . ALA G 1 314 ? 93.464 92.622 13.691 1.00 48.47 311 ALA G N 1
ATOM 13130 C CA . ALA G 1 314 ? 92.948 93.979 13.665 1.00 49.42 311 ALA G CA 1
ATOM 13131 C C . ALA G 1 314 ? 92.144 94.220 14.927 1.00 50.79 311 ALA G C 1
ATOM 13132 O O . ALA G 1 314 ? 91.603 93.292 15.515 1.00 51.17 311 ALA G O 1
ATOM 13134 N N . GLU G 1 315 ? 92.068 95.475 15.338 1.00 53.20 312 GLU G N 1
ATOM 13135 C CA . GLU G 1 315 ? 91.340 95.848 16.543 1.00 54.79 312 GLU G CA 1
ATOM 13136 C C . GLU G 1 315 ? 89.909 96.193 16.152 1.00 55.56 312 GLU G C 1
ATOM 13137 O O . GLU G 1 315 ? 88.968 95.955 16.914 1.00 58.90 312 GLU G O 1
ATOM 13143 N N . THR G 1 316 ? 89.755 96.756 14.958 1.00 54.03 313 THR G N 1
ATOM 13144 C CA . THR G 1 316 ? 88.444 97.151 14.462 1.00 52.83 313 THR G CA 1
ATOM 13145 C C . THR G 1 316 ? 88.205 96.690 13.029 1.00 51.43 313 THR G C 1
ATOM 13146 O O . THR G 1 316 ? 89.068 96.068 12.404 1.00 50.53 313 THR G O 1
ATOM 13150 N N . LEU G 1 317 ? 87.024 97.017 12.515 1.00 48.66 314 LEU G N 1
ATOM 13151 C CA . LEU G 1 317 ? 86.641 96.632 11.168 1.00 46.62 314 LEU G CA 1
ATOM 13152 C C . LEU G 1 317 ? 87.305 97.539 10.126 1.00 45.59 314 LEU G C 1
ATOM 13153 O O . LEU G 1 317 ? 87.741 97.076 9.067 1.00 45.20 314 LEU G O 1
ATOM 13158 N N . ALA G 1 318 ? 87.385 98.828 10.439 1.00 42.80 315 ALA G N 1
ATOM 13159 C CA . ALA G 1 318 ? 87.965 99.807 9.530 1.00 43.09 315 ALA G CA 1
ATOM 13160 C C . ALA G 1 318 ? 89.424 99.529 9.147 1.00 43.80 315 ALA G C 1
ATOM 13161 O O . ALA G 1 318 ? 89.884 99.959 8.089 1.00 41.15 315 ALA G O 1
ATOM 13163 N N . GLU G 1 319 ? 90.141 98.810 10.009 1.00 45.54 316 GLU G N 1
ATOM 13164 C CA . GLU G 1 319 ? 91.541 98.473 9.773 1.00 45.32 316 GLU G CA 1
ATOM 13165 C C . GLU G 1 319 ? 91.740 97.369 8.730 1.00 44.99 316 GLU G C 1
ATOM 13166 O O . GLU G 1 319 ? 92.869 97.101 8.323 1.00 46.74 316 GLU G O 1
ATOM 13172 N N . VAL G 1 320 ? 90.665 96.715 8.305 1.00 42.76 317 VAL G N 1
ATOM 13173 C CA . VAL G 1 320 ? 90.809 95.651 7.323 1.00 43.41 317 VAL G CA 1
ATOM 13174 C C . VAL G 1 320 ? 90.015 95.954 6.064 1.00 45.72 317 VAL G C 1
ATOM 13175 O O . VAL G 1 320 ? 89.819 95.078 5.210 1.00 46.02 317 VAL G O 1
ATOM 13179 N N . ILE G 1 321 ? 89.557 97.199 5.962 1.00 45.53 318 ILE G N 1
ATOM 13180 C CA . ILE G 1 321 ? 88.774 97.656 4.827 1.00 44.56 318 ILE G CA 1
ATOM 13181 C C . ILE G 1 321 ? 89.463 98.868 4.240 1.00 42.70 318 ILE G C 1
ATOM 13182 O O . ILE G 1 321 ? 89.841 99.776 4.970 1.00 43.54 318 ILE G O 1
ATOM 13187 N N . ALA G 1 322 ? 89.612 98.888 2.923 1.00 39.93 319 ALA G N 1
ATOM 13188 C CA . ALA G 1 322 ? 90.282 99.996 2.270 1.00 38.40 319 ALA G CA 1
ATOM 13189 C C . ALA G 1 322 ? 89.760 101.369 2.716 1.00 37.82 319 ALA G C 1
ATOM 13190 O O . ALA G 1 322 ? 90.544 102.228 3.103 1.00 36.38 319 ALA G O 1
ATOM 13192 N N . PHE G 1 323 ? 88.447 101.578 2.686 1.00 38.76 320 PHE G N 1
ATOM 13193 C CA . PHE G 1 323 ? 87.905 102.875 3.092 1.00 39.19 320 PHE G CA 1
ATOM 13194 C C . PHE G 1 323 ? 86.638 102.795 3.934 1.00 40.30 320 PHE G C 1
ATOM 13195 O O . PHE G 1 323 ? 85.548 102.687 3.399 1.00 41.03 320 PHE G O 1
ATOM 13203 N N . SER G 1 324 ? 86.778 102.860 5.253 1.00 44.00 321 SER G N 1
ATOM 13204 C CA . SER G 1 324 ? 85.612 102.827 6.134 1.00 46.49 321 SER G CA 1
ATOM 13205 C C . SER G 1 324 ? 84.680 103.938 5.665 1.00 46.70 321 SER G C 1
ATOM 13206 O O . SER G 1 324 ? 85.105 104.839 4.953 1.00 47.36 321 SER G O 1
ATOM 13209 N N . VAL G 1 325 ? 83.417 103.884 6.059 1.00 48.18 322 VAL G N 1
ATOM 13210 C CA . VAL G 1 325 ? 82.460 104.883 5.611 1.00 50.71 322 VAL G CA 1
ATOM 13211 C C . VAL G 1 325 ? 82.835 106.358 5.835 1.00 52.28 322 VAL G C 1
ATOM 13212 O O . VAL G 1 325 ? 82.520 107.208 4.996 1.00 53.07 322 VAL G O 1
ATOM 13216 N N . ASP G 1 326 ? 83.513 106.670 6.935 1.00 52.39 323 ASP G N 1
ATOM 13217 C CA . ASP G 1 326 ? 83.888 108.062 7.217 1.00 53.97 323 ASP G CA 1
ATOM 13218 C C . ASP G 1 326 ? 84.953 108.651 6.283 1.00 52.56 323 ASP G C 1
ATOM 13219 O O . ASP G 1 326 ? 85.207 109.853 6.305 1.00 51.58 323 ASP G O 1
ATOM 13224 N N . ARG G 1 327 ? 85.575 107.802 5.473 1.00 51.04 324 ARG G N 1
ATOM 13225 C CA . ARG G 1 327 ? 86.606 108.232 4.536 1.00 48.75 324 ARG G CA 1
ATOM 13226 C C . ARG G 1 327 ? 86.128 107.986 3.110 1.00 48.89 324 ARG G C 1
ATOM 13227 O O . ARG G 1 327 ? 86.732 108.468 2.142 1.00 46.45 324 ARG G O 1
ATOM 13235 N N . ALA G 1 328 ? 85.049 107.219 2.993 1.00 47.24 325 ALA G N 1
ATOM 13236 C CA . ALA G 1 328 ? 84.487 106.873 1.697 1.00 46.73 325 ALA G CA 1
ATOM 13237 C C . ALA G 1 328 ? 84.012 108.088 0.912 1.00 47.86 325 ALA G C 1
ATOM 13238 O O . ALA G 1 328 ? 84.436 108.217 -0.262 1.00 47.85 325 ALA G O 1
ATOM 13241 N N . THR H 2 6 ? 69.370 114.614 26.242 1.00 101.02 3 THR H N 1
ATOM 13242 C CA . THR H 2 6 ? 70.181 115.521 25.382 1.00 101.35 3 THR H CA 1
ATOM 13243 C C . THR H 2 6 ? 71.305 114.790 24.636 1.00 101.54 3 THR H C 1
ATOM 13244 O O . THR H 2 6 ? 71.896 115.341 23.705 1.00 101.75 3 THR H O 1
ATOM 13248 N N . TYR H 2 7 ? 71.599 113.556 25.042 1.00 101.76 4 TYR H N 1
ATOM 13249 C CA . TYR H 2 7 ? 72.644 112.757 24.394 1.00 101.68 4 TYR H CA 1
ATOM 13250 C C . TYR H 2 7 ? 72.146 111.351 24.084 1.00 101.73 4 TYR H C 1
ATOM 13251 O O . TYR H 2 7 ? 71.410 110.760 24.873 1.00 101.20 4 TYR H O 1
ATOM 13260 N N . TYR H 2 8 ? 72.558 110.814 22.941 1.00 102.44 5 TYR H N 1
ATOM 13261 C CA . TYR H 2 8 ? 72.126 109.481 22.538 1.00 103.98 5 TYR H CA 1
ATOM 13262 C C . TYR H 2 8 ? 73.136 108.370 22.787 1.00 103.45 5 TYR H C 1
ATOM 13263 O O . TYR H 2 8 ? 74.342 108.567 22.667 1.00 103.32 5 TYR H O 1
ATOM 13272 N N . SER H 2 9 ? 72.604 107.202 23.138 1.00 102.85 6 SER H N 1
ATOM 13273 C CA . SER H 2 9 ? 73.372 106.000 23.456 1.00 102.43 6 SER H CA 1
ATOM 13274 C C . SER H 2 9 ? 74.719 105.818 22.778 1.00 101.57 6 SER H C 1
ATOM 13275 O O . SER H 2 9 ? 75.743 105.665 23.443 1.00 101.73 6 SER H O 1
ATOM 13278 N N . ASN H 2 10 ? 74.720 105.815 21.453 1.00 100.33 7 ASN H N 1
ATOM 13279 C CA . ASN H 2 10 ? 75.958 105.616 20.723 1.00 98.79 7 ASN H CA 1
ATOM 13280 C C . ASN H 2 10 ? 76.722 106.912 20.493 1.00 97.54 7 ASN H C 1
ATOM 13281 O O . ASN H 2 10 ? 77.732 106.940 19.792 1.00 97.61 7 ASN H O 1
ATOM 13286 N N . ASP H 2 11 ? 76.230 107.986 21.099 1.00 96.17 8 ASP H N 1
ATOM 13287 C CA . ASP H 2 11 ? 76.884 109.283 21.019 1.00 94.75 8 ASP H CA 1
ATOM 13288 C C . ASP H 2 11 ? 77.584 109.530 22.361 1.00 93.27 8 ASP H C 1
ATOM 13289 O O . ASP H 2 11 ? 78.013 110.647 22.668 1.00 93.70 8 ASP H O 1
ATOM 13294 N N . PHE H 2 12 ? 77.686 108.466 23.157 1.00 90.58 9 PHE H N 1
ATOM 13295 C CA . PHE H 2 12 ? 78.345 108.522 24.455 1.00 87.32 9 PHE H CA 1
ATOM 13296 C C . PHE H 2 12 ? 79.840 108.394 24.215 1.00 85.95 9 PHE H C 1
ATOM 13297 O O . PHE H 2 12 ? 80.342 107.301 23.961 1.00 86.01 9 PHE H O 1
ATOM 13305 N N . ARG H 2 13 ? 80.544 109.515 24.289 1.00 84.20 10 ARG H N 1
ATOM 13306 C CA . ARG H 2 13 ? 81.984 109.535 24.079 1.00 83.11 10 ARG H CA 1
ATOM 13307 C C . ARG H 2 13 ? 82.738 109.642 25.408 1.00 80.52 10 ARG H C 1
ATOM 13308 O O . ARG H 2 13 ? 82.179 110.074 26.414 1.00 80.07 10 ARG H O 1
ATOM 13316 N N . ALA H 2 14 ? 84.005 109.242 25.408 1.00 77.79 11 ALA H N 1
ATOM 13317 C CA . ALA H 2 14 ? 84.827 109.300 26.611 1.00 75.52 11 ALA H CA 1
ATOM 13318 C C . ALA H 2 14 ? 84.910 110.726 27.151 1.00 74.59 11 ALA H C 1
ATOM 13319 O O . ALA H 2 14 ? 85.198 111.664 26.412 1.00 73.92 11 ALA H O 1
ATOM 13321 N N . GLY H 2 15 ? 84.641 110.886 28.443 1.00 74.02 12 GLY H N 1
ATOM 13322 C CA . GLY H 2 15 ? 84.706 112.204 29.048 1.00 73.21 12 GLY H CA 1
ATOM 13323 C C . GLY H 2 15 ? 83.370 112.904 29.174 1.00 72.92 12 GLY H C 1
ATOM 13324 O O . GLY H 2 15 ? 83.268 113.955 29.799 1.00 73.45 12 GLY H O 1
ATOM 13325 N N . LEU H 2 16 ? 82.338 112.326 28.576 1.00 72.79 13 LEU H N 1
ATOM 13326 C CA . LEU H 2 16 ? 81.005 112.910 28.630 1.00 71.53 13 LEU H CA 1
ATOM 13327 C C . LEU H 2 16 ? 80.388 112.643 30.003 1.00 71.27 13 LEU H C 1
ATOM 13328 O O . LEU H 2 16 ? 80.293 111.492 30.433 1.00 70.76 13 LEU H O 1
ATOM 13333 N N . LYS H 2 17 ? 79.970 113.707 30.683 1.00 71.37 14 LYS H N 1
ATOM 13334 C CA . LYS H 2 17 ? 79.358 113.590 32.010 1.00 71.97 14 LYS H CA 1
ATOM 13335 C C . LYS H 2 17 ? 77.830 113.492 31.898 1.00 71.50 14 LYS H C 1
ATOM 13336 O O . LYS H 2 17 ? 77.178 114.432 31.450 1.00 70.64 14 LYS H O 1
ATOM 13342 N N . ILE H 2 18 ? 77.260 112.364 32.314 1.00 71.70 15 ILE H N 1
ATOM 13343 C CA . ILE H 2 18 ? 75.813 112.186 32.217 1.00 73.42 15 ILE H CA 1
ATOM 13344 C C . ILE H 2 18 ? 75.063 111.785 33.497 1.00 74.30 15 ILE H C 1
ATOM 13345 O O . ILE H 2 18 ? 75.615 111.150 34.391 1.00 74.06 15 ILE H O 1
ATOM 13350 N N . MET H 2 19 ? 73.790 112.163 33.554 1.00 76.31 16 MET H N 1
ATOM 13351 C CA . MET H 2 19 ? 72.910 111.865 34.684 1.00 78.56 16 MET H CA 1
ATOM 13352 C C . MET H 2 19 ? 72.256 110.493 34.524 1.00 79.21 16 MET H C 1
ATOM 13353 O O . MET H 2 19 ? 71.734 110.171 33.461 1.00 79.17 16 MET H O 1
ATOM 13358 N N . LEU H 2 20 ? 72.277 109.694 35.584 1.00 80.38 17 LEU H N 1
ATOM 13359 C CA . LEU H 2 20 ? 71.671 108.367 35.557 1.00 81.65 17 LEU H CA 1
ATOM 13360 C C . LEU H 2 20 ? 71.062 108.062 36.921 1.00 83.02 17 LEU H C 1
ATOM 13361 O O . LEU H 2 20 ? 71.775 107.929 37.917 1.00 83.33 17 LEU H O 1
ATOM 13366 N N . ASP H 2 21 ? 69.737 107.961 36.960 1.00 84.78 18 ASP H N 1
ATOM 13367 C CA . ASP H 2 21 ? 69.023 107.691 38.204 1.00 85.95 18 ASP H CA 1
ATOM 13368 C C . ASP H 2 21 ? 69.526 108.596 39.329 1.00 85.36 18 ASP H C 1
ATOM 13369 O O . ASP H 2 21 ? 69.769 108.134 40.446 1.00 85.33 18 ASP H O 1
ATOM 13374 N N . GLY H 2 22 ? 69.701 109.878 39.029 1.00 84.18 19 GLY H N 1
ATOM 13375 C CA . GLY H 2 22 ? 70.160 110.805 40.047 1.00 83.54 19 GLY H CA 1
ATOM 13376 C C . GLY H 2 22 ? 71.656 110.875 40.302 1.00 83.19 19 GLY H C 1
ATOM 13377 O O . GLY H 2 22 ? 72.140 111.887 40.803 1.00 84.00 19 GLY H O 1
ATOM 13378 N N . GLU H 2 23 ? 72.397 109.818 39.983 1.00 82.42 20 GLU H N 1
ATOM 13379 C CA . GLU H 2 23 ? 73.841 109.834 40.197 1.00 81.85 20 GLU H CA 1
ATOM 13380 C C . GLU H 2 23 ? 74.574 110.270 38.938 1.00 80.98 20 GLU H C 1
ATOM 13381 O O . GLU H 2 23 ? 74.229 109.842 37.842 1.00 81.95 20 GLU H O 1
ATOM 13387 N N . PRO H 2 24 ? 75.606 111.120 39.077 1.00 79.72 21 PRO H N 1
ATOM 13388 C CA . PRO H 2 24 ? 76.383 111.599 37.927 1.00 78.37 21 PRO H CA 1
ATOM 13389 C C . PRO H 2 24 ? 77.455 110.598 37.503 1.00 76.66 21 PRO H C 1
ATOM 13390 O O . PRO H 2 24 ? 78.208 110.100 38.337 1.00 77.03 21 PRO H O 1
ATOM 13394 N N . TYR H 2 25 ? 77.515 110.297 36.210 1.00 74.98 22 TYR H N 1
ATOM 13395 C CA . TYR H 2 25 ? 78.514 109.367 35.695 1.00 72.53 22 TYR H CA 1
ATOM 13396 C C . TYR H 2 25 ? 79.397 110.055 34.666 1.00 70.43 22 TYR H C 1
ATOM 13397 O O . TYR H 2 25 ? 79.077 111.132 34.167 1.00 70.28 22 TYR H O 1
ATOM 13406 N N . ALA H 2 26 ? 80.520 109.420 34.367 1.00 68.36 23 ALA H N 1
ATOM 13407 C CA . ALA H 2 26 ? 81.472 109.928 33.394 1.00 65.94 23 ALA H CA 1
ATOM 13408 C C . ALA H 2 26 ? 81.741 108.774 32.446 1.00 65.06 23 ALA H C 1
ATOM 13409 O O . ALA H 2 26 ? 82.167 107.697 32.866 1.00 64.23 23 ALA H O 1
ATOM 13411 N N . VAL H 2 27 ? 81.484 108.992 31.165 1.00 63.92 24 VAL H N 1
ATOM 13412 C CA . VAL H 2 27 ? 81.685 107.933 30.196 1.00 63.64 24 VAL H CA 1
ATOM 13413 C C . VAL H 2 27 ? 83.157 107.720 29.897 1.00 64.24 24 VAL H C 1
ATOM 13414 O O . VAL H 2 27 ? 83.920 108.681 29.744 1.00 62.09 24 VAL H O 1
ATOM 13418 N N . GLU H 2 28 ? 83.547 106.452 29.828 1.00 65.62 25 GLU H N 1
ATOM 13419 C CA . GLU H 2 28 ? 84.927 106.087 29.542 1.00 69.09 25 GLU H CA 1
ATOM 13420 C C . GLU H 2 28 ? 85.014 105.498 28.144 1.00 69.07 25 GLU H C 1
ATOM 13421 O O . GLU H 2 28 ? 85.839 105.912 27.330 1.00 69.76 25 GLU H O 1
ATOM 13427 N N . ALA H 2 29 ? 84.154 104.523 27.882 1.00 68.36 26 ALA H N 1
ATOM 13428 C CA . ALA H 2 29 ? 84.133 103.850 26.599 1.00 67.81 26 ALA H CA 1
ATOM 13429 C C . ALA H 2 29 ? 82.709 103.535 26.183 1.00 68.09 26 ALA H C 1
ATOM 13430 O O . ALA H 2 29 ? 81.817 103.426 27.019 1.00 67.93 26 ALA H O 1
ATOM 13432 N N . SER H 2 30 ? 82.505 103.379 24.882 1.00 68.35 27 SER H N 1
ATOM 13433 C CA . SER H 2 30 ? 81.183 103.086 24.344 1.00 68.24 27 SER H CA 1
ATOM 13434 C C . SER H 2 30 ? 81.368 102.192 23.128 1.00 68.99 27 SER H C 1
ATOM 13435 O O . SER H 2 30 ? 82.200 102.481 22.275 1.00 70.36 27 SER H O 1
ATOM 13438 N N . GLU H 2 31 ? 80.607 101.105 23.046 1.00 69.52 28 GLU H N 1
ATOM 13439 C CA . GLU H 2 31 ? 80.735 100.199 21.913 1.00 70.18 28 GLU H CA 1
ATOM 13440 C C . GLU H 2 31 ? 79.400 99.803 21.293 1.00 69.48 28 GLU H C 1
ATOM 13441 O O . GLU H 2 31 ? 78.461 99.442 22.001 1.00 70.39 28 GLU H O 1
ATOM 13447 N N . PHE H 2 32 ? 79.326 99.865 19.965 1.00 67.95 29 PHE H N 1
ATOM 13448 C CA . PHE H 2 32 ? 78.110 99.505 19.245 1.00 66.03 29 PHE H CA 1
ATOM 13449 C C . PHE H 2 32 ? 77.961 97.997 19.281 1.00 65.93 29 PHE H C 1
ATOM 13450 O O . PHE H 2 32 ? 78.937 97.262 19.118 1.00 66.06 29 PHE H O 1
ATOM 13458 N N . VAL H 2 33 ? 76.739 97.533 19.511 1.00 66.99 30 VAL H N 1
ATOM 13459 C CA . VAL H 2 33 ? 76.477 96.098 19.561 1.00 68.04 30 VAL H CA 1
ATOM 13460 C C . VAL H 2 33 ? 75.090 95.802 19.012 1.00 68.42 30 VAL H C 1
ATOM 13461 O O . VAL H 2 33 ? 74.091 96.371 19.470 1.00 67.76 30 VAL H O 1
ATOM 13465 N N . LYS H 2 34 ? 75.042 94.908 18.029 1.00 68.68 31 LYS H N 1
ATOM 13466 C CA . LYS H 2 34 ? 73.792 94.519 17.387 1.00 69.33 31 LYS H CA 1
ATOM 13467 C C . LYS H 2 34 ? 73.985 93.120 16.798 1.00 70.73 31 LYS H C 1
ATOM 13468 O O . LYS H 2 34 ? 74.556 92.955 15.718 1.00 70.63 31 LYS H O 1
ATOM 13474 N N . PRO H 2 35 ? 73.511 92.089 17.520 1.00 71.90 32 PRO H N 1
ATOM 13475 C CA . PRO H 2 35 ? 73.604 90.676 17.139 1.00 72.49 32 PRO H CA 1
ATOM 13476 C C . PRO H 2 35 ? 72.660 90.273 16.015 1.00 73.80 32 PRO H C 1
ATOM 13477 O O . PRO H 2 35 ? 71.856 91.083 15.551 1.00 74.03 32 PRO H O 1
ATOM 13481 N N . GLY H 2 36 ? 72.764 89.016 15.584 1.00 75.11 33 GLY H N 1
ATOM 13482 C CA . GLY H 2 36 ? 71.904 88.513 14.522 1.00 76.91 33 GLY H CA 1
ATOM 13483 C C . GLY H 2 36 ? 70.428 88.630 14.872 1.00 78.39 33 GLY H C 1
ATOM 13484 O O . GLY H 2 36 ? 69.992 88.145 15.917 1.00 79.76 33 GLY H O 1
ATOM 13485 N N . LYS H 2 37 ? 69.654 89.276 14.003 1.00 78.83 34 LYS H N 1
ATOM 13486 C CA . LYS H 2 37 ? 68.222 89.465 14.226 1.00 78.89 34 LYS H CA 1
ATOM 13487 C C . LYS H 2 37 ? 67.973 90.184 15.545 1.00 78.82 34 LYS H C 1
ATOM 13488 O O . LYS H 2 37 ? 66.840 90.253 16.030 1.00 79.48 34 LYS H O 1
ATOM 13494 N N . GLY H 2 38 ? 69.037 90.732 16.116 1.00 77.69 35 GLY H N 1
ATOM 13495 C CA . GLY H 2 38 ? 68.910 91.421 17.382 1.00 76.81 35 GLY H CA 1
ATOM 13496 C C . GLY H 2 38 ? 68.578 92.893 17.289 1.00 76.23 35 GLY H C 1
ATOM 13497 O O . GLY H 2 38 ? 68.483 93.463 16.206 1.00 76.21 35 GLY H O 1
ATOM 13498 N N . GLN H 2 39 ? 68.401 93.495 18.460 1.00 76.62 36 GLN H N 1
ATOM 13499 C CA . GLN H 2 39 ? 68.088 94.910 18.613 1.00 76.15 36 GLN H CA 1
ATOM 13500 C C . GLN H 2 39 ? 69.427 95.646 18.645 1.00 74.17 36 GLN H C 1
ATOM 13501 O O . GLN H 2 39 ? 70.476 95.015 18.722 1.00 73.18 36 GLN H O 1
ATOM 13507 N N . ALA H 2 40 ? 69.395 96.973 18.587 1.00 72.59 37 ALA H N 1
ATOM 13508 C CA . ALA H 2 40 ? 70.620 97.756 18.602 1.00 70.52 37 ALA H CA 1
ATOM 13509 C C . ALA H 2 40 ? 70.915 98.349 19.978 1.00 70.42 37 ALA H C 1
ATOM 13510 O O . ALA H 2 40 ? 70.121 99.130 20.513 1.00 69.48 37 ALA H O 1
ATOM 13512 N N . PHE H 2 41 ? 72.061 97.980 20.546 1.00 70.57 38 PHE H N 1
ATOM 13513 C CA . PHE H 2 41 ? 72.457 98.484 21.858 1.00 71.71 38 PHE H CA 1
ATOM 13514 C C . PHE H 2 41 ? 73.674 99.405 21.820 1.00 72.84 38 PHE H C 1
ATOM 13515 O O . PHE H 2 41 ? 74.198 99.756 20.759 1.00 73.20 38 PHE H O 1
ATOM 13523 N N . ALA H 2 42 ? 74.120 99.772 23.016 1.00 73.50 39 ALA H N 1
ATOM 13524 C CA . ALA H 2 42 ? 75.280 100.631 23.204 1.00 73.14 39 ALA H CA 1
ATOM 13525 C C . ALA H 2 42 ? 75.949 100.263 24.526 1.00 72.39 39 ALA H C 1
ATOM 13526 O O . ALA H 2 42 ? 75.733 100.921 25.540 1.00 74.48 39 ALA H O 1
ATOM 13528 N N . ARG H 2 43 ? 76.745 99.203 24.523 1.00 70.47 40 ARG H N 1
ATOM 13529 C CA . ARG H 2 43 ? 77.443 98.788 25.731 1.00 69.66 40 ARG H CA 1
ATOM 13530 C C . ARG H 2 43 ? 78.431 99.893 26.096 1.00 68.97 40 ARG H C 1
ATOM 13531 O O . ARG H 2 43 ? 79.337 100.193 25.319 1.00 69.55 40 ARG H O 1
ATOM 13539 N N . VAL H 2 44 ? 78.275 100.500 27.268 1.00 67.01 41 VAL H N 1
ATOM 13540 C CA . VAL H 2 44 ? 79.171 101.588 27.647 1.00 67.67 41 VAL H CA 1
ATOM 13541 C C . VAL H 2 44 ? 79.788 101.500 29.045 1.00 68.28 41 VAL H C 1
ATOM 13542 O O . VAL H 2 44 ? 79.153 101.047 29.990 1.00 69.37 41 VAL H O 1
ATOM 13546 N N . LYS H 2 45 ? 81.041 101.937 29.158 1.00 68.92 42 LYS H N 1
ATOM 13547 C CA . LYS H 2 45 ? 81.768 101.917 30.425 1.00 69.45 42 LYS H CA 1
ATOM 13548 C C . LYS H 2 45 ? 81.813 103.302 31.064 1.00 70.75 42 LYS H C 1
ATOM 13549 O O . LYS H 2 45 ? 82.237 104.278 30.432 1.00 70.08 42 LYS H O 1
ATOM 13555 N N . LEU H 2 46 ? 81.380 103.381 32.321 1.00 71.61 43 LEU H N 1
ATOM 13556 C CA . LEU H 2 46 ? 81.358 104.649 33.036 1.00 73.14 43 LEU H CA 1
ATOM 13557 C C . LEU H 2 46 ? 81.964 104.545 34.421 1.00 74.84 43 LEU H C 1
ATOM 13558 O O . LEU H 2 46 ? 82.168 103.453 34.955 1.00 74.88 43 LEU H O 1
ATOM 13563 N N . ARG H 2 47 ? 82.238 105.707 34.997 1.00 76.14 44 ARG H N 1
ATOM 13564 C CA . ARG H 2 47 ? 82.792 105.789 36.330 1.00 77.84 44 ARG H CA 1
ATOM 13565 C C . ARG H 2 47 ? 81.776 106.486 37.218 1.00 77.90 44 ARG H C 1
ATOM 13566 O O . ARG H 2 47 ? 81.474 107.667 37.021 1.00 78.20 44 ARG H O 1
ATOM 13574 N N . ARG H 2 48 ? 81.245 105.743 38.185 1.00 77.23 45 ARG H N 1
ATOM 13575 C CA . ARG H 2 48 ? 80.273 106.274 39.132 1.00 75.61 45 ARG H CA 1
ATOM 13576 C C . ARG H 2 48 ? 81.011 107.341 39.930 1.00 74.52 45 ARG H C 1
ATOM 13577 O O . ARG H 2 48 ? 81.697 107.041 40.903 1.00 74.90 45 ARG H O 1
ATOM 13585 N N . LEU H 2 49 ? 80.876 108.589 39.502 1.00 73.24 46 LEU H N 1
ATOM 13586 C CA . LEU H 2 49 ? 81.569 109.694 40.143 1.00 72.52 46 LEU H CA 1
ATOM 13587 C C . LEU H 2 49 ? 81.394 109.824 41.656 1.00 73.76 46 LEU H C 1
ATOM 13588 O O . LEU H 2 49 ? 82.300 110.300 42.336 1.00 74.21 46 LEU H O 1
ATOM 13593 N N . LEU H 2 50 ? 80.246 109.399 42.182 1.00 74.68 47 LEU H N 1
ATOM 13594 C CA . LEU H 2 50 ? 79.984 109.480 43.620 1.00 74.80 47 LEU H CA 1
ATOM 13595 C C . LEU H 2 50 ? 80.704 108.405 44.432 1.00 75.21 47 LEU H C 1
ATOM 13596 O O . LEU H 2 50 ? 81.048 108.626 45.595 1.00 75.63 47 LEU H O 1
ATOM 13601 N N . THR H 2 51 ? 80.934 107.248 43.825 1.00 74.88 48 THR H N 1
ATOM 13602 C CA . THR H 2 51 ? 81.608 106.159 44.515 1.00 74.82 48 THR H CA 1
ATOM 13603 C C . THR H 2 51 ? 82.940 105.808 43.864 1.00 75.89 48 THR H C 1
ATOM 13604 O O . THR H 2 51 ? 83.487 104.734 44.109 1.00 75.80 48 THR H O 1
ATOM 13608 N N . GLY H 2 52 ? 83.450 106.708 43.026 1.00 76.44 49 GLY H N 1
ATOM 13609 C CA . GLY H 2 52 ? 84.718 106.471 42.353 1.00 76.93 49 GLY H CA 1
ATOM 13610 C C . GLY H 2 52 ? 84.915 105.092 41.733 1.00 77.77 49 GLY H C 1
ATOM 13611 O O . GLY H 2 52 ? 86.035 104.729 41.369 1.00 77.07 49 GLY H O 1
ATOM 13612 N N . THR H 2 53 ? 83.841 104.318 41.603 1.00 78.51 50 THR H N 1
ATOM 13613 C CA . THR H 2 53 ? 83.947 102.987 41.017 1.00 80.60 50 THR H CA 1
ATOM 13614 C C . THR H 2 53 ? 83.735 103.023 39.499 1.00 81.83 50 THR H C 1
ATOM 13615 O O . THR H 2 53 ? 83.517 104.089 38.912 1.00 80.70 50 THR H O 1
ATOM 13619 N N . ARG H 2 54 ? 83.812 101.852 38.871 1.00 82.90 51 ARG H N 1
ATOM 13620 C CA . ARG H 2 54 ? 83.617 101.727 37.432 1.00 83.60 51 ARG H CA 1
ATOM 13621 C C . ARG H 2 54 ? 82.559 100.677 37.117 1.00 83.26 51 ARG H C 1
ATOM 13622 O O . ARG H 2 54 ? 82.711 99.505 37.462 1.00 82.76 51 ARG H O 1
ATOM 13630 N N . VAL H 2 55 ? 81.494 101.112 36.446 1.00 82.80 52 VAL H N 1
ATOM 13631 C CA . VAL H 2 55 ? 80.383 100.239 36.083 1.00 82.25 52 VAL H CA 1
ATOM 13632 C C . VAL H 2 55 ? 80.227 100.100 34.563 1.00 81.84 52 VAL H C 1
ATOM 13633 O O . VAL H 2 55 ? 80.882 100.802 33.800 1.00 82.02 52 VAL H O 1
ATOM 13637 N N . GLU H 2 56 ? 79.368 99.178 34.140 1.00 81.69 53 GLU H N 1
ATOM 13638 C CA . GLU H 2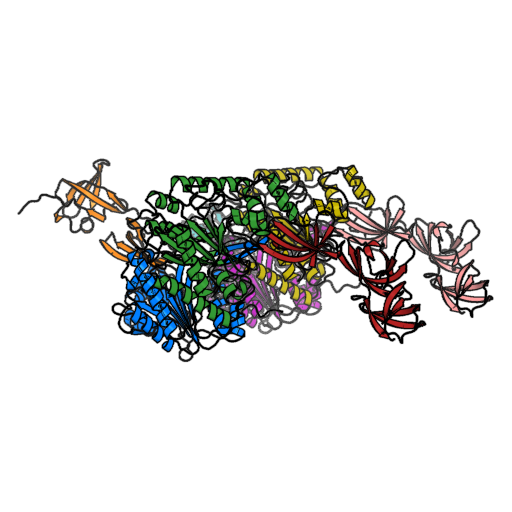 56 ? 79.089 98.942 32.729 1.00 82.16 53 GLU H CA 1
ATOM 13639 C C . GLU H 2 56 ? 77.582 98.778 32.514 1.00 82.61 53 GLU H C 1
ATOM 13640 O O . GLU H 2 56 ? 76.931 97.972 33.182 1.00 82.98 53 GLU H O 1
ATOM 13646 N N . LYS H 2 57 ? 77.029 99.537 31.573 1.00 82.67 54 LYS H N 1
ATOM 13647 C CA . LYS H 2 57 ? 75.599 99.479 31.299 1.00 83.11 54 LYS H CA 1
ATOM 13648 C C . LYS H 2 57 ? 75.244 99.349 29.821 1.00 83.08 54 LYS H C 1
ATOM 13649 O O . LYS H 2 57 ? 75.881 99.953 28.956 1.00 84.00 54 LYS H O 1
ATOM 13655 N N . THR H 2 58 ? 74.214 98.556 29.547 1.00 82.01 55 THR H N 1
ATOM 13656 C CA . THR H 2 58 ? 73.735 98.331 28.190 1.00 79.97 55 THR H CA 1
ATOM 13657 C C . THR H 2 58 ? 72.495 99.172 27.959 1.00 79.10 55 THR H C 1
ATOM 13658 O O . THR H 2 58 ? 71.509 99.031 28.675 1.00 79.89 55 THR H O 1
ATOM 13662 N N . PHE H 2 59 ? 72.542 100.039 26.956 1.00 77.81 56 PHE H N 1
ATOM 13663 C CA . PHE H 2 59 ? 71.405 100.889 26.640 1.00 76.51 56 PHE H CA 1
ATOM 13664 C C . PHE H 2 59 ? 70.771 100.429 25.333 1.00 76.34 56 PHE H C 1
ATOM 13665 O O . PHE H 2 59 ? 71.096 99.361 24.816 1.00 76.61 56 PHE H O 1
ATOM 13673 N N . LYS H 2 60 ? 69.849 101.239 24.823 1.00 76.23 57 LYS H N 1
ATOM 13674 C CA . LYS H 2 60 ? 69.172 100.985 23.555 1.00 76.54 57 LYS H CA 1
ATOM 13675 C C . LYS H 2 60 ? 69.672 102.087 22.640 1.00 76.94 57 LYS H C 1
ATOM 13676 O O . LYS H 2 60 ? 69.672 103.253 23.031 1.00 77.10 57 LYS H O 1
ATOM 13682 N N . SER H 2 61 ? 70.095 101.733 21.431 1.00 76.82 58 SER H N 1
ATOM 13683 C CA . SER H 2 61 ? 70.602 102.732 20.495 1.00 76.43 58 SER H CA 1
ATOM 13684 C C . SER H 2 61 ? 69.737 103.989 20.514 1.00 76.20 58 SER H C 1
ATOM 13685 O O . SER H 2 61 ? 70.231 105.110 20.362 1.00 75.23 58 SER H O 1
ATOM 13688 N N . THR H 2 62 ? 68.445 103.786 20.727 1.00 77.01 59 THR H N 1
ATOM 13689 C CA . THR H 2 62 ? 67.480 104.870 20.765 1.00 79.03 59 THR H CA 1
ATOM 13690 C C . THR H 2 62 ? 67.365 105.579 22.120 1.00 80.21 59 THR H C 1
ATOM 13691 O O . THR H 2 62 ? 66.912 106.724 22.181 1.00 80.57 59 THR H O 1
ATOM 13695 N N . ASP H 2 63 ? 67.764 104.910 23.203 1.00 80.96 60 ASP H N 1
ATOM 13696 C CA . ASP H 2 63 ? 67.706 105.522 24.531 1.00 81.94 60 ASP H CA 1
ATOM 13697 C C . ASP H 2 63 ? 68.488 106.827 24.554 1.00 83.07 60 ASP H C 1
ATOM 13698 O O . ASP H 2 63 ? 69.255 107.123 23.640 1.00 83.39 60 ASP H O 1
ATOM 13703 N N . SER H 2 64 ? 68.293 107.610 25.607 1.00 84.47 61 SER H N 1
ATOM 13704 C CA . SER H 2 64 ? 68.991 108.882 25.741 1.00 85.53 61 SER H CA 1
ATOM 13705 C C . SER H 2 64 ? 69.230 109.198 27.209 1.00 85.85 61 SER H C 1
ATOM 13706 O O . SER H 2 64 ? 68.394 108.900 28.060 1.00 86.02 61 SER H O 1
ATOM 13709 N N . ALA H 2 65 ? 70.383 109.791 27.499 1.00 86.25 62 ALA H N 1
ATOM 13710 C CA . ALA H 2 65 ? 70.739 110.155 28.861 1.00 85.87 62 ALA H CA 1
ATOM 13711 C C . ALA H 2 65 ? 70.850 111.669 28.978 1.00 86.06 62 ALA H C 1
ATOM 13712 O O . ALA H 2 65 ? 71.195 112.356 28.015 1.00 85.45 62 ALA H O 1
ATOM 13714 N N . GLU H 2 66 ? 70.550 112.187 30.161 1.00 87.12 63 GLU H N 1
ATOM 13715 C CA . GLU H 2 66 ? 70.614 113.621 30.398 1.00 88.33 63 GLU H CA 1
ATOM 13716 C C . GLU H 2 66 ? 72.008 114.086 30.818 1.00 87.24 63 GLU H C 1
ATOM 13717 O O . GLU H 2 66 ? 72.685 113.432 31.608 1.00 86.75 63 GLU H O 1
ATOM 13723 N N . GLY H 2 67 ? 72.433 115.220 30.277 1.00 86.54 64 GLY H N 1
ATOM 13724 C CA . GLY H 2 67 ? 73.738 115.748 30.621 1.00 86.36 64 GLY H CA 1
ATOM 13725 C C . GLY H 2 67 ? 73.838 116.057 32.102 1.00 86.04 64 GLY H C 1
ATOM 13726 O O . GLY H 2 67 ? 72.827 116.264 32.774 1.00 86.16 64 GLY H O 1
ATOM 13727 N N . ALA H 2 68 ? 75.061 116.082 32.617 1.00 85.29 65 ALA H N 1
ATOM 13728 C CA . ALA H 2 68 ? 75.283 116.370 34.025 1.00 83.85 65 ALA H CA 1
ATOM 13729 C C . ALA H 2 68 ? 76.281 117.510 34.172 1.00 83.59 65 ALA H C 1
ATOM 13730 O O . ALA H 2 68 ? 77.231 117.624 33.397 1.00 83.28 65 ALA H O 1
ATOM 13732 N N . ASP H 2 69 ? 76.047 118.365 35.163 1.00 83.60 66 ASP H N 1
ATOM 13733 C CA . ASP H 2 69 ? 76.931 119.494 35.426 1.00 83.51 66 ASP H CA 1
ATOM 13734 C C . ASP H 2 69 ? 78.045 119.029 36.357 1.00 83.93 66 ASP H C 1
ATOM 13735 O O . ASP H 2 69 ? 77.986 119.227 37.573 1.00 84.15 66 ASP H O 1
ATOM 13740 N N . VAL H 2 70 ? 79.053 118.403 35.760 1.00 83.67 67 VAL H N 1
ATOM 13741 C CA . VAL H 2 70 ? 80.194 117.863 36.481 1.00 83.34 67 VAL H CA 1
ATOM 13742 C C . VAL H 2 70 ? 81.473 118.474 35.937 1.00 83.55 67 VAL H C 1
ATOM 13743 O O . VAL H 2 70 ? 81.893 118.150 34.828 1.00 84.85 67 VAL H O 1
ATOM 13747 N N . VAL H 2 71 ? 82.104 119.342 36.719 1.00 83.43 68 VAL H N 1
ATOM 13748 C CA . VAL H 2 71 ? 83.328 119.993 36.274 1.00 83.26 68 VAL H CA 1
ATOM 13749 C C . VAL H 2 71 ? 84.419 120.043 37.335 1.00 82.86 68 VAL H C 1
ATOM 13750 O O . VAL H 2 71 ? 84.128 120.202 38.520 1.00 83.51 68 VAL H O 1
ATOM 13754 N N . ASP H 2 72 ? 85.673 119.901 36.905 1.00 81.82 69 ASP H N 1
ATOM 13755 C CA . ASP H 2 72 ? 86.810 119.973 37.818 1.00 80.34 69 ASP H CA 1
ATOM 13756 C C . ASP H 2 72 ? 87.133 121.440 38.045 1.00 80.44 69 ASP H C 1
ATOM 13757 O O . ASP H 2 72 ? 86.672 122.298 37.299 1.00 81.18 69 ASP H O 1
ATOM 13762 N N . MET H 2 73 ? 87.935 121.734 39.059 1.00 81.12 70 MET H N 1
ATOM 13763 C CA . MET H 2 73 ? 88.260 123.119 39.368 1.00 81.68 70 MET H CA 1
ATOM 13764 C C . MET H 2 73 ? 89.388 123.187 40.393 1.00 81.82 70 MET H C 1
ATOM 13765 O O . MET H 2 73 ? 89.221 122.757 41.535 1.00 83.09 70 MET H O 1
ATOM 13770 N N . ASN H 2 74 ? 90.539 123.714 39.987 1.00 81.03 71 ASN H N 1
ATOM 13771 C CA . ASN H 2 74 ? 91.668 123.829 40.901 1.00 80.50 71 ASN H CA 1
ATOM 13772 C C . ASN H 2 74 ? 91.304 124.724 42.066 1.00 79.45 71 ASN H C 1
ATOM 13773 O O . ASN H 2 74 ? 90.778 125.819 41.879 1.00 80.13 71 ASN H O 1
ATOM 13778 N N . LEU H 2 75 ? 91.583 124.252 43.273 1.00 77.39 72 LEU H N 1
ATOM 13779 C CA . LEU H 2 75 ? 91.294 125.025 44.469 1.00 75.06 72 LEU H CA 1
ATOM 13780 C C . LEU H 2 75 ? 92.408 124.817 45.478 1.00 73.97 72 LEU H C 1
ATOM 13781 O O . LEU H 2 75 ? 93.186 123.868 45.376 1.00 73.11 72 LEU H O 1
ATOM 13786 N N . THR H 2 76 ? 92.483 125.713 46.450 1.00 72.95 73 THR H N 1
ATOM 13787 C CA . THR H 2 76 ? 93.506 125.628 47.477 1.00 73.32 73 THR H CA 1
ATOM 13788 C C . THR H 2 76 ? 92.888 125.276 48.822 1.00 72.48 73 THR H C 1
ATOM 13789 O O . THR H 2 76 ? 91.953 125.940 49.265 1.00 72.87 73 THR H O 1
ATOM 13793 N N . TYR H 2 77 ? 93.397 124.221 49.461 1.00 71.44 74 TYR H N 1
ATOM 13794 C CA . TYR H 2 77 ? 92.886 123.811 50.768 1.00 70.31 74 TYR H CA 1
ATOM 13795 C C . TYR H 2 77 ? 93.393 124.758 51.848 1.00 69.59 74 TYR H C 1
ATOM 13796 O O . TYR H 2 77 ? 94.571 125.126 51.869 1.00 68.70 74 TYR H O 1
ATOM 13805 N N . LEU H 2 78 ? 92.494 125.146 52.746 1.00 69.33 75 LEU H N 1
ATOM 13806 C CA . LEU H 2 78 ? 92.842 126.055 53.826 1.00 69.82 75 LEU H CA 1
ATOM 13807 C C . LEU H 2 78 ? 92.736 125.396 55.208 1.00 70.13 75 LEU H C 1
ATOM 13808 O O . LEU H 2 78 ? 93.731 125.304 55.934 1.00 68.79 75 LEU H O 1
ATOM 13813 N N . TYR H 2 79 ? 91.541 124.929 55.570 1.00 69.54 76 TYR H N 1
ATOM 13814 C CA . TYR H 2 79 ? 91.357 124.309 56.878 1.00 68.30 76 TYR H CA 1
ATOM 13815 C C . TYR H 2 79 ? 90.108 123.450 57.000 1.00 68.30 76 TYR H C 1
ATOM 13816 O O . TYR H 2 79 ? 89.222 123.477 56.147 1.00 68.79 76 TYR H O 1
ATOM 13825 N N . ASN H 2 80 ? 90.059 122.697 58.094 1.00 67.62 77 ASN H N 1
ATOM 13826 C CA . ASN H 2 80 ? 88.960 121.801 58.433 1.00 66.49 77 ASN H CA 1
ATOM 13827 C C . ASN H 2 80 ? 88.473 122.250 59.806 1.00 65.36 77 ASN H C 1
ATOM 13828 O O . ASN H 2 80 ? 89.263 122.750 60.602 1.00 65.89 77 ASN H O 1
ATOM 13833 N N . ASP H 2 81 ? 87.189 122.082 60.100 1.00 63.69 78 ASP H N 1
ATOM 13834 C CA . ASP H 2 81 ? 86.696 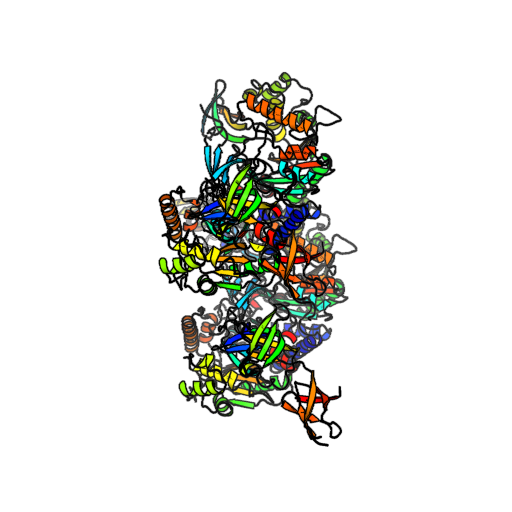122.494 61.409 1.00 63.11 78 ASP H CA 1
ATOM 13835 C C . ASP H 2 81 ? 85.737 121.494 62.016 1.00 61.95 78 ASP H C 1
ATOM 13836 O O . ASP H 2 81 ? 85.050 121.803 62.983 1.00 62.38 78 ASP H O 1
ATOM 13841 N N . GLY H 2 82 ? 85.699 120.292 61.456 1.00 61.08 79 GLY H N 1
ATOM 13842 C CA . GLY H 2 82 ? 84.803 119.277 61.975 1.00 62.01 79 GLY H CA 1
ATOM 13843 C C . GLY H 2 82 ? 83.500 119.228 61.201 1.00 62.74 79 GLY H C 1
ATOM 13844 O O . GLY H 2 82 ? 82.849 118.183 61.111 1.00 61.50 79 GLY H O 1
ATOM 13845 N N . GLU H 2 83 ? 83.119 120.371 60.640 1.00 64.22 80 GLU H N 1
ATOM 13846 C CA . GLU H 2 83 ? 81.903 120.469 59.843 1.00 66.12 80 GLU H CA 1
ATOM 13847 C C . GLU H 2 83 ? 82.266 120.295 58.369 1.00 65.29 80 GLU H C 1
ATOM 13848 O O . GLU H 2 83 ? 81.745 119.405 57.693 1.00 65.08 80 GLU H O 1
ATOM 13854 N N . PHE H 2 84 ? 83.178 121.140 57.886 1.00 64.56 81 PHE H N 1
ATOM 13855 C CA . PHE H 2 84 ? 83.614 121.097 56.491 1.00 64.57 81 PHE H CA 1
ATOM 13856 C C . PHE H 2 84 ? 85.106 121.309 56.311 1.00 63.94 81 PHE H C 1
ATOM 13857 O O . PHE H 2 84 ? 85.790 121.774 57.217 1.00 64.49 81 PHE H O 1
ATOM 13865 N N . TRP H 2 85 ? 85.585 120.972 55.114 1.00 63.80 82 TRP H N 1
ATOM 13866 C CA . TRP H 2 85 ? 86.977 121.173 54.709 1.00 62.92 82 TRP H CA 1
ATOM 13867 C C . TRP H 2 85 ? 86.894 122.382 53.778 1.00 63.99 82 TRP H C 1
ATOM 13868 O O . TRP H 2 85 ? 86.304 122.291 52.710 1.00 64.08 82 TRP H O 1
ATOM 13879 N N . HIS H 2 86 ? 87.476 123.509 54.175 1.00 66.08 83 HIS H N 1
ATOM 13880 C CA . HIS H 2 86 ? 87.397 124.736 53.377 1.00 68.67 83 HIS H CA 1
ATOM 13881 C C . HIS H 2 86 ? 88.448 124.975 52.290 1.00 70.68 83 HIS H C 1
ATOM 13882 O O . HIS H 2 86 ? 89.653 124.915 52.546 1.00 71.40 83 HIS H O 1
ATOM 13889 N N . PHE H 2 87 ? 87.981 125.260 51.074 1.00 72.30 84 PHE H N 1
ATOM 13890 C CA . PHE H 2 87 ? 88.875 125.529 49.949 1.00 73.63 84 PHE H CA 1
ATOM 13891 C C . PHE H 2 87 ? 88.597 126.914 49.400 1.00 76.59 84 PHE H C 1
ATOM 13892 O O . PHE H 2 87 ? 87.520 127.470 49.608 1.00 76.54 84 PHE H O 1
ATOM 13900 N N . MET H 2 88 ? 89.571 127.461 48.683 1.00 80.60 85 MET H N 1
ATOM 13901 C CA . MET H 2 88 ? 89.429 128.783 48.099 1.00 83.87 85 MET H CA 1
ATOM 13902 C C . MET H 2 88 ? 89.808 128.845 46.626 1.00 86.26 85 MET H C 1
ATOM 13903 O O . MET H 2 88 ? 90.757 128.202 46.177 1.00 85.75 85 MET H O 1
ATOM 13908 N N . ASN H 2 89 ? 89.034 129.633 45.887 1.00 89.84 86 ASN H N 1
ATOM 13909 C CA . ASN H 2 89 ? 89.238 129.858 44.465 1.00 92.56 86 ASN H CA 1
ATOM 13910 C C . ASN H 2 89 ? 90.186 131.053 44.387 1.00 94.93 86 ASN H C 1
ATOM 13911 O O . ASN H 2 89 ? 89.857 132.143 44.852 1.00 94.90 86 ASN H O 1
ATOM 13916 N N . ASN H 2 90 ? 91.363 130.852 43.809 1.00 97.97 87 ASN H N 1
ATOM 13917 C CA . ASN H 2 90 ? 92.338 131.927 43.706 1.00 101.55 87 ASN H CA 1
ATOM 13918 C C . ASN H 2 90 ? 91.936 132.997 42.700 1.00 103.68 87 ASN H C 1
ATOM 13919 O O . ASN H 2 90 ? 92.159 134.186 42.925 1.00 103.59 87 ASN H O 1
ATOM 13924 N N . GLU H 2 91 ? 91.343 132.574 41.592 1.00 106.43 88 GLU H N 1
ATOM 13925 C CA . GLU H 2 91 ? 90.903 133.510 40.565 1.00 109.60 88 GLU H CA 1
ATOM 13926 C C . GLU H 2 91 ? 89.655 134.217 41.095 1.00 110.15 88 GLU H C 1
ATOM 13927 O O . GLU H 2 91 ? 89.688 135.397 41.451 1.00 110.16 88 GLU H O 1
ATOM 13933 N N . THR H 2 92 ? 88.562 133.464 41.149 1.00 110.51 89 THR H N 1
ATOM 13934 C CA . THR H 2 92 ? 87.276 133.955 41.624 1.00 110.58 89 THR H CA 1
ATOM 13935 C C . THR H 2 92 ? 87.375 134.622 42.993 1.00 110.75 89 THR H C 1
ATOM 13936 O O . THR H 2 92 ? 86.644 135.569 43.280 1.00 110.83 89 THR H O 1
ATOM 13940 N N . PHE H 2 93 ? 88.281 134.121 43.830 1.00 110.98 90 PHE H N 1
ATOM 13941 C CA . PHE H 2 93 ? 88.483 134.643 45.183 1.00 110.81 90 PHE H CA 1
ATOM 13942 C C . PHE H 2 93 ? 87.359 134.240 46.138 1.00 109.90 90 PHE H C 1
ATOM 13943 O O . PHE H 2 93 ? 87.285 134.731 47.265 1.00 109.25 90 PHE H O 1
ATOM 13951 N N . GLU H 2 94 ? 86.488 133.343 45.685 1.00 108.88 91 GLU H N 1
ATOM 13952 C CA . GLU H 2 94 ? 85.378 132.881 46.510 1.00 107.62 91 GLU H CA 1
ATOM 13953 C C . GLU H 2 94 ? 85.682 131.528 47.153 1.00 105.42 91 GLU H C 1
ATOM 13954 O O . GLU H 2 94 ? 86.638 130.856 46.769 1.00 104.98 91 GLU H O 1
ATOM 13960 N N . GLN H 2 95 ? 84.865 131.134 48.128 1.00 102.57 92 GLN H N 1
ATOM 13961 C CA . GLN H 2 95 ? 85.084 129.887 48.859 1.00 99.57 92 GLN H CA 1
ATOM 13962 C C . GLN H 2 95 ? 84.104 128.748 48.591 1.00 97.09 92 GLN H C 1
ATOM 13963 O O . GLN H 2 95 ? 82.979 128.966 48.140 1.00 97.76 92 GLN H O 1
ATOM 13969 N N . LEU H 2 96 ? 84.553 127.531 48.894 1.00 93.09 93 LEU H N 1
ATOM 13970 C CA . LEU H 2 96 ? 83.748 126.326 48.735 1.00 88.92 93 LEU H CA 1
ATOM 13971 C C . LEU H 2 96 ? 84.025 125.392 49.897 1.00 86.07 93 LEU H C 1
ATOM 13972 O O . LEU H 2 96 ? 85.149 125.322 50.390 1.00 86.15 93 LEU H O 1
ATOM 13977 N N . SER H 2 97 ? 82.995 124.680 50.335 1.00 82.33 94 SER H N 1
ATOM 13978 C CA . SER H 2 97 ? 83.129 123.730 51.428 1.00 78.49 94 SER H CA 1
ATOM 13979 C C . SER H 2 97 ? 82.939 122.329 50.876 1.00 76.31 94 SER H C 1
ATOM 13980 O O . SER H 2 97 ? 82.208 122.132 49.914 1.00 76.61 94 SER H O 1
ATOM 13983 N N . ALA H 2 98 ? 83.607 121.357 51.479 1.00 73.74 95 ALA H N 1
ATOM 13984 C CA . ALA H 2 98 ? 83.479 119.971 51.054 1.00 72.32 95 ALA H CA 1
ATOM 13985 C C . ALA H 2 98 ? 83.233 119.146 52.312 1.00 71.86 95 ALA H C 1
ATOM 13986 O O . ALA H 2 98 ? 83.883 119.374 53.332 1.00 72.45 95 ALA H O 1
ATOM 13988 N N . ASP H 2 99 ? 82.291 118.208 52.260 1.00 69.93 96 ASP H N 1
ATOM 13989 C CA . ASP H 2 99 ? 82.027 117.386 53.432 1.00 68.62 96 ASP H CA 1
ATOM 13990 C C . ASP H 2 99 ? 82.882 116.122 53.408 1.00 67.38 96 ASP H C 1
ATOM 13991 O O . ASP H 2 99 ? 83.567 115.838 52.429 1.00 66.91 96 ASP H O 1
ATOM 13996 N N . ALA H 2 100 ? 82.820 115.366 54.497 1.00 66.48 97 ALA H N 1
ATOM 13997 C CA . ALA H 2 100 ? 83.591 114.142 54.666 1.00 65.72 97 ALA H CA 1
ATOM 13998 C C . ALA H 2 100 ? 83.431 113.140 53.537 1.00 65.15 97 ALA H C 1
ATOM 13999 O O . ALA H 2 100 ? 84.340 112.356 53.251 1.00 64.74 97 ALA H O 1
ATOM 14001 N N . LYS H 2 101 ? 82.267 113.147 52.906 1.00 65.17 98 LYS H N 1
ATOM 14002 C CA . LYS H 2 101 ? 82.009 112.215 51.823 1.00 64.17 98 LYS H CA 1
ATOM 14003 C C . LYS H 2 101 ? 82.856 112.611 50.616 1.00 62.67 98 LYS H C 1
ATOM 14004 O O . LYS H 2 101 ? 83.456 111.762 49.960 1.00 61.37 98 LYS H O 1
ATOM 14010 N N . ALA H 2 102 ? 82.911 113.914 50.356 1.00 61.01 99 ALA H N 1
ATOM 14011 C CA . ALA H 2 102 ? 83.662 114.467 49.239 1.00 61.32 99 ALA H CA 1
ATOM 14012 C C . ALA H 2 102 ? 85.174 114.319 49.382 1.00 62.09 99 ALA H C 1
ATOM 14013 O O . ALA H 2 102 ? 85.834 113.868 48.441 1.00 62.27 99 ALA H O 1
ATOM 14015 N N . ILE H 2 103 ? 85.727 114.718 50.533 1.00 61.50 100 ILE H N 1
ATOM 14016 C CA . ILE H 2 103 ? 87.172 114.595 50.755 1.00 62.15 100 ILE H CA 1
ATOM 14017 C C . ILE H 2 103 ? 87.491 113.116 50.914 1.00 62.41 100 ILE H C 1
ATOM 14018 O O . ILE H 2 103 ? 88.632 112.677 50.721 1.00 61.98 100 ILE H O 1
ATOM 14023 N N . GLY H 2 104 ? 86.453 112.360 51.260 1.00 62.86 101 GLY H N 1
ATOM 14024 C CA . GLY H 2 104 ? 86.568 110.924 51.433 1.00 64.43 101 GLY H CA 1
ATOM 14025 C C . GLY H 2 104 ? 87.809 110.403 52.127 1.00 65.68 101 GLY H C 1
ATOM 14026 O O . GLY H 2 104 ? 88.050 110.678 53.299 1.00 66.19 101 GLY H O 1
ATOM 14027 N N . ASP H 2 105 ? 88.607 109.648 51.384 1.00 67.24 102 ASP H N 1
ATOM 14028 C CA . ASP H 2 105 ? 89.812 109.050 51.924 1.00 67.92 102 ASP H CA 1
ATOM 14029 C C . ASP H 2 105 ? 91.076 109.909 51.793 1.00 66.93 102 ASP H C 1
ATOM 14030 O O . ASP H 2 105 ? 92.168 109.454 52.130 1.00 66.60 102 ASP H O 1
ATOM 14035 N N . ASN H 2 106 ? 90.929 111.151 51.332 1.00 66.19 103 ASN H N 1
ATOM 14036 C CA . ASN H 2 106 ? 92.081 112.039 51.147 1.00 64.83 103 ASN H CA 1
ATOM 14037 C C . ASN H 2 106 ? 92.299 113.088 52.227 1.00 63.62 103 ASN H C 1
ATOM 14038 O O . ASN H 2 106 ? 93.181 113.931 52.098 1.00 64.84 103 ASN H O 1
ATOM 14043 N N . ALA H 2 107 ? 91.507 113.057 53.290 1.00 62.49 104 ALA H N 1
ATOM 14044 C CA . ALA H 2 107 ? 91.664 114.046 54.349 1.00 60.13 104 ALA H CA 1
ATOM 14045 C C . ALA H 2 107 ? 93.074 114.051 54.943 1.00 58.93 104 ALA H C 1
ATOM 14046 O O . ALA H 2 107 ? 93.589 115.101 55.336 1.00 58.00 104 ALA H O 1
ATOM 14048 N N . LYS H 2 108 ? 93.708 112.883 54.982 1.00 58.23 105 LYS H N 1
ATOM 14049 C CA . LYS H 2 108 ? 95.042 112.763 55.565 1.00 56.94 105 LYS H CA 1
ATOM 14050 C C . LYS H 2 108 ? 96.210 113.368 54.807 1.00 56.65 105 LYS H C 1
ATOM 14051 O O . LYS H 2 108 ? 97.305 113.467 55.358 1.00 58.23 105 LYS H O 1
ATOM 14057 N N . TRP H 2 109 ? 95.995 113.784 53.563 1.00 55.09 106 TRP H N 1
ATOM 14058 C CA . TRP H 2 109 ? 97.082 114.360 52.781 1.00 53.34 106 TRP H CA 1
ATOM 14059 C C . TRP H 2 109 ? 96.934 115.860 52.602 1.00 55.05 106 TRP H C 1
ATOM 14060 O O . TRP H 2 109 ? 97.762 116.492 51.948 1.00 55.75 106 TRP H O 1
ATOM 14071 N N . LEU H 2 110 ? 95.886 116.434 53.184 1.00 56.58 107 LEU H N 1
ATOM 14072 C CA . LEU H 2 110 ? 95.636 117.866 53.048 1.00 58.98 107 LEU H CA 1
ATOM 14073 C C . LEU H 2 110 ? 96.361 118.763 54.032 1.00 61.24 107 LEU H C 1
ATOM 14074 O O . LEU H 2 110 ? 96.132 118.692 55.240 1.00 61.72 107 LEU H O 1
ATOM 14079 N N . LEU H 2 111 ? 97.214 119.630 53.492 1.00 64.07 108 LEU H N 1
ATOM 14080 C CA . LEU H 2 111 ? 97.994 120.578 54.280 1.00 65.23 108 LEU H CA 1
ATOM 14081 C C . LEU H 2 111 ? 97.763 122.015 53.808 1.00 66.65 108 LEU H C 1
ATOM 14082 O O . LEU H 2 111 ? 98.000 122.334 52.646 1.00 68.45 108 LEU H O 1
ATOM 14087 N N . ASP H 2 112 ? 97.309 122.874 54.716 1.00 67.66 109 ASP H N 1
ATOM 14088 C CA . ASP H 2 112 ? 97.048 124.280 54.412 1.00 68.42 109 ASP H CA 1
ATOM 14089 C C . ASP H 2 112 ? 97.853 124.815 53.234 1.00 69.03 109 ASP H C 1
ATOM 14090 O O . ASP H 2 112 ? 99.084 124.749 53.240 1.00 69.05 109 ASP H O 1
ATOM 14095 N N . GLN H 2 113 ? 97.145 125.339 52.233 1.00 70.08 110 GLN H N 1
ATOM 14096 C CA . GLN H 2 113 ? 97.755 125.907 51.025 1.00 70.99 110 GLN H CA 1
ATOM 14097 C C . GLN H 2 113 ? 98.013 124.918 49.889 1.00 71.92 110 GLN H C 1
ATOM 14098 O O . GLN H 2 113 ? 98.683 125.257 48.919 1.00 72.51 110 GLN H O 1
ATOM 14104 N N . ALA H 2 114 ? 97.493 123.704 49.996 1.00 72.29 111 ALA H N 1
ATOM 14105 C CA . ALA H 2 114 ? 97.706 122.715 48.948 1.00 74.01 111 ALA H CA 1
ATOM 14106 C C . ALA H 2 114 ? 96.746 122.909 47.774 1.00 75.98 111 ALA H C 1
ATOM 14107 O O . ALA H 2 114 ? 95.534 122.985 47.956 1.00 76.50 111 ALA H O 1
ATOM 14109 N N . GLU H 2 115 ? 97.286 122.994 46.565 1.00 78.14 112 GLU H N 1
ATOM 14110 C CA . GLU H 2 115 ? 96.443 123.148 45.386 1.00 79.46 112 GLU H CA 1
ATOM 14111 C C . GLU H 2 115 ? 95.780 121.785 45.164 1.00 78.45 112 GLU H C 1
ATOM 14112 O O . GLU H 2 115 ? 96.464 120.762 45.129 1.00 78.09 112 GLU H O 1
ATOM 14118 N N . CYS H 2 116 ? 94.458 121.766 45.016 1.00 77.91 113 CYS H N 1
ATOM 14119 C CA . CYS H 2 116 ? 93.745 120.502 44.825 1.00 77.37 113 CYS H CA 1
ATOM 14120 C C . CYS H 2 116 ? 92.782 120.481 43.643 1.00 75.72 113 CYS H C 1
ATOM 14121 O O . CYS H 2 116 ? 92.246 121.516 43.248 1.00 75.90 113 CYS H O 1
ATOM 14124 N N . ILE H 2 117 ? 92.572 119.287 43.089 1.00 73.77 114 ILE H N 1
ATOM 14125 C CA . ILE H 2 117 ? 91.648 119.090 41.976 1.00 72.36 114 ILE H CA 1
ATOM 14126 C C . ILE H 2 117 ? 90.297 118.658 42.541 1.00 71.02 114 ILE H C 1
ATOM 14127 O O . ILE H 2 117 ? 90.068 117.477 42.813 1.00 69.50 114 ILE H O 1
ATOM 14132 N N . VAL H 2 118 ? 89.406 119.623 42.711 1.00 70.67 115 VAL H N 1
ATOM 14133 C CA . VAL H 2 118 ? 88.086 119.338 43.247 1.00 71.17 115 VAL H CA 1
ATOM 14134 C C . VAL H 2 118 ? 87.039 119.174 42.150 1.00 71.68 115 VAL H C 1
ATOM 14135 O O . VAL H 2 118 ? 86.766 120.105 41.388 1.00 71.05 115 VAL H O 1
ATOM 14139 N N . THR H 2 119 ? 86.456 117.985 42.075 1.00 71.90 116 THR H N 1
ATOM 14140 C CA . THR H 2 119 ? 85.417 117.713 41.097 1.00 71.94 116 THR H CA 1
ATOM 14141 C C . THR H 2 119 ? 84.085 118.168 41.689 1.00 72.95 116 THR H C 1
ATOM 14142 O O . THR H 2 119 ? 83.683 117.715 42.763 1.00 72.57 116 THR H O 1
ATOM 14146 N N . LEU H 2 120 ? 83.406 119.062 40.981 1.00 73.50 117 LEU H N 1
ATOM 14147 C CA . LEU H 2 120 ? 82.137 119.597 41.440 1.00 75.13 117 LEU H CA 1
ATOM 14148 C C . LEU H 2 120 ? 80.934 119.099 40.644 1.00 76.69 117 LEU H C 1
ATOM 14149 O O . LEU H 2 120 ? 80.934 119.129 39.414 1.00 76.75 117 LEU H O 1
ATOM 14154 N N . TRP H 2 121 ? 79.908 118.644 41.353 1.00 78.00 118 TRP H N 1
ATOM 14155 C CA . TRP H 2 121 ? 78.681 118.200 40.709 1.00 79.32 118 TRP H CA 1
ATOM 14156 C C . TRP H 2 121 ? 77.603 119.196 41.116 1.00 80.95 118 TRP H C 1
ATOM 14157 O O . TRP H 2 121 ? 77.133 119.183 42.256 1.00 82.25 118 TRP H O 1
ATOM 14168 N N . ASN H 2 122 ? 77.232 120.070 40.185 1.00 81.43 119 ASN H N 1
ATOM 14169 C CA . ASN H 2 122 ? 76.223 121.092 40.443 1.00 80.89 119 ASN H CA 1
ATOM 14170 C C . ASN H 2 122 ? 76.723 122.081 41.485 1.00 80.74 119 ASN H C 1
ATOM 14171 O O . ASN H 2 122 ? 76.021 122.400 42.441 1.00 79.99 119 ASN H O 1
ATOM 14176 N N . GLY H 2 123 ? 77.954 122.548 41.294 1.00 81.64 120 GLY H N 1
ATOM 14177 C CA . GLY H 2 123 ? 78.539 123.523 42.200 1.00 82.80 120 GLY H CA 1
ATOM 14178 C C . GLY H 2 123 ? 79.162 123.004 43.486 1.00 82.63 120 GLY H C 1
ATOM 14179 O O . GLY H 2 123 ? 80.052 123.648 44.052 1.00 82.72 120 GLY H O 1
ATOM 14180 N N . GLN H 2 124 ? 78.697 121.853 43.958 1.00 81.38 121 GLN H N 1
ATOM 14181 C CA . GLN H 2 124 ? 79.226 121.281 45.189 1.00 79.97 121 GLN H CA 1
ATOM 14182 C C . GLN H 2 124 ? 80.258 120.200 44.898 1.00 76.76 121 GLN H C 1
ATOM 14183 O O . GLN H 2 124 ? 80.156 119.478 43.908 1.00 77.51 121 GLN H O 1
ATOM 14189 N N . PRO H 2 125 ? 81.269 120.078 45.764 1.00 73.11 122 PRO H N 1
ATOM 14190 C CA . PRO H 2 125 ? 82.338 119.086 45.622 1.00 70.22 122 PRO H CA 1
ATOM 14191 C C . PRO H 2 125 ? 81.867 117.669 45.902 1.00 67.71 122 PRO H C 1
ATOM 14192 O O . PRO H 2 125 ? 81.144 117.434 46.863 1.00 66.94 122 PRO H O 1
ATOM 14196 N N . ILE H 2 126 ? 82.278 116.725 45.060 1.00 65.95 123 ILE H N 1
ATOM 14197 C CA . ILE H 2 126 ? 81.894 115.338 45.254 1.00 64.27 123 ILE H CA 1
ATOM 14198 C C . ILE H 2 126 ? 83.121 114.450 45.368 1.00 63.90 123 ILE H C 1
ATOM 14199 O O . ILE H 2 126 ? 83.013 113.251 45.625 1.00 64.61 123 ILE H O 1
ATOM 14204 N N . SER H 2 127 ? 84.291 115.045 45.162 1.00 62.48 124 SER H N 1
ATOM 14205 C CA . SER H 2 127 ? 85.553 114.328 45.278 1.00 62.25 124 SER H CA 1
ATOM 14206 C C . SER H 2 127 ? 86.673 115.353 45.296 1.00 62.53 124 SER H C 1
ATOM 14207 O O . SER H 2 127 ? 86.554 116.422 44.700 1.00 62.57 124 SER H O 1
ATOM 14210 N N . VAL H 2 128 ? 87.747 115.034 46.008 1.00 63.31 125 VAL H N 1
ATOM 14211 C CA . VAL H 2 128 ? 88.885 115.932 46.110 1.00 64.09 125 VAL H CA 1
ATOM 14212 C C . VAL H 2 128 ? 90.164 115.162 45.860 1.00 65.03 125 VAL H C 1
ATOM 14213 O O . VAL H 2 128 ? 90.357 114.078 46.404 1.00 66.78 125 VAL H O 1
ATOM 14217 N N . THR H 2 129 ? 91.029 115.721 45.025 1.00 65.32 126 THR H N 1
ATOM 14218 C CA . THR H 2 129 ? 92.305 115.093 44.730 1.00 65.60 126 THR H CA 1
ATOM 14219 C C . THR H 2 129 ? 93.418 116.037 45.155 1.00 64.69 126 THR H C 1
ATOM 14220 O O . THR H 2 129 ? 93.520 117.163 44.676 1.00 65.05 126 THR H O 1
ATOM 14224 N N . PRO H 2 130 ? 94.258 115.586 46.088 1.00 63.63 127 PRO H N 1
ATOM 14225 C CA . PRO H 2 130 ? 95.372 116.381 46.601 1.00 63.45 127 PRO H CA 1
ATOM 14226 C C . PRO H 2 130 ? 96.577 116.308 45.677 1.00 62.22 127 PRO H C 1
ATOM 14227 O O . PRO H 2 130 ? 96.591 115.525 44.731 1.00 62.52 127 PRO H O 1
ATOM 14231 N N . PRO H 2 131 ? 97.602 117.129 45.938 1.00 61.34 128 PRO H N 1
ATOM 14232 C CA . PRO H 2 131 ? 98.795 117.096 45.088 1.00 61.53 128 PRO H CA 1
ATOM 14233 C C . PRO H 2 131 ? 99.304 115.656 45.022 1.00 61.29 128 PRO H C 1
ATOM 14234 O O . PRO H 2 131 ? 98.985 114.855 45.892 1.00 61.87 128 PRO H O 1
ATOM 14238 N N . ASN H 2 132 ? 100.070 115.321 43.990 1.00 61.80 129 ASN H N 1
ATOM 14239 C CA . ASN H 2 132 ? 100.600 113.966 43.853 1.00 60.96 129 ASN H CA 1
ATOM 14240 C C . ASN H 2 132 ? 101.611 113.667 44.941 1.00 60.08 129 ASN H C 1
ATOM 14241 O O . ASN H 2 132 ? 101.682 112.550 45.449 1.00 58.66 129 ASN H O 1
ATOM 14246 N N . PHE H 2 133 ? 102.401 114.675 45.285 1.00 60.33 130 PHE H N 1
ATOM 14247 C CA . PHE H 2 133 ? 103.412 114.535 46.318 1.00 60.89 130 PHE H CA 1
ATOM 14248 C C . PHE H 2 133 ? 103.268 115.638 47.351 1.00 61.59 130 PHE H C 1
ATOM 14249 O O . PHE H 2 133 ? 103.147 116.816 47.005 1.00 61.86 130 PHE H O 1
ATOM 14257 N N . VAL H 2 134 ? 103.266 115.257 48.624 1.00 61.46 131 VAL H N 1
ATOM 14258 C CA . VAL H 2 134 ? 103.145 116.242 49.687 1.00 61.74 131 VAL H CA 1
ATOM 14259 C C . VAL H 2 134 ? 104.254 116.083 50.713 1.00 62.87 131 VAL H C 1
ATOM 14260 O O . VAL H 2 134 ? 104.759 114.983 50.943 1.00 62.70 131 VAL H O 1
ATOM 14264 N N . GLU H 2 135 ? 104.640 117.201 51.314 1.00 64.90 132 GLU H N 1
ATOM 14265 C CA . GLU H 2 135 ? 105.692 117.210 52.317 1.00 67.21 132 GLU H CA 1
ATOM 14266 C C . GLU H 2 135 ? 105.081 117.349 53.701 1.00 67.02 132 GLU H C 1
ATOM 14267 O O . GLU H 2 135 ? 104.528 118.390 54.046 1.00 66.80 132 GLU H O 1
ATOM 14273 N N . LEU H 2 136 ? 105.190 116.291 54.492 1.00 67.50 133 LEU H N 1
ATOM 14274 C CA . LEU H 2 136 ? 104.650 116.294 55.840 1.00 67.35 133 LEU H CA 1
ATOM 14275 C C . LEU H 2 136 ? 105.704 115.938 56.881 1.00 67.49 133 LEU H C 1
ATOM 14276 O O . LEU H 2 136 ? 106.503 115.019 56.686 1.00 65.73 133 LEU H O 1
ATOM 14281 N N . GLU H 2 137 ? 105.689 116.674 57.989 1.00 69.39 134 GLU H N 1
ATOM 14282 C CA . GLU H 2 137 ? 106.632 116.462 59.091 1.00 70.53 134 GLU H CA 1
ATOM 14283 C C . GLU H 2 137 ? 106.222 115.271 59.945 1.00 69.66 134 GLU H C 1
ATOM 14284 O O . GLU H 2 137 ? 105.035 115.016 60.133 1.00 69.53 134 GLU H O 1
ATOM 14290 N N . ILE H 2 138 ? 107.201 114.533 60.453 1.00 70.27 135 ILE H N 1
ATOM 14291 C CA . ILE H 2 138 ? 106.892 113.384 61.299 1.00 71.70 135 ILE H CA 1
ATOM 14292 C C . ILE H 2 138 ? 106.760 113.856 62.746 1.00 72.31 135 ILE H C 1
ATOM 14293 O O . ILE H 2 138 ? 107.601 114.608 63.236 1.00 71.95 135 ILE H O 1
ATOM 14298 N N . VAL H 2 139 ? 105.696 113.427 63.420 1.00 73.59 136 VAL H N 1
ATOM 14299 C CA . VAL H 2 139 ? 105.464 113.835 64.801 1.00 75.44 136 VAL H CA 1
ATOM 14300 C C . VAL H 2 139 ? 105.524 112.688 65.795 1.00 77.09 136 VAL H C 1
ATOM 14301 O O . VAL H 2 139 ? 105.501 112.919 66.998 1.00 77.74 136 VAL H O 1
ATOM 14305 N N . ASP H 2 140 ? 105.617 111.457 65.309 1.00 78.76 137 ASP H N 1
ATOM 14306 C CA . ASP H 2 140 ? 105.660 110.329 66.222 1.00 80.53 137 ASP H CA 1
ATOM 14307 C C . ASP H 2 140 ? 106.062 109.016 65.573 1.00 81.79 137 ASP H C 1
ATOM 14308 O O . ASP H 2 140 ? 105.498 108.617 64.563 1.00 81.69 137 ASP H O 1
ATOM 14313 N N . THR H 2 141 ? 107.026 108.342 66.187 1.00 83.65 138 THR H N 1
ATOM 14314 C CA . THR H 2 141 ? 107.510 107.069 65.678 1.00 84.82 138 THR H CA 1
ATOM 14315 C C . THR H 2 141 ? 108.631 106.493 66.544 1.00 86.90 138 THR H C 1
ATOM 14316 O O . THR H 2 141 ? 109.243 107.202 67.341 1.00 86.92 138 THR H O 1
ATOM 14320 N N . ASP H 2 142 ? 108.913 105.203 66.361 1.00 89.85 139 ASP H N 1
ATOM 14321 C CA . ASP H 2 142 ? 109.967 104.493 67.103 1.00 92.96 139 ASP H CA 1
ATOM 14322 C C . ASP H 2 142 ? 111.230 104.471 66.219 1.00 94.29 139 ASP H C 1
ATOM 14323 O O . ASP H 2 142 ? 111.116 104.683 65.011 1.00 95.88 139 ASP H O 1
ATOM 14328 N N . PRO H 2 143 ? 112.418 104.219 66.790 1.00 94.55 140 PRO H N 1
ATOM 14329 C CA . PRO H 2 143 ? 113.648 104.208 65.959 1.00 93.66 140 PRO H CA 1
ATOM 14330 C C . PRO H 2 143 ? 113.885 102.869 65.249 1.00 93.16 140 PRO H C 1
ATOM 14331 O O . PRO H 2 143 ? 113.490 101.797 65.733 1.00 92.54 140 PRO H O 1
ATOM 14335 N N . GLY H 2 154 ? 110.137 98.375 56.843 1.00 81.65 151 GLY H N 1
ATOM 14336 C CA . GLY H 2 154 ? 110.466 99.534 57.663 1.00 81.92 151 GLY H CA 1
ATOM 14337 C C . GLY H 2 154 ? 109.558 99.729 58.856 1.00 82.22 151 GLY H C 1
ATOM 14338 O O . GLY H 2 154 ? 108.920 98.778 59.269 1.00 82.75 151 GLY H O 1
ATOM 14339 N N . LYS H 2 155 ? 109.493 100.937 59.409 1.00 81.12 152 LYS H N 1
ATOM 14340 C CA . LYS H 2 155 ? 108.640 101.230 60.564 1.00 79.93 152 LYS H CA 1
ATOM 14341 C C . LYS H 2 155 ? 107.566 102.294 60.303 1.00 79.36 152 LYS H C 1
ATOM 14342 O O . LYS H 2 155 ? 107.749 103.202 59.508 1.00 79.36 152 LYS H O 1
ATOM 14348 N N . PRO H 2 156 ? 106.426 102.177 60.980 1.00 78.76 153 PRO H N 1
ATOM 14349 C CA . PRO H 2 156 ? 105.340 103.140 60.803 1.00 77.73 153 PRO H CA 1
ATOM 14350 C C . PRO H 2 156 ? 105.652 104.473 61.501 1.00 76.44 153 PRO H C 1
ATOM 14351 O O . PRO H 2 156 ? 106.300 104.514 62.546 1.00 76.28 153 PRO H O 1
ATOM 14355 N N . ALA H 2 157 ? 105.159 105.556 60.903 1.00 75.10 154 ALA H N 1
ATOM 14356 C CA . ALA H 2 157 ? 105.363 106.902 61.421 1.00 73.53 154 ALA H CA 1
ATOM 14357 C C . ALA H 2 157 ? 104.063 107.692 61.278 1.00 73.33 154 ALA H C 1
ATOM 14358 O O . ALA H 2 157 ? 103.286 107.456 60.350 1.00 74.73 154 ALA H O 1
ATOM 14360 N N . THR H 2 158 ? 103.818 108.623 62.195 1.00 71.79 155 THR H N 1
ATOM 14361 C CA . THR H 2 158 ? 102.602 109.426 62.133 1.00 70.13 155 THR H CA 1
ATOM 14362 C C . THR H 2 158 ? 102.939 110.830 61.656 1.00 68.26 155 THR H C 1
ATOM 14363 O O . THR H 2 158 ? 103.810 111.484 62.223 1.00 67.29 155 THR H O 1
ATOM 14367 N N . LEU H 2 159 ? 102.242 111.273 60.607 1.00 66.91 156 LEU H N 1
ATOM 14368 C CA . LEU H 2 159 ? 102.443 112.594 60.002 1.00 65.36 156 LEU H CA 1
ATOM 14369 C C . LEU H 2 159 ? 101.613 113.682 60.677 1.00 63.33 156 LEU H C 1
ATOM 14370 O O . LEU H 2 159 ? 100.575 113.396 61.271 1.00 62.19 156 LEU H O 1
ATOM 14375 N N . SER H 2 160 ? 102.064 114.928 60.556 1.00 61.27 157 SER H N 1
ATOM 14376 C CA . SER H 2 160 ? 101.382 116.058 61.174 1.00 59.83 157 SER H CA 1
ATOM 14377 C C . SER H 2 160 ? 99.901 116.079 60.855 1.00 60.26 157 SER H C 1
ATOM 14378 O O . SER H 2 160 ? 99.124 116.725 61.560 1.00 62.66 157 SER H O 1
ATOM 14381 N N . THR H 2 161 ? 99.513 115.372 59.798 1.00 59.54 158 THR H N 1
ATOM 14382 C CA . THR H 2 161 ? 98.115 115.310 59.378 1.00 58.66 158 THR H CA 1
ATOM 14383 C C . THR H 2 161 ? 97.410 114.124 60.019 1.00 58.41 158 THR H C 1
ATOM 14384 O O . THR H 2 161 ? 96.192 113.984 59.920 1.00 58.25 158 THR H O 1
ATOM 14388 N N . GLY H 2 162 ? 98.185 113.255 60.655 1.00 56.98 159 GLY H N 1
ATOM 14389 C CA . GLY H 2 162 ? 97.598 112.096 61.288 1.00 56.87 159 GLY H CA 1
ATOM 14390 C C . GLY H 2 162 ? 97.735 110.868 60.426 1.00 57.28 159 GLY H C 1
ATOM 14391 O O . GLY H 2 162 ? 97.362 109.769 60.829 1.00 56.58 159 GLY H O 1
ATOM 14392 N N . ALA H 2 163 ? 98.282 111.053 59.231 1.00 58.47 160 ALA H N 1
ATOM 14393 C CA . ALA H 2 163 ? 98.467 109.944 58.312 1.00 59.15 160 ALA H CA 1
ATOM 14394 C C . ALA H 2 163 ? 99.480 108.953 58.870 1.00 59.63 160 ALA H C 1
ATOM 14395 O O . ALA H 2 163 ? 100.450 109.336 59.516 1.00 58.26 160 ALA H O 1
ATOM 14397 N N . VAL H 2 164 ? 99.242 107.675 58.616 1.00 62.43 161 VAL H N 1
ATOM 14398 C CA . VAL H 2 164 ? 100.128 106.614 59.081 1.00 65.88 161 VAL H CA 1
ATOM 14399 C C . VAL H 2 164 ? 100.937 106.110 57.891 1.00 67.12 161 VAL H C 1
ATOM 14400 O O . VAL H 2 164 ? 100.385 105.477 56.996 1.00 68.17 161 VAL H O 1
ATOM 14404 N N . VAL H 2 165 ? 102.239 106.374 57.884 1.00 68.74 162 VAL H N 1
ATOM 14405 C CA . VAL H 2 165 ? 103.083 105.941 56.773 1.00 71.32 162 VAL H CA 1
ATOM 14406 C C . VAL H 2 165 ? 104.321 105.142 57.173 1.00 73.24 162 VAL H C 1
ATOM 14407 O O . VAL H 2 165 ? 105.004 105.490 58.137 1.00 73.90 162 VAL H O 1
ATOM 14411 N N . LYS H 2 166 ? 104.612 104.079 56.426 1.00 74.51 163 LYS H N 1
ATOM 14412 C CA . LYS H 2 166 ? 105.802 103.272 56.686 1.00 76.43 163 LYS H CA 1
ATOM 14413 C C . LYS H 2 166 ? 107.025 104.065 56.230 1.00 77.08 163 LYS H C 1
ATOM 14414 O O . LYS H 2 166 ? 106.969 104.779 55.229 1.00 77.55 163 LYS H O 1
ATOM 14420 N N . VAL H 2 167 ? 108.128 103.943 56.958 1.00 77.53 164 VAL H N 1
ATOM 14421 C CA . VAL H 2 167 ? 109.340 104.667 56.601 1.00 78.46 164 VAL H CA 1
ATOM 14422 C C . VAL H 2 167 ? 110.616 103.903 56.960 1.00 79.45 164 VAL H C 1
ATOM 14423 O O . VAL H 2 167 ? 110.572 102.869 57.633 1.00 79.09 164 VAL H O 1
ATOM 14427 N N . PRO H 2 168 ? 111.774 104.394 56.481 1.00 80.68 165 PRO H N 1
ATOM 14428 C CA . PRO H 2 168 ? 113.072 103.765 56.756 1.00 80.54 165 PRO H CA 1
ATOM 14429 C C . PRO H 2 168 ? 113.483 104.001 58.211 1.00 80.19 165 PRO H C 1
ATOM 14430 O O . PRO H 2 168 ? 113.348 105.113 58.731 1.00 79.93 165 PRO H O 1
ATOM 14434 N N . LEU H 2 169 ? 113.996 102.960 58.856 1.00 79.15 166 LEU H N 1
ATOM 14435 C CA . LEU H 2 169 ? 114.418 103.057 60.247 1.00 77.51 166 LEU H CA 1
ATOM 14436 C C . LEU H 2 169 ? 115.256 104.292 60.563 1.00 76.21 166 LEU H C 1
ATOM 14437 O O . LEU H 2 169 ? 115.289 104.739 61.701 1.00 76.31 166 LEU H O 1
ATOM 14442 N N . PHE H 2 170 ? 115.921 104.859 59.566 1.00 75.82 167 PHE H N 1
ATOM 14443 C CA . PHE H 2 170 ? 116.768 106.020 59.821 1.00 76.37 167 PHE H CA 1
ATOM 14444 C C . PHE H 2 170 ? 116.067 107.376 59.836 1.00 76.80 167 PHE H C 1
ATOM 14445 O O . PHE H 2 170 ? 116.709 108.412 60.032 1.00 76.76 167 PHE H O 1
ATOM 14453 N N . VAL H 2 171 ? 114.755 107.380 59.626 1.00 77.10 168 VAL H N 1
ATOM 14454 C CA . VAL H 2 171 ? 114.011 108.633 59.638 1.00 76.32 168 VAL H CA 1
ATOM 14455 C C . VAL H 2 171 ? 113.389 108.791 61.009 1.00 75.84 168 VAL H C 1
ATOM 14456 O O . VAL H 2 171 ? 112.647 107.924 61.472 1.00 74.76 168 VAL H O 1
ATOM 14460 N N . GLN H 2 172 ? 113.686 109.906 61.658 1.00 75.97 169 GLN H N 1
ATOM 14461 C CA . GLN H 2 172 ? 113.174 110.136 62.994 1.00 76.67 169 GLN H CA 1
ATOM 14462 C C . GLN H 2 172 ? 112.255 111.345 63.100 1.00 76.05 169 GLN H C 1
ATOM 14463 O O . GLN H 2 172 ? 112.230 112.207 62.222 1.00 76.10 169 GLN H O 1
ATOM 14469 N N . ILE H 2 173 ? 111.505 111.392 64.194 1.00 74.80 170 ILE H N 1
ATOM 14470 C CA . ILE H 2 173 ? 110.587 112.487 64.459 1.00 74.61 170 ILE H CA 1
ATOM 14471 C C . ILE H 2 173 ? 111.258 113.827 64.155 1.00 74.78 170 ILE H C 1
ATOM 14472 O O . ILE H 2 173 ? 112.473 113.969 64.308 1.00 75.23 170 ILE H O 1
ATOM 14477 N N . GLY H 2 174 ? 110.471 114.799 63.704 1.00 74.48 171 GLY H N 1
ATOM 14478 C CA . GLY H 2 174 ? 111.018 116.113 63.398 1.00 74.37 171 GLY H CA 1
ATOM 14479 C C . GLY H 2 174 ? 111.388 116.331 61.938 1.00 73.86 171 GLY H C 1
ATOM 14480 O O . GLY H 2 174 ? 111.375 117.464 61.443 1.00 72.51 171 GLY H O 1
ATOM 14481 N N . GLU H 2 175 ? 111.728 115.244 61.251 1.00 72.96 172 GLU H N 1
ATOM 14482 C CA . GLU H 2 175 ? 112.093 115.305 59.842 1.00 72.90 172 GLU H CA 1
ATOM 14483 C C . GLU H 2 175 ? 110.885 115.468 58.931 1.00 72.45 172 GLU H C 1
ATOM 14484 O O . GLU H 2 175 ? 109.778 115.030 59.249 1.00 73.57 172 GLU H O 1
ATOM 14490 N N . VAL H 2 176 ? 111.111 116.090 57.784 1.00 71.21 173 VAL H N 1
ATOM 14491 C CA . VAL H 2 176 ? 110.060 116.275 56.800 1.00 68.67 173 VAL H CA 1
ATOM 14492 C C . VAL H 2 176 ? 110.273 115.226 55.721 1.00 67.13 173 VAL H C 1
ATOM 14493 O O . VAL H 2 176 ? 111.398 115.007 55.277 1.00 66.33 173 VAL H O 1
ATOM 14497 N N . ILE H 2 177 ? 109.201 114.558 55.315 1.00 65.79 174 ILE H N 1
ATOM 14498 C CA . ILE H 2 177 ? 109.315 113.561 54.269 1.00 64.05 174 ILE H CA 1
ATOM 14499 C C . ILE H 2 177 ? 108.338 113.865 53.142 1.00 64.16 174 ILE H C 1
ATOM 14500 O O . ILE H 2 177 ? 107.494 114.759 53.252 1.00 63.00 174 ILE H O 1
ATOM 14505 N N . LYS H 2 178 ? 108.475 113.130 52.046 1.00 64.59 175 LYS H N 1
ATOM 14506 C CA . LYS H 2 178 ? 107.614 113.312 50.886 1.00 63.76 175 LYS H CA 1
ATOM 14507 C C . LYS H 2 178 ? 106.909 112.006 50.581 1.00 63.64 175 LYS H C 1
ATOM 14508 O O . LYS H 2 178 ? 107.540 110.944 50.507 1.00 63.36 175 LYS H O 1
ATOM 14514 N N . VAL H 2 179 ? 105.595 112.070 50.421 1.00 62.92 176 VAL H N 1
ATOM 14515 C CA . VAL H 2 179 ? 104.863 110.858 50.117 1.00 62.86 176 VAL H CA 1
ATOM 14516 C C . VAL H 2 179 ? 104.046 111.030 48.849 1.00 62.97 176 VAL H C 1
ATOM 14517 O O . VAL H 2 179 ? 103.644 112.142 48.499 1.00 61.17 176 VAL H O 1
ATOM 14521 N N . ASP H 2 180 ? 103.839 109.920 48.150 1.00 64.25 177 ASP H N 1
ATOM 14522 C CA . ASP H 2 180 ? 103.045 109.901 46.934 1.00 66.00 177 ASP H CA 1
ATOM 14523 C C . ASP H 2 180 ? 101.620 109.641 47.407 1.00 65.89 177 ASP H C 1
ATOM 14524 O O . ASP H 2 180 ? 101.273 108.508 47.729 1.00 65.92 177 ASP H O 1
ATOM 14529 N N . THR H 2 181 ? 100.803 110.687 47.457 1.00 65.00 178 THR H N 1
ATOM 14530 C CA . THR H 2 181 ? 99.425 110.554 47.912 1.00 66.24 178 THR H CA 1
ATOM 14531 C C . THR H 2 181 ? 98.635 109.513 47.125 1.00 66.74 178 THR H C 1
ATOM 14532 O O . THR H 2 181 ? 97.605 109.010 47.592 1.00 65.94 178 THR H O 1
ATOM 14536 N N . ARG H 2 182 ? 99.117 109.195 45.928 1.00 67.28 179 ARG H N 1
ATOM 14537 C CA . ARG H 2 182 ? 98.448 108.216 45.088 1.00 68.14 179 ARG H CA 1
ATOM 14538 C C . ARG H 2 182 ? 98.571 106.817 45.676 1.00 68.09 179 ARG H C 1
ATOM 14539 O O . ARG H 2 182 ? 97.609 106.046 45.671 1.00 68.96 179 ARG H O 1
ATOM 14547 N N . SER H 2 183 ? 99.750 106.497 46.198 1.00 67.21 180 SER H N 1
ATOM 14548 C CA . SER H 2 183 ? 99.990 105.186 46.790 1.00 65.46 180 SER H CA 1
ATOM 14549 C C . SER H 2 183 ? 100.176 105.289 48.304 1.00 64.51 180 SER H C 1
ATOM 14550 O O . SER H 2 183 ? 100.271 104.275 48.997 1.00 63.80 180 SER H O 1
ATOM 14553 N N . GLY H 2 184 ? 100.225 106.520 48.805 1.00 63.76 181 GLY H N 1
ATOM 14554 C CA . GLY H 2 184 ? 100.405 106.750 50.229 1.00 64.02 181 GLY H CA 1
ATOM 14555 C C . GLY H 2 184 ? 101.715 106.199 50.763 1.00 64.58 181 GLY H C 1
ATOM 14556 O O . GLY H 2 184 ? 101.802 105.809 51.926 1.00 64.29 181 GLY H O 1
ATOM 14557 N N . GLU H 2 185 ? 102.741 106.183 49.916 1.00 64.93 182 GLU H N 1
ATOM 14558 C CA . GLU H 2 185 ? 104.040 105.655 50.296 1.00 64.35 182 GLU H CA 1
ATOM 14559 C C . GLU H 2 185 ? 105.139 106.699 50.443 1.00 64.31 182 GLU H C 1
ATOM 14560 O O . GLU H 2 185 ? 105.075 107.781 49.855 1.00 62.00 182 GLU H O 1
ATOM 14566 N N . TYR H 2 186 ? 106.145 106.344 51.242 1.00 64.52 183 TYR H N 1
ATOM 14567 C CA . TYR H 2 186 ? 107.306 107.187 51.492 1.00 64.19 183 TYR H CA 1
ATOM 14568 C C . TYR H 2 186 ? 108.115 107.288 50.206 1.00 64.00 183 TYR H C 1
ATOM 14569 O O . TYR H 2 186 ? 108.365 106.284 49.531 1.00 62.05 183 TYR H O 1
ATOM 14578 N N . VAL H 2 187 ? 108.525 108.505 49.872 1.00 63.55 184 VAL H N 1
ATOM 14579 C CA . VAL H 2 187 ? 109.300 108.733 48.663 1.00 64.23 184 VAL H CA 1
ATOM 14580 C C . VAL H 2 187 ? 110.745 109.102 48.980 1.00 64.88 184 VAL H C 1
ATOM 14581 O O . VAL H 2 187 ? 111.673 108.562 48.379 1.00 65.19 184 VAL H O 1
ATOM 14585 N N . SER H 2 188 ? 110.927 110.014 49.931 1.00 65.77 185 SER H N 1
ATOM 14586 C CA . SER H 2 188 ? 112.259 110.463 50.327 1.00 66.57 185 SER H CA 1
ATOM 14587 C C . SER H 2 188 ? 112.197 111.470 51.478 1.00 67.46 185 SER H C 1
ATOM 14588 O O . SER H 2 188 ? 111.171 111.609 52.144 1.00 66.77 185 SER H O 1
ATOM 14591 N N . ARG H 2 189 ? 113.301 112.180 51.692 1.00 68.13 186 ARG H N 1
ATOM 14592 C CA . ARG H 2 189 ? 113.370 113.181 52.748 1.00 69.97 186 ARG H CA 1
ATOM 14593 C C . ARG H 2 189 ? 113.529 114.585 52.158 1.00 70.39 186 ARG H C 1
ATOM 14594 O O . ARG H 2 189 ? 113.986 114.747 51.024 1.00 69.53 186 ARG H O 1
ATOM 14602 N N . VAL H 2 190 ? 113.153 115.594 52.937 1.00 71.12 187 VAL H N 1
ATOM 14603 C CA . VAL H 2 190 ? 113.230 116.982 52.500 1.00 72.19 187 VAL H CA 1
ATOM 14604 C C . VAL H 2 190 ? 114.073 117.831 53.457 1.00 74.13 187 VAL H C 1
ATOM 14605 O O . VAL H 2 190 ? 113.481 118.510 54.327 1.00 75.14 187 VAL H O 1
#

Nearest PDB structures (foldseek):
  3a5z-assembly2_E  TM=9.995E-01  e=3.964E-64  Escherichia coli
  3a5z-assembly2_G  TM=1.000E+00  e=1.368E-63  Escherichia coli
  3a5y-assembly2_D  TM=9.963E-01  e=6.295E-60  Escherichia coli
  3a5y-assembly2_C  TM=9.963E-01  e=1.355E-59  Escherichia coli
  3a5y-assembly1_A  TM=9.908E-01  e=3.275E-58  Escherichia coli

Radius of gyration: 43.67 Å; Cα contacts (8 Å, |Δi|>4): 4099; chains: 8; bounding box: 88×116×138 Å

Secondary structure (DSSP, 8-state):
---TTS-SS-HHHHHHHHHHHHHHHHHHHTTT-EE----SEES-----TT----EEEE--GGG---EEEEE-S-SHHHHHHHHHHT--SEEEEEEEE-TT--BTTB-SEEEEEEEEEET--HHHHHHHHHHHHHHHH--PPPEEEEHHHHHHHHHS--TTT--HHHHHHHHHHTT-HHHHTT---HHHHHHHHIIIIIGGGS-SSS-EEEE--BGGG-TTBPBPSS-TTBBSEEEEEETTEEEEEEEEB---HHHHHHHHHHHHHHHHHHTPPP----HHHHHHHHH-PPSEEEEEEEHHHHHHHHHT-SSGGGGSSS-GGG-/-EESTT--TT-EEEETTEEEEEEEEEEE--TT---EEEEEEEEGGGTEEEEEEEETT-EEEE--EEEE-PEEEEE-SS-EEEE-TTT--EEEE-HHHH-TTTTT--SSEE-EEEEETTEEEEEE--S-------/----TTS-SS-HHHHHHHHHHHHHHHHHHHHTTPEE----SEES-----TT----EEEE--SSS---EEEEE-S-SHHHHHHHHHTT--SEEEEEEEE-TT--BTTB-SEEEEEEEEEET--HHHHHHHHHHHHHHHH---PPEEEEHHHHHHHHH---TTT--HHHHHHHHHHTT-HHHHTT---HHHHHHHHIIIIIGGGSSSSS-EEEE--BGGG-TTBPBPSS-TTBBSEEEEEETTEEEEEEEEB---HHHHHHHHHHHHHHHHHHTPPP----HHHHHHHHH-PPSEEEEEEEHHHHHHHHHT-SSGGGSSSS-TTT-/-EEGGG--TT-EEEETTEEEEEEEEEEE--TT---EEEEEEEETTTTEEEEEEEETT-EE-B--EE--EEEEEEE-SS-EEEE-TTT--EEEE-HHHHTT-GGG--TT-EEEEEEETTEEEEEE--SEEEEEEEE----EEEEETTS-EEEE-TT--TT-EEEEETTTTEEEEE-/---TTS-SS-HHHHHHHHHHHHHHHHHHHHTTPEE----SEES-----TT----EEE---GGG----EEEE-S-SHHHHHHHHHHT--SEEEEEEEE-TT--SSS--SEEEEEEEEEET--HHHHHHHHHHHHHHHH-PPPPEEEEHHHHHHHHHSS-TTS--HHHHHHHHHHTT-HHHHTT---HHHHHHHHIIIIIGGGS-SSS-EEEE--BGGG-TTBPBPSS-TTBBSEEEEEETTEEEEEEEEB---HHHHHHHHHHHHHHHHHTTPPP----HHHHHHHHH-PPSEEEEEEEHHHHHHHHTT-SSGGGGSSS-GGG-/---TTT--TT-EEEETTEEEEEEEEEEE--TTS--EEEEEEEETTTTEEEEEEEETT--/-----TTS-SS-HHHHHHHHHHHHHHHHHHHHTTPEE----SEES-----TT----EEEEE----EEEEEE-S-SHHHHHHHHHTT--SEEEEEEEE-SS--BTTB-SEEEEEEEEEET--TTHHHHHHHHHHHHHS---PPEE--HHHHHHHHHS--TTT--HHHHHHHHHHTT-HHHHTT---HHHHHHHHHHHHTTTTSSSSS-EEEE--BGGG-TTBPBPSS-TTBBSEEEEEETTEEEEEEEEB---HHHHHHHHHHHHHHHHHTTPPP----HHHHHHHHHH--SEEEEEE-HHHHHHHHHT-SSSGGGSSS-TTT-/-EEGGG--TT-EEEETTEEEEEEEEEEE--TT---EEEEEEEETTTTEEEEEEEETT-EEEE--EEEEEEEEEEE-SS-EEEE-TTT--EEEE-HHHHGGGGGG--TT-EEEEEEETTEEEEEE--SEEEEEEEEE---EEEEETTS-EEEE-TT--TT-EEEEETTTTEEEEE-

Solvent-accessible surface area: 76975 Å² total; per-residue (Å²): 191,94,53,65,24,40,17,26,3,54,38,84,32,4,105,106,15,19,59,13,16,52,31,0,38,133,7,0,73,116,87,57,6,31,38,6,47,4,10,7,5,1,88,8,5,24,3,35,22,38,25,40,8,1,101,7,88,10,15,3,12,8,137,38,122,34,55,82,13,40,1,19,5,22,3,25,20,2,0,3,0,0,2,19,25,51,12,27,42,0,6,3,25,21,40,1,1,49,8,59,10,58,28,100,38,24,8,0,6,30,4,12,0,2,0,5,18,17,134,31,67,0,102,128,0,10,99,13,0,13,68,0,0,54,87,15,24,128,18,78,56,19,44,66,14,11,1,57,76,0,0,79,130,76,12,152,25,35,3,27,76,12,72,56,99,81,0,41,119,12,0,52,140,45,58,0,31,72,3,0,86,110,28,127,48,68,22,18,0,2,24,0,0,8,6,17,4,0,21,64,75,0,3,106,147,78,0,0,8,0,38,34,6,10,27,78,5,3,28,18,0,40,49,3,111,148,40,135,117,6,0,26,1,0,2,0,5,21,117,40,12,33,2,6,38,1,14,26,2,8,46,64,16,178,56,1,60,94,39,6,74,84,28,17,86,77,4,18,60,108,23,70,83,76,8,38,32,6,101,20,0,5,75,0,7,127,92,44,14,45,72,0,0,1,3,21,0,13,0,3,35,0,0,5,30,37,36,56,19,108,40,5,34,62,0,21,2,1,5,6,108,37,5,124,90,80,0,39,68,8,187,63,45,22,75,0,41,25,151,55,36,0,10,10,4,79,46,52,56,13,26,22,13,21,52,2,37,17,4,0,49,0,109,0,98,84,20,53,62,39,70,119,32,81,27,0,8,43,6,99,43,54,6,108,36,18,68,14,79,91,70,103,7,14,8,36,108,52,83,63,108,77,22,29,0,60,17,88,147,76,156,106,107,47,43,0,65,60,144,10,4,32,120,34,44,166,106,16,88,85,132,33,125,3,79,0,15,12,53,88,32,127,11,27,25,6,63,6,57,88,187,49,163,78,120,178,167,164,150,82,53,58,17,56,11,32,4,62,47,78,24,8,99,91,11,21,58,13,17,63,52,0,39,168,11,0,65,109,94,59,6,19,37,3,38,3,8,7,1,1,96,9,10,18,3,30,24,36,21,39,12,0,74,6,112,8,42,4,15,22,119,52,159,19,69,74,4,40,2,16,3,17,4,21,13,2,0,2,1,0,4,20,31,50,13,25,44,0,4,4,26,18,43,1,1,45,6,34,9,61,27,90,58,21,15,2,10,27,4,12,0,3,0,4,20,26,136,32,71,0,97,134,0,11,95,8,0,19,62,0,0,60,91,18,27,128,18,71,55,20,37,64,3,14,0,56,89,0,0,69,133,58,13,146,35,42,0,29,70,6,71,74,101,78,0,46,112,11,0,51,136,39,63,1,28,76,3,0,81,111,22,103,52,75,33,15,1,0,20,5,1,6,8,21,5,0,26,90,69,4,0,87,144,76,0,0,6,0,40,29,5,11,27,73,5,3,23,18,0,40,51,5,125,140,46,138,119,8,0,22,1,0,1,0,6,30,127,54,10,33,2,4,38,1,12,22,2,5,52,53,11,185,65,1,61,111,41,6,72,79,26,18,148,87,5,50,88,113,63,62,92,108,12,102,28,8,101,12,0,1,69,1,9,127,96,37,8,48,54,0,0,2,3,21,0,16,0,3,37,0,0,5,26,39,42,58,18,123,30,6,36,69,0,25,3,3,14,21,110,36,9,92,87,85,0,36,51,9,175,68,43,28,61,0,56,21,148,49,41,0,12,13,5,61,42,34,56,13,37,23,13,20,51,1,29,17,3,0,61,0,98,0,59,89,27,50,73,58,65,162,36,76,28,0,12,48,5,90,42,74,7,101,24,17,80,11,75,90,75,97,0,14,18,47,111,62,82,80,116,81,36,30,1,57,12,81,105,76,161,97,102,43,46,1,64,63,127,6,1,45,120,38,40,77,9,11,78,83,122,14,84,1,78,1,19,12,47,94,38,136,14,19,40,6,60,10,39,69,97,9,82,2,75,0,72,75,12,100,130,81,15,83,1,42,1,62,39,48,2,92,5,145,4,38,106,124,0,73,88,43,60,48,0,62,0,21,14,152,64,27,108,49,68,45,131,96,207,81,54,58,21,56,12,27,3,55,42,72,30,6,55,60,12,23,18,11,17,54,42,0,43,102,14,0,75,102,87,59,7,30,40,4,41,2,10,5,1,0,76,14,5,19,3,45,28,40,22,36,11,0,78,6,116,10,28,8,14,11,140,36,123,25,75,75,0,37,0,17,5,23,4,29,20,0,0,3,0,0,5,18,35,53,13,25,39,0,5,4,24,17,40,1,0,44,7,56,10,88,27,113,49,23,9,0,9,29,5,14,0,3,0,5,23,24,136,25,72,0,99,140,0,15,96,9,0,20,54,0,0,63,74,12,26,132,14,72,55,22,53,62,13,9,0,62,82,0,0,79,136,69,24,153,32,29,2,23,72,9,73,68,88,76,0,53,115,25,0,53,190,52,55,0,38,62,8,0,80,119,35,118,60,72,20,22,0,1,21,4,0,7,7,21,2,0,18,61,62,2,2,119,139,73,0,0,7,0,36,38,4,8,31,71,5,3,27,10,0,50,46,8,116,167,48,136,112,6,0,27,0,0,2,0,4,25,119,44,13,23,5,4,39,1,13,20,2,8,52,68,14,184,57,1,60,85,40,3,70,75,27,7,141,81,6,50,92,103,66,69,85,115,8,102,35,5,122,26,0,7,54,0,8,127,97,39,12,42,61,0,0,2,4,20,1,11,0,4,37,0,0,5,28,39,44,66,20,123,36,5,32,61,0,23,2,2,5,8,94,31,5,145,103,113,14,84,52,16,194,70,39,30,142,30,149,24,128,62,30,50,8,14,2,63,52,50,55,24,26,22,14,24,76,1,35,18,7,4,52,0,108,0,85,89,61,125,86,18,71,132,33,79,24,0,12,54,6,105,33,97,247,119,143,79,51,64,23,50,15,23,3,58,45,75,30,9,97,104,14,20,60,12,17,59,47,0,26,138,4,0,36,69,86,42,5,29,40,5,38,3,9,7,1,2,79,17,10,19,5,30,18,32,17,43,13,0,71,4,113,8,39,9,18,61,176,17,62,84,2,41,2,12,4,16,3,24,8,2,0,0,0,0,1,18,29,52,8,36,38,0,6,4,24,17,41,0,0,46,5,28,11,87,22,92,50,23,12,0,10,35,6,12,0,3,0,3,26,22,141,17,64,2,100,70,0,15,78,13,0,21,47,0,0,62,84,15,25,126,21,75,56,20,40,46,10,13,1,63,73,0,0,77,137,61,10,143,28,34,1,24,62,3,88,58,101,88,0,34,126,11,1,53,129,47,54,0,35,69,2,0,81,110,16,114,58,69,21,10,1,5,25,1,1,10,6,16,4,0,27,71,58,3,2,153,155,78,1,0,5,0,37,35,4,10,29,69,3,3,21,18,0,48,53,6,130,147,48,141,116,8,0,25,1,0,4,0,5,23,111,52,11,31,5,3,37,0,10,20,2,9,49,73,17,190,49,1,68,88,34,5,86,79,20,13,149,76,6,53,91,100,66,64,92,103,13,111,52,7,118,26,1,15,61,0,6,140,94,39,3,54,66,0,0,4,2,23,0,12,0,4,31,0,0,4,14,39,50,54,20,120,34,5,34,68,0,24,3,3,7,11,101,16,3,123,89,100,0,42,66,4,184,74,48,25,64,0,60,25,154,44,38,0,12,13,4,64,45,44,62,11,27,19,17,18,37,1,21,20,4,0,56,0,98,0,71,88,28,47,66,50,70,164,32,75,33,0,12,43,4,84,46,70,8,94,21,18,82,7,75,89,74,100,1,13,17,40,110,65,81,74,119,72,34,28,2,56,16,58,158,74,160,116,108,52,46,1,66,60,137,8,4,39,119,40,36,79,8,12,80,80,123,13,86,2,81,1,19,7,52,81,43,131,19,21,41,4,59,8,38,71,93,11,82,1,81,1,75,84,21,89,130,83,12,70,3,45,1,63,41,45,1,108,3,142,6,34,114,118,0,65,90,44,58,51,0,63,0,22,14,158,65,23,109,56,68,43,132,99

InterPro domains:
  IPR004364 Aminoacyl-tRNA synthetase, class II (D/K/N) [PF00152] (15-322)
  IPR004525 Elongation factor P--(R)-beta-lysine ligase [MF_00174] (2-325)
  IPR004525 Elongation factor P--(R)-beta-lysine ligase [TIGR00462] (17-320)
  IPR006195 Aminoacyl-tRNA synthetase, class II [PS50862] (19-325)
  IPR018149 Lysyl-tRNA synthetase, class II, C-terminal [PR00982] (31-41)
  IPR018149 Lysyl-tRNA synthetase, class II, C-terminal [PR00982] (99-116)
  IPR045864 Class II Aminoacyl-tRNA synthetase/Biotinyl protein ligase (BPL) and lipoyl protein ligase (LPL) [G3DSA:3.30.930.10] (1-324)
  IPR045864 Class II Aminoacyl-tRNA synthetase/Biotinyl protein ligase (BPL) and lipoyl protein ligase (LPL) [SSF55681] (12-320)

Organism: Escherichia coli (strain K12) (NCBI:txid83333)

GO terms:
  GO:0005515 protein binding (F, IPI)
  GO:0052868 protein-lysine lysyltransferase activity (F, IDA)
  GO:0005829 cytosol (C, IDA)
  GO:0042803 protein homodimerization activity (F, IDA)
  GO:0071468 cellular response to acidic pH (P, IMP)

B-factor: mean 63.29, std 19.42, range [25.21, 139.27]

CATH classification: 3.30.930.10